Protein 4A57 (pdb70)

CATH classification: 3.30.420.530 (+1 more: 3.30.420.540)

InterPro domains:
  IPR000407 Nucleoside phosphatase GDA1/CD39 [PF01150] (181-610)
  IPR000407 Nucleoside phosphatase GDA1/CD39 [PS01238] (231-246)
  IPR000407 Nucleoside phosphatase GDA1/CD39 [PTHR11782] (66-603)
  IPR017227 Nucleoside-triphosphatase, alveolata [PIRSF037506] (1-628)

Structure (mmCIF, N/CA/C/O backbone):
data_4A57
#
_entry.id   4A57
#
_cell.length_a   88.960
_cell.length_b   165.940
_cell.length_c   97.510
_cell.angle_alpha   90.00
_cell.angle_beta   97.03
_cell.angle_gamma   90.00
#
_symmetry.space_group_name_H-M   'P 1 21 1'
#
loop_
_entity.id
_entity.type
_entity.pdbx_description
1 polymer 'NUCLEOSIDE-TRIPHOSPHATASE 1'
2 non-polymer 'CHLORIDE ION'
3 water water
#
loop_
_atom_site.group_PDB
_atom_site.id
_atom_site.type_symbol
_atom_site.label_atom_id
_atom_site.label_alt_id
_atom_site.label_comp_id
_atom_site.label_asym_id
_atom_site.label_entity_id
_atom_site.label_seq_id
_atom_site.pdbx_PDB_ins_code
_atom_site.Cartn_x
_atom_site.Cartn_y
_atom_site.Cartn_z
_atom_site.occupancy
_atom_site.B_iso_or_equiv
_atom_site.auth_seq_id
_atom_site.auth_comp_id
_atom_site.auth_asym_id
_atom_site.auth_atom_id
_atom_site.pdbx_PDB_model_num
ATOM 1 N N . ALA A 1 12 ? 9.245 18.916 100.901 1.00 62.26 36 ALA A N 1
ATOM 2 C CA . ALA A 1 12 ? 7.923 18.353 101.164 1.00 61.24 36 ALA A CA 1
ATOM 3 C C . ALA A 1 12 ? 7.466 17.340 100.076 1.00 62.99 36 ALA A C 1
ATOM 4 O O . ALA A 1 12 ? 7.540 16.136 100.314 1.00 62.30 36 ALA A O 1
ATOM 6 N N . ASP A 1 13 ? 7.015 17.814 98.896 1.00 57.74 37 ASP A N 1
ATOM 7 C CA . ASP A 1 13 ? 6.563 16.943 97.809 1.00 55.95 37 ASP A CA 1
ATOM 8 C C . ASP A 1 13 ? 7.719 16.562 96.848 1.00 56.00 37 ASP A C 1
ATOM 9 O O . ASP A 1 13 ? 7.682 16.891 95.659 1.00 54.29 37 ASP A O 1
ATOM 14 N N . THR A 1 14 ? 8.735 15.846 97.379 1.00 50.00 38 THR A N 1
ATOM 15 C CA . THR A 1 14 ? 9.917 15.408 96.623 1.00 47.97 38 THR A CA 1
ATOM 16 C C . THR A 1 14 ? 9.588 14.497 95.434 1.00 46.66 38 THR A C 1
ATOM 17 O O . THR A 1 14 ? 10.034 14.791 94.327 1.00 45.31 38 THR A O 1
ATOM 21 N N . GLU A 1 15 ? 8.835 13.398 95.659 1.00 40.65 39 GLU A N 1
ATOM 22 C CA . GLU A 1 15 ? 8.467 12.431 94.604 1.00 38.78 39 GLU A CA 1
ATOM 23 C C . GLU A 1 15 ? 7.635 13.090 93.507 1.00 39.54 39 GLU A C 1
ATOM 24 O O . GLU A 1 15 ? 7.848 12.817 92.325 1.00 37.85 39 GLU A O 1
ATOM 30 N N . LYS A 1 16 ? 6.722 13.987 93.905 1.00 35.51 40 LYS A N 1
ATOM 31 C CA . LYS A 1 16 ? 5.854 14.740 93.000 1.00 35.09 40 LYS A CA 1
ATOM 32 C C . LYS A 1 16 ? 6.693 15.670 92.094 1.00 38.27 40 LYS A C 1
ATOM 33 O O . LYS A 1 16 ? 6.471 15.690 90.879 1.00 35.25 40 LYS A O 1
ATOM 39 N N . ARG A 1 17 ? 7.691 16.383 92.681 1.00 36.60 41 ARG A N 1
ATOM 40 C CA . ARG A 1 17 ? 8.571 17.296 91.934 1.00 37.41 41 ARG A CA 1
ATOM 41 C C . ARG A 1 17 ? 9.504 16.553 90.967 1.00 38.53 41 ARG A C 1
ATOM 42 O O . ARG A 1 17 ? 9.671 17.015 89.834 1.00 37.16 41 ARG A O 1
ATOM 50 N N . ILE A 1 18 ? 10.071 15.385 91.400 1.00 33.16 42 ILE A N 1
ATOM 51 C CA . ILE A 1 18 ? 10.927 14.515 90.564 1.00 31.53 42 ILE A CA 1
ATOM 52 C C . ILE A 1 18 ? 10.128 14.108 89.294 1.00 33.93 42 ILE A C 1
ATOM 53 O O . ILE A 1 18 ? 10.636 14.257 88.174 1.00 32.65 42 ILE A O 1
ATOM 58 N N . ASN A 1 19 ? 8.864 13.656 89.480 1.00 29.66 43 ASN A N 1
ATOM 59 C CA . ASN A 1 19 ? 7.994 13.248 88.382 1.00 29.38 43 ASN A CA 1
ATOM 60 C C . ASN A 1 19 ? 7.601 14.372 87.414 1.00 33.96 43 ASN A C 1
ATOM 61 O O . ASN A 1 19 ? 7.440 14.094 86.230 1.00 33.84 43 ASN A O 1
ATOM 66 N N . VAL A 1 20 ? 7.500 15.631 87.898 1.00 31.13 44 VAL A N 1
ATOM 67 C CA . VAL A 1 20 ? 7.216 16.819 87.066 1.00 30.39 44 VAL A CA 1
ATOM 68 C C . VAL A 1 20 ? 8.405 17.043 86.120 1.00 33.43 44 VAL A C 1
ATOM 69 O O . VAL A 1 20 ? 8.212 17.301 84.930 1.00 31.41 44 VAL A O 1
ATOM 73 N N . GLY A 1 21 ? 9.616 16.932 86.672 1.00 30.45 45 GLY A N 1
ATOM 74 C CA . GLY A 1 21 ? 10.861 17.078 85.935 1.00 29.14 45 GLY A CA 1
ATOM 75 C C . GLY A 1 21 ? 11.040 16.029 84.864 1.00 32.18 45 GLY A C 1
ATOM 76 O O . GLY A 1 21 ? 11.429 16.375 83.751 1.00 31.70 45 GLY A O 1
ATOM 77 N N . LYS A 1 22 ? 10.734 14.742 85.187 1.00 28.61 46 LYS A N 1
ATOM 78 C CA . LYS A 1 22 ? 10.833 13.611 84.251 1.00 28.28 46 LYS A CA 1
ATOM 79 C C . LYS A 1 22 ? 9.856 13.832 83.100 1.00 31.92 46 LYS A C 1
ATOM 80 O O . LYS A 1 22 ? 10.247 13.706 81.938 1.00 30.11 46 LYS A O 1
ATOM 86 N N . LYS A 1 23 ? 8.590 14.182 83.444 1.00 29.00 47 LYS A N 1
ATOM 87 C CA . LYS A 1 23 ? 7.490 14.471 82.520 1.00 28.59 47 LYS A CA 1
ATOM 88 C C . LYS A 1 23 ? 7.783 15.635 81.572 1.00 31.42 47 LYS A C 1
ATOM 89 O O . LYS A 1 23 ? 7.496 15.510 80.380 1.00 28.71 47 LYS A O 1
ATOM 95 N N . HIS A 1 24 ? 8.357 16.744 82.077 1.00 30.94 48 HIS A N 1
ATOM 96 C CA . HIS A 1 24 ? 8.732 17.887 81.220 1.00 33.33 48 HIS A CA 1
ATOM 97 C C . HIS A 1 24 ? 9.725 17.464 80.113 1.00 34.61 48 HIS A C 1
ATOM 98 O O . HIS A 1 24 ? 9.524 17.817 78.949 1.00 32.68 48 HIS A O 1
ATOM 105 N N . LEU A 1 25 ? 10.788 16.712 80.494 1.00 29.20 49 LEU A N 1
ATOM 106 C CA . LEU A 1 25 ? 11.794 16.186 79.572 1.00 27.83 49 LEU A CA 1
ATOM 107 C C . LEU A 1 25 ? 11.167 15.214 78.579 1.00 29.15 49 LEU A C 1
ATOM 108 O O . LEU A 1 25 ? 11.486 15.267 77.392 1.00 26.20 49 LEU A O 1
ATOM 113 N N . GLN A 1 26 ? 10.253 14.355 79.059 1.00 26.86 50 GLN A N 1
ATOM 114 C CA . GLN A 1 26 ? 9.536 13.406 78.209 1.00 26.97 50 GLN A CA 1
ATOM 115 C C . GLN A 1 26 ? 8.644 14.142 77.186 1.00 29.33 50 GLN A C 1
ATOM 116 O O . GLN A 1 26 ? 8.588 13.725 76.029 1.00 27.43 50 GLN A O 1
ATOM 122 N N . THR A 1 27 ? 7.986 15.244 77.617 1.00 25.82 51 THR A N 1
ATOM 123 C CA . THR A 1 27 ? 7.130 16.097 76.787 1.00 26.39 51 THR A CA 1
ATOM 124 C C . THR A 1 27 ? 7.969 16.692 75.659 1.00 28.50 51 THR A C 1
ATOM 125 O O . THR A 1 27 ? 7.565 16.619 74.502 1.00 25.64 51 THR A O 1
ATOM 129 N N . LEU A 1 28 ? 9.148 17.240 76.001 1.00 24.65 52 LEU A N 1
ATOM 130 C CA . LEU A 1 28 ? 10.068 17.825 75.021 1.00 24.44 52 LEU A CA 1
ATOM 131 C C . LEU A 1 28 ? 10.643 16.754 74.077 1.00 26.11 52 LEU A C 1
ATOM 132 O O . LEU A 1 28 ? 10.704 16.967 72.860 1.00 24.38 52 LEU A O 1
ATOM 137 N N . ARG A 1 29 ? 10.965 15.564 74.627 1.00 23.13 53 ARG A N 1
ATOM 138 C CA . ARG A 1 29 ? 11.439 14.439 73.822 1.00 22.49 53 ARG A CA 1
ATOM 139 C C . ARG A 1 29 ? 10.365 13.973 72.782 1.00 24.07 53 ARG A C 1
ATOM 140 O O . ARG A 1 29 ? 10.712 13.735 71.620 1.00 22.42 53 ARG A O 1
ATOM 148 N N . ASN A 1 30 ? 9.071 13.900 73.186 1.00 20.60 54 ASN A N 1
ATOM 149 C CA . ASN A 1 30 ? 7.991 13.495 72.265 1.00 21.64 54 ASN A CA 1
ATOM 150 C C . ASN A 1 30 ? 7.770 14.540 71.185 1.00 26.68 54 ASN A C 1
ATOM 151 O O . ASN A 1 30 ? 7.529 14.182 70.037 1.00 26.96 54 ASN A O 1
ATOM 156 N N . LEU A 1 31 ? 7.916 15.825 71.533 1.00 23.64 55 LEU A N 1
ATOM 157 C CA . LEU A 1 31 ? 7.798 16.923 70.568 1.00 24.89 55 LEU A CA 1
ATOM 158 C C . LEU A 1 31 ? 8.821 16.792 69.409 1.00 23.73 55 LEU A C 1
ATOM 159 O O . LEU A 1 31 ? 8.465 16.999 68.251 1.00 21.45 55 LEU A O 1
ATOM 164 N N . GLU A 1 32 ? 10.076 16.416 69.720 1.00 19.10 56 GLU A N 1
ATOM 165 C CA . GLU A 1 32 ? 11.121 16.296 68.688 1.00 18.38 56 GLU A CA 1
ATOM 166 C C . GLU A 1 32 ? 11.209 14.941 67.955 1.00 24.21 56 GLU A C 1
ATOM 167 O O . GLU A 1 32 ? 12.013 14.812 67.023 1.00 26.17 56 GLU A O 1
ATOM 173 N N . THR A 1 33 ? 10.408 13.939 68.367 1.00 20.16 57 THR A N 1
ATOM 174 C CA . THR A 1 33 ? 10.418 12.615 67.718 1.00 20.77 57 THR A CA 1
ATOM 175 C C . THR A 1 33 ? 9.119 12.330 66.940 1.00 25.99 57 THR A C 1
ATOM 176 O O . THR A 1 33 ? 9.104 11.422 66.112 1.00 27.02 57 THR A O 1
ATOM 180 N N . ARG A 1 34 ? 8.031 13.068 67.227 1.00 22.39 58 ARG A N 1
ATOM 181 C CA . ARG A 1 34 ? 6.715 12.823 66.604 1.00 23.33 58 ARG A CA 1
ATOM 182 C C . ARG A 1 34 ? 6.402 13.671 65.390 1.00 25.21 58 ARG A C 1
ATOM 183 O O . ARG A 1 34 ? 7.098 14.649 65.127 1.00 23.66 58 ARG A O 1
ATOM 191 N N . CYS A 1 35 ? 5.378 13.269 64.614 1.00 26.67 59 CYS A N 1
ATOM 192 C CA . CYS A 1 35 ? 4.947 13.998 63.421 1.00 27.01 59 CYS A CA 1
ATOM 193 C C . CYS A 1 35 ? 4.223 15.267 63.856 1.00 27.32 59 CYS A C 1
ATOM 194 O O . CYS A 1 35 ? 3.588 15.269 64.903 1.00 26.90 59 CYS A O 1
ATOM 197 N N . HIS A 1 36 ? 4.384 16.356 63.102 1.00 21.44 60 HIS A N 1
ATOM 198 C CA . HIS A 1 36 ? 3.740 17.641 63.384 1.00 20.74 60 HIS A CA 1
ATOM 199 C C . HIS A 1 36 ? 2.835 18.000 62.225 1.00 24.50 60 HIS A C 1
ATOM 200 O O . HIS A 1 36 ? 3.271 17.923 61.070 1.00 24.71 60 HIS A O 1
ATOM 207 N N . ASP A 1 37 ? 1.577 18.375 62.517 1.00 20.37 61 ASP A N 1
ATOM 208 C CA . ASP A 1 37 ? 0.596 18.728 61.474 1.00 20.48 61 ASP A CA 1
ATOM 209 C C . ASP A 1 37 ? 0.525 20.245 61.286 1.00 26.00 61 ASP A C 1
ATOM 210 O O . ASP A 1 37 ? 0.659 20.997 62.255 1.00 25.89 61 ASP A O 1
ATOM 215 N N . SER A 1 38 ? 0.326 20.690 60.044 1.00 21.60 62 SER A N 1
ATOM 216 C CA . SER A 1 38 ? 0.234 22.118 59.715 1.00 22.57 62 SER A CA 1
ATOM 217 C C . SER A 1 38 ? -0.733 22.293 58.559 1.00 26.65 62 SER A C 1
ATOM 218 O O . SER A 1 38 ? -0.732 21.491 57.642 1.00 26.77 62 SER A O 1
ATOM 221 N N . LEU A 1 39 ? -1.536 23.342 58.597 1.00 23.71 63 LEU A N 1
ATOM 222 C CA . LEU A 1 39 ? -2.533 23.625 57.569 1.00 23.54 63 LEU A CA 1
ATOM 223 C C . LEU A 1 39 ? -1.926 24.294 56.330 1.00 25.81 63 LEU A C 1
ATOM 224 O O . LEU A 1 39 ? -1.070 25.174 56.437 1.00 26.89 63 LEU A O 1
ATOM 229 N N . GLN A 1 40 ? -2.411 23.922 55.156 1.00 20.52 64 GLN A N 1
ATOM 230 C CA . GLN A 1 40 ? -1.960 24.544 53.915 1.00 19.05 64 GLN A CA 1
ATOM 231 C C . GLN A 1 40 ? -3.156 24.858 52.999 1.00 21.69 64 GLN A C 1
ATOM 232 O O . GLN A 1 40 ? -4.133 24.099 52.958 1.00 21.26 64 GLN A O 1
ATOM 238 N N . ALA A 1 41 ? -3.042 25.958 52.240 1.00 16.34 65 ALA A N 1
ATOM 239 C CA . ALA A 1 41 ? -4.028 26.335 51.226 1.00 15.91 65 ALA A CA 1
ATOM 240 C C . ALA A 1 41 ? -3.530 25.916 49.838 1.00 18.96 65 ALA A C 1
ATOM 241 O O . ALA A 1 41 ? -2.324 25.938 49.552 1.00 17.47 65 ALA A O 1
ATOM 243 N N . LEU A 1 42 ? -4.467 25.538 48.977 1.00 17.13 66 LEU A N 1
ATOM 244 C CA . LEU A 1 42 ? -4.215 25.133 47.590 1.00 18.17 66 LEU A CA 1
ATOM 245 C C . LEU A 1 42 ? -5.254 25.860 46.750 1.00 21.19 66 LEU A C 1
ATOM 246 O O . LEU A 1 42 ? -6.383 26.048 47.201 1.00 19.38 66 LEU A O 1
ATOM 251 N N . VAL A 1 43 ? -4.854 26.357 45.582 1.00 17.12 67 VAL A N 1
ATOM 252 C CA . VAL A 1 43 ? -5.788 27.116 44.745 1.00 16.96 67 VAL A CA 1
ATOM 253 C C . VAL A 1 43 ? -5.891 26.445 43.388 1.00 18.92 67 VAL A C 1
ATOM 254 O O . VAL A 1 43 ? -4.879 26.107 42.782 1.00 16.62 67 VAL A O 1
ATOM 258 N N . VAL A 1 44 ? -7.121 26.222 42.940 1.00 17.03 68 VAL A N 1
ATOM 259 C CA . VAL A 1 44 ? -7.386 25.672 41.615 1.00 16.84 68 VAL A CA 1
ATOM 260 C C . VAL A 1 44 ? -8.153 26.752 40.883 1.00 22.03 68 VAL A C 1
ATOM 261 O O . VAL A 1 44 ? -9.255 27.088 41.294 1.00 21.76 68 VAL A O 1
ATOM 265 N N . ILE A 1 45 ? -7.588 27.287 39.798 1.00 20.01 69 ILE A N 1
ATOM 266 C CA . ILE A 1 45 ? -8.313 28.285 38.999 1.00 18.45 69 ILE A CA 1
ATOM 267 C C . ILE A 1 45 ? -8.928 27.544 37.823 1.00 20.44 69 ILE A C 1
ATOM 268 O O . ILE A 1 45 ? -8.223 26.926 37.029 1.00 19.14 69 ILE A O 1
ATOM 273 N N . ASP A 1 46 ? -10.246 27.609 37.730 1.00 18.08 70 ASP A N 1
ATOM 274 C CA . ASP A 1 46 ? -11.022 26.963 36.688 1.00 18.46 70 ASP A CA 1
ATOM 275 C C . ASP A 1 46 ? -11.217 27.937 35.516 1.00 23.14 70 ASP A C 1
ATOM 276 O O . ASP A 1 46 ? -12.097 28.785 35.565 1.00 23.88 70 ASP A O 1
ATOM 281 N N . ALA A 1 47 ? -10.421 27.773 34.450 1.00 18.68 71 ALA A N 1
ATOM 282 C CA . ALA A 1 47 ? -10.537 28.609 33.276 1.00 18.26 71 ALA A CA 1
ATOM 283 C C . ALA A 1 47 ? -11.390 27.880 32.244 1.00 20.99 71 ALA A C 1
ATOM 284 O O . ALA A 1 47 ? -10.866 27.148 31.412 1.00 20.52 71 ALA A O 1
ATOM 286 N N . GLY A 1 48 ? -12.713 28.063 32.356 1.00 18.49 72 GLY A N 1
ATOM 287 C CA . GLY A 1 48 ? -13.702 27.426 31.491 1.00 18.88 72 GLY A CA 1
ATOM 288 C C . GLY A 1 48 ? -14.028 28.215 30.246 1.00 24.10 72 GLY A C 1
ATOM 289 O O . GLY A 1 48 ? -13.515 29.320 30.051 1.00 23.05 72 GLY A O 1
ATOM 290 N N . SER A 1 49 ? -14.895 27.671 29.391 1.00 23.52 73 SER A N 1
ATOM 291 C CA . SER A 1 49 ? -15.228 28.363 28.144 1.00 24.48 73 SER A CA 1
ATOM 292 C C . SER A 1 49 ? -15.902 29.721 28.301 1.00 28.70 73 SER A C 1
ATOM 293 O O . SER A 1 49 ? -15.711 30.578 27.440 1.00 30.30 73 SER A O 1
ATOM 296 N N . SER A 1 50 ? -16.694 29.910 29.375 1.00 24.58 74 SER A N 1
ATOM 297 C CA . SER A 1 50 ? -17.483 31.127 29.623 1.00 26.01 74 SER A CA 1
ATOM 298 C C . SER A 1 50 ? -16.976 32.001 30.753 1.00 29.45 74 SER A C 1
ATOM 299 O O . SER A 1 50 ? -17.381 33.163 30.848 1.00 30.05 74 SER A O 1
ATOM 302 N N . SER A 1 51 ? -16.139 31.448 31.649 1.00 25.06 75 SER A N 1
ATOM 303 C CA . SER A 1 51 ? -15.668 32.239 32.783 1.00 24.58 75 SER A CA 1
ATOM 304 C C . SER A 1 51 ? -14.423 31.639 33.424 1.00 25.31 75 SER A C 1
ATOM 305 O O . SER A 1 51 ? -14.074 30.485 33.166 1.00 23.35 75 SER A O 1
ATOM 308 N N . THR A 1 52 ? -13.763 32.439 34.256 1.00 20.91 76 THR A N 1
ATOM 309 C CA . THR A 1 52 ? -12.592 32.036 35.015 1.00 20.04 76 THR A CA 1
ATOM 310 C C . THR A 1 52 ? -12.964 32.268 36.478 1.00 24.88 76 THR A C 1
ATOM 311 O O . THR A 1 52 ? -13.396 33.371 36.839 1.00 21.64 76 THR A O 1
ATOM 315 N N . ARG A 1 53 ? -12.791 31.226 37.314 1.00 21.55 77 ARG A N 1
ATOM 316 C CA . ARG A 1 53 ? -13.188 31.280 38.711 1.00 21.75 77 ARG A CA 1
ATOM 317 C C . ARG A 1 53 ? -12.140 30.649 39.634 1.00 23.82 77 ARG A C 1
ATOM 318 O O . ARG A 1 53 ? -11.644 29.549 39.358 1.00 23.36 77 ARG A O 1
ATOM 326 N N . THR A 1 54 ? -11.840 31.314 40.747 1.00 20.85 78 THR A N 1
ATOM 327 C CA . THR A 1 54 ? -10.912 30.744 41.726 1.00 20.16 78 THR A CA 1
ATOM 328 C C . THR A 1 54 ? -11.655 29.732 42.599 1.00 23.07 78 THR A C 1
ATOM 329 O O . THR A 1 54 ? -12.864 29.862 42.804 1.00 22.52 78 THR A O 1
ATOM 333 N N . ASN A 1 55 ? -10.934 28.732 43.098 1.00 18.99 79 ASN A N 1
ATOM 334 C CA . ASN A 1 55 ? -11.427 27.718 44.032 1.00 18.75 79 ASN A CA 1
ATOM 335 C C . ASN A 1 55 ? -10.318 27.560 45.067 1.00 21.84 79 ASN A C 1
ATOM 336 O O . ASN A 1 55 ? -9.194 27.193 44.717 1.00 20.86 79 ASN A O 1
ATOM 341 N N . VAL A 1 56 ? -10.631 27.880 46.320 1.00 18.65 80 VAL A N 1
ATOM 342 C CA . VAL A 1 56 ? -9.688 27.843 47.417 1.00 18.58 80 VAL A CA 1
ATOM 343 C C . VAL A 1 56 ? -9.932 26.623 48.294 1.00 23.15 80 VAL A C 1
ATOM 344 O O . VAL A 1 56 ? -11.045 26.415 48.798 1.00 21.91 80 VAL A O 1
ATOM 348 N N . PHE A 1 57 ? -8.859 25.840 48.506 1.00 18.32 81 PHE A N 1
ATOM 349 C CA . PHE A 1 57 ? -8.907 24.624 49.306 1.00 16.78 81 PHE A CA 1
ATOM 350 C C . PHE A 1 57 ? -7.999 24.724 50.509 1.00 22.32 81 PHE A C 1
ATOM 351 O O . PHE A 1 57 ? -7.053 25.494 50.490 1.00 20.87 81 PHE A O 1
ATOM 359 N N . LEU A 1 58 ? -8.266 23.894 51.520 1.00 21.57 82 LEU A N 1
ATOM 360 C CA . LEU A 1 58 ? -7.432 23.688 52.698 1.00 22.95 82 LEU A CA 1
ATOM 361 C C . LEU A 1 58 ? -7.120 22.209 52.751 1.00 24.73 82 LEU A C 1
ATOM 362 O O . LEU A 1 58 ? -7.940 21.394 52.339 1.00 23.22 82 LEU A O 1
ATOM 367 N N . ALA A 1 59 ? -5.913 21.875 53.206 1.00 20.37 83 ALA A N 1
ATOM 368 C CA . ALA A 1 59 ? -5.476 20.502 53.399 1.00 19.29 83 ALA A CA 1
ATOM 369 C C . ALA A 1 59 ? -4.574 20.477 54.614 1.00 21.00 83 ALA A C 1
ATOM 370 O O . ALA A 1 59 ? -3.942 21.483 54.962 1.00 19.47 83 ALA A O 1
ATOM 372 N N . LYS A 1 60 ? -4.555 19.350 55.284 1.00 18.95 84 LYS A N 1
ATOM 373 C CA . LYS A 1 60 ? -3.699 19.159 56.441 1.00 20.17 84 LYS A CA 1
ATOM 374 C C . LYS A 1 60 ? -2.386 18.516 55.942 1.00 22.94 84 LYS A C 1
ATOM 375 O O . LYS A 1 60 ? -2.426 17.506 55.232 1.00 21.27 84 LYS A O 1
ATOM 381 N N . THR A 1 61 ? -1.229 19.132 56.269 1.00 20.35 85 THR A N 1
ATOM 382 C CA . THR A 1 61 ? 0.068 18.566 55.894 1.00 19.66 85 THR A CA 1
ATOM 383 C C . THR A 1 61 ? 0.628 17.899 57.139 1.00 25.03 85 THR A C 1
ATOM 384 O O . THR A 1 61 ? 0.267 18.297 58.248 1.00 24.75 85 THR A O 1
ATOM 388 N N . ARG A 1 62 ? 1.469 16.868 56.964 1.00 21.09 86 ARG A N 1
ATOM 389 C CA . ARG A 1 62 ? 2.111 16.168 58.070 1.00 20.76 86 ARG A CA 1
ATOM 390 C C . ARG A 1 62 ? 3.605 16.126 57.802 1.00 21.82 86 ARG A C 1
ATOM 391 O O . ARG A 1 62 ? 4.037 15.686 56.736 1.00 20.89 86 ARG A O 1
ATOM 399 N N . SER A 1 63 ? 4.376 16.592 58.766 1.00 18.68 87 SER A N 1
ATOM 400 C CA . SER A 1 63 ? 5.837 16.653 58.736 1.00 19.22 87 SER A CA 1
ATOM 401 C C . SER A 1 63 ? 6.378 15.640 59.766 1.00 22.76 87 SER A C 1
ATOM 402 O O . SER A 1 63 ? 6.109 15.787 60.953 1.00 19.94 87 SER A O 1
ATOM 405 N N . CYS A 1 64 ? 7.083 14.594 59.295 1.00 23.04 88 CYS A N 1
ATOM 406 C CA . CYS A 1 64 ? 7.615 13.488 60.109 1.00 25.59 88 CYS A CA 1
ATOM 407 C C . CYS A 1 64 ? 9.124 13.435 60.081 1.00 25.73 88 CYS A C 1
ATOM 408 O O . CYS A 1 64 ? 9.671 13.426 58.985 1.00 24.02 88 CYS A O 1
ATOM 411 N N . PRO A 1 65 ? 9.820 13.328 61.252 1.00 22.41 89 PRO A N 1
ATOM 412 C CA . PRO A 1 65 ? 11.305 13.252 61.238 1.00 22.55 89 PRO A CA 1
ATOM 413 C C . PRO A 1 65 ? 11.863 12.251 60.211 1.00 25.97 89 PRO A C 1
ATOM 414 O O . PRO A 1 65 ? 11.379 11.124 60.134 1.00 25.89 89 PRO A O 1
ATOM 418 N N . ASN A 1 66 ? 12.819 12.696 59.366 1.00 22.09 90 ASN A N 1
ATOM 419 C CA . ASN A 1 66 ? 13.428 11.893 58.292 1.00 21.90 90 ASN A CA 1
ATOM 420 C C . ASN A 1 66 ? 12.502 11.492 57.123 1.00 24.91 90 ASN A C 1
ATOM 421 O O . ASN A 1 66 ? 12.949 10.761 56.244 1.00 26.69 90 ASN A O 1
ATOM 426 N N . LYS A 1 67 ? 11.235 11.932 57.104 1.00 19.99 91 LYS A N 1
ATOM 427 C CA . LYS A 1 67 ? 10.289 11.554 56.031 1.00 19.76 91 LYS A CA 1
ATOM 428 C C . LYS A 1 67 ? 9.746 12.745 55.229 1.00 23.77 91 LYS A C 1
ATOM 429 O O . LYS A 1 67 ? 8.967 12.545 54.301 1.00 24.67 91 LYS A O 1
ATOM 435 N N . GLY A 1 68 ? 10.142 13.964 55.578 1.00 19.64 92 GLY A N 1
ATOM 436 C CA . GLY A 1 68 ? 9.645 15.148 54.886 1.00 18.31 92 GLY A CA 1
ATOM 437 C C . GLY A 1 68 ? 8.216 15.506 55.247 1.00 21.00 92 GLY A C 1
ATOM 438 O O . GLY A 1 68 ? 7.764 15.236 56.368 1.00 21.21 92 GLY A O 1
ATOM 439 N N . ARG A 1 69 ? 7.489 16.076 54.273 1.00 16.31 93 ARG A N 1
ATOM 440 C CA . ARG A 1 69 ? 6.133 16.607 54.447 1.00 15.36 93 ARG A CA 1
ATOM 441 C C . ARG A 1 69 ? 5.224 16.102 53.346 1.00 18.45 93 ARG A C 1
ATOM 442 O O . ARG A 1 69 ? 5.601 16.141 52.167 1.00 16.35 93 ARG A O 1
ATOM 450 N N . SER A 1 70 ? 4.009 15.663 53.724 1.00 16.17 94 SER A N 1
ATOM 451 C CA . SER A 1 70 ? 3.009 15.159 52.782 1.00 16.32 94 SER A CA 1
ATOM 452 C C . SER A 1 70 ? 1.612 15.692 53.135 1.00 19.48 94 SER A C 1
ATOM 453 O O . SER A 1 70 ? 1.383 16.147 54.255 1.00 18.04 94 SER A O 1
ATOM 456 N N . ILE A 1 71 ? 0.677 15.605 52.185 1.00 16.84 95 ILE A N 1
ATOM 457 C CA . ILE A 1 71 ? -0.719 15.983 52.430 1.00 16.60 95 ILE A CA 1
ATOM 458 C C . ILE A 1 71 ? -1.543 14.715 52.747 1.00 21.55 95 ILE A C 1
ATOM 459 O O . ILE A 1 71 ? -1.312 13.675 52.128 1.00 20.41 95 ILE A O 1
ATOM 464 N N . ASP A 1 72 ? -2.464 14.800 53.743 1.00 19.36 96 ASP A N 1
ATOM 465 C CA . ASP A 1 72 ? -3.447 13.761 54.071 1.00 19.76 96 ASP A CA 1
ATOM 466 C C . ASP A 1 72 ? -4.518 13.975 52.979 1.00 22.38 96 ASP A C 1
ATOM 467 O O . ASP A 1 72 ? -5.172 15.022 52.989 1.00 21.05 96 ASP A O 1
ATOM 472 N N . PRO A 1 73 ? -4.689 13.057 52.003 1.00 19.76 97 PRO A N 1
ATOM 473 C CA . PRO A 1 73 ? -5.659 13.332 50.920 1.00 20.02 97 PRO A CA 1
ATOM 474 C C . PRO A 1 73 ? -7.121 13.488 51.348 1.00 25.01 97 PRO A C 1
ATOM 475 O O . PRO A 1 73 ? -7.858 14.262 50.726 1.00 23.34 97 PRO A O 1
ATOM 479 N N . ASP A 1 74 ? -7.525 12.817 52.443 1.00 23.36 98 ASP A N 1
ATOM 480 C CA . ASP A 1 74 ? -8.886 12.880 52.971 1.00 24.96 98 ASP A CA 1
ATOM 481 C C . ASP A 1 74 ? -9.218 14.216 53.652 1.00 28.66 98 ASP A C 1
ATOM 482 O O . ASP A 1 74 ? -10.389 14.479 53.925 1.00 28.80 98 ASP A O 1
ATOM 487 N N . SER A 1 75 ? -8.203 15.063 53.921 1.00 22.98 99 SER A N 1
ATOM 488 C CA . SER A 1 75 ? -8.410 16.379 54.554 1.00 21.79 99 SER A CA 1
ATOM 489 C C . SER A 1 75 ? -8.695 17.493 53.532 1.00 24.00 99 SER A C 1
ATOM 490 O O . SER A 1 75 ? -9.002 18.614 53.936 1.00 24.12 99 SER A O 1
ATOM 493 N N . ILE A 1 76 ? -8.553 17.221 52.222 1.00 19.87 100 ILE A N 1
ATOM 494 C CA . ILE A 1 76 ? -8.817 18.257 51.203 1.00 19.16 100 ILE A CA 1
ATOM 495 C C . ILE A 1 76 ? -10.274 18.747 51.275 1.00 24.49 100 ILE A C 1
ATOM 496 O O . ILE A 1 76 ? -11.196 17.947 51.119 1.00 25.06 100 ILE A O 1
ATOM 501 N N . GLN A 1 77 ? -10.461 20.054 51.515 1.00 21.04 101 GLN A N 1
ATOM 502 C CA . GLN A 1 77 ? -11.782 20.659 51.629 1.00 22.65 101 GLN A CA 1
ATOM 503 C C . GLN A 1 77 ? -11.867 22.015 50.914 1.00 26.46 101 GLN A C 1
ATOM 504 O O . GLN A 1 77 ? -10.957 22.833 51.034 1.00 26.23 101 GLN A O 1
ATOM 510 N N . LEU A 1 78 ? -12.940 22.231 50.146 1.00 21.30 102 LEU A N 1
ATOM 511 C CA . LEU A 1 78 ? -13.169 23.501 49.471 1.00 20.71 102 LEU A CA 1
ATOM 512 C C . LEU A 1 78 ? -13.650 24.505 50.537 1.00 27.24 102 LEU A C 1
ATOM 513 O O . LEU A 1 78 ? -14.598 24.205 51.261 1.00 26.98 102 LEU A O 1
ATOM 518 N N . ILE A 1 79 ? -13.002 25.679 50.634 1.00 25.30 103 ILE A N 1
ATOM 519 C CA . ILE A 1 79 ? -13.418 26.717 51.597 1.00 26.18 103 ILE A CA 1
ATOM 520 C C . ILE A 1 79 ? -14.144 27.878 50.934 1.00 31.82 103 ILE A C 1
ATOM 521 O O . ILE A 1 79 ? -14.783 28.687 51.618 1.00 32.81 103 ILE A O 1
ATOM 526 N N . GLY A 1 80 ? -14.049 27.949 49.609 1.00 28.16 104 GLY A N 1
ATOM 527 C CA . GLY A 1 80 ? -14.747 28.976 48.848 1.00 28.26 104 GLY A CA 1
ATOM 528 C C . GLY A 1 80 ? -14.432 28.985 47.375 1.00 30.06 104 GLY A C 1
ATOM 529 O O . GLY A 1 80 ? -13.288 28.787 46.979 1.00 26.87 104 GLY A O 1
ATOM 530 N N . ALA A 1 81 ? -15.464 29.202 46.559 1.00 28.88 105 ALA A N 1
ATOM 531 C CA . ALA A 1 81 ? -15.363 29.366 45.103 1.00 28.64 105 ALA A CA 1
ATOM 532 C C . ALA A 1 81 ? -15.701 30.848 44.887 1.00 33.19 105 ALA A C 1
ATOM 533 O O . ALA A 1 81 ? -16.590 31.381 45.558 1.00 33.64 105 ALA A O 1
ATOM 535 N N . GLY A 1 82 ? -14.920 31.527 44.062 1.00 29.09 106 GLY A N 1
ATOM 536 C CA . GLY A 1 82 ? -15.072 32.963 43.868 1.00 29.11 106 GLY A CA 1
ATOM 537 C C . GLY A 1 82 ? -16.032 33.411 42.785 1.00 31.48 106 GLY A C 1
ATOM 538 O O . GLY A 1 82 ? -16.869 32.642 42.316 1.00 29.43 106 GLY A O 1
ATOM 539 N N . LYS A 1 83 ? -15.895 34.678 42.394 1.00 28.31 107 LYS A N 1
ATOM 540 C CA . LYS A 1 83 ? -16.682 35.333 41.358 1.00 29.07 107 LYS A CA 1
ATOM 541 C C . LYS A 1 83 ? -16.294 34.814 39.969 1.00 31.91 107 LYS A C 1
ATOM 542 O O . LYS A 1 83 ? -15.128 34.460 39.726 1.00 29.38 107 LYS A O 1
ATOM 548 N N . ARG A 1 84 ? -17.275 34.801 39.055 1.00 29.53 108 ARG A N 1
ATOM 549 C CA . ARG A 1 84 ? -17.043 34.399 37.674 1.00 29.30 108 ARG A CA 1
ATOM 550 C C . ARG A 1 84 ? -16.498 35.593 36.898 1.00 30.83 108 ARG A C 1
ATOM 551 O O . ARG A 1 84 ? -17.220 36.556 36.648 1.00 32.48 108 ARG A O 1
ATOM 559 N N . PHE A 1 85 ? -15.207 35.559 36.584 1.00 23.62 109 PHE A N 1
ATOM 560 C CA . PHE A 1 85 ? -14.552 36.628 35.823 1.00 23.65 109 PHE A CA 1
ATOM 561 C C . PHE A 1 85 ? -14.491 36.211 34.331 1.00 28.20 109 PHE A C 1
ATOM 562 O O . PHE A 1 85 ? -14.898 35.104 34.019 1.00 25.11 109 PHE A O 1
ATOM 570 N N . ALA A 1 86 ? -13.962 37.069 33.437 1.00 27.10 110 ALA A N 1
ATOM 571 C CA . ALA A 1 86 ? -13.848 36.797 32.002 1.00 26.78 110 ALA A CA 1
ATOM 572 C C . ALA A 1 86 ? -13.099 35.486 31.663 1.00 27.42 110 ALA A C 1
ATOM 573 O O . ALA A 1 86 ? -12.108 35.131 32.325 1.00 24.52 110 ALA A O 1
ATOM 575 N N . GLY A 1 87 ? -13.589 34.794 30.631 1.00 22.75 111 GLY A N 1
ATOM 576 C CA . GLY A 1 87 ? -12.967 33.572 30.141 1.00 22.61 111 GLY A CA 1
ATOM 577 C C . GLY A 1 87 ? -11.674 33.907 29.417 1.00 26.23 111 GLY A C 1
ATOM 578 O O . GLY A 1 87 ? -11.517 35.036 28.931 1.00 26.36 111 GLY A O 1
ATOM 579 N N . LEU A 1 88 ? -10.739 32.942 29.339 1.00 20.72 112 LEU A N 1
ATOM 580 C CA . LEU A 1 88 ? -9.470 33.117 28.611 1.00 21.06 112 LEU A CA 1
ATOM 581 C C . LEU A 1 88 ? -9.735 33.391 27.142 1.00 25.86 112 LEU A C 1
ATOM 582 O O . LEU A 1 88 ? -8.987 34.158 26.528 1.00 25.07 112 LEU A O 1
ATOM 587 N N . ARG A 1 89 ? -10.813 32.772 26.584 1.00 22.48 113 ARG A N 1
ATOM 588 C CA . ARG A 1 89 ? -11.224 32.995 25.194 1.00 23.41 113 ARG A CA 1
ATOM 589 C C . ARG A 1 89 ? -11.484 34.498 24.965 1.00 28.72 113 ARG A C 1
ATOM 590 O O . ARG A 1 89 ? -10.996 35.052 23.981 1.00 28.61 113 ARG A O 1
ATOM 598 N N . VAL A 1 90 ? -12.236 35.139 25.886 1.00 26.99 114 VAL A N 1
ATOM 599 C CA . VAL A 1 90 ? -12.577 36.567 25.854 1.00 28.04 114 VAL A CA 1
ATOM 600 C C . VAL A 1 90 ? -11.312 37.426 25.820 1.00 31.46 114 VAL A C 1
ATOM 601 O O . VAL A 1 90 ? -11.233 38.374 25.030 1.00 33.18 114 VAL A O 1
ATOM 605 N N . VAL A 1 91 ? -10.327 37.074 26.657 1.00 27.28 115 VAL A N 1
ATOM 606 C CA . VAL A 1 91 ? -9.014 37.735 26.746 1.00 27.23 115 VAL A CA 1
ATOM 607 C C . VAL A 1 91 ? -8.299 37.697 25.369 1.00 27.59 115 VAL A C 1
ATOM 608 O O . VAL A 1 91 ? -7.887 38.745 24.879 1.00 26.11 115 VAL A O 1
ATOM 612 N N . LEU A 1 92 ? -8.185 36.504 24.755 1.00 22.17 116 LEU A N 1
ATOM 613 C CA . LEU A 1 92 ? -7.542 36.327 23.442 1.00 22.07 116 LEU A CA 1
ATOM 614 C C . LEU A 1 92 ? -8.292 36.968 22.306 1.00 25.97 116 LEU A C 1
ATOM 615 O O . LEU A 1 92 ? -7.667 37.597 21.456 1.00 26.32 116 LEU A O 1
ATOM 620 N N . GLU A 1 93 ? -9.635 36.848 22.295 1.00 22.93 117 GLU A N 1
ATOM 621 C CA . GLU A 1 93 ? -10.480 37.461 21.263 1.00 23.85 117 GLU A CA 1
ATOM 622 C C . GLU A 1 93 ? -10.414 38.976 21.270 1.00 26.72 117 GLU A C 1
ATOM 623 O O . GLU A 1 93 ? -10.399 39.574 20.207 1.00 28.21 117 GLU A O 1
ATOM 629 N N . GLU A 1 94 ? -10.351 39.590 22.448 1.00 22.68 118 GLU A N 1
ATOM 630 C CA . GLU A 1 94 ? -10.224 41.050 22.608 1.00 24.03 118 GLU A CA 1
ATOM 631 C C . GLU A 1 94 ? -8.844 41.501 22.074 1.00 30.04 118 GLU A C 1
ATOM 632 O O . GLU A 1 94 ? -8.744 42.564 21.459 1.00 31.43 118 GLU A O 1
ATOM 638 N N . TRP A 1 95 ? -7.793 40.685 22.319 1.00 26.64 119 TRP A N 1
ATOM 639 C CA . TRP A 1 95 ? -6.421 40.935 21.880 1.00 27.34 119 TRP A CA 1
ATOM 640 C C . TRP A 1 95 ? -6.356 40.839 20.345 1.00 30.23 119 TRP A C 1
ATOM 641 O O . TRP A 1 95 ? -5.839 41.747 19.699 1.00 29.63 119 TRP A O 1
ATOM 652 N N . LEU A 1 96 ? -6.934 39.770 19.772 1.00 25.73 120 LEU A N 1
ATOM 653 C CA . LEU A 1 96 ? -6.999 39.558 18.330 1.00 25.27 120 LEU A CA 1
ATOM 654 C C . LEU A 1 96 ? -7.852 40.638 17.651 1.00 31.15 120 LEU A C 1
ATOM 655 O O . LEU A 1 96 ? -7.414 41.174 16.637 1.00 31.95 120 LEU A O 1
ATOM 660 N N . ASP A 1 97 ? -9.012 41.022 18.242 1.00 28.50 121 ASP A N 1
ATOM 661 C CA . ASP A 1 97 ? -9.852 42.105 17.688 1.00 30.33 121 ASP A CA 1
ATOM 662 C C . ASP A 1 97 ? -9.071 43.413 17.568 1.00 37.48 121 ASP A C 1
ATOM 663 O O . ASP A 1 97 ? -9.177 44.085 16.550 1.00 39.03 121 ASP A O 1
ATOM 668 N N . THR A 1 98 ? -8.294 43.762 18.602 1.00 33.92 122 THR A N 1
ATOM 669 C CA . THR A 1 98 ? -7.538 45.004 18.655 1.00 35.61 122 THR A CA 1
ATOM 670 C C . THR A 1 98 ? -6.294 45.000 17.751 1.00 41.57 122 THR A C 1
ATOM 671 O O . THR A 1 98 ? -6.059 45.982 17.044 1.00 41.62 122 THR A O 1
ATOM 675 N N . TYR A 1 99 ? -5.491 43.913 17.802 1.00 37.01 123 TYR A N 1
ATOM 676 C CA . TYR A 1 99 ? -4.205 43.835 17.111 1.00 37.16 123 TYR A CA 1
ATOM 677 C C . TYR A 1 99 ? -4.135 43.121 15.764 1.00 42.76 123 TYR A C 1
ATOM 678 O O . TYR A 1 99 ? -3.202 43.380 15.006 1.00 42.81 123 TYR A O 1
ATOM 687 N N . ALA A 1 100 ? -5.096 42.235 15.462 1.00 40.75 124 ALA A N 1
ATOM 688 C CA . ALA A 1 100 ? -5.146 41.529 14.176 1.00 42.31 124 ALA A CA 1
ATOM 689 C C . ALA A 1 100 ? -6.258 42.082 13.271 1.00 50.69 124 ALA A C 1
ATOM 690 O O . ALA A 1 100 ? -6.271 41.794 12.072 1.00 51.46 124 ALA A O 1
ATOM 692 N N . GLY A 1 101 ? -7.162 42.875 13.851 1.00 49.35 125 GLY A N 1
ATOM 693 C CA . GLY A 1 101 ? -8.325 43.429 13.160 1.00 50.35 125 GLY A CA 1
ATOM 694 C C . GLY A 1 101 ? -9.516 42.519 13.366 1.00 55.91 125 GLY A C 1
ATOM 695 O O . GLY A 1 101 ? -9.336 41.306 13.502 1.00 55.13 125 GLY A O 1
ATOM 696 N N . LYS A 1 102 ? -10.741 43.088 13.392 1.00 55.16 126 LYS A N 1
ATOM 697 C CA . LYS A 1 102 ? -12.013 42.367 13.620 1.00 54.88 126 LYS A CA 1
ATOM 698 C C . LYS A 1 102 ? -12.344 41.224 12.636 1.00 58.24 126 LYS A C 1
ATOM 699 O O . LYS A 1 102 ? -13.152 40.358 12.972 1.00 56.78 126 LYS A O 1
ATOM 705 N N . ASP A 1 103 ? -11.704 41.213 11.448 1.00 56.03 127 ASP A N 1
ATOM 706 C CA . ASP A 1 103 ? -11.890 40.219 10.378 1.00 56.12 127 ASP A CA 1
ATOM 707 C C . ASP A 1 103 ? -11.252 38.841 10.653 1.00 56.63 127 ASP A C 1
ATOM 708 O O . ASP A 1 103 ? -11.721 37.842 10.102 1.00 56.30 127 ASP A O 1
ATOM 713 N N . TRP A 1 104 ? -10.188 38.801 11.492 1.00 49.28 128 TRP A N 1
ATOM 714 C CA . TRP A 1 104 ? -9.349 37.654 11.854 1.00 46.51 128 TRP A CA 1
ATOM 715 C C . TRP A 1 104 ? -9.923 36.228 11.759 1.00 52.09 128 TRP A C 1
ATOM 716 O O . TRP A 1 104 ? -9.201 35.315 11.342 1.00 51.52 128 TRP A O 1
ATOM 727 N N . GLU A 1 105 ? -11.193 36.032 12.165 1.00 50.01 129 GLU A N 1
ATOM 728 C CA . GLU A 1 105 ? -11.866 34.729 12.135 1.00 50.47 129 GLU A CA 1
ATOM 729 C C . GLU A 1 105 ? -12.188 34.251 10.706 1.00 58.12 129 GLU A C 1
ATOM 730 O O . GLU A 1 105 ? -12.365 33.042 10.505 1.00 57.95 129 GLU A O 1
ATOM 736 N N . SER A 1 106 ? -12.303 35.197 9.735 1.00 56.36 130 SER A N 1
ATOM 737 C CA . SER A 1 106 ? -12.677 34.921 8.344 1.00 57.59 130 SER A CA 1
ATOM 738 C C . SER A 1 106 ? -11.530 34.924 7.319 1.00 63.23 130 SER A C 1
ATOM 739 O O . SER A 1 106 ? -11.526 34.078 6.420 1.00 63.81 130 SER A O 1
ATOM 742 N N . ARG A 1 107 ? -10.583 35.873 7.436 1.00 59.61 131 ARG A N 1
ATOM 743 C CA . ARG A 1 107 ? -9.448 36.014 6.511 1.00 59.96 131 ARG A CA 1
ATOM 744 C C . ARG A 1 107 ? -8.137 35.382 7.044 1.00 61.20 131 ARG A C 1
ATOM 745 O O . ARG A 1 107 ? -8.025 35.210 8.259 1.00 59.44 131 ARG A O 1
ATOM 753 N N . PRO A 1 108 ? -7.119 35.075 6.187 1.00 57.26 132 PRO A N 1
ATOM 754 C CA . PRO A 1 108 ? -5.855 34.543 6.724 1.00 56.01 132 PRO A CA 1
ATOM 755 C C . PRO A 1 108 ? -5.091 35.606 7.524 1.00 56.32 132 PRO A C 1
ATOM 756 O O . PRO A 1 108 ? -4.955 36.748 7.073 1.00 56.46 132 PRO A O 1
ATOM 760 N N . VAL A 1 109 ? -4.629 35.227 8.729 1.00 48.97 133 VAL A N 1
ATOM 761 C CA . VAL A 1 109 ? -3.887 36.095 9.654 1.00 47.01 133 VAL A CA 1
ATOM 762 C C . VAL A 1 109 ? -2.384 35.782 9.543 1.00 47.47 133 VAL A C 1
ATOM 763 O O . VAL A 1 109 ? -2.016 34.610 9.475 1.00 45.97 133 VAL A O 1
ATOM 767 N N . ASP A 1 110 ? -1.519 36.817 9.536 1.00 43.20 134 ASP A N 1
ATOM 768 C CA . ASP A 1 110 ? -0.073 36.602 9.568 1.00 42.65 134 ASP A CA 1
ATOM 769 C C . ASP A 1 110 ? 0.289 36.550 11.063 1.00 44.34 134 ASP A C 1
ATOM 770 O O . ASP A 1 110 ? 0.464 37.604 11.689 1.00 44.51 134 ASP A O 1
ATOM 775 N N . ALA A 1 111 ? 0.344 35.324 11.635 1.00 38.08 135 ALA A N 1
ATOM 776 C CA . ALA A 1 111 ? 0.645 35.062 13.055 1.00 36.60 135 ALA A CA 1
ATOM 777 C C . ALA A 1 111 ? 1.956 35.687 13.538 1.00 39.64 135 ALA A C 1
ATOM 778 O O . ALA A 1 111 ? 1.990 36.257 14.635 1.00 38.43 135 ALA A O 1
ATOM 780 N N . ARG A 1 112 ? 3.027 35.592 12.715 1.00 36.63 136 ARG A N 1
ATOM 781 C CA . ARG A 1 112 ? 4.369 36.121 13.026 1.00 36.11 136 ARG A CA 1
ATOM 782 C C . ARG A 1 112 ? 4.335 37.628 13.353 1.00 37.39 136 ARG A C 1
ATOM 783 O O . ARG A 1 112 ? 4.998 38.076 14.293 1.00 34.51 136 ARG A O 1
ATOM 791 N N . LEU A 1 113 ? 3.511 38.385 12.613 1.00 35.17 137 LEU A N 1
ATOM 792 C CA . LEU A 1 113 ? 3.316 39.826 12.809 1.00 36.40 137 LEU A CA 1
ATOM 793 C C . LEU A 1 113 ? 2.788 40.135 14.243 1.00 36.30 137 LEU A C 1
ATOM 794 O O . LEU A 1 113 ? 3.118 41.177 14.799 1.00 35.82 137 LEU A O 1
ATOM 799 N N . LEU A 1 114 ? 2.007 39.220 14.832 1.00 30.80 138 LEU A N 1
ATOM 800 C CA . LEU A 1 114 ? 1.404 39.392 16.157 1.00 30.05 138 LEU A CA 1
ATOM 801 C C . LEU A 1 114 ? 2.345 39.295 17.366 1.00 33.91 138 LEU A C 1
ATOM 802 O O . LEU A 1 114 ? 1.961 39.718 18.461 1.00 33.50 138 LEU A O 1
ATOM 807 N N . PHE A 1 115 ? 3.590 38.800 17.164 1.00 30.35 139 PHE A N 1
ATOM 808 C CA . PHE A 1 115 ? 4.613 38.730 18.210 1.00 29.62 139 PHE A CA 1
ATOM 809 C C . PHE A 1 115 ? 5.029 40.141 18.657 1.00 33.94 139 PHE A C 1
ATOM 810 O O . PHE A 1 115 ? 5.552 40.311 19.763 1.00 32.16 139 PHE A O 1
ATOM 818 N N . GLN A 1 116 ? 4.756 41.163 17.828 1.00 32.39 140 GLN A N 1
ATOM 819 C CA . GLN A 1 116 ? 5.065 42.533 18.238 1.00 32.93 140 GLN A CA 1
ATOM 820 C C . GLN A 1 116 ? 4.096 43.005 19.342 1.00 35.77 140 GLN A C 1
ATOM 821 O O . GLN A 1 116 ? 4.428 43.914 20.097 1.00 36.06 140 GLN A O 1
ATOM 827 N N . TYR A 1 117 ? 2.954 42.301 19.488 1.00 30.26 141 TYR A N 1
ATOM 828 C CA . TYR A 1 117 ? 1.920 42.591 20.482 1.00 28.99 141 TYR A CA 1
ATOM 829 C C . TYR A 1 117 ? 1.930 41.736 21.760 1.00 30.63 141 TYR A C 1
ATOM 830 O O . TYR A 1 117 ? 0.932 41.712 22.489 1.00 29.93 141 TYR A O 1
ATOM 839 N N . VAL A 1 118 ? 3.055 41.063 22.056 1.00 27.74 142 VAL A N 1
ATOM 840 C CA . VAL A 1 118 ? 3.217 40.246 23.287 1.00 26.38 142 VAL A CA 1
ATOM 841 C C . VAL A 1 118 ? 3.037 41.127 24.579 1.00 30.86 142 VAL A C 1
ATOM 842 O O . VAL A 1 118 ? 2.353 40.656 25.500 1.00 28.29 142 VAL A O 1
ATOM 846 N N . PRO A 1 119 ? 3.546 42.401 24.660 1.00 30.09 143 PRO A N 1
ATOM 847 C CA . PRO A 1 119 ? 3.303 43.205 25.881 1.00 30.15 143 PRO A CA 1
ATOM 848 C C . PRO A 1 119 ? 1.821 43.509 26.120 1.00 31.80 143 PRO A C 1
ATOM 849 O O . PRO A 1 119 ? 1.405 43.589 27.267 1.00 33.64 143 PRO A O 1
ATOM 853 N N . GLN A 1 120 ? 1.035 43.673 25.054 1.00 26.17 144 GLN A N 1
ATOM 854 C CA . GLN A 1 120 ? -0.417 43.902 25.133 1.00 25.93 144 GLN A CA 1
ATOM 855 C C . GLN A 1 120 ? -1.165 42.618 25.539 1.00 28.31 144 GLN A C 1
ATOM 856 O O . GLN A 1 120 ? -2.154 42.700 26.263 1.00 28.96 144 GLN A O 1
ATOM 862 N N . MET A 1 121 ? -0.677 41.433 25.122 1.00 23.52 145 MET A N 1
ATOM 863 C CA . MET A 1 121 ? -1.292 40.169 25.567 1.00 22.23 145 MET A CA 1
ATOM 864 C C . MET A 1 121 ? -1.063 40.041 27.096 1.00 25.59 145 MET A C 1
ATOM 865 O O . MET A 1 121 ? -1.977 39.682 27.842 1.00 23.67 145 MET A O 1
ATOM 870 N N . HIS A 1 122 ? 0.140 40.398 27.550 1.00 25.14 146 HIS A N 1
ATOM 871 C CA . HIS A 1 122 ? 0.490 40.397 28.970 1.00 25.58 146 HIS A CA 1
ATOM 872 C C . HIS A 1 122 ? -0.461 41.316 29.792 1.00 28.12 146 HIS A C 1
ATOM 873 O O . HIS A 1 122 ? -0.904 40.909 30.863 1.00 25.52 146 HIS A O 1
ATOM 880 N N . GLU A 1 123 ? -0.766 42.537 29.291 1.00 26.54 147 GLU A N 1
ATOM 881 C CA . GLU A 1 123 ? -1.657 43.489 29.976 1.00 27.21 147 GLU A CA 1
ATOM 882 C C . GLU A 1 123 ? -3.090 42.963 30.156 1.00 30.82 147 GLU A C 1
ATOM 883 O O . GLU A 1 123 ? -3.697 43.169 31.210 1.00 29.52 147 GLU A O 1
ATOM 889 N N . GLY A 1 124 ? -3.625 42.328 29.120 1.00 28.15 148 GLY A N 1
ATOM 890 C CA . GLY A 1 124 ? -4.947 41.717 29.176 1.00 27.77 148 GLY A CA 1
ATOM 891 C C . GLY A 1 124 ? -4.960 40.563 30.173 1.00 31.18 148 GLY A C 1
ATOM 892 O O . GLY A 1 124 ? -5.887 40.458 30.982 1.00 31.53 148 GLY A O 1
ATOM 893 N N . ALA A 1 125 ? -3.924 39.698 30.148 1.00 27.30 149 ALA A N 1
ATOM 894 C CA . ALA A 1 125 ? -3.830 38.595 31.128 1.00 26.79 149 ALA A CA 1
ATOM 895 C C . ALA A 1 125 ? -3.615 39.156 32.547 1.00 28.28 149 ALA A C 1
ATOM 896 O O . ALA A 1 125 ? -4.200 38.635 33.490 1.00 25.40 149 ALA A O 1
ATOM 898 N N . LYS A 1 126 ? -2.849 40.266 32.675 1.00 25.84 150 LYS A N 1
ATOM 899 C CA . LYS A 1 126 ? -2.592 40.925 33.963 1.00 26.58 150 LYS A CA 1
ATOM 900 C C . LYS A 1 126 ? -3.898 41.422 34.614 1.00 31.38 150 LYS A C 1
ATOM 901 O O . LYS A 1 126 ? -4.090 41.209 35.805 1.00 31.37 150 LYS A O 1
ATOM 907 N N . LYS A 1 127 ? -4.794 42.046 33.837 1.00 28.52 151 LYS A N 1
ATOM 908 C CA . LYS A 1 127 ? -6.077 42.546 34.354 1.00 29.35 151 LYS A CA 1
ATOM 909 C C . LYS A 1 127 ? -6.913 41.417 34.979 1.00 30.80 151 LYS A C 1
ATOM 910 O O . LYS A 1 127 ? -7.438 41.583 36.075 1.00 30.95 151 LYS A O 1
ATOM 916 N N . LEU A 1 128 ? -7.014 40.270 34.298 1.00 25.99 152 LEU A N 1
ATOM 917 C CA . LEU A 1 128 ? -7.760 39.120 34.811 1.00 24.73 152 LEU A CA 1
ATOM 918 C C . LEU A 1 128 ? -7.109 38.529 36.086 1.00 25.29 152 LEU A C 1
ATOM 919 O O . LEU A 1 128 ? -7.816 38.277 37.064 1.00 23.83 152 LEU A O 1
ATOM 924 N N . MET A 1 129 ? -5.778 38.322 36.073 1.00 21.61 153 MET A N 1
ATOM 925 C CA . MET A 1 129 ? -5.042 37.759 37.210 1.00 21.61 153 MET A CA 1
ATOM 926 C C . MET A 1 129 ? -5.107 38.621 38.474 1.00 25.98 153 MET A C 1
ATOM 927 O O . MET A 1 129 ? -5.175 38.079 39.571 1.00 24.61 153 MET A O 1
ATOM 932 N N . GLN A 1 130 ? -5.139 39.956 38.327 1.00 25.20 154 GLN A N 1
ATOM 933 C CA . GLN A 1 130 ? -5.268 40.876 39.466 1.00 26.27 154 GLN A CA 1
ATOM 934 C C . GLN A 1 130 ? -6.647 40.690 40.133 1.00 29.05 154 GLN A C 1
ATOM 935 O O . GLN A 1 130 ? -6.704 40.605 41.355 1.00 29.12 154 GLN A O 1
ATOM 941 N N . LEU A 1 131 ? -7.725 40.518 39.327 1.00 23.71 155 LEU A N 1
ATOM 942 C CA . LEU A 1 131 ? -9.086 40.241 39.820 1.00 22.63 155 LEU A CA 1
ATOM 943 C C . LEU A 1 131 ? -9.152 38.890 40.569 1.00 24.78 155 LEU A C 1
ATOM 944 O O . LEU A 1 131 ? -9.756 38.807 41.647 1.00 22.83 155 LEU A O 1
ATOM 949 N N . LEU A 1 132 ? -8.521 37.832 39.992 1.00 21.50 156 LEU A N 1
ATOM 950 C CA . LEU A 1 132 ? -8.477 36.493 40.594 1.00 21.84 156 LEU A CA 1
ATOM 951 C C . LEU A 1 132 ? -7.663 36.475 41.867 1.00 24.31 156 LEU A C 1
ATOM 952 O O . LEU A 1 132 ? -8.070 35.823 42.818 1.00 25.03 156 LEU A O 1
ATOM 957 N N . GLU A 1 133 ? -6.524 37.182 41.893 1.00 20.97 157 GLU A N 1
ATOM 958 C CA . GLU A 1 133 ? -5.658 37.249 43.077 1.00 20.34 157 GLU A CA 1
ATOM 959 C C . GLU A 1 133 ? -6.417 37.953 44.222 1.00 27.13 157 GLU A C 1
ATOM 960 O O . GLU A 1 133 ? -6.433 37.450 45.348 1.00 27.19 157 GLU A O 1
ATOM 966 N N . GLU A 1 134 ? -7.076 39.092 43.909 1.00 25.58 158 GLU A N 1
ATOM 967 C CA . GLU A 1 134 ? -7.854 39.867 44.871 1.00 26.57 158 GLU A CA 1
ATOM 968 C C . GLU A 1 134 ? -9.007 39.030 45.455 1.00 28.86 158 GLU A C 1
ATOM 969 O O . GLU A 1 134 ? -9.268 39.084 46.652 1.00 28.90 158 GLU A O 1
ATOM 975 N N . ASP A 1 135 ? -9.680 38.256 44.605 1.00 25.09 159 ASP A N 1
ATOM 976 C CA . ASP A 1 135 ? -10.799 37.405 44.994 1.00 24.24 159 ASP A CA 1
ATOM 977 C C . ASP A 1 135 ? -10.311 36.239 45.869 1.00 26.44 159 ASP A C 1
ATOM 978 O O . ASP A 1 135 ? -10.947 35.943 46.876 1.00 24.80 159 ASP A O 1
ATOM 983 N N . THR A 1 136 ? -9.173 35.597 45.487 1.00 22.54 160 THR A N 1
ATOM 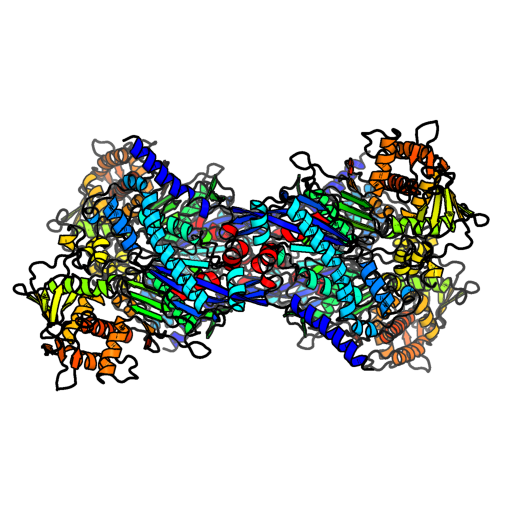984 C CA . THR A 1 136 ? -8.566 34.488 46.238 1.00 21.24 160 THR A CA 1
ATOM 985 C C . THR A 1 136 ? -8.149 34.976 47.630 1.00 24.62 160 THR A C 1
ATOM 986 O O . THR A 1 136 ? -8.452 34.315 48.625 1.00 23.04 160 THR A O 1
ATOM 990 N N . VAL A 1 137 ? -7.472 36.141 47.695 1.00 23.24 161 VAL A N 1
ATOM 991 C CA . VAL A 1 137 ? -7.038 36.747 48.955 1.00 23.75 161 VAL A CA 1
ATOM 992 C C . VAL A 1 137 ? -8.255 37.079 49.845 1.00 26.47 161 VAL A C 1
ATOM 993 O O . VAL A 1 137 ? -8.178 36.856 51.062 1.00 24.55 161 VAL A O 1
ATOM 997 N N . ALA A 1 138 ? -9.378 37.573 49.247 1.00 24.36 162 ALA A N 1
ATOM 998 C CA . ALA A 1 138 ? -10.590 37.902 50.033 1.00 26.08 162 ALA A CA 1
ATOM 999 C C . ALA A 1 138 ? -11.202 36.641 50.656 1.00 28.94 162 ALA A C 1
ATOM 1000 O O . ALA A 1 138 ? -11.624 36.690 51.803 1.00 29.40 162 ALA A O 1
ATOM 1002 N N . ILE A 1 139 ? -11.190 35.506 49.929 1.00 25.04 163 ILE A N 1
ATOM 1003 C CA . ILE A 1 139 ? -11.684 34.214 50.444 1.00 24.81 163 ILE A CA 1
ATOM 1004 C C . ILE A 1 139 ? -10.834 33.736 51.629 1.00 27.75 163 ILE A C 1
ATOM 1005 O O . ILE A 1 139 ? -11.388 33.379 52.670 1.00 26.96 163 ILE A O 1
ATOM 1010 N N . LEU A 1 140 ? -9.494 33.727 51.466 1.00 24.50 164 LEU A N 1
ATOM 1011 C CA . LEU A 1 140 ? -8.574 33.331 52.524 1.00 24.05 164 LEU A CA 1
ATOM 1012 C C . LEU A 1 140 ? -8.744 34.212 53.772 1.00 31.33 164 LEU A C 1
ATOM 1013 O O . LEU A 1 140 ? -8.861 33.688 54.880 1.00 30.49 164 LEU A O 1
ATOM 1018 N N . ASP A 1 141 ? -8.782 35.546 53.590 1.00 30.92 165 ASP A N 1
ATOM 1019 C CA . ASP A 1 141 ? -8.956 36.503 54.696 1.00 32.16 165 ASP A CA 1
ATOM 1020 C C . ASP A 1 141 ? -10.278 36.349 55.449 1.00 37.70 165 ASP A C 1
ATOM 1021 O O . ASP A 1 141 ? -10.321 36.628 56.648 1.00 40.08 165 ASP A O 1
ATOM 1026 N N . SER A 1 142 ? -11.349 35.913 54.761 1.00 32.44 166 SER A N 1
ATOM 1027 C CA . SER A 1 142 ? -12.660 35.763 55.399 1.00 32.79 166 SER A CA 1
ATOM 1028 C C . SER A 1 142 ? -12.910 34.381 56.006 1.00 37.04 166 SER A C 1
ATOM 1029 O O . SER A 1 142 ? -13.794 34.243 56.852 1.00 37.61 166 SER A O 1
ATOM 1032 N N . GLN A 1 143 ? -12.132 33.365 55.590 1.00 32.71 167 GLN A N 1
ATOM 1033 C CA . GLN A 1 143 ? -12.317 31.994 56.062 1.00 32.00 167 GLN A CA 1
ATOM 1034 C C . GLN A 1 143 ? -11.297 31.542 57.072 1.00 38.87 167 GLN A C 1
ATOM 1035 O O . GLN A 1 143 ? -11.505 30.504 57.699 1.00 40.42 167 GLN A O 1
ATOM 1041 N N . LEU A 1 144 ? -10.197 32.295 57.249 1.00 36.16 168 LEU A N 1
ATOM 1042 C CA . LEU A 1 144 ? -9.138 31.875 58.160 1.00 35.59 168 LEU A CA 1
ATOM 1043 C C . LEU A 1 144 ? -8.974 32.769 59.356 1.00 41.98 168 LEU A C 1
ATOM 1044 O O . LEU A 1 144 ? -8.919 33.990 59.209 1.00 42.77 168 LEU A O 1
ATOM 1049 N N . ASN A 1 145 ? -8.809 32.157 60.542 1.00 39.42 169 ASN A N 1
ATOM 1050 C CA . ASN A 1 145 ? -8.530 32.889 61.777 1.00 40.46 169 ASN A CA 1
ATOM 1051 C C . ASN A 1 145 ? -7.029 33.246 61.774 1.00 44.01 169 ASN A C 1
ATOM 1052 O O . ASN A 1 145 ? -6.324 32.848 60.843 1.00 42.04 169 ASN A O 1
ATOM 1057 N N . GLU A 1 146 ? -6.536 33.995 62.776 1.00 40.98 170 GLU A N 1
ATOM 1058 C CA . GLU A 1 146 ? -5.142 34.425 62.755 1.00 40.31 170 GLU A CA 1
ATOM 1059 C C . GLU A 1 146 ? -4.104 33.311 62.873 1.00 44.02 170 GLU A C 1
ATOM 1060 O O . GLU A 1 146 ? -3.040 33.427 62.269 1.00 44.34 170 GLU A O 1
ATOM 1066 N N . LYS A 1 147 ? -4.417 32.229 63.615 1.00 39.25 171 LYS A N 1
ATOM 1067 C CA . LYS A 1 147 ? -3.504 31.094 63.819 1.00 37.84 171 LYS A CA 1
ATOM 1068 C C . LYS A 1 147 ? -3.388 30.256 62.543 1.00 38.17 171 LYS A C 1
ATOM 1069 O O . LYS A 1 147 ? -2.293 29.792 62.206 1.00 37.00 171 LYS A O 1
ATOM 1075 N N . GLN A 1 148 ? -4.521 30.088 61.827 1.00 31.69 172 GLN A N 1
ATOM 1076 C CA . GLN A 1 148 ? -4.598 29.360 60.565 1.00 29.43 172 GLN A CA 1
ATOM 1077 C C . GLN A 1 148 ? -3.802 30.110 59.506 1.00 32.76 172 GLN A C 1
ATOM 1078 O O . GLN A 1 148 ? -3.043 29.484 58.771 1.00 30.96 172 GLN A O 1
ATOM 1084 N N . LYS A 1 149 ? -3.930 31.462 59.483 1.00 30.51 173 LYS A N 1
ATOM 1085 C CA . LYS A 1 149 ? -3.253 32.380 58.557 1.00 29.49 173 LYS A CA 1
ATOM 1086 C C . LYS A 1 149 ? -1.744 32.270 58.666 1.00 31.17 173 LYS A C 1
ATOM 1087 O O . LYS A 1 149 ? -1.080 32.361 57.645 1.00 29.36 173 LYS A O 1
ATOM 1093 N N . VAL A 1 150 ? -1.202 32.121 59.897 1.00 28.80 174 VAL A N 1
ATOM 1094 C CA . VAL A 1 150 ? 0.239 31.966 60.139 1.00 28.35 174 VAL A CA 1
ATOM 1095 C C . VAL A 1 150 ? 0.753 30.718 59.402 1.00 28.62 174 VAL A C 1
ATOM 1096 O O . VAL A 1 150 ? 1.765 30.778 58.700 1.00 27.77 174 VAL A O 1
ATOM 1100 N N . GLN A 1 151 ? 0.060 29.594 59.586 1.00 24.27 175 GLN A N 1
ATOM 1101 C CA . GLN A 1 151 ? 0.403 28.313 58.965 1.00 23.10 175 GLN A CA 1
ATOM 1102 C C . GLN A 1 151 ? 0.317 28.386 57.427 1.00 24.65 175 GLN A C 1
ATOM 1103 O O . GLN A 1 151 ? 1.260 28.012 56.715 1.00 20.73 175 GLN A O 1
ATOM 1109 N N . VAL A 1 152 ? -0.782 28.942 56.929 1.00 22.62 176 VAL A N 1
ATOM 1110 C CA . VAL A 1 152 ? -1.035 29.055 55.500 1.00 21.32 176 VAL A CA 1
ATOM 1111 C C . VAL A 1 152 ? -0.035 30.003 54.786 1.00 25.00 176 VAL A C 1
ATOM 1112 O O . VAL A 1 152 ? 0.441 29.688 53.683 1.00 22.71 176 VAL A O 1
ATOM 1116 N N . LYS A 1 153 ? 0.299 31.138 55.426 1.00 22.56 177 LYS A N 1
ATOM 1117 C CA . LYS A 1 153 ? 1.261 32.100 54.876 1.00 23.20 177 LYS A CA 1
ATOM 1118 C C . LYS A 1 153 ? 2.683 31.557 54.860 1.00 28.56 177 LYS A C 1
ATOM 1119 O O . LYS A 1 153 ? 3.417 31.814 53.913 1.00 27.61 177 LYS A O 1
ATOM 1125 N N . ALA A 1 154 ? 3.063 30.771 55.881 1.00 26.24 178 ALA A N 1
ATOM 1126 C CA . ALA A 1 154 ? 4.402 30.186 55.967 1.00 26.24 178 ALA A CA 1
ATOM 1127 C C . ALA A 1 154 ? 4.682 29.069 54.958 1.00 29.47 178 ALA A C 1
ATOM 1128 O O . ALA A 1 154 ? 5.804 29.005 54.450 1.00 29.18 178 ALA A O 1
ATOM 1130 N N . LEU A 1 155 ? 3.691 28.184 54.666 1.00 25.46 179 LEU A N 1
ATOM 1131 C CA . LEU A 1 155 ? 3.942 27.019 53.795 1.00 24.80 179 LEU A CA 1
ATOM 1132 C C . LEU A 1 155 ? 4.012 27.268 52.303 1.00 26.21 179 LEU A C 1
ATOM 1133 O O . LEU A 1 155 ? 4.517 26.418 51.567 1.00 25.14 179 LEU A O 1
ATOM 1138 N N . GLY A 1 156 ? 3.451 28.378 51.853 1.00 21.89 180 GLY A N 1
ATOM 1139 C CA . GLY A 1 156 ? 3.340 28.653 50.419 1.00 19.85 180 GLY A CA 1
ATOM 1140 C C . GLY A 1 156 ? 2.034 28.110 49.894 1.00 19.70 180 GLY A C 1
ATOM 1141 O O . GLY A 1 156 ? 1.486 27.139 50.440 1.00 17.95 180 GLY A O 1
ATOM 1142 N N . ILE A 1 157 ? 1.530 28.711 48.808 1.00 16.83 181 ILE A N 1
ATOM 1143 C CA . ILE A 1 157 ? 0.250 28.307 48.231 1.00 15.62 181 ILE A CA 1
ATOM 1144 C C . ILE A 1 157 ? 0.353 27.867 46.782 1.00 16.30 181 ILE A C 1
ATOM 1145 O O . ILE A 1 157 ? 0.352 28.713 45.886 1.00 13.95 181 ILE A O 1
ATOM 1150 N N . PRO A 1 158 ? 0.399 26.531 46.539 1.00 14.48 182 PRO A N 1
ATOM 1151 C CA . PRO A 1 158 ? 0.404 26.029 45.163 1.00 13.15 182 PRO A CA 1
ATOM 1152 C C . PRO A 1 158 ? -0.857 26.475 44.424 1.00 18.97 182 PRO A C 1
ATOM 1153 O O . PRO A 1 158 ? -1.979 26.424 44.963 1.00 17.56 182 PRO A O 1
ATOM 1157 N N . VAL A 1 159 ? -0.662 26.958 43.202 1.00 14.70 183 VAL A N 1
ATOM 1158 C CA . VAL A 1 159 ? -1.763 27.373 42.366 1.00 14.04 183 VAL A CA 1
ATOM 1159 C C . VAL A 1 159 ? -1.791 26.435 41.142 1.00 17.07 183 VAL A C 1
ATOM 1160 O O . VAL A 1 159 ? -0.761 26.191 40.518 1.00 16.03 183 VAL A O 1
ATOM 1164 N N . MET A 1 160 ? -2.981 25.945 40.791 1.00 14.33 184 MET A N 1
ATOM 1165 C CA . MET A 1 160 ? -3.175 25.115 39.606 1.00 14.30 184 MET A CA 1
ATOM 1166 C C . MET A 1 160 ? -4.229 25.745 38.733 1.00 18.44 184 MET A C 1
ATOM 1167 O O . MET A 1 160 ? -5.416 25.557 38.979 1.00 17.74 184 MET A O 1
ATOM 1172 N N . LEU A 1 161 ? -3.813 26.499 37.715 1.00 16.88 185 LEU A N 1
ATOM 1173 C CA . LEU A 1 161 ? -4.764 27.098 36.763 1.00 15.71 185 LEU A CA 1
ATOM 1174 C C . LEU A 1 161 ? -4.838 26.137 35.570 1.00 19.11 185 LEU A C 1
ATOM 1175 O O . LEU A 1 161 ? -3.828 25.916 34.893 1.00 16.28 185 LEU A O 1
ATOM 1180 N N . CYS A 1 162 ? -6.025 25.572 35.299 1.00 16.82 186 CYS A N 1
ATOM 1181 C CA . CYS A 1 162 ? -6.203 24.721 34.131 1.00 17.12 186 CYS A CA 1
ATOM 1182 C C . CYS A 1 162 ? -7.291 25.282 33.250 1.00 19.93 186 CYS A C 1
ATOM 1183 O O . CYS A 1 162 ? -8.380 25.600 33.742 1.00 18.91 186 CYS A O 1
ATOM 1186 N N . SER A 1 163 ? -7.022 25.366 31.945 1.00 17.15 187 SER A N 1
ATOM 1187 C CA . SER A 1 163 ? -8.066 25.743 31.015 1.00 17.84 187 SER A CA 1
ATOM 1188 C C . SER A 1 163 ? -8.720 24.475 30.453 1.00 22.01 187 SER A C 1
ATOM 1189 O O . SER A 1 163 ? -8.036 23.488 30.157 1.00 20.14 187 SER A O 1
ATOM 1192 N N . THR A 1 164 ? -10.045 24.500 30.347 1.00 21.38 188 THR A N 1
ATOM 1193 C CA . THR A 1 164 ? -10.800 23.384 29.787 1.00 23.08 188 THR A CA 1
ATOM 1194 C C . THR A 1 164 ? -11.222 23.810 28.352 1.00 32.24 188 THR A C 1
ATOM 1195 O O . THR A 1 164 ? -10.359 24.098 27.521 1.00 30.31 188 THR A O 1
ATOM 1199 N N . ALA A 1 165 ? -12.513 23.905 28.054 1.00 34.54 189 ALA A N 1
ATOM 1200 C CA . ALA A 1 165 ? -12.895 24.309 26.685 1.00 35.89 189 ALA A CA 1
ATOM 1201 C C . ALA A 1 165 ? -12.819 25.833 26.471 1.00 42.85 189 ALA A C 1
ATOM 1202 O O . ALA A 1 165 ? -12.553 26.582 27.415 1.00 42.09 189 ALA A O 1
ATOM 1204 N N . GLY A 1 166 ? -13.019 26.260 25.231 1.00 43.23 190 GLY A N 1
ATOM 1205 C CA . GLY A 1 166 ? -13.041 27.668 24.859 1.00 44.70 190 GLY A CA 1
ATOM 1206 C C . GLY A 1 166 ? -11.702 28.278 24.515 1.00 51.72 190 GLY A C 1
ATOM 1207 O O . GLY A 1 166 ? -11.651 29.456 24.169 1.00 52.49 190 GLY A O 1
ATOM 1208 N N . VAL A 1 167 ? -10.603 27.511 24.592 1.00 49.17 191 VAL A N 1
ATOM 1209 C CA . VAL A 1 167 ? -9.289 28.065 24.252 1.00 49.80 191 VAL A CA 1
ATOM 1210 C C . VAL A 1 167 ? -8.441 27.096 23.379 1.00 53.61 191 VAL A C 1
ATOM 1211 O O . VAL A 1 167 ? -7.351 27.446 22.919 1.00 53.88 191 VAL A O 1
ATOM 1215 N N . ARG A 1 168 ? -9.000 25.913 23.082 1.00 49.49 192 ARG A N 1
ATOM 1216 C CA . ARG A 1 168 ? -8.321 24.852 22.324 1.00 49.24 192 ARG A CA 1
ATOM 1217 C C . ARG A 1 168 ? -8.321 24.924 20.786 1.00 51.19 192 ARG A C 1
ATOM 1218 O O . ARG A 1 168 ? -7.692 24.072 20.142 1.00 51.64 192 ARG A O 1
ATOM 1226 N N . ASP A 1 169 ? -8.957 25.956 20.200 1.00 44.54 193 ASP A N 1
ATOM 1227 C CA . ASP A 1 169 ? -9.110 26.076 18.745 1.00 43.35 193 ASP A CA 1
ATOM 1228 C C . ASP A 1 169 ? -8.556 27.363 18.063 1.00 43.43 193 ASP A C 1
ATOM 1229 O O . ASP A 1 169 ? -8.964 27.664 16.938 1.00 41.67 193 ASP A O 1
ATOM 1234 N N . PHE A 1 170 ? -7.653 28.115 18.725 1.00 37.75 194 PHE A N 1
ATOM 1235 C CA . PHE A 1 170 ? -7.080 29.335 18.127 1.00 37.64 194 PHE A CA 1
ATOM 1236 C C . PHE A 1 170 ? -5.934 29.010 17.182 1.00 41.49 194 PHE A C 1
ATOM 1237 O O . PHE A 1 170 ? -5.634 29.797 16.279 1.00 41.49 194 PHE A O 1
ATOM 1245 N N . HIS A 1 171 ? -5.268 27.869 17.424 1.00 38.28 195 HIS A N 1
ATOM 1246 C CA . HIS A 1 171 ? -4.089 27.390 16.698 1.00 39.24 195 HIS A CA 1
ATOM 1247 C C . HIS A 1 171 ? -2.927 28.409 16.847 1.00 40.35 195 HIS A C 1
ATOM 1248 O O . HIS A 1 171 ? -2.957 29.209 17.786 1.00 41.54 195 HIS A O 1
ATOM 1255 N N . GLU A 1 172 ? -1.906 28.366 15.990 1.00 32.49 196 GLU A N 1
ATOM 1256 C CA . GLU A 1 172 ? -0.758 29.275 16.086 1.00 31.08 196 GLU A CA 1
ATOM 1257 C C . GLU A 1 172 ? -0.044 29.147 17.444 1.00 31.92 196 GLU A C 1
ATOM 1258 O O . GLU A 1 172 ? -0.005 28.055 18.016 1.00 29.95 196 GLU A O 1
ATOM 1264 N N . TRP A 1 173 ? 0.477 30.260 17.973 1.00 27.10 197 TRP A N 1
ATOM 1265 C CA . TRP A 1 173 ? 1.265 30.265 19.199 1.00 26.45 197 TRP A CA 1
ATOM 1266 C C . TRP A 1 173 ? 0.578 30.862 20.431 1.00 28.03 197 TRP A C 1
ATOM 1267 O O . TRP A 1 173 ? 1.137 30.779 21.530 1.00 26.47 197 TRP A O 1
ATOM 1278 N N . TYR A 1 174 ? -0.602 31.486 20.238 1.00 24.10 198 TYR A N 1
ATOM 1279 C CA . TYR A 1 174 ? -1.358 32.268 21.228 1.00 23.04 198 TYR A CA 1
ATOM 1280 C C . TYR A 1 174 ? -1.662 31.620 22.564 1.00 25.91 198 TYR A C 1
ATOM 1281 O O . TYR A 1 174 ? -1.351 32.224 23.584 1.00 24.07 198 TYR A O 1
ATOM 1290 N N . ARG A 1 175 ? -2.276 30.413 22.574 1.00 23.59 199 ARG A N 1
ATOM 1291 C CA . ARG A 1 175 ? -2.581 29.717 23.826 1.00 23.56 199 ARG A CA 1
ATOM 1292 C C . ARG A 1 175 ? -1.327 29.412 24.651 1.00 24.63 199 ARG A C 1
ATOM 1293 O O . ARG A 1 175 ? -1.335 29.657 25.851 1.00 22.36 199 ARG A O 1
ATOM 1301 N N . ASP A 1 176 ? -0.278 28.852 24.017 1.00 23.31 200 ASP A N 1
ATOM 1302 C CA . ASP A 1 176 ? 0.973 28.530 24.712 1.00 23.59 200 ASP A CA 1
ATOM 1303 C C . ASP A 1 176 ? 1.627 29.770 25.275 1.00 23.61 200 ASP A C 1
ATOM 1304 O O . ASP A 1 176 ? 2.036 29.752 26.438 1.00 22.88 200 ASP A O 1
ATOM 1309 N N . ALA A 1 177 ? 1.671 30.869 24.491 1.00 19.14 201 ALA A N 1
ATOM 1310 C CA . ALA A 1 177 ? 2.230 32.138 24.988 1.00 19.21 201 ALA A CA 1
ATOM 1311 C C . ALA A 1 177 ? 1.427 32.656 26.189 1.00 20.84 201 ALA A C 1
ATOM 1312 O O . ALA A 1 177 ? 2.028 33.044 27.182 1.00 20.15 201 ALA A O 1
ATOM 1314 N N . LEU A 1 178 ? 0.076 32.640 26.102 1.00 17.68 202 LEU A N 1
ATOM 1315 C CA . LEU A 1 178 ? -0.807 33.097 27.175 1.00 17.41 202 LEU A CA 1
ATOM 1316 C C . LEU A 1 178 ? -0.518 32.360 28.479 1.00 18.82 202 LEU A C 1
ATOM 1317 O O . LEU A 1 178 ? -0.409 33.009 29.508 1.00 18.41 202 LEU A O 1
ATOM 1322 N N . PHE A 1 179 ? -0.360 31.015 28.429 1.00 16.26 203 PHE A N 1
ATOM 1323 C CA . PHE A 1 179 ? -0.003 30.195 29.606 1.00 15.66 203 PHE A CA 1
ATOM 1324 C C . PHE A 1 179 ? 1.345 30.561 30.189 1.00 18.72 203 PHE A C 1
ATOM 1325 O O . PHE A 1 179 ? 1.489 30.651 31.421 1.00 16.82 203 PHE A O 1
ATOM 1333 N N . VAL A 1 180 ? 2.328 30.817 29.316 1.00 15.23 204 VAL A N 1
ATOM 1334 C CA . VAL A 1 180 ? 3.658 31.248 29.787 1.00 17.10 204 VAL A CA 1
ATOM 1335 C C . VAL A 1 180 ? 3.476 32.596 30.535 1.00 19.55 204 VAL A C 1
ATOM 1336 O O . VAL A 1 180 ? 4.022 32.776 31.631 1.00 17.67 204 VAL A O 1
ATOM 1340 N N . LEU A 1 181 ? 2.669 33.504 29.961 1.00 17.55 205 LEU A N 1
ATOM 1341 C CA . LEU A 1 181 ? 2.398 34.792 30.600 1.00 19.20 205 LEU A CA 1
ATOM 1342 C C . LEU A 1 181 ? 1.587 34.659 31.909 1.00 21.53 205 LEU A C 1
ATOM 1343 O O . LEU A 1 181 ? 1.935 35.307 32.892 1.00 21.17 205 LEU A O 1
ATOM 1348 N N . LEU A 1 182 ? 0.589 33.764 31.945 1.00 18.78 206 LEU A N 1
ATOM 1349 C CA . LEU A 1 182 ? -0.219 33.494 33.162 1.00 18.83 206 LEU A CA 1
ATOM 1350 C C . LEU A 1 182 ? 0.618 32.978 34.337 1.00 23.34 206 LEU A C 1
ATOM 1351 O O . LEU A 1 182 ? 0.424 33.412 35.483 1.00 22.60 206 LEU A O 1
ATOM 1356 N N . ARG A 1 183 ? 1.530 32.029 34.057 1.00 19.88 207 ARG A N 1
ATOM 1357 C CA . ARG A 1 183 ? 2.401 31.451 35.077 1.00 18.25 207 ARG A CA 1
ATOM 1358 C C . ARG A 1 183 ? 3.324 32.518 35.684 1.00 21.24 207 ARG A C 1
ATOM 1359 O O . ARG A 1 183 ? 3.535 32.526 36.896 1.00 19.45 207 ARG A O 1
ATOM 1367 N N . HIS A 1 184 ? 3.862 33.419 34.841 1.00 19.75 208 HIS A N 1
ATOM 1368 C CA . HIS A 1 184 ? 4.720 34.513 35.289 1.00 22.09 208 HIS A CA 1
ATOM 1369 C C . HIS A 1 184 ? 3.965 35.435 36.261 1.00 24.00 208 HIS A C 1
ATOM 1370 O O . HIS A 1 184 ? 4.502 35.822 37.311 1.00 23.12 208 HIS A O 1
ATOM 1377 N N . LEU A 1 185 ? 2.711 35.737 35.931 1.00 18.64 209 LEU A N 1
ATOM 1378 C CA . LEU A 1 185 ? 1.838 36.575 36.765 1.00 19.39 209 LEU A CA 1
ATOM 1379 C C . LEU A 1 185 ? 1.518 35.903 38.113 1.00 22.72 209 LEU A C 1
ATOM 1380 O O . LEU A 1 185 ? 1.671 36.536 39.162 1.00 22.61 209 LEU A O 1
ATOM 1385 N N . ILE A 1 186 ? 1.179 34.588 38.087 1.00 18.80 210 ILE A N 1
ATOM 1386 C CA . ILE A 1 186 ? 0.912 33.801 39.302 1.00 17.29 210 ILE A CA 1
ATOM 1387 C C . ILE A 1 186 ? 2.142 33.774 40.201 1.00 21.19 210 ILE A C 1
ATOM 1388 O O . ILE A 1 186 ? 2.014 33.916 41.420 1.00 22.08 210 ILE A O 1
ATOM 1393 N N . ASN A 1 187 ? 3.335 33.615 39.591 1.00 17.45 211 ASN A N 1
ATOM 1394 C CA . ASN A 1 187 ? 4.623 33.580 40.287 1.00 17.01 211 ASN A CA 1
ATOM 1395 C C . ASN A 1 187 ? 5.136 34.939 40.803 1.00 22.68 211 ASN A C 1
ATOM 1396 O O . ASN A 1 187 ? 6.182 34.977 41.456 1.00 21.00 211 ASN A O 1
ATOM 1401 N N . ASN A 1 188 ? 4.378 36.032 40.562 1.00 22.22 212 ASN A N 1
ATOM 1402 C CA . ASN A 1 188 ? 4.694 37.397 41.032 1.00 23.79 212 ASN A CA 1
ATOM 1403 C C . ASN A 1 188 ? 3.488 37.981 41.804 1.00 28.44 212 ASN A C 1
ATOM 1404 O O . ASN A 1 188 ? 2.908 38.992 41.380 1.00 26.16 212 ASN A O 1
ATOM 1409 N N . PRO A 1 189 ? 3.074 37.352 42.942 1.00 26.84 213 PRO A N 1
ATOM 1410 C CA . PRO A 1 189 ? 1.922 37.896 43.679 1.00 27.97 213 PRO A CA 1
ATOM 1411 C C . PRO A 1 189 ? 2.279 39.198 44.382 1.00 33.97 213 PRO A C 1
ATOM 1412 O O . PRO A 1 189 ? 3.464 39.509 44.547 1.00 33.80 213 PRO A O 1
ATOM 1416 N N . SER A 1 190 ? 1.261 39.934 44.838 1.00 32.19 214 SER A N 1
ATOM 1417 C CA . SER A 1 190 ? 1.505 41.175 45.564 1.00 33.11 214 SER A CA 1
ATOM 1418 C C . SER A 1 190 ? 2.149 40.827 46.910 1.00 36.09 214 SER A C 1
ATOM 1419 O O . SER A 1 190 ? 1.614 39.990 47.631 1.00 33.47 214 SER A O 1
ATOM 1422 N N . PRO A 1 191 ? 3.312 41.424 47.247 1.00 36.31 215 PRO A N 1
ATOM 1423 C CA . PRO A 1 191 ? 3.939 41.130 48.560 1.00 37.31 215 PRO A CA 1
ATOM 1424 C C . PRO A 1 191 ? 3.093 41.560 49.775 1.00 42.34 215 PRO A C 1
ATOM 1425 O O . PRO A 1 191 ? 3.147 40.902 50.812 1.00 42.18 215 PRO A O 1
ATOM 1429 N N . ALA A 1 192 ? 2.304 42.644 49.629 1.00 39.29 216 ALA A N 1
ATOM 1430 C CA . ALA A 1 192 ? 1.452 43.263 50.664 1.00 40.46 216 ALA A CA 1
ATOM 1431 C C . ALA A 1 192 ? 0.573 42.329 51.511 1.00 42.03 216 ALA A C 1
ATOM 1432 O O . ALA A 1 192 ? 0.563 42.464 52.738 1.00 42.28 216 ALA A O 1
ATOM 1434 N N . HIS A 1 193 ? -0.145 41.392 50.869 1.00 35.03 217 HIS A N 1
ATOM 1435 C CA . HIS A 1 193 ? -1.047 40.453 51.551 1.00 33.00 217 HIS A CA 1
ATOM 1436 C C . HIS A 1 193 ? -0.414 39.290 52.350 1.00 35.56 217 HIS A C 1
ATOM 1437 O O . HIS A 1 193 ? -1.059 38.757 53.257 1.00 36.38 217 HIS A O 1
ATOM 1444 N N . GLY A 1 194 ? 0.812 38.903 52.015 1.00 30.12 218 GLY A N 1
ATOM 1445 C CA . GLY A 1 194 ? 1.519 37.823 52.707 1.00 28.85 218 GLY A CA 1
ATOM 1446 C C . GLY A 1 194 ? 1.293 36.398 52.216 1.00 29.95 218 GLY A C 1
ATOM 1447 O O . GLY A 1 194 ? 1.964 35.484 52.689 1.00 27.46 218 GLY A O 1
ATOM 1448 N N . TYR A 1 195 ? 0.352 36.185 51.276 1.00 25.19 219 TYR A N 1
ATOM 1449 C CA . TYR A 1 195 ? 0.042 34.865 50.715 1.00 23.85 219 TYR A CA 1
ATOM 1450 C C . TYR A 1 195 ? 1.005 34.567 49.573 1.00 27.65 219 TYR A C 1
ATOM 1451 O O . TYR A 1 195 ? 1.102 35.346 48.619 1.00 27.59 219 TYR A O 1
ATOM 1460 N N . LYS A 1 196 ? 1.784 33.482 49.721 1.00 22.49 220 LYS A N 1
ATOM 1461 C CA . LYS A 1 196 ? 2.860 33.134 48.787 1.00 19.81 220 LYS A CA 1
ATOM 1462 C C . LYS A 1 196 ? 2.424 32.170 47.701 1.00 19.84 220 LYS A C 1
ATOM 1463 O O . LYS A 1 196 ? 2.769 30.980 47.714 1.00 18.69 220 LYS A O 1
ATOM 1469 N N . PHE A 1 197 ? 1.636 32.702 46.761 1.00 16.86 221 PHE A N 1
ATOM 1470 C CA . PHE A 1 197 ? 1.130 31.951 45.618 1.00 16.78 221 PHE A CA 1
ATOM 1471 C C . PHE A 1 197 ? 2.288 31.661 44.668 1.00 19.16 221 PHE A C 1
ATOM 1472 O O . PHE A 1 197 ? 3.135 32.511 44.450 1.00 18.33 221 PHE A O 1
ATOM 1480 N N . PHE A 1 198 ? 2.285 30.481 44.082 1.00 15.51 222 PHE A N 1
ATOM 1481 C CA . PHE A 1 198 ? 3.296 30.067 43.111 1.00 14.96 222 PHE A CA 1
ATOM 1482 C C . PHE A 1 198 ? 2.766 28.930 42.260 1.00 17.59 222 PHE A C 1
ATOM 1483 O O . PHE A 1 198 ? 1.835 28.218 42.658 1.00 14.96 222 PHE A O 1
ATOM 1491 N N . THR A 1 199 ? 3.351 28.775 41.072 1.00 16.24 223 THR A N 1
ATOM 1492 C CA . THR A 1 199 ? 2.964 27.714 40.153 1.00 15.96 223 THR A CA 1
ATOM 1493 C C . THR A 1 199 ? 4.148 27.258 39.333 1.00 20.04 223 THR A C 1
ATOM 1494 O O . THR A 1 199 ? 5.232 27.832 39.434 1.00 18.32 223 THR A O 1
ATOM 1498 N N . ASN A 1 200 ? 3.932 26.225 38.504 1.00 18.05 224 ASN A N 1
ATOM 1499 C CA . ASN A 1 200 ? 4.945 25.731 37.590 1.00 16.72 224 ASN A CA 1
ATOM 1500 C C . ASN A 1 200 ? 4.247 25.192 36.305 1.00 18.34 224 ASN A C 1
ATOM 1501 O O . ASN A 1 200 ? 3.017 25.088 36.288 1.00 16.19 224 ASN A O 1
ATOM 1506 N N . PRO A 1 201 ? 4.980 24.840 35.222 1.00 16.20 225 PRO A N 1
ATOM 1507 C CA . PRO A 1 201 ? 4.300 24.374 34.008 1.00 16.50 225 PRO A CA 1
ATOM 1508 C C . PRO A 1 201 ? 3.603 23.012 34.154 1.00 20.32 225 PRO A C 1
ATOM 1509 O O . PRO A 1 201 ? 2.813 22.656 33.282 1.00 18.38 225 PRO A O 1
ATOM 1513 N N . PHE A 1 202 ? 3.840 22.289 35.281 1.00 16.96 226 PHE A N 1
ATOM 1514 C CA . PHE A 1 202 ? 3.189 21.007 35.541 1.00 17.97 226 PHE A CA 1
ATOM 1515 C C . PHE A 1 202 ? 1.826 21.201 36.197 1.00 19.74 226 PHE A C 1
ATOM 1516 O O . PHE A 1 202 ? 0.918 20.424 35.946 1.00 19.40 226 PHE A O 1
ATOM 1524 N N . TRP A 1 203 ? 1.656 22.284 36.975 1.00 16.12 227 TRP A N 1
ATOM 1525 C CA . TRP A 1 203 ? 0.408 22.557 37.675 1.00 14.47 227 TRP A CA 1
ATOM 1526 C C . TRP A 1 203 ? -0.538 23.411 36.856 1.00 19.22 227 TRP A C 1
ATOM 1527 O O . TRP A 1 203 ? -1.744 23.185 36.894 1.00 21.39 227 TRP A O 1
ATOM 1538 N N . THR A 1 204 ? -0.001 24.396 36.133 1.00 16.36 228 THR A N 1
ATOM 1539 C CA . THR A 1 204 ? -0.758 25.330 35.320 1.00 15.59 228 THR A CA 1
ATOM 1540 C C . THR A 1 204 ? -0.601 25.003 33.863 1.00 17.86 228 THR A C 1
ATOM 1541 O O . THR A 1 204 ? 0.476 25.193 33.283 1.00 16.19 228 THR A O 1
ATOM 1545 N N . ARG A 1 205 ? -1.692 24.537 33.250 1.00 15.84 229 ARG A N 1
ATOM 1546 C CA . ARG A 1 205 ? -1.656 24.107 31.857 1.00 15.93 229 ARG A CA 1
ATOM 1547 C C . ARG A 1 205 ? -3.059 23.866 31.327 1.00 18.49 229 ARG A C 1
ATOM 1548 O O . ARG A 1 205 ? -3.962 23.604 32.120 1.00 15.17 229 ARG A O 1
ATOM 1556 N N . PRO A 1 206 ? -3.233 23.830 29.988 1.00 15.78 230 PRO A N 1
ATOM 1557 C CA . PRO A 1 206 ? -4.529 23.417 29.436 1.00 14.61 230 PRO A CA 1
ATOM 1558 C C . PRO A 1 206 ? -4.754 21.908 29.634 1.00 17.88 230 PRO A C 1
ATOM 1559 O O . PRO A 1 206 ? -3.796 21.127 29.617 1.00 15.47 230 PRO A O 1
ATOM 1563 N N . ILE A 1 207 ? -6.016 21.502 29.833 1.00 13.83 231 ILE A N 1
ATOM 1564 C CA . ILE A 1 207 ? -6.394 20.085 29.931 1.00 13.83 231 ILE A CA 1
ATOM 1565 C C . ILE A 1 207 ? -7.419 19.786 28.828 1.00 17.22 231 ILE A C 1
ATOM 1566 O O . ILE A 1 207 ? -8.211 20.660 28.483 1.00 16.28 231 ILE A O 1
ATOM 1571 N N . THR A 1 208 ? -7.420 18.561 28.279 1.00 13.53 232 THR A N 1
ATOM 1572 C CA . THR A 1 208 ? -8.376 18.181 27.230 1.00 13.19 232 THR A CA 1
ATOM 1573 C C . THR A 1 208 ? -9.693 17.765 27.890 1.00 15.56 232 THR A C 1
ATOM 1574 O O . THR A 1 208 ? -9.764 17.668 29.116 1.00 14.25 232 THR A O 1
ATOM 1578 N N . GLY A 1 209 ? -10.718 17.538 27.085 1.00 14.36 233 GLY A N 1
ATOM 1579 C CA . GLY A 1 209 ? -12.012 17.066 27.570 1.00 13.90 233 GLY A CA 1
ATOM 1580 C C . GLY A 1 209 ? -11.905 15.684 28.218 1.00 16.74 233 GLY A C 1
ATOM 1581 O O . GLY A 1 209 ? -12.504 15.456 29.269 1.00 16.53 233 GLY A O 1
ATOM 1582 N N . ALA A 1 210 ? -11.129 14.748 27.624 1.00 12.20 234 ALA A N 1
ATOM 1583 C CA . ALA A 1 210 ? -10.967 13.398 28.212 1.00 12.31 234 ALA A CA 1
ATOM 1584 C C . ALA A 1 210 ? -10.140 13.441 29.516 1.00 16.43 234 ALA A C 1
ATOM 1585 O O . ALA A 1 210 ? -10.400 12.654 30.432 1.00 13.95 234 ALA A O 1
ATOM 1587 N N . GLU A 1 211 ? -9.145 14.351 29.597 1.00 14.84 235 GLU A N 1
ATOM 1588 C CA . GLU A 1 211 ? -8.373 14.520 30.839 1.00 14.89 235 GLU A CA 1
ATOM 1589 C C . GLU A 1 211 ? -9.327 15.017 31.917 1.00 17.88 235 GLU A C 1
ATOM 1590 O O . GLU A 1 211 ? -9.254 14.568 33.051 1.00 16.17 235 GLU A O 1
ATOM 1596 N N . GLU A 1 212 ? -10.237 15.941 31.555 1.00 16.29 236 GLU A N 1
ATOM 1597 C CA . GLU A 1 212 ? -11.260 16.484 32.465 1.00 16.49 236 GLU A CA 1
ATOM 1598 C C . GLU A 1 212 ? -12.178 15.355 33.003 1.00 18.72 236 GLU A C 1
ATOM 1599 O O . GLU A 1 212 ? -12.542 15.381 34.171 1.00 17.97 236 GLU A O 1
ATOM 1605 N N . GLY A 1 213 ? -12.531 14.380 32.158 1.00 16.22 237 GLY A N 1
ATOM 1606 C CA . GLY A 1 213 ? -13.339 13.241 32.587 1.00 15.37 237 GLY A CA 1
ATOM 1607 C C . GLY A 1 213 ? -12.606 12.373 33.597 1.00 16.46 237 GLY A C 1
ATOM 1608 O O . GLY A 1 213 ? -13.198 11.948 34.594 1.00 13.06 237 GLY A O 1
ATOM 1609 N N . LEU A 1 214 ? -11.308 12.082 33.334 1.00 14.20 238 LEU A N 1
ATOM 1610 C CA . LEU A 1 214 ? -10.492 11.276 34.258 1.00 14.27 238 LEU A CA 1
ATOM 1611 C C . LEU A 1 214 ? -10.388 11.959 35.597 1.00 15.39 238 LEU A C 1
ATOM 1612 O O . LEU A 1 214 ? -10.553 11.293 36.613 1.00 13.97 238 LEU A O 1
ATOM 1617 N N . PHE A 1 215 ? -10.160 13.304 35.615 1.00 13.07 239 PHE A N 1
ATOM 1618 C CA . PHE A 1 215 ? -10.069 14.071 36.864 1.00 12.79 239 PHE A CA 1
ATOM 1619 C C . PHE A 1 215 ? -11.414 14.066 37.631 1.00 14.50 239 PHE A C 1
ATOM 1620 O O . PHE A 1 215 ? -11.418 13.916 38.847 1.00 14.66 239 PHE A O 1
ATOM 1628 N N . ALA A 1 216 ? -12.535 14.202 36.913 1.00 11.09 240 ALA A N 1
ATOM 1629 C CA . ALA A 1 216 ? -13.898 14.157 37.497 1.00 11.85 240 ALA A CA 1
ATOM 1630 C C . ALA A 1 216 ? -14.179 12.742 38.049 1.00 16.00 240 ALA A C 1
ATOM 1631 O O . ALA A 1 216 ? -14.832 12.615 39.083 1.00 17.33 240 ALA A O 1
ATOM 1633 N N . PHE A 1 217 ? -13.703 11.690 37.354 1.00 12.46 241 PHE A N 1
ATOM 1634 C CA . PHE A 1 217 ? -13.850 10.277 37.826 1.00 12.56 241 PHE A CA 1
ATOM 1635 C C . PHE A 1 217 ? -13.093 10.109 39.173 1.00 17.40 241 PHE A C 1
ATOM 1636 O O . PHE A 1 217 ? -13.620 9.527 40.122 1.00 17.87 241 PHE A O 1
ATOM 1644 N N . ILE A 1 218 ? -11.879 10.667 39.254 1.00 13.42 242 ILE A N 1
ATOM 1645 C CA . ILE A 1 218 ? -11.061 10.647 40.476 1.00 14.20 242 ILE A CA 1
ATOM 1646 C C . ILE A 1 218 ? -11.783 11.412 41.608 1.00 18.17 242 ILE A C 1
ATOM 1647 O O . ILE A 1 218 ? -11.851 10.904 42.724 1.00 18.20 242 ILE A O 1
ATOM 1652 N N . THR A 1 219 ? -12.302 12.627 41.323 1.00 15.65 243 THR A N 1
ATOM 1653 C CA . THR A 1 219 ? -13.028 13.420 42.327 1.00 16.05 243 THR A CA 1
ATOM 1654 C C . THR A 1 219 ? -14.185 12.597 42.927 1.00 21.03 243 THR A C 1
ATOM 1655 O O . THR A 1 219 ? -14.273 12.458 44.145 1.00 20.47 243 THR A O 1
ATOM 1659 N N . LEU A 1 220 ? -15.066 12.065 42.065 1.00 17.84 244 LEU A N 1
ATOM 1660 C CA . LEU A 1 220 ? -16.231 11.271 42.486 1.00 18.82 244 LEU A CA 1
ATOM 1661 C C . LEU A 1 220 ? -15.819 10.120 43.420 1.00 22.54 244 LEU A C 1
ATOM 1662 O O . LEU A 1 220 ? -16.397 9.953 44.505 1.00 22.71 244 LEU A O 1
ATOM 1667 N N . ASN A 1 221 ? -14.812 9.341 43.003 1.00 17.48 245 ASN A N 1
ATOM 1668 C CA . ASN A 1 221 ? -14.346 8.186 43.769 1.00 17.39 245 ASN A CA 1
ATOM 1669 C C . ASN A 1 221 ? -13.624 8.532 45.070 1.00 20.72 245 ASN A C 1
ATOM 1670 O O . ASN A 1 221 ? -13.739 7.782 46.035 1.00 19.97 245 ASN A O 1
ATOM 1675 N N . HIS A 1 222 ? -12.981 9.725 45.135 1.00 18.45 246 HIS A N 1
ATOM 1676 C CA . HIS A 1 222 ? -12.314 10.181 46.354 1.00 18.51 246 HIS A CA 1
ATOM 1677 C C . HIS A 1 222 ? -13.371 10.625 47.383 1.00 22.63 246 HIS A C 1
ATOM 1678 O O . HIS A 1 222 ? -13.372 10.147 48.521 1.00 20.40 246 HIS A O 1
ATOM 1685 N N . LEU A 1 223 ? -14.293 11.504 46.952 1.00 21.19 247 LEU A N 1
ATOM 1686 C CA . LEU A 1 223 ? -15.361 12.056 47.796 1.00 22.47 247 LEU A CA 1
ATOM 1687 C C . LEU A 1 223 ? -16.305 11.011 48.363 1.00 27.09 247 LEU A C 1
ATOM 1688 O O . LEU A 1 223 ? -16.742 11.156 49.504 1.00 27.04 247 LEU A O 1
ATOM 1693 N N . SER A 1 224 ? -16.576 9.934 47.592 1.00 24.40 248 SER A N 1
ATOM 1694 C CA . SER A 1 224 ? -17.460 8.835 48.000 1.00 24.76 248 SER A CA 1
ATOM 1695 C C . SER A 1 224 ? -16.718 7.739 48.790 1.00 26.96 248 SER A C 1
ATOM 1696 O O . SER A 1 224 ? -17.338 6.746 49.178 1.00 25.41 248 SER A O 1
ATOM 1699 N N . ARG A 1 225 ? -15.388 7.919 49.004 1.00 23.04 249 ARG A N 1
ATOM 1700 C CA . ARG A 1 225 ? -14.493 7.013 49.717 1.00 23.18 249 ARG A CA 1
ATOM 1701 C C . ARG A 1 225 ? -14.355 5.619 49.087 1.00 27.28 249 ARG A C 1
ATOM 1702 O O . ARG A 1 225 ? -14.078 4.650 49.783 1.00 27.30 249 ARG A O 1
ATOM 1710 N N . ARG A 1 226 ? -14.497 5.533 47.750 1.00 23.74 250 ARG A N 1
ATOM 1711 C CA . ARG A 1 226 ? -14.330 4.275 47.006 1.00 22.81 250 ARG A CA 1
ATOM 1712 C C . ARG A 1 226 ? -12.867 4.136 46.590 1.00 24.75 250 ARG A C 1
ATOM 1713 O O . ARG A 1 226 ? -12.359 3.030 46.449 1.00 22.25 250 ARG A O 1
ATOM 1721 N N . LEU A 1 227 ? -12.209 5.266 46.351 1.00 23.33 251 LEU A N 1
ATOM 1722 C CA . LEU A 1 227 ? -10.810 5.287 45.963 1.00 24.95 251 LEU A CA 1
ATOM 1723 C C . LEU A 1 227 ? -9.979 5.381 47.228 1.00 31.86 251 LEU A C 1
ATOM 1724 O O . LEU A 1 227 ? -10.135 6.330 47.992 1.00 32.41 251 LEU A O 1
ATOM 1729 N N . GLY A 1 228 ? -9.130 4.391 47.443 1.00 30.68 252 GLY A N 1
ATOM 1730 C CA . GLY A 1 228 ? -8.245 4.331 48.601 1.00 32.19 252 GLY A CA 1
ATOM 1731 C C . GLY A 1 228 ? -7.187 3.257 48.459 1.00 39.25 252 GLY A C 1
ATOM 1732 O O . GLY A 1 228 ? -7.340 2.334 47.657 1.00 39.18 252 GLY A O 1
ATOM 1733 N N . GLU A 1 229 ? -6.109 3.364 49.248 1.00 38.37 253 GLU A N 1
ATOM 1734 C CA . GLU A 1 229 ? -5.004 2.404 49.230 1.00 39.53 253 GLU A CA 1
ATOM 1735 C C . GLU A 1 229 ? -5.462 0.995 49.567 1.00 47.30 253 GLU A C 1
ATOM 1736 O O . GLU A 1 229 ? -4.949 0.034 48.990 1.00 48.07 253 GLU A O 1
ATOM 1742 N N . ASP A 1 230 ? -6.451 0.877 50.471 1.00 46.01 254 ASP A N 1
ATOM 1743 C CA . ASP A 1 230 ? -7.027 -0.402 50.865 1.00 47.76 254 ASP A CA 1
ATOM 1744 C C . ASP A 1 230 ? -7.964 -0.899 49.760 1.00 51.48 254 ASP A C 1
ATOM 1745 O O . ASP A 1 230 ? -8.921 -0.201 49.418 1.00 49.81 254 ASP A O 1
ATOM 1750 N N . PRO A 1 231 ? -7.685 -2.075 49.151 1.00 49.87 255 PRO A N 1
ATOM 1751 C CA . PRO A 1 231 ? -8.573 -2.567 48.080 1.00 49.97 255 PRO A CA 1
ATOM 1752 C C . PRO A 1 231 ? -9.889 -3.148 48.593 1.00 55.37 255 PRO A C 1
ATOM 1753 O O . PRO A 1 231 ? -9.978 -3.586 49.745 1.00 55.66 255 PRO A O 1
ATOM 1757 N N . ALA A 1 232 ? -10.910 -3.155 47.730 1.00 52.04 256 ALA A N 1
ATOM 1758 C CA . ALA A 1 232 ? -12.217 -3.706 48.068 1.00 53.27 256 ALA A CA 1
ATOM 1759 C C . ALA A 1 232 ? -12.238 -5.226 47.901 1.00 59.34 256 ALA A C 1
ATOM 1760 O O . ALA A 1 232 ? -12.954 -5.908 48.634 1.00 59.94 256 ALA A O 1
ATOM 1762 N N . ARG A 1 233 ? -11.462 -5.749 46.931 1.00 52.54 257 ARG A N 1
ATOM 1763 C CA . ARG A 1 233 ? -11.352 -7.180 46.635 1.00 52.84 257 ARG A CA 1
ATOM 1764 C C . ARG A 1 233 ? -10.005 -7.554 46.024 1.00 60.39 257 ARG A C 1
ATOM 1765 O O . ARG A 1 233 ? -9.400 -6.748 45.309 1.00 60.23 257 ARG A O 1
ATOM 1773 N N . CYS A 1 234 ? -9.538 -8.780 46.321 1.00 59.19 258 CYS A N 1
ATOM 1774 C CA . CYS A 1 234 ? -8.274 -9.325 45.831 1.00 60.18 258 CYS A CA 1
ATOM 1775 C C . CYS A 1 234 ? -8.460 -10.726 45.264 1.00 66.46 258 CYS A C 1
ATOM 1776 O O . CYS A 1 234 ? -9.141 -11.556 45.877 1.00 66.89 258 CYS A O 1
ATOM 1779 N N . MET A 1 235 ? -7.831 -10.990 44.106 1.00 63.34 259 MET A N 1
ATOM 1780 C CA . MET A 1 235 ? -7.845 -12.298 43.459 1.00 63.35 259 MET A CA 1
ATOM 1781 C C . MET A 1 235 ? -6.425 -12.753 43.130 1.00 66.70 259 MET A C 1
ATOM 1782 O O . MET A 1 235 ? -5.657 -12.006 42.513 1.00 66.57 259 MET A O 1
ATOM 1787 N N . ILE A 1 236 ? -6.063 -13.956 43.600 1.00 61.96 260 ILE A N 1
ATOM 1788 C CA . ILE A 1 236 ? -4.749 -14.554 43.355 1.00 61.02 260 ILE A CA 1
ATOM 1789 C C . ILE A 1 236 ? -4.738 -15.009 41.891 1.00 62.96 260 ILE A C 1
ATOM 1790 O O . ILE A 1 236 ? -5.588 -15.815 41.501 1.00 62.46 260 ILE A O 1
ATOM 1795 N N . ASP A 1 237 ? -3.812 -14.461 41.073 1.00 58.01 261 ASP A N 1
ATOM 1796 C CA . ASP A 1 237 ? -3.694 -14.827 39.659 1.00 57.26 261 ASP A CA 1
ATOM 1797 C C . ASP A 1 237 ? -3.076 -16.230 39.505 1.00 60.10 261 ASP A C 1
ATOM 1798 O O . ASP A 1 237 ? -2.711 -16.849 40.509 1.00 60.05 261 ASP A O 1
ATOM 1803 N N . GLU A 1 238 ? -2.947 -16.723 38.261 1.00 55.86 262 GLU A N 1
ATOM 1804 C CA . GLU A 1 238 ? -2.371 -18.046 37.984 1.00 55.15 262 GLU A CA 1
ATOM 1805 C C . GLU A 1 238 ? -0.882 -18.207 38.349 1.00 58.87 262 GLU A C 1
ATOM 1806 O O . GLU A 1 238 ? -0.394 -19.341 38.414 1.00 58.89 262 GLU A O 1
ATOM 1812 N N . TYR A 1 239 ? -0.184 -17.082 38.636 1.00 54.32 263 TYR A N 1
ATOM 1813 C CA . TYR A 1 239 ? 1.226 -17.069 39.046 1.00 53.75 263 TYR A CA 1
ATOM 1814 C C . TYR A 1 239 ? 1.413 -16.864 40.567 1.00 57.86 263 TYR A C 1
ATOM 1815 O O . TYR A 1 239 ? 2.543 -16.679 41.030 1.00 57.42 263 TYR A O 1
ATOM 1824 N N . GLY A 1 240 ? 0.310 -16.925 41.320 1.00 54.02 264 GLY A N 1
ATOM 1825 C CA . GLY A 1 240 ? 0.303 -16.773 42.773 1.00 53.77 264 GLY A CA 1
ATOM 1826 C C . GLY A 1 240 ? 0.364 -15.343 43.278 1.00 58.23 264 GLY A C 1
ATOM 1827 O O . GLY A 1 240 ? 0.444 -15.126 44.491 1.00 58.45 264 GLY A O 1
ATOM 1828 N N . VAL A 1 241 ? 0.313 -14.358 42.357 1.00 54.28 265 VAL A N 1
ATOM 1829 C CA . VAL A 1 241 ? 0.396 -12.921 42.646 1.00 54.03 265 VAL A CA 1
ATOM 1830 C C . VAL A 1 241 ? -0.987 -12.322 42.967 1.00 58.46 265 VAL A C 1
ATOM 1831 O O . VAL A 1 241 ? -1.920 -12.431 42.165 1.00 58.03 265 VAL A O 1
ATOM 1835 N N . LYS A 1 242 ? -1.097 -11.671 44.137 1.00 55.24 266 LYS A N 1
ATOM 1836 C CA . LYS A 1 242 ? -2.324 -11.030 44.597 1.00 55.18 266 LYS A CA 1
ATOM 1837 C C . LYS A 1 242 ? -2.576 -9.742 43.799 1.00 58.82 266 LYS A C 1
ATOM 1838 O O . LYS A 1 242 ? -1.777 -8.800 43.857 1.00 58.26 266 LYS A O 1
ATOM 1844 N N . GLN A 1 243 ? -3.665 -9.746 43.009 1.00 54.87 267 GLN A N 1
ATOM 1845 C CA . GLN A 1 243 ? -4.118 -8.631 42.170 1.00 54.24 267 GLN A CA 1
ATOM 1846 C C . GLN A 1 243 ? -5.225 -7.915 42.947 1.00 57.02 267 GLN A C 1
ATOM 1847 O O . GLN A 1 243 ? -6.140 -8.574 43.439 1.00 56.70 267 GLN A O 1
ATOM 1853 N N . CYS A 1 244 ? -5.128 -6.582 43.087 1.00 52.80 268 CYS A N 1
ATOM 1854 C CA . CYS A 1 244 ? -6.064 -5.775 43.877 1.00 52.16 268 CYS A CA 1
ATOM 1855 C C . CYS A 1 244 ? -7.003 -4.868 43.055 1.00 50.63 268 CYS A C 1
ATOM 1856 O O . CYS A 1 244 ? -6.672 -4.467 41.935 1.00 50.01 268 CYS A O 1
ATOM 1859 N N . ARG A 1 245 ? -8.169 -4.537 43.636 1.00 43.35 269 ARG A N 1
ATOM 1860 C CA . ARG A 1 245 ? -9.190 -3.719 42.989 1.00 40.33 269 ARG A CA 1
ATOM 1861 C C . ARG A 1 245 ? -10.019 -2.936 44.008 1.00 38.85 269 ARG A C 1
ATOM 1862 O O . ARG A 1 245 ? -10.374 -3.474 45.059 1.00 39.08 269 ARG A O 1
ATOM 1870 N N . ASN A 1 246 ? -10.333 -1.669 43.693 1.00 29.75 270 ASN A N 1
ATOM 1871 C CA . ASN A 1 246 ? -11.272 -0.873 44.477 1.00 27.25 270 ASN A CA 1
ATOM 1872 C C . ASN A 1 246 ? -12.616 -1.078 43.746 1.00 26.56 270 ASN A C 1
ATOM 1873 O O . ASN A 1 246 ? -12.625 -1.542 42.590 1.00 22.97 270 ASN A O 1
ATOM 1878 N N . ASP A 1 247 ? -13.741 -0.776 44.413 1.00 23.26 271 ASP A N 1
ATOM 1879 C CA . ASP A 1 247 ? -15.072 -0.861 43.798 1.00 22.58 271 ASP A CA 1
ATOM 1880 C C . ASP A 1 247 ? -15.416 0.582 43.425 1.00 24.66 271 ASP A C 1
ATOM 1881 O O . ASP A 1 247 ? -16.004 1.318 44.224 1.00 23.48 271 ASP A O 1
ATOM 1886 N N . LEU A 1 248 ? -14.980 1.010 42.227 1.00 20.30 272 LEU A N 1
ATOM 1887 C CA . LEU A 1 248 ? -15.163 2.390 41.799 1.00 19.86 272 LEU A CA 1
ATOM 1888 C C . LEU A 1 248 ? -16.471 2.626 41.080 1.00 20.91 272 LEU A C 1
ATOM 1889 O O . LEU A 1 248 ? -16.989 1.711 40.454 1.00 19.62 272 LEU A O 1
ATOM 1894 N N . ALA A 1 249 ? -16.990 3.868 41.147 1.00 16.46 273 ALA A N 1
ATOM 1895 C CA . ALA A 1 249 ? -18.219 4.263 40.447 1.00 16.05 273 ALA A CA 1
ATOM 1896 C C . ALA A 1 249 ? -17.845 5.028 39.198 1.00 21.06 273 ALA A C 1
ATOM 1897 O O . ALA A 1 249 ? -16.863 5.776 39.194 1.00 22.48 273 ALA A O 1
ATOM 1899 N N . GLY A 1 250 ? -18.620 4.824 38.147 1.00 16.64 274 GLY A N 1
ATOM 1900 C CA . GLY A 1 250 ? -18.440 5.536 36.897 1.00 16.03 274 GLY A CA 1
ATOM 1901 C C . GLY A 1 250 ? -19.130 6.881 36.954 1.00 19.16 274 GLY A C 1
ATOM 1902 O O . GLY A 1 250 ? -19.943 7.144 37.854 1.00 15.88 274 GLY A O 1
ATOM 1903 N N . VAL A 1 251 ? -18.826 7.736 35.984 1.00 17.79 275 VAL A N 1
ATOM 1904 C CA . VAL A 1 251 ? -19.407 9.081 35.949 1.00 17.37 275 VAL A CA 1
ATOM 1905 C C . VAL A 1 251 ? -19.909 9.421 34.571 1.00 19.52 275 VAL A C 1
ATOM 1906 O O . VAL A 1 251 ? -19.277 9.051 33.585 1.00 17.84 275 VAL A O 1
ATOM 1910 N N . VAL A 1 252 ? -21.076 10.070 34.508 1.00 17.06 276 VAL A N 1
ATOM 1911 C CA . VAL A 1 252 ? -21.644 10.634 33.285 1.00 18.09 276 VAL A CA 1
ATOM 1912 C C . VAL A 1 252 ? -21.757 12.120 33.639 1.00 22.76 276 VAL A C 1
ATOM 1913 O O . VAL A 1 252 ? -22.586 12.484 34.480 1.00 24.13 276 VAL A O 1
ATOM 1917 N N . GLU A 1 253 ? -20.861 12.946 33.084 1.00 16.95 277 GLU A N 1
ATOM 1918 C CA . GLU A 1 253 ? -20.867 14.387 33.316 1.00 16.79 277 GLU A CA 1
ATOM 1919 C C . GLU A 1 253 ? -21.232 15.116 32.033 1.00 20.70 277 GLU A C 1
ATOM 1920 O O . GLU A 1 253 ? -20.449 15.104 31.085 1.00 18.77 277 GLU A O 1
ATOM 1926 N N . VAL A 1 254 ? -22.401 15.785 32.013 1.00 18.55 278 VAL A N 1
ATOM 1927 C CA . VAL A 1 254 ? -22.827 16.565 30.843 1.00 18.38 278 VAL A CA 1
ATOM 1928 C C . VAL A 1 254 ? -22.653 18.045 31.216 1.00 21.78 278 VAL A C 1
ATOM 1929 O O . VAL A 1 254 ? -23.466 18.594 31.954 1.00 21.72 278 VAL A O 1
ATOM 1933 N N . GLY A 1 255 ? -21.542 18.637 30.791 1.00 18.66 279 GLY A N 1
ATOM 1934 C CA . GLY A 1 255 ? -21.226 20.035 31.071 1.00 17.77 279 GLY A CA 1
ATOM 1935 C C . GLY A 1 255 ? -21.681 20.952 29.955 1.00 20.65 279 GLY A C 1
ATOM 1936 O O . GLY A 1 255 ? -22.273 20.500 28.964 1.00 18.06 279 GLY A O 1
ATOM 1937 N N . GLY A 1 256 ? -21.409 22.240 30.113 1.00 18.92 280 GLY A N 1
ATOM 1938 C CA . GLY A 1 256 ? -21.741 23.237 29.097 1.00 18.93 280 GLY A CA 1
ATOM 1939 C C . GLY A 1 256 ? -21.027 23.016 27.772 1.00 22.59 280 GLY A C 1
ATOM 1940 O O . GLY A 1 256 ? -21.632 23.171 26.707 1.00 22.88 280 GLY A O 1
ATOM 1941 N N . ALA A 1 257 ? -19.734 22.643 27.814 1.00 18.59 281 ALA A N 1
ATOM 1942 C CA . ALA A 1 257 ? -18.916 22.489 26.590 1.00 18.67 281 ALA A CA 1
ATOM 1943 C C . ALA A 1 257 ? -18.724 21.065 26.056 1.00 20.97 281 ALA A C 1
ATOM 1944 O O . ALA A 1 257 ? -18.501 20.880 24.859 1.00 20.39 281 ALA A O 1
ATOM 1946 N N . SER A 1 258 ? -18.817 20.058 26.918 1.00 15.55 282 SER A N 1
ATOM 1947 C CA . SER A 1 258 ? -18.640 18.675 26.477 1.00 14.13 282 SER A CA 1
ATOM 1948 C C . SER A 1 258 ? -19.244 17.736 27.498 1.00 19.03 282 SER A C 1
ATOM 1949 O O . SER A 1 258 ? -19.563 18.155 28.605 1.00 20.60 282 SER A O 1
ATOM 1952 N N . ALA A 1 259 ? -19.405 16.474 27.124 1.00 14.98 283 ALA A N 1
ATOM 1953 C CA . ALA A 1 259 ? -19.888 15.436 28.028 1.00 14.81 283 ALA A CA 1
ATOM 1954 C C . ALA A 1 259 ? -18.814 14.363 28.128 1.00 16.29 283 ALA A C 1
ATOM 1955 O O . ALA A 1 259 ? -18.237 13.968 27.109 1.00 14.40 283 ALA A O 1
ATOM 1957 N N . GLN A 1 260 ? -18.530 13.930 29.367 1.00 12.53 284 GLN A N 1
ATOM 1958 C CA . GLN A 1 260 ? -17.563 12.881 29.666 1.00 12.77 284 GLN A CA 1
ATOM 1959 C C . GLN A 1 260 ? -18.265 11.676 30.272 1.00 15.13 284 GLN A C 1
ATOM 1960 O O . GLN A 1 260 ? -19.181 11.818 31.076 1.00 15.60 284 GLN A O 1
ATOM 1966 N N . ILE A 1 261 ? -17.841 10.500 29.860 1.00 10.88 285 ILE A N 1
ATOM 1967 C CA . ILE A 1 261 ? -18.271 9.219 30.407 1.00 11.38 285 ILE A CA 1
ATOM 1968 C C . ILE A 1 261 ? -16.976 8.478 30.725 1.00 15.23 285 ILE A C 1
ATOM 1969 O O . ILE A 1 261 ? -16.171 8.200 29.827 1.00 15.60 285 ILE A O 1
ATOM 1974 N N . VAL A 1 262 ? -16.781 8.159 31.998 1.00 11.72 286 VAL A N 1
ATOM 1975 C CA . VAL A 1 262 ? -15.603 7.416 32.445 1.00 11.15 286 VAL A CA 1
ATOM 1976 C C . VAL A 1 262 ? -16.107 6.368 33.415 1.00 15.74 286 VAL A C 1
ATOM 1977 O O . VAL A 1 262 ? -16.758 6.725 34.382 1.00 15.12 286 VAL A O 1
ATOM 1981 N N . PHE A 1 263 ? -15.779 5.103 33.202 1.00 12.39 287 PHE A N 1
ATOM 1982 C CA . PHE A 1 263 ? -16.192 4.077 34.158 1.00 13.49 287 PHE A CA 1
ATOM 1983 C C . PHE A 1 263 ? -15.223 2.879 34.197 1.00 17.99 287 PHE A C 1
ATOM 1984 O O . PHE A 1 263 ? -14.510 2.662 33.221 1.00 15.20 287 PHE A O 1
ATOM 1992 N N . PRO A 1 264 ? -15.188 2.102 35.310 1.00 18.15 288 PRO A N 1
ATOM 1993 C CA . PRO A 1 264 ? -14.261 0.958 35.383 1.00 18.72 288 PRO A CA 1
ATOM 1994 C C . PRO A 1 264 ? -14.517 -0.089 34.296 1.00 22.51 288 PRO A C 1
ATOM 1995 O O . PRO A 1 264 ? -15.674 -0.454 34.046 1.00 19.92 288 PRO A O 1
ATOM 1999 N N . LEU A 1 265 ? -13.438 -0.546 33.629 1.00 20.53 289 LEU A N 1
ATOM 2000 C CA . LEU A 1 265 ? -13.530 -1.579 32.592 1.00 22.15 289 LEU A CA 1
ATOM 2001 C C . LEU A 1 265 ? -14.062 -2.861 33.261 1.00 27.39 289 LEU A C 1
ATOM 2002 O O . LEU A 1 265 ? -13.651 -3.166 34.375 1.00 27.19 289 LEU A O 1
ATOM 2007 N N . GLN A 1 266 ? -15.021 -3.562 32.622 1.00 25.27 290 GLN A N 1
ATOM 2008 C CA . GLN A 1 266 ? -15.596 -4.790 33.186 1.00 25.17 290 GLN A CA 1
ATOM 2009 C C . GLN A 1 266 ? -14.461 -5.771 33.476 1.00 28.81 290 GLN A C 1
ATOM 2010 O O . GLN A 1 266 ? -13.608 -6.000 32.610 1.00 26.47 290 GLN A O 1
ATOM 2016 N N . GLU A 1 267 ? -14.421 -6.271 34.714 1.00 27.38 291 GLU A N 1
ATOM 2017 C CA . GLU A 1 267 ? -13.388 -7.180 35.203 1.00 30.13 291 GLU A CA 1
ATOM 2018 C C . GLU A 1 267 ? -13.278 -8.423 34.319 1.00 37.10 291 GLU A C 1
ATOM 2019 O O . GLU A 1 267 ? -14.296 -8.993 33.905 1.00 36.91 291 GLU A O 1
ATOM 2025 N N . GLY A 1 268 ? -12.042 -8.772 33.997 1.00 35.78 292 GLY A N 1
ATOM 2026 C CA . GLY A 1 268 ? -11.724 -9.934 33.178 1.00 37.17 292 GLY A CA 1
ATOM 2027 C C . GLY A 1 268 ? -11.848 -9.716 31.687 1.00 42.19 292 GLY A C 1
ATOM 2028 O O . GLY A 1 268 ? -11.760 -10.682 30.928 1.00 43.87 292 GLY A O 1
ATOM 2029 N N . THR A 1 269 ? -12.058 -8.460 31.243 1.00 36.56 293 THR A N 1
ATOM 2030 C CA . THR A 1 269 ? -12.181 -8.165 29.805 1.00 35.32 293 THR A CA 1
ATOM 2031 C C . THR A 1 269 ? -10.959 -7.411 29.257 1.00 38.99 293 THR A C 1
ATOM 2032 O O . THR A 1 269 ? -10.244 -6.737 30.007 1.00 38.29 293 THR A O 1
ATOM 2036 N N . VAL A 1 270 ? -10.710 -7.565 27.948 1.00 34.81 294 VAL A N 1
ATOM 2037 C CA . VAL A 1 270 ? -9.611 -6.930 27.211 1.00 34.22 294 VAL A CA 1
ATOM 2038 C C . VAL A 1 270 ? -10.235 -6.341 25.929 1.00 35.48 294 VAL A C 1
ATOM 2039 O O . VAL A 1 270 ? -10.938 -7.049 25.212 1.00 33.39 294 VAL A O 1
ATOM 2043 N N . LEU A 1 271 ? -9.991 -5.052 25.662 1.00 31.79 295 LEU A N 1
ATOM 2044 C CA . LEU A 1 271 ? -10.521 -4.361 24.479 1.00 30.83 295 LEU A CA 1
ATOM 2045 C C . LEU A 1 271 ? -9.701 -4.697 23.207 1.00 36.36 295 LEU A C 1
ATOM 2046 O O . LEU A 1 271 ? -8.483 -4.882 23.300 1.00 35.77 295 LEU A O 1
ATOM 2051 N N . PRO A 1 272 ? -10.351 -4.814 22.017 1.00 34.49 296 PRO A N 1
ATOM 2052 C CA . PRO A 1 272 ? -9.597 -5.126 20.785 1.00 34.66 296 PRO A CA 1
ATOM 2053 C C . PRO A 1 272 ? -8.631 -4.002 20.379 1.00 37.88 296 PRO A C 1
ATOM 2054 O O . PRO A 1 272 ? -8.776 -2.875 20.852 1.00 37.32 296 PRO A O 1
ATOM 2058 N N . SER A 1 273 ? -7.693 -4.296 19.466 1.00 33.09 297 SER A N 1
ATOM 2059 C CA . SER A 1 273 ? -6.650 -3.376 18.968 1.00 32.45 297 SER A CA 1
ATOM 2060 C C . SER A 1 273 ? -7.190 -2.109 18.266 1.00 33.46 297 SER A C 1
ATOM 2061 O O . SER A 1 273 ? -6.389 -1.376 17.677 1.00 33.44 297 SER A O 1
ATOM 2064 N N . SER A 1 274 ? -8.530 -1.883 18.307 1.00 26.95 298 SER A N 1
ATOM 2065 C CA A SER A 1 274 ? -9.192 -0.726 17.702 0.30 26.11 298 SER A CA 1
ATOM 2066 C CA B SER A 1 274 ? -9.205 -0.733 17.705 0.70 26.70 298 SER A CA 1
ATOM 2067 C C . SER A 1 274 ? -9.481 0.383 18.723 1.00 29.80 298 SER A C 1
ATOM 2068 O O . SER A 1 274 ? -9.567 1.550 18.349 1.00 31.17 298 SER A O 1
ATOM 2073 N N . VAL A 1 275 ? -9.670 0.014 20.001 1.00 24.97 299 VAL A N 1
ATOM 2074 C CA . VAL A 1 275 ? -9.963 0.903 21.130 1.00 24.32 299 VAL A CA 1
ATOM 2075 C C . VAL A 1 275 ? -9.044 0.496 22.298 1.00 29.00 299 VAL A C 1
ATOM 2076 O O . VAL A 1 275 ? -8.560 -0.623 22.279 1.00 29.27 299 VAL A O 1
ATOM 2080 N N . ARG A 1 276 ? -8.838 1.366 23.312 1.00 24.70 300 ARG A N 1
ATOM 2081 C CA A ARG A 1 276 ? -7.911 1.165 24.456 0.50 24.51 300 ARG A CA 1
ATOM 2082 C CA B ARG A 1 276 ? -8.038 0.943 24.465 0.50 24.27 300 ARG A CA 1
ATOM 2083 C C . ARG A 1 276 ? -8.579 1.429 25.801 1.00 26.58 300 ARG A C 1
ATOM 2084 O O . ARG A 1 276 ? -9.258 2.443 25.896 1.00 23.78 300 ARG A O 1
ATOM 2099 N N . ALA A 1 277 ? -8.265 0.658 26.846 1.00 22.44 301 ALA A N 1
ATOM 2100 C CA . ALA A 1 277 ? -8.651 0.966 28.217 1.00 22.85 301 ALA A CA 1
ATOM 2101 C C . ALA A 1 277 ? -7.534 1.933 28.695 1.00 25.65 301 ALA A C 1
ATOM 2102 O O . ALA A 1 277 ? -6.363 1.804 28.282 1.00 25.19 301 ALA A O 1
ATOM 2104 N N . VAL A 1 278 ? -7.892 2.904 29.538 1.00 18.83 302 VAL A N 1
ATOM 2105 C CA . VAL A 1 278 ? -6.919 3.856 30.082 1.00 15.78 302 VAL A CA 1
ATOM 2106 C C . VAL A 1 278 ? -6.546 3.330 31.469 1.00 18.90 302 VAL A C 1
ATOM 2107 O O . VAL A 1 278 ? -7.423 3.103 32.281 1.00 17.79 302 VAL A O 1
ATOM 2111 N N . ASN A 1 279 ? -5.260 3.143 31.746 1.00 17.66 303 ASN A N 1
ATOM 2112 C CA . ASN A 1 279 ? -4.841 2.698 33.063 1.00 17.29 303 ASN A CA 1
ATOM 2113 C C . ASN A 1 279 ? -4.350 3.948 33.803 1.00 19.72 303 ASN A C 1
ATOM 2114 O O . ASN A 1 279 ? -3.447 4.621 33.316 1.00 18.08 303 ASN A O 1
ATOM 2119 N N . LEU A 1 280 ? -4.979 4.281 34.960 1.00 17.42 304 LEU A N 1
ATOM 2120 C CA . LEU A 1 280 ? -4.652 5.495 35.722 1.00 17.23 304 LEU A CA 1
ATOM 2121 C C . LEU A 1 280 ? -3.215 5.532 36.231 1.00 17.47 304 LEU A C 1
ATOM 2122 O O . LEU A 1 280 ? -2.603 6.604 36.217 1.00 14.75 304 LEU A O 1
ATOM 2127 N N . GLN A 1 281 ? -2.650 4.362 36.601 1.00 15.56 305 GLN A N 1
ATOM 2128 C CA . GLN A 1 281 ? -1.250 4.283 37.055 1.00 16.48 305 GLN A CA 1
ATOM 2129 C C . GLN A 1 281 ? -0.281 4.577 35.890 1.00 22.11 305 GLN A C 1
ATOM 2130 O O . GLN A 1 281 ? 0.667 5.360 36.048 1.00 21.69 305 GLN A O 1
ATOM 2136 N N . ARG A 1 282 ? -0.553 4.010 34.702 1.00 21.42 306 ARG A N 1
ATOM 2137 C CA . ARG A 1 282 ? 0.309 4.245 33.526 1.00 21.66 306 ARG A CA 1
ATOM 2138 C C . ARG A 1 282 ? 0.290 5.715 33.077 1.00 23.96 306 ARG A C 1
ATOM 2139 O O . ARG A 1 282 ? 1.319 6.253 32.658 1.00 23.20 306 ARG A O 1
ATOM 2147 N N . GLU A 1 283 ? -0.852 6.384 33.254 1.00 20.05 307 GLU A N 1
ATOM 2148 C CA . GLU A 1 283 ? -0.989 7.795 32.898 1.00 19.89 307 GLU A CA 1
ATOM 2149 C C . GLU A 1 283 ? -0.459 8.707 33.984 1.00 24.41 307 GLU A C 1
ATOM 2150 O O . GLU A 1 283 ? -0.483 9.922 33.813 1.00 24.04 307 GLU A O 1
ATOM 2156 N N . ARG A 1 284 ? 0.041 8.123 35.098 1.00 22.53 308 ARG A N 1
ATOM 2157 C CA . ARG A 1 284 ? 0.573 8.852 36.254 1.00 22.46 308 ARG A CA 1
ATOM 2158 C C . ARG A 1 284 ? -0.518 9.727 36.857 1.00 24.73 308 ARG A C 1
ATOM 2159 O O . ARG A 1 284 ? -0.270 10.873 37.238 1.00 25.99 308 ARG A O 1
ATOM 2167 N N . LEU A 1 285 ? -1.745 9.204 36.891 1.00 19.81 309 LEU A N 1
ATOM 2168 C CA . LEU A 1 285 ? -2.868 9.908 37.510 1.00 18.37 309 LEU A CA 1
ATOM 2169 C C . LEU A 1 285 ? -3.027 9.400 38.919 1.00 20.68 309 LEU A C 1
ATOM 2170 O O . LEU A 1 285 ? -3.326 10.192 39.795 1.00 21.68 309 LEU A O 1
ATOM 2175 N N . LEU A 1 286 ? -2.749 8.094 39.160 1.00 15.79 310 LEU A N 1
ATOM 2176 C CA . LEU A 1 286 ? -2.733 7.537 40.515 1.00 17.11 310 LEU A CA 1
ATOM 2177 C C . LEU A 1 286 ? -1.397 6.855 40.750 1.00 20.60 310 LEU A C 1
ATOM 2178 O O . LEU A 1 286 ? -0.846 6.270 39.817 1.00 18.35 310 LEU A O 1
ATOM 2183 N N . PRO A 1 287 ? -0.873 6.875 41.996 1.00 19.67 311 PRO A N 1
ATOM 2184 C CA . PRO A 1 287 ? 0.395 6.172 42.260 1.00 20.49 311 PRO A CA 1
ATOM 2185 C C . PRO A 1 287 ? 0.220 4.644 42.282 1.00 24.21 311 PRO A C 1
ATOM 2186 O O . PRO A 1 287 ? -0.912 4.150 42.314 1.00 22.82 311 PRO A O 1
ATOM 2190 N N . GLU A 1 288 ? 1.341 3.905 42.228 1.00 23.04 312 GLU A N 1
ATOM 2191 C CA . GLU A 1 288 ? 1.397 2.424 42.227 1.00 23.75 312 GLU A CA 1
ATOM 2192 C C . GLU A 1 288 ? 0.810 1.770 43.470 1.00 27.67 312 GLU A C 1
ATOM 2193 O O . GLU A 1 288 ? 0.321 0.649 43.373 1.00 27.31 312 GLU A O 1
ATOM 2199 N N . ARG A 1 289 ? 0.868 2.447 44.643 1.00 24.63 313 ARG A N 1
ATOM 2200 C CA . ARG A 1 289 ? 0.326 1.907 45.905 1.00 24.48 313 ARG A CA 1
ATOM 2201 C C . ARG A 1 289 ? -1.200 1.768 45.892 1.00 29.07 313 ARG A C 1
ATOM 2202 O O . ARG A 1 289 ? -1.750 1.028 46.701 1.00 29.04 313 ARG A O 1
ATOM 2210 N N . TYR A 1 290 ? -1.884 2.504 44.995 1.00 25.09 314 TYR A N 1
ATOM 2211 C CA . TYR A 1 290 ? -3.334 2.399 44.859 1.00 23.98 314 TYR A CA 1
ATOM 2212 C C . TYR A 1 290 ? -3.645 1.199 43.960 1.00 26.19 314 TYR A C 1
ATOM 2213 O O . TYR A 1 290 ? -2.896 0.963 43.008 1.00 24.14 314 TYR A O 1
ATOM 2222 N N . PRO A 1 291 ? -4.737 0.432 44.213 1.00 24.10 315 PRO A N 1
ATOM 2223 C CA . PRO A 1 291 ? -5.072 -0.683 43.315 1.00 23.04 315 PRO A CA 1
ATOM 2224 C C . PRO A 1 291 ? -5.248 -0.193 41.872 1.00 24.80 315 PRO A C 1
ATOM 2225 O O . PRO A 1 291 ? -5.706 0.942 41.624 1.00 21.33 315 PRO A O 1
ATOM 2229 N N . SER A 1 292 ? -4.820 -1.034 40.927 1.00 22.13 316 SER A N 1
ATOM 2230 C CA . SER A 1 292 ? -4.883 -0.770 39.494 1.00 22.28 316 SER A CA 1
ATOM 2231 C C . SER A 1 292 ? -6.306 -0.365 39.073 1.00 24.16 316 SER A C 1
ATOM 2232 O O . SER A 1 292 ? -7.271 -0.962 39.534 1.00 24.02 316 SER A O 1
ATOM 2235 N N . ALA A 1 293 ? -6.429 0.718 38.304 1.00 19.86 317 ALA A N 1
ATOM 2236 C CA . ALA A 1 293 ? -7.724 1.178 37.828 1.00 19.84 317 ALA A CA 1
ATOM 2237 C C . ALA A 1 293 ? -7.653 1.305 36.297 1.00 23.68 317 ALA A C 1
ATOM 2238 O O . ALA A 1 293 ? -6.877 2.111 35.778 1.00 22.94 317 ALA A O 1
ATOM 2240 N N . ASP A 1 294 ? -8.422 0.456 35.592 1.00 20.43 318 ASP A N 1
ATOM 2241 C CA . ASP A 1 294 ? -8.574 0.450 34.135 1.00 19.62 318 ASP A CA 1
ATOM 2242 C C . ASP A 1 294 ? -9.946 1.015 33.842 1.00 21.19 318 ASP A C 1
ATOM 2243 O O . ASP A 1 294 ? -10.931 0.595 34.453 1.00 20.92 318 ASP A O 1
ATOM 2248 N N . VAL A 1 295 ? -10.014 2.010 32.952 1.00 17.53 319 VAL A N 1
ATOM 2249 C CA . VAL A 1 295 ? -11.281 2.672 32.657 1.00 15.73 319 VAL A CA 1
ATOM 2250 C C . VAL A 1 295 ? -11.550 2.785 31.171 1.00 17.24 319 VAL A C 1
ATOM 2251 O O . VAL A 1 295 ? -10.627 2.833 30.351 1.00 14.89 319 VAL A O 1
ATOM 2255 N N . VAL A 1 296 ? -12.832 2.908 30.857 1.00 14.18 320 VAL A N 1
ATOM 2256 C CA . VAL A 1 296 ? -13.315 3.226 29.523 1.00 14.04 320 VAL A CA 1
ATOM 2257 C C . VAL A 1 296 ? -13.466 4.757 29.657 1.00 16.67 320 VAL A C 1
ATOM 2258 O O . VAL A 1 296 ? -14.091 5.206 30.598 1.00 15.98 320 VAL A O 1
ATOM 2262 N N . SER A 1 297 ? -12.849 5.536 28.779 1.00 13.91 321 SER A N 1
ATOM 2263 C CA . SER A 1 297 ? -12.922 7.000 28.882 1.00 12.96 321 SER A CA 1
ATOM 2264 C C . SER A 1 297 ? -13.310 7.645 27.586 1.00 16.25 321 SER A C 1
ATOM 2265 O O . SER A 1 297 ? -12.633 7.447 26.583 1.00 15.33 321 SER A O 1
ATOM 2268 N N . VAL A 1 298 ? -14.392 8.422 27.590 1.00 15.30 322 VAL A N 1
ATOM 2269 C CA . VAL A 1 298 ? -14.821 9.150 26.383 1.00 15.69 322 VAL A CA 1
ATOM 2270 C C . VAL A 1 298 ? -15.191 10.587 26.743 1.00 17.95 322 VAL A C 1
ATOM 2271 O O . VAL A 1 298 ? -15.640 10.865 27.867 1.00 17.16 322 VAL A O 1
ATOM 2275 N N . SER A 1 299 ? -14.980 11.491 25.791 1.00 14.79 323 SER A N 1
ATOM 2276 C CA . SER A 1 299 ? -15.338 12.910 25.909 1.00 14.63 323 SER A CA 1
ATOM 2277 C C . SER A 1 299 ? -15.880 13.358 24.558 1.00 18.30 323 SER A C 1
ATOM 2278 O O . SER A 1 299 ? -15.163 13.278 23.553 1.00 17.80 323 SER A O 1
ATOM 2281 N N . PHE A 1 300 ? -17.129 13.834 24.538 1.00 14.38 324 PHE A N 1
ATOM 2282 C CA . PHE A 1 300 ? -17.771 14.313 23.314 1.00 14.33 324 PHE A CA 1
ATOM 2283 C C . PHE A 1 300 ? -18.199 15.779 23.393 1.00 17.19 324 PHE A C 1
ATOM 2284 O O . PHE A 1 300 ? -19.153 16.104 24.118 1.00 14.80 324 PHE A O 1
ATOM 2292 N N . MET A 1 301 ? -17.550 16.648 22.595 1.00 16.46 325 MET A N 1
ATOM 2293 C CA . MET A 1 301 ? -17.917 18.081 22.499 1.00 20.18 325 MET A CA 1
ATOM 2294 C C . MET A 1 301 ? -19.419 18.215 22.097 1.00 21.85 325 MET A C 1
ATOM 2295 O O . MET A 1 301 ? -20.128 19.034 22.668 1.00 20.47 325 MET A O 1
ATOM 2300 N N . GLN A 1 302 ? -19.902 17.349 21.180 1.00 17.93 326 GLN A N 1
ATOM 2301 C CA . GLN A 1 302 ? -21.277 17.397 20.665 1.00 17.61 326 GLN A CA 1
ATOM 2302 C C . GLN A 1 302 ? -22.369 17.017 21.673 1.00 22.16 326 GLN A C 1
ATOM 2303 O O . GLN A 1 302 ? -23.545 17.153 21.357 1.00 21.84 326 GLN A O 1
ATOM 2309 N N . LEU A 1 303 ? -21.992 16.524 22.859 1.00 18.17 327 LEU A N 1
ATOM 2310 C CA . LEU A 1 303 ? -22.956 16.162 23.893 1.00 17.59 327 LEU A CA 1
ATOM 2311 C C . LEU A 1 303 ? -22.973 17.145 25.034 1.00 20.98 327 LEU A C 1
ATOM 2312 O O . LEU A 1 303 ? -23.808 17.033 25.927 1.00 20.99 327 LEU A O 1
ATOM 2317 N N . GLY A 1 304 ? -22.099 18.143 24.966 1.00 18.72 328 GLY A N 1
ATOM 2318 C CA . GLY A 1 304 ? -22.103 19.267 25.899 1.00 18.82 328 GLY A CA 1
ATOM 2319 C C . GLY A 1 304 ? -23.384 20.058 25.677 1.00 22.63 328 GLY A C 1
ATOM 2320 O O . GLY A 1 304 ? -23.954 19.987 24.582 1.00 20.42 328 GLY A O 1
ATOM 2321 N N . MET A 1 305 ? -23.894 20.749 26.721 1.00 19.83 329 MET A N 1
ATOM 2322 C CA . MET A 1 305 ? -25.171 21.480 26.629 1.00 20.33 329 MET A CA 1
ATOM 2323 C C . MET A 1 305 ? -25.300 22.409 25.413 1.00 24.37 329 MET A C 1
ATOM 2324 O O . MET A 1 305 ? -26.274 22.295 24.666 1.00 23.46 329 MET A O 1
ATOM 2329 N N . ALA A 1 306 ? -24.315 23.298 25.194 1.00 20.63 330 ALA A N 1
ATOM 2330 C CA . ALA A 1 306 ? -24.375 24.245 24.082 1.00 19.63 330 ALA A CA 1
ATOM 2331 C C . ALA A 1 306 ? -24.261 23.583 22.690 1.00 21.71 330 ALA A C 1
ATOM 2332 O O . ALA A 1 306 ? -25.142 23.793 21.845 1.00 20.63 330 ALA A O 1
ATOM 2334 N N . SER A 1 307 ? -23.205 22.769 22.450 1.00 17.69 331 SER A N 1
ATOM 2335 C CA . SER A 1 307 ? -23.033 22.097 21.147 1.00 17.57 331 SER A CA 1
ATOM 2336 C C . SER A 1 307 ? -24.150 21.122 20.778 1.00 20.09 331 SER A C 1
ATOM 2337 O O . SER A 1 307 ? -24.501 21.067 19.603 1.00 19.23 331 SER A O 1
ATOM 2340 N N . SER A 1 308 ? -24.727 20.375 21.757 1.00 16.55 332 SER A N 1
ATOM 2341 C CA . SER A 1 308 ? -25.831 19.448 21.447 1.00 15.91 332 SER A CA 1
ATOM 2342 C C . SER A 1 308 ? -27.033 20.231 20.974 1.00 19.31 332 SER A C 1
ATOM 2343 O O . SER A 1 308 ? -27.716 19.772 20.065 1.00 17.45 332 SER A O 1
ATOM 2346 N N . ALA A 1 309 ? -27.292 21.419 21.586 1.00 17.10 333 ALA A N 1
ATOM 2347 C CA . ALA A 1 309 ? -28.412 22.269 21.162 1.00 16.42 333 ALA A CA 1
ATOM 2348 C C . ALA A 1 309 ? -28.258 22.707 19.702 1.00 19.60 333 ALA A C 1
ATOM 2349 O O . ALA A 1 309 ? -29.221 22.597 18.929 1.00 18.37 333 ALA A O 1
ATOM 2351 N N . GLY A 1 310 ? -27.047 23.158 19.344 1.00 14.23 334 GLY A N 1
ATOM 2352 C CA . GLY A 1 310 ? -26.708 23.611 18.001 1.00 15.04 334 GLY A CA 1
ATOM 2353 C C . GLY A 1 310 ? -26.719 22.497 16.980 1.00 18.14 334 GLY A C 1
ATOM 2354 O O . GLY A 1 310 ? -27.319 22.640 15.912 1.00 18.65 334 GLY A O 1
ATOM 2355 N N . LEU A 1 311 ? -26.033 21.372 17.284 1.00 14.21 335 LEU A N 1
ATOM 2356 C CA . LEU A 1 311 ? -25.997 20.262 16.331 1.00 13.82 335 LEU A CA 1
ATOM 2357 C C . LEU A 1 311 ? -27.383 19.666 16.116 1.00 16.92 335 LEU A C 1
ATOM 2358 O O . LEU A 1 311 ? -27.728 19.302 14.980 1.00 15.28 335 LEU A O 1
ATOM 2363 N N . PHE A 1 312 ? -28.183 19.550 17.202 1.00 14.36 336 PHE A N 1
ATOM 2364 C CA . PHE A 1 312 ? -29.551 19.015 17.069 1.00 14.31 336 PHE A CA 1
ATOM 2365 C C . PHE A 1 312 ? -30.366 19.790 16.027 1.00 17.95 336 PHE A C 1
ATOM 2366 O O . PHE A 1 312 ? -30.947 19.176 15.140 1.00 16.96 336 PHE A O 1
ATOM 2374 N N . LEU A 1 313 ? -30.364 21.138 16.098 1.00 15.51 337 LEU A N 1
ATOM 2375 C CA . LEU A 1 313 ? -31.083 21.975 15.129 1.00 15.59 337 LEU A CA 1
ATOM 2376 C C . LEU A 1 313 ? -30.536 21.825 13.709 1.00 19.33 337 LEU A C 1
ATOM 2377 O O . LEU A 1 313 ? -31.311 21.650 12.761 1.00 17.46 337 LEU A O 1
ATOM 2382 N N . LYS A 1 314 ? -29.196 21.819 13.580 1.00 17.32 338 LYS A N 1
ATOM 2383 C CA . LYS A 1 314 ? -28.504 21.697 12.292 1.00 16.68 338 LYS A CA 1
ATOM 2384 C C . LYS A 1 314 ? -28.896 20.442 11.535 1.00 20.25 338 LYS A C 1
ATOM 2385 O O . LYS A 1 314 ? -29.190 20.524 10.341 1.00 21.83 338 LYS A O 1
ATOM 2391 N N . GLU A 1 315 ? -28.921 19.282 12.226 1.00 15.32 339 GLU A N 1
ATOM 2392 C CA . GLU A 1 315 ? -29.288 18.015 11.595 1.00 15.59 339 GLU A CA 1
ATOM 2393 C C . GLU A 1 315 ? -30.793 17.838 11.446 1.00 18.80 339 GLU A C 1
ATOM 2394 O O . GLU A 1 315 ? -31.242 17.415 10.383 1.00 18.52 339 GLU A O 1
ATOM 2400 N N . LEU A 1 316 ? -31.572 18.123 12.510 1.00 16.61 340 LEU A N 1
ATOM 2401 C CA . LEU A 1 316 ? -33.041 18.009 12.457 1.00 16.71 340 LEU A CA 1
ATOM 2402 C C . LEU A 1 316 ? -33.622 18.866 11.329 1.00 20.63 340 LEU A C 1
ATOM 2403 O O . LEU A 1 316 ? -34.452 18.404 10.555 1.00 19.67 340 LEU A O 1
ATOM 2408 N N . CYS A 1 317 ? -33.199 20.132 11.269 1.00 19.56 341 CYS A N 1
ATOM 2409 C CA . CYS A 1 317 ? -33.735 21.097 10.340 1.00 20.01 341 CYS A CA 1
ATOM 2410 C C . CYS A 1 317 ? -33.196 21.021 8.919 1.00 26.59 341 CYS A C 1
ATOM 2411 O O . CYS A 1 317 ? -33.508 21.882 8.098 1.00 27.00 341 CYS A O 1
ATOM 2414 N N . SER A 1 318 ? -32.458 19.933 8.619 1.00 24.25 342 SER A N 1
ATOM 2415 C CA . SER A 1 318 ? -31.977 19.614 7.280 1.00 25.22 342 SER A CA 1
ATOM 2416 C C . SER A 1 318 ? -32.566 18.253 6.828 1.00 29.31 342 SER A C 1
ATOM 2417 O O . SER A 1 318 ? -32.226 17.754 5.769 1.00 30.88 342 SER A O 1
ATOM 2420 N N . ASN A 1 319 ? -33.459 17.678 7.641 1.00 24.20 343 ASN A N 1
ATOM 2421 C CA . ASN A 1 319 ? -34.142 16.410 7.409 1.00 22.87 343 ASN A CA 1
ATOM 2422 C C . ASN A 1 319 ? -35.537 16.770 6.884 1.00 26.14 343 ASN A C 1
ATOM 2423 O O . ASN A 1 319 ? -36.301 17.446 7.589 1.00 22.87 343 ASN A O 1
ATOM 2428 N N . ASP A 1 320 ? -35.872 16.314 5.652 1.00 23.57 344 ASP A N 1
ATOM 2429 C CA . ASP A 1 320 ? -37.155 16.608 5.013 1.00 24.32 344 ASP A CA 1
ATOM 2430 C C . ASP A 1 320 ? -38.409 16.146 5.760 1.00 27.67 344 ASP A C 1
ATOM 2431 O O . ASP A 1 320 ? -39.490 16.665 5.473 1.00 28.26 344 ASP A O 1
ATOM 2436 N N . GLU A 1 321 ? -38.279 15.214 6.739 1.00 23.62 345 GLU A N 1
ATOM 2437 C CA . GLU A 1 321 ? -39.426 14.821 7.566 1.00 23.29 345 GLU A CA 1
ATOM 2438 C C . GLU A 1 321 ? -39.848 16.017 8.462 1.00 25.97 345 GLU A C 1
ATOM 2439 O O . GLU A 1 321 ? -41.036 16.206 8.706 1.00 27.11 345 GLU A O 1
ATOM 2445 N N . PHE A 1 322 ? -38.872 16.836 8.892 1.00 20.43 346 PHE A N 1
ATOM 2446 C CA . PHE A 1 322 ? -39.066 17.965 9.810 1.00 18.82 346 PHE A CA 1
ATOM 2447 C C . PHE A 1 322 ? -39.114 19.358 9.139 1.00 23.81 346 PHE A C 1
ATOM 2448 O O . PHE A 1 322 ? -39.879 20.220 9.584 1.00 23.84 346 PHE A O 1
ATOM 2456 N N . LEU A 1 323 ? -38.348 19.559 8.052 1.00 20.62 347 LEU A N 1
ATOM 2457 C CA . LEU A 1 323 ? -38.360 20.822 7.322 1.00 20.16 347 LEU A CA 1
ATOM 2458 C C . LEU A 1 323 ? -39.243 20.723 6.091 1.00 25.67 347 LEU A C 1
ATOM 2459 O O . LEU A 1 323 ? -39.017 19.867 5.235 1.00 26.82 347 LEU A O 1
ATOM 2464 N N . GLN A 1 324 ? -40.224 21.627 5.993 1.00 21.23 348 GLN A N 1
ATOM 2465 C CA . GLN A 1 324 ? -41.170 21.724 4.878 1.00 21.84 348 GLN A CA 1
ATOM 2466 C C . GLN A 1 324 ? -41.583 23.194 4.775 1.00 26.69 348 GLN A C 1
ATOM 2467 O O . GLN A 1 324 ? -41.980 23.779 5.786 1.00 24.75 348 GLN A O 1
ATOM 2473 N N . GLY A 1 325 ? -41.527 23.756 3.564 1.00 25.73 349 GLY A N 1
ATOM 2474 C CA . GLY A 1 325 ? -41.954 25.125 3.254 1.00 26.08 349 GLY A CA 1
ATOM 2475 C C . GLY A 1 325 ? -41.426 26.220 4.165 1.00 27.92 349 GLY A C 1
ATOM 2476 O O . GLY A 1 325 ? -42.163 27.147 4.523 1.00 26.72 349 GLY A O 1
ATOM 2477 N N . GLY A 1 326 ? -40.146 26.105 4.524 1.00 24.29 350 GLY A N 1
ATOM 2478 C CA . GLY A 1 326 ? -39.461 27.072 5.376 1.00 23.47 350 GLY A CA 1
ATOM 2479 C C . GLY A 1 326 ? -39.669 26.891 6.864 1.00 25.56 350 GLY A C 1
ATOM 2480 O O . GLY A 1 326 ? -39.124 27.670 7.630 1.00 24.59 350 GLY A O 1
ATOM 2481 N N . ILE A 1 327 ? -40.456 25.874 7.288 1.00 21.79 351 ILE A N 1
ATOM 2482 C CA . ILE A 1 327 ? -40.766 25.623 8.704 1.00 19.97 351 ILE A CA 1
ATOM 2483 C C . ILE A 1 327 ? -40.146 24.318 9.153 1.00 24.11 351 ILE A C 1
ATOM 2484 O O . ILE A 1 327 ? -40.473 23.260 8.608 1.00 22.03 351 ILE A O 1
ATOM 2489 N N . CYS A 1 328 ? -39.291 24.390 10.186 1.00 20.93 352 CYS A N 1
ATOM 2490 C CA . CYS A 1 328 ? -38.711 23.215 10.796 1.00 20.06 352 CYS A CA 1
ATOM 2491 C C . CYS A 1 328 ? -39.579 22.868 12.006 1.00 24.93 352 CYS A C 1
ATOM 2492 O O . CYS A 1 328 ? -39.604 23.637 12.973 1.00 24.85 352 CYS A O 1
ATOM 2495 N N . SER A 1 329 ? -40.287 21.723 11.967 1.00 20.72 353 SER A N 1
ATOM 2496 C CA . SER A 1 329 ? -41.091 21.268 13.108 1.00 20.68 353 SER A CA 1
ATOM 2497 C C . SER A 1 329 ? -40.180 20.543 14.115 1.00 24.64 353 SER A C 1
ATOM 2498 O O . SER A 1 329 ? -39.622 19.500 13.786 1.00 27.34 353 SER A O 1
ATOM 2501 N N . ASN A 1 330 ? -40.014 21.093 15.328 1.00 19.35 354 ASN A N 1
ATOM 2502 C CA . ASN A 1 330 ? -39.118 20.523 16.341 1.00 17.85 354 ASN A CA 1
ATOM 2503 C C . ASN A 1 330 ? -39.877 19.807 17.448 1.00 19.59 354 ASN A C 1
ATOM 2504 O O . ASN A 1 330 ? -40.524 20.467 18.256 1.00 19.38 354 ASN A O 1
ATOM 2509 N N . PRO A 1 331 ? -39.825 18.448 17.498 1.00 14.83 355 PRO A N 1
ATOM 2510 C CA . PRO A 1 331 ? -40.584 17.727 18.526 1.00 15.23 355 PRO A CA 1
ATOM 2511 C C . PRO A 1 331 ? -40.049 17.900 19.941 1.00 20.06 355 PRO A C 1
ATOM 2512 O O . PRO A 1 331 ? -40.775 17.568 20.875 1.00 20.27 355 PRO A O 1
ATOM 2516 N N . CYS A 1 332 ? -38.827 18.469 20.101 1.00 17.27 356 CYS A N 1
ATOM 2517 C CA . CYS A 1 332 ? -38.205 18.718 21.413 1.00 17.98 356 CYS A CA 1
ATOM 2518 C C . CYS A 1 332 ? -38.595 20.077 21.989 1.00 22.82 356 CYS A C 1
ATOM 2519 O O . CYS A 1 332 ? -38.228 20.375 23.135 1.00 24.19 356 CYS A O 1
ATOM 2522 N N . LEU A 1 333 ? -39.315 20.918 21.204 1.00 17.01 357 LEU A N 1
ATOM 2523 C CA . LEU A 1 333 ? -39.758 22.215 21.708 1.00 15.33 357 LEU A CA 1
ATOM 2524 C C . LEU A 1 333 ? -41.261 22.175 21.975 1.00 17.73 357 LEU A C 1
ATOM 2525 O O . LEU A 1 333 ? -41.964 21.433 21.305 1.00 17.12 357 LEU A O 1
ATOM 2530 N N . PHE A 1 334 ? -41.752 22.945 22.969 1.00 15.01 358 PHE A N 1
ATOM 2531 C CA . PHE A 1 334 ? -43.178 22.946 23.328 1.00 15.09 358 PHE A CA 1
ATOM 2532 C C . PHE A 1 334 ? -44.086 23.460 22.220 1.00 19.62 358 PHE A C 1
ATOM 2533 O O . PHE A 1 334 ? -43.709 24.370 21.473 1.00 19.85 358 PHE A O 1
ATOM 2541 N N . LYS A 1 335 ? -45.322 22.952 22.201 1.00 17.30 359 LYS A N 1
ATOM 2542 C CA . LYS A 1 335 ? -46.376 23.465 21.322 1.00 19.16 359 LYS A CA 1
ATOM 2543 C C . LYS A 1 335 ? -46.616 24.920 21.799 1.00 21.34 359 LYS A C 1
ATOM 2544 O O . LYS A 1 335 ? -46.656 25.182 23.005 1.00 20.42 359 LYS A O 1
ATOM 2550 N N . GLY A 1 336 ? -46.694 25.840 20.863 1.00 18.03 360 GLY A N 1
ATOM 2551 C CA . GLY A 1 336 ? -46.903 27.249 21.182 1.00 18.25 360 GLY A CA 1
ATOM 2552 C C . GLY A 1 336 ? -45.630 28.066 21.189 1.00 22.73 360 GLY A C 1
ATOM 2553 O O . GLY A 1 336 ? -45.691 29.292 21.295 1.00 23.24 360 GLY A O 1
ATOM 2554 N N . PHE A 1 337 ? -44.464 27.394 21.107 1.00 19.55 361 PHE A N 1
ATOM 2555 C CA . PHE A 1 337 ? -43.165 28.060 21.069 1.00 18.25 361 PHE A CA 1
ATOM 2556 C C . PHE A 1 337 ? -42.636 28.068 19.647 1.00 18.76 361 PHE A C 1
ATOM 2557 O O . PHE A 1 337 ? -42.694 27.049 18.948 1.00 15.56 361 PHE A O 1
ATOM 2565 N N . GLN A 1 338 ? -42.038 29.202 19.252 1.00 16.03 362 GLN A N 1
ATOM 2566 C CA . GLN A 1 338 ? -41.359 29.318 17.966 1.00 16.19 362 GLN A CA 1
ATOM 2567 C C . GLN A 1 338 ? -40.187 30.302 18.015 1.00 21.16 362 GLN A C 1
ATOM 2568 O O . GLN A 1 338 ? -40.151 31.194 18.864 1.00 20.03 362 GLN A O 1
ATOM 2574 N N . GLN A 1 339 ? -39.245 30.149 17.082 1.00 17.14 363 GLN A N 1
ATOM 2575 C CA . GLN A 1 339 ? -38.076 31.025 17.010 1.00 17.46 363 GLN A CA 1
ATOM 2576 C C . GLN A 1 339 ? -37.580 31.104 15.586 1.00 21.72 363 GLN A C 1
ATOM 2577 O O . GLN A 1 339 ? -37.915 30.238 14.777 1.00 19.95 363 GLN A O 1
ATOM 2583 N N . SER A 1 340 ? -36.733 32.105 15.304 1.00 21.06 364 SER A N 1
ATOM 2584 C CA . SER A 1 340 ? -36.043 32.237 14.023 1.00 22.77 364 SER A CA 1
ATOM 2585 C C . SER A 1 340 ? -35.125 31.018 13.838 1.00 24.16 364 SER A C 1
ATOM 2586 O O . SER A 1 340 ? -34.584 30.473 14.818 1.00 20.39 364 SER A O 1
ATOM 2589 N N . CYS A 1 341 ? -35.003 30.562 12.595 1.00 21.68 365 CYS A N 1
ATOM 2590 C CA . CYS A 1 341 ? -34.240 29.360 12.282 1.00 21.74 365 CYS A CA 1
ATOM 2591 C C . CYS A 1 341 ? -32.747 29.570 12.183 1.00 27.50 365 CYS A C 1
ATOM 2592 O O . CYS A 1 341 ? -32.237 29.910 11.112 1.00 29.80 365 CYS A O 1
ATOM 2595 N N . SER A 1 342 ? -32.027 29.284 13.282 1.00 21.31 366 SER A N 1
ATOM 2596 C CA . SER A 1 342 ? -30.566 29.361 13.335 1.00 19.28 366 SER A CA 1
ATOM 2597 C C . SER A 1 342 ? -30.136 28.745 14.657 1.00 20.75 366 SER A C 1
ATOM 2598 O O . SER A 1 342 ? -31.002 28.528 15.517 1.00 19.80 366 SER A O 1
ATOM 2601 N N . ALA A 1 343 ? -28.815 28.494 14.847 1.00 16.80 367 ALA A N 1
ATOM 2602 C CA . ALA A 1 343 ? -28.330 27.959 16.127 1.00 16.02 367 ALA A CA 1
ATOM 2603 C C . ALA A 1 343 ? -27.816 29.059 17.039 1.00 18.00 367 ALA A C 1
ATOM 2604 O O . ALA A 1 343 ? -27.131 28.796 18.034 1.00 18.20 367 ALA A O 1
ATOM 2606 N N . GLY A 1 344 ? -28.195 30.296 16.730 1.00 14.02 368 GLY A N 1
ATOM 2607 C CA . GLY A 1 344 ? -27.841 31.434 17.563 1.00 14.37 368 GLY A CA 1
ATOM 2608 C C . GLY A 1 344 ? -28.428 31.303 18.951 1.00 19.79 368 GLY A C 1
ATOM 2609 O O . GLY A 1 344 ? -29.474 30.659 19.144 1.00 20.17 368 GLY A O 1
ATOM 2610 N N . GLU A 1 345 ? -27.734 31.865 19.931 1.00 17.96 369 GLU A N 1
ATOM 2611 C CA . GLU A 1 345 ? -28.182 31.857 21.319 1.00 18.75 369 GLU A CA 1
ATOM 2612 C C . GLU A 1 345 ? -29.595 32.467 21.436 1.00 19.56 369 GLU A C 1
ATOM 2613 O O . GLU A 1 345 ? -29.876 33.534 20.888 1.00 17.60 369 GLU A O 1
ATOM 2619 N N . VAL A 1 346 ? -30.455 31.784 22.170 1.00 17.97 370 VAL A N 1
ATOM 2620 C CA . VAL A 1 346 ? -31.861 32.171 22.354 1.00 18.26 370 VAL A CA 1
ATOM 2621 C C . VAL A 1 346 ? -32.112 32.883 23.678 1.00 23.05 370 VAL A C 1
ATOM 2622 O O . VAL A 1 346 ? -31.731 32.388 24.742 1.00 23.08 370 VAL A O 1
ATOM 2626 N N . GLU A 1 347 ? -32.806 34.015 23.609 1.00 20.41 371 GLU A N 1
ATOM 2627 C CA . GLU A 1 347 ? -33.300 34.717 24.777 1.00 20.71 371 GLU A CA 1
ATOM 2628 C C . GLU A 1 347 ? -34.823 34.711 24.688 1.00 24.08 371 GLU A C 1
ATOM 2629 O O . GLU A 1 347 ? -35.387 35.175 23.684 1.00 23.97 371 GLU A O 1
ATOM 2635 N N . VAL A 1 348 ? -35.494 34.183 25.726 1.00 19.18 372 VAL A N 1
ATOM 2636 C CA . VAL A 1 348 ? -36.960 34.229 25.797 1.00 18.73 372 VAL A CA 1
ATOM 2637 C C . VAL A 1 348 ? -37.270 35.616 26.392 1.00 25.80 372 VAL A C 1
ATOM 2638 O O . VAL A 1 348 ? -36.833 35.915 27.502 1.00 24.61 372 VAL A O 1
ATOM 2642 N N . ARG A 1 349 ? -37.911 36.477 25.600 1.00 24.71 373 ARG A N 1
ATOM 2643 C CA . ARG A 1 349 ? -38.271 37.848 25.965 1.00 26.49 373 ARG A CA 1
ATOM 2644 C C . ARG A 1 349 ? -39.409 37.876 26.994 1.00 33.61 373 ARG A C 1
ATOM 2645 O O . ARG A 1 349 ? -40.214 36.936 27.011 1.00 32.36 373 ARG A O 1
ATOM 2653 N N . PRO A 1 350 ? -39.570 38.980 27.786 1.00 34.26 374 PRO A N 1
ATOM 2654 C CA . PRO A 1 350 ? -40.687 39.033 28.754 1.00 34.76 374 PRO A CA 1
ATOM 2655 C C . PRO A 1 350 ? -42.078 38.766 28.183 1.00 38.45 374 PRO A C 1
ATOM 2656 O O . PRO A 1 350 ? -42.941 38.318 28.926 1.00 38.79 374 PRO A O 1
ATOM 2660 N N . ASP A 1 351 ? -42.286 38.985 26.874 1.00 36.53 375 ASP A N 1
ATOM 2661 C CA . ASP A 1 351 ? -43.581 38.777 26.200 1.00 37.19 375 ASP A CA 1
ATOM 2662 C C . ASP A 1 351 ? -43.819 37.372 25.640 1.00 40.88 375 ASP A C 1
ATOM 2663 O O . ASP A 1 351 ? -44.910 37.098 25.144 1.00 41.44 375 ASP A O 1
ATOM 2668 N N . GLY A 1 352 ? -42.796 36.513 25.685 1.00 36.87 376 GLY A N 1
ATOM 2669 C CA . GLY A 1 352 ? -42.909 35.140 25.199 1.00 35.77 376 GLY A CA 1
ATOM 2670 C C . GLY A 1 352 ? -42.278 34.873 23.857 1.00 37.36 376 GLY A C 1
ATOM 2671 O O . GLY A 1 352 ? -42.136 33.714 23.454 1.00 37.52 376 GLY A O 1
ATOM 2672 N N . SER A 1 353 ? -41.914 35.946 23.137 1.00 31.36 377 SER A N 1
ATOM 2673 C CA . SER A 1 353 ? -41.282 35.806 21.825 1.00 28.12 377 SER A CA 1
ATOM 2674 C C . SER A 1 353 ? -39.817 35.438 22.081 1.00 27.23 377 SER A C 1
ATOM 2675 O O . SER A 1 353 ? -39.321 35.622 23.203 1.00 23.24 377 SER A O 1
ATOM 2678 N N . ALA A 1 354 ? -39.131 34.927 21.058 1.00 23.81 378 ALA A N 1
ATOM 2679 C CA . ALA A 1 354 ? -37.736 34.514 21.191 1.00 24.68 378 ALA A CA 1
ATOM 2680 C C . ALA A 1 354 ? -36.777 35.414 20.412 1.00 26.04 378 ALA A C 1
ATOM 2681 O O . ALA A 1 354 ? -36.982 35.664 19.237 1.00 23.56 378 ALA A O 1
ATOM 2683 N N . SER A 1 355 ? -35.720 35.877 21.066 1.00 23.35 379 SER A N 1
ATOM 2684 C CA . SER A 1 355 ? -34.697 36.712 20.434 1.00 23.70 379 SER A CA 1
ATOM 2685 C C . SER A 1 355 ? -33.522 35.765 20.124 1.00 26.56 379 SER A C 1
ATOM 2686 O O . SER A 1 355 ? -32.969 35.148 21.041 1.00 26.06 379 SER A O 1
ATOM 2689 N N . VAL A 1 356 ? -33.191 35.601 18.837 1.00 21.70 380 VAL A N 1
ATOM 2690 C CA . VAL A 1 356 ? -32.106 34.718 18.406 1.00 20.29 380 VAL A CA 1
ATOM 2691 C C . VAL A 1 356 ? -30.929 35.599 17.965 1.00 25.44 380 VAL A C 1
ATOM 2692 O O . VAL A 1 356 ? -31.032 36.342 16.987 1.00 23.68 380 VAL A O 1
ATOM 2696 N N . ASN A 1 357 ? -29.820 35.523 18.718 1.00 23.02 381 ASN A N 1
ATOM 2697 C CA . ASN A 1 357 ? -28.622 36.311 18.458 1.00 23.09 381 ASN A CA 1
ATOM 2698 C C . ASN A 1 357 ? -27.917 35.826 17.186 1.00 28.13 381 ASN A C 1
ATOM 2699 O O . ASN A 1 357 ? -27.664 34.639 17.053 1.00 28.78 381 ASN A O 1
ATOM 2704 N N . GLU A 1 358 ? -27.613 36.729 16.256 1.00 25.42 382 GLU A N 1
ATOM 2705 C CA . GLU A 1 358 ? -26.936 36.336 15.017 1.00 27.31 382 GLU A CA 1
ATOM 2706 C C . GLU A 1 358 ? -25.398 36.465 15.100 1.00 31.16 382 GLU A C 1
ATOM 2707 O O . GLU A 1 358 ? -24.721 36.015 14.178 1.00 31.90 382 GLU A O 1
ATOM 2713 N N . ASP A 1 359 ? -24.851 37.039 16.213 1.00 26.90 383 ASP A N 1
ATOM 2714 C CA . ASP A 1 359 ? -23.402 37.195 16.465 1.00 26.30 383 ASP A CA 1
ATOM 2715 C C . ASP A 1 359 ? -22.752 35.812 16.306 1.00 27.40 383 ASP A C 1
ATOM 2716 O O . ASP A 1 359 ? -23.180 34.864 16.957 1.00 25.38 383 ASP A O 1
ATOM 2721 N N . VAL A 1 360 ? -21.760 35.694 15.409 1.00 25.80 384 VAL A N 1
ATOM 2722 C CA . VAL A 1 360 ? -21.042 34.433 15.159 1.00 26.21 384 VAL A CA 1
ATOM 2723 C C . VAL A 1 360 ? -20.464 33.810 16.424 1.00 28.39 384 VAL A C 1
ATOM 2724 O O . VAL A 1 360 ? -20.411 32.579 16.522 1.00 26.31 384 VAL A O 1
ATOM 2728 N N . ARG A 1 361 ? -20.053 34.659 17.401 1.00 24.65 385 ARG A N 1
ATOM 2729 C CA . ARG A 1 361 ? -19.470 34.193 18.666 1.00 24.70 385 ARG A CA 1
ATOM 2730 C C . ARG A 1 361 ? -20.520 33.659 19.633 1.00 28.26 385 ARG A C 1
ATOM 2731 O O . ARG A 1 361 ? -20.170 32.935 20.549 1.00 29.05 385 ARG A O 1
ATOM 2739 N N . LYS A 1 362 ? -21.800 33.986 19.426 1.00 24.42 386 LYS A N 1
ATOM 2740 C CA . LYS A 1 362 ? -22.869 33.481 20.297 1.00 23.95 386 LYS A CA 1
ATOM 2741 C C . LYS A 1 362 ? -23.577 32.265 19.678 1.00 26.80 386 LYS A C 1
ATOM 2742 O O . LYS A 1 362 ? -24.460 31.676 20.312 1.00 27.06 386 LYS A O 1
ATOM 2748 N N . ASN A 1 363 ? -23.202 31.892 18.440 1.00 21.10 387 ASN A N 1
ATOM 2749 C CA . ASN A 1 363 ? -23.819 30.751 17.772 1.00 19.21 387 ASN A CA 1
ATOM 2750 C C . ASN A 1 363 ? -23.411 29.463 18.489 1.00 20.81 387 ASN A C 1
ATOM 2751 O O . ASN A 1 363 ? -22.212 29.237 18.694 1.00 19.87 387 ASN A O 1
ATOM 2756 N N . ARG A 1 364 ? -24.406 28.625 18.885 1.00 18.83 388 ARG A N 1
ATOM 2757 C CA A ARG A 1 364 ? -24.138 27.361 19.580 0.50 18.48 388 ARG A CA 1
ATOM 2758 C CA B ARG A 1 364 ? -24.146 27.346 19.569 0.50 18.05 388 ARG A CA 1
ATOM 2759 C C . ARG A 1 364 ? -23.318 26.379 18.724 1.00 22.56 388 ARG A C 1
ATOM 2760 O O . ARG A 1 364 ? -22.694 25.461 19.274 1.00 22.97 388 ARG A O 1
ATOM 2775 N N . LEU A 1 365 ? -23.295 26.583 17.384 1.00 17.40 389 LEU A N 1
ATOM 2776 C CA . LEU A 1 365 ? -22.518 25.742 16.463 1.00 16.82 389 LEU A CA 1
ATOM 2777 C C . LEU A 1 365 ? -21.069 26.231 16.312 1.00 20.47 389 LEU A C 1
ATOM 2778 O O . LEU A 1 365 ? -20.270 25.539 15.688 1.00 19.13 389 LEU A O 1
ATOM 2783 N N . LYS A 1 366 ? -20.727 27.419 16.852 1.00 18.69 390 LYS A N 1
ATOM 2784 C CA . LYS A 1 366 ? -19.365 27.964 16.716 1.00 19.27 390 LYS A CA 1
ATOM 2785 C C . LYS A 1 366 ? -18.213 27.002 17.146 1.00 22.20 390 LYS A C 1
ATOM 2786 O O . LYS A 1 366 ? -17.299 26.787 16.341 1.00 21.07 390 LYS A O 1
ATOM 2792 N N . PRO A 1 367 ? -18.243 26.349 18.326 1.00 20.30 391 PRO A N 1
ATOM 2793 C CA . PRO A 1 367 ? -17.163 25.389 18.649 1.00 20.05 391 PRO A CA 1
ATOM 2794 C C . PRO A 1 367 ? -17.075 24.201 17.671 1.00 20.80 391 PRO A C 1
ATOM 2795 O O . PRO A 1 367 ? -15.970 23.862 17.250 1.00 18.94 391 PRO A O 1
ATOM 2799 N N . LEU A 1 368 ? -18.212 23.606 17.260 1.00 18.86 392 LEU A N 1
ATOM 2800 C CA . LEU A 1 368 ? -18.173 22.471 16.307 1.00 19.63 392 LEU A CA 1
ATOM 2801 C C . LEU A 1 368 ? -17.695 22.903 14.917 1.00 20.13 392 LEU A C 1
ATOM 2802 O O . LEU A 1 368 ? -16.936 22.165 14.290 1.00 17.41 392 LEU A O 1
ATOM 2807 N N . ALA A 1 369 ? -18.123 24.096 14.458 1.00 17.24 393 ALA A N 1
ATOM 2808 C CA . ALA A 1 369 ? -17.716 24.647 13.151 1.00 18.22 393 ALA A CA 1
ATOM 2809 C C . ALA A 1 369 ? -16.204 24.960 13.119 1.00 22.28 393 ALA A C 1
ATOM 2810 O O . ALA A 1 369 ? -15.547 24.719 12.111 1.00 22.62 393 ALA A O 1
ATOM 2812 N N . THR A 1 370 ? -15.653 25.475 14.229 1.00 19.20 394 THR A N 1
ATOM 2813 C CA . THR A 1 370 ? -14.215 25.787 14.330 1.00 19.48 394 THR A CA 1
ATOM 2814 C C . THR A 1 370 ? -13.417 24.484 14.352 1.00 22.51 394 THR A C 1
ATOM 2815 O O . THR A 1 370 ? -12.366 24.381 13.712 1.00 23.21 394 THR A O 1
ATOM 2819 N N . TYR A 1 371 ? -13.969 23.469 15.010 1.00 19.75 395 TYR A N 1
ATOM 2820 C CA . TYR A 1 371 ? -13.373 22.130 15.046 1.00 20.80 395 TYR A CA 1
ATOM 2821 C C . TYR A 1 371 ? -13.390 21.499 13.634 1.00 23.55 395 TYR A C 1
ATOM 2822 O O . TYR A 1 371 ? -12.355 21.042 13.162 1.00 22.93 395 TYR A O 1
ATOM 2831 N N . CYS A 1 372 ? -14.556 21.516 12.959 1.00 20.00 396 CYS A N 1
ATOM 2832 C CA . CYS A 1 372 ? -14.771 20.934 11.625 1.00 19.55 396 CYS A CA 1
ATOM 2833 C C . CYS A 1 372 ? -14.338 21.908 10.519 1.00 25.88 396 CYS A C 1
ATOM 2834 O O . CYS A 1 372 ? -15.156 22.419 9.757 1.00 26.38 396 CYS A O 1
ATOM 2837 N N . SER A 1 373 ? -13.030 22.149 10.441 1.00 25.55 397 SER A N 1
ATOM 2838 C CA . SER A 1 373 ? -12.429 23.127 9.535 1.00 27.23 397 SER A CA 1
ATOM 2839 C C . SER A 1 373 ? -11.101 22.650 8.978 1.00 34.23 397 SER A C 1
ATOM 2840 O O . SER A 1 373 ? -10.382 21.946 9.677 1.00 33.17 397 SER A O 1
ATOM 2843 N N . VAL A 1 374 ? -10.730 23.131 7.763 1.00 34.40 398 VAL A N 1
ATOM 2844 C CA . VAL A 1 374 ? -9.430 22.858 7.119 1.00 36.52 398 VAL A CA 1
ATOM 2845 C C . VAL A 1 374 ? -8.274 23.500 7.932 1.00 42.98 398 VAL A C 1
ATOM 2846 O O . VAL A 1 374 ? -7.154 22.992 7.889 1.00 44.97 398 VAL A O 1
ATOM 2850 N N . ASN A 1 375 ? -8.562 24.590 8.696 1.00 38.63 399 ASN A N 1
ATOM 2851 C CA . ASN A 1 375 ? -7.596 25.281 9.568 1.00 39.08 399 ASN A CA 1
ATOM 2852 C C . ASN A 1 375 ? -7.271 24.471 10.835 1.00 41.38 399 ASN A C 1
ATOM 2853 O O . ASN A 1 375 ? -6.350 24.824 11.575 1.00 42.28 399 ASN A O 1
ATOM 2858 N N . ASN A 1 376 ? -8.025 23.387 11.083 1.00 35.14 400 ASN A N 1
ATOM 2859 C CA . ASN A 1 376 ? -7.792 22.530 12.232 1.00 33.82 400 ASN A CA 1
ATOM 2860 C C . ASN A 1 376 ? -6.923 21.362 11.803 1.00 34.26 400 ASN A C 1
ATOM 2861 O O . ASN A 1 376 ? -7.394 20.531 11.021 1.00 31.29 400 ASN A O 1
ATOM 2866 N N . PRO A 1 377 ? -5.662 21.262 12.321 1.00 32.39 401 PRO A N 1
ATOM 2867 C CA . PRO A 1 377 ? -4.797 20.120 11.959 1.00 31.98 401 PRO A CA 1
ATOM 2868 C C . PRO A 1 377 ? -5.405 18.767 12.298 1.00 32.86 401 PRO A C 1
ATOM 2869 O O . PRO A 1 377 ? -5.148 17.791 11.598 1.00 31.68 401 PRO A O 1
ATOM 2873 N N . GLU A 1 378 ? -6.226 18.718 13.368 1.00 29.24 402 GLU A N 1
ATOM 2874 C CA . GLU A 1 378 ? -6.913 17.508 13.850 1.00 28.34 402 GLU A CA 1
ATOM 2875 C C . GLU A 1 378 ? -7.755 16.809 12.792 1.00 27.87 402 GLU A C 1
ATOM 2876 O O . GLU A 1 378 ? -7.867 15.587 12.815 1.00 26.66 402 GLU A O 1
ATOM 2882 N N . ILE A 1 379 ? -8.341 17.580 11.857 1.00 23.74 403 ILE A N 1
ATOM 2883 C CA . ILE A 1 379 ? -9.172 17.019 10.780 1.00 22.06 403 ILE A CA 1
ATOM 2884 C C . ILE A 1 379 ? -8.334 16.201 9.793 1.00 26.27 403 ILE A C 1
ATOM 2885 O O . ILE A 1 379 ? -8.757 15.123 9.374 1.00 27.62 403 ILE A O 1
ATOM 2890 N N . SER A 1 380 ? -7.119 16.663 9.503 1.00 23.10 404 SER A N 1
ATOM 2891 C CA . SER A 1 380 ? -6.199 15.941 8.629 1.00 25.79 404 SER A CA 1
ATOM 2892 C C . SER A 1 380 ? -5.483 14.740 9.346 1.00 30.82 404 SER A C 1
ATOM 2893 O O . SER A 1 380 ? -4.814 13.977 8.681 1.00 33.36 404 SER A O 1
ATOM 2896 N N . PHE A 1 381 ? -5.657 14.556 10.674 1.00 28.49 405 PHE A N 1
ATOM 2897 C CA . PHE A 1 381 ? -5.037 13.469 11.471 1.00 29.40 405 PHE A CA 1
ATOM 2898 C C . PHE A 1 381 ? -5.538 12.047 11.107 1.00 32.79 405 PHE A C 1
ATOM 2899 O O . PHE A 1 381 ? -4.872 11.063 11.463 1.00 34.73 405 PHE A O 1
ATOM 2907 N N . LYS A 1 382 ? -6.710 11.943 10.440 1.00 25.09 406 LYS A N 1
ATOM 2908 C CA . LYS A 1 382 ? -7.390 10.688 10.073 1.00 24.95 406 LYS A CA 1
ATOM 2909 C C . LYS A 1 382 ? -8.211 10.973 8.800 1.00 26.19 406 LYS A C 1
ATOM 2910 O O . LYS A 1 382 ? -8.906 11.992 8.732 1.00 23.53 406 LYS A O 1
ATOM 2916 N N . VAL A 1 383 ? -8.092 10.103 7.786 1.00 22.55 407 VAL A N 1
ATOM 2917 C CA . VAL A 1 383 ? -8.773 10.276 6.491 1.00 21.57 407 VAL A CA 1
ATOM 2918 C C . VAL A 1 383 ? -10.288 10.513 6.602 1.00 23.24 407 VAL A C 1
ATOM 2919 O O . VAL A 1 383 ? -10.782 11.487 6.036 1.00 22.61 407 VAL A O 1
ATOM 2923 N N . THR A 1 384 ? -10.996 9.696 7.395 1.00 18.05 408 THR A N 1
ATOM 2924 C CA . THR A 1 384 ? -12.463 9.817 7.537 1.00 17.06 408 THR A CA 1
ATOM 2925 C C . THR A 1 384 ? -12.968 11.066 8.244 1.00 19.63 408 THR A C 1
ATOM 2926 O O . THR A 1 384 ? -14.165 11.319 8.186 1.00 18.83 408 THR A O 1
ATOM 2930 N N . ASN A 1 385 ? -12.108 11.792 8.974 1.00 16.86 409 ASN A N 1
ATOM 2931 C CA . ASN A 1 385 ? -12.531 12.977 9.735 1.00 15.08 409 ASN A CA 1
ATOM 2932 C C . ASN A 1 385 ? -13.322 14.007 8.946 1.00 17.97 409 ASN A C 1
ATOM 2933 O O . ASN A 1 385 ? -14.386 14.430 9.412 1.00 16.67 409 ASN A O 1
ATOM 2938 N N . GLU A 1 386 ? -12.834 14.405 7.766 1.00 14.77 410 GLU A N 1
ATOM 2939 C CA . GLU A 1 386 ? -13.543 15.429 6.962 1.00 15.02 410 GLU A CA 1
ATOM 2940 C C . GLU A 1 386 ? -14.957 14.967 6.564 1.00 19.06 410 GLU A C 1
ATOM 2941 O O . GLU A 1 386 ? -15.915 15.737 6.676 1.00 17.65 410 GLU A O 1
ATOM 2947 N N . MET A 1 387 ? -15.080 13.684 6.179 1.00 17.44 411 MET A N 1
ATOM 2948 C CA . MET A 1 387 ? -16.336 13.048 5.820 1.00 18.10 411 MET A CA 1
ATOM 2949 C C . MET A 1 387 ? -17.264 12.981 7.056 1.00 19.25 411 MET A C 1
ATOM 2950 O O . MET A 1 387 ? -18.468 13.206 6.946 1.00 17.75 411 MET A O 1
ATOM 2955 N N . GLN A 1 388 ? -16.697 12.681 8.235 1.00 15.93 412 GLN A N 1
ATOM 2956 C CA . GLN A 1 388 ? -17.489 12.586 9.471 1.00 15.67 412 GLN A CA 1
ATOM 2957 C C . GLN A 1 388 ? -18.102 13.926 9.859 1.00 19.22 412 GLN A C 1
ATOM 2958 O O . GLN A 1 388 ? -19.237 13.970 10.322 1.00 19.55 412 GLN A O 1
ATOM 2964 N N . CYS A 1 389 ? -17.385 15.012 9.574 1.00 15.43 413 CYS A N 1
ATOM 2965 C CA . CYS A 1 389 ? -17.868 16.375 9.785 1.00 15.52 413 CYS A CA 1
ATOM 2966 C C . CYS A 1 389 ? -19.011 16.679 8.794 1.00 17.93 413 CYS A C 1
ATOM 2967 O O . CYS A 1 389 ? -20.135 16.946 9.226 1.00 17.55 413 CYS A O 1
ATOM 2970 N N . ARG A 1 390 ? -18.723 16.594 7.472 1.00 14.95 414 ARG A N 1
ATOM 2971 C CA A ARG A 1 390 ? -19.689 16.902 6.401 0.50 15.28 414 ARG A CA 1
ATOM 2972 C CA B ARG A 1 390 ? -19.686 16.888 6.390 0.50 15.50 414 ARG A CA 1
ATOM 2973 C C . ARG A 1 390 ? -21.010 16.139 6.513 1.00 18.90 414 ARG A C 1
ATOM 2974 O O . ARG A 1 390 ? -22.066 16.740 6.343 1.00 18.14 414 ARG A O 1
ATOM 2989 N N . GLU A 1 391 ? -20.953 14.830 6.799 1.00 17.22 415 GLU A N 1
ATOM 2990 C CA . GLU A 1 391 ? -22.153 13.995 6.930 1.00 17.93 415 GLU A CA 1
ATOM 2991 C C . GLU A 1 391 ? -22.976 14.290 8.179 1.00 20.26 415 GLU A C 1
ATOM 2992 O O . GLU A 1 391 ? -24.119 13.865 8.257 1.00 21.24 415 GLU A O 1
ATOM 2998 N N . ASN A 1 392 ? -22.417 15.057 9.125 1.00 15.30 416 ASN A N 1
ATOM 2999 C CA . ASN A 1 392 ? -23.132 15.544 10.304 1.00 14.83 416 ASN A CA 1
ATOM 3000 C C . ASN A 1 392 ? -23.545 17.019 10.142 1.00 19.39 416 ASN A C 1
ATOM 3001 O O . ASN A 1 392 ? -23.864 17.716 11.119 1.00 19.77 416 ASN A O 1
ATOM 3006 N N . SER A 1 393 ? -23.585 17.475 8.877 1.00 17.59 417 SER A N 1
ATOM 3007 C CA . SER A 1 393 ? -24.020 18.815 8.475 1.00 17.06 417 SER A CA 1
ATOM 3008 C C . SER A 1 393 ? -23.111 19.968 8.939 1.00 20.65 417 SER A C 1
ATOM 3009 O O . SER A 1 393 ? -23.571 21.096 9.112 1.00 20.72 417 SER A O 1
ATOM 3012 N N . ILE A 1 394 ? -21.809 19.689 9.118 1.00 17.66 418 ILE A N 1
ATOM 3013 C CA . ILE A 1 394 ? -20.823 20.717 9.466 1.00 17.29 418 ILE A CA 1
ATOM 3014 C C . ILE A 1 394 ? -19.714 20.537 8.438 1.00 20.59 418 ILE A C 1
ATOM 3015 O O . ILE A 1 394 ? -18.769 19.782 8.650 1.00 21.42 418 ILE A O 1
ATOM 3020 N N . ASP A 1 395 ? -19.873 21.198 7.309 1.00 16.36 419 ASP A N 1
ATOM 3021 C CA . ASP A 1 395 ? -19.023 21.057 6.136 1.00 16.18 419 ASP A CA 1
ATOM 3022 C C . ASP A 1 395 ? -17.696 21.851 6.181 1.00 20.88 419 ASP A C 1
ATOM 3023 O O . ASP A 1 395 ? -17.714 23.072 6.031 1.00 19.89 419 ASP A O 1
ATOM 3028 N N . PRO A 1 396 ? -16.526 21.178 6.309 1.00 19.64 420 PRO A N 1
ATOM 3029 C CA . PRO A 1 396 ? -15.252 21.925 6.334 1.00 21.14 420 PRO A CA 1
ATOM 3030 C C . PRO A 1 396 ? -14.957 22.743 5.089 1.00 27.98 420 PRO A C 1
ATOM 3031 O O . PRO A 1 396 ? -14.203 23.692 5.188 1.00 30.27 420 PRO A O 1
ATOM 3035 N N . THR A 1 397 ? -15.579 22.410 3.943 1.00 24.53 421 THR A N 1
ATOM 3036 C CA . THR A 1 397 ? -15.380 23.110 2.666 1.00 25.77 421 THR A CA 1
ATOM 3037 C C . THR A 1 397 ? -16.129 24.466 2.642 1.00 30.82 421 THR A C 1
ATOM 3038 O O . THR A 1 397 ? -15.744 25.366 1.888 1.00 30.97 421 THR A O 1
ATOM 3042 N N . LYS A 1 398 ? -17.181 24.617 3.475 1.00 25.89 422 LYS A N 1
ATOM 3043 C CA . LYS A 1 398 ? -17.961 25.860 3.533 1.00 25.62 422 LYS A CA 1
ATOM 3044 C C . LYS A 1 398 ? -17.302 26.939 4.386 1.00 28.42 422 LYS A C 1
ATOM 3045 O O . LYS A 1 398 ? -16.844 26.617 5.490 1.00 26.62 422 LYS A O 1
ATOM 3051 N N . PRO A 1 399 ? -17.331 28.241 3.961 1.00 26.66 423 PRO A N 1
ATOM 3052 C CA . PRO A 1 399 ? -16.836 29.311 4.854 1.00 26.78 423 PRO A CA 1
ATOM 3053 C C . PRO A 1 399 ? -17.667 29.325 6.144 1.00 29.27 423 PRO A C 1
ATOM 3054 O O . PRO A 1 399 ? -18.830 28.900 6.119 1.00 28.86 423 PRO A O 1
ATOM 3058 N N . LEU A 1 400 ? -17.077 29.787 7.263 1.00 25.11 424 LEU A N 1
ATOM 3059 C CA . LEU A 1 400 ? -17.692 29.784 8.602 1.00 24.91 424 LEU A CA 1
ATOM 3060 C C . LEU A 1 400 ? -19.203 30.086 8.704 1.00 26.99 424 LEU A C 1
ATOM 3061 O O . LEU A 1 400 ? -19.943 29.242 9.204 1.00 24.68 424 LEU A O 1
ATOM 3066 N N . ALA A 1 401 ? -19.652 31.271 8.237 1.00 23.93 425 ALA A N 1
ATOM 3067 C CA . ALA A 1 401 ? -21.061 31.685 8.279 1.00 23.18 425 ALA A CA 1
ATOM 3068 C C . ALA A 1 401 ? -21.947 30.665 7.553 1.00 24.39 425 ALA A C 1
ATOM 3069 O O . ALA A 1 401 ? -22.939 30.211 8.124 1.00 22.14 425 ALA A O 1
ATOM 3071 N N . GLU A 1 402 ? -21.552 30.268 6.326 1.00 20.80 426 GLU A N 1
ATOM 3072 C CA . GLU A 1 402 ? -22.261 29.274 5.509 1.00 20.96 426 GLU A CA 1
ATOM 3073 C C . GLU A 1 402 ? -22.268 27.892 6.157 1.00 21.40 426 GLU A C 1
ATOM 3074 O O . GLU A 1 402 ? -23.244 27.170 6.007 1.00 19.60 426 GLU A O 1
ATOM 3080 N N . ARG A 1 403 ? -21.173 27.524 6.863 1.00 18.12 427 ARG A N 1
ATOM 3081 C CA . ARG A 1 403 ? -21.018 26.231 7.553 1.00 17.56 427 ARG A CA 1
ATOM 3082 C C . ARG A 1 403 ? -22.059 26.068 8.665 1.00 20.10 427 ARG A C 1
ATOM 3083 O O . ARG A 1 403 ? -22.543 24.970 8.888 1.00 20.75 427 ARG A O 1
ATOM 3091 N N . MET A 1 404 ? -22.402 27.160 9.350 1.00 16.89 428 MET A N 1
ATOM 3092 C CA . MET A 1 404 ? -23.368 27.171 10.452 1.00 15.72 428 MET A CA 1
ATOM 3093 C C . MET A 1 404 ? -24.804 27.496 10.030 1.00 19.41 428 MET A C 1
ATOM 3094 O O . MET A 1 404 ? -25.727 27.311 10.827 1.00 19.29 428 MET A O 1
ATOM 3099 N N . LYS A 1 405 ? -25.001 27.935 8.791 1.00 16.48 429 LYS A N 1
ATOM 3100 C CA . LYS A 1 405 ? -26.332 28.297 8.305 1.00 17.31 429 LYS A CA 1
ATOM 3101 C C . LYS A 1 405 ? -27.292 27.102 8.133 1.00 21.90 429 LYS A C 1
ATOM 3102 O O . LYS A 1 405 ? -26.932 26.092 7.522 1.00 20.81 429 LYS A O 1
ATOM 3108 N N . ILE A 1 406 ? -28.530 27.238 8.641 1.00 18.21 430 ILE A N 1
ATOM 3109 C CA . ILE A 1 406 ? -29.548 26.208 8.403 1.00 17.57 430 ILE A CA 1
ATOM 3110 C C . ILE A 1 406 ? -30.263 26.733 7.165 1.00 22.69 430 ILE A C 1
ATOM 3111 O O . ILE A 1 406 ? -30.920 27.776 7.227 1.00 21.95 430 ILE A O 1
ATOM 3116 N N . GLU A 1 407 ? -30.033 26.078 6.023 1.00 20.37 431 GLU A N 1
ATOM 3117 C CA . GLU A 1 407 ? -30.561 26.492 4.709 1.00 21.42 431 GLU A CA 1
ATOM 3118 C C . GLU A 1 407 ? -32.048 26.271 4.544 1.00 24.48 431 GLU A C 1
ATOM 3119 O O . GLU A 1 407 ? -32.599 25.323 5.117 1.00 23.28 431 GLU A O 1
ATOM 3125 N N . ASN A 1 408 ? -32.691 27.120 3.714 1.00 22.12 432 ASN A N 1
ATOM 3126 C CA . ASN A 1 408 ? -34.117 27.034 3.330 1.00 23.07 432 ASN A CA 1
ATOM 3127 C C . ASN A 1 408 ? -35.049 26.873 4.529 1.00 27.43 432 ASN A C 1
ATOM 3128 O O . ASN A 1 408 ? -36.006 26.101 4.493 1.00 27.95 432 ASN A O 1
ATOM 3133 N N . CYS A 1 409 ? -34.729 27.577 5.615 1.00 23.30 433 CYS A N 1
ATOM 3134 C CA . CYS A 1 409 ? -35.455 27.482 6.864 1.00 22.28 433 CYS A CA 1
ATOM 3135 C C . CYS A 1 409 ? -35.589 28.884 7.459 1.00 23.74 433 CYS A C 1
ATOM 3136 O O . CYS A 1 409 ? -34.579 29.559 7.679 1.00 22.68 433 CYS A O 1
ATOM 3139 N N . SER A 1 410 ? -36.821 29.288 7.748 1.00 18.74 434 SER A N 1
ATOM 3140 C CA . SER A 1 410 ? -37.130 30.598 8.316 1.00 19.34 434 SER A CA 1
ATOM 3141 C C . SER A 1 410 ? -37.493 30.516 9.801 1.00 22.90 434 SER A C 1
ATOM 3142 O O . SER A 1 410 ? -36.994 31.319 10.600 1.00 23.00 434 SER A O 1
ATOM 3145 N N . ILE A 1 411 ? -38.351 29.546 10.170 1.00 17.75 435 ILE A N 1
ATOM 3146 C CA . ILE A 1 411 ? -38.839 29.391 11.544 1.00 16.95 435 ILE A CA 1
ATOM 3147 C C . ILE A 1 411 ? -38.730 27.961 12.052 1.00 19.54 435 ILE A C 1
ATOM 3148 O O . ILE A 1 411 ? -38.999 27.020 11.302 1.00 18.99 435 ILE A O 1
ATOM 3153 N N . ILE A 1 412 ? -38.412 27.818 13.351 1.00 16.55 436 ILE A N 1
ATOM 3154 C CA . ILE A 1 412 ? -38.387 26.548 14.059 1.00 16.67 436 ILE A CA 1
ATOM 3155 C C . ILE A 1 412 ? -39.608 26.621 14.962 1.00 21.01 436 ILE A C 1
ATOM 3156 O O . ILE A 1 412 ? -39.733 27.551 15.762 1.00 20.14 436 ILE A O 1
ATOM 3161 N N . LYS A 1 413 ? -40.495 25.636 14.844 1.00 15.75 437 LYS A N 1
ATOM 3162 C CA . LYS A 1 413 ? -41.739 25.595 15.593 1.00 15.47 437 LYS A CA 1
ATOM 3163 C C . LYS A 1 413 ? -41.805 24.336 16.441 1.00 20.63 437 LYS A C 1
ATOM 3164 O O . LYS A 1 413 ? -41.568 23.242 15.934 1.00 19.88 437 LYS A O 1
ATOM 3170 N N . GLY A 1 414 ? -42.165 24.486 17.710 1.00 19.08 438 GLY A N 1
ATOM 3171 C CA . GLY A 1 414 ? -42.289 23.337 18.600 1.00 18.49 438 GLY A CA 1
ATOM 3172 C C . GLY A 1 414 ? -43.501 22.467 18.335 1.00 22.26 438 GLY A C 1
ATOM 3173 O O . GLY A 1 414 ? -44.591 22.983 18.083 1.00 20.50 438 GLY A O 1
ATOM 3174 N N . THR A 1 415 ? -43.336 21.127 18.412 1.00 19.17 439 THR A N 1
ATOM 3175 C CA . THR A 1 415 ? -44.490 20.230 18.246 1.00 19.46 439 THR A CA 1
ATOM 3176 C C . THR A 1 415 ? -44.726 19.369 19.501 1.00 22.33 439 THR A C 1
ATOM 3177 O O . THR A 1 415 ? -45.702 18.618 19.540 1.00 23.97 439 THR A O 1
ATOM 3181 N N . GLY A 1 416 ? -43.862 19.519 20.515 1.00 16.68 440 GLY A N 1
ATOM 3182 C CA . GLY A 1 416 ? -43.951 18.808 21.797 1.00 15.85 440 GLY A CA 1
ATOM 3183 C C . GLY A 1 416 ? -44.289 17.328 21.700 1.00 20.13 440 GLY A C 1
ATOM 3184 O O . GLY A 1 416 ? -45.251 16.865 22.324 1.00 18.65 440 GLY A O 1
ATOM 3185 N N . ASN A 1 417 ? -43.516 16.580 20.904 1.00 16.40 441 ASN A N 1
ATOM 3186 C CA . ASN A 1 417 ? -43.787 15.139 20.711 1.00 16.51 441 ASN A CA 1
ATOM 3187 C C . ASN A 1 417 ? -42.614 14.377 21.297 1.00 19.35 441 ASN A C 1
ATOM 3188 O O . ASN A 1 417 ? -41.599 14.222 20.621 1.00 20.54 441 ASN A O 1
ATOM 3193 N N . PHE A 1 418 ? -42.704 14.006 22.586 1.00 15.76 442 PHE A N 1
ATOM 3194 C CA . PHE A 1 418 ? -41.584 13.384 23.287 1.00 16.17 442 PHE A CA 1
ATOM 3195 C C . PHE A 1 418 ? -40.975 12.142 22.618 1.00 20.61 442 PHE A C 1
ATOM 3196 O O . PHE A 1 418 ? -39.750 12.033 22.542 1.00 17.29 442 PHE A O 1
ATOM 3204 N N . ASP A 1 419 ? -41.818 11.221 22.129 1.00 20.48 443 ASP A N 1
ATOM 3205 C CA . ASP A 1 419 ? -41.291 10.027 21.462 1.00 20.66 443 ASP A CA 1
ATOM 3206 C C . ASP A 1 419 ? -40.501 10.350 20.183 1.00 21.41 443 ASP A C 1
ATOM 3207 O O . ASP A 1 419 ? -39.485 9.719 19.932 1.00 18.79 443 ASP A O 1
ATOM 3212 N N . LYS A 1 420 ? -40.931 11.369 19.420 1.00 19.53 444 LYS A N 1
ATOM 3213 C CA . LYS A 1 420 ? -40.211 11.787 18.212 1.00 19.22 444 LYS A CA 1
ATOM 3214 C C . LYS A 1 420 ? -38.936 12.510 18.615 1.00 21.33 444 LYS A C 1
ATOM 3215 O O . LYS A 1 420 ? -37.914 12.331 17.969 1.00 20.24 444 LYS A O 1
ATOM 3221 N N . CYS A 1 421 ? -38.988 13.289 19.710 1.00 17.17 445 CYS A N 1
ATOM 3222 C CA . CYS A 1 421 ? -37.813 13.954 20.264 1.00 17.32 445 CYS A CA 1
ATOM 3223 C C . CYS A 1 421 ? -36.764 12.869 20.600 1.00 18.62 445 CYS A C 1
ATOM 3224 O O . CYS A 1 421 ? -35.617 12.978 20.154 1.00 16.82 445 CYS A O 1
ATOM 3227 N N . VAL A 1 422 ? -37.173 11.797 21.308 1.00 14.98 446 VAL A N 1
ATOM 3228 C CA . VAL A 1 422 ? -36.253 10.694 21.660 1.00 15.20 446 VAL A CA 1
ATOM 3229 C C . VAL A 1 422 ? -35.651 10.045 20.406 1.00 18.30 446 VAL A C 1
ATOM 3230 O O . VAL A 1 422 ? -34.448 9.806 20.372 1.00 17.33 446 VAL A O 1
ATOM 3234 N N . SER A 1 423 ? -36.481 9.761 19.380 1.00 17.10 447 SER A N 1
ATOM 3235 C CA . SER A 1 423 ? -35.987 9.102 18.165 1.00 14.91 447 SER A CA 1
ATOM 3236 C C . SER A 1 423 ? -34.950 9.969 17.433 1.00 17.93 447 SER A C 1
ATOM 3237 O O . SER A 1 423 ? -33.976 9.435 16.939 1.00 18.03 447 SER A O 1
ATOM 3240 N N . GLN A 1 424 ? -35.120 11.311 17.441 1.00 14.73 448 GLN A N 1
ATOM 3241 C CA . GLN A 1 424 ? -34.171 12.243 16.828 1.00 13.32 448 GLN A CA 1
ATOM 3242 C C . GLN A 1 424 ? -32.904 12.369 17.641 1.00 16.51 448 GLN A C 1
ATOM 3243 O O . GLN A 1 424 ? -31.822 12.427 17.068 1.00 15.42 448 GLN A O 1
ATOM 3249 N N . VAL A 1 425 ? -33.020 12.337 18.980 1.00 14.60 449 VAL A N 1
ATOM 3250 C CA . VAL A 1 425 ? -31.848 12.354 19.862 1.00 14.20 449 VAL A CA 1
ATOM 3251 C C . VAL A 1 425 ? -31.019 11.080 19.597 1.00 18.37 449 VAL A C 1
ATOM 3252 O O . VAL A 1 425 ? -29.787 11.151 19.521 1.00 20.29 449 VAL A O 1
ATOM 3256 N N . GLU A 1 426 ? -31.689 9.939 19.405 1.00 16.02 450 GLU A N 1
ATOM 3257 C CA . GLU A 1 426 ? -31.034 8.679 19.033 1.00 16.05 450 GLU A CA 1
ATOM 3258 C C . GLU A 1 426 ? -30.269 8.852 17.684 1.00 19.30 450 GLU A C 1
ATOM 3259 O O . GLU A 1 426 ? -29.081 8.552 17.611 1.00 18.00 450 GLU A O 1
ATOM 3265 N N . SER A 1 427 ? -30.951 9.370 16.635 1.00 16.35 451 SER A N 1
ATOM 3266 C CA . SER A 1 427 ? -30.366 9.565 15.303 1.00 16.98 451 SER A CA 1
ATOM 3267 C C . SER A 1 427 ? -29.230 10.572 15.235 1.00 19.85 451 SER A C 1
ATOM 3268 O O . SER A 1 427 ? -28.325 10.394 14.442 1.00 19.91 451 SER A O 1
ATOM 3271 N N . ILE A 1 428 ? -29.326 11.678 15.973 1.00 15.34 452 ILE A N 1
ATOM 3272 C CA . ILE A 1 428 ? -28.343 12.745 15.857 1.00 13.83 452 ILE A CA 1
ATOM 3273 C C . ILE A 1 428 ? -27.261 12.671 16.910 1.00 17.87 452 ILE A C 1
ATOM 3274 O O . ILE A 1 428 ? -26.083 12.859 16.597 1.00 18.85 452 ILE A O 1
ATOM 3279 N N . LEU A 1 429 ? -27.654 12.456 18.164 1.00 13.62 453 LEU A N 1
ATOM 3280 C CA . LEU A 1 429 ? -26.707 12.528 19.267 1.00 13.23 453 LEU A CA 1
ATOM 3281 C C . LEU A 1 429 ? -26.163 11.238 19.839 1.00 18.17 453 LEU A C 1
ATOM 3282 O O . LEU A 1 429 ? -24.969 11.182 20.157 1.00 17.13 453 LEU A O 1
ATOM 3287 N N . VAL A 1 430 ? -27.037 10.264 20.095 1.00 14.69 454 VAL A N 1
ATOM 3288 C CA . VAL A 1 430 ? -26.638 9.062 20.831 1.00 14.81 454 VAL A CA 1
ATOM 3289 C C . VAL A 1 430 ? -26.139 7.904 19.964 1.00 20.09 454 VAL A C 1
ATOM 3290 O O . VAL A 1 430 ? -25.082 7.322 20.257 1.00 19.20 454 VAL A O 1
ATOM 3294 N N . ALA A 1 431 ? -26.894 7.577 18.905 1.00 14.75 455 ALA A N 1
ATOM 3295 C CA . ALA A 1 431 ? -26.554 6.457 18.024 1.00 13.69 455 ALA A CA 1
ATOM 3296 C C . ALA A 1 431 ? -26.588 6.925 16.565 1.00 17.31 455 ALA A C 1
ATOM 3297 O O . ALA A 1 431 ? -27.320 6.343 15.740 1.00 16.05 455 ALA A O 1
ATOM 3299 N N . PRO A 1 432 ? -25.814 7.992 16.220 1.00 15.41 456 PRO A N 1
ATOM 3300 C CA . PRO A 1 432 ? -25.800 8.450 14.821 1.00 16.00 456 PRO A CA 1
ATOM 3301 C C . PRO A 1 432 ? -25.253 7.357 13.912 1.00 19.91 456 PRO A C 1
ATOM 3302 O O . PRO A 1 432 ? -24.406 6.591 14.351 1.00 19.04 456 PRO A O 1
ATOM 3306 N N . LYS A 1 433 ? -25.730 7.293 12.653 1.00 18.28 457 LYS A N 1
ATOM 3307 C CA . LYS A 1 433 ? -25.271 6.320 11.654 1.00 19.22 457 LYS A CA 1
ATOM 3308 C C . LYS A 1 433 ? -23.764 6.531 11.450 1.00 22.06 457 LYS A C 1
ATOM 3309 O O . LYS A 1 433 ? -23.015 5.565 11.362 1.00 20.58 457 LYS A O 1
ATOM 3315 N N . LEU A 1 434 ? -23.326 7.800 11.405 1.00 18.07 458 LEU A N 1
ATOM 3316 C CA . LEU A 1 434 ? -21.908 8.135 11.303 1.00 18.04 458 LEU A CA 1
ATOM 3317 C C . LEU A 1 434 ? -21.603 9.247 12.301 1.00 18.81 458 LEU A C 1
ATOM 3318 O O . LEU A 1 434 ? -22.057 10.377 12.112 1.00 18.03 458 LEU A O 1
ATOM 3323 N N . PRO A 1 435 ? -20.866 8.946 13.393 1.00 15.85 459 PRO A N 1
ATOM 3324 C CA . PRO A 1 435 ? -20.592 9.989 14.386 1.00 15.14 459 PRO A CA 1
ATOM 3325 C C . PRO A 1 435 ? -19.590 11.037 13.912 1.00 18.73 459 PRO A C 1
ATOM 3326 O O . PRO A 1 435 ? -18.810 10.794 12.983 1.00 17.94 459 PRO A O 1
ATOM 3330 N N . LEU A 1 436 ? -19.595 12.200 14.588 1.00 16.21 460 LEU A N 1
ATOM 3331 C CA . LEU A 1 436 ? -18.605 13.249 14.388 1.00 17.46 460 LEU A CA 1
ATOM 3332 C C . LEU A 1 436 ? -17.222 12.662 14.771 1.00 21.90 460 LEU A C 1
ATOM 3333 O O . LEU A 1 436 ? -17.161 11.660 15.494 1.00 19.52 460 LEU A O 1
ATOM 3338 N N . PRO A 1 437 ? -16.109 13.182 14.239 1.00 19.52 461 PRO A N 1
ATOM 3339 C CA . PRO A 1 437 ? -14.833 12.546 14.548 1.00 19.40 461 PRO A CA 1
ATOM 3340 C C . PRO A 1 437 ? -14.305 12.898 15.927 1.00 23.58 461 PRO A C 1
ATOM 3341 O O . PRO A 1 437 ? -14.531 14.003 16.426 1.00 22.89 461 PRO A O 1
ATOM 3345 N N . ALA A 1 438 ? -13.603 11.942 16.547 1.00 20.21 462 ALA A N 1
ATOM 3346 C CA . ALA A 1 438 ? -12.918 12.174 17.814 1.00 20.72 462 ALA A CA 1
ATOM 3347 C C . ALA A 1 438 ? -11.634 11.378 17.743 1.00 22.99 462 ALA A C 1
ATOM 3348 O O . ALA A 1 438 ? -11.670 10.147 17.804 1.00 22.70 462 ALA A O 1
ATOM 3350 N N . ASN A 1 439 ? -10.501 12.066 17.543 1.00 18.02 463 ASN A N 1
ATOM 3351 C CA . ASN A 1 439 ? -9.205 11.388 17.494 1.00 16.91 463 ASN A CA 1
ATOM 3352 C C . ASN A 1 439 ? -8.847 10.880 18.880 1.00 17.55 463 ASN A C 1
ATOM 3353 O O . ASN A 1 439 ? -9.025 11.599 19.864 1.00 15.80 463 ASN A O 1
ATOM 3358 N N . ILE A 1 440 ? -8.335 9.657 18.959 1.00 14.88 464 ILE A N 1
ATOM 3359 C CA . ILE A 1 440 ? -7.892 9.096 20.237 1.00 14.72 464 ILE A CA 1
ATOM 3360 C C . ILE A 1 440 ? -6.752 9.959 20.836 1.00 18.68 464 ILE A C 1
ATOM 3361 O O . ILE A 1 440 ? -6.019 10.619 20.112 1.00 18.71 464 ILE A O 1
ATOM 3366 N N . GLU A 1 441 ? -6.616 9.938 22.143 1.00 16.46 465 GLU A N 1
ATOM 3367 C CA . GLU A 1 441 ? -5.538 10.611 22.877 1.00 16.52 465 GLU A CA 1
ATOM 3368 C C . GLU A 1 441 ? -5.182 9.715 24.063 1.00 16.52 465 GLU A C 1
ATOM 3369 O O . GLU A 1 441 ? -5.928 8.775 24.351 1.00 13.36 465 GLU A O 1
ATOM 3375 N N . ALA A 1 442 ? -4.040 9.961 24.727 1.00 15.57 466 ALA A N 1
ATOM 3376 C CA . ALA A 1 442 ? -3.603 9.154 25.877 1.00 16.35 466 ALA A CA 1
ATOM 3377 C C . ALA A 1 442 ? -4.714 8.968 26.954 1.00 21.50 466 ALA A C 1
ATOM 3378 O O . ALA A 1 442 ? -4.806 7.907 27.568 1.00 22.48 466 ALA A O 1
ATOM 3380 N N . ALA A 1 443 ? -5.552 9.994 27.162 1.00 17.18 467 ALA A N 1
ATOM 3381 C CA . ALA A 1 443 ? -6.616 9.997 28.166 1.00 17.06 467 ALA A CA 1
ATOM 3382 C C . ALA A 1 443 ? -7.950 9.413 27.684 1.00 17.37 467 ALA A C 1
ATOM 3383 O O . ALA A 1 443 ? -8.890 9.351 28.467 1.00 16.71 467 ALA A O 1
ATOM 3385 N N . SER A 1 444 ? -8.040 8.965 26.419 1.00 12.58 468 SER A N 1
ATOM 3386 C CA . SER A 1 444 ? -9.310 8.455 25.904 1.00 13.18 468 SER A CA 1
ATOM 3387 C C . SER A 1 444 ? -9.222 7.034 25.316 1.00 17.74 468 SER A C 1
ATOM 3388 O O . SER A 1 444 ? -8.143 6.588 24.937 1.00 17.53 468 SER A O 1
ATOM 3391 N N . SER A 1 445 ? -10.373 6.363 25.198 1.00 15.53 469 SER A N 1
ATOM 3392 C CA . SER A 1 445 ? -10.497 4.990 24.677 1.00 15.87 469 SER A CA 1
ATOM 3393 C C . SER A 1 445 ? -10.593 4.818 23.146 1.00 19.70 469 SER A C 1
ATOM 3394 O O . SER A 1 445 ? -10.279 3.739 22.643 1.00 18.99 469 SER A O 1
ATOM 3397 N N . GLY A 1 446 ? -10.990 5.869 22.429 1.00 15.30 470 GLY A N 1
ATOM 3398 C CA . GLY A 1 446 ? -11.086 5.832 20.972 1.00 15.17 470 GLY A CA 1
ATOM 3399 C C . GLY A 1 446 ? -12.480 5.655 20.411 1.00 19.84 470 GLY A C 1
ATOM 3400 O O . GLY A 1 446 ? -12.657 5.702 19.187 1.00 21.67 470 GLY A O 1
ATOM 3401 N N . PHE A 1 447 ? -13.483 5.488 21.284 1.00 16.02 471 PHE A N 1
ATOM 3402 C CA . PHE A 1 447 ? -14.887 5.393 20.839 1.00 16.57 471 PHE A CA 1
ATOM 3403 C C . PHE A 1 447 ? -15.351 6.781 20.343 1.00 19.56 471 PHE A C 1
ATOM 3404 O O . PHE A 1 447 ? -14.903 7.801 20.872 1.00 17.46 471 PHE A O 1
ATOM 3412 N N . GLU A 1 448 ? -16.232 6.827 19.333 1.00 16.55 472 GLU A N 1
ATOM 3413 C CA . GLU A 1 448 ? -16.706 8.124 18.828 1.00 17.04 472 GLU A CA 1
ATOM 3414 C C . GLU A 1 448 ? -18.214 8.274 19.055 1.00 20.70 472 GLU A C 1
ATOM 3415 O O . GLU A 1 448 ? -18.787 9.329 18.771 1.00 17.14 472 GLU A O 1
ATOM 3421 N N . SER A 1 449 ? -18.837 7.231 19.623 1.00 18.76 473 SER A N 1
ATOM 3422 C CA . SER A 1 449 ? -20.273 7.199 19.856 1.00 19.24 473 SER A CA 1
ATOM 3423 C C . SER A 1 449 ? -20.629 6.554 21.187 1.00 21.67 473 SER A C 1
ATOM 3424 O O . SER A 1 449 ? -20.052 5.529 21.542 1.00 22.04 473 SER A O 1
ATOM 3427 N N . VAL A 1 450 ? -21.637 7.106 21.878 1.00 17.87 474 VAL A N 1
ATOM 3428 C CA . VAL A 1 450 ? -22.170 6.552 23.133 1.00 18.20 474 VAL A CA 1
ATOM 3429 C C . VAL A 1 450 ? -22.730 5.140 22.852 1.00 20.29 474 VAL A C 1
ATOM 3430 O O . VAL A 1 450 ? -22.516 4.251 23.660 1.00 19.30 474 VAL A O 1
ATOM 3434 N N . ASP A 1 451 ? -23.450 4.949 21.716 1.00 16.04 475 ASP A N 1
ATOM 3435 C CA . ASP A 1 451 ? -24.019 3.661 21.306 1.00 15.30 475 ASP A CA 1
ATOM 3436 C C . ASP A 1 451 ? -22.963 2.546 21.362 1.00 19.45 475 ASP A C 1
ATOM 3437 O O . ASP A 1 451 ? -23.241 1.453 21.857 1.00 18.69 475 ASP A O 1
ATOM 3442 N N . GLN A 1 452 ? -21.757 2.830 20.842 1.00 16.17 476 GLN A N 1
ATOM 3443 C CA . GLN A 1 452 ? -20.653 1.876 20.784 1.00 17.24 476 GLN A CA 1
ATOM 3444 C C . GLN A 1 452 ? -20.125 1.526 22.177 1.00 19.63 476 GLN A C 1
ATOM 3445 O O . GLN A 1 452 ? -19.801 0.368 22.434 1.00 20.05 476 GLN A O 1
ATOM 3451 N N . VAL A 1 453 ? -20.088 2.509 23.076 1.00 15.76 477 VAL A N 1
ATOM 3452 C CA . VAL A 1 453 ? -19.601 2.326 24.452 1.00 15.41 477 VAL A CA 1
ATOM 3453 C C . VAL A 1 453 ? -20.410 1.258 25.192 1.00 19.57 477 VAL A C 1
ATOM 3454 O O . VAL A 1 453 ? -19.833 0.304 25.710 1.00 18.87 477 VAL A O 1
ATOM 3458 N N . PHE A 1 454 ? -21.741 1.402 25.218 1.00 14.85 478 PHE A N 1
ATOM 3459 C CA . PHE A 1 454 ? -22.563 0.437 25.936 1.00 14.76 478 PHE A CA 1
ATOM 3460 C C . PHE A 1 454 ? -22.809 -0.877 25.221 1.00 20.21 478 PHE A C 1
ATOM 3461 O O . PHE A 1 454 ? -23.063 -1.878 25.886 1.00 19.70 478 PHE A O 1
ATOM 3469 N N . ARG A 1 455 ? -22.725 -0.894 23.870 1.00 16.30 479 ARG A N 1
ATOM 3470 C CA . ARG A 1 455 ? -22.896 -2.135 23.124 1.00 17.13 479 ARG A CA 1
ATOM 3471 C C . ARG A 1 455 ? -21.688 -3.030 23.257 1.00 23.34 479 ARG A C 1
ATOM 3472 O O . ARG A 1 455 ? -21.835 -4.253 23.226 1.00 24.71 479 ARG A O 1
ATOM 3480 N N . PHE A 1 456 ? -20.490 -2.445 23.363 1.00 19.38 480 PHE A N 1
ATOM 3481 C CA . PHE A 1 456 ? -19.272 -3.262 23.334 1.00 20.23 480 PHE A CA 1
ATOM 3482 C C . PHE A 1 456 ? -18.410 -3.227 24.559 1.00 25.18 480 PHE A C 1
ATOM 3483 O O . PHE A 1 456 ? -17.528 -4.070 24.683 1.00 26.50 480 PHE A O 1
ATOM 3491 N N . ALA A 1 457 ? -18.647 -2.271 25.479 1.00 20.13 481 ALA A N 1
ATOM 3492 C CA . ALA A 1 457 ? -17.798 -2.158 26.658 1.00 19.40 481 ALA A CA 1
ATOM 3493 C C . ALA A 1 457 ? -18.615 -1.851 27.922 1.00 21.29 481 ALA A C 1
ATOM 3494 O O . ALA A 1 457 ? -18.109 -1.173 28.801 1.00 20.73 481 ALA A O 1
ATOM 3496 N N . SER A 1 458 ? -19.859 -2.372 28.028 1.00 17.49 482 SER A N 1
ATOM 3497 C CA . SER A 1 458 ? -20.718 -2.185 29.209 1.00 17.32 482 SER A CA 1
ATOM 3498 C C . SER A 1 458 ? -20.045 -2.774 30.479 1.00 20.90 482 SER A C 1
ATOM 3499 O O . SER A 1 458 ? -19.283 -3.749 30.391 1.00 20.75 482 SER A O 1
ATOM 3502 N N . SER A 1 459 ? -20.366 -2.204 31.653 1.00 18.47 483 SER A N 1
ATOM 3503 C CA . SER A 1 459 ? -19.809 -2.612 32.936 1.00 18.54 483 SER A CA 1
ATOM 3504 C C . SER A 1 459 ? -20.906 -2.690 34.022 1.00 22.60 483 SER A C 1
ATOM 3505 O O . SER A 1 459 ? -21.929 -2.021 33.893 1.00 20.57 483 SER A O 1
ATOM 3508 N N . THR A 1 460 ? -20.655 -3.472 35.112 1.00 19.53 484 THR A N 1
ATOM 3509 C CA . THR A 1 460 ? -21.568 -3.598 36.260 1.00 19.62 484 THR A CA 1
ATOM 3510 C C . THR A 1 460 ? -21.307 -2.487 37.301 1.00 24.02 484 THR A C 1
ATOM 3511 O O . THR A 1 460 ? -22.050 -2.366 38.288 1.00 23.14 484 THR A O 1
ATOM 3515 N N . ALA A 1 461 ? -20.252 -1.680 37.085 1.00 20.16 485 ALA A N 1
ATOM 3516 C CA . ALA A 1 461 ? -19.912 -0.577 37.998 1.00 20.94 485 ALA A CA 1
ATOM 3517 C C . ALA A 1 461 ? -21.096 0.377 38.139 1.00 19.35 485 ALA A C 1
ATOM 3518 O O . ALA A 1 461 ? -21.769 0.615 37.135 1.00 17.81 485 ALA A O 1
ATOM 3520 N N . PRO A 1 462 ? -21.419 0.863 39.357 1.00 16.55 486 PRO A N 1
ATOM 3521 C CA . PRO A 1 462 ? -22.538 1.820 39.476 1.00 18.35 486 PRO A CA 1
ATOM 3522 C C . PRO A 1 462 ? -22.213 3.107 38.724 1.00 22.70 486 PRO A C 1
ATOM 3523 O O . PRO A 1 462 ? -21.031 3.403 38.509 1.00 21.85 486 PRO A O 1
ATOM 3527 N N . MET A 1 463 ? -23.248 3.867 38.322 1.00 19.86 487 MET A N 1
ATOM 3528 C CA . MET A 1 463 ? -23.040 5.107 37.572 1.00 19.35 487 MET A CA 1
ATOM 3529 C C . MET A 1 463 ? -23.667 6.328 38.226 1.00 21.32 487 MET A C 1
ATOM 3530 O O . MET A 1 463 ? -24.820 6.279 38.682 1.00 19.63 487 MET A O 1
ATOM 3535 N N . ILE A 1 464 ? -22.921 7.434 38.217 1.00 16.15 488 ILE A N 1
ATOM 3536 C CA . ILE A 1 464 ? -23.381 8.703 38.770 1.00 16.80 488 ILE A CA 1
ATOM 3537 C C . ILE A 1 464 ? -23.528 9.695 37.637 1.00 20.66 488 ILE A C 1
ATOM 3538 O O . ILE A 1 464 ? -22.572 9.948 36.904 1.00 19.01 488 ILE A O 1
ATOM 3543 N N . VAL A 1 465 ? -24.737 10.259 37.506 1.00 18.03 489 VAL A N 1
ATOM 3544 C CA . VAL A 1 465 ? -25.069 11.287 36.525 1.00 15.98 489 VAL A CA 1
ATOM 3545 C C . VAL A 1 465 ? -24.883 12.663 37.187 1.00 20.69 489 VAL A C 1
ATOM 3546 O O . VAL A 1 465 ? -25.379 12.904 38.280 1.00 20.76 489 VAL A O 1
ATOM 3550 N N . THR A 1 466 ? -24.141 13.553 36.528 1.00 18.16 490 THR A N 1
ATOM 3551 C CA . THR A 1 466 ? -23.867 14.904 37.033 1.00 17.67 490 THR A CA 1
ATOM 3552 C C . THR A 1 466 ? -24.032 15.903 35.896 1.00 18.66 490 THR A C 1
ATOM 3553 O O . THR A 1 466 ? -23.982 15.538 34.712 1.00 17.07 490 THR A O 1
ATOM 3557 N N . GLY A 1 467 ? -24.184 17.160 36.269 1.00 17.11 491 GLY A N 1
ATOM 3558 C CA . GLY A 1 467 ? -24.341 18.254 35.321 1.00 17.57 491 GLY A CA 1
ATOM 3559 C C . GLY A 1 467 ? -25.656 18.960 35.560 1.00 23.54 491 GLY A C 1
ATOM 3560 O O . GLY A 1 467 ? -26.686 18.298 35.730 1.00 21.58 491 GLY A O 1
ATOM 3561 N N . GLY A 1 468 ? -25.603 20.296 35.592 1.00 21.35 492 GLY A N 1
ATOM 3562 C CA . GLY A 1 468 ? -26.753 21.171 35.818 1.00 20.65 492 GLY A CA 1
ATOM 3563 C C . GLY A 1 468 ? -27.998 20.875 35.011 1.00 21.76 492 GLY A C 1
ATOM 3564 O O . GLY A 1 468 ? -29.080 20.796 35.584 1.00 21.96 492 GLY A O 1
ATOM 3565 N N . GLY A 1 469 ? -27.854 20.719 33.695 1.00 16.78 493 GLY A N 1
ATOM 3566 C CA . GLY A 1 469 ? -28.968 20.399 32.812 1.00 16.95 493 GLY A CA 1
ATOM 3567 C C . GLY A 1 469 ? -29.567 19.022 33.061 1.00 21.24 493 GLY A C 1
ATOM 3568 O O . GLY A 1 469 ? -30.793 18.864 33.029 1.00 19.70 493 GLY A O 1
ATOM 3569 N N . MET A 1 470 ? -28.706 18.008 33.324 1.00 18.23 494 MET A N 1
ATOM 3570 C CA . MET A 1 470 ? -29.170 16.628 33.601 1.00 17.23 494 MET A CA 1
ATOM 3571 C C . MET A 1 470 ? -30.004 16.619 34.901 1.00 20.33 494 MET A C 1
ATOM 3572 O O . MET A 1 470 ? -31.068 15.990 34.964 1.00 18.45 494 MET A O 1
ATOM 3577 N N . LEU A 1 471 ? -29.525 17.354 35.911 1.00 17.43 495 LEU A N 1
ATOM 3578 C CA . LEU A 1 471 ? -30.206 17.459 37.201 1.00 17.86 495 LEU A CA 1
ATOM 3579 C C . LEU A 1 471 ? -31.493 18.300 37.092 1.00 18.30 495 LEU A C 1
ATOM 3580 O O . LEU A 1 471 ? -32.500 17.909 37.672 1.00 16.57 495 LEU A O 1
ATOM 3585 N N . ALA A 1 472 ? -31.486 19.385 36.294 1.00 14.55 496 ALA A N 1
ATOM 3586 C CA . ALA A 1 472 ? -32.687 20.214 36.087 1.00 16.83 496 ALA A CA 1
ATOM 3587 C C . ALA A 1 472 ? -33.800 19.410 35.390 1.00 21.45 496 ALA A C 1
ATOM 3588 O O . ALA A 1 472 ? -34.965 19.607 35.718 1.00 20.79 496 ALA A O 1
ATOM 3590 N N . ALA A 1 473 ? -33.443 18.492 34.450 1.00 19.40 497 ALA A N 1
ATOM 3591 C CA . ALA A 1 473 ? -34.401 17.629 33.755 1.00 19.38 497 ALA A CA 1
ATOM 3592 C C . ALA A 1 473 ? -35.147 16.719 34.765 1.00 20.94 497 ALA A C 1
ATOM 3593 O O . ALA A 1 473 ? -36.370 16.648 34.725 1.00 18.56 497 ALA A O 1
ATOM 3595 N N . ILE A 1 474 ? -34.415 16.093 35.708 1.00 17.28 498 ILE A N 1
ATOM 3596 C CA . ILE A 1 474 ? -35.026 15.237 36.742 1.00 16.28 498 ILE A CA 1
ATOM 3597 C C . ILE A 1 474 ? -35.811 16.058 37.775 1.00 19.50 498 ILE A C 1
ATOM 3598 O O . ILE A 1 474 ? -36.957 15.714 38.082 1.00 16.83 498 ILE A O 1
ATOM 3603 N N . ASN A 1 475 ? -35.202 17.145 38.295 1.00 16.72 499 ASN A N 1
ATOM 3604 C CA . ASN A 1 475 ? -35.828 18.015 39.307 1.00 15.77 499 ASN A CA 1
ATOM 3605 C C . ASN A 1 475 ? -37.109 18.670 38.861 1.00 17.83 499 ASN A C 1
ATOM 3606 O O . ASN A 1 475 ? -38.031 18.823 39.672 1.00 16.49 499 ASN A O 1
ATOM 3611 N N . THR A 1 476 ? -37.196 19.033 37.571 1.00 13.75 500 THR A N 1
ATOM 3612 C CA . THR A 1 476 ? -38.404 19.633 37.001 1.00 13.85 500 THR A CA 1
ATOM 3613 C C . THR A 1 476 ? -39.601 18.659 37.097 1.00 17.50 500 THR A C 1
ATOM 3614 O O . THR A 1 476 ? -40.692 19.061 37.521 1.00 16.34 500 THR A O 1
ATOM 3618 N N . LEU A 1 477 ? -39.366 17.393 36.738 1.00 13.77 501 LEU A N 1
ATOM 3619 C CA . LEU A 1 477 ? -40.370 16.338 36.758 1.00 14.54 501 LEU A CA 1
ATOM 3620 C C . LEU A 1 477 ? -40.784 15.977 38.185 1.00 17.38 501 LEU A C 1
ATOM 3621 O O . LEU A 1 477 ? -41.979 15.838 38.458 1.00 16.23 501 LEU A O 1
ATOM 3626 N N . LYS A 1 478 ? -39.813 15.935 39.117 1.00 14.57 502 LYS A N 1
ATOM 3627 C CA . LYS A 1 478 ? -40.106 15.707 40.537 1.00 14.57 502 LYS A CA 1
ATOM 3628 C C . LYS A 1 478 ? -40.947 16.863 41.112 1.00 19.29 502 LYS A C 1
ATOM 3629 O O . LYS A 1 478 ? -41.910 16.611 41.831 1.00 20.25 502 LYS A O 1
ATOM 3635 N N . ASP A 1 479 ? -40.591 18.121 40.782 1.00 15.93 503 ASP A N 1
ATOM 3636 C CA . ASP A 1 479 ? -41.304 19.320 41.268 1.00 16.15 503 ASP A CA 1
ATOM 3637 C C . ASP A 1 479 ? -42.769 19.372 40.842 1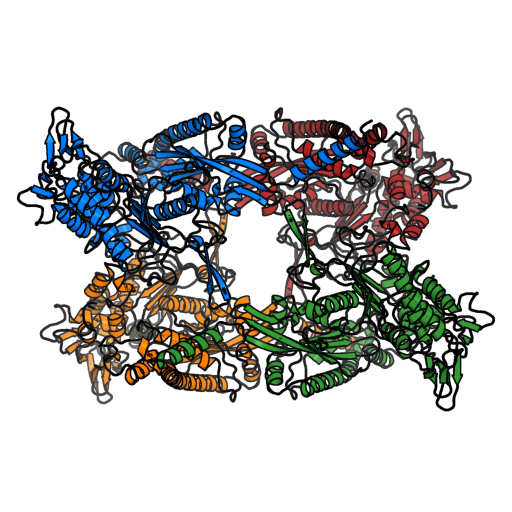.00 19.28 503 ASP A C 1
ATOM 3638 O O . ASP A 1 479 ? -43.604 19.889 41.584 1.00 18.71 503 ASP A O 1
ATOM 3643 N N . HIS A 1 480 ? -43.091 18.815 39.665 1.00 16.07 504 HIS A N 1
ATOM 3644 C CA . HIS A 1 480 ? -44.472 18.717 39.202 1.00 17.33 504 HIS A CA 1
ATOM 3645 C C . HIS A 1 480 ? -45.165 17.433 39.696 1.00 22.87 504 HIS A C 1
ATOM 3646 O O . HIS A 1 480 ? -46.321 17.189 39.328 1.00 23.33 504 HIS A O 1
ATOM 3653 N N . ARG A 1 481 ? -44.457 16.607 40.526 1.00 19.09 505 ARG A N 1
ATOM 3654 C CA . ARG A 1 481 ? -44.939 15.312 41.047 1.00 18.31 505 ARG A CA 1
ATOM 3655 C C . ARG A 1 481 ? -45.250 14.294 39.912 1.00 21.69 505 ARG A C 1
ATOM 3656 O O . ARG A 1 481 ? -46.158 13.469 40.034 1.00 22.00 505 ARG A O 1
ATOM 3664 N N . LEU A 1 482 ? -44.493 14.374 38.811 1.00 17.03 506 LEU A N 1
ATOM 3665 C CA . LEU A 1 482 ? -44.617 13.473 37.654 1.00 16.75 506 LEU A CA 1
ATOM 3666 C C . LEU A 1 482 ? -43.680 12.275 37.828 1.00 21.40 506 LEU A C 1
ATOM 3667 O O . LEU A 1 482 ? -43.881 11.240 37.203 1.00 20.74 506 LEU A O 1
ATOM 3672 N N . LEU A 1 483 ? -42.646 12.439 38.676 1.00 18.40 507 LEU A N 1
ATOM 3673 C CA . LEU A 1 483 ? -41.692 11.414 39.074 1.00 17.58 507 LEU A CA 1
ATOM 3674 C C . LEU A 1 483 ? -41.659 11.448 40.597 1.00 18.03 507 LEU A C 1
ATOM 3675 O O . LEU A 1 483 ? -41.758 12.523 41.193 1.00 15.62 507 LEU A O 1
ATOM 3680 N N . ARG A 1 484 ? -41.422 10.307 41.217 1.00 15.15 508 ARG A N 1
ATOM 3681 C CA . ARG A 1 484 ? -41.274 10.217 42.657 1.00 16.16 508 ARG A CA 1
ATOM 3682 C C . ARG A 1 484 ? -39.931 10.795 43.054 1.00 20.57 508 ARG A C 1
ATOM 3683 O O . ARG A 1 484 ? -38.957 10.717 42.284 1.00 18.25 508 ARG A O 1
ATOM 3691 N N . SER A 1 485 ? -39.862 11.325 44.286 1.00 19.11 509 SER A N 1
ATOM 3692 C CA . SER A 1 485 ? -38.645 11.902 44.863 1.00 19.75 509 SER A CA 1
ATOM 3693 C C . SER A 1 485 ? -37.524 10.850 44.950 1.00 24.34 509 SER A C 1
ATOM 3694 O O . SER A 1 485 ? -36.349 11.198 44.863 1.00 25.11 509 SER A O 1
ATOM 3697 N N . ASP A 1 486 ? -37.893 9.577 45.114 1.00 20.62 510 ASP A N 1
ATOM 3698 C CA . ASP A 1 486 ? -36.944 8.467 45.216 1.00 21.14 510 ASP A CA 1
ATOM 3699 C C . ASP A 1 486 ? -36.632 7.774 43.884 1.00 24.95 510 ASP A C 1
ATOM 3700 O O . ASP A 1 486 ? -36.088 6.666 43.889 1.00 24.64 510 ASP A O 1
ATOM 3705 N N . PHE A 1 487 ? -36.975 8.420 42.748 1.00 20.38 511 PHE A N 1
ATOM 3706 C CA . PHE A 1 487 ? -36.688 7.934 41.401 1.00 18.62 511 PHE A CA 1
ATOM 3707 C C . PHE A 1 487 ? -35.256 7.396 41.337 1.00 23.27 511 PHE A C 1
ATOM 3708 O O . PHE A 1 487 ? -34.319 8.086 41.759 1.00 22.29 511 PHE A O 1
ATOM 3716 N N . SER A 1 488 ? -35.100 6.153 40.850 1.00 19.96 512 SER A N 1
ATOM 3717 C CA . SER A 1 488 ? -33.794 5.490 40.799 1.00 20.26 512 SER A CA 1
ATOM 3718 C C . SER A 1 488 ? -33.335 5.076 39.408 1.00 22.19 512 SER A C 1
ATOM 3719 O O . SER A 1 488 ? -32.412 4.281 39.293 1.00 21.89 512 SER A O 1
ATOM 3722 N N . GLY A 1 489 ? -33.940 5.623 38.363 1.00 19.41 513 GLY A N 1
ATOM 3723 C CA . GLY A 1 489 ? -33.485 5.323 37.008 1.00 19.22 513 GLY A CA 1
ATOM 3724 C C . GLY A 1 489 ? -34.371 4.527 36.074 1.00 24.14 513 GLY A C 1
ATOM 3725 O O . GLY A 1 489 ? -33.989 4.359 34.911 1.00 23.18 513 GLY A O 1
ATOM 3726 N N . ASP A 1 490 ? -35.574 4.073 36.524 1.00 21.35 514 ASP A N 1
ATOM 3727 C CA . ASP A 1 490 ? -36.497 3.315 35.662 1.00 21.22 514 ASP A CA 1
ATOM 3728 C C . ASP A 1 490 ? -36.823 4.108 34.384 1.00 24.15 514 ASP A C 1
ATOM 3729 O O . ASP A 1 490 ? -37.308 5.238 34.470 1.00 22.07 514 ASP A O 1
ATOM 3734 N N . VAL A 1 491 ? -36.437 3.558 33.216 1.00 22.65 515 VAL A N 1
ATOM 3735 C CA . VAL A 1 491 ? -36.593 4.217 31.908 1.00 23.12 515 VAL A CA 1
ATOM 3736 C C . VAL A 1 491 ? -38.042 4.598 31.634 1.00 22.84 515 VAL A C 1
ATOM 3737 O O . VAL A 1 491 ? -38.299 5.708 31.175 1.00 20.57 515 VAL A O 1
ATOM 3741 N N . GLU A 1 492 ? -38.965 3.655 31.850 1.00 20.50 516 GLU A N 1
ATOM 3742 C CA . GLU A 1 492 ? -40.384 3.862 31.581 1.00 21.56 516 GLU A CA 1
ATOM 3743 C C . GLU A 1 492 ? -41.077 4.849 32.497 1.00 23.45 516 GLU A C 1
ATOM 3744 O O . GLU A 1 492 ? -41.938 5.591 32.026 1.00 21.24 516 GLU A O 1
ATOM 3750 N N . GLU A 1 493 ? -40.678 4.914 33.795 1.00 19.85 517 GLU A N 1
ATOM 3751 C CA . GLU A 1 493 ? -41.238 5.922 34.699 1.00 18.41 517 GLU A CA 1
ATOM 3752 C C . GLU A 1 493 ? -40.775 7.306 34.182 1.00 19.09 517 GLU A C 1
ATOM 3753 O O . GLU A 1 493 ? -41.571 8.231 34.116 1.00 18.45 517 GLU A O 1
ATOM 3759 N N . LEU A 1 494 ? -39.492 7.432 33.793 1.00 16.05 518 LEU A N 1
ATOM 3760 C CA . LEU A 1 494 ? -38.964 8.695 33.262 1.00 15.49 518 LEU A CA 1
ATOM 3761 C C . LEU A 1 494 ? -39.664 9.126 31.951 1.00 17.11 518 LEU A C 1
ATOM 3762 O O . LEU A 1 494 ? -40.046 10.295 31.815 1.00 16.11 518 LEU A O 1
ATOM 3767 N N . ALA A 1 495 ? -39.747 8.212 30.978 1.00 14.85 519 ALA A N 1
ATOM 3768 C CA . ALA A 1 495 ? -40.334 8.497 29.658 1.00 15.84 519 ALA A CA 1
ATOM 3769 C C . ALA A 1 495 ? -41.798 8.940 29.793 1.00 21.37 519 ALA A C 1
ATOM 3770 O O . ALA A 1 495 ? -42.212 9.893 29.116 1.00 20.71 519 ALA A O 1
ATOM 3772 N N . GLU A 1 496 ? -42.570 8.273 30.690 1.00 18.30 520 GLU A N 1
ATOM 3773 C CA . GLU A 1 496 ? -43.991 8.613 30.927 1.00 19.65 520 GLU A CA 1
ATOM 3774 C C . GLU A 1 496 ? -44.128 10.022 31.532 1.00 22.15 520 GLU A C 1
ATOM 3775 O O . GLU A 1 496 ? -45.005 10.778 31.116 1.00 21.04 520 GLU A O 1
ATOM 3781 N N . ALA A 1 497 ? -43.239 10.386 32.478 1.00 17.79 521 ALA A N 1
ATOM 3782 C CA . ALA A 1 497 ? -43.240 11.707 33.117 1.00 16.27 521 ALA A CA 1
ATOM 3783 C C . ALA A 1 497 ? -42.906 12.787 32.105 1.00 17.36 521 ALA A C 1
ATOM 3784 O O . ALA A 1 497 ? -43.598 13.799 32.037 1.00 16.77 521 ALA A O 1
ATOM 3786 N N . ALA A 1 498 ? -41.831 12.577 31.326 1.00 14.37 522 ALA A N 1
ATOM 3787 C CA . ALA A 1 498 ? -41.350 13.530 30.328 1.00 13.51 522 ALA A CA 1
ATOM 3788 C C . ALA A 1 498 ? -42.359 13.676 29.185 1.00 18.15 522 ALA A C 1
ATOM 3789 O O . ALA A 1 498 ? -42.564 14.785 28.711 1.00 16.39 522 ALA A O 1
ATOM 3791 N N . ARG A 1 499 ? -43.000 12.570 28.752 1.00 17.60 523 ARG A N 1
ATOM 3792 C CA . ARG A 1 499 ? -44.033 12.634 27.700 1.00 18.91 523 ARG A CA 1
ATOM 3793 C C . ARG A 1 499 ? -45.147 13.639 28.082 1.00 22.91 523 ARG A C 1
ATOM 3794 O O . ARG A 1 499 ? -45.556 14.477 27.260 1.00 21.70 523 ARG A O 1
ATOM 3802 N N . GLU A 1 500 ? -45.604 13.560 29.343 1.00 19.33 524 GLU A N 1
ATOM 3803 C CA . GLU A 1 500 ? -46.647 14.430 29.884 1.00 19.31 524 GLU A CA 1
ATOM 3804 C C . GLU A 1 500 ? -46.145 15.871 29.965 1.00 20.59 524 GLU A C 1
ATOM 3805 O O . GLU A 1 500 ? -46.804 16.758 29.429 1.00 20.75 524 GLU A O 1
ATOM 3811 N N . PHE A 1 501 ? -44.972 16.103 30.586 1.00 16.67 525 PHE A N 1
ATOM 3812 C CA . PHE A 1 501 ? -44.387 17.445 30.699 1.00 16.33 525 PHE A CA 1
ATOM 3813 C C . PHE A 1 501 ? -44.126 18.068 29.336 1.00 20.28 525 PHE A C 1
ATOM 3814 O O . PHE A 1 501 ? -44.381 19.258 29.119 1.00 19.39 525 PHE A O 1
ATOM 3822 N N . CYS A 1 502 ? -43.558 17.273 28.437 1.00 17.53 526 CYS A N 1
ATOM 3823 C CA . CYS A 1 502 ? -43.192 17.755 27.125 1.00 19.15 526 CYS A CA 1
ATOM 3824 C C . CYS A 1 502 ? -44.345 18.017 26.163 1.00 21.23 526 CYS A C 1
ATOM 3825 O O . CYS A 1 502 ? -44.174 18.750 25.175 1.00 21.40 526 CYS A O 1
ATOM 3828 N N . SER A 1 503 ? -45.556 17.562 26.553 1.00 16.45 527 SER A N 1
ATOM 3829 C CA . SER A 1 503 ? -46.787 17.812 25.798 1.00 15.57 527 SER A CA 1
ATOM 3830 C C . SER A 1 503 ? -47.458 19.115 26.252 1.00 21.31 527 SER A C 1
ATOM 3831 O O . SER A 1 503 ? -48.525 19.437 25.741 1.00 21.28 527 SER A O 1
ATOM 3836 N N . SER A 1 504 ? -46.822 19.873 27.179 1.00 18.59 528 SER A N 1
ATOM 3837 C CA . SER A 1 504 ? -47.321 21.174 27.668 1.00 19.01 528 SER A CA 1
ATOM 3838 C C . SER A 1 504 ? -47.447 22.231 26.560 1.00 24.03 528 SER A C 1
ATOM 3839 O O . SER A 1 504 ? -46.650 22.262 25.623 1.00 22.06 528 SER A O 1
ATOM 3842 N N . GLU A 1 505 ? -48.390 23.154 26.738 1.00 23.28 529 GLU A N 1
ATOM 3843 C CA . GLU A 1 505 ? -48.584 24.279 25.835 1.00 22.46 529 GLU A CA 1
ATOM 3844 C C . GLU A 1 505 ? -47.925 25.494 26.452 1.00 25.37 529 GLU A C 1
ATOM 3845 O O . GLU A 1 505 ? -48.051 25.715 27.659 1.00 24.53 529 GLU A O 1
ATOM 3851 N N . VAL A 1 506 ? -47.283 26.326 25.620 1.00 22.46 530 VAL A N 1
ATOM 3852 C CA . VAL A 1 506 ? -46.753 27.604 26.058 1.00 21.80 530 VAL A CA 1
ATOM 3853 C C . VAL A 1 506 ? -47.940 28.588 25.983 1.00 26.40 530 VAL A C 1
ATOM 3854 O O . VAL A 1 506 ? -48.563 28.711 24.929 1.00 25.20 530 VAL A O 1
ATOM 3858 N N . ILE A 1 507 ? -48.275 29.233 27.115 1.00 22.79 531 ILE A N 1
ATOM 3859 C CA . ILE A 1 507 ? -49.384 30.183 27.213 1.00 24.55 531 ILE A CA 1
ATOM 3860 C C . ILE A 1 507 ? -48.824 31.548 27.619 1.00 29.10 531 ILE A C 1
ATOM 3861 O O . ILE A 1 507 ? -47.989 31.629 28.534 1.00 28.09 531 ILE A O 1
ATOM 3866 N N . ILE A 1 508 ? -49.274 32.612 26.944 1.00 26.18 532 ILE A N 1
ATOM 3867 C CA . ILE A 1 508 ? -48.836 33.963 27.308 1.00 26.79 532 ILE A CA 1
ATOM 3868 C C . ILE A 1 508 ? -49.804 34.594 28.316 1.00 32.02 532 ILE A C 1
ATOM 3869 O O . ILE A 1 508 ? -50.931 34.965 27.973 1.00 31.18 532 ILE A O 1
ATOM 3874 N N . ARG A 1 509 ? -49.362 34.655 29.577 1.00 28.29 533 ARG A N 1
ATOM 3875 C CA . ARG A 1 509 ? -50.135 35.237 30.670 1.00 28.44 533 ARG A CA 1
ATOM 3876 C C . ARG A 1 509 ? -49.693 36.697 30.861 1.00 30.73 533 ARG A C 1
ATOM 3877 O O . ARG A 1 509 ? -48.740 37.145 30.218 1.00 27.65 533 ARG A O 1
ATOM 3885 N N . THR A 1 510 ? -50.404 37.441 31.731 1.00 29.55 534 THR A N 1
ATOM 3886 C CA . THR A 1 510 ? -50.142 38.856 32.036 1.00 29.94 534 THR A CA 1
ATOM 3887 C C . THR A 1 510 ? -48.677 39.101 32.456 1.00 32.72 534 THR A C 1
ATOM 3888 O O . THR A 1 510 ? -48.058 40.047 31.972 1.00 33.27 534 THR A O 1
ATOM 3892 N N . ASP A 1 511 ? -48.126 38.224 33.314 1.00 27.30 535 ASP A N 1
ATOM 3893 C CA . ASP A 1 511 ? -46.754 38.348 33.806 1.00 27.05 535 ASP A CA 1
ATOM 3894 C C . ASP A 1 511 ? -45.676 37.688 32.946 1.00 29.96 535 ASP A C 1
ATOM 3895 O O . ASP A 1 511 ? -44.509 37.696 33.335 1.00 29.20 535 ASP A O 1
ATOM 3900 N N . GLY A 1 512 ? -46.070 37.151 31.787 1.00 25.65 536 GLY A N 1
ATOM 3901 C CA . GLY A 1 512 ? -45.137 36.496 30.887 1.00 23.79 536 GLY A CA 1
ATOM 3902 C C . GLY A 1 512 ? -45.516 35.090 30.447 1.00 25.77 536 GLY A C 1
ATOM 3903 O O . GLY A 1 512 ? -46.604 34.593 30.772 1.00 24.15 536 GLY A O 1
ATOM 3904 N N . PRO A 1 513 ? -44.612 34.442 29.669 1.00 21.87 537 PRO A N 1
ATOM 3905 C CA . PRO A 1 513 ? -44.922 33.102 29.133 1.00 21.02 537 PRO A CA 1
ATOM 3906 C C . PRO A 1 513 ? -44.824 32.006 30.182 1.00 22.63 537 PRO A C 1
ATOM 3907 O O . PRO A 1 513 ? -43.956 32.034 31.045 1.00 19.65 537 PRO A O 1
ATOM 3911 N N . VAL A 1 514 ? -45.730 31.041 30.090 1.00 20.83 538 VAL A N 1
ATOM 3912 C CA . VAL A 1 514 ? -45.853 29.941 31.042 1.00 19.87 538 VAL A CA 1
ATOM 3913 C C . VAL A 1 514 ? -45.911 28.620 30.284 1.00 20.80 538 VAL A C 1
ATOM 3914 O O . VAL A 1 514 ? -46.452 28.555 29.181 1.00 20.89 538 VAL A O 1
ATOM 3918 N N . ILE A 1 515 ? -45.323 27.581 30.860 1.00 18.14 539 ILE A N 1
ATOM 3919 C CA . ILE A 1 515 ? -45.391 26.188 30.365 1.00 17.59 539 ILE A CA 1
ATOM 3920 C C . ILE A 1 515 ? -46.631 25.651 31.132 1.00 21.72 539 ILE A C 1
ATOM 3921 O O . ILE A 1 515 ? -46.591 25.568 32.365 1.00 22.01 539 ILE A O 1
ATOM 3926 N N . GLN A 1 516 ? -47.730 25.385 30.427 1.00 18.70 540 GLN A N 1
ATOM 3927 C CA . GLN A 1 516 ? -48.969 24.895 31.035 1.00 19.42 540 GLN A CA 1
ATOM 3928 C C . GLN A 1 516 ? -49.085 23.384 30.817 1.00 22.42 540 GLN A C 1
ATOM 3929 O O . GLN A 1 516 ? -49.316 22.922 29.694 1.00 21.69 540 GLN A O 1
ATOM 3935 N N . LEU A 1 517 ? -48.928 22.623 31.890 1.00 20.64 541 LEU A N 1
ATOM 3936 C CA . LEU A 1 517 ? -49.009 21.157 31.813 1.00 21.50 541 LEU A CA 1
ATOM 3937 C C . LEU A 1 517 ? -50.425 20.716 31.419 1.00 29.86 541 LEU A C 1
ATOM 3938 O O . LEU A 1 517 ? -51.388 21.438 31.733 1.00 29.62 541 LEU A O 1
ATOM 3943 N N . PRO A 1 518 ? -50.594 19.605 30.666 1.00 27.86 542 PRO A N 1
ATOM 3944 C CA . PRO A 1 518 ? -51.959 19.208 30.284 1.00 29.54 542 PRO A CA 1
ATOM 3945 C C . PRO A 1 518 ? -52.758 18.676 31.475 1.00 36.33 542 PRO A C 1
ATOM 3946 O O . PRO A 1 518 ? -52.191 18.459 32.553 1.00 34.23 542 PRO A O 1
ATOM 3950 N N . ASN A 1 519 ? -54.087 18.496 31.280 1.00 37.23 543 ASN A N 1
ATOM 3951 C CA . ASN A 1 519 ? -55.037 17.967 32.270 1.00 39.25 543 ASN A CA 1
ATOM 3952 C C . ASN A 1 519 ? -55.024 18.769 33.600 1.00 45.60 543 ASN A C 1
ATOM 3953 O O . ASN A 1 519 ? -55.169 18.186 34.683 1.00 47.26 543 ASN A O 1
ATOM 3958 N N . ALA A 1 520 ? -54.821 20.108 33.504 1.00 40.95 544 ALA A N 1
ATOM 3959 C CA . ALA A 1 520 ? -54.726 21.060 34.626 1.00 40.53 544 ALA A CA 1
ATOM 3960 C C . ALA A 1 520 ? -53.724 20.658 35.753 1.00 43.72 544 ALA A C 1
ATOM 3961 O O . ALA A 1 520 ? -53.914 21.004 36.924 1.00 44.23 544 ALA A O 1
ATOM 3963 N N . ARG A 1 521 ? -52.617 19.986 35.366 1.00 38.89 545 ARG A N 1
ATOM 3964 C CA . ARG A 1 521 ? -51.561 19.502 36.260 1.00 38.50 545 ARG A CA 1
ATOM 3965 C C . ARG A 1 521 ? -50.712 20.582 36.925 1.00 43.25 545 ARG A C 1
ATOM 3966 O O . ARG A 1 521 ? -49.999 20.292 37.889 1.00 45.12 545 ARG A O 1
ATOM 3974 N N . GLY A 1 522 ? -50.777 21.805 36.416 1.00 36.79 546 GLY A N 1
ATOM 3975 C CA . GLY A 1 522 ? -49.998 22.901 36.968 1.00 34.98 546 GLY A CA 1
ATOM 3976 C C . GLY A 1 522 ? -49.216 23.650 35.914 1.00 35.02 546 GLY A C 1
ATOM 3977 O O . GLY A 1 522 ? -49.364 23.397 34.720 1.00 32.74 546 GLY A O 1
ATOM 3978 N N . GLU A 1 523 ? -48.395 24.596 36.351 1.00 30.84 547 GLU A N 1
ATOM 3979 C CA . GLU A 1 523 ? -47.633 25.429 35.436 1.00 29.70 547 GLU A CA 1
ATOM 3980 C C . GLU A 1 523 ? -46.315 25.914 35.995 1.00 29.86 547 GLU A C 1
ATOM 3981 O O . GLU A 1 523 ? -46.086 25.859 37.208 1.00 28.39 547 GLU A O 1
ATOM 3987 N N . GLN A 1 524 ? -45.459 26.431 35.095 1.00 23.69 548 GLN A N 1
ATOM 3988 C CA . GLN A 1 524 ? -44.191 27.044 35.456 1.00 23.04 548 GLN A CA 1
ATOM 3989 C C . GLN A 1 524 ? -43.814 28.088 34.427 1.00 23.76 548 GLN A C 1
ATOM 3990 O O . GLN A 1 524 ? -44.257 28.016 33.281 1.00 21.75 548 GLN A O 1
ATOM 3996 N N . LYS A 1 525 ? -42.998 29.058 34.833 1.00 21.09 549 LYS A N 1
ATOM 3997 C CA . LYS A 1 525 ? -42.559 30.109 33.922 1.00 20.61 549 LYS A CA 1
ATOM 3998 C C . LYS A 1 525 ? -41.631 29.547 32.843 1.00 22.30 549 LYS A C 1
ATOM 3999 O O . LYS A 1 525 ? -40.772 28.719 33.142 1.00 22.91 549 LYS A O 1
ATOM 4005 N N . LEU A 1 526 ? -41.816 29.994 31.592 1.00 18.33 550 LEU A N 1
ATOM 4006 C CA . LEU A 1 526 ? -40.936 29.656 30.461 1.00 17.07 550 LEU A CA 1
ATOM 4007 C C . LEU A 1 526 ? -39.775 30.655 30.508 1.00 20.41 550 LEU A C 1
ATOM 4008 O O . LEU A 1 526 ? -40.017 31.855 30.674 1.00 20.26 550 LEU A O 1
ATOM 4013 N N . ASN A 1 527 ? -38.534 30.193 30.329 1.00 17.70 551 ASN A N 1
ATOM 4014 C CA . ASN A 1 527 ? -37.408 31.131 30.306 1.00 18.08 551 ASN A CA 1
ATOM 4015 C C . ASN A 1 527 ? -36.315 30.631 29.364 1.00 21.31 551 ASN A C 1
ATOM 4016 O O . ASN A 1 527 ? -36.415 29.524 28.844 1.00 18.30 551 ASN A O 1
ATOM 4021 N N . SER A 1 528 ? -35.261 31.438 29.172 1.00 19.87 552 SER A N 1
ATOM 4022 C CA . SER A 1 528 ? -34.126 31.125 28.298 1.00 19.90 552 SER A CA 1
ATOM 4023 C C . SER A 1 528 ? -33.359 29.854 28.718 1.00 24.42 552 SER A C 1
ATOM 4024 O O . SER A 1 528 ? -32.692 29.249 27.874 1.00 23.11 552 SER A O 1
ATOM 4027 N N . LEU A 1 529 ? -33.476 29.430 29.989 1.00 21.99 553 LEU A N 1
ATOM 4028 C CA . LEU A 1 529 ? -32.771 28.239 30.473 1.00 22.80 553 LEU A CA 1
ATOM 4029 C C . LEU A 1 529 ? -33.590 26.942 30.443 1.00 26.28 553 LEU A C 1
ATOM 4030 O O . LEU A 1 529 ? -32.994 25.864 30.542 1.00 26.28 553 LEU A O 1
ATOM 4035 N N . ASN A 1 530 ? -34.937 27.025 30.331 1.00 21.85 554 ASN A N 1
ATOM 4036 C CA . ASN A 1 530 ? -35.776 25.826 30.365 1.00 20.55 554 ASN A CA 1
ATOM 4037 C C . ASN A 1 530 ? -36.592 25.554 29.082 1.00 22.50 554 ASN A C 1
ATOM 4038 O O . ASN A 1 530 ? -37.168 24.484 28.982 1.00 20.35 554 ASN A O 1
ATOM 4043 N N . PHE A 1 531 ? -36.700 26.528 28.134 1.00 18.18 555 PHE A N 1
ATOM 4044 C CA . PHE A 1 531 ? -37.518 26.361 26.917 1.00 15.86 555 PHE A CA 1
ATOM 4045 C C . PHE A 1 531 ? -37.205 25.076 26.101 1.00 19.55 555 PHE A C 1
ATOM 4046 O O . PHE A 1 531 ? -38.069 24.561 25.386 1.00 18.99 555 PHE A O 1
ATOM 4054 N N . ASP A 1 532 ? -35.953 24.609 26.160 1.00 17.69 556 ASP A N 1
ATOM 4055 C CA . ASP A 1 532 ? -35.523 23.445 25.392 1.00 17.64 556 ASP A CA 1
ATOM 4056 C C . ASP A 1 532 ? -35.132 22.268 26.281 1.00 20.31 556 ASP A C 1
ATOM 4057 O O . ASP A 1 532 ? -34.455 21.353 25.821 1.00 18.93 556 ASP A O 1
ATOM 4062 N N . LEU A 1 533 ? -35.590 22.270 27.541 1.00 17.94 557 LEU A N 1
ATOM 4063 C CA . LEU A 1 533 ? -35.285 21.212 28.509 1.00 18.48 557 LEU A CA 1
ATOM 4064 C C . LEU A 1 533 ? -35.719 19.789 28.056 1.00 19.58 557 LEU A C 1
ATOM 4065 O O . LEU A 1 533 ? -35.091 18.820 28.447 1.00 16.51 557 LEU A O 1
ATOM 4070 N N . CYS A 1 534 ? -36.771 19.664 27.232 1.00 16.97 558 CYS A N 1
ATOM 4071 C CA . CYS A 1 534 ? -37.175 18.341 26.752 1.00 17.38 558 CYS A CA 1
ATOM 4072 C C . CYS A 1 534 ? -36.109 17.546 26.005 1.00 18.38 558 CYS A C 1
ATOM 4073 O O . CYS A 1 534 ? -36.074 16.323 26.135 1.00 17.75 558 CYS A O 1
ATOM 4076 N N . LYS A 1 535 ? -35.210 18.230 25.286 1.00 14.74 559 LYS A N 1
ATOM 4077 C CA . LYS A 1 535 ? -34.096 17.569 24.586 1.00 15.82 559 LYS A CA 1
ATOM 4078 C C . LYS A 1 535 ? -33.162 16.875 25.608 1.00 17.84 559 LYS A C 1
ATOM 4079 O O . LYS A 1 535 ? -32.681 15.771 25.341 1.00 16.47 559 LYS A O 1
ATOM 4085 N N . THR A 1 536 ? -32.944 17.509 26.773 1.00 14.39 560 THR A N 1
ATOM 4086 C CA . THR A 1 536 ? -32.142 16.911 27.857 1.00 13.77 560 THR A CA 1
ATOM 4087 C C . THR A 1 536 ? -32.884 15.732 28.480 1.00 15.32 560 THR A C 1
ATOM 4088 O O . THR A 1 536 ? -32.259 14.720 28.785 1.00 15.95 560 THR A O 1
ATOM 4092 N N . MET A 1 537 ? -34.220 15.846 28.651 1.00 12.56 561 MET A N 1
ATOM 4093 C CA . MET A 1 537 ? -35.009 14.713 29.150 1.00 12.36 561 MET A CA 1
ATOM 4094 C C . MET A 1 537 ? -34.882 13.535 28.169 1.00 15.80 561 MET A C 1
ATOM 4095 O O . MET A 1 537 ? -34.733 12.390 28.614 1.00 15.40 561 MET A O 1
ATOM 4100 N N . ALA A 1 538 ? -34.938 13.827 26.835 1.00 12.59 562 ALA A N 1
ATOM 4101 C CA . ALA A 1 538 ? -34.845 12.802 25.792 1.00 13.64 562 ALA A CA 1
ATOM 4102 C C . ALA A 1 538 ? -33.457 12.155 25.770 1.00 18.68 562 ALA A C 1
ATOM 4103 O O . ALA A 1 538 ? -33.346 10.944 25.592 1.00 20.24 562 ALA A O 1
ATOM 4105 N N . LEU A 1 539 ? -32.405 12.956 25.998 1.00 15.85 563 LEU A N 1
ATOM 4106 C CA . LEU A 1 539 ? -31.023 12.463 26.109 1.00 15.17 563 LEU A CA 1
ATOM 4107 C C . LEU A 1 539 ? -30.906 11.485 27.298 1.00 16.73 563 LEU A C 1
ATOM 4108 O O . LEU A 1 539 ? -30.272 10.424 27.186 1.00 15.39 563 LEU A O 1
ATOM 4113 N N . THR A 1 540 ? -31.551 11.825 28.425 1.00 14.69 564 THR A N 1
ATOM 4114 C CA . THR A 1 540 ? -31.518 10.966 29.626 1.00 14.23 564 THR A CA 1
ATOM 4115 C C . THR A 1 540 ? -32.210 9.633 29.358 1.00 16.79 564 THR A C 1
ATOM 4116 O O . THR A 1 540 ? -31.624 8.606 29.655 1.00 16.52 564 THR A O 1
ATOM 4120 N N . VAL A 1 541 ? -33.416 9.648 28.724 1.00 14.66 565 VAL A N 1
ATOM 4121 C CA . VAL A 1 541 ? -34.145 8.422 28.357 1.00 15.42 565 VAL A CA 1
ATOM 4122 C C . VAL A 1 541 ? -33.259 7.549 27.460 1.00 17.70 565 VAL A C 1
ATOM 4123 O O . VAL A 1 541 ? -33.155 6.340 27.663 1.00 17.89 565 VAL A O 1
ATOM 4127 N N . SER A 1 542 ? -32.679 8.158 26.437 1.00 15.71 566 SER A N 1
ATOM 4128 C CA . SER A 1 542 ? -31.814 7.471 25.479 1.00 15.92 566 SER A CA 1
ATOM 4129 C C . SER A 1 542 ? -30.587 6.864 26.170 1.00 19.11 566 SER A C 1
ATOM 4130 O O . SER A 1 542 ? -30.308 5.678 25.984 1.00 18.30 566 SER A O 1
ATOM 4133 N N . LEU A 1 543 ? -29.881 7.636 26.997 1.00 18.72 567 LEU A N 1
ATOM 4134 C CA . LEU A 1 543 ? -28.704 7.090 27.703 1.00 19.20 567 LEU A CA 1
ATOM 4135 C C . LEU A 1 543 ? -29.083 5.910 28.597 1.00 20.92 567 LEU A C 1
ATOM 4136 O O . LEU A 1 543 ? -28.387 4.893 28.591 1.00 20.22 567 LEU A O 1
ATOM 4141 N N . LEU A 1 544 ? -30.203 6.027 29.319 1.00 17.95 568 LEU A N 1
ATOM 4142 C CA . LEU A 1 544 ? -30.701 4.954 30.200 1.00 16.96 568 LEU A CA 1
ATOM 4143 C C . LEU A 1 544 ? -31.086 3.695 29.429 1.00 19.03 568 LEU A C 1
ATOM 4144 O O . LEU A 1 544 ? -30.832 2.594 29.918 1.00 19.72 568 LEU A O 1
ATOM 4149 N N . ARG A 1 545 ? -31.689 3.849 28.224 1.00 15.62 569 ARG A N 1
ATOM 4150 C CA . ARG A 1 545 ? -32.044 2.713 27.367 1.00 15.08 569 ARG A CA 1
ATOM 4151 C C . ARG A 1 545 ? -30.798 1.981 26.915 1.00 18.58 569 ARG A C 1
ATOM 4152 O O . ARG A 1 545 ? -30.741 0.751 27.001 1.00 17.48 569 ARG A O 1
ATOM 4160 N N . HIS A 1 546 ? -29.779 2.738 26.438 1.00 15.62 570 HIS A N 1
ATOM 4161 C CA . HIS A 1 546 ? -28.495 2.162 25.999 1.00 15.06 570 HIS A CA 1
ATOM 4162 C C . HIS A 1 546 ? -27.790 1.439 27.134 1.00 18.71 570 HIS A C 1
ATOM 4163 O O . HIS A 1 546 ? -27.330 0.310 26.952 1.00 17.61 570 HIS A O 1
ATOM 4170 N N . MET A 1 547 ? -27.773 2.043 28.332 1.00 17.07 571 MET A N 1
ATOM 4171 C CA . MET A 1 547 ? -27.155 1.370 29.488 1.00 18.16 571 MET A CA 1
ATOM 4172 C C . MET A 1 547 ? -27.901 0.079 29.899 1.00 21.54 571 MET A C 1
ATOM 4173 O O . MET A 1 547 ? -27.257 -0.942 30.207 1.00 19.52 571 MET A O 1
ATOM 4178 N N . ALA A 1 548 ? -29.264 0.124 29.873 1.00 19.23 572 ALA A N 1
ATOM 4179 C CA . ALA A 1 548 ? -30.106 -1.017 30.248 1.00 20.00 572 ALA A CA 1
ATOM 4180 C C . ALA A 1 548 ? -29.971 -2.193 29.261 1.00 23.70 572 ALA A C 1
ATOM 4181 O O . ALA A 1 548 ? -30.159 -3.329 29.663 1.00 25.48 572 ALA A O 1
ATOM 4183 N N . ALA A 1 549 ? -29.650 -1.919 27.982 1.00 20.14 573 ALA A N 1
ATOM 4184 C CA . ALA A 1 549 ? -29.498 -2.952 26.949 1.00 20.41 573 ALA A CA 1
ATOM 4185 C C . ALA A 1 549 ? -28.064 -3.508 26.892 1.00 23.62 573 ALA A C 1
ATOM 4186 O O . ALA A 1 549 ? -27.826 -4.473 26.180 1.00 23.87 573 ALA A O 1
ATOM 4188 N N . GLY A 1 550 ? -27.144 -2.945 27.688 1.00 19.49 574 GLY A N 1
ATOM 4189 C CA . GLY A 1 550 ? -25.773 -3.439 27.768 1.00 18.41 574 GLY A CA 1
ATOM 4190 C C . GLY A 1 550 ? -25.719 -4.862 28.321 1.00 22.79 574 GLY A C 1
ATOM 4191 O O . GLY A 1 550 ? -26.562 -5.244 29.149 1.00 22.83 574 GLY A O 1
ATOM 4192 N N . GLU A 1 551 ? -24.721 -5.662 27.883 1.00 18.80 575 GLU A N 1
ATOM 4193 C CA . GLU A 1 551 ? -24.540 -7.040 28.357 1.00 19.92 575 GLU A CA 1
ATOM 4194 C C . GLU A 1 551 ? -24.415 -7.030 29.890 1.00 23.63 575 GLU A C 1
ATOM 4195 O O . GLU A 1 551 ? -24.988 -7.875 30.558 1.00 22.72 575 GLU A O 1
ATOM 4201 N N . ASN A 1 552 ? -23.714 -6.020 30.429 1.00 21.93 576 ASN A N 1
ATOM 4202 C CA . ASN A 1 552 ? -23.566 -5.770 31.863 1.00 21.95 576 ASN A CA 1
ATOM 4203 C C . ASN A 1 552 ? -24.322 -4.483 32.161 1.00 26.54 576 ASN A C 1
ATOM 4204 O O . ASN A 1 552 ? -24.252 -3.528 31.368 1.00 25.63 576 ASN A O 1
ATOM 4209 N N . GLN A 1 553 ? -25.075 -4.463 33.269 1.00 21.50 577 GLN A N 1
ATOM 4210 C CA A GLN A 1 553 ? -25.834 -3.269 33.645 0.50 21.00 577 GLN A CA 1
ATOM 4211 C CA B GLN A 1 553 ? -25.810 -3.247 33.621 0.50 20.71 577 GLN A CA 1
ATOM 4212 C C . GLN A 1 553 ? -25.242 -2.639 34.906 1.00 23.95 577 GLN A C 1
ATOM 4213 O O . GLN A 1 553 ? -24.848 -3.382 35.806 1.00 23.30 577 GLN A O 1
ATOM 4224 N N . PRO A 1 554 ? -25.171 -1.283 35.011 1.00 18.89 578 PRO A N 1
ATOM 4225 C CA . PRO A 1 554 ? -24.647 -0.682 36.255 1.00 18.67 578 PRO A CA 1
ATOM 4226 C C . PRO A 1 554 ? -25.426 -1.186 37.462 1.00 24.29 578 PRO A C 1
ATOM 4227 O O . PRO A 1 554 ? -26.649 -1.309 37.361 1.00 25.04 578 PRO A O 1
ATOM 4231 N N . SER A 1 555 ? -24.741 -1.474 38.599 1.00 22.31 579 SER A N 1
ATOM 4232 C CA . SER A 1 555 ? -25.404 -1.986 39.815 1.00 21.97 579 SER A CA 1
ATOM 4233 C C . SER A 1 555 ? -26.499 -1.034 40.287 1.00 23.38 579 SER A C 1
ATOM 4234 O O . SER A 1 555 ? -27.537 -1.474 40.760 1.00 22.31 579 SER A O 1
ATOM 4237 N N . PHE A 1 556 ? -26.296 0.270 40.080 1.00 19.69 580 PHE A N 1
ATOM 4238 C CA . PHE A 1 556 ? -27.290 1.306 40.335 1.00 19.49 580 PHE A CA 1
ATOM 4239 C C . PHE A 1 556 ? -26.921 2.562 39.553 1.00 21.93 580 PHE A C 1
ATOM 4240 O O . PHE A 1 556 ? -25.781 2.698 39.075 1.00 21.12 580 PHE A O 1
ATOM 4248 N N . ILE A 1 557 ? -27.883 3.488 39.429 1.00 17.70 581 ILE A N 1
ATOM 4249 C CA . ILE A 1 557 ? -27.695 4.768 38.734 1.00 17.44 581 ILE A CA 1
ATOM 4250 C C . ILE A 1 557 ? -28.287 5.822 39.632 1.00 20.55 581 ILE A C 1
ATOM 4251 O O . ILE A 1 557 ? -29.409 5.642 40.120 1.00 21.40 581 ILE A O 1
ATOM 4256 N N . LYS A 1 558 ? -27.540 6.911 39.869 1.00 16.72 582 LYS A N 1
ATOM 4257 C CA . LYS A 1 558 ? -27.950 8.006 40.757 1.00 15.45 582 LYS A CA 1
ATOM 4258 C C . LYS A 1 558 ? -27.584 9.342 40.160 1.00 18.91 582 LYS A C 1
ATOM 4259 O O . LYS A 1 558 ? -26.564 9.458 39.496 1.00 18.55 582 LYS A O 1
ATOM 4265 N N . TRP A 1 559 ? -28.416 10.355 40.409 1.00 15.35 583 TRP A N 1
ATOM 4266 C CA . TRP A 1 559 ? -28.230 11.735 39.966 1.00 14.86 583 TRP A CA 1
ATOM 4267 C C . TRP A 1 559 ? -27.715 12.515 41.176 1.00 21.63 583 TRP A C 1
ATOM 4268 O O . TRP A 1 559 ? -28.336 12.483 42.242 1.00 20.78 583 TRP A O 1
ATOM 4279 N N . GLU A 1 560 ? -26.542 13.145 41.045 1.00 19.30 584 GLU A N 1
ATOM 4280 C CA . GLU A 1 560 ? -25.955 13.829 42.195 1.00 20.37 584 GLU A CA 1
ATOM 4281 C C . GLU A 1 560 ? -25.446 15.210 41.852 1.00 25.82 584 GLU A C 1
ATOM 4282 O O . GLU A 1 560 ? -24.803 15.392 40.825 1.00 24.76 584 GLU A O 1
ATOM 4288 N N . LYS A 1 561 ? -25.695 16.164 42.750 1.00 26.24 585 LYS A N 1
ATOM 4289 C CA . LYS A 1 561 ? -25.212 17.548 42.672 1.00 27.36 585 LYS A CA 1
ATOM 4290 C C . LYS A 1 561 ? -23.966 17.632 43.583 1.00 35.20 585 LYS A C 1
ATOM 4291 O O . LYS A 1 561 ? -23.030 18.381 43.287 1.00 36.98 585 LYS A O 1
ATOM 4297 N N . SER A 1 562 ? -23.958 16.841 44.677 1.00 34.23 586 SER A N 1
ATOM 4298 C CA . SER A 1 562 ? -22.872 16.800 45.665 1.00 33.62 586 SER A CA 1
ATOM 4299 C C . SER A 1 562 ? -22.779 15.445 46.397 1.00 40.68 586 SER A C 1
ATOM 4300 O O . SER A 1 562 ? -23.693 14.630 46.304 1.00 39.92 586 SER A O 1
ATOM 4303 N N . ILE A 1 563 ? -21.663 15.216 47.117 1.00 40.40 587 ILE A N 1
ATOM 4304 C CA . ILE A 1 563 ? -21.395 14.013 47.918 1.00 42.41 587 ILE A CA 1
ATOM 4305 C C . ILE A 1 563 ? -21.026 14.482 49.332 1.00 50.25 587 ILE A C 1
ATOM 4306 O O . ILE A 1 563 ? -20.075 15.254 49.483 1.00 48.39 587 ILE A O 1
ATOM 4311 N N . ALA A 1 564 ? -21.764 14.002 50.360 1.00 51.08 588 ALA A N 1
ATOM 4312 C CA . ALA A 1 564 ? -21.538 14.354 51.770 1.00 52.79 588 ALA A CA 1
ATOM 4313 C C . ALA A 1 564 ? -20.211 13.817 52.276 1.00 59.91 588 ALA A C 1
ATOM 4314 O O . ALA A 1 564 ? -19.850 12.676 51.972 1.00 59.31 588 ALA A O 1
ATOM 4316 N N . GLY A 1 565 ? -19.505 14.651 53.043 1.00 59.15 589 GLY A N 1
ATOM 4317 C CA . GLY A 1 565 ? -18.214 14.316 53.635 1.00 59.84 589 GLY A CA 1
ATOM 4318 C C . GLY A 1 565 ? -18.283 13.260 54.729 1.00 67.95 589 GLY A C 1
ATOM 4319 O O . GLY A 1 565 ? -19.383 12.880 55.154 1.00 68.57 589 GLY A O 1
ATOM 4320 N N . PRO A 1 566 ? -17.113 12.770 55.226 1.00 66.15 590 PRO A N 1
ATOM 4321 C CA . PRO A 1 566 ? -17.132 11.738 56.288 1.00 67.53 590 PRO A CA 1
ATOM 4322 C C . PRO A 1 566 ? -17.786 12.204 57.585 1.00 73.70 590 PRO A C 1
ATOM 4323 O O . PRO A 1 566 ? -18.399 11.395 58.281 1.00 74.59 590 PRO A O 1
ATOM 4327 N N . ASP A 1 567 ? -17.666 13.513 57.888 1.00 70.84 591 ASP A N 1
ATOM 4328 C CA . ASP A 1 567 ? -18.234 14.159 59.064 1.00 72.05 591 ASP A CA 1
ATOM 4329 C C . ASP A 1 567 ? -19.281 15.230 58.675 1.00 76.28 591 ASP A C 1
ATOM 4330 O O . ASP A 1 567 ? -19.147 16.415 59.007 1.00 76.67 591 ASP A O 1
ATOM 4335 N N . GLY A 1 568 ? -20.334 14.771 58.000 1.00 71.89 592 GLY A N 1
ATOM 4336 C CA . GLY A 1 568 ? -21.459 15.600 57.583 1.00 71.32 592 GLY A CA 1
ATOM 4337 C C . GLY A 1 568 ? -21.289 16.284 56.246 1.00 71.46 592 GLY A C 1
ATOM 4338 O O . GLY A 1 568 ? -21.272 15.618 55.206 1.00 70.88 592 GLY A O 1
ATOM 4339 N N . LYS A 1 569 ? -21.173 17.631 56.277 1.00 65.29 593 LYS A N 1
ATOM 4340 C CA . LYS A 1 569 ? -21.060 18.527 55.117 1.00 62.80 593 LYS A CA 1
ATOM 4341 C C . LYS A 1 569 ? -20.086 18.084 54.007 1.00 60.89 593 LYS A C 1
ATOM 4342 O O . LYS A 1 569 ? -19.022 17.539 54.324 1.00 59.33 593 LYS A O 1
ATOM 4348 N N . PRO A 1 570 ? -20.435 18.292 52.703 1.00 53.02 594 PRO A N 1
ATOM 4349 C CA . PRO A 1 570 ? -19.510 17.899 51.628 1.00 49.67 594 PRO A CA 1
ATOM 4350 C C . PRO A 1 570 ? -18.194 18.640 51.764 1.00 47.69 594 PRO A C 1
ATOM 4351 O O . PRO A 1 570 ? -18.189 19.854 51.984 1.00 47.82 594 PRO A O 1
ATOM 4355 N N . LEU A 1 571 ? -17.082 17.907 51.688 1.00 39.05 595 LEU A N 1
ATOM 4356 C CA . LEU A 1 571 ? -15.757 18.507 51.804 1.00 35.87 595 LEU A CA 1
ATOM 4357 C C . LEU A 1 571 ? -15.439 19.388 50.604 1.00 34.73 595 LEU A C 1
ATOM 4358 O O . LEU A 1 571 ? -14.917 20.483 50.776 1.00 33.17 595 LEU A O 1
ATOM 4363 N N . ALA A 1 572 ? -15.835 18.946 49.400 1.00 29.58 596 ALA A N 1
ATOM 4364 C CA . ALA A 1 572 ? -15.589 19.672 48.152 1.00 28.30 596 ALA A CA 1
ATOM 4365 C C . ALA A 1 572 ? -16.666 19.343 47.099 1.00 32.09 596 ALA A C 1
ATOM 4366 O O . ALA A 1 572 ? -17.533 18.506 47.364 1.00 31.21 596 ALA A O 1
ATOM 4368 N N . ASP A 1 573 ? -16.632 20.027 45.931 1.00 28.15 597 ASP A N 1
ATOM 4369 C CA . ASP A 1 573 ? -17.611 19.821 44.862 1.00 28.53 597 ASP A CA 1
ATOM 4370 C C . ASP A 1 573 ? -17.223 18.719 43.856 1.00 30.11 597 ASP A C 1
ATOM 4371 O O . ASP A 1 573 ? -16.041 18.380 43.705 1.00 28.62 597 ASP A O 1
ATOM 4376 N N . LEU A 1 574 ? -18.242 18.178 43.153 1.00 27.28 598 LEU A N 1
ATOM 4377 C CA . LEU A 1 574 ? -18.044 17.240 42.049 1.00 27.24 598 LEU A CA 1
ATOM 4378 C C . LEU A 1 574 ? -17.465 18.056 40.873 1.00 29.39 598 LEU A C 1
ATOM 4379 O O . LEU A 1 574 ? -17.656 19.273 40.822 1.00 29.49 598 LEU A O 1
ATOM 4384 N N . GLY A 1 575 ? -16.712 17.405 39.995 1.00 23.57 599 GLY A N 1
ATOM 4385 C CA . GLY A 1 575 ? -16.049 18.080 38.880 1.00 21.13 599 GLY A CA 1
ATOM 4386 C C . GLY A 1 575 ? -14.584 17.709 38.870 1.00 20.62 599 GLY A C 1
ATOM 4387 O O . GLY A 1 575 ? -14.175 16.837 39.629 1.00 19.99 599 GLY A O 1
ATOM 4388 N N . TRP A 1 576 ? -13.778 18.373 38.057 1.00 16.69 600 TRP A N 1
ATOM 4389 C CA . TRP A 1 576 ? -12.362 18.022 37.884 1.00 16.96 600 TRP A CA 1
ATOM 4390 C C . TRP A 1 576 ? -11.353 18.518 38.916 1.00 18.46 600 TRP A C 1
ATOM 4391 O O . TRP A 1 576 ? -10.220 18.034 38.904 1.00 16.18 600 TRP A O 1
ATOM 4402 N N . GLN A 1 577 ? -11.699 19.565 39.697 1.00 16.96 601 GLN A N 1
ATOM 4403 C CA . GLN A 1 577 ? -10.793 20.274 40.624 1.00 16.62 601 GLN A CA 1
ATOM 4404 C C . GLN A 1 577 ? -10.076 19.415 41.653 1.00 20.16 601 GLN A C 1
ATOM 4405 O O . GLN A 1 577 ? -8.843 19.445 41.718 1.00 19.29 601 GLN A O 1
ATOM 4411 N N . VAL A 1 578 ? -10.825 18.607 42.413 1.00 18.04 602 VAL A N 1
ATOM 4412 C CA . VAL A 1 578 ? -10.253 17.695 43.414 1.00 17.80 602 VAL A CA 1
ATOM 4413 C C . VAL A 1 578 ? -9.279 16.677 42.763 1.00 20.95 602 VAL A C 1
ATOM 4414 O O . VAL A 1 578 ? -8.187 16.453 43.285 1.00 20.56 602 VAL A O 1
ATOM 4418 N N . GLY A 1 579 ? -9.675 16.107 41.627 1.00 16.88 603 GLY A N 1
ATOM 4419 C CA . GLY A 1 579 ? -8.869 15.130 40.892 1.00 15.81 603 GLY A CA 1
ATOM 4420 C C . GLY A 1 579 ? -7.544 15.697 40.443 1.00 17.24 603 GLY A C 1
ATOM 4421 O O . GLY A 1 579 ? -6.523 15.005 40.521 1.00 15.61 603 GLY A O 1
ATOM 4422 N N . VAL A 1 580 ? -7.543 16.991 40.017 1.00 14.36 604 VAL A N 1
ATOM 4423 C CA . VAL A 1 580 ? -6.310 17.714 39.621 1.00 14.21 604 VAL A CA 1
ATOM 4424 C C . VAL A 1 580 ? -5.386 17.815 40.840 1.00 16.56 604 VAL A C 1
ATOM 4425 O O . VAL A 1 580 ? -4.201 17.469 40.743 1.00 15.06 604 VAL A O 1
ATOM 4429 N N . ILE A 1 581 ? -5.938 18.228 42.001 1.00 13.17 605 ILE A N 1
ATOM 4430 C CA . ILE A 1 581 ? -5.132 18.289 43.240 1.00 13.18 605 ILE A CA 1
ATOM 4431 C C . ILE A 1 581 ? -4.565 16.890 43.537 1.00 17.60 605 ILE A C 1
ATOM 4432 O O . ILE A 1 581 ? -3.377 16.754 43.777 1.00 18.93 605 ILE A O 1
ATOM 4437 N N . LEU A 1 582 ? -5.425 15.877 43.576 1.00 15.69 606 LEU A N 1
ATOM 4438 C CA . LEU A 1 582 ? -4.989 14.519 43.925 1.00 16.40 606 LEU A CA 1
ATOM 4439 C C . LEU A 1 582 ? -3.878 13.983 43.082 1.00 20.57 606 LEU A C 1
ATOM 4440 O O . LEU A 1 582 ? -2.937 13.424 43.635 1.00 20.23 606 LEU A O 1
ATOM 4445 N N . HIS A 1 583 ? -3.961 14.168 41.743 1.00 17.72 607 HIS A N 1
ATOM 4446 C CA . HIS A 1 583 ? -2.943 13.646 40.833 1.00 17.33 607 HIS A CA 1
ATOM 4447 C C . HIS A 1 583 ? -1.551 14.214 41.067 1.00 18.59 607 HIS A C 1
ATOM 4448 O O . HIS A 1 583 ? -0.591 13.561 40.705 1.00 20.05 607 HIS A O 1
ATOM 4455 N N . HIS A 1 584 ? -1.434 15.405 41.710 1.00 14.02 608 HIS A N 1
ATOM 4456 C CA . HIS A 1 584 ? -0.131 15.943 42.105 1.00 13.63 608 HIS A CA 1
ATOM 4457 C C . HIS A 1 584 ? 0.223 15.488 43.543 1.00 17.17 608 HIS A C 1
ATOM 4458 O O . HIS A 1 584 ? 1.281 14.917 43.800 1.00 17.43 608 HIS A O 1
ATOM 4465 N N . VAL A 1 585 ? -0.683 15.729 44.459 1.00 14.05 609 VAL A N 1
ATOM 4466 C CA . VAL A 1 585 ? -0.535 15.522 45.903 1.00 16.59 609 VAL A CA 1
ATOM 4467 C C . VAL A 1 585 ? -0.277 14.051 46.360 1.00 20.15 609 VAL A C 1
ATOM 4468 O O . VAL A 1 585 ? 0.465 13.829 47.332 1.00 18.30 609 VAL A O 1
ATOM 4472 N N . LEU A 1 586 ? -0.821 13.075 45.618 1.00 16.23 610 LEU A N 1
ATOM 4473 C CA . LEU A 1 586 ? -0.648 11.628 45.922 1.00 14.97 610 LEU A CA 1
ATOM 4474 C C . LEU A 1 586 ? 0.744 11.085 45.603 1.00 18.87 610 LEU A C 1
ATOM 4475 O O . LEU A 1 586 ? 1.091 9.981 46.048 1.00 18.06 610 LEU A O 1
ATOM 4480 N N . PHE A 1 587 ? 1.497 11.785 44.725 1.00 16.88 611 PHE A N 1
ATOM 4481 C CA . PHE A 1 587 ? 2.850 11.357 44.344 1.00 16.12 611 PHE A CA 1
ATOM 4482 C C . PHE A 1 587 ? 3.763 12.054 45.359 1.00 19.96 611 PHE A C 1
ATOM 4483 O O . PHE A 1 587 ? 4.263 13.156 45.116 1.00 18.65 611 PHE A O 1
ATOM 4491 N N . THR A 1 588 ? 3.847 11.453 46.552 1.00 15.81 612 THR A N 1
ATOM 4492 C CA . THR A 1 588 ? 4.533 11.979 47.749 1.00 16.64 612 THR A CA 1
ATOM 4493 C C . THR A 1 588 ? 5.899 12.632 47.491 1.00 18.22 612 THR A C 1
ATOM 4494 O O . THR A 1 588 ? 6.156 13.768 47.935 1.00 16.04 612 THR A O 1
ATOM 4498 N N . GLU A 1 589 ? 6.783 11.881 46.846 1.00 15.21 613 GLU A N 1
ATOM 4499 C CA . GLU A 1 589 ? 8.163 12.329 46.594 1.00 16.40 613 GLU A CA 1
ATOM 4500 C C . GLU A 1 589 ? 8.183 13.518 45.663 1.00 18.42 613 GLU A C 1
ATOM 4501 O O . GLU A 1 589 ? 8.763 14.546 46.017 1.00 17.55 613 GLU A O 1
ATOM 4507 N N . GLU A 1 590 ? 7.462 13.413 44.514 1.00 15.05 614 GLU A N 1
ATOM 4508 C CA . GLU A 1 590 ? 7.346 14.486 43.535 1.00 14.10 614 GLU A CA 1
ATOM 4509 C C . GLU A 1 590 ? 6.716 15.727 44.158 1.00 17.15 614 GLU A C 1
ATOM 4510 O O . GLU A 1 590 ? 7.205 16.832 43.917 1.00 15.89 614 GLU A O 1
ATOM 4516 N N . TRP A 1 591 ? 5.582 15.558 44.889 1.00 14.05 615 TRP A N 1
ATOM 4517 C CA . TRP A 1 591 ? 4.898 16.669 45.554 1.00 13.66 615 TRP A CA 1
ATOM 4518 C C . TRP A 1 591 ? 5.811 17.356 46.588 1.00 15.81 615 TRP A C 1
ATOM 4519 O O . TRP A 1 591 ? 5.894 18.590 46.612 1.00 15.85 615 TRP A O 1
ATOM 4530 N N . GLY A 1 592 ? 6.519 16.562 47.390 1.00 14.94 616 GLY A N 1
ATOM 4531 C CA . GLY A 1 592 ? 7.456 17.089 48.388 1.00 15.86 616 GLY A CA 1
ATOM 4532 C C . GLY A 1 592 ? 8.544 17.957 47.760 1.00 20.12 616 GLY A C 1
ATOM 4533 O O . GLY A 1 592 ? 8.873 19.036 48.266 1.00 18.62 616 GLY A O 1
ATOM 4534 N N . ARG A 1 593 ? 9.073 17.506 46.620 1.00 16.72 617 ARG A N 1
ATOM 4535 C CA . ARG A 1 593 ? 10.110 18.221 45.866 1.00 15.84 617 ARG A CA 1
ATOM 4536 C C . ARG A 1 593 ? 9.587 19.539 45.286 1.00 18.40 617 ARG A C 1
ATOM 4537 O O . ARG A 1 593 ? 10.189 20.581 45.514 1.00 16.98 617 ARG A O 1
ATOM 4545 N N . ASN A 1 594 ? 8.437 19.503 44.582 1.00 16.93 618 ASN A N 1
ATOM 4546 C CA . ASN A 1 594 ? 7.874 20.690 43.939 1.00 16.74 618 ASN A CA 1
ATOM 4547 C C . ASN A 1 594 ? 7.219 21.698 44.854 1.00 19.10 618 ASN A C 1
ATOM 4548 O O . ASN A 1 594 ? 7.465 22.905 44.701 1.00 18.88 618 ASN A O 1
ATOM 4553 N N . ALA A 1 595 ? 6.375 21.228 45.797 1.00 15.39 619 ALA A N 1
ATOM 4554 C CA . ALA A 1 595 ? 5.630 22.136 46.679 1.00 15.36 619 ALA A CA 1
ATOM 4555 C C . ALA A 1 595 ? 6.435 22.669 47.853 1.00 19.17 619 ALA A C 1
ATOM 4556 O O . ALA A 1 595 ? 6.201 23.794 48.310 1.00 19.00 619 ALA A O 1
ATOM 4558 N N . TYR A 1 596 ? 7.342 21.859 48.376 1.00 15.53 620 TYR A N 1
ATOM 4559 C CA . TYR A 1 596 ? 8.103 22.274 49.562 1.00 16.13 620 TYR A CA 1
ATOM 4560 C C . TYR A 1 596 ? 9.577 22.592 49.317 1.00 22.58 620 TYR A C 1
ATOM 4561 O O . TYR A 1 596 ? 10.036 23.677 49.695 1.00 26.39 620 TYR A O 1
ATOM 4570 N N . GLU A 1 597 ? 10.300 21.717 48.632 1.00 17.01 621 GLU A N 1
ATOM 4571 C CA . GLU A 1 597 ? 11.734 21.943 48.386 1.00 16.02 621 GLU A CA 1
ATOM 4572 C C . GLU A 1 597 ? 11.970 23.126 47.457 1.00 19.17 621 GLU A C 1
ATOM 4573 O O . GLU A 1 597 ? 12.637 24.069 47.871 1.00 18.35 621 GLU A O 1
ATOM 4579 N N . ALA A 1 598 ? 11.372 23.115 46.240 1.00 16.46 622 ALA A N 1
ATOM 4580 C CA . ALA A 1 598 ? 11.458 24.220 45.288 1.00 16.44 622 ALA A CA 1
ATOM 4581 C C . ALA A 1 598 ? 10.610 25.350 45.885 1.00 19.99 622 ALA A C 1
ATOM 4582 O O . ALA A 1 598 ? 11.144 26.396 46.262 1.00 18.87 622 ALA A O 1
ATOM 4584 N N . GLY A 1 599 ? 9.303 25.096 46.021 1.00 17.56 623 GLY A N 1
ATOM 4585 C CA . GLY A 1 599 ? 8.359 26.018 46.648 1.00 17.09 623 GLY A CA 1
ATOM 4586 C C . GLY A 1 599 ? 8.294 27.395 46.037 1.00 20.95 623 GLY A C 1
ATOM 4587 O O . GLY A 1 599 ? 8.707 27.586 44.888 1.00 21.28 623 GLY A O 1
ATOM 4588 N N . TYR A 1 600 ? 7.750 28.360 46.799 1.00 19.65 624 TYR A N 1
ATOM 4589 C CA . TYR A 1 600 ? 7.661 29.758 46.367 1.00 20.31 624 TYR A CA 1
ATOM 4590 C C . TYR A 1 600 ? 9.070 30.362 46.272 1.00 24.43 624 TYR A C 1
ATOM 4591 O O . TYR A 1 600 ? 9.288 31.293 45.489 1.00 23.96 624 TYR A O 1
ATOM 4600 N N . SER A 1 601 ? 10.032 29.828 47.081 1.00 21.23 625 SER A N 1
ATOM 4601 C CA . SER A 1 601 ? 11.426 30.290 47.096 1.00 21.28 625 SER A CA 1
ATOM 4602 C C . SER A 1 601 ? 12.132 30.113 45.749 1.00 24.57 625 SER A C 1
ATOM 4603 O O . SER A 1 601 ? 13.043 30.863 45.463 1.00 25.35 625 SER A O 1
ATOM 4606 N N . HIS A 1 602 ? 11.682 29.173 44.902 1.00 20.46 626 HIS A N 1
ATOM 4607 C CA . HIS A 1 602 ? 12.197 29.004 43.534 1.00 20.13 626 HIS A CA 1
ATOM 4608 C C . HIS A 1 602 ? 12.119 30.366 42.771 1.00 26.65 626 HIS A C 1
ATOM 4609 O O . HIS A 1 602 ? 13.003 30.663 41.966 1.00 27.64 626 HIS A O 1
ATOM 4616 N N . ASN A 1 603 ? 11.106 31.199 43.096 1.00 23.37 627 ASN A N 1
ATOM 4617 C CA . ASN A 1 603 ? 10.854 32.513 42.483 1.00 25.69 627 ASN A CA 1
ATOM 4618 C C . ASN A 1 603 ? 11.768 33.651 42.940 1.00 34.18 627 ASN A C 1
ATOM 4619 O O . ASN A 1 603 ? 11.699 34.733 42.358 1.00 34.20 627 ASN A O 1
ATOM 4624 N N . LEU A 1 604 ? 12.616 33.416 43.961 1.00 34.91 628 LEU A N 1
ATOM 4625 C CA . LEU A 1 604 ? 13.592 34.406 44.454 1.00 37.24 628 LEU A CA 1
ATOM 4626 C C . LEU A 1 604 ? 14.549 34.755 43.307 1.00 43.41 628 LEU A C 1
ATOM 4627 O O . LEU A 1 604 ? 15.050 33.845 42.636 1.00 42.34 628 LEU A O 1
ATOM 4632 N N . GLU A 1 605 ? 14.759 36.062 43.053 1.00 43.05 629 GLU A N 1
ATOM 4633 C CA . GLU A 1 605 ? 15.644 36.566 41.988 1.00 80.66 629 GLU A CA 1
ATOM 4634 C C . GLU A 1 605 ? 17.104 36.186 42.240 1.00 109.20 629 GLU A C 1
ATOM 4635 O O . GLU A 1 605 ? 17.766 35.658 41.350 1.00 73.62 629 GLU A O 1
ATOM 4641 N N . ALA B 1 12 ? 71.667 -21.977 41.625 1.00 73.52 36 ALA B N 1
ATOM 4642 C CA . ALA B 1 12 ? 71.594 -21.010 40.531 1.00 72.37 36 ALA B CA 1
ATOM 4643 C C . ALA B 1 12 ? 70.283 -21.149 39.743 1.00 74.49 36 ALA B C 1
ATOM 4644 O O . ALA B 1 12 ? 69.612 -20.144 39.484 1.00 73.32 36 ALA B O 1
ATOM 4646 N N . ASP B 1 13 ? 69.924 -22.399 39.369 1.00 69.83 37 ASP B N 1
ATOM 4647 C CA . ASP B 1 13 ? 68.688 -22.730 38.648 1.00 68.01 37 ASP B CA 1
ATOM 4648 C C . ASP B 1 13 ? 67.535 -23.087 39.621 1.00 67.62 37 ASP B C 1
ATOM 4649 O O . ASP B 1 13 ? 66.470 -23.551 39.195 1.00 65.90 37 ASP B O 1
ATOM 4654 N N . THR B 1 14 ? 67.754 -22.826 40.930 1.00 61.60 38 THR B N 1
ATOM 4655 C CA . THR B 1 14 ? 66.772 -23.004 41.996 1.00 59.97 38 THR B CA 1
ATOM 4656 C C . THR B 1 14 ? 65.679 -21.924 41.832 1.00 61.82 38 THR B C 1
ATOM 4657 O O . THR B 1 14 ? 64.497 -22.220 42.022 1.00 60.46 38 THR B O 1
ATOM 4661 N N . GLU B 1 15 ? 66.083 -20.687 41.446 1.00 57.69 39 GLU B N 1
ATOM 4662 C CA . GLU B 1 15 ? 65.184 -19.547 41.215 1.00 56.52 39 GLU B CA 1
ATOM 4663 C C . GLU B 1 15 ? 64.208 -19.840 40.077 1.00 58.55 39 GLU B C 1
ATOM 4664 O O . GLU B 1 15 ? 63.044 -19.446 40.152 1.00 58.23 39 GLU B O 1
ATOM 4670 N N . LYS B 1 16 ? 64.681 -20.569 39.052 1.00 53.72 40 LYS B N 1
ATOM 4671 C CA . LYS B 1 16 ? 63.903 -21.005 37.891 1.00 52.65 40 LYS B CA 1
ATOM 4672 C C . LYS B 1 16 ? 62.763 -21.934 38.355 1.00 52.61 40 LYS B C 1
ATOM 4673 O O . LYS B 1 16 ? 61.623 -21.751 37.933 1.00 51.91 40 LYS B O 1
ATOM 4679 N N . ARG B 1 17 ? 63.075 -22.889 39.252 1.00 46.56 41 ARG B N 1
ATOM 4680 C CA . ARG B 1 17 ? 62.118 -23.846 39.819 1.00 45.18 41 ARG B CA 1
ATOM 4681 C C . ARG B 1 17 ? 61.126 -23.185 40.799 1.00 46.14 41 ARG B C 1
ATOM 4682 O O . ARG B 1 17 ? 59.997 -23.664 40.932 1.00 44.54 41 ARG B O 1
ATOM 4690 N N . ILE B 1 18 ? 61.565 -22.107 41.494 1.00 41.21 42 ILE B N 1
ATOM 4691 C CA . ILE B 1 18 ? 60.771 -21.319 42.438 1.00 40.21 42 ILE B CA 1
ATOM 4692 C C . ILE B 1 18 ? 59.699 -20.547 41.654 1.00 44.67 42 ILE B C 1
ATOM 4693 O O . ILE B 1 18 ? 58.514 -20.696 41.955 1.00 43.88 42 ILE B O 1
ATOM 4698 N N . ASN B 1 19 ? 60.122 -19.774 40.624 1.00 42.11 43 ASN B N 1
ATOM 4699 C CA . ASN B 1 19 ? 59.266 -18.980 39.739 1.00 41.41 43 ASN B CA 1
ATOM 4700 C C . ASN B 1 19 ? 58.260 -19.812 38.949 1.00 44.88 43 ASN B C 1
ATOM 4701 O O . ASN B 1 19 ? 57.174 -19.306 38.656 1.00 44.45 43 ASN B O 1
ATOM 4706 N N . VAL B 1 20 ? 58.603 -21.085 38.622 1.00 40.15 44 VAL B N 1
ATOM 4707 C CA . VAL B 1 20 ? 57.686 -22.013 37.937 1.00 38.75 44 VAL B CA 1
ATOM 4708 C C . VAL B 1 20 ? 56.560 -22.408 38.916 1.00 39.17 44 VAL B C 1
ATOM 4709 O O . VAL B 1 20 ? 55.384 -22.436 38.537 1.00 37.01 44 VAL B O 1
ATOM 4713 N N . GLY B 1 21 ? 56.940 -22.675 40.167 1.00 35.33 45 GLY B N 1
ATOM 4714 C CA . GLY B 1 21 ? 56.015 -23.022 41.241 1.00 34.30 45 GLY B CA 1
ATOM 4715 C C . GLY B 1 21 ? 55.044 -21.898 41.528 1.00 36.98 45 GLY B C 1
ATOM 4716 O O . GLY B 1 21 ? 53.831 -22.130 41.578 1.00 36.13 45 GLY B O 1
ATOM 4717 N N . LYS B 1 22 ? 55.582 -20.666 41.659 1.00 33.72 46 LYS B N 1
ATOM 4718 C CA . LYS B 1 22 ? 54.831 -19.421 41.873 1.00 34.06 46 LYS B CA 1
ATOM 4719 C C . LYS B 1 22 ? 53.882 -19.157 40.704 1.00 38.69 46 LYS B C 1
ATOM 4720 O O . LYS B 1 22 ? 52.719 -18.832 40.933 1.00 37.59 46 LYS B O 1
ATOM 4726 N N . LYS B 1 23 ? 54.375 -19.307 39.450 1.00 36.87 47 LYS B N 1
ATOM 4727 C CA . LYS B 1 23 ? 53.559 -19.090 38.257 1.00 36.96 47 LYS B CA 1
ATOM 4728 C C . LYS B 1 23 ? 52.419 -20.106 38.165 1.00 40.53 47 LYS B C 1
ATOM 4729 O O . LYS B 1 23 ? 51.306 -19.722 37.803 1.00 41.07 47 LYS B O 1
ATOM 4735 N N . HIS B 1 24 ? 52.697 -21.387 38.486 1.00 35.74 48 HIS B N 1
ATOM 4736 C CA . HIS B 1 24 ? 51.712 -22.467 38.467 1.00 35.56 48 HIS B CA 1
ATOM 4737 C C . HIS B 1 24 ? 50.527 -22.134 39.406 1.00 35.78 48 HIS B C 1
ATOM 4738 O O . HIS B 1 24 ? 49.370 -22.320 39.020 1.00 34.75 48 HIS B O 1
ATOM 4745 N N . LEU B 1 25 ? 50.826 -21.616 40.619 1.00 29.38 49 LEU B N 1
ATOM 4746 C CA . LEU B 1 25 ? 49.826 -21.209 41.605 1.00 27.16 49 LEU B CA 1
ATOM 4747 C C . LEU B 1 25 ? 49.041 -19.983 41.142 1.00 30.30 49 LEU B C 1
ATOM 4748 O O . LEU B 1 25 ? 47.825 -19.919 41.356 1.00 28.52 49 LEU B O 1
ATOM 4753 N N . GLN B 1 26 ? 49.723 -19.031 40.469 1.00 27.67 50 GLN B N 1
ATOM 4754 C CA . GLN B 1 26 ? 49.067 -17.846 39.899 1.00 28.12 50 GLN B CA 1
ATOM 4755 C C . GLN B 1 26 ? 48.148 -18.244 38.746 1.00 30.58 50 GLN B C 1
ATOM 4756 O O . GLN B 1 26 ? 47.086 -17.647 38.588 1.00 29.53 50 GLN B O 1
ATOM 4762 N N . THR B 1 27 ? 48.548 -19.253 37.962 1.00 27.49 51 THR B N 1
ATOM 4763 C CA . THR B 1 27 ? 47.748 -19.788 36.853 1.00 27.56 51 THR B CA 1
ATOM 4764 C C . THR B 1 27 ? 46.435 -20.392 37.403 1.00 30.71 51 THR B C 1
ATOM 4765 O O . THR B 1 27 ? 45.349 -20.092 36.898 1.00 30.18 51 THR B O 1
ATOM 4769 N N . LEU B 1 28 ? 46.539 -21.192 38.468 1.00 26.50 52 LEU B N 1
ATOM 4770 C CA . LEU B 1 28 ? 45.384 -21.806 39.111 1.00 25.21 52 LEU B CA 1
ATOM 4771 C C . LEU B 1 28 ? 44.482 -20.777 39.764 1.00 26.57 52 LEU B C 1
ATOM 4772 O O . LEU B 1 28 ? 43.261 -20.887 39.642 1.00 24.03 52 LEU B O 1
ATOM 4777 N N . ARG B 1 29 ? 45.073 -19.776 40.452 1.00 24.27 53 ARG B N 1
ATOM 4778 C CA . ARG B 1 29 ? 44.304 -18.702 41.091 1.00 24.23 53 ARG B CA 1
ATOM 4779 C C . ARG B 1 29 ? 43.519 -17.878 40.039 1.00 29.42 53 ARG B C 1
ATOM 4780 O O . ARG B 1 29 ? 42.343 -17.574 40.254 1.00 28.63 53 ARG B O 1
ATOM 4788 N N . ASN B 1 30 ? 44.153 -17.562 38.896 1.00 27.84 54 ASN B N 1
ATOM 4789 C CA . ASN B 1 30 ? 43.503 -16.816 37.810 1.00 29.19 54 ASN B CA 1
ATOM 4790 C C . ASN B 1 30 ? 42.308 -17.586 37.256 1.00 32.92 54 ASN B C 1
ATOM 4791 O O . ASN B 1 30 ? 41.238 -17.016 37.046 1.00 32.12 54 ASN B O 1
ATOM 4796 N N . LEU B 1 31 ? 42.489 -18.899 37.082 1.00 29.89 55 LEU B N 1
ATOM 4797 C CA . LEU B 1 31 ? 41.492 -19.825 36.575 1.00 29.75 55 LEU B CA 1
ATOM 4798 C C . LEU B 1 31 ? 40.225 -19.857 37.450 1.00 29.67 55 LEU B C 1
ATOM 4799 O O . LEU B 1 31 ? 39.133 -19.985 36.915 1.00 29.14 55 LEU B O 1
ATOM 4804 N N . GLU B 1 32 ? 40.358 -19.671 38.775 1.00 24.01 56 GLU B N 1
ATOM 4805 C CA . GLU B 1 32 ? 39.212 -19.649 39.688 1.00 21.59 56 GLU B CA 1
ATOM 4806 C C . GLU B 1 32 ? 38.625 -18.245 39.993 1.00 24.96 56 GLU B C 1
ATOM 4807 O O . GLU B 1 32 ? 37.633 -18.156 40.714 1.00 24.01 56 GLU B O 1
ATOM 4813 N N . THR B 1 33 ? 39.206 -17.161 39.432 1.00 23.09 57 THR B N 1
ATOM 4814 C CA . THR B 1 33 ? 38.716 -15.775 39.632 1.00 23.15 57 THR B CA 1
ATOM 4815 C C . THR B 1 33 ? 38.172 -15.115 38.353 1.00 28.68 57 THR B C 1
ATOM 4816 O O . THR B 1 33 ? 37.409 -14.146 38.426 1.00 28.05 57 THR B O 1
ATOM 4820 N N . ARG B 1 34 ? 38.572 -15.635 37.196 1.00 27.42 58 ARG B N 1
ATOM 4821 C CA . ARG B 1 34 ? 38.193 -15.098 35.899 1.00 29.81 58 ARG B CA 1
ATOM 4822 C C . ARG B 1 34 ? 36.937 -15.736 35.314 1.00 34.42 58 ARG B C 1
ATOM 4823 O O . ARG B 1 34 ? 36.528 -16.820 35.758 1.00 31.11 58 ARG B O 1
ATOM 4831 N N . CYS B 1 35 ? 36.319 -15.049 34.325 1.00 33.44 59 CYS B N 1
ATOM 4832 C CA . CYS B 1 35 ? 35.131 -15.536 33.624 1.00 34.33 59 CYS B CA 1
ATOM 4833 C C . CYS B 1 35 ? 35.531 -16.752 32.776 1.00 33.52 59 CYS B C 1
ATOM 4834 O O . CYS B 1 35 ? 36.676 -16.829 32.309 1.00 32.89 59 CYS B O 1
ATOM 4837 N N . HIS B 1 36 ? 34.624 -17.728 32.667 1.00 26.61 60 HIS B N 1
ATOM 4838 C CA . HIS B 1 36 ? 34.808 -18.924 31.844 1.00 26.97 60 HIS B CA 1
ATOM 4839 C C . HIS B 1 36 ? 33.752 -18.908 30.737 1.00 31.77 60 HIS B C 1
ATOM 4840 O O . HIS B 1 36 ? 32.567 -18.665 31.006 1.00 30.91 60 HIS B O 1
ATOM 4847 N N . ASP B 1 37 ? 34.181 -19.168 29.502 1.00 28.78 61 ASP B N 1
ATOM 4848 C CA . ASP B 1 37 ? 33.282 -19.191 28.361 1.00 28.51 61 ASP B CA 1
ATOM 4849 C C . ASP B 1 37 ? 32.801 -20.595 28.035 1.00 31.88 61 ASP B C 1
ATOM 4850 O O . ASP B 1 37 ? 33.515 -21.570 28.279 1.00 30.92 61 ASP B O 1
ATOM 4855 N N . SER B 1 38 ? 31.572 -20.697 27.494 1.00 28.28 62 SER B N 1
ATOM 4856 C CA . SER B 1 38 ? 30.974 -21.970 27.106 1.00 28.38 62 SER B CA 1
ATOM 4857 C C . SER B 1 38 ? 29.922 -21.745 26.031 1.00 30.85 62 SER B C 1
ATOM 4858 O O . SER B 1 38 ? 29.162 -20.784 26.098 1.00 29.76 62 SER B O 1
ATOM 4861 N N . LEU B 1 39 ? 29.875 -22.646 25.054 1.00 26.80 63 LEU B N 1
ATOM 4862 C CA . LEU B 1 39 ? 28.949 -22.572 23.930 1.00 26.69 63 LEU B CA 1
ATOM 4863 C C . LEU B 1 39 ? 27.527 -23.018 24.303 1.00 28.19 63 LEU B C 1
ATOM 4864 O O . LEU B 1 39 ? 27.347 -24.012 25.007 1.00 26.67 63 LEU B O 1
ATOM 4869 N N . GLN B 1 40 ? 26.524 -22.325 23.758 1.00 24.42 64 GLN B N 1
ATOM 4870 C CA . GLN B 1 40 ? 25.127 -22.691 23.939 1.00 23.13 64 GLN B CA 1
ATOM 4871 C C . GLN B 1 40 ? 24.390 -22.646 22.610 1.00 26.51 64 GLN B C 1
ATOM 4872 O O . GLN B 1 40 ? 24.599 -21.724 21.827 1.00 25.85 64 GLN B O 1
ATOM 4878 N N . ALA B 1 41 ? 23.481 -23.608 22.396 1.00 23.88 65 ALA B N 1
ATOM 4879 C CA . ALA B 1 41 ? 22.588 -23.581 21.245 1.00 24.12 65 ALA B CA 1
ATOM 4880 C C . ALA B 1 41 ? 21.271 -22.957 21.699 1.00 26.96 65 ALA B C 1
ATOM 4881 O O . ALA B 1 41 ? 20.859 -23.102 22.859 1.00 25.28 65 ALA B O 1
ATOM 4883 N N . LEU B 1 42 ? 20.642 -22.226 20.781 1.00 23.89 66 LEU B N 1
ATOM 4884 C CA . LEU B 1 42 ? 19.335 -21.582 20.929 1.00 23.13 66 LEU B CA 1
ATOM 4885 C C . LEU B 1 42 ? 18.532 -21.936 19.681 1.00 25.36 66 LEU B C 1
ATOM 4886 O O . LEU B 1 42 ? 19.075 -21.910 18.571 1.00 24.30 66 LEU B O 1
ATOM 4891 N N . VAL B 1 43 ? 17.246 -22.260 19.856 1.00 21.40 67 VAL B N 1
ATOM 4892 C CA . VAL B 1 43 ? 16.376 -22.608 18.725 1.00 20.82 67 VAL B CA 1
ATOM 4893 C C . VAL B 1 43 ? 15.211 -21.636 18.614 1.00 23.77 67 VAL B C 1
ATOM 4894 O O . VAL B 1 43 ? 14.547 -21.356 19.609 1.00 20.88 67 VAL B O 1
ATOM 4898 N N . VAL B 1 44 ? 14.959 -21.130 17.382 1.00 22.50 68 VAL B N 1
ATOM 4899 C CA . VAL B 1 44 ? 13.823 -20.267 17.093 1.00 21.93 68 VAL B CA 1
ATOM 4900 C C . VAL B 1 44 ? 13.000 -20.994 16.047 1.00 26.30 68 VAL B C 1
ATOM 4901 O O . VAL B 1 44 ? 13.483 -21.189 14.926 1.00 27.34 68 VAL B O 1
ATOM 4905 N N . ILE B 1 45 ? 11.775 -21.416 16.411 1.00 22.36 69 ILE B N 1
ATOM 4906 C CA . ILE B 1 45 ? 10.883 -22.099 15.466 1.00 22.88 69 ILE B CA 1
ATOM 4907 C C . ILE B 1 45 ? 9.979 -21.039 14.884 1.00 26.53 69 ILE B C 1
ATOM 4908 O O . ILE B 1 45 ? 9.270 -20.342 15.620 1.00 23.93 69 ILE B O 1
ATOM 4913 N N . ASP B 1 46 ? 10.055 -20.880 13.567 1.00 24.52 70 ASP B N 1
ATOM 4914 C CA . ASP B 1 46 ? 9.316 -19.866 12.850 1.00 24.70 70 ASP B CA 1
ATOM 4915 C C . ASP B 1 46 ? 8.005 -20.469 12.292 1.00 29.47 70 ASP B C 1
ATOM 4916 O O . ASP B 1 46 ? 7.999 -21.090 11.228 1.00 27.40 70 ASP B O 1
ATOM 4921 N N . ALA B 1 47 ? 6.906 -20.277 13.043 1.00 24.99 71 ALA B N 1
ATOM 4922 C CA . ALA B 1 47 ? 5.607 -20.779 12.660 1.00 25.11 71 ALA B CA 1
ATOM 4923 C C . ALA B 1 47 ? 4.845 -19.673 11.893 1.00 30.29 71 ALA B C 1
ATOM 4924 O O . ALA B 1 47 ? 4.126 -18.867 12.481 1.00 28.39 71 ALA B O 1
ATOM 4926 N N . GLY B 1 48 ? 5.080 -19.628 10.584 1.00 28.15 72 GLY B N 1
ATOM 4927 C CA . GLY B 1 48 ? 4.486 -18.651 9.679 1.00 29.01 72 GLY B CA 1
ATOM 4928 C C . GLY B 1 48 ? 3.147 -19.081 9.120 1.00 35.06 72 GLY B C 1
ATOM 4929 O O . GLY B 1 48 ? 2.563 -20.071 9.569 1.00 34.49 72 GLY B O 1
ATOM 4930 N N . SER B 1 49 ? 2.654 -18.330 8.126 1.00 33.54 73 SER B N 1
ATOM 4931 C CA . SER B 1 49 ? 1.354 -18.569 7.518 1.00 35.29 73 SER B CA 1
ATOM 4932 C C . SER B 1 49 ? 1.253 -19.906 6.775 1.00 41.44 73 SER B C 1
ATOM 4933 O O . SER B 1 49 ? 0.294 -20.647 7.001 1.00 41.63 73 SER B O 1
ATOM 4936 N N . SER B 1 50 ? 2.249 -20.226 5.924 1.00 38.81 74 SER B N 1
ATOM 4937 C CA . SER B 1 50 ? 2.236 -21.444 5.113 1.00 40.30 74 SER B CA 1
ATOM 4938 C C . SER B 1 50 ? 3.235 -22.514 5.526 1.00 41.44 74 SER B C 1
ATOM 4939 O O . SER B 1 50 ? 3.191 -23.624 4.993 1.00 41.25 74 SER B O 1
ATOM 4942 N N . SER B 1 51 ? 4.112 -22.208 6.494 1.00 35.15 75 SER B N 1
ATOM 4943 C CA . SER B 1 51 ? 5.095 -23.178 6.947 1.00 34.86 75 SER B CA 1
ATOM 4944 C C . SER B 1 51 ? 5.554 -22.958 8.386 1.00 34.04 75 SER B C 1
ATOM 4945 O O . SER B 1 51 ? 5.413 -21.861 8.943 1.00 31.05 75 SER B O 1
ATOM 4948 N N . THR B 1 52 ? 6.087 -24.033 8.975 1.00 28.57 76 THR B N 1
ATOM 4949 C CA . THR B 1 52 ? 6.722 -24.069 10.283 1.00 27.26 76 THR B CA 1
ATOM 4950 C C . THR B 1 52 ? 8.132 -24.570 9.995 1.00 32.62 76 THR B C 1
ATOM 4951 O O . THR B 1 52 ? 8.295 -25.611 9.344 1.00 32.67 76 THR B O 1
ATOM 4955 N N . ARG B 1 53 ? 9.146 -23.805 10.433 1.00 29.74 77 ARG B N 1
ATOM 4956 C CA . ARG B 1 53 ? 10.558 -24.081 10.165 1.00 30.09 77 ARG B CA 1
ATOM 4957 C C . ARG B 1 53 ? 11.406 -23.833 11.404 1.00 31.77 77 ARG B C 1
ATOM 4958 O O . ARG B 1 53 ? 11.219 -22.831 12.086 1.00 28.95 77 ARG B O 1
ATOM 4966 N N . THR B 1 54 ? 12.402 -24.693 11.638 1.00 28.87 78 THR B N 1
ATOM 4967 C CA . THR B 1 54 ? 13.321 -24.508 12.773 1.00 26.58 78 THR B CA 1
ATOM 4968 C C . THR B 1 54 ? 14.499 -23.642 12.321 1.00 29.04 78 THR B C 1
ATOM 4969 O O . THR B 1 54 ? 14.853 -23.645 11.135 1.00 27.70 78 THR B O 1
ATOM 4973 N N . ASN B 1 55 ? 15.095 -22.895 13.268 1.00 25.31 79 ASN B N 1
ATOM 4974 C CA . ASN B 1 55 ? 16.298 -22.077 13.066 1.00 24.07 79 ASN B CA 1
ATOM 4975 C C . ASN B 1 55 ? 17.196 -22.334 14.264 1.00 25.51 79 ASN B C 1
ATOM 4976 O O . ASN B 1 55 ? 16.789 -22.118 15.402 1.00 24.02 79 ASN B O 1
ATOM 4981 N N . VAL B 1 56 ? 18.393 -22.847 14.000 1.00 23.23 80 VAL B N 1
ATOM 4982 C CA . VAL B 1 56 ? 19.381 -23.209 15.012 1.00 22.28 80 VAL B CA 1
ATOM 4983 C C . VAL B 1 56 ? 20.467 -22.139 15.112 1.00 26.51 80 VAL B C 1
ATOM 4984 O O . VAL B 1 56 ? 21.107 -21.800 14.119 1.00 26.57 80 VAL B O 1
ATOM 4988 N N . PHE B 1 57 ? 20.688 -21.639 16.325 1.00 23.58 81 PHE B N 1
ATOM 4989 C CA . PHE B 1 57 ? 21.692 -20.619 16.623 1.00 23.29 81 PHE B CA 1
ATOM 4990 C C . PHE B 1 57 ? 22.703 -21.129 17.642 1.00 28.19 81 PHE B C 1
ATOM 4991 O O . PHE B 1 57 ? 22.386 -22.010 18.449 1.00 27.41 81 PHE B O 1
ATOM 4999 N N . LEU B 1 58 ? 23.911 -20.554 17.608 1.00 24.53 82 LEU B N 1
ATOM 5000 C CA . LEU B 1 58 ? 24.958 -20.759 18.602 1.00 24.63 82 LEU B CA 1
ATOM 5001 C C . LEU B 1 58 ? 25.246 -19.407 19.219 1.00 27.94 82 LEU B C 1
ATOM 5002 O O . LEU B 1 58 ? 25.196 -18.391 18.532 1.00 26.20 82 LEU B O 1
ATOM 5007 N N . ALA B 1 59 ? 25.554 -19.391 20.516 1.00 25.82 83 ALA B N 1
ATOM 5008 C CA . ALA B 1 59 ? 25.922 -18.172 21.226 1.00 24.47 83 ALA B CA 1
ATOM 5009 C C . ALA B 1 59 ? 26.999 -18.521 22.239 1.00 27.80 83 ALA B C 1
ATOM 5010 O O . ALA B 1 59 ? 27.097 -19.674 22.683 1.00 27.75 83 ALA B O 1
ATOM 5012 N N . LYS B 1 60 ? 27.824 -17.541 22.585 1.00 25.00 84 LYS B N 1
ATOM 5013 C CA . LYS B 1 60 ? 28.865 -17.744 23.585 1.00 25.94 84 LYS B CA 1
ATOM 5014 C C . LYS B 1 60 ? 28.330 -17.303 24.948 1.00 28.62 84 LYS B C 1
ATOM 5015 O O . LYS B 1 60 ? 27.877 -16.160 25.084 1.00 29.63 84 LYS B O 1
ATOM 5021 N N . THR B 1 61 ? 28.372 -18.201 25.953 1.00 23.79 85 THR B N 1
ATOM 5022 C CA . THR B 1 61 ? 27.970 -17.813 27.312 1.00 22.65 85 THR B CA 1
ATOM 5023 C C . THR B 1 61 ? 29.219 -17.504 28.110 1.00 27.29 85 THR B C 1
ATOM 5024 O O . THR B 1 61 ? 30.286 -18.061 27.823 1.00 27.76 85 THR B O 1
ATOM 5028 N N . ARG B 1 62 ? 29.089 -16.597 29.089 1.00 22.93 86 ARG B N 1
ATOM 5029 C CA . ARG B 1 62 ? 30.161 -16.188 29.983 1.00 23.55 86 ARG B CA 1
ATOM 5030 C C . ARG B 1 62 ? 29.695 -16.420 31.428 1.00 24.04 86 ARG B C 1
ATOM 5031 O O . ARG B 1 62 ? 28.654 -15.916 31.830 1.00 22.76 86 ARG B O 1
ATOM 5039 N N . SER B 1 63 ? 30.450 -17.201 32.181 1.00 21.40 87 SER B N 1
ATOM 5040 C CA . SER B 1 63 ? 30.149 -17.519 33.575 1.00 22.33 87 SER B CA 1
ATOM 5041 C C . SER B 1 63 ? 31.204 -16.799 34.443 1.00 27.68 87 SER B C 1
ATOM 5042 O O . SER B 1 63 ? 32.392 -17.075 34.285 1.00 25.21 87 SER B O 1
ATOM 5045 N N . CYS B 1 64 ? 30.775 -15.827 35.284 1.00 28.65 88 CYS B N 1
ATOM 5046 C CA . CYS B 1 64 ? 31.675 -14.980 36.088 1.00 32.40 88 CYS B CA 1
ATOM 5047 C C . CYS B 1 64 ? 31.448 -15.120 37.606 1.00 34.23 88 CYS B C 1
ATOM 5048 O O . CYS B 1 64 ? 30.295 -15.023 38.038 1.00 32.90 88 CYS B O 1
ATOM 5051 N N . PRO B 1 65 ? 32.520 -15.320 38.434 1.00 30.68 89 PRO B N 1
ATOM 5052 C CA . PRO B 1 65 ? 32.333 -15.429 39.898 1.00 29.80 89 PRO B CA 1
ATOM 5053 C C . PRO B 1 65 ? 31.403 -14.383 40.503 1.00 31.84 89 PRO B C 1
ATOM 5054 O O . PRO B 1 65 ? 31.556 -13.191 40.229 1.00 31.17 89 PRO B O 1
ATOM 5058 N N . ASN B 1 66 ? 30.390 -14.844 41.262 1.00 28.32 90 ASN B N 1
ATOM 5059 C CA . ASN B 1 66 ? 29.374 -14.002 41.915 1.00 29.05 90 ASN B CA 1
ATOM 5060 C C . ASN B 1 66 ? 28.472 -13.209 40.972 1.00 33.53 90 ASN B C 1
ATOM 5061 O O . ASN B 1 66 ? 27.716 -12.364 41.446 1.00 34.61 90 ASN B O 1
ATOM 5066 N N . LYS B 1 67 ? 28.559 -13.452 39.652 1.00 30.05 91 LYS B N 1
ATOM 5067 C CA . LYS B 1 67 ? 27.780 -12.713 38.661 1.00 29.16 91 LYS B CA 1
ATOM 5068 C C . LYS B 1 67 ? 26.816 -13.567 37.832 1.00 29.62 91 LYS B C 1
ATOM 5069 O O . LYS B 1 67 ? 25.987 -13.024 37.119 1.00 27.49 91 LYS B O 1
ATOM 5075 N N . GLY B 1 68 ? 26.886 -14.885 37.964 1.00 26.30 92 GLY B N 1
ATOM 5076 C CA . GLY B 1 68 ? 25.997 -15.759 37.203 1.00 24.21 92 GLY B CA 1
ATOM 5077 C C . GLY B 1 68 ? 26.479 -15.992 35.785 1.00 25.45 92 GLY B C 1
ATOM 5078 O O . GLY B 1 68 ? 27.668 -15.888 35.505 1.00 26.79 92 GLY B O 1
ATOM 5079 N N . ARG B 1 69 ? 25.568 -16.317 34.883 1.00 20.44 93 ARG B N 1
ATOM 5080 C CA . ARG B 1 69 ? 25.917 -16.621 33.497 1.00 20.07 93 ARG B CA 1
ATOM 5081 C C . ARG B 1 69 ? 25.069 -15.771 32.550 1.00 22.29 93 ARG B C 1
ATOM 5082 O O . ARG B 1 69 ? 23.884 -15.569 32.819 1.00 20.32 93 ARG B O 1
ATOM 5090 N N . SER B 1 70 ? 25.689 -15.264 31.447 1.00 20.50 94 SER B N 1
ATOM 5091 C CA . SER B 1 70 ? 25.022 -14.418 30.446 1.00 20.30 94 SER B CA 1
ATOM 5092 C C . SER B 1 70 ? 25.517 -14.737 29.043 1.00 24.54 94 SER B C 1
ATOM 5093 O O . SER B 1 70 ? 26.564 -15.354 28.881 1.00 23.56 94 SER B O 1
ATOM 5096 N N . ILE B 1 71 ? 24.779 -14.269 28.030 1.00 21.67 95 ILE B N 1
ATOM 5097 C CA . ILE B 1 71 ? 25.156 -14.449 26.629 1.00 21.48 95 ILE B CA 1
ATOM 5098 C C . ILE B 1 71 ? 25.865 -13.178 26.125 1.00 26.38 95 ILE B C 1
ATOM 5099 O O . ILE B 1 71 ? 25.480 -12.074 26.504 1.00 24.70 95 ILE B O 1
ATOM 5104 N N . ASP B 1 72 ? 26.918 -13.340 25.293 1.00 24.84 96 ASP B N 1
ATOM 5105 C CA . ASP B 1 72 ? 27.588 -12.222 24.622 1.00 25.04 96 ASP B CA 1
ATOM 5106 C C . ASP B 1 72 ? 26.681 -11.999 23.374 1.00 27.77 96 ASP B C 1
ATOM 5107 O O . ASP B 1 72 ? 26.605 -12.897 22.517 1.00 26.43 96 ASP B O 1
ATOM 5112 N N . PRO B 1 73 ? 25.906 -10.878 23.301 1.00 24.12 97 PRO B N 1
ATOM 5113 C CA . PRO B 1 73 ? 24.965 -10.713 22.184 1.00 23.28 97 PRO B CA 1
ATOM 5114 C C . PRO B 1 73 ? 25.603 -10.655 20.794 1.00 28.13 97 PRO B C 1
ATOM 5115 O O . PRO B 1 73 ? 24.968 -11.062 19.827 1.00 28.56 97 PRO B O 1
ATOM 5119 N N . ASP B 1 74 ? 26.854 -10.198 20.692 1.00 26.69 98 ASP B N 1
ATOM 5120 C CA . ASP B 1 74 ? 27.539 -10.141 19.402 1.00 28.82 98 ASP B CA 1
ATOM 5121 C C . ASP B 1 74 ? 27.987 -11.522 18.881 1.00 33.15 98 ASP B C 1
ATOM 5122 O O . ASP B 1 74 ? 28.269 -11.660 17.693 1.00 34.73 98 ASP B O 1
ATOM 5127 N N . SER B 1 75 ? 27.996 -12.548 19.748 1.00 28.49 99 SER B N 1
ATOM 5128 C CA . SER B 1 75 ? 28.381 -13.916 19.366 1.00 28.41 99 SER B CA 1
ATOM 5129 C C . SER B 1 75 ? 27.248 -14.706 18.671 1.00 31.79 99 SER B C 1
ATOM 5130 O O . SER B 1 75 ? 27.496 -15.820 18.200 1.00 33.51 99 SER B O 1
ATOM 5133 N N . ILE B 1 76 ? 26.008 -14.188 18.687 1.00 26.59 100 ILE B N 1
ATOM 5134 C CA . ILE B 1 76 ? 24.855 -14.900 18.124 1.00 25.70 100 ILE B CA 1
ATOM 5135 C C . ILE B 1 76 ? 25.017 -15.163 16.638 1.00 29.65 100 ILE B C 1
ATOM 5136 O O . ILE B 1 76 ? 25.197 -14.224 15.860 1.00 28.66 100 ILE B O 1
ATOM 5141 N N . GLN B 1 77 ? 24.943 -16.451 16.246 1.00 25.66 101 GLN B N 1
ATOM 5142 C CA . GLN B 1 77 ? 25.059 -16.836 14.840 1.00 25.34 101 GLN B CA 1
ATOM 5143 C C . GLN B 1 77 ? 24.118 -17.963 14.435 1.00 26.69 101 GLN B C 1
ATOM 5144 O O . GLN B 1 77 ? 23.959 -18.938 15.165 1.00 25.62 101 GLN B O 1
ATOM 5150 N N . LEU B 1 78 ? 23.516 -17.841 13.258 1.00 23.72 102 LEU B N 1
ATOM 5151 C CA . LEU B 1 78 ? 22.650 -18.879 12.713 1.00 23.40 102 LEU B CA 1
ATOM 5152 C C . LEU B 1 78 ? 23.552 -20.006 12.188 1.00 28.58 102 LEU B C 1
ATOM 5153 O O . LEU B 1 78 ? 24.496 -19.735 11.446 1.00 29.03 102 LEU B O 1
ATOM 5158 N N . ILE B 1 79 ? 23.319 -21.246 12.633 1.00 26.50 103 ILE B N 1
ATOM 5159 C CA . ILE B 1 79 ? 24.096 -22.384 12.119 1.00 28.74 103 ILE B CA 1
ATOM 5160 C C . ILE B 1 79 ? 23.294 -23.215 11.118 1.00 34.27 103 ILE B C 1
ATOM 5161 O O . ILE B 1 79 ? 23.878 -23.906 10.280 1.00 36.35 103 ILE B O 1
ATOM 5166 N N . GLY B 1 80 ? 21.971 -23.099 11.179 1.00 29.41 104 GLY B N 1
ATOM 5167 C CA . GLY B 1 80 ? 21.106 -23.807 10.247 1.00 30.88 104 GLY B CA 1
ATOM 5168 C C . GLY B 1 80 ? 19.628 -23.523 10.358 1.00 34.44 104 GLY B C 1
ATOM 5169 O O . GLY B 1 80 ? 19.096 -23.387 11.463 1.00 31.49 104 GLY B O 1
ATOM 5170 N N . ALA B 1 81 ? 18.972 -23.441 9.185 1.00 34.18 105 ALA B N 1
ATOM 5171 C CA . ALA B 1 81 ? 17.527 -23.284 8.987 1.00 34.95 105 ALA B CA 1
ATOM 5172 C C . ALA B 1 81 ? 17.041 -24.634 8.433 1.00 41.59 105 ALA B C 1
ATOM 5173 O O . ALA B 1 81 ? 17.730 -25.255 7.613 1.00 42.83 105 ALA B O 1
ATOM 5175 N N . GLY B 1 82 ? 15.911 -25.116 8.938 1.00 37.56 106 GLY B N 1
ATOM 5176 C CA . GLY B 1 82 ? 15.410 -26.432 8.560 1.00 38.44 106 GLY B CA 1
ATOM 5177 C C . GLY B 1 82 ? 14.488 -26.494 7.362 1.00 41.71 106 GLY B C 1
ATOM 5178 O O . GLY B 1 82 ? 14.365 -25.531 6.602 1.00 39.21 106 GLY B O 1
ATOM 5179 N N . LYS B 1 83 ? 13.838 -27.650 7.197 1.00 39.63 107 LYS B N 1
ATOM 5180 C CA . LYS B 1 83 ? 12.868 -27.895 6.127 1.00 40.60 107 LYS B CA 1
ATOM 5181 C C . LYS B 1 83 ? 11.561 -27.164 6.461 1.00 43.07 107 LYS B C 1
ATOM 5182 O O . LYS B 1 83 ? 11.276 -26.905 7.635 1.00 39.99 107 LYS B O 1
ATOM 5188 N N . ARG B 1 84 ? 10.756 -26.859 5.437 1.00 41.53 108 ARG B N 1
ATOM 5189 C CA . ARG B 1 84 ? 9.483 -26.181 5.652 1.00 40.91 108 ARG B CA 1
ATOM 5190 C C . ARG B 1 84 ? 8.419 -27.253 5.877 1.00 44.37 108 ARG B C 1
ATOM 5191 O O . ARG B 1 84 ? 8.078 -27.991 4.954 1.00 46.24 108 ARG B O 1
ATOM 5199 N N . PHE B 1 85 ? 7.969 -27.395 7.130 1.00 38.27 109 PHE B N 1
ATOM 5200 C CA . PHE B 1 85 ? 6.921 -28.338 7.514 1.00 37.81 109 PHE B CA 1
ATOM 5201 C C . PHE B 1 85 ? 5.565 -27.617 7.436 1.00 41.78 109 PHE B C 1
ATOM 5202 O O . PHE B 1 85 ? 5.534 -26.458 7.023 1.00 40.12 109 PHE B O 1
ATOM 5210 N N . ALA B 1 86 ? 4.453 -28.290 7.788 1.00 40.01 110 ALA B N 1
ATOM 5211 C CA . ALA B 1 86 ? 3.117 -27.683 7.696 1.00 40.21 110 ALA B CA 1
ATOM 5212 C C . ALA B 1 86 ? 2.922 -26.540 8.702 1.00 39.84 110 ALA B C 1
ATOM 5213 O O . ALA B 1 86 ? 3.512 -26.562 9.784 1.00 37.38 110 ALA B O 1
ATOM 5215 N N . GLY B 1 87 ? 2.116 -25.554 8.319 1.00 35.04 111 GLY B N 1
ATOM 5216 C CA . GLY B 1 87 ? 1.798 -24.412 9.168 1.00 33.86 111 GLY B CA 1
ATOM 5217 C C . GLY B 1 87 ? 0.870 -24.814 10.301 1.00 38.37 111 GLY B C 1
ATOM 5218 O O . GLY B 1 87 ? 0.155 -25.813 10.185 1.00 39.21 111 GLY B O 1
ATOM 5219 N N . LEU B 1 88 ? 0.881 -24.061 11.415 1.00 33.10 112 LEU B N 1
ATOM 5220 C CA . LEU B 1 88 ? 0.004 -24.339 12.564 1.00 32.84 112 LEU B CA 1
ATOM 5221 C C . LEU B 1 88 ? -1.466 -24.280 12.198 1.00 37.35 112 LEU B C 1
ATOM 5222 O O . LEU B 1 88 ? -2.274 -24.991 12.807 1.00 38.94 112 LEU B O 1
ATOM 5227 N N . ARG B 1 89 ? -1.820 -23.431 11.213 1.00 32.09 113 ARG B N 1
ATOM 5228 C CA . ARG B 1 89 ? -3.187 -23.322 10.718 1.00 32.98 113 ARG B CA 1
ATOM 5229 C C . ARG B 1 89 ? -3.624 -24.694 10.149 1.00 39.14 113 ARG B C 1
ATOM 5230 O O . ARG B 1 89 ? -4.782 -25.072 10.326 1.00 39.68 113 ARG B O 1
ATOM 5238 N N . VAL B 1 90 ? -2.688 -25.430 9.490 1.00 36.89 114 VAL B N 1
ATOM 5239 C CA . VAL B 1 90 ? -2.938 -26.753 8.897 1.00 40.66 114 VAL B CA 1
ATOM 5240 C C . VAL B 1 90 ? -3.290 -27.795 9.978 1.00 45.63 114 VAL B C 1
ATOM 5241 O O . VAL B 1 90 ? -4.191 -28.605 9.765 1.00 47.55 114 VAL B O 1
ATOM 5245 N N . VAL B 1 91 ? -2.626 -27.717 11.149 1.00 40.39 115 VAL B N 1
ATOM 5246 C CA . VAL B 1 91 ? -2.888 -28.579 12.298 1.00 40.55 115 VAL B CA 1
ATOM 5247 C C . VAL B 1 91 ? -4.322 -28.310 12.808 1.00 43.47 115 VAL B C 1
ATOM 5248 O O . VAL B 1 91 ? -5.088 -29.261 12.976 1.00 43.24 115 VAL B O 1
ATOM 5252 N N . LEU B 1 92 ? -4.687 -27.025 13.022 1.00 38.68 116 LEU B N 1
ATOM 5253 C CA . LEU B 1 92 ? -6.026 -26.661 13.503 1.00 39.17 116 LEU B CA 1
ATOM 5254 C C . LEU B 1 92 ? -7.157 -26.974 12.533 1.00 44.40 116 LEU B C 1
ATOM 5255 O O . LEU B 1 92 ? -8.205 -27.441 12.980 1.00 45.54 116 LEU B O 1
ATOM 5260 N N . GLU B 1 93 ? -6.956 -26.725 11.221 1.00 39.77 117 GLU B N 1
ATOM 5261 C CA . GLU B 1 93 ? -7.964 -27.003 10.195 1.00 41.88 117 GLU B CA 1
ATOM 5262 C C . GLU B 1 93 ? -8.261 -28.494 10.054 1.00 47.33 117 GLU B C 1
ATOM 5263 O O . GLU B 1 93 ? -9.426 -28.862 9.877 1.00 47.08 117 GLU B O 1
ATOM 5269 N N . GLU B 1 94 ? -7.215 -29.352 10.140 1.00 44.43 118 GLU B N 1
ATOM 5270 C CA . GLU B 1 94 ? -7.370 -30.810 10.038 1.00 47.02 118 GLU B CA 1
ATOM 5271 C C . GLU B 1 94 ? -8.141 -31.362 11.236 1.00 50.14 118 GLU B C 1
ATOM 5272 O O . GLU B 1 94 ? -8.933 -32.289 11.077 1.00 50.66 118 GLU B O 1
ATOM 5278 N N . TRP B 1 95 ? -7.926 -30.761 12.420 1.00 44.85 119 TRP B N 1
ATOM 5279 C CA . TRP B 1 95 ? -8.600 -31.100 13.672 1.00 45.66 119 TRP B CA 1
ATOM 5280 C C . TRP B 1 95 ? -10.075 -30.638 13.605 1.00 51.59 119 TRP B C 1
ATOM 5281 O O . TRP B 1 95 ? -10.978 -31.417 13.940 1.00 51.87 119 TRP B O 1
ATOM 5292 N N . LEU B 1 96 ? -10.318 -29.396 13.108 1.00 47.82 120 LEU B N 1
ATOM 5293 C CA . LEU B 1 96 ? -11.668 -28.838 12.937 1.00 49.04 120 LEU B CA 1
ATOM 5294 C C . LEU B 1 96 ? -12.437 -29.537 11.810 1.00 56.03 120 LEU B C 1
ATOM 5295 O O . LEU B 1 96 ? -13.664 -29.610 11.875 1.00 58.37 120 LEU B O 1
ATOM 5300 N N . ASP B 1 97 ? -11.725 -30.067 10.788 1.00 52.42 121 ASP B N 1
ATOM 5301 C CA . ASP B 1 97 ? -12.339 -30.802 9.672 1.00 53.88 121 ASP B CA 1
ATOM 5302 C C . ASP B 1 97 ? -12.813 -32.192 10.112 1.00 59.12 121 ASP B C 1
ATOM 5303 O O . ASP B 1 97 ? -13.749 -32.730 9.528 1.00 59.97 121 ASP B O 1
ATOM 5308 N N . THR B 1 98 ? -12.156 -32.770 11.122 1.00 55.20 122 THR B N 1
ATOM 5309 C CA . THR B 1 98 ? -12.469 -34.102 11.632 1.00 56.78 122 THR B CA 1
ATOM 5310 C C . THR B 1 98 ? -13.528 -34.097 12.750 1.00 63.60 122 THR B C 1
ATOM 5311 O O . THR B 1 98 ? -14.381 -34.990 12.776 1.00 66.04 122 THR B O 1
ATOM 5315 N N . TYR B 1 99 ? -13.469 -33.113 13.667 1.00 58.97 123 TYR B N 1
ATOM 5316 C CA . TYR B 1 99 ? -14.340 -33.066 14.847 1.00 59.95 123 TYR B CA 1
ATOM 5317 C C . TYR B 1 99 ? -15.461 -32.020 14.882 1.00 65.15 123 TYR B C 1
ATOM 5318 O O . TYR B 1 99 ? -16.454 -32.219 15.581 1.00 65.23 123 TYR B O 1
ATOM 5327 N N . ALA B 1 100 ? -15.322 -30.925 14.129 1.00 63.34 124 ALA B N 1
ATOM 5328 C CA . ALA B 1 100 ? -16.374 -29.908 14.033 1.00 65.15 124 ALA B CA 1
ATOM 5329 C C . ALA B 1 100 ? -17.192 -30.185 12.754 1.00 75.21 124 ALA B C 1
ATOM 5330 O O . ALA B 1 100 ? -18.047 -29.384 12.364 1.00 74.98 124 ALA B O 1
ATOM 5332 N N . GLY B 1 101 ? -16.931 -31.351 12.155 1.00 76.78 125 GLY B N 1
ATOM 5333 C CA . GLY B 1 101 ? -17.540 -31.827 10.920 1.00 80.27 125 GLY B CA 1
ATOM 5334 C C . GLY B 1 101 ? -17.062 -31.031 9.725 1.00 87.58 125 GLY B C 1
ATOM 5335 O O . GLY B 1 101 ? -15.912 -30.585 9.682 1.00 85.49 125 GLY B O 1
ATOM 5336 N N . LYS B 1 102 ? -17.951 -30.842 8.754 1.00 89.06 126 LYS B N 1
ATOM 5337 C CA . LYS B 1 102 ? -17.674 -30.051 7.561 1.00 89.35 126 LYS B CA 1
ATOM 5338 C C . LYS B 1 102 ? -18.486 -28.755 7.649 1.00 94.76 126 LYS B C 1
ATOM 5339 O O . LYS B 1 102 ? -19.481 -28.709 8.379 1.00 96.10 126 LYS B O 1
ATOM 5345 N N . ASP B 1 103 ? -18.042 -27.700 6.938 1.00 90.54 127 ASP B N 1
ATOM 5346 C CA . ASP B 1 103 ? -18.667 -26.370 6.915 1.00 90.11 127 ASP B CA 1
ATOM 5347 C C . ASP B 1 103 ? -18.574 -25.662 8.284 1.00 91.38 127 ASP B C 1
ATOM 5348 O O . ASP B 1 103 ? -19.468 -24.885 8.639 1.00 92.00 127 ASP B O 1
ATOM 5353 N N . TRP B 1 104 ? -17.475 -25.919 9.041 1.00 84.10 128 TRP B N 1
ATOM 5354 C CA . TRP B 1 104 ? -17.234 -25.296 10.349 1.00 81.48 128 TRP B CA 1
ATOM 5355 C C . TRP B 1 104 ? -16.975 -23.789 10.204 1.00 86.35 128 TRP B C 1
ATOM 5356 O O . TRP B 1 104 ? -17.266 -23.022 11.124 1.00 85.76 128 TRP B O 1
ATOM 5367 N N . GLU B 1 105 ? -16.424 -23.379 9.046 1.00 83.87 129 GLU B N 1
ATOM 5368 C CA . GLU B 1 105 ? -16.138 -21.981 8.719 1.00 83.35 129 GLU B CA 1
ATOM 5369 C C . GLU B 1 105 ? -17.290 -21.341 7.909 1.00 90.69 129 GLU B C 1
ATOM 5370 O O . GLU B 1 105 ? -17.183 -20.182 7.495 1.00 89.75 129 GLU B O 1
ATOM 5376 N N . SER B 1 106 ? -18.394 -22.102 7.707 1.00 90.40 130 SER B N 1
ATOM 5377 C CA . SER B 1 106 ? -19.600 -21.667 6.994 1.00 92.36 130 SER B CA 1
ATOM 5378 C C . SER B 1 106 ? -20.749 -21.455 7.994 1.00 98.06 130 SER B C 1
ATOM 5379 O O . SER B 1 106 ? -21.277 -20.345 8.097 1.00 97.70 130 SER B O 1
ATOM 5382 N N . ARG B 1 107 ? -21.116 -22.522 8.736 1.00 95.85 131 ARG B N 1
ATOM 5383 C CA . ARG B 1 107 ? -22.172 -22.537 9.750 1.00 97.11 131 ARG B CA 1
ATOM 5384 C C . ARG B 1 107 ? -21.565 -22.214 11.134 1.00 98.83 131 ARG B C 1
ATOM 5385 O O . ARG B 1 107 ? -20.474 -22.716 11.423 1.00 97.02 131 ARG B O 1
ATOM 5393 N N . PRO B 1 108 ? -22.234 -21.404 12.008 1.00 94.89 132 PRO B N 1
ATOM 5394 C CA . PRO B 1 108 ? -21.654 -21.123 13.338 1.00 92.52 132 PRO B CA 1
ATOM 5395 C C . PRO B 1 108 ? -21.566 -22.392 14.188 1.00 93.40 132 PRO B C 1
ATOM 5396 O O . PRO B 1 108 ? -22.545 -23.132 14.304 1.00 95.16 132 PRO B O 1
ATOM 5400 N N . VAL B 1 109 ? -20.370 -22.662 14.732 1.00 85.25 133 VAL B N 1
ATOM 5401 C CA . VAL B 1 109 ? -20.084 -23.857 15.531 1.00 83.75 133 VAL B CA 1
ATOM 5402 C C . VAL B 1 109 ? -20.073 -23.610 17.037 1.00 82.18 133 VAL B C 1
ATOM 5403 O O . VAL B 1 109 ? -19.627 -22.557 17.489 1.00 80.01 133 VAL B O 1
ATOM 5407 N N . ASP B 1 110 ? -20.554 -24.598 17.808 1.00 76.97 134 ASP B N 1
ATOM 5408 C CA . ASP B 1 110 ? -20.565 -24.555 19.267 1.00 75.14 134 ASP B CA 1
ATOM 5409 C C . ASP B 1 110 ? -19.179 -25.010 19.728 1.00 73.31 134 ASP B C 1
ATOM 5410 O O . ASP B 1 110 ? -18.923 -26.212 19.836 1.00 72.50 134 ASP B O 1
ATOM 5415 N N . ALA B 1 111 ? -18.269 -24.034 19.935 1.00 66.14 135 ALA B N 1
ATOM 5416 C CA . ALA B 1 111 ? -16.874 -24.255 20.341 1.00 63.17 135 ALA B CA 1
ATOM 5417 C C . ALA B 1 111 ? -16.733 -25.064 21.620 1.00 65.73 135 ALA B C 1
ATOM 5418 O O . ALA B 1 111 ? -15.795 -25.847 21.733 1.00 64.29 135 ALA B O 1
ATOM 5420 N N . ARG B 1 112 ? -17.692 -24.903 22.556 1.00 63.48 136 ARG B N 1
ATOM 5421 C CA . ARG B 1 112 ? -17.781 -25.598 23.847 1.00 63.79 136 ARG B CA 1
ATOM 5422 C C . ARG B 1 112 ? -17.754 -27.132 23.690 1.00 67.04 136 ARG B C 1
ATOM 5423 O O . ARG B 1 112 ? -17.217 -27.825 24.560 1.00 66.42 136 ARG B O 1
ATOM 5431 N N . LEU B 1 113 ? -18.341 -27.650 22.589 1.00 63.01 137 LEU B N 1
ATOM 5432 C CA . LEU B 1 113 ? -18.397 -29.086 22.285 1.00 63.50 137 LEU B CA 1
ATOM 5433 C C . LEU B 1 113 ? -17.038 -29.645 21.841 1.00 62.63 137 LEU B C 1
ATOM 5434 O O . LEU B 1 113 ? -16.792 -30.841 22.014 1.00 61.58 137 LEU B O 1
ATOM 5439 N N . LEU B 1 114 ? -16.163 -28.788 21.269 1.00 55.74 138 LEU B N 1
ATOM 5440 C CA . LEU B 1 114 ? -14.839 -29.200 20.789 1.00 53.72 138 LEU B CA 1
ATOM 5441 C C . LEU B 1 114 ? -13.871 -29.606 21.908 1.00 54.29 138 LEU B C 1
ATOM 5442 O O . LEU B 1 114 ? -12.840 -30.219 21.623 1.00 52.20 138 LEU B O 1
ATOM 5447 N N . PHE B 1 115 ? -14.216 -29.293 23.181 1.00 50.94 139 PHE B N 1
ATOM 5448 C CA . PHE B 1 115 ? -13.426 -29.653 24.367 1.00 50.07 139 PHE B CA 1
ATOM 5449 C C . PHE B 1 115 ? -13.324 -31.166 24.581 1.00 55.33 139 PHE B C 1
ATOM 5450 O O . PHE B 1 115 ? -12.433 -31.625 25.284 1.00 54.07 139 PHE B O 1
ATOM 5458 N N . GLN B 1 116 ? -14.207 -31.944 23.938 1.00 53.76 140 GLN B N 1
ATOM 5459 C CA . GLN B 1 116 ? -14.186 -33.408 24.012 1.00 54.72 140 GLN B CA 1
ATOM 5460 C C . GLN B 1 116 ? -13.012 -33.982 23.206 1.00 56.76 140 GLN B C 1
ATOM 5461 O O . GLN B 1 116 ? -12.658 -35.144 23.396 1.00 56.50 140 GLN B O 1
ATOM 5467 N N . TYR B 1 117 ? -12.438 -33.176 22.291 1.00 52.40 141 TYR B N 1
ATOM 5468 C CA . TYR B 1 117 ? -11.393 -33.602 21.363 1.00 51.94 141 TYR B CA 1
ATOM 5469 C C . TYR B 1 117 ? -9.988 -33.006 21.570 1.00 53.08 141 TYR B C 1
ATOM 5470 O O . TYR B 1 117 ? -9.208 -32.920 20.615 1.00 51.85 141 TYR B O 1
ATOM 5479 N N . VAL B 1 118 ? -9.644 -32.671 22.834 1.00 48.07 142 VAL B N 1
ATOM 5480 C CA . VAL B 1 118 ? -8.332 -32.130 23.219 1.00 45.27 142 VAL B CA 1
ATOM 5481 C C . VAL B 1 118 ? -7.193 -33.155 22.965 1.00 47.10 142 VAL B C 1
ATOM 5482 O O . VAL B 1 118 ? -6.181 -32.741 22.416 1.00 43.42 142 VAL B O 1
ATOM 5486 N N . PRO B 1 119 ? -7.322 -34.482 23.271 1.00 47.06 143 PRO B N 1
ATOM 5487 C CA . PRO B 1 119 ? -6.204 -35.409 22.978 1.00 46.63 143 PRO B CA 1
ATOM 5488 C C . PRO B 1 119 ? -5.913 -35.568 21.483 1.00 47.09 143 PRO B C 1
ATOM 5489 O O . PRO B 1 119 ? -4.781 -35.856 21.108 1.00 45.66 143 PRO B O 1
ATOM 5493 N N . GLN B 1 120 ? -6.927 -35.357 20.635 1.00 44.14 144 GLN B N 1
ATOM 5494 C CA . GLN B 1 120 ? -6.794 -35.427 19.177 1.00 43.68 144 GLN B CA 1
ATOM 5495 C C . GLN B 1 120 ? -6.044 -34.190 18.653 1.00 44.43 144 GLN B C 1
ATOM 5496 O O . GLN B 1 120 ? -5.289 -34.306 17.684 1.00 43.05 144 GLN B O 1
ATOM 5502 N N . MET B 1 121 ? -6.207 -33.025 19.329 1.00 39.83 145 MET B N 1
ATOM 5503 C CA . MET B 1 121 ? -5.481 -31.803 18.976 1.00 38.74 145 MET B CA 1
ATOM 5504 C C . MET B 1 121 ? -4.013 -32.047 19.306 1.00 42.44 145 MET B C 1
ATOM 5505 O O . MET B 1 121 ? -3.150 -31.734 18.490 1.00 40.67 145 MET B O 1
ATOM 5510 N N . HIS B 1 122 ? -3.751 -32.654 20.487 1.00 40.46 146 HIS B N 1
ATOM 5511 C CA . HIS B 1 122 ? -2.421 -33.009 20.971 1.00 40.08 146 HIS B CA 1
ATOM 5512 C C . HIS B 1 122 ? -1.706 -33.905 19.953 1.00 45.24 146 HIS B C 1
ATOM 5513 O O . HIS B 1 122 ? -0.571 -33.605 19.596 1.00 43.35 146 HIS B O 1
ATOM 5520 N N . GLU B 1 123 ? -2.389 -34.970 19.457 1.00 44.43 147 GLU B N 1
ATOM 5521 C CA . GLU B 1 123 ? -1.842 -35.886 18.451 1.00 44.77 147 GLU B CA 1
ATOM 5522 C C . GLU B 1 123 ? -1.465 -35.157 17.145 1.00 46.65 147 GLU B C 1
ATOM 5523 O O . GLU B 1 123 ? -0.392 -35.416 16.589 1.00 44.62 147 GLU B O 1
ATOM 5529 N N . GLY B 1 124 ? -2.327 -34.236 16.705 1.00 43.61 148 GLY B N 1
ATOM 5530 C CA . GLY B 1 124 ? -2.077 -33.389 15.536 1.00 42.86 148 GLY B CA 1
ATOM 5531 C C . GLY B 1 124 ? -0.803 -32.577 15.727 1.00 44.36 148 GLY B C 1
ATOM 5532 O O . GLY B 1 124 ? 0.096 -32.614 14.882 1.00 44.84 148 GLY B O 1
ATOM 5533 N N . ALA B 1 125 ? -0.695 -31.895 16.880 1.00 37.76 149 ALA B N 1
ATOM 5534 C CA . ALA B 1 125 ? 0.466 -31.085 17.249 1.00 36.28 149 ALA B CA 1
ATOM 5535 C C . ALA B 1 125 ? 1.720 -31.951 17.478 1.00 40.84 149 ALA B C 1
ATOM 5536 O O . ALA B 1 125 ? 2.820 -31.496 17.173 1.00 39.96 149 ALA B O 1
ATOM 5538 N N . LYS B 1 126 ? 1.554 -33.194 18.004 1.00 37.77 150 LYS B N 1
ATOM 5539 C CA . LYS B 1 126 ? 2.671 -34.112 18.270 1.00 37.58 150 LYS B CA 1
ATOM 5540 C C . LYS B 1 126 ? 3.401 -34.472 16.969 1.00 40.02 150 LYS B C 1
ATOM 5541 O O . LYS B 1 126 ? 4.631 -34.462 16.949 1.00 36.98 150 LYS B O 1
ATOM 5547 N N . LYS B 1 127 ? 2.634 -34.743 15.885 1.00 37.79 151 LYS B N 1
ATOM 5548 C CA . LYS B 1 127 ? 3.153 -35.108 14.560 1.00 38.43 151 LYS B CA 1
ATOM 5549 C C . LYS B 1 127 ? 4.091 -34.032 14.013 1.00 39.91 151 LYS B C 1
ATOM 5550 O O . LYS B 1 127 ? 5.189 -34.361 13.575 1.00 38.39 151 LYS B O 1
ATOM 5556 N N . LEU B 1 128 ? 3.668 -32.746 14.067 1.00 36.63 152 LEU B N 1
ATOM 5557 C CA . LEU B 1 128 ? 4.472 -31.612 13.614 1.00 34.71 152 LEU B CA 1
ATOM 5558 C C . LEU B 1 128 ? 5.720 -31.412 14.521 1.00 35.87 152 LEU B C 1
ATOM 5559 O O . LEU B 1 128 ? 6.827 -31.263 13.998 1.00 32.63 152 LEU B O 1
ATOM 5564 N N . MET B 1 129 ? 5.538 -31.406 15.859 1.00 34.00 153 MET B N 1
ATOM 5565 C CA . MET B 1 129 ? 6.647 -31.204 16.799 1.00 33.99 153 MET B CA 1
ATOM 5566 C C . MET B 1 129 ? 7.746 -32.256 16.702 1.00 38.46 153 MET B C 1
ATOM 5567 O O . MET B 1 129 ? 8.914 -31.890 16.765 1.00 36.94 153 MET B O 1
ATOM 5572 N N . GLN B 1 130 ? 7.379 -33.545 16.482 1.00 37.13 154 GLN B N 1
ATOM 5573 C CA . GLN B 1 130 ? 8.315 -34.661 16.272 1.00 38.51 154 GLN B CA 1
ATOM 5574 C C . GLN B 1 130 ? 9.184 -34.401 15.022 1.00 40.53 154 GLN B C 1
ATOM 5575 O O . GLN B 1 130 ? 10.391 -34.642 15.054 1.00 39.12 154 GLN B O 1
ATOM 5581 N N . LEU B 1 131 ? 8.566 -33.889 13.940 1.00 37.08 155 LEU B N 1
ATOM 5582 C CA . LEU B 1 131 ? 9.248 -33.556 12.684 1.00 36.94 155 LEU B CA 1
ATOM 5583 C C . LEU B 1 131 ? 10.256 -32.436 12.867 1.00 37.93 155 LEU B C 1
ATOM 5584 O O . LEU B 1 131 ? 11.369 -32.533 12.359 1.00 36.79 155 LEU B O 1
ATOM 5589 N N . LEU B 1 132 ? 9.883 -31.398 13.642 1.00 33.22 156 LEU B N 1
ATOM 5590 C CA . LEU B 1 132 ? 10.728 -30.247 13.956 1.00 31.30 156 LEU B CA 1
ATOM 5591 C C . LEU B 1 132 ? 11.858 -30.630 14.888 1.00 34.21 156 LEU B C 1
ATOM 5592 O O . LEU B 1 132 ? 12.982 -30.162 14.689 1.00 33.17 156 LEU B O 1
ATOM 5597 N N . GLU B 1 133 ? 11.562 -31.468 15.917 1.00 30.42 157 GLU B N 1
ATOM 5598 C CA . GLU B 1 133 ? 12.572 -31.932 16.867 1.00 29.92 157 GLU B CA 1
ATOM 5599 C C . GLU B 1 133 ? 13.630 -32.748 16.104 1.00 35.05 157 GLU B C 1
ATOM 5600 O O . GLU B 1 133 ? 14.811 -32.453 16.246 1.00 33.57 157 GLU B O 1
ATOM 5606 N N . GLU B 1 134 ? 13.202 -33.686 15.228 1.00 35.18 158 GLU B N 1
ATOM 5607 C CA . GLU B 1 134 ? 14.112 -34.535 14.430 1.00 37.11 158 GLU B CA 1
ATOM 5608 C C . GLU B 1 134 ? 15.039 -33.682 13.555 1.00 39.91 158 GLU B C 1
ATOM 5609 O O . GLU B 1 134 ? 16.232 -33.957 13.462 1.00 40.49 158 GLU B O 1
ATOM 5615 N N . ASP B 1 135 ? 14.473 -32.655 12.926 1.00 35.41 159 ASP B N 1
ATOM 5616 C CA . ASP B 1 135 ? 15.148 -31.714 12.028 1.00 34.56 159 ASP B CA 1
ATOM 5617 C C . ASP B 1 135 ? 16.171 -30.833 12.756 1.00 37.64 159 ASP B C 1
ATOM 5618 O O . ASP B 1 135 ? 17.263 -30.604 12.225 1.00 38.19 159 ASP B O 1
ATOM 5623 N N . THR B 1 136 ? 15.803 -30.325 13.953 1.00 31.47 160 THR B N 1
ATOM 5624 C CA . THR B 1 136 ? 16.677 -29.506 14.799 1.00 29.54 160 THR B CA 1
ATOM 5625 C C . THR B 1 136 ? 17.900 -30.361 15.209 1.00 33.62 160 THR B C 1
ATOM 5626 O O . THR B 1 136 ? 19.039 -29.896 15.103 1.00 32.10 160 THR B O 1
ATOM 5630 N N . VAL B 1 137 ? 17.654 -31.620 15.648 1.00 31.13 161 VAL B N 1
ATOM 5631 C CA . VAL B 1 137 ? 18.691 -32.570 16.044 1.00 31.55 161 VAL B CA 1
ATOM 5632 C C . VAL B 1 137 ? 19.624 -32.886 14.840 1.00 37.56 161 VAL B C 1
ATOM 5633 O O . VAL B 1 137 ? 20.851 -32.985 15.023 1.00 38.03 161 VAL B O 1
ATOM 5637 N N . ALA B 1 138 ? 19.053 -33.007 13.626 1.00 34.90 162 ALA B N 1
ATOM 5638 C CA . ALA B 1 138 ? 19.839 -33.274 12.407 1.00 36.66 162 ALA B CA 1
ATOM 5639 C C . ALA B 1 138 ? 20.835 -32.120 12.132 1.00 39.27 162 ALA B C 1
ATOM 5640 O O . ALA B 1 138 ? 22.007 -32.389 11.874 1.00 39.10 162 ALA B O 1
ATOM 5642 N N . ILE B 1 139 ? 20.377 -30.845 12.263 1.00 34.39 163 ILE B N 1
ATOM 5643 C CA . ILE B 1 139 ? 21.205 -29.635 12.084 1.00 33.19 163 ILE B CA 1
ATOM 5644 C C . ILE B 1 139 ? 22.311 -29.572 13.152 1.00 37.16 163 ILE B C 1
ATOM 5645 O O . ILE B 1 139 ? 23.471 -29.323 12.819 1.00 37.55 163 ILE B O 1
ATOM 5650 N N . LEU B 1 140 ? 21.953 -29.810 14.424 1.00 32.22 164 LEU B N 1
ATOM 5651 C CA . LEU B 1 140 ? 22.916 -29.828 15.534 1.00 31.84 164 LEU B CA 1
ATOM 5652 C C . LEU B 1 140 ? 24.011 -30.876 15.309 1.00 38.57 164 LEU B C 1
ATOM 5653 O O . LEU B 1 140 ? 25.197 -30.575 15.472 1.00 38.67 164 LEU B O 1
ATOM 5658 N N . ASP B 1 141 ? 23.609 -32.088 14.880 1.00 36.43 165 ASP B N 1
ATOM 5659 C CA . ASP B 1 141 ? 24.530 -33.190 14.629 1.00 37.50 165 ASP B CA 1
ATOM 5660 C C . ASP B 1 141 ? 25.463 -32.946 13.456 1.00 42.30 165 ASP B C 1
ATOM 5661 O O . ASP B 1 141 ? 26.632 -33.322 13.534 1.00 43.14 165 ASP B O 1
ATOM 5666 N N . SER B 1 142 ? 24.973 -32.286 12.395 1.00 39.38 166 SER B N 1
ATOM 5667 C CA . SER B 1 142 ? 25.799 -32.000 11.220 1.00 40.95 166 SER B CA 1
ATOM 5668 C C . SER B 1 142 ? 26.757 -30.811 11.410 1.00 45.33 166 SER B C 1
ATOM 5669 O O . SER B 1 142 ? 27.821 -30.789 10.806 1.00 46.19 166 SER B O 1
ATOM 5672 N N . GLN B 1 143 ? 26.386 -29.829 12.233 1.00 41.75 167 GLN B N 1
ATOM 5673 C CA . GLN B 1 143 ? 27.185 -28.612 12.397 1.00 41.18 167 GLN B CA 1
ATOM 5674 C C . GLN B 1 143 ? 28.185 -28.589 13.543 1.00 47.24 167 GLN B C 1
ATOM 5675 O O . GLN B 1 143 ? 29.182 -27.869 13.451 1.00 48.34 167 GLN B O 1
ATOM 5681 N N . LEU B 1 144 ? 27.933 -29.353 14.617 1.00 43.63 168 LEU B N 1
ATOM 5682 C CA . LEU B 1 144 ? 28.827 -29.365 15.774 1.00 42.77 168 LEU B CA 1
ATOM 5683 C C . LEU B 1 144 ? 29.839 -30.504 15.782 1.00 48.08 168 LEU B C 1
ATOM 5684 O O . LEU B 1 144 ? 29.496 -31.650 15.470 1.00 48.07 168 LEU B O 1
ATOM 5689 N N . ASN B 1 145 ? 31.070 -30.196 16.239 1.00 44.60 169 ASN B N 1
ATOM 5690 C CA . ASN B 1 145 ? 32.103 -31.195 16.475 1.00 46.17 169 ASN B CA 1
ATOM 5691 C C . ASN B 1 145 ? 31.831 -31.769 17.890 1.00 50.86 169 ASN B C 1
ATOM 5692 O O . ASN B 1 145 ? 30.966 -31.237 18.597 1.00 48.63 169 ASN B O 1
ATOM 5697 N N . GLU B 1 146 ? 32.537 -32.841 18.293 1.00 49.42 170 GLU B N 1
ATOM 5698 C CA . GLU B 1 146 ? 32.326 -33.490 19.593 1.00 49.25 170 GLU B CA 1
ATOM 5699 C C . GLU B 1 146 ? 32.479 -32.621 20.840 1.00 51.31 170 GLU B C 1
ATOM 5700 O O . GLU B 1 146 ? 31.672 -32.770 21.757 1.00 49.90 170 GLU B O 1
ATOM 5706 N N . LYS B 1 147 ? 33.486 -31.712 20.865 1.00 47.46 171 LYS B N 1
ATOM 5707 C CA . LYS B 1 147 ? 33.769 -30.796 21.984 1.00 45.81 171 LYS B CA 1
ATOM 5708 C C . LYS B 1 147 ? 32.621 -29.790 22.162 1.00 46.21 171 LYS B C 1
ATOM 5709 O O . LYS B 1 147 ? 32.200 -29.511 23.286 1.00 44.09 171 LYS B O 1
ATOM 5715 N N . GLN B 1 148 ? 32.122 -29.263 21.038 1.00 41.13 172 GLN B N 1
ATOM 5716 C CA . GLN B 1 148 ? 31.012 -28.325 20.978 1.00 37.75 172 GLN B CA 1
ATOM 5717 C C . GLN B 1 148 ? 29.739 -28.978 21.508 1.00 39.36 172 GLN B C 1
ATOM 5718 O O . GLN B 1 148 ? 29.046 -28.360 22.309 1.00 37.30 172 GLN B O 1
ATOM 5724 N N . LYS B 1 149 ? 29.466 -30.242 21.109 1.00 36.84 173 LYS B N 1
ATOM 5725 C CA . LYS B 1 149 ? 28.297 -31.028 21.547 1.00 35.77 173 LYS B CA 1
ATOM 5726 C C . LYS B 1 149 ? 28.217 -31.175 23.065 1.00 35.91 173 LYS B C 1
ATOM 5727 O O . LYS B 1 149 ? 27.132 -31.023 23.620 1.00 33.68 173 LYS B O 1
ATOM 5733 N N . VAL B 1 150 ? 29.359 -31.449 23.733 1.00 32.95 174 VAL B N 1
ATOM 5734 C CA . VAL B 1 150 ? 29.427 -31.611 25.197 1.00 31.99 174 VAL B CA 1
ATOM 5735 C C . VAL B 1 150 ? 28.929 -30.339 25.876 1.00 33.15 174 VAL B C 1
ATOM 5736 O O . VAL B 1 150 ? 28.091 -30.419 26.777 1.00 32.80 174 VAL B O 1
ATOM 5740 N N . GLN B 1 151 ? 29.437 -29.176 25.432 1.00 29.36 175 GLN B N 1
ATOM 5741 C CA . GLN B 1 151 ? 29.035 -27.848 25.938 1.00 27.03 175 GLN B CA 1
ATOM 5742 C C . GLN B 1 151 ? 27.555 -27.604 25.685 1.00 30.02 175 GLN B C 1
ATOM 5743 O O . GLN B 1 151 ? 26.823 -27.234 26.602 1.00 29.00 175 GLN B O 1
ATOM 5749 N N . VAL B 1 152 ? 27.103 -27.870 24.449 1.00 27.11 176 VAL B N 1
ATOM 5750 C CA . VAL B 1 152 ? 25.724 -27.671 24.032 1.00 25.28 176 VAL B CA 1
ATOM 5751 C C . VAL B 1 152 ? 24.755 -28.559 24.824 1.00 28.90 176 VAL B C 1
ATOM 5752 O O . VAL B 1 152 ? 23.705 -28.072 25.275 1.00 27.70 176 VAL B O 1
ATOM 5756 N N . LYS B 1 153 ? 25.110 -29.842 25.015 1.00 25.70 177 LYS B N 1
ATOM 5757 C CA . LYS B 1 153 ? 24.230 -30.761 25.740 1.00 25.79 177 LYS B CA 1
ATOM 5758 C C . LYS B 1 153 ? 24.108 -30.463 27.225 1.00 29.84 177 LYS B C 1
ATOM 5759 O O . LYS B 1 153 ? 23.023 -30.611 27.784 1.00 29.83 177 LYS B O 1
ATOM 5765 N N . ALA B 1 154 ? 25.188 -29.992 27.849 1.00 27.67 178 ALA B N 1
ATOM 5766 C CA . ALA B 1 154 ? 25.188 -29.658 29.276 1.00 27.73 178 ALA B CA 1
ATOM 5767 C C . ALA B 1 154 ? 24.402 -28.407 29.671 1.00 31.37 178 ALA B C 1
ATOM 5768 O O . ALA B 1 154 ? 23.782 -28.409 30.741 1.00 31.63 178 ALA B O 1
ATOM 5770 N N . LEU B 1 155 ? 24.435 -27.339 28.828 1.00 27.71 179 LEU B N 1
ATOM 5771 C CA A LEU B 1 155 ? 23.786 -26.058 29.132 0.50 26.53 179 LEU B CA 1
ATOM 5772 C CA B LEU B 1 155 ? 23.793 -26.064 29.139 0.50 26.38 179 LEU B CA 1
ATOM 5773 C C . LEU B 1 155 ? 22.275 -26.005 28.995 1.00 29.97 179 LEU B C 1
ATOM 5774 O O . LEU B 1 155 ? 21.633 -25.173 29.643 1.00 28.73 179 LEU B O 1
ATOM 5783 N N . GLY B 1 156 ? 21.724 -26.857 28.146 1.00 27.03 180 GLY B N 1
ATOM 5784 C CA . GLY B 1 156 ? 20.297 -26.849 27.869 1.00 26.16 180 GLY B CA 1
ATOM 5785 C C . GLY B 1 156 ? 20.018 -26.020 26.633 1.00 26.93 180 GLY B C 1
ATOM 5786 O O . GLY B 1 156 ? 20.786 -25.101 26.295 1.00 23.50 180 GLY B O 1
ATOM 5787 N N . ILE B 1 157 ? 18.935 -26.367 25.916 1.00 23.32 181 ILE B N 1
ATOM 5788 C CA . ILE B 1 157 ? 18.608 -25.639 24.687 1.00 22.35 181 ILE B CA 1
ATOM 5789 C C . ILE B 1 157 ? 17.300 -24.852 24.747 1.00 22.74 181 ILE B C 1
ATOM 5790 O O . ILE B 1 157 ? 16.236 -25.408 24.475 1.00 21.88 181 ILE B O 1
ATOM 5795 N N . PRO B 1 158 ? 17.361 -23.536 25.018 1.00 19.43 182 PRO B N 1
ATOM 5796 C CA . PRO B 1 158 ? 16.130 -22.724 24.975 1.00 18.42 182 PRO B CA 1
ATOM 5797 C C . PRO B 1 158 ? 15.496 -22.732 23.585 1.00 23.02 182 PRO B C 1
ATOM 5798 O O . PRO B 1 158 ? 16.188 -22.565 22.570 1.00 22.29 182 PRO B O 1
ATOM 5802 N N . VAL B 1 159 ? 14.178 -22.984 23.545 1.00 19.11 183 VAL B N 1
ATOM 5803 C CA . VAL B 1 159 ? 13.406 -23.012 22.298 1.00 18.18 183 VAL B CA 1
ATOM 5804 C C . VAL B 1 159 ? 12.397 -21.869 22.358 1.00 23.03 183 VAL B C 1
ATOM 5805 O O . VAL B 1 159 ? 11.657 -21.751 23.345 1.00 21.29 183 VAL B O 1
ATOM 5809 N N . MET B 1 160 ? 12.376 -21.039 21.300 1.00 20.22 184 MET B N 1
ATOM 5810 C CA . MET B 1 160 ? 11.434 -19.914 21.148 1.00 19.31 184 MET B CA 1
ATOM 5811 C C . MET B 1 160 ? 10.563 -20.176 19.923 1.00 24.77 184 MET B C 1
ATOM 5812 O O . MET B 1 160 ? 11.013 -19.962 18.793 1.00 25.87 184 MET B O 1
ATOM 5817 N N . LEU B 1 161 ? 9.363 -20.732 20.130 1.00 21.24 185 LEU B N 1
ATOM 5818 C CA . LEU B 1 161 ? 8.446 -20.961 19.003 1.00 22.51 185 LEU B CA 1
ATOM 5819 C C . LEU B 1 161 ? 7.466 -19.772 18.970 1.00 25.45 185 LEU B C 1
ATOM 5820 O O . LEU B 1 161 ? 6.719 -19.565 19.926 1.00 23.66 185 LEU B O 1
ATOM 5825 N N . CYS B 1 162 ? 7.504 -18.980 17.897 1.00 23.00 186 CYS B N 1
ATOM 5826 C CA . CYS B 1 162 ? 6.610 -17.831 17.708 1.00 23.11 186 CYS B CA 1
ATOM 5827 C C . CYS B 1 162 ? 5.834 -17.987 16.422 1.00 26.63 186 CYS B C 1
ATOM 5828 O O . CYS B 1 162 ? 6.440 -18.209 15.364 1.00 25.18 186 CYS B O 1
ATOM 5831 N N . SER B 1 163 ? 4.504 -17.845 16.505 1.00 23.30 187 SER B N 1
ATOM 5832 C CA . SER B 1 163 ? 3.680 -17.883 15.309 1.00 24.69 187 SER B CA 1
ATOM 5833 C C . SER B 1 163 ? 3.374 -16.468 14.895 1.00 29.48 187 SER B C 1
ATOM 5834 O O . SER B 1 163 ? 3.051 -15.629 15.731 1.00 27.24 187 SER B O 1
ATOM 5837 N N . THR B 1 164 ? 3.529 -16.201 13.613 1.00 30.52 188 THR B N 1
ATOM 5838 C CA . THR B 1 164 ? 3.250 -14.899 13.038 1.00 32.09 188 THR B CA 1
ATOM 5839 C C . THR B 1 164 ? 1.825 -15.006 12.502 1.00 43.82 188 THR B C 1
ATOM 5840 O O . THR B 1 164 ? 0.901 -15.216 13.297 1.00 44.96 188 THR B O 1
ATOM 5844 N N . ALA B 1 165 ? 1.637 -14.931 11.184 1.00 44.53 189 ALA B N 1
ATOM 5845 C CA . ALA B 1 165 ? 0.306 -15.019 10.587 1.00 46.65 189 ALA B CA 1
ATOM 5846 C C . ALA B 1 165 ? -0.176 -16.469 10.501 1.00 54.23 189 ALA B C 1
ATOM 5847 O O . ALA B 1 165 ? 0.600 -17.391 10.752 1.00 53.68 189 ALA B O 1
ATOM 5849 N N . GLY B 1 166 ? -1.456 -16.644 10.182 1.00 53.95 190 GLY B N 1
ATOM 5850 C CA . GLY B 1 166 ? -2.081 -17.952 10.037 1.00 55.78 190 GLY B CA 1
ATOM 5851 C C . GLY B 1 166 ? -3.168 -18.271 11.040 1.00 62.23 190 GLY B C 1
ATOM 5852 O O . GLY B 1 166 ? -4.327 -18.432 10.655 1.00 63.79 190 GLY B O 1
ATOM 5853 N N . VAL B 1 167 ? -2.805 -18.345 12.332 1.00 59.11 191 VAL B N 1
ATOM 5854 C CA . VAL B 1 167 ? -3.679 -18.762 13.443 1.00 60.23 191 VAL B CA 1
ATOM 5855 C C . VAL B 1 167 ? -4.451 -17.643 14.228 1.00 64.88 191 VAL B C 1
ATOM 5856 O O . VAL B 1 167 ? -5.264 -17.949 15.110 1.00 64.73 191 VAL B O 1
ATOM 5860 N N . ARG B 1 168 ? -4.267 -16.367 13.833 1.00 61.74 192 ARG B N 1
ATOM 5861 C CA . ARG B 1 168 ? -4.868 -15.182 14.478 1.00 61.19 192 ARG B CA 1
ATOM 5862 C C . ARG B 1 168 ? -6.402 -15.042 14.464 1.00 65.67 192 ARG B C 1
ATOM 5863 O O . ARG B 1 168 ? -6.960 -14.422 15.373 1.00 65.37 192 ARG B O 1
ATOM 5871 N N . ASP B 1 169 ? -7.065 -15.573 13.423 1.00 62.50 193 ASP B N 1
ATOM 5872 C CA . ASP B 1 169 ? -8.482 -15.374 13.084 1.00 62.50 193 ASP B CA 1
ATOM 5873 C C . ASP B 1 169 ? -9.587 -16.378 13.494 1.00 64.51 193 ASP B C 1
ATOM 5874 O O . ASP B 1 169 ? -10.733 -16.191 13.065 1.00 65.04 193 ASP B O 1
ATOM 5879 N N . PHE B 1 170 ? -9.285 -17.401 14.320 1.00 58.60 194 PHE B N 1
ATOM 5880 C CA . PHE B 1 170 ? -10.302 -18.388 14.731 1.00 58.48 194 PHE B CA 1
ATOM 5881 C C . PHE B 1 170 ? -11.381 -17.857 15.690 1.00 61.27 194 PHE B C 1
ATOM 5882 O O . PHE B 1 170 ? -12.525 -18.314 15.619 1.00 62.47 194 PHE B O 1
ATOM 5890 N N . HIS B 1 171 ? -11.025 -16.879 16.555 1.00 55.90 195 HIS B N 1
ATOM 5891 C CA . HIS B 1 171 ? -11.902 -16.226 17.546 1.00 56.46 195 HIS B CA 1
ATOM 5892 C C . HIS B 1 171 ? -12.537 -17.172 18.582 1.00 58.45 195 HIS B C 1
ATOM 5893 O O . HIS B 1 171 ? -13.685 -16.963 19.002 1.00 60.80 195 HIS B O 1
ATOM 5900 N N . GLU B 1 172 ? -11.791 -18.219 18.981 1.00 49.62 196 GLU B N 1
ATOM 5901 C CA . GLU B 1 172 ? -12.226 -19.199 19.973 1.00 49.35 196 GLU B CA 1
ATOM 5902 C C . GLU B 1 172 ? -11.058 -19.546 20.915 1.00 50.21 196 GLU B C 1
ATOM 5903 O O . GLU B 1 172 ? -10.091 -18.786 20.989 1.00 47.53 196 GLU B O 1
ATOM 5909 N N . TRP B 1 173 ? -11.155 -20.679 21.635 1.00 46.32 197 TRP B N 1
ATOM 5910 C CA . TRP B 1 173 ? -10.144 -21.144 22.595 1.00 44.38 197 TRP B CA 1
ATOM 5911 C C . TRP B 1 173 ? -9.022 -21.979 21.957 1.00 45.27 197 TRP B C 1
ATOM 5912 O O . TRP B 1 173 ? -8.078 -22.337 22.659 1.00 44.10 197 TRP B O 1
ATOM 5923 N N . TYR B 1 174 ? -9.142 -22.307 20.650 1.00 40.78 198 TYR B N 1
ATOM 5924 C CA . TYR B 1 174 ? -8.230 -23.183 19.899 1.00 39.35 198 TYR B CA 1
ATOM 5925 C C . TYR B 1 174 ? -6.765 -22.806 19.933 1.00 38.97 198 TYR B C 1
ATOM 5926 O O . TYR B 1 174 ? -5.946 -23.656 20.279 1.00 37.51 198 TYR B O 1
ATOM 5935 N N . ARG B 1 175 ? -6.428 -21.550 19.558 1.00 33.47 199 ARG B N 1
ATOM 5936 C CA . ARG B 1 175 ? -5.051 -21.071 19.504 1.00 31.28 199 ARG B CA 1
ATOM 5937 C C . ARG B 1 175 ? -4.350 -21.166 20.853 1.00 34.66 199 ARG B C 1
ATOM 5938 O O . ARG B 1 175 ? -3.235 -21.676 20.899 1.00 33.53 199 ARG B O 1
ATOM 5946 N N . ASP B 1 176 ? -4.995 -20.674 21.942 1.00 33.02 200 ASP B N 1
ATOM 5947 C CA . ASP B 1 176 ? -4.431 -20.702 23.300 1.00 33.19 200 ASP B CA 1
ATOM 5948 C C . ASP B 1 176 ? -4.169 -22.130 23.739 1.00 35.12 200 ASP B C 1
ATOM 5949 O O . ASP B 1 176 ? -3.078 -22.415 24.235 1.00 33.60 200 ASP B O 1
ATOM 5954 N N . ALA B 1 177 ? -5.149 -23.029 23.508 1.00 30.85 201 ALA B N 1
ATOM 5955 C CA . ALA B 1 177 ? -5.046 -24.456 23.841 1.00 30.90 201 ALA B CA 1
ATOM 5956 C C . ALA B 1 177 ? -3.900 -25.111 23.073 1.00 33.55 201 ALA B C 1
ATOM 5957 O O . ALA B 1 177 ? -3.113 -25.833 23.681 1.00 30.47 201 ALA B O 1
ATOM 5959 N N . LEU B 1 178 ? -3.779 -24.806 21.750 1.00 30.89 202 LEU B N 1
ATOM 5960 C CA . LEU B 1 178 ? -2.705 -25.324 20.901 1.00 30.23 202 LEU B CA 1
ATOM 5961 C C . LEU B 1 178 ? -1.339 -24.981 21.488 1.00 31.94 202 LEU B C 1
ATOM 5962 O O . LEU B 1 178 ? -0.501 -25.874 21.600 1.00 32.35 202 LEU B O 1
ATOM 5967 N N . PHE B 1 179 ? -1.131 -23.700 21.882 1.00 25.97 203 PHE B N 1
ATOM 5968 C CA . PHE B 1 179 ? 0.123 -23.229 22.472 1.00 23.95 203 PHE B CA 1
ATOM 5969 C C . PHE B 1 179 ? 0.493 -23.931 23.773 1.00 27.38 203 PHE B C 1
ATOM 5970 O O . PHE B 1 179 ? 1.663 -24.249 23.979 1.00 25.83 203 PHE B O 1
ATOM 5978 N N . VAL B 1 180 ? -0.502 -24.231 24.620 1.00 26.35 204 VAL B N 1
ATOM 5979 C CA . VAL B 1 180 ? -0.266 -24.979 25.867 1.00 27.34 204 VAL B CA 1
ATOM 5980 C C . VAL B 1 180 ? 0.268 -26.404 25.498 1.00 31.32 204 VAL B C 1
ATOM 5981 O O . VAL B 1 180 ? 1.245 -26.881 26.091 1.00 29.82 204 VAL B O 1
ATOM 5985 N N . LEU B 1 181 ? -0.352 -27.039 24.482 1.00 27.84 205 LEU B N 1
ATOM 5986 C CA . LEU B 1 181 ? 0.040 -28.377 24.007 1.00 27.85 205 LEU B CA 1
ATOM 5987 C C . LEU B 1 181 ? 1.437 -28.369 23.356 1.00 29.47 205 LEU B C 1
ATOM 5988 O O . LEU B 1 181 ? 2.218 -29.277 23.611 1.00 29.17 205 LEU B O 1
ATOM 5993 N N . LEU B 1 182 ? 1.753 -27.329 22.555 1.00 26.43 206 LEU B N 1
ATOM 5994 C CA . LEU B 1 182 ? 3.058 -27.157 21.880 1.00 25.10 206 LEU B CA 1
ATOM 5995 C C . LEU B 1 182 ? 4.189 -27.034 22.876 1.00 26.27 206 LEU B C 1
ATOM 5996 O O . LEU B 1 182 ? 5.223 -27.654 22.673 1.00 25.79 206 LEU B O 1
ATOM 6001 N N . ARG B 1 183 ? 4.014 -26.211 23.936 1.00 22.30 207 ARG B N 1
ATOM 6002 C CA . ARG B 1 183 ? 5.059 -26.041 24.965 1.00 21.69 207 ARG B CA 1
ATOM 6003 C C . ARG B 1 183 ? 5.258 -27.346 25.714 1.00 26.64 207 ARG B C 1
ATOM 6004 O O . ARG B 1 183 ? 6.400 -27.715 25.988 1.00 25.75 207 ARG B O 1
ATOM 6012 N N . HIS B 1 184 ? 4.150 -28.083 25.986 1.00 25.51 208 HIS B N 1
ATOM 6013 C CA . HIS B 1 184 ? 4.220 -29.388 26.661 1.00 27.29 208 HIS B CA 1
ATOM 6014 C C . HIS B 1 184 ? 5.078 -30.364 25.844 1.00 30.78 208 HIS B C 1
ATOM 6015 O O . HIS B 1 184 ? 5.951 -31.010 26.411 1.00 30.35 208 HIS B O 1
ATOM 6022 N N . LEU B 1 185 ? 4.872 -30.417 24.516 1.00 27.85 209 LEU B N 1
ATOM 6023 C CA . LEU B 1 185 ? 5.634 -31.277 23.595 1.00 28.47 209 LEU B CA 1
ATOM 6024 C C . LEU B 1 185 ? 7.112 -30.897 23.538 1.00 30.53 209 LEU B C 1
ATOM 6025 O O . LEU B 1 185 ? 7.969 -31.777 23.584 1.00 31.02 209 LEU B O 1
ATOM 6030 N N . ILE B 1 186 ? 7.409 -29.580 23.473 1.00 25.13 210 ILE B N 1
ATOM 6031 C CA . ILE B 1 186 ? 8.778 -29.037 23.446 1.00 22.61 210 ILE B CA 1
ATOM 6032 C C . ILE B 1 186 ? 9.497 -29.385 24.761 1.00 26.16 210 ILE B C 1
ATOM 6033 O O . ILE B 1 186 ? 10.695 -29.676 24.739 1.00 26.17 210 ILE B O 1
ATOM 6038 N N . ASN B 1 187 ? 8.764 -29.339 25.897 1.00 22.82 211 ASN B N 1
ATOM 6039 C CA . ASN B 1 187 ? 9.289 -29.633 27.228 1.00 23.54 211 ASN B CA 1
ATOM 6040 C C . ASN B 1 187 ? 9.468 -31.103 27.528 1.00 31.23 211 ASN B C 1
ATOM 6041 O O . ASN B 1 187 ? 9.996 -31.460 28.591 1.00 31.00 211 ASN B O 1
ATOM 6046 N N . ASN B 1 188 ? 9.074 -31.957 26.584 1.00 30.24 212 ASN B N 1
ATOM 6047 C CA . ASN B 1 188 ? 9.233 -33.402 26.717 1.00 32.26 212 ASN B CA 1
ATOM 6048 C C . ASN B 1 188 ? 9.999 -33.958 25.497 1.00 36.42 212 ASN B C 1
ATOM 6049 O O . ASN B 1 188 ? 9.433 -34.746 24.745 1.00 36.31 212 ASN B O 1
ATOM 6054 N N . PRO B 1 189 ? 11.275 -33.547 25.251 1.00 32.93 213 PRO B N 1
ATOM 6055 C CA . PRO B 1 189 ? 11.985 -34.095 24.082 1.00 33.26 213 PRO B CA 1
ATOM 6056 C C . PRO B 1 189 ? 12.450 -35.526 24.345 1.00 40.19 213 PRO B C 1
ATOM 6057 O O . PRO B 1 189 ? 12.548 -35.943 25.504 1.00 40.38 213 PRO B O 1
ATOM 6061 N N . SER B 1 190 ? 12.752 -36.264 23.269 1.00 38.47 214 SER B N 1
ATOM 6062 C CA . SER B 1 190 ? 13.255 -37.637 23.330 1.00 39.96 214 SER B CA 1
ATOM 6063 C C . SER B 1 190 ? 14.616 -37.624 24.070 1.00 43.65 214 SER B C 1
ATOM 6064 O O . SER B 1 190 ? 15.486 -36.809 23.733 1.00 40.44 214 SER B O 1
ATOM 6067 N N . PRO B 1 191 ? 14.800 -38.451 25.125 1.00 41.79 215 PRO B N 1
ATOM 6068 C CA . PRO B 1 191 ? 16.069 -38.392 25.863 1.00 41.78 215 PRO B CA 1
ATOM 6069 C C . PRO B 1 191 ? 17.240 -39.045 25.137 1.00 45.96 215 PRO B C 1
ATOM 6070 O O . PRO B 1 191 ? 18.382 -38.797 25.508 1.00 45.64 215 PRO B O 1
ATOM 6074 N N . ALA B 1 192 ? 16.961 -39.848 24.097 1.00 43.43 216 ALA B N 1
ATOM 6075 C CA . ALA B 1 192 ? 17.967 -40.610 23.341 1.00 44.67 216 ALA B CA 1
ATOM 6076 C C . ALA B 1 192 ? 19.071 -39.775 22.679 1.00 45.50 216 ALA B C 1
ATOM 6077 O O . ALA B 1 192 ? 20.216 -40.216 22.648 1.00 45.37 216 ALA B O 1
ATOM 6079 N N . HIS B 1 193 ? 18.733 -38.586 22.164 1.00 38.53 217 HIS B N 1
ATOM 6080 C CA . HIS B 1 193 ? 19.693 -37.703 21.485 1.00 37.32 217 HIS B CA 1
ATOM 6081 C C . HIS B 1 193 ? 20.570 -36.841 22.425 1.00 39.12 217 HIS B C 1
ATOM 6082 O O . HIS B 1 193 ? 21.627 -36.358 22.007 1.00 39.25 217 HIS B O 1
ATOM 6089 N N . GLY B 1 194 ? 20.134 -36.672 23.668 1.00 33.27 218 GLY B N 1
ATOM 6090 C CA . GLY B 1 194 ? 20.869 -35.917 24.683 1.00 32.33 218 GLY B CA 1
ATOM 6091 C C . GLY B 1 194 ? 20.724 -34.404 24.632 1.00 33.11 218 GLY B C 1
ATOM 6092 O O . GLY B 1 194 ? 21.302 -33.713 25.471 1.00 30.74 218 GLY B O 1
ATOM 6093 N N . TYR B 1 195 ? 19.974 -33.862 23.646 1.00 29.11 219 TYR B N 1
ATOM 6094 C CA . TYR B 1 195 ? 19.746 -32.416 23.541 1.00 27.61 219 TYR B CA 1
ATOM 6095 C C . TYR B 1 195 ? 18.580 -32.026 24.447 1.00 30.42 219 TYR B C 1
ATOM 6096 O O . TYR B 1 195 ? 17.459 -32.513 24.273 1.00 30.50 219 TYR B O 1
ATOM 6105 N N . LYS B 1 196 ? 18.856 -31.156 25.426 1.00 25.58 220 LYS B N 1
ATOM 6106 C CA . LYS B 1 196 ? 17.882 -30.738 26.433 1.00 23.72 220 LYS B CA 1
ATOM 6107 C C . LYS B 1 196 ? 17.056 -29.509 26.049 1.00 24.73 220 LYS B C 1
ATOM 6108 O O . LYS B 1 196 ? 17.220 -28.445 26.634 1.00 22.30 220 LYS B O 1
ATOM 6114 N N . PHE B 1 197 ? 16.151 -29.662 25.071 1.00 22.41 221 PHE B N 1
ATOM 6115 C CA . PHE B 1 197 ? 15.277 -28.572 24.650 1.00 21.24 221 PHE B CA 1
ATOM 6116 C C . PHE B 1 197 ? 14.268 -28.284 25.730 1.00 25.48 221 PHE B C 1
ATOM 6117 O O . PHE B 1 197 ? 13.822 -29.189 26.426 1.00 25.56 221 PHE B O 1
ATOM 6125 N N . PHE B 1 198 ? 13.910 -27.020 25.876 1.00 22.74 222 PHE B N 1
ATOM 6126 C CA . PHE B 1 198 ? 12.920 -26.580 26.850 1.00 21.52 222 PHE B CA 1
ATOM 6127 C C . PHE B 1 198 ? 12.414 -25.205 26.460 1.00 24.04 222 PHE B C 1
ATOM 6128 O O . PHE B 1 198 ? 13.073 -24.462 25.727 1.00 21.61 222 PHE B O 1
ATOM 6136 N N . THR B 1 199 ? 11.221 -24.882 26.939 1.00 22.35 223 THR B N 1
ATOM 6137 C CA . THR B 1 199 ? 10.592 -23.595 26.698 1.00 21.60 223 THR B CA 1
ATOM 6138 C C . THR B 1 199 ? 9.717 -23.219 27.879 1.00 24.97 223 THR B C 1
ATOM 6139 O O . THR B 1 199 ? 9.553 -24.005 28.824 1.00 24.42 223 THR B O 1
ATOM 6143 N N . ASN B 1 200 ? 9.090 -22.046 27.775 1.00 21.89 224 ASN B N 1
ATOM 6144 C CA . ASN B 1 200 ? 8.161 -21.530 28.762 1.00 21.79 224 ASN B CA 1
ATOM 6145 C C . ASN B 1 200 ? 7.156 -20.610 28.043 1.00 24.69 224 ASN B C 1
ATOM 6146 O O . ASN B 1 200 ? 7.393 -20.260 26.875 1.00 21.09 224 ASN B O 1
ATOM 6151 N N . PRO B 1 201 ? 6.042 -20.205 28.709 1.00 22.65 225 PRO B N 1
ATOM 6152 C CA . PRO B 1 201 ? 5.060 -19.328 28.044 1.00 22.52 225 PRO B CA 1
ATOM 6153 C C . PRO B 1 201 ? 5.573 -17.937 27.632 1.00 25.05 225 PRO B C 1
ATOM 6154 O O . PRO B 1 201 ? 4.896 -17.263 26.849 1.00 20.51 225 PRO B O 1
ATOM 6158 N N . PHE B 1 202 ? 6.779 -17.525 28.093 1.00 22.00 226 PHE B N 1
ATOM 6159 C CA . PHE B 1 202 ? 7.357 -16.212 27.732 1.00 22.49 226 PHE B CA 1
ATOM 6160 C C . PHE B 1 202 ? 8.177 -16.282 26.440 1.00 24.07 226 PHE B C 1
ATOM 6161 O O . PHE B 1 202 ? 8.288 -15.286 25.738 1.00 22.96 226 PHE B O 1
ATOM 6169 N N . TRP B 1 203 ? 8.699 -17.468 26.100 1.00 20.68 227 TRP B N 1
ATOM 6170 C CA . TRP B 1 203 ? 9.495 -17.689 24.888 1.00 18.57 227 TRP B CA 1
ATOM 6171 C C . TRP B 1 203 ? 8.665 -18.205 23.718 1.00 21.66 227 TRP B C 1
ATOM 6172 O O . TRP B 1 203 ? 8.975 -17.895 22.572 1.00 20.37 227 TRP B O 1
ATOM 6183 N N . THR B 1 204 ? 7.656 -19.045 24.001 1.00 19.88 228 THR B N 1
ATOM 6184 C CA . THR B 1 204 ? 6.797 -19.666 23.010 1.00 19.10 228 THR B CA 1
ATOM 6185 C C . THR B 1 204 ? 5.416 -19.060 23.128 1.00 22.36 228 THR B C 1
ATOM 6186 O O . THR B 1 204 ? 4.715 -19.295 24.112 1.00 20.35 228 THR B O 1
ATOM 6190 N N . ARG B 1 205 ? 5.034 -18.269 22.122 1.00 21.00 229 ARG B N 1
ATOM 6191 C CA . ARG B 1 205 ? 3.767 -17.550 22.082 1.00 21.38 229 ARG B CA 1
ATOM 6192 C C . ARG B 1 205 ? 3.535 -16.958 20.694 1.00 23.87 229 ARG B C 1
ATOM 6193 O O . ARG B 1 205 ? 4.495 -16.749 19.953 1.00 21.27 229 ARG B O 1
ATOM 6201 N N . PRO B 1 206 ? 2.284 -16.619 20.334 1.00 22.60 230 PRO B N 1
ATOM 6202 C CA . PRO B 1 206 ? 2.067 -15.924 19.050 1.00 22.38 230 PRO B CA 1
ATOM 6203 C C . PRO B 1 206 ? 2.604 -14.479 19.126 1.00 24.87 230 PRO B C 1
ATOM 6204 O O . PRO B 1 206 ? 2.631 -13.882 20.207 1.00 22.67 230 PRO B O 1
ATOM 6208 N N . ILE B 1 207 ? 3.035 -13.921 17.982 1.00 21.58 231 ILE B N 1
ATOM 6209 C CA . ILE B 1 207 ? 3.497 -12.522 17.902 1.00 20.51 231 ILE B CA 1
ATOM 6210 C C . ILE B 1 207 ? 2.681 -11.829 16.816 1.00 25.29 231 ILE B C 1
ATOM 6211 O O . ILE B 1 207 ? 2.272 -12.491 15.859 1.00 26.44 231 ILE B O 1
ATOM 6216 N N . THR B 1 208 ? 2.420 -10.520 16.959 1.00 22.12 232 THR B N 1
ATOM 6217 C CA . THR B 1 208 ? 1.617 -9.758 15.978 1.00 22.06 232 THR B CA 1
ATOM 6218 C C . THR B 1 208 ? 2.523 -9.207 14.871 1.00 22.73 232 THR B C 1
ATOM 6219 O O . THR B 1 208 ? 3.744 -9.263 15.003 1.00 21.62 232 THR B O 1
ATOM 6223 N N . GLY B 1 209 ? 1.924 -8.654 13.820 1.00 20.41 233 GLY B N 1
ATOM 6224 C CA . GLY B 1 209 ? 2.662 -8.010 12.739 1.00 20.11 233 GLY B CA 1
ATOM 6225 C C . GLY B 1 209 ? 3.539 -6.866 13.229 1.00 22.61 233 GLY B C 1
ATOM 6226 O O . GLY B 1 209 ? 4.710 -6.773 12.845 1.00 21.03 233 GLY B O 1
ATOM 6227 N N . ALA B 1 210 ? 2.985 -5.981 14.097 1.00 20.42 234 ALA B N 1
ATOM 6228 C CA . ALA B 1 210 ? 3.726 -4.831 14.647 1.00 20.26 234 ALA B CA 1
ATOM 6229 C C . ALA B 1 210 ? 4.898 -5.276 15.524 1.00 21.94 234 ALA B C 1
ATOM 6230 O O . ALA B 1 210 ? 5.985 -4.683 15.447 1.00 19.83 234 ALA B O 1
ATOM 6232 N N . GLU B 1 211 ? 4.698 -6.349 16.315 1.00 19.18 235 GLU B N 1
ATOM 6233 C CA . GLU B 1 211 ? 5.781 -6.909 17.144 1.00 18.67 235 GLU B CA 1
ATOM 6234 C C . GLU B 1 211 ? 6.831 -7.492 16.215 1.00 20.33 235 GLU B C 1
ATOM 6235 O O . GLU B 1 211 ? 8.005 -7.333 16.483 1.00 18.83 235 GLU B O 1
ATOM 6241 N N . GLU B 1 212 ? 6.412 -8.116 15.095 1.00 17.83 236 GLU B N 1
ATOM 6242 C CA . GLU B 1 212 ? 7.343 -8.677 14.094 1.00 18.53 236 GLU B CA 1
ATOM 6243 C C . GLU B 1 212 ? 8.253 -7.580 13.507 1.00 20.59 236 GLU B C 1
ATOM 6244 O O . GLU B 1 212 ? 9.441 -7.806 13.317 1.00 21.34 236 GLU B O 1
ATOM 6250 N N . GLY B 1 213 ? 7.692 -6.401 13.274 1.00 17.65 237 GLY B N 1
ATOM 6251 C CA . GLY B 1 213 ? 8.424 -5.234 12.792 1.00 16.51 237 GLY B CA 1
ATOM 6252 C C . GLY B 1 213 ? 9.450 -4.779 13.811 1.00 18.70 237 GLY B C 1
ATOM 6253 O O . GLY B 1 213 ? 10.582 -4.467 13.447 1.00 18.19 237 GLY B O 1
ATOM 6254 N N . LEU B 1 214 ? 9.065 -4.700 15.092 1.00 14.89 238 LEU B N 1
ATOM 6255 C CA . LEU B 1 214 ? 10.023 -4.263 16.129 1.00 14.43 238 LEU B CA 1
ATOM 6256 C C . LEU B 1 214 ? 11.182 -5.248 16.242 1.00 18.54 238 LEU B C 1
ATOM 6257 O O . LEU B 1 214 ? 12.328 -4.826 16.367 1.00 18.18 238 LEU B O 1
ATOM 6262 N N . PHE B 1 215 ? 10.884 -6.565 16.181 1.00 15.54 239 PHE B N 1
ATOM 6263 C CA . PHE B 1 215 ? 11.908 -7.594 16.223 1.00 13.95 239 PHE B CA 1
ATOM 6264 C C . PHE B 1 215 ? 12.840 -7.521 14.995 1.00 17.24 239 PHE B C 1
ATOM 6265 O O . PHE B 1 215 ? 14.052 -7.600 15.158 1.00 16.10 239 PHE B O 1
ATOM 6273 N N . ALA B 1 216 ? 12.276 -7.318 13.780 1.00 13.50 240 ALA B N 1
ATOM 6274 C CA . ALA B 1 216 ? 13.054 -7.161 12.543 1.00 14.04 240 ALA B CA 1
ATOM 6275 C C . ALA B 1 216 ? 13.910 -5.879 12.603 1.00 18.64 240 ALA B C 1
ATOM 6276 O O . ALA B 1 216 ? 15.023 -5.859 12.087 1.00 18.28 240 ALA B O 1
ATOM 6278 N N . PHE B 1 217 ? 13.407 -4.813 13.257 1.00 16.19 241 PHE B N 1
ATOM 6279 C CA . PHE B 1 217 ? 14.184 -3.570 13.430 1.00 14.21 241 PHE B CA 1
ATOM 6280 C C . PHE B 1 217 ? 15.392 -3.825 14.341 1.00 18.88 241 PHE B C 1
ATOM 6281 O O . PHE B 1 217 ? 16.488 -3.313 14.067 1.00 18.05 241 PHE B O 1
ATOM 6289 N N . ILE B 1 218 ? 15.187 -4.608 15.420 1.00 15.64 242 ILE B N 1
ATOM 6290 C CA . ILE B 1 218 ? 16.263 -4.944 16.363 1.00 16.32 242 ILE B CA 1
ATOM 6291 C C . ILE B 1 218 ? 17.333 -5.775 15.647 1.00 20.94 242 ILE B C 1
ATOM 6292 O O . ILE B 1 218 ? 18.516 -5.458 15.769 1.00 20.16 242 ILE B O 1
ATOM 6297 N N . THR B 1 219 ? 16.906 -6.794 14.867 1.00 18.54 243 THR B N 1
ATOM 6298 C CA . THR B 1 219 ? 17.783 -7.669 14.077 1.00 18.24 243 THR B CA 1
ATOM 6299 C C . THR B 1 219 ? 18.688 -6.864 13.151 1.00 23.07 243 THR B C 1
ATOM 6300 O O . THR B 1 219 ? 19.904 -7.101 13.112 1.00 23.13 243 THR B O 1
ATOM 6304 N N . LEU B 1 220 ? 18.090 -5.918 12.396 1.00 20.90 244 LEU B N 1
ATOM 6305 C CA . LEU B 1 220 ? 18.830 -5.084 11.450 1.00 21.61 244 LEU B CA 1
ATOM 6306 C C . LEU B 1 220 ? 19.921 -4.286 12.157 1.00 23.75 244 LEU B C 1
ATOM 6307 O O . LEU B 1 220 ? 21.056 -4.253 11.685 1.00 22.99 244 LEU B O 1
ATOM 6312 N N . ASN B 1 221 ? 19.554 -3.620 13.249 1.00 18.64 245 ASN B N 1
ATOM 6313 C CA . ASN B 1 221 ? 20.450 -2.750 13.997 1.00 18.92 245 ASN B CA 1
ATOM 6314 C C . ASN B 1 221 ? 21.520 -3.486 14.799 1.00 22.97 245 ASN B C 1
ATOM 6315 O O . ASN B 1 221 ? 22.617 -2.955 14.978 1.00 22.27 245 ASN B O 1
ATOM 6320 N N . HIS B 1 222 ? 21.225 -4.740 15.193 1.00 20.38 246 HIS B N 1
ATOM 6321 C CA . HIS B 1 222 ? 22.181 -5.611 15.853 1.00 21.82 246 HIS B CA 1
ATOM 6322 C C . HIS B 1 222 ? 23.235 -6.073 14.848 1.00 24.94 246 HIS B C 1
ATOM 6323 O O . HIS B 1 222 ? 24.417 -5.863 15.078 1.00 24.21 246 HIS B O 1
ATOM 6330 N N . LEU B 1 223 ? 22.797 -6.686 13.731 1.00 22.31 247 LEU B N 1
ATOM 6331 C CA . LEU B 1 223 ? 23.674 -7.206 12.681 1.00 22.95 247 LEU B CA 1
ATOM 6332 C C . LEU B 1 223 ? 24.571 -6.135 12.067 1.00 28.02 247 LEU B C 1
ATOM 6333 O O . LEU B 1 223 ? 25.727 -6.425 11.795 1.00 28.61 247 LEU B O 1
ATOM 6338 N N . SER B 1 224 ? 24.061 -4.904 11.895 1.00 23.90 248 SER B N 1
ATOM 6339 C CA . SER B 1 224 ? 24.831 -3.799 11.306 1.00 24.43 248 SER B CA 1
ATOM 6340 C C . SER B 1 224 ? 25.673 -3.012 12.326 1.00 28.37 248 SER B C 1
ATOM 6341 O O . SER B 1 224 ? 26.263 -1.988 11.977 1.00 28.69 248 SER B O 1
ATOM 6344 N N . ARG B 1 225 ? 25.711 -3.482 13.586 1.00 26.10 249 ARG B N 1
ATOM 6345 C CA . ARG B 1 225 ? 26.487 -2.895 14.695 1.00 27.69 249 ARG B CA 1
ATOM 6346 C C . ARG B 1 225 ? 26.085 -1.450 15.069 1.00 31.72 249 ARG B C 1
ATOM 6347 O O . ARG B 1 225 ? 26.893 -0.702 15.608 1.00 32.48 249 ARG B O 1
ATOM 6355 N N . ARG B 1 226 ? 24.836 -1.066 14.793 1.00 27.33 250 ARG B N 1
ATOM 6356 C CA . ARG B 1 226 ? 24.345 0.280 15.093 1.00 26.42 250 ARG B CA 1
ATOM 6357 C C . ARG B 1 226 ? 23.776 0.315 16.504 1.00 29.84 250 ARG B C 1
ATOM 6358 O O . ARG B 1 226 ? 23.811 1.353 17.167 1.00 28.54 250 ARG B O 1
ATOM 6366 N N . LEU B 1 227 ? 23.248 -0.822 16.955 1.00 27.71 251 LEU B N 1
ATOM 6367 C CA . LEU B 1 227 ? 22.661 -0.969 18.275 1.00 28.38 251 LEU B CA 1
ATOM 6368 C C . LEU B 1 227 ? 23.721 -1.488 19.231 1.00 34.63 251 LEU B C 1
ATOM 6369 O O . LEU B 1 227 ? 24.324 -2.541 18.997 1.00 36.01 251 LEU B O 1
ATOM 6374 N N . GLY B 1 228 ? 23.927 -0.735 20.300 1.00 32.09 252 GLY B N 1
ATOM 6375 C CA . GLY B 1 228 ? 24.886 -1.040 21.357 1.00 31.90 252 GLY B CA 1
ATOM 6376 C C . GLY B 1 228 ? 24.695 -0.157 22.572 1.00 34.45 252 GLY B C 1
ATOM 6377 O O . GLY B 1 228 ? 24.016 0.870 22.494 1.00 31.68 252 GLY B O 1
ATOM 6378 N N . GLU B 1 229 ? 25.329 -0.540 23.703 1.00 33.27 253 GLU B N 1
ATOM 6379 C CA . GLU B 1 229 ? 25.260 0.172 24.983 1.00 33.68 253 GLU B CA 1
ATOM 6380 C C . GLU B 1 229 ? 25.772 1.598 24.922 1.00 40.06 253 GLU B C 1
ATOM 6381 O O . GLU B 1 229 ? 25.203 2.474 25.574 1.00 40.52 253 GLU B O 1
ATOM 6387 N N . ASP B 1 230 ? 26.841 1.835 24.149 1.00 39.14 254 ASP B N 1
ATOM 6388 C CA . ASP B 1 230 ? 27.449 3.154 23.997 1.00 41.03 254 ASP B CA 1
ATOM 6389 C C . ASP B 1 230 ? 26.662 3.997 22.985 1.00 44.88 254 ASP B C 1
ATOM 6390 O O . ASP B 1 230 ? 26.375 3.508 21.891 1.00 42.86 254 ASP B O 1
ATOM 6395 N N . PRO B 1 231 ? 26.308 5.262 23.318 1.00 43.23 255 PRO B N 1
ATOM 6396 C CA . PRO B 1 231 ? 25.542 6.071 22.360 1.00 43.12 255 PRO B CA 1
ATOM 6397 C C . PRO B 1 231 ? 26.392 6.654 21.237 1.00 46.70 255 PRO B C 1
ATOM 6398 O O . PRO B 1 231 ? 27.604 6.840 21.389 1.00 46.22 255 PRO B O 1
ATOM 6402 N N . ALA B 1 232 ? 25.745 6.940 20.098 1.00 42.07 256 ALA B N 1
ATOM 6403 C CA . ALA B 1 232 ? 26.439 7.540 18.963 1.00 42.50 256 ALA B CA 1
ATOM 6404 C C . ALA B 1 232 ? 26.526 9.051 19.171 1.00 47.07 256 ALA B C 1
ATOM 6405 O O . ALA B 1 232 ? 27.469 9.689 18.696 1.00 48.60 256 ALA B O 1
ATOM 6407 N N . ARG B 1 233 ? 25.522 9.618 19.872 1.00 41.33 257 ARG B N 1
ATOM 6408 C CA . ARG B 1 233 ? 25.403 11.051 20.126 1.00 41.90 257 ARG B CA 1
ATOM 6409 C C . ARG B 1 233 ? 24.510 11.387 21.318 1.00 47.97 257 ARG B C 1
ATOM 6410 O O . ARG B 1 233 ? 23.543 10.678 21.605 1.00 46.58 257 ARG B O 1
ATOM 6418 N N . CYS B 1 234 ? 24.848 12.484 21.998 1.00 48.00 258 CYS B N 1
ATOM 6419 C CA . CYS B 1 234 ? 24.104 13.011 23.135 1.00 49.64 258 CYS B CA 1
ATOM 6420 C C . CYS B 1 234 ? 23.690 14.459 22.890 1.00 56.83 258 CYS B C 1
ATOM 6421 O O . CYS B 1 234 ? 24.351 15.187 22.141 1.00 55.91 258 CYS B O 1
ATOM 6424 N N . MET B 1 235 ? 22.576 14.854 23.506 1.00 56.77 259 MET B N 1
ATOM 6425 C CA . MET B 1 235 ? 21.967 16.179 23.401 1.00 58.39 259 MET B CA 1
ATOM 6426 C C . MET B 1 235 ? 21.600 16.654 24.821 1.00 60.87 259 MET B C 1
ATOM 6427 O O . MET B 1 235 ? 21.531 15.833 25.736 1.00 59.41 259 MET B O 1
ATOM 6432 N N . ILE B 1 236 ? 21.394 17.973 25.008 1.00 57.09 260 ILE B N 1
ATOM 6433 C CA . ILE B 1 236 ? 20.966 18.546 26.288 1.00 56.31 260 ILE B CA 1
ATOM 6434 C C . ILE B 1 236 ? 19.586 19.184 26.071 1.00 59.71 260 ILE B C 1
ATOM 6435 O O . ILE B 1 236 ? 19.467 20.123 25.275 1.00 59.88 260 ILE B O 1
ATOM 6440 N N . ASP B 1 237 ? 18.544 18.662 26.760 1.00 54.91 261 ASP B N 1
ATOM 6441 C CA . ASP B 1 237 ? 17.172 19.183 26.646 1.00 54.25 261 ASP B CA 1
ATOM 6442 C C . ASP B 1 237 ? 16.983 20.557 27.330 1.00 56.87 261 ASP B C 1
ATOM 6443 O O . ASP B 1 237 ? 17.955 21.140 27.821 1.00 55.48 261 ASP B O 1
ATOM 6448 N N . GLU B 1 238 ? 15.724 21.042 27.380 1.00 54.05 262 GLU B N 1
ATOM 6449 C CA . GLU B 1 238 ? 15.300 22.315 27.985 1.00 54.43 262 GLU B CA 1
ATOM 6450 C C . GLU B 1 238 ? 15.589 22.405 29.491 1.00 57.53 262 GLU B C 1
ATOM 6451 O O . GLU B 1 238 ? 15.780 23.511 30.010 1.00 57.00 262 GLU B O 1
ATOM 6457 N N . TYR B 1 239 ? 15.593 21.246 30.190 1.00 53.28 263 TYR B N 1
ATOM 6458 C CA . TYR B 1 239 ? 15.816 21.143 31.638 1.00 52.38 263 TYR B CA 1
ATOM 6459 C C . TYR B 1 239 ? 17.288 21.029 32.061 1.00 57.05 263 TYR B C 1
ATOM 6460 O O . TYR B 1 239 ? 17.592 21.194 33.244 1.00 56.70 263 TYR B O 1
ATOM 6469 N N . GLY B 1 240 ? 18.176 20.760 31.103 1.00 54.56 264 GLY B N 1
ATOM 6470 C CA . GLY B 1 240 ? 19.609 20.610 31.344 1.00 54.64 264 GLY B CA 1
ATOM 6471 C C . GLY B 1 240 ? 20.050 19.164 31.490 1.00 59.32 264 GLY B C 1
ATOM 6472 O O . GLY B 1 240 ? 21.150 18.897 31.985 1.00 58.59 264 GLY B O 1
ATOM 6473 N N . VAL B 1 241 ? 19.186 18.223 31.055 1.00 56.23 265 VAL B N 1
ATOM 6474 C CA . VAL B 1 241 ? 19.396 16.775 31.132 1.00 56.52 265 VAL B CA 1
ATOM 6475 C C . VAL B 1 241 ? 19.964 16.225 29.812 1.00 60.98 265 VAL B C 1
ATOM 6476 O O . VAL B 1 241 ? 19.422 16.499 28.731 1.00 60.13 265 VAL B O 1
ATOM 6480 N N . LYS B 1 242 ? 21.044 15.425 29.921 1.00 57.51 266 LYS B N 1
ATOM 6481 C CA . LYS B 1 242 ? 21.699 14.768 28.794 1.00 56.81 266 LYS B CA 1
ATOM 6482 C C . LYS B 1 242 ? 20.800 13.646 28.244 1.00 59.08 266 LYS B C 1
ATOM 6483 O O . LYS B 1 242 ? 20.430 12.727 28.980 1.00 59.55 266 LYS B O 1
ATOM 6489 N N . GLN B 1 243 ? 20.417 13.767 26.962 1.00 53.28 267 GLN B N 1
ATOM 6490 C CA . GLN B 1 243 ? 19.577 12.812 26.229 1.00 52.40 267 GLN B CA 1
ATOM 6491 C C . GLN B 1 243 ? 20.462 12.106 25.200 1.00 53.39 267 GLN B C 1
ATOM 6492 O O . GLN B 1 243 ? 21.066 12.776 24.364 1.00 52.68 267 GLN B O 1
ATOM 6498 N N . CYS B 1 244 ? 20.571 10.769 25.279 1.00 48.11 268 CYS B N 1
ATOM 6499 C CA . CYS B 1 244 ? 21.440 10.000 24.377 1.00 46.92 268 CYS B CA 1
ATOM 6500 C C . CYS B 1 244 ? 20.713 8.971 23.487 1.00 43.86 268 CYS B C 1
ATOM 6501 O O . CYS B 1 244 ? 19.643 8.475 23.850 1.00 42.81 268 CYS B O 1
ATOM 6504 N N . ARG B 1 245 ? 21.298 8.677 22.305 1.00 40.34 269 ARG B N 1
ATOM 6505 C CA . ARG B 1 245 ? 20.740 7.745 21.313 1.00 37.00 269 ARG B CA 1
ATOM 6506 C C . ARG B 1 245 ? 21.820 7.104 20.439 1.00 36.09 269 ARG B C 1
ATOM 6507 O O . ARG B 1 245 ? 22.930 7.636 20.313 1.00 35.24 269 ARG B O 1
ATOM 6515 N N . ASN B 1 246 ? 21.483 5.949 19.841 1.00 29.75 270 ASN B N 1
ATOM 6516 C CA . ASN B 1 246 ? 22.325 5.259 18.863 1.00 28.52 270 ASN B CA 1
ATOM 6517 C C . ASN B 1 246 ? 21.941 5.862 17.503 1.00 29.74 270 ASN B C 1
ATOM 6518 O O . ASN B 1 246 ? 20.915 6.551 17.431 1.00 27.09 270 ASN B O 1
ATOM 6523 N N . ASP B 1 247 ? 22.736 5.612 16.437 1.00 26.11 271 ASP B N 1
ATOM 6524 C CA . ASP B 1 247 ? 22.388 6.053 15.077 1.00 25.32 271 ASP B CA 1
ATOM 6525 C C . ASP B 1 247 ? 21.802 4.844 14.357 1.00 28.55 271 ASP B C 1
ATOM 6526 O O . ASP B 1 247 ? 22.503 4.103 13.654 1.00 27.73 271 ASP B O 1
ATOM 6531 N N . LEU B 1 248 ? 20.506 4.601 14.614 1.00 24.73 272 LEU B N 1
ATOM 6532 C CA . LEU B 1 248 ? 19.798 3.444 14.090 1.00 23.37 272 LEU B CA 1
ATOM 6533 C C . LEU B 1 248 ? 19.223 3.648 12.690 1.00 25.03 272 LEU B C 1
ATOM 6534 O O . LEU B 1 248 ? 18.868 4.758 12.314 1.00 23.96 272 LEU B O 1
ATOM 6539 N N . ALA B 1 249 ? 19.158 2.556 11.928 1.00 19.81 273 ALA B N 1
ATOM 6540 C CA . ALA B 1 249 ? 18.610 2.535 10.575 1.00 19.24 273 ALA B CA 1
ATOM 6541 C C . ALA B 1 249 ? 17.173 2.023 10.659 1.00 22.06 273 ALA B C 1
ATOM 6542 O O . ALA B 1 249 ? 16.854 1.181 11.508 1.00 21.08 273 ALA B O 1
ATOM 6544 N N . GLY B 1 250 ? 16.330 2.545 9.785 1.00 17.64 274 GLY B N 1
ATOM 6545 C CA . GLY B 1 250 ? 14.949 2.106 9.670 1.00 17.03 274 GLY B CA 1
ATOM 6546 C C . GLY B 1 250 ? 14.876 0.899 8.755 1.00 19.76 274 GLY B C 1
ATOM 6547 O O . GLY B 1 250 ? 15.812 0.650 7.985 1.00 17.10 274 GLY B O 1
ATOM 6548 N N . VAL B 1 251 ? 13.765 0.155 8.833 1.00 16.05 275 VAL B N 1
ATOM 6549 C CA . VAL B 1 251 ? 13.529 -1.048 8.034 1.00 16.89 275 VAL B CA 1
ATOM 6550 C C . VAL B 1 251 ? 12.175 -1.015 7.379 1.00 20.04 275 VAL B C 1
ATOM 6551 O O . VAL B 1 251 ? 11.194 -0.611 7.998 1.00 18.13 275 VAL B O 1
ATOM 6555 N N . VAL B 1 252 ? 12.139 -1.411 6.103 1.00 17.62 276 VAL B N 1
ATOM 6556 C CA . VAL B 1 252 ? 10.914 -1.634 5.347 1.00 16.82 276 VAL B CA 1
ATOM 6557 C C . VAL B 1 252 ? 11.002 -3.131 5.058 1.00 21.27 276 VAL B C 1
ATOM 6558 O O . VAL B 1 252 ? 11.987 -3.582 4.461 1.00 21.72 276 VAL B O 1
ATOM 6562 N N . GLU B 1 253 ? 10.077 -3.912 5.630 1.00 16.99 277 GLU B N 1
ATOM 6563 C CA . GLU B 1 253 ? 10.058 -5.361 5.424 1.00 17.01 277 GLU B CA 1
ATOM 6564 C C . GLU B 1 253 ? 8.732 -5.738 4.829 1.00 21.22 277 GLU B C 1
ATOM 6565 O O . GLU B 1 253 ? 7.701 -5.577 5.479 1.00 19.85 277 GLU B O 1
ATOM 6571 N N . VAL B 1 254 ? 8.751 -6.219 3.584 1.00 19.39 278 VAL B N 1
ATOM 6572 C CA . VAL B 1 254 ? 7.525 -6.616 2.907 1.00 18.08 278 VAL B CA 1
ATOM 6573 C C . VAL B 1 254 ? 7.524 -8.132 2.942 1.00 22.31 278 VAL B C 1
ATOM 6574 O O . VAL B 1 254 ? 8.290 -8.760 2.212 1.00 22.13 278 VAL B O 1
ATOM 6578 N N . GLY B 1 255 ? 6.721 -8.694 3.847 1.00 19.26 279 GLY B N 1
ATOM 6579 C CA . GLY B 1 255 ? 6.610 -10.140 4.033 1.00 19.72 279 GLY B CA 1
ATOM 6580 C C . GLY B 1 255 ? 5.455 -10.704 3.229 1.00 25.03 279 GLY B C 1
ATOM 6581 O O . GLY B 1 255 ? 4.821 -9.983 2.450 1.00 23.37 279 GLY B O 1
ATOM 6582 N N . GLY B 1 256 ? 5.191 -11.995 3.404 1.00 23.78 280 GLY B N 1
ATOM 6583 C CA . GLY B 1 256 ? 4.108 -12.682 2.704 1.00 23.55 280 GLY B CA 1
ATOM 6584 C C . GLY B 1 256 ? 2.740 -12.251 3.183 1.00 29.15 280 GLY B C 1
ATOM 6585 O O . GLY B 1 256 ? 1.822 -12.102 2.376 1.00 29.09 280 GLY B O 1
ATOM 6586 N N . ALA B 1 257 ? 2.590 -12.012 4.492 1.00 26.29 281 ALA B N 1
ATOM 6587 C CA . ALA B 1 257 ? 1.287 -11.639 5.065 1.00 27.47 281 ALA B CA 1
ATOM 6588 C C . ALA B 1 257 ? 1.082 -10.160 5.411 1.00 30.78 281 ALA B C 1
ATOM 6589 O O . ALA B 1 257 ? -0.060 -9.710 5.475 1.00 31.72 281 ALA B O 1
ATOM 6591 N N . SER B 1 258 ? 2.161 -9.401 5.641 1.00 25.12 282 SER B N 1
ATOM 6592 C CA . SER B 1 258 ? 2.048 -7.966 5.952 1.00 23.91 282 SER B CA 1
ATOM 6593 C C . SER B 1 258 ? 3.354 -7.249 5.649 1.00 25.46 282 SER B C 1
ATOM 6594 O O . SER B 1 258 ? 4.381 -7.902 5.430 1.00 24.76 282 SER B O 1
ATOM 6597 N N . ALA B 1 259 ? 3.303 -5.904 5.610 1.00 20.16 283 ALA B N 1
ATOM 6598 C CA . ALA B 1 259 ? 4.497 -5.080 5.455 1.00 18.87 283 ALA B CA 1
ATOM 6599 C C . ALA B 1 259 ? 4.701 -4.276 6.728 1.00 20.03 283 ALA B C 1
ATOM 6600 O O . ALA B 1 259 ? 3.760 -3.663 7.237 1.00 19.37 283 ALA B O 1
ATOM 6602 N N . GLN B 1 260 ? 5.935 -4.244 7.216 1.00 15.68 284 GLN B N 1
ATOM 6603 C CA . GLN B 1 260 ? 6.267 -3.457 8.403 1.00 14.73 284 GLN B CA 1
ATOM 6604 C C . GLN B 1 260 ? 7.189 -2.330 8.025 1.00 18.50 284 GLN B C 1
ATOM 6605 O O . GLN B 1 260 ? 8.101 -2.523 7.220 1.00 18.55 284 GLN B O 1
ATOM 6611 N N . ILE B 1 261 ? 6.982 -1.165 8.633 1.00 14.77 285 ILE B N 1
ATOM 6612 C CA . ILE B 1 261 ? 7.875 -0.009 8.502 1.00 14.31 285 ILE B CA 1
ATOM 6613 C C . ILE B 1 261 ? 8.199 0.398 9.955 1.00 17.46 285 ILE B C 1
ATOM 6614 O O . ILE B 1 261 ? 7.300 0.705 10.739 1.00 16.27 285 ILE B O 1
ATOM 6619 N N . VAL B 1 262 ? 9.467 0.379 10.306 1.00 13.23 286 VAL B N 1
ATOM 6620 C CA . VAL B 1 262 ? 9.901 0.743 11.657 1.00 13.21 286 VAL B CA 1
ATOM 6621 C C . VAL B 1 262 ? 11.140 1.601 11.505 1.00 16.86 286 VAL B C 1
ATOM 6622 O O . VAL B 1 262 ? 12.113 1.156 10.921 1.00 16.67 286 VAL B O 1
ATOM 6626 N N . PHE B 1 263 ? 11.104 2.820 12.011 1.00 15.38 287 PHE B N 1
ATOM 6627 C CA . PHE B 1 263 ? 12.261 3.703 11.932 1.00 15.37 287 PHE B CA 1
ATOM 6628 C C . PHE B 1 263 ? 12.335 4.638 13.122 1.00 19.52 287 PHE B C 1
ATOM 6629 O O . PHE B 1 263 ? 11.290 4.954 13.690 1.00 18.62 287 PHE B O 1
ATOM 6637 N N . PRO B 1 264 ? 13.535 5.157 13.461 1.00 19.77 288 PRO B N 1
ATOM 6638 C CA . PRO B 1 264 ? 13.651 6.064 14.617 1.00 20.07 288 PRO B CA 1
ATOM 6639 C C . PRO B 1 264 ? 12.912 7.376 14.426 1.00 25.74 288 PRO B C 1
ATOM 6640 O O . PRO B 1 264 ? 12.920 7.944 13.324 1.00 24.08 288 PRO B O 1
ATOM 6644 N N . LEU B 1 265 ? 12.268 7.841 15.507 1.00 24.30 289 LEU B N 1
ATOM 6645 C CA . LEU B 1 265 ? 11.544 9.109 15.555 1.00 25.20 289 LEU B CA 1
ATOM 6646 C C . LEU B 1 265 ? 12.581 10.221 15.377 1.00 27.26 289 LEU B C 1
ATOM 6647 O O . LEU B 1 265 ? 13.629 10.182 16.005 1.00 25.10 289 LEU B O 1
ATOM 6652 N N . GLN B 1 266 ? 12.311 11.154 14.468 1.00 25.99 290 GLN B N 1
ATOM 6653 C CA . GLN B 1 266 ? 13.181 12.286 14.172 1.00 26.31 290 GLN B CA 1
ATOM 6654 C C . GLN B 1 266 ? 13.251 13.164 15.420 1.00 30.65 290 GLN B C 1
ATOM 6655 O O . GLN B 1 266 ? 12.218 13.426 16.028 1.00 27.03 290 GLN B O 1
ATOM 6661 N N . GLU B 1 267 ? 14.475 13.560 15.829 1.00 33.01 291 GLU B N 1
ATOM 6662 C CA . GLU B 1 267 ? 14.738 14.425 16.984 1.00 35.64 291 GLU B CA 1
ATOM 6663 C C . GLU B 1 267 ? 13.847 15.696 16.931 1.00 40.79 291 GLU B C 1
ATOM 6664 O O . GLU B 1 267 ? 13.777 16.340 15.883 1.00 40.03 291 GLU B O 1
ATOM 6670 N N . GLY B 1 268 ? 13.125 15.971 18.025 1.00 38.62 292 GLY B N 1
ATOM 6671 C CA . GLY B 1 268 ? 12.243 17.132 18.171 1.00 39.11 292 GLY B CA 1
ATOM 6672 C C . GLY B 1 268 ? 10.856 17.044 17.552 1.00 43.16 292 GLY B C 1
ATOM 6673 O O . GLY B 1 268 ? 10.116 18.033 17.565 1.00 42.94 292 GLY B O 1
ATOM 6674 N N . THR B 1 269 ? 10.488 15.879 16.987 1.00 38.44 293 THR B N 1
ATOM 6675 C CA . THR B 1 269 ? 9.167 15.685 16.370 1.00 37.38 293 THR B CA 1
ATOM 6676 C C . THR B 1 269 ? 8.008 15.773 17.385 1.00 41.11 293 THR B C 1
ATOM 6677 O O . THR B 1 269 ? 8.035 15.133 18.446 1.00 39.29 293 THR B O 1
ATOM 6681 N N . VAL B 1 270 ? 7.003 16.593 17.039 1.00 37.83 294 VAL B N 1
ATOM 6682 C CA . VAL B 1 270 ? 5.764 16.720 17.794 1.00 38.38 294 VAL B CA 1
ATOM 6683 C C . VAL B 1 270 ? 4.691 15.980 16.975 1.00 37.51 294 VAL B C 1
ATOM 6684 O O . VAL B 1 270 ? 4.288 16.413 15.894 1.00 36.38 294 VAL B O 1
ATOM 6688 N N . LEU B 1 271 ? 4.334 14.793 17.456 1.00 31.75 295 LEU B N 1
ATOM 6689 C CA . LEU B 1 271 ? 3.369 13.890 16.824 1.00 28.94 295 LEU B CA 1
ATOM 6690 C C . LEU B 1 271 ? 1.954 14.301 17.145 1.00 31.66 295 LEU B C 1
ATOM 6691 O O . LEU B 1 271 ? 1.715 14.740 18.271 1.00 31.82 295 LEU B O 1
ATOM 6700 N N . PRO B 1 272 ? 0.978 14.072 16.225 1.00 26.15 296 PRO B N 1
ATOM 6701 C CA . PRO B 1 272 ? -0.434 14.254 16.592 1.00 25.71 296 PRO B CA 1
ATOM 6702 C C . PRO B 1 272 ? -0.779 13.390 17.834 1.00 27.46 296 PRO B C 1
ATOM 6703 O O . PRO B 1 272 ? -0.144 12.344 18.044 1.00 23.39 296 PRO B O 1
ATOM 6707 N N . SER B 1 273 ? -1.789 13.830 18.645 1.00 25.48 297 SER B N 1
ATOM 6708 C CA . SER B 1 273 ? -2.254 13.181 19.898 1.00 25.42 297 SER B CA 1
ATOM 6709 C C . SER B 1 273 ? -2.626 11.691 19.710 1.00 25.00 297 SER B C 1
ATOM 6710 O O . SER B 1 273 ? -2.503 10.878 20.637 1.00 22.40 297 SER B O 1
ATOM 6713 N N . SER B 1 274 ? -3.135 11.378 18.507 1.00 19.51 298 SER B N 1
ATOM 6714 C CA . SER B 1 274 ? -3.688 10.107 18.097 1.00 18.81 298 SER B CA 1
ATOM 6715 C C . SER B 1 274 ? -2.704 9.021 17.703 1.00 22.29 298 SER B C 1
ATOM 6716 O O . SER B 1 274 ? -3.108 7.872 17.515 1.00 23.03 298 SER B O 1
ATOM 6719 N N . VAL B 1 275 ? -1.416 9.367 17.554 1.00 18.78 299 VAL B N 1
ATOM 6720 C CA . VAL B 1 275 ? -0.363 8.402 17.231 1.00 17.70 299 VAL B CA 1
ATOM 6721 C C . VAL B 1 275 ? 0.729 8.519 18.300 1.00 24.82 299 VAL B C 1
ATOM 6722 O O . VAL B 1 275 ? 0.762 9.508 19.042 1.00 27.35 299 VAL B O 1
ATOM 6726 N N . ARG B 1 276 ? 1.577 7.511 18.430 1.00 20.49 300 ARG B N 1
ATOM 6727 C CA . ARG B 1 276 ? 2.619 7.585 19.456 1.00 21.81 300 ARG B CA 1
ATOM 6728 C C . ARG B 1 276 ? 3.923 6.941 19.032 1.00 26.38 300 ARG B C 1
ATOM 6729 O O . ARG B 1 276 ? 3.926 5.990 18.241 1.00 25.82 300 ARG B O 1
ATOM 6737 N N . ALA B 1 277 ? 5.034 7.411 19.600 1.00 22.66 301 ALA B N 1
ATOM 6738 C CA . ALA B 1 277 ? 6.300 6.738 19.351 1.00 22.06 301 ALA B CA 1
ATOM 6739 C C . ALA B 1 277 ? 6.286 5.482 20.242 1.00 22.31 301 ALA B C 1
ATOM 6740 O O . ALA B 1 277 ? 5.699 5.503 21.324 1.00 23.24 301 ALA B O 1
ATOM 6742 N N . VAL B 1 278 ? 6.837 4.379 19.759 1.00 17.44 302 VAL B N 1
ATOM 6743 C CA . VAL B 1 278 ? 6.944 3.150 20.551 1.00 17.07 302 VAL B CA 1
ATOM 6744 C C . VAL B 1 278 ? 8.323 3.232 21.206 1.00 20.06 302 VAL B C 1
ATOM 6745 O O . VAL B 1 278 ? 9.324 3.372 20.504 1.00 19.95 302 VAL B O 1
ATOM 6749 N N . ASN B 1 279 ? 8.375 3.204 22.535 1.00 17.69 303 ASN B N 1
ATOM 6750 C CA . ASN B 1 279 ? 9.663 3.247 23.254 1.00 18.51 303 ASN B CA 1
ATOM 6751 C C . ASN B 1 279 ? 10.049 1.818 23.593 1.00 20.91 303 ASN B C 1
ATOM 6752 O O . ASN B 1 279 ? 9.337 1.153 24.349 1.00 19.20 303 ASN B O 1
ATOM 6757 N N . LEU B 1 280 ? 11.166 1.342 23.008 1.00 17.97 304 LEU B N 1
ATOM 6758 C CA . LEU B 1 280 ? 11.638 -0.046 23.150 1.00 18.44 304 LEU B CA 1
ATOM 6759 C C . LEU B 1 280 ? 11.946 -0.437 24.598 1.00 21.00 304 LEU B C 1
ATOM 6760 O O . LEU B 1 280 ? 11.699 -1.582 24.986 1.00 21.68 304 LEU B O 1
ATOM 6765 N N . GLN B 1 281 ? 12.410 0.522 25.407 1.00 17.64 305 GLN B N 1
ATOM 6766 C CA . GLN B 1 281 ? 12.706 0.317 26.836 1.00 18.52 305 GLN B CA 1
ATOM 6767 C C . GLN B 1 281 ? 11.382 0.125 27.617 1.00 25.58 305 GLN B C 1
ATOM 6768 O O . GLN B 1 281 ? 11.226 -0.876 28.307 1.00 24.08 305 GLN B O 1
ATOM 6774 N N . ARG B 1 282 ? 10.402 1.038 27.428 1.00 24.63 306 ARG B N 1
ATOM 6775 C CA . ARG B 1 282 ? 9.083 0.946 28.062 1.00 25.31 306 ARG B CA 1
ATOM 6776 C C . ARG B 1 282 ? 8.362 -0.358 27.702 1.00 29.57 306 ARG B C 1
ATOM 6777 O O . ARG B 1 282 ? 7.702 -0.943 28.559 1.00 31.48 306 ARG B O 1
ATOM 6785 N N . GLU B 1 283 ? 8.520 -0.827 26.450 1.00 25.26 307 GLU B N 1
ATOM 6786 C CA . GLU B 1 283 ? 7.936 -2.070 25.941 1.00 24.40 307 GLU B CA 1
ATOM 6787 C C . GLU B 1 283 ? 8.730 -3.321 26.315 1.00 31.30 307 GLU B C 1
ATOM 6788 O O . GLU B 1 283 ? 8.339 -4.429 25.925 1.00 32.47 307 GLU B O 1
ATOM 6794 N N . ARG B 1 284 ? 9.826 -3.161 27.089 1.00 27.79 308 ARG B N 1
ATOM 6795 C CA . ARG B 1 284 ? 10.667 -4.272 27.565 1.00 27.84 308 ARG B CA 1
ATOM 6796 C C . ARG B 1 284 ? 11.291 -5.077 26.422 1.00 27.78 308 ARG B C 1
ATOM 6797 O O . ARG B 1 284 ? 11.403 -6.298 26.507 1.00 25.40 308 ARG B O 1
ATOM 6805 N N . LEU B 1 285 ? 11.683 -4.379 25.340 1.00 24.04 309 LEU B N 1
ATOM 6806 C CA . LEU B 1 285 ? 12.311 -4.989 24.175 1.00 23.11 309 LEU B CA 1
ATOM 6807 C C . LEU B 1 285 ? 13.821 -4.791 24.257 1.00 25.38 309 LEU B C 1
ATOM 6808 O O . LEU B 1 285 ? 14.575 -5.673 23.846 1.00 26.50 309 LEU B O 1
ATOM 6813 N N . LEU B 1 286 ? 14.258 -3.649 24.827 1.00 20.16 310 LEU B N 1
ATOM 6814 C CA . LEU B 1 286 ? 15.664 -3.344 25.113 1.00 20.34 310 LEU B CA 1
ATOM 6815 C C . LEU B 1 286 ? 15.812 -2.973 26.587 1.00 25.10 310 LEU B C 1
ATOM 6816 O O . LEU B 1 286 ? 14.936 -2.303 27.133 1.00 24.52 310 LEU B O 1
ATOM 6821 N N . PRO B 1 287 ? 16.914 -3.367 27.259 1.00 24.54 311 PRO B N 1
ATOM 6822 C CA . PRO B 1 287 ? 17.092 -2.943 28.658 1.00 25.38 311 PRO B CA 1
ATOM 6823 C C . PRO B 1 287 ? 17.463 -1.453 28.747 1.00 28.95 311 PRO B C 1
ATOM 6824 O O . PRO B 1 287 ? 17.838 -0.836 27.748 1.00 23.58 311 PRO B O 1
ATOM 6828 N N . GLU B 1 288 ? 17.347 -0.886 29.958 1.00 29.75 312 GLU B N 1
ATOM 6829 C CA . GLU B 1 288 ? 17.634 0.517 30.278 1.00 30.42 312 GLU B CA 1
ATOM 6830 C C . GLU B 1 288 ? 19.076 0.915 30.000 1.00 33.91 312 GLU B C 1
ATOM 6831 O 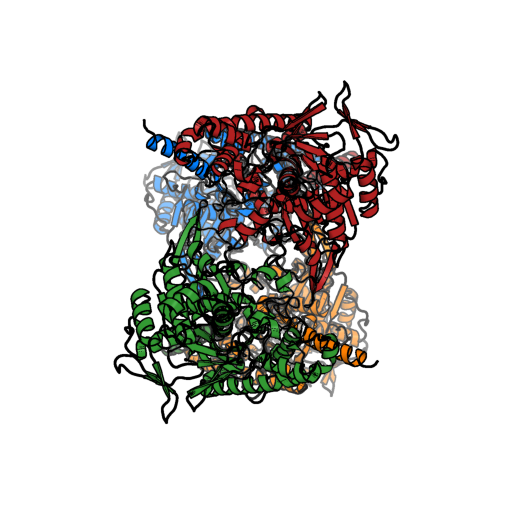O . GLU B 1 288 ? 19.335 2.090 29.730 1.00 33.93 312 GLU B O 1
ATOM 6837 N N . ARG B 1 289 ? 20.021 -0.043 30.062 1.00 29.70 313 ARG B N 1
ATOM 6838 C CA . ARG B 1 289 ? 21.432 0.250 29.799 1.00 29.00 313 ARG B CA 1
ATOM 6839 C C . ARG B 1 289 ? 21.693 0.595 28.332 1.00 29.93 313 ARG B C 1
ATOM 6840 O O . ARG B 1 289 ? 22.758 1.109 28.002 1.00 28.66 313 ARG B O 1
ATOM 6848 N N . TYR B 1 290 ? 20.720 0.311 27.449 1.00 25.46 314 TYR B N 1
ATOM 6849 C CA . TYR B 1 290 ? 20.848 0.671 26.043 1.00 26.00 314 TYR B CA 1
ATOM 6850 C C . TYR B 1 290 ? 20.323 2.108 25.865 1.00 30.56 314 TYR B C 1
ATOM 6851 O O . TYR B 1 290 ? 19.385 2.474 26.570 1.00 30.60 314 TYR B O 1
ATOM 6860 N N . PRO B 1 291 ? 20.901 2.944 24.963 1.00 26.87 315 PRO B N 1
ATOM 6861 C CA . PRO B 1 291 ? 20.352 4.296 24.767 1.00 25.75 315 PRO B CA 1
ATOM 6862 C C . PRO B 1 291 ? 18.880 4.222 24.372 1.00 28.30 315 PRO B C 1
ATOM 6863 O O . PRO B 1 291 ? 18.469 3.270 23.696 1.00 27.58 315 PRO B O 1
ATOM 6867 N N . SER B 1 292 ? 18.079 5.184 24.856 1.00 24.67 316 SER B N 1
ATOM 6868 C CA . SER B 1 292 ? 16.640 5.251 24.609 1.00 23.39 316 SER B CA 1
ATOM 6869 C C . SER B 1 292 ? 16.331 5.171 23.113 1.00 26.33 316 SER B C 1
ATOM 6870 O O . SER B 1 292 ? 16.993 5.850 22.323 1.00 25.93 316 SER B O 1
ATOM 6873 N N . ALA B 1 293 ? 15.372 4.310 22.720 1.00 21.79 317 ALA B N 1
ATOM 6874 C CA . ALA B 1 293 ? 15.005 4.168 21.312 1.00 22.05 317 ALA B CA 1
ATOM 6875 C C . ALA B 1 293 ? 13.498 4.351 21.116 1.00 24.84 317 ALA B C 1
ATOM 6876 O O . ALA B 1 293 ? 12.710 3.531 21.567 1.00 24.22 317 ALA B O 1
ATOM 6878 N N . ASP B 1 294 ? 13.108 5.463 20.494 1.00 22.19 318 ASP B N 1
ATOM 6879 C CA . ASP B 1 294 ? 11.715 5.833 20.199 1.00 20.61 318 ASP B CA 1
ATOM 6880 C C . ASP B 1 294 ? 11.512 5.654 18.717 1.00 22.37 318 ASP B C 1
ATOM 6881 O O . ASP B 1 294 ? 12.274 6.208 17.926 1.00 22.26 318 ASP B O 1
ATOM 6886 N N . VAL B 1 295 ? 10.511 4.865 18.330 1.00 17.92 319 VAL B N 1
ATOM 6887 C CA . VAL B 1 295 ? 10.302 4.549 16.922 1.00 16.70 319 VAL B CA 1
ATOM 6888 C C . VAL B 1 295 ? 8.884 4.768 16.455 1.00 19.26 319 VAL B C 1
ATOM 6889 O O . VAL B 1 295 ? 7.931 4.671 17.226 1.00 17.21 319 VAL B O 1
ATOM 6893 N N . VAL B 1 296 ? 8.757 4.984 15.161 1.00 16.33 320 VAL B N 1
ATOM 6894 C CA . VAL B 1 296 ? 7.500 4.985 14.448 1.00 15.20 320 VAL B CA 1
ATOM 6895 C C . VAL B 1 296 ? 7.382 3.486 14.066 1.00 18.50 320 VAL B C 1
ATOM 6896 O O . VAL B 1 296 ? 8.315 2.938 13.491 1.00 17.31 320 VAL B O 1
ATOM 6900 N N . SER B 1 297 ? 6.297 2.820 14.466 1.00 15.69 321 SER B N 1
ATOM 6901 C CA . SER B 1 297 ? 6.107 1.400 14.160 1.00 15.95 321 SER B CA 1
ATOM 6902 C C . SER B 1 297 ? 4.790 1.207 13.442 1.00 19.63 321 SER B C 1
ATOM 6903 O O . SER B 1 297 ? 3.739 1.565 13.966 1.00 18.56 321 SER B O 1
ATOM 6906 N N . VAL B 1 298 ? 4.844 0.651 12.243 1.00 17.55 322 VAL B N 1
ATOM 6907 C CA . VAL B 1 298 ? 3.612 0.435 11.477 1.00 18.53 322 VAL B CA 1
ATOM 6908 C C . VAL B 1 298 ? 3.606 -0.937 10.786 1.00 20.93 322 VAL B C 1
ATOM 6909 O O . VAL B 1 298 ? 4.634 -1.376 10.262 1.00 17.45 322 VAL B O 1
ATOM 6913 N N . SER B 1 299 ? 2.477 -1.639 10.876 1.00 17.31 323 SER B N 1
ATOM 6914 C CA . SER B 1 299 ? 2.285 -2.923 10.205 1.00 18.15 323 SER B CA 1
ATOM 6915 C C . SER B 1 299 ? 1.030 -2.809 9.323 1.00 25.98 323 SER B C 1
ATOM 6916 O O . SER B 1 299 ? -0.047 -2.498 9.841 1.00 25.43 323 SER B O 1
ATOM 6919 N N . PHE B 1 300 ? 1.201 -2.951 7.986 1.00 24.98 324 PHE B N 1
ATOM 6920 C CA . PHE B 1 300 ? 0.111 -2.840 6.989 1.00 26.48 324 PHE B CA 1
ATOM 6921 C C . PHE B 1 300 ? -0.255 -4.211 6.460 1.00 30.55 324 PHE B C 1
ATOM 6922 O O . PHE B 1 300 ? 0.502 -4.853 5.728 1.00 27.10 324 PHE B O 1
ATOM 6930 N N . MET B 1 301 ? -1.422 -4.666 6.881 1.00 31.45 325 MET B N 1
ATOM 6931 C CA . MET B 1 301 ? -2.021 -5.953 6.546 1.00 32.39 325 MET B CA 1
ATOM 6932 C C . MET B 1 301 ? -2.148 -6.171 5.020 1.00 31.49 325 MET B C 1
ATOM 6933 O O . MET B 1 301 ? -1.850 -7.255 4.556 1.00 31.40 325 MET B O 1
ATOM 6938 N N . GLN B 1 302 ? -2.496 -5.116 4.266 1.00 24.55 326 GLN B N 1
ATOM 6939 C CA . GLN B 1 302 ? -2.775 -5.131 2.825 1.00 23.16 326 GLN B CA 1
ATOM 6940 C C . GLN B 1 302 ? -1.548 -4.968 1.962 1.00 25.89 326 GLN B C 1
ATOM 6941 O O . GLN B 1 302 ? -1.661 -4.970 0.731 1.00 25.15 326 GLN B O 1
ATOM 6947 N N . LEU B 1 303 ? -0.376 -4.779 2.594 1.00 20.81 327 LEU B N 1
ATOM 6948 C CA . LEU B 1 303 ? 0.852 -4.587 1.841 1.00 18.86 327 LEU B CA 1
ATOM 6949 C C . LEU B 1 303 ? 1.755 -5.817 1.794 1.00 21.52 327 LEU B C 1
ATOM 6950 O O . LEU B 1 303 ? 2.806 -5.773 1.152 1.00 20.42 327 LEU B O 1
ATOM 6955 N N . GLY B 1 304 ? 1.295 -6.920 2.380 1.00 18.74 328 GLY B N 1
ATOM 6956 C CA . GLY B 1 304 ? 1.984 -8.209 2.299 1.00 19.58 328 GLY B CA 1
ATOM 6957 C C . GLY B 1 304 ? 1.882 -8.727 0.872 1.00 26.57 328 GLY B C 1
ATOM 6958 O O . GLY B 1 304 ? 0.932 -8.361 0.167 1.00 25.18 328 GLY B O 1
ATOM 6959 N N . MET B 1 305 ? 2.856 -9.553 0.421 1.00 24.84 329 MET B N 1
ATOM 6960 C CA . MET B 1 305 ? 2.887 -10.128 -0.935 1.00 24.79 329 MET B CA 1
ATOM 6961 C C . MET B 1 305 ? 1.547 -10.829 -1.272 1.00 27.78 329 MET B C 1
ATOM 6962 O O . MET B 1 305 ? 0.982 -10.585 -2.341 1.00 24.98 329 MET B O 1
ATOM 6967 N N . ALA B 1 306 ? 1.052 -11.694 -0.357 1.00 24.25 330 ALA B N 1
ATOM 6968 C CA . ALA B 1 306 ? -0.189 -12.442 -0.563 1.00 23.68 330 ALA B CA 1
ATOM 6969 C C . ALA B 1 306 ? -1.451 -11.575 -0.483 1.00 25.83 330 ALA B C 1
ATOM 6970 O O . ALA B 1 306 ? -2.278 -11.626 -1.399 1.00 23.50 330 ALA B O 1
ATOM 6972 N N . SER B 1 307 ? -1.598 -10.784 0.607 1.00 21.99 331 SER B N 1
ATOM 6973 C CA A SER B 1 307 ? -2.749 -9.908 0.830 0.30 20.87 331 SER B CA 1
ATOM 6974 C CA B SER B 1 307 ? -2.775 -9.931 0.796 0.70 21.80 331 SER B CA 1
ATOM 6975 C C . SER B 1 307 ? -2.876 -8.826 -0.241 1.00 21.87 331 SER B C 1
ATOM 6976 O O . SER B 1 307 ? -3.985 -8.538 -0.688 1.00 20.17 331 SER B O 1
ATOM 6981 N N . SER B 1 308 ? -1.736 -8.219 -0.658 1.00 16.87 332 SER B N 1
ATOM 6982 C CA . SER B 1 308 ? -1.807 -7.153 -1.668 1.00 15.87 332 SER B CA 1
ATOM 6983 C C . SER B 1 308 ? -2.253 -7.722 -3.013 1.00 21.38 332 SER B C 1
ATOM 6984 O O . SER B 1 308 ? -2.965 -7.046 -3.729 1.00 20.50 332 SER B O 1
ATOM 6987 N N . ALA B 1 309 ? -1.829 -8.956 -3.344 1.00 18.92 333 ALA B N 1
ATOM 6988 C CA . ALA B 1 309 ? -2.193 -9.618 -4.605 1.00 18.84 333 ALA B CA 1
ATOM 6989 C C . ALA B 1 309 ? -3.694 -9.837 -4.667 1.00 20.57 333 ALA B C 1
ATOM 6990 O O . ALA B 1 309 ? -4.308 -9.565 -5.689 1.00 20.99 333 ALA B O 1
ATOM 6992 N N . GLY B 1 310 ? -4.266 -10.322 -3.571 1.00 18.37 334 GLY B N 1
ATOM 6993 C CA . GLY B 1 310 ? -5.695 -10.578 -3.450 1.00 18.76 334 GLY B CA 1
ATOM 6994 C C . GLY B 1 310 ? -6.536 -9.326 -3.539 1.00 22.17 334 GLY B C 1
ATOM 6995 O O . GLY B 1 310 ? -7.490 -9.278 -4.322 1.00 21.95 334 GLY B O 1
ATOM 6996 N N . LEU B 1 311 ? -6.193 -8.306 -2.727 1.00 18.30 335 LEU B N 1
ATOM 6997 C CA . LEU B 1 311 ? -6.923 -7.029 -2.675 1.00 17.54 335 LEU B CA 1
ATOM 6998 C C . LEU B 1 311 ? -6.835 -6.278 -4.000 1.00 18.76 335 LEU B C 1
ATOM 6999 O O . LEU B 1 311 ? -7.836 -5.727 -4.451 1.00 18.32 335 LEU B O 1
ATOM 7004 N N . PHE B 1 312 ? -5.641 -6.281 -4.629 1.00 14.48 336 PHE B N 1
ATOM 7005 C CA . PHE B 1 312 ? -5.434 -5.610 -5.907 1.00 14.82 336 PHE B CA 1
ATOM 7006 C C . PHE B 1 312 ? -6.397 -6.134 -6.965 1.00 18.62 336 PHE B C 1
ATOM 7007 O O . PHE B 1 312 ? -7.028 -5.325 -7.635 1.00 16.75 336 PHE B O 1
ATOM 7015 N N . LEU B 1 313 ? -6.528 -7.486 -7.103 1.00 16.97 337 LEU B N 1
ATOM 7016 C CA . LEU B 1 313 ? -7.453 -8.081 -8.082 1.00 17.82 337 LEU B CA 1
ATOM 7017 C C . LEU B 1 313 ? -8.916 -7.765 -7.757 1.00 21.40 337 LEU B C 1
ATOM 7018 O O . LEU B 1 313 ? -9.700 -7.475 -8.660 1.00 23.04 337 LEU B O 1
ATOM 7023 N N . LYS B 1 314 ? -9.272 -7.805 -6.465 1.00 17.70 338 LYS B N 1
ATOM 7024 C CA . LYS B 1 314 ? -10.625 -7.524 -5.970 1.00 17.22 338 LYS B CA 1
ATOM 7025 C C . LYS B 1 314 ? -11.094 -6.105 -6.356 1.00 20.90 338 LYS B C 1
ATOM 7026 O O . LYS B 1 314 ? -12.171 -5.944 -6.917 1.00 20.49 338 LYS B O 1
ATOM 7032 N N . GLU B 1 315 ? -10.219 -5.112 -6.164 1.00 17.32 339 GLU B N 1
ATOM 7033 C CA . GLU B 1 315 ? -10.486 -3.713 -6.464 1.00 16.91 339 GLU B CA 1
ATOM 7034 C C . GLU B 1 315 ? -10.318 -3.407 -7.925 1.00 20.94 339 GLU B C 1
ATOM 7035 O O . GLU B 1 315 ? -11.225 -2.827 -8.505 1.00 22.02 339 GLU B O 1
ATOM 7041 N N . LEU B 1 316 ? -9.205 -3.831 -8.552 1.00 19.37 340 LEU B N 1
ATOM 7042 C CA . LEU B 1 316 ? -8.988 -3.564 -9.986 1.00 20.57 340 LEU B CA 1
ATOM 7043 C C . LEU B 1 316 ? -10.099 -4.147 -10.860 1.00 23.51 340 LEU B C 1
ATOM 7044 O O . LEU B 1 316 ? -10.634 -3.452 -11.722 1.00 22.31 340 LEU B O 1
ATOM 7049 N N . CYS B 1 317 ? -10.447 -5.415 -10.614 1.00 20.33 341 CYS B N 1
ATOM 7050 C CA . CYS B 1 317 ? -11.439 -6.141 -11.415 1.00 20.13 341 CYS B CA 1
ATOM 7051 C C . CYS B 1 317 ? -12.920 -5.868 -11.092 1.00 25.49 341 CYS B C 1
ATOM 7052 O O . CYS B 1 317 ? -13.798 -6.525 -11.640 1.00 25.68 341 CYS B O 1
ATOM 7055 N N . SER B 1 318 ? -13.187 -4.849 -10.254 1.00 23.51 342 SER B N 1
ATOM 7056 C CA . SER B 1 318 ? -14.523 -4.327 -9.940 1.00 24.33 342 SER B CA 1
ATOM 7057 C C . SER B 1 318 ? -14.612 -2.843 -10.396 1.00 28.87 342 SER B C 1
ATOM 7058 O O . SER B 1 318 ? -15.605 -2.167 -10.135 1.00 30.56 342 SER B O 1
ATOM 7061 N N . ASN B 1 319 ? -13.579 -2.362 -11.102 1.00 24.20 343 ASN B N 1
ATOM 7062 C CA . ASN B 1 319 ? -13.508 -1.000 -11.657 1.00 24.20 343 ASN B CA 1
ATOM 7063 C C . ASN B 1 319 ? -13.898 -1.067 -13.140 1.00 27.65 343 ASN B C 1
ATOM 7064 O O . ASN B 1 319 ? -13.302 -1.837 -13.883 1.00 25.09 343 ASN B O 1
ATOM 7069 N N . ASP B 1 320 ? -14.871 -0.230 -13.569 1.00 26.61 344 ASP B N 1
ATOM 7070 C CA . ASP B 1 320 ? -15.386 -0.111 -14.947 1.00 27.00 344 ASP B CA 1
ATOM 7071 C C . ASP B 1 320 ? -14.312 0.114 -16.027 1.00 29.13 344 ASP B C 1
ATOM 7072 O O . ASP B 1 320 ? -14.488 -0.335 -17.162 1.00 28.18 344 ASP B O 1
ATOM 7077 N N . GLU B 1 321 ? -13.223 0.820 -15.683 1.00 24.88 345 GLU B N 1
ATOM 7078 C CA . GLU B 1 321 ? -12.100 1.091 -16.588 1.00 24.97 345 GLU B CA 1
ATOM 7079 C C . GLU B 1 321 ? -11.344 -0.182 -16.990 1.00 27.94 345 GLU B C 1
ATOM 7080 O O . GLU B 1 321 ? -10.725 -0.206 -18.053 1.00 29.63 345 GLU B O 1
ATOM 7086 N N . PHE B 1 322 ? -11.351 -1.211 -16.124 1.00 22.09 346 PHE B N 1
ATOM 7087 C CA . PHE B 1 322 ? -10.569 -2.427 -16.333 1.00 19.80 346 PHE B CA 1
ATOM 7088 C C . PHE B 1 322 ? -11.388 -3.684 -16.599 1.00 25.18 346 PHE B C 1
ATOM 7089 O O . PHE B 1 322 ? -10.863 -4.615 -17.215 1.00 24.76 346 PHE B O 1
ATOM 7097 N N . LEU B 1 323 ? -12.650 -3.725 -16.130 1.00 22.04 347 LEU B N 1
ATOM 7098 C CA . LEU B 1 323 ? -13.539 -4.871 -16.341 1.00 22.05 347 LEU B CA 1
ATOM 7099 C C . LEU B 1 323 ? -14.529 -4.549 -17.452 1.00 27.25 347 LEU B C 1
ATOM 7100 O O . LEU B 1 323 ? -15.265 -3.560 -17.360 1.00 29.20 347 LEU B O 1
ATOM 7105 N N . GLN B 1 324 ? -14.520 -5.361 -18.510 1.00 23.53 348 GLN B N 1
ATOM 7106 C CA . GLN B 1 324 ? -15.382 -5.198 -19.691 1.00 24.85 348 GLN B CA 1
ATOM 7107 C C . GLN B 1 324 ? -15.784 -6.568 -20.217 1.00 27.64 348 GLN B C 1
ATOM 7108 O O . GLN B 1 324 ? -14.918 -7.351 -20.596 1.00 25.62 348 GLN B O 1
ATOM 7114 N N . GLY B 1 325 ? -17.085 -6.834 -20.225 1.00 25.53 349 GLY B N 1
ATOM 7115 C CA . GLY B 1 325 ? -17.664 -8.079 -20.720 1.00 27.09 349 GLY B CA 1
ATOM 7116 C C . GLY B 1 325 ? -17.019 -9.348 -20.198 1.00 29.91 349 GLY B C 1
ATOM 7117 O O . GLY B 1 325 ? -16.704 -10.240 -20.992 1.00 29.26 349 GLY B O 1
ATOM 7118 N N . GLY B 1 326 ? -16.777 -9.398 -18.875 1.00 25.67 350 GLY B N 1
ATOM 7119 C CA . GLY B 1 326 ? -16.163 -10.552 -18.220 1.00 24.22 350 GLY B CA 1
ATOM 7120 C C . GLY B 1 326 ? -14.648 -10.627 -18.331 1.00 25.82 350 GLY B C 1
ATOM 7121 O O . GLY B 1 326 ? -14.041 -11.585 -17.851 1.00 23.66 350 GLY B O 1
ATOM 7122 N N . ILE B 1 327 ? -14.019 -9.625 -18.953 1.00 22.24 351 ILE B N 1
ATOM 7123 C CA . ILE B 1 327 ? -12.556 -9.578 -19.105 1.00 21.09 351 ILE B CA 1
ATOM 7124 C C . ILE B 1 327 ? -11.956 -8.445 -18.306 1.00 23.82 351 ILE B C 1
ATOM 7125 O O . ILE B 1 327 ? -12.296 -7.279 -18.541 1.00 22.19 351 ILE B O 1
ATOM 7130 N N . CYS B 1 328 ? -11.059 -8.790 -17.364 1.00 20.75 352 CYS B N 1
ATOM 7131 C CA . CYS B 1 328 ? -10.344 -7.797 -16.554 1.00 20.68 352 CYS B CA 1
ATOM 7132 C C . CYS B 1 328 ? -8.979 -7.538 -17.203 1.00 23.42 352 CYS B C 1
ATOM 7133 O O . CYS B 1 328 ? -8.167 -8.452 -17.292 1.00 22.76 352 CYS B O 1
ATOM 7136 N N . SER B 1 329 ? -8.737 -6.316 -17.684 1.00 19.47 353 SER B N 1
ATOM 7137 C CA . SER B 1 329 ? -7.437 -5.983 -18.281 1.00 20.40 353 SER B CA 1
ATOM 7138 C C . SER B 1 329 ? -6.502 -5.526 -17.128 1.00 24.78 353 SER B C 1
ATOM 7139 O O . SER B 1 329 ? -6.722 -4.466 -16.544 1.00 24.60 353 SER B O 1
ATOM 7142 N N . ASN B 1 330 ? -5.544 -6.375 -16.732 1.00 20.87 354 ASN B N 1
ATOM 7143 C CA . ASN B 1 330 ? -4.639 -6.070 -15.620 1.00 19.64 354 ASN B CA 1
ATOM 7144 C C . ASN B 1 330 ? -3.328 -5.423 -16.100 1.00 21.86 354 ASN B C 1
ATOM 7145 O O . ASN B 1 330 ? -2.500 -6.110 -16.707 1.00 19.92 354 ASN B O 1
ATOM 7150 N N . PRO B 1 331 ? -3.090 -4.128 -15.758 1.00 19.14 355 PRO B N 1
ATOM 7151 C CA . PRO B 1 331 ? -1.844 -3.456 -16.193 1.00 19.57 355 PRO B CA 1
ATOM 7152 C C . PRO B 1 331 ? -0.554 -3.959 -15.552 1.00 23.06 355 PRO B C 1
ATOM 7153 O O . PRO B 1 331 ? 0.517 -3.699 -16.093 1.00 22.28 355 PRO B O 1
ATOM 7157 N N . CYS B 1 332 ? -0.660 -4.673 -14.418 1.00 20.84 356 CYS B N 1
ATOM 7158 C CA . CYS B 1 332 ? 0.478 -5.218 -13.661 1.00 21.66 356 CYS B CA 1
ATOM 7159 C C . CYS B 1 332 ? 0.926 -6.599 -14.138 1.00 24.31 356 CYS B C 1
ATOM 7160 O O . CYS B 1 332 ? 1.905 -7.138 -13.619 1.00 24.49 356 CYS B O 1
ATOM 7163 N N . LEU B 1 333 ? 0.210 -7.174 -15.112 1.00 20.48 357 LEU B N 1
ATOM 7164 C CA . LEU B 1 333 ? 0.550 -8.489 -15.667 1.00 20.40 357 LEU B CA 1
ATOM 7165 C C . LEU B 1 333 ? 1.018 -8.340 -17.109 1.00 23.35 357 LEU B C 1
ATOM 7166 O O . LEU B 1 333 ? 0.669 -7.361 -17.774 1.00 21.40 357 LEU B O 1
ATOM 7171 N N . PHE B 1 334 ? 1.851 -9.278 -17.570 1.00 20.25 358 PHE B N 1
ATOM 7172 C CA . PHE B 1 334 ? 2.421 -9.206 -18.909 1.00 19.52 358 PHE B CA 1
ATOM 7173 C C . PHE B 1 334 ? 1.416 -9.421 -20.020 1.00 22.27 358 PHE B C 1
ATOM 7174 O O . PHE B 1 334 ? 0.465 -10.177 -19.858 1.00 19.99 358 PHE B O 1
ATOM 7182 N N . LYS B 1 335 ? 1.646 -8.753 -21.161 1.00 21.26 359 LYS B N 1
ATOM 7183 C CA . LYS B 1 335 ? 0.870 -8.951 -22.389 1.00 22.50 359 LYS B CA 1
ATOM 7184 C C . LYS B 1 335 ? 1.128 -10.413 -22.786 1.00 28.54 359 LYS B C 1
ATOM 7185 O O . LYS B 1 335 ? 2.279 -10.887 -22.743 1.00 28.64 359 LYS B O 1
ATOM 7191 N N . GLY B 1 336 ? 0.055 -11.120 -23.110 1.00 24.42 360 GLY B N 1
ATOM 7192 C CA . GLY B 1 336 ? 0.141 -12.524 -23.470 1.00 24.88 360 GLY B CA 1
ATOM 7193 C C . GLY B 1 336 ? -0.128 -13.440 -22.293 1.00 28.18 360 GLY B C 1
ATOM 7194 O O . GLY B 1 336 ? -0.249 -14.649 -22.482 1.00 28.81 360 GLY B O 1
ATOM 7195 N N . PHE B 1 337 ? -0.215 -12.879 -21.068 1.00 23.02 361 PHE B N 1
ATOM 7196 C CA . PHE B 1 337 ? -0.533 -13.661 -19.860 1.00 22.43 361 PHE B CA 1
ATOM 7197 C C . PHE B 1 337 ? -2.036 -13.579 -19.573 1.00 24.31 361 PHE B C 1
ATOM 7198 O O . PHE B 1 337 ? -2.614 -12.503 -19.647 1.00 22.22 361 PHE B O 1
ATOM 7206 N N . GLN B 1 338 ? -2.641 -14.698 -19.176 1.00 21.71 362 GLN B N 1
ATOM 7207 C CA . GLN B 1 338 ? -4.027 -14.736 -18.744 1.00 22.23 362 GLN B CA 1
ATOM 7208 C C . GLN B 1 338 ? -4.301 -15.805 -17.688 1.00 25.98 362 GLN B C 1
ATOM 7209 O O . GLN B 1 338 ? -3.584 -16.811 -17.611 1.00 24.27 362 GLN B O 1
ATOM 7215 N N . GLN B 1 339 ? -5.315 -15.557 -16.845 1.00 21.62 363 GLN B N 1
ATOM 7216 C CA . GLN B 1 339 ? -5.711 -16.482 -15.782 1.00 20.84 363 GLN B CA 1
ATOM 7217 C C . GLN B 1 339 ? -7.201 -16.350 -15.460 1.00 23.47 363 GLN B C 1
ATOM 7218 O O . GLN B 1 339 ? -7.820 -15.322 -15.765 1.00 21.58 363 GLN B O 1
ATOM 7224 N N . SER B 1 340 ? -7.748 -17.360 -14.777 1.00 21.88 364 SER B N 1
ATOM 7225 C CA . SER B 1 340 ? -9.132 -17.359 -14.296 1.00 23.42 364 SER B CA 1
ATOM 7226 C C . SER B 1 340 ? -9.302 -16.154 -13.334 1.00 27.70 364 SER B C 1
ATOM 7227 O O . SER B 1 340 ? -8.364 -15.813 -12.600 1.00 26.21 364 SER B O 1
ATOM 7230 N N . CYS B 1 341 ? -10.471 -15.514 -13.358 1.00 24.87 365 CYS B N 1
ATOM 7231 C CA . CYS B 1 341 ? -10.731 -14.354 -12.510 1.00 24.78 365 CYS B CA 1
ATOM 7232 C C . CYS B 1 341 ? -11.092 -14.691 -11.067 1.00 29.78 365 CYS B C 1
ATOM 7233 O O . CYS B 1 341 ? -12.274 -14.800 -10.713 1.00 31.56 365 CYS B O 1
ATOM 7236 N N . SER B 1 342 ? -10.067 -14.806 -10.219 1.00 25.70 366 SER B N 1
ATOM 7237 C CA . SER B 1 342 ? -10.204 -15.042 -8.778 1.00 25.10 366 SER B CA 1
ATOM 7238 C C . SER B 1 342 ? -8.892 -14.701 -8.076 1.00 24.78 366 SER B C 1
ATOM 7239 O O . SER B 1 342 ? -7.845 -14.585 -8.728 1.00 22.00 366 SER B O 1
ATOM 7242 N N . ALA B 1 343 ? -8.948 -14.538 -6.746 1.00 21.43 367 ALA B N 1
ATOM 7243 C CA . ALA B 1 343 ? -7.749 -14.246 -5.956 1.00 19.22 367 ALA B CA 1
ATOM 7244 C C . ALA B 1 343 ? -7.049 -15.534 -5.490 1.00 21.29 367 ALA B C 1
ATOM 7245 O O . ALA B 1 343 ? -6.190 -15.488 -4.616 1.00 21.92 367 ALA B O 1
ATOM 7247 N N . GLY B 1 344 ? -7.389 -16.668 -6.085 1.00 18.04 368 GLY B N 1
ATOM 7248 C CA . GLY B 1 344 ? -6.753 -17.930 -5.729 1.00 18.84 368 GLY B CA 1
ATOM 7249 C C . GLY B 1 344 ? -5.272 -17.981 -6.070 1.00 22.06 368 GLY B C 1
ATOM 7250 O O . GLY B 1 344 ? -4.806 -17.250 -6.950 1.00 20.07 368 GLY B O 1
ATOM 7251 N N . GLU B 1 345 ? -4.511 -18.821 -5.347 1.00 21.55 369 GLU B N 1
ATOM 7252 C CA . GLU B 1 345 ? -3.081 -19.027 -5.599 1.00 22.41 369 GLU B CA 1
ATOM 7253 C C . GLU B 1 345 ? -2.841 -19.414 -7.069 1.00 25.58 369 GLU B C 1
ATOM 7254 O O . GLU B 1 345 ? -3.565 -20.246 -7.622 1.00 25.43 369 GLU B O 1
ATOM 7260 N N . VAL B 1 346 ? -1.849 -18.783 -7.708 1.00 21.82 370 VAL B N 1
ATOM 7261 C CA . VAL B 1 346 ? -1.573 -19.035 -9.119 1.00 22.58 370 VAL B CA 1
ATOM 7262 C C . VAL B 1 346 ? -0.380 -19.962 -9.292 1.00 27.86 370 VAL B C 1
ATOM 7263 O O . VAL B 1 346 ? 0.637 -19.824 -8.598 1.00 25.81 370 VAL B O 1
ATOM 7267 N N . GLU B 1 347 ? -0.503 -20.888 -10.251 1.00 24.78 371 GLU B N 1
ATOM 7268 C CA . GLU B 1 347 ? 0.588 -21.769 -10.619 1.00 24.90 371 GLU B CA 1
ATOM 7269 C C . GLU B 1 347 ? 0.791 -21.638 -12.126 1.00 27.05 371 GLU B C 1
ATOM 7270 O O . GLU B 1 347 ? -0.139 -21.889 -12.894 1.00 26.41 371 GLU B O 1
ATOM 7276 N N . VAL B 1 348 ? 2.004 -21.248 -12.542 1.00 23.19 372 VAL B N 1
ATOM 7277 C CA . VAL B 1 348 ? 2.358 -21.179 -13.959 1.00 23.82 372 VAL B CA 1
ATOM 7278 C C . VAL B 1 348 ? 2.795 -22.607 -14.379 1.00 33.85 372 VAL B C 1
ATOM 7279 O O . VAL B 1 348 ? 3.662 -23.202 -13.732 1.00 33.82 372 VAL B O 1
ATOM 7283 N N . ARG B 1 349 ? 2.186 -23.142 -15.439 1.00 35.31 373 ARG B N 1
ATOM 7284 C CA . ARG B 1 349 ? 2.484 -24.493 -15.931 1.00 38.80 373 ARG B CA 1
ATOM 7285 C C . ARG B 1 349 ? 3.407 -24.492 -17.174 1.00 47.48 373 ARG B C 1
ATOM 7286 O O . ARG B 1 349 ? 3.380 -23.507 -17.923 1.00 46.23 373 ARG B O 1
ATOM 7294 N N . PRO B 1 350 ? 4.213 -25.577 -17.413 1.00 48.23 374 PRO B N 1
ATOM 7295 C CA . PRO B 1 350 ? 5.150 -25.589 -18.567 1.00 49.43 374 PRO B CA 1
ATOM 7296 C C . PRO B 1 350 ? 4.658 -25.171 -19.957 1.00 55.55 374 PRO B C 1
ATOM 7297 O O . PRO B 1 350 ? 5.466 -24.708 -20.760 1.00 55.34 374 PRO B O 1
ATOM 7301 N N . ASP B 1 351 ? 3.352 -25.299 -20.240 1.00 53.39 375 ASP B N 1
ATOM 7302 C CA . ASP B 1 351 ? 2.780 -24.889 -21.531 1.00 53.68 375 ASP B CA 1
ATOM 7303 C C . ASP B 1 351 ? 2.486 -23.382 -21.600 1.00 56.02 375 ASP B C 1
ATOM 7304 O O . ASP B 1 351 ? 2.037 -22.884 -22.639 1.00 56.77 375 ASP B O 1
ATOM 7309 N N . GLY B 1 352 ? 2.750 -22.673 -20.498 1.00 49.38 376 GLY B N 1
ATOM 7310 C CA . GLY B 1 352 ? 2.533 -21.235 -20.395 1.00 46.74 376 GLY B CA 1
ATOM 7311 C C . GLY B 1 352 ? 1.225 -20.828 -19.762 1.00 46.86 376 GLY B C 1
ATOM 7312 O O . GLY B 1 352 ? 1.025 -19.645 -19.477 1.00 46.54 376 GLY B O 1
ATOM 7313 N N . SER B 1 353 ? 0.323 -21.802 -19.543 1.00 40.73 377 SER B N 1
ATOM 7314 C CA . SER B 1 353 ? -0.972 -21.555 -18.924 1.00 38.17 377 SER B CA 1
ATOM 7315 C C . SER B 1 353 ? -0.837 -21.303 -17.411 1.00 37.53 377 SER B C 1
ATOM 7316 O O . SER B 1 353 ? 0.153 -21.695 -16.784 1.00 35.53 377 SER B O 1
ATOM 7319 N N . ALA B 1 354 ? -1.860 -20.662 -16.839 1.00 32.65 378 ALA B N 1
ATOM 7320 C CA . ALA B 1 354 ? -1.960 -20.384 -15.418 1.00 31.41 378 ALA B CA 1
ATOM 7321 C C . ALA B 1 354 ? -3.027 -21.283 -14.825 1.00 35.29 378 ALA B C 1
ATOM 7322 O O . ALA B 1 354 ? -4.095 -21.446 -15.405 1.00 36.50 378 ALA B O 1
ATOM 7324 N N . SER B 1 355 ? -2.724 -21.900 -13.696 1.00 30.16 379 SER B N 1
ATOM 7325 C CA . SER B 1 355 ? -3.676 -22.740 -12.993 1.00 30.30 379 SER B CA 1
ATOM 7326 C C . SER B 1 355 ? -4.051 -21.972 -11.729 1.00 32.47 379 SER B C 1
ATOM 7327 O O . SER B 1 355 ? -3.160 -21.579 -10.970 1.00 31.87 379 SER B O 1
ATOM 7330 N N . VAL B 1 356 ? -5.343 -21.670 -11.557 1.00 26.52 380 VAL B N 1
ATOM 7331 C CA . VAL B 1 356 ? -5.775 -20.938 -10.373 1.00 26.09 380 VAL B CA 1
ATOM 7332 C C . VAL B 1 356 ? -6.461 -21.908 -9.401 1.00 32.00 380 VAL B C 1
ATOM 7333 O O . VAL B 1 356 ? -7.455 -22.536 -9.757 1.00 31.13 380 VAL B O 1
ATOM 7337 N N . ASN B 1 357 ? -5.912 -22.029 -8.180 1.00 28.02 381 ASN B N 1
ATOM 7338 C CA . ASN B 1 357 ? -6.472 -22.901 -7.165 1.00 28.52 381 ASN B CA 1
ATOM 7339 C C . ASN B 1 357 ? -7.707 -22.218 -6.581 1.00 32.58 381 ASN B C 1
ATOM 7340 O O . ASN B 1 357 ? -7.591 -21.152 -5.978 1.00 31.89 381 ASN B O 1
ATOM 7345 N N . GLU B 1 358 ? -8.884 -22.816 -6.802 1.00 30.83 382 GLU B N 1
ATOM 7346 C CA . GLU B 1 358 ? -10.176 -22.289 -6.353 1.00 31.75 382 GLU B CA 1
ATOM 7347 C C . GLU B 1 358 ? -10.563 -22.640 -4.894 1.00 36.63 382 GLU B C 1
ATOM 7348 O O . GLU B 1 358 ? -11.563 -22.121 -4.397 1.00 36.43 382 GLU B O 1
ATOM 7354 N N . ASP B 1 359 ? -9.757 -23.485 -4.210 1.00 34.25 383 ASP B N 1
ATOM 7355 C CA . ASP B 1 359 ? -9.956 -23.881 -2.807 1.00 34.94 383 ASP B CA 1
ATOM 7356 C C . ASP B 1 359 ? -9.990 -22.615 -1.951 1.00 37.49 383 ASP B C 1
ATOM 7357 O O . ASP B 1 359 ? -9.095 -21.764 -2.055 1.00 36.05 383 ASP B O 1
ATOM 7362 N N . VAL B 1 360 ? -11.041 -22.501 -1.123 1.00 33.40 384 VAL B N 1
ATOM 7363 C CA . VAL B 1 360 ? -11.302 -21.393 -0.211 1.00 32.73 384 VAL B CA 1
ATOM 7364 C C . VAL B 1 360 ? -10.085 -21.102 0.692 1.00 33.24 384 VAL B C 1
ATOM 7365 O O . VAL B 1 360 ? -9.714 -19.938 0.867 1.00 30.67 384 VAL B O 1
ATOM 7369 N N . ARG B 1 361 ? -9.385 -22.162 1.135 1.00 28.96 385 ARG B N 1
ATOM 7370 C CA . ARG B 1 361 ? -8.190 -22.039 1.986 1.00 28.63 385 ARG B CA 1
ATOM 7371 C C . ARG B 1 361 ? -6.956 -21.534 1.243 1.00 31.75 385 ARG B C 1
ATOM 7372 O O . ARG B 1 361 ? -5.959 -21.203 1.879 1.00 31.95 385 ARG B O 1
ATOM 7380 N N . LYS B 1 362 ? -6.999 -21.521 -0.092 1.00 28.60 386 LYS B N 1
ATOM 7381 C CA . LYS B 1 362 ? -5.880 -21.075 -0.918 1.00 28.27 386 LYS B CA 1
ATOM 7382 C C . LYS B 1 362 ? -6.171 -19.726 -1.564 1.00 31.27 386 LYS B C 1
ATOM 7383 O O . LYS B 1 362 ? -5.373 -19.240 -2.372 1.00 32.17 386 LYS B O 1
ATOM 7389 N N . ASN B 1 363 ? -7.302 -19.108 -1.191 1.00 25.02 387 ASN B N 1
ATOM 7390 C CA . ASN B 1 363 ? -7.649 -17.792 -1.716 1.00 23.36 387 ASN B CA 1
ATOM 7391 C C . ASN B 1 363 ? -6.814 -16.725 -0.985 1.00 25.21 387 ASN B C 1
ATOM 7392 O O . ASN B 1 363 ? -6.890 -16.612 0.240 1.00 22.62 387 ASN B O 1
ATOM 7397 N N . ARG B 1 364 ? -6.022 -15.951 -1.737 1.00 22.90 388 ARG B N 1
ATOM 7398 C CA . ARG B 1 364 ? -5.176 -14.881 -1.166 1.00 23.70 388 ARG B CA 1
ATOM 7399 C C . ARG B 1 364 ? -5.940 -13.738 -0.489 1.00 28.91 388 ARG B C 1
ATOM 7400 O O . ARG B 1 364 ? -5.365 -12.983 0.272 1.00 30.81 388 ARG B O 1
ATOM 7408 N N . LEU B 1 365 ? -7.246 -13.691 -0.672 1.00 25.99 389 LEU B N 1
ATOM 7409 C CA . LEU B 1 365 ? -8.110 -12.705 -0.042 1.00 26.54 389 LEU B CA 1
ATOM 7410 C C . LEU B 1 365 ? -8.639 -13.206 1.327 1.00 29.96 389 LEU B C 1
ATOM 7411 O O . LEU B 1 365 ? -9.169 -12.397 2.096 1.00 27.50 389 LEU B O 1
ATOM 7416 N N . LYS B 1 366 ? -8.469 -14.529 1.641 1.00 25.17 390 LYS B N 1
ATOM 7417 C CA . LYS B 1 366 ? -8.981 -15.111 2.884 1.00 24.75 390 LYS B CA 1
ATOM 7418 C C . LYS B 1 366 ? -8.583 -14.386 4.186 1.00 27.54 390 LYS B C 1
ATOM 7419 O O . LYS B 1 366 ? -9.507 -14.072 4.925 1.00 26.84 390 LYS B O 1
ATOM 7425 N N . PRO B 1 367 ? -7.298 -14.083 4.487 1.00 26.66 391 PRO B N 1
ATOM 7426 C CA . PRO B 1 367 ? -6.986 -13.369 5.741 1.00 28.32 391 PRO B CA 1
ATOM 7427 C C . PRO B 1 367 ? -7.643 -11.988 5.835 1.00 35.93 391 PRO B C 1
ATOM 7428 O O . PRO B 1 367 ? -8.189 -11.682 6.892 1.00 35.73 391 PRO B O 1
ATOM 7432 N N . LEU B 1 368 ? -7.647 -11.179 4.729 1.00 34.81 392 LEU B N 1
ATOM 7433 C CA . LEU B 1 368 ? -8.312 -9.863 4.732 1.00 34.61 392 LEU B CA 1
ATOM 7434 C C . LEU B 1 368 ? -9.817 -9.978 4.830 1.00 33.72 392 LEU B C 1
ATOM 7435 O O . LEU B 1 368 ? -10.412 -9.227 5.589 1.00 32.05 392 LEU B O 1
ATOM 7440 N N . ALA B 1 369 ? -10.419 -10.977 4.168 1.00 30.27 393 ALA B N 1
ATOM 7441 C CA . ALA B 1 369 ? -11.869 -11.207 4.228 1.00 30.80 393 ALA B CA 1
ATOM 7442 C C . ALA B 1 369 ? -12.338 -11.680 5.608 1.00 38.95 393 ALA B C 1
ATOM 7443 O O . ALA B 1 369 ? -13.443 -11.330 6.021 1.00 40.47 393 ALA B O 1
ATOM 7445 N N . THR B 1 370 ? -11.505 -12.462 6.324 1.00 35.60 394 THR B N 1
ATOM 7446 C CA . THR B 1 370 ? -11.867 -12.914 7.669 1.00 35.95 394 THR B CA 1
ATOM 7447 C C . THR B 1 370 ? -11.639 -11.762 8.650 1.00 38.24 394 THR B C 1
ATOM 7448 O O . THR B 1 370 ? -12.406 -11.622 9.598 1.00 38.24 394 THR B O 1
ATOM 7452 N N . TYR B 1 371 ? -10.613 -10.913 8.391 1.00 34.15 395 TYR B N 1
ATOM 7453 C CA . TYR B 1 371 ? -10.343 -9.716 9.186 1.00 33.15 395 TYR B CA 1
ATOM 7454 C C . TYR B 1 371 ? -11.533 -8.754 9.048 1.00 36.80 395 TYR B C 1
ATOM 7455 O O . TYR B 1 371 ? -12.023 -8.245 10.057 1.00 35.93 395 TYR B O 1
ATOM 7464 N N . CYS B 1 372 ? -11.986 -8.515 7.801 1.00 34.17 396 CYS B N 1
ATOM 7465 C CA . CYS B 1 372 ? -13.143 -7.665 7.500 1.00 34.70 396 CYS B CA 1
ATOM 7466 C C . CYS B 1 372 ? -14.476 -8.436 7.663 1.00 37.00 396 CYS B C 1
ATOM 7467 O O . CYS B 1 372 ? -15.182 -8.753 6.692 1.00 34.53 396 CYS B O 1
ATOM 7470 N N . SER B 1 373 ? -14.793 -8.724 8.926 1.00 32.60 397 SER B N 1
ATOM 7471 C CA . SER B 1 373 ? -16.002 -9.425 9.321 1.00 33.47 397 SER B CA 1
ATOM 7472 C C . SER B 1 373 ? -16.663 -8.701 10.503 1.00 39.89 397 SER B C 1
ATOM 7473 O O . SER B 1 373 ? -15.956 -8.168 11.377 1.00 38.66 397 SER B O 1
ATOM 7476 N N . VAL B 1 374 ? -18.021 -8.723 10.544 1.00 38.08 398 VAL B N 1
ATOM 7477 C CA . VAL B 1 374 ? -18.810 -8.140 11.643 1.00 39.89 398 VAL B CA 1
ATOM 7478 C C . VAL B 1 374 ? -18.513 -8.875 12.956 1.00 44.02 398 VAL B C 1
ATOM 7479 O O . VAL B 1 374 ? -18.610 -8.271 14.025 1.00 45.11 398 VAL B O 1
ATOM 7483 N N . ASN B 1 375 ? -18.105 -10.164 12.850 1.00 38.33 399 ASN B N 1
ATOM 7484 C CA . ASN B 1 375 ? -17.728 -11.036 13.958 1.00 39.18 399 ASN B CA 1
ATOM 7485 C C . ASN B 1 375 ? -16.348 -10.671 14.527 1.00 42.75 399 ASN B C 1
ATOM 7486 O O . ASN B 1 375 ? -15.948 -11.232 15.557 1.00 42.57 399 ASN B O 1
ATOM 7491 N N . ASN B 1 376 ? -15.615 -9.736 13.857 1.00 37.20 400 ASN B N 1
ATOM 7492 C CA . ASN B 1 376 ? -14.313 -9.276 14.341 1.00 35.32 400 ASN B CA 1
ATOM 7493 C C . ASN B 1 376 ? -14.495 -8.043 15.273 1.00 36.48 400 ASN B C 1
ATOM 7494 O O . ASN B 1 376 ? -14.900 -6.972 14.796 1.00 34.50 400 ASN B O 1
ATOM 7499 N N . PRO B 1 377 ? -14.198 -8.190 16.602 1.00 31.79 401 PRO B N 1
ATOM 7500 C CA . PRO B 1 377 ? -14.320 -7.038 17.531 1.00 30.98 401 PRO B CA 1
ATOM 7501 C C . PRO B 1 377 ? -13.587 -5.780 17.037 1.00 34.27 401 PRO B C 1
ATOM 7502 O O . PRO B 1 377 ? -14.086 -4.671 17.232 1.00 33.98 401 PRO B O 1
ATOM 7506 N N . GLU B 1 378 ? -12.415 -5.959 16.378 1.00 30.14 402 GLU B N 1
ATOM 7507 C CA . GLU B 1 378 ? -11.597 -4.887 15.784 1.00 30.23 402 GLU B CA 1
ATOM 7508 C C . GLU B 1 378 ? -12.446 -4.019 14.828 1.00 32.66 402 GLU B C 1
ATOM 7509 O O . GLU B 1 378 ? -12.294 -2.796 14.799 1.00 33.06 402 GLU B O 1
ATOM 7515 N N . ILE B 1 379 ? -13.357 -4.663 14.082 1.00 27.66 403 ILE B N 1
ATOM 7516 C CA . ILE B 1 379 ? -14.267 -3.999 13.153 1.00 28.33 403 ILE B CA 1
ATOM 7517 C C . ILE B 1 379 ? -15.529 -3.514 13.874 1.00 32.75 403 ILE B C 1
ATOM 7518 O O . ILE B 1 379 ? -15.913 -2.358 13.703 1.00 33.09 403 ILE B O 1
ATOM 7523 N N . SER B 1 380 ? -16.158 -4.396 14.675 1.00 29.37 404 SER B N 1
ATOM 7524 C CA . SER B 1 380 ? -17.414 -4.126 15.400 1.00 28.99 404 SER B CA 1
ATOM 7525 C C . SER B 1 380 ? -17.375 -2.892 16.328 1.00 30.92 404 SER B C 1
ATOM 7526 O O . SER B 1 380 ? -18.309 -2.092 16.313 1.00 30.21 404 SER B O 1
ATOM 7529 N N . PHE B 1 381 ? -16.315 -2.780 17.161 1.00 25.72 405 PHE B N 1
ATOM 7530 C CA . PHE B 1 381 ? -16.151 -1.757 18.206 1.00 24.62 405 PHE B CA 1
ATOM 7531 C C . PHE B 1 381 ? -16.149 -0.288 17.751 1.00 28.89 405 PHE B C 1
ATOM 7532 O O . PHE B 1 381 ? -16.433 0.590 18.568 1.00 27.90 405 PHE B O 1
ATOM 7540 N N . LYS B 1 382 ? -15.856 -0.020 16.469 1.00 26.09 406 LYS B N 1
ATOM 7541 C CA . LYS B 1 382 ? -15.880 1.343 15.918 1.00 26.99 406 LYS B CA 1
ATOM 7542 C C . LYS B 1 382 ? -16.854 1.455 14.730 1.00 32.75 406 LYS B C 1
ATOM 7543 O O . LYS B 1 382 ? -16.819 0.608 13.841 1.00 32.25 406 LYS B O 1
ATOM 7549 N N . VAL B 1 383 ? -17.721 2.497 14.720 1.00 28.38 407 VAL B N 1
ATOM 7550 C CA . VAL B 1 383 ? -18.703 2.708 13.647 1.00 27.14 407 VAL B CA 1
ATOM 7551 C C . VAL B 1 383 ? -18.057 2.730 12.257 1.00 29.43 407 VAL B C 1
ATOM 7552 O O . VAL B 1 383 ? -18.563 2.047 11.374 1.00 26.47 407 VAL B O 1
ATOM 7556 N N . THR B 1 384 ? -16.968 3.534 12.062 1.00 27.15 408 THR B N 1
ATOM 7557 C CA . THR B 1 384 ? -16.295 3.724 10.750 1.00 27.92 408 THR B CA 1
ATOM 7558 C C . THR B 1 384 ? -15.690 2.476 10.120 1.00 34.05 408 THR B C 1
ATOM 7559 O O . THR B 1 384 ? -15.698 2.344 8.891 1.00 36.23 408 THR B O 1
ATOM 7563 N N . ASN B 1 385 ? -15.144 1.580 10.955 1.00 29.97 409 ASN B N 1
ATOM 7564 C CA . ASN B 1 385 ? -14.440 0.344 10.562 1.00 29.60 409 ASN B CA 1
ATOM 7565 C C . ASN B 1 385 ? -15.103 -0.536 9.494 1.00 32.72 409 ASN B C 1
ATOM 7566 O O . ASN B 1 385 ? -14.449 -0.879 8.514 1.00 31.22 409 ASN B O 1
ATOM 7571 N N . GLU B 1 386 ? -16.401 -0.831 9.651 1.00 30.55 410 GLU B N 1
ATOM 7572 C CA . GLU B 1 386 ? -17.207 -1.634 8.717 1.00 31.23 410 GLU B CA 1
ATOM 7573 C C . GLU B 1 386 ? -17.236 -0.986 7.332 1.00 33.91 410 GLU B C 1
ATOM 7574 O O . GLU B 1 386 ? -17.087 -1.685 6.342 1.00 34.38 410 GLU B O 1
ATOM 7580 N N . MET B 1 387 ? -17.407 0.350 7.272 1.00 31.43 411 MET B N 1
ATOM 7581 C CA . MET B 1 387 ? -17.440 1.144 6.036 1.00 31.85 411 MET B CA 1
ATOM 7582 C C . MET B 1 387 ? -16.033 1.161 5.392 1.00 32.84 411 MET B C 1
ATOM 7583 O O . MET B 1 387 ? -15.921 0.951 4.180 1.00 30.42 411 MET B O 1
ATOM 7588 N N . GLN B 1 388 ? -14.963 1.329 6.223 1.00 26.73 412 GLN B N 1
ATOM 7589 C CA . GLN B 1 388 ? -13.577 1.262 5.729 1.00 26.70 412 GLN B CA 1
ATOM 7590 C C . GLN B 1 388 ? -13.275 -0.061 4.960 1.00 31.48 412 GLN B C 1
ATOM 7591 O O . GLN B 1 388 ? -12.695 -0.009 3.879 1.00 31.86 412 GLN B O 1
ATOM 7597 N N . CYS B 1 389 ? -13.773 -1.200 5.456 1.00 29.59 413 CYS B N 1
ATOM 7598 C CA . CYS B 1 389 ? -13.691 -2.520 4.790 1.00 31.53 413 CYS B CA 1
ATOM 7599 C C . CYS B 1 389 ? -14.466 -2.484 3.439 1.00 31.63 413 CYS B C 1
ATOM 7600 O O . CYS B 1 389 ? -13.888 -2.755 2.387 1.00 29.96 413 CYS B O 1
ATOM 7603 N N . ARG B 1 390 ? -15.758 -2.163 3.482 1.00 28.58 414 ARG B N 1
ATOM 7604 C CA . ARG B 1 390 ? -16.643 -2.064 2.287 1.00 30.18 414 ARG B CA 1
ATOM 7605 C C . ARG B 1 390 ? -16.044 -1.217 1.142 1.00 34.42 414 ARG B C 1
ATOM 7606 O O . ARG B 1 390 ? -16.204 -1.575 -0.033 1.00 33.44 414 ARG B O 1
ATOM 7614 N N . GLU B 1 391 ? -15.395 -0.072 1.491 1.00 31.27 415 GLU B N 1
ATOM 7615 C CA . GLU B 1 391 ? -14.731 0.820 0.523 1.00 30.62 415 GLU B CA 1
ATOM 7616 C C . GLU B 1 391 ? -13.450 0.202 -0.051 1.00 32.08 415 GLU B C 1
ATOM 7617 O O . GLU B 1 391 ? -12.993 0.629 -1.100 1.00 31.40 415 GLU B O 1
ATOM 7623 N N . ASN B 1 392 ? -12.905 -0.826 0.615 1.00 28.04 416 ASN B N 1
ATOM 7624 C CA . ASN B 1 392 ? -11.763 -1.621 0.137 1.00 27.96 416 ASN B CA 1
ATOM 7625 C C . ASN B 1 392 ? -12.266 -2.927 -0.510 1.00 32.50 416 ASN B C 1
ATOM 7626 O O . ASN B 1 392 ? -11.525 -3.901 -0.559 1.00 32.84 416 ASN B O 1
ATOM 7631 N N . SER B 1 393 ? -13.529 -2.928 -1.022 1.00 29.69 417 SER B N 1
ATOM 7632 C CA . SER B 1 393 ? -14.189 -4.050 -1.723 1.00 30.61 417 SER B CA 1
ATOM 7633 C C . SER B 1 393 ? -14.253 -5.374 -0.940 1.00 37.72 417 SER B C 1
ATOM 7634 O O . SER B 1 393 ? -14.235 -6.437 -1.552 1.00 37.59 417 SER B O 1
ATOM 7637 N N . ILE B 1 394 ? -14.322 -5.310 0.413 1.00 35.05 418 ILE B N 1
ATOM 7638 C CA . ILE B 1 394 ? -14.483 -6.493 1.280 1.00 35.17 418 ILE B CA 1
ATOM 7639 C C . ILE B 1 394 ? -15.650 -6.153 2.222 1.00 39.57 418 ILE B C 1
ATOM 7640 O O . ILE B 1 394 ? -15.475 -5.423 3.203 1.00 38.00 418 ILE B O 1
ATOM 7645 N N . ASP B 1 395 ? -16.865 -6.582 1.849 1.00 37.29 419 ASP B N 1
ATOM 7646 C CA . ASP B 1 395 ? -18.053 -6.237 2.616 1.00 37.52 419 ASP B CA 1
ATOM 7647 C C . ASP B 1 395 ? -18.308 -7.172 3.817 1.00 43.58 419 ASP B C 1
ATOM 7648 O O . ASP B 1 395 ? -18.657 -8.335 3.626 1.00 41.82 419 ASP B O 1
ATOM 7653 N N . PRO B 1 396 ? -18.205 -6.628 5.056 1.00 42.68 420 PRO B N 1
ATOM 7654 C CA . PRO B 1 396 ? -18.362 -7.462 6.265 1.00 43.35 420 PRO B CA 1
ATOM 7655 C C . PRO B 1 396 ? -19.667 -8.231 6.448 1.00 50.51 420 PRO B C 1
ATOM 7656 O O . PRO B 1 396 ? -19.651 -9.288 7.083 1.00 52.38 420 PRO B O 1
ATOM 7660 N N . THR B 1 397 ? -20.783 -7.723 5.915 1.00 47.72 421 THR B N 1
ATOM 7661 C CA . THR B 1 397 ? -22.085 -8.397 6.067 1.00 48.33 421 THR B CA 1
ATOM 7662 C C . THR B 1 397 ? -22.238 -9.602 5.141 1.00 52.09 421 THR B C 1
ATOM 7663 O O . THR B 1 397 ? -23.145 -10.412 5.328 1.00 52.11 421 THR B O 1
ATOM 7667 N N . LYS B 1 398 ? -21.350 -9.720 4.151 1.00 48.44 422 LYS B N 1
ATOM 7668 C CA . LYS B 1 398 ? -21.384 -10.808 3.178 1.00 47.98 422 LYS B CA 1
ATOM 7669 C C . LYS B 1 398 ? -20.840 -12.119 3.725 1.00 52.09 422 LYS B C 1
ATOM 7670 O O . LYS B 1 398 ? -19.866 -12.088 4.481 1.00 52.33 422 LYS B O 1
ATOM 7676 N N . PRO B 1 399 ? -21.375 -13.283 3.273 1.00 47.88 423 PRO B N 1
ATOM 7677 C CA . PRO B 1 399 ? -20.779 -14.575 3.673 1.00 47.48 423 PRO B CA 1
ATOM 7678 C C . PRO B 1 399 ? -19.404 -14.709 3.002 1.00 51.14 423 PRO B C 1
ATOM 7679 O O . PRO B 1 399 ? -19.206 -14.108 1.943 1.00 51.57 423 PRO B O 1
ATOM 7683 N N . LEU B 1 400 ? -18.462 -15.465 3.610 1.00 46.39 424 LEU B N 1
ATOM 7684 C CA . LEU B 1 400 ? -17.067 -15.651 3.150 1.00 45.15 424 LEU B CA 1
ATOM 7685 C C . LEU B 1 400 ? -16.772 -15.833 1.645 1.00 46.89 424 LEU B C 1
ATOM 7686 O O . LEU B 1 400 ? -16.050 -15.008 1.086 1.00 45.86 424 LEU B O 1
ATOM 7691 N N . ALA B 1 401 ? -17.263 -16.924 1.021 1.00 46.21 425 ALA B N 1
ATOM 7692 C CA . ALA B 1 401 ? -17.048 -17.235 -0.400 1.00 45.73 425 ALA B CA 1
ATOM 7693 C C . ALA B 1 401 ? -17.550 -16.132 -1.337 1.00 51.31 425 ALA B C 1
ATOM 7694 O O . ALA B 1 401 ? -16.901 -15.848 -2.351 1.00 52.28 425 ALA B O 1
ATOM 7696 N N . GLU B 1 402 ? -18.687 -15.497 -0.979 1.00 46.20 426 GLU B N 1
ATOM 7697 C CA . GLU B 1 402 ? -19.273 -14.388 -1.723 1.00 44.87 426 GLU B CA 1
ATOM 7698 C C . GLU B 1 402 ? -18.452 -13.120 -1.462 1.00 43.63 426 GLU B C 1
ATOM 7699 O O . GLU B 1 402 ? -18.258 -12.318 -2.372 1.00 43.51 426 GLU B O 1
ATOM 7705 N N . ARG B 1 403 ? -17.963 -12.948 -0.223 1.00 36.32 427 ARG B N 1
ATOM 7706 C CA . ARG B 1 403 ? -17.157 -11.803 0.199 1.00 35.14 427 ARG B CA 1
ATOM 7707 C C . ARG B 1 403 ? -15.847 -11.687 -0.633 1.00 35.60 427 ARG B C 1
ATOM 7708 O O . ARG B 1 403 ? -15.360 -10.573 -0.839 1.00 34.41 427 ARG B O 1
ATOM 7716 N N . MET B 1 404 ? -15.305 -12.836 -1.119 1.00 29.85 428 MET B N 1
ATOM 7717 C CA . MET B 1 404 ? -14.048 -12.916 -1.884 1.00 28.21 428 MET B CA 1
ATOM 7718 C C . MET B 1 404 ? -14.259 -13.010 -3.404 1.00 31.68 428 MET B C 1
ATOM 7719 O O . MET B 1 404 ? -13.323 -12.776 -4.169 1.00 30.32 428 MET B O 1
ATOM 7724 N N . LYS B 1 405 ? -15.472 -13.353 -3.835 1.00 30.20 429 LYS B N 1
ATOM 7725 C CA . LYS B 1 405 ? -15.778 -13.497 -5.255 1.00 30.27 429 LYS B CA 1
ATOM 7726 C C . LYS B 1 405 ? -15.584 -12.197 -6.026 1.00 33.45 429 LYS B C 1
ATOM 7727 O O . LYS B 1 405 ? -15.937 -11.119 -5.541 1.00 34.47 429 LYS B O 1
ATOM 7733 N N . ILE B 1 406 ? -14.983 -12.302 -7.214 1.00 29.38 430 ILE B N 1
ATOM 7734 C CA . ILE B 1 406 ? -14.858 -11.163 -8.122 1.00 27.27 430 ILE B CA 1
ATOM 7735 C C . ILE B 1 406 ? -16.057 -11.315 -9.051 1.00 29.07 430 ILE B C 1
ATOM 7736 O O . ILE B 1 406 ? -16.100 -12.224 -9.867 1.00 27.67 430 ILE B O 1
ATOM 7741 N N . GLU B 1 407 ? -17.066 -10.471 -8.861 1.00 27.24 431 GLU B N 1
ATOM 7742 C CA . GLU B 1 407 ? -18.334 -10.536 -9.601 1.00 26.96 431 GLU B CA 1
ATOM 7743 C C . GLU B 1 407 ? -18.205 -10.160 -11.070 1.00 27.63 431 GLU B C 1
ATOM 7744 O O . GLU B 1 407 ? -17.389 -9.308 -11.428 1.00 24.45 431 GLU B O 1
ATOM 7750 N N . ASN B 1 408 ? -19.019 -10.806 -11.922 1.00 26.31 432 ASN B N 1
ATOM 7751 C CA . ASN B 1 408 ? -19.121 -10.534 -13.365 1.00 26.10 432 ASN B CA 1
ATOM 7752 C C . ASN B 1 408 ? -17.778 -10.605 -14.092 1.00 27.80 432 ASN B C 1
ATOM 7753 O O . ASN B 1 408 ? -17.540 -9.869 -15.048 1.00 27.01 432 ASN B O 1
A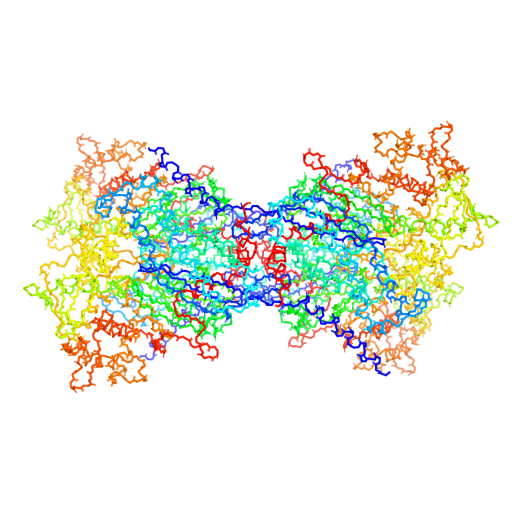TOM 7758 N N . CYS B 1 409 ? -16.900 -11.490 -13.627 1.00 25.98 433 CYS B N 1
ATOM 7759 C CA . CYS B 1 409 ? -15.535 -11.588 -14.135 1.00 25.31 433 CYS B CA 1
ATOM 7760 C C . CYS B 1 409 ? -15.158 -13.025 -14.383 1.00 28.25 433 CYS B C 1
ATOM 7761 O O . CYS B 1 409 ? -15.284 -13.864 -13.497 1.00 28.92 433 CYS B O 1
ATOM 7764 N N . SER B 1 410 ? -14.684 -13.305 -15.584 1.00 23.55 434 SER B N 1
ATOM 7765 C CA . SER B 1 410 ? -14.337 -14.650 -16.020 1.00 23.21 434 SER B CA 1
ATOM 7766 C C . SER B 1 410 ? -12.817 -14.822 -16.154 1.00 24.89 434 SER B C 1
ATOM 7767 O O . SER B 1 410 ? -12.272 -15.796 -15.641 1.00 23.88 434 SER B O 1
ATOM 7770 N N . ILE B 1 411 ? -12.134 -13.911 -16.859 1.00 21.44 435 ILE B N 1
ATOM 7771 C CA . ILE B 1 411 ? -10.677 -14.017 -17.030 1.00 22.31 435 ILE B CA 1
ATOM 7772 C C . ILE B 1 411 ? -9.972 -12.688 -16.835 1.00 23.27 435 ILE B C 1
ATOM 7773 O O . ILE B 1 411 ? -10.558 -11.626 -17.075 1.00 21.01 435 ILE B O 1
ATOM 7778 N N . ILE B 1 412 ? -8.682 -12.770 -16.465 1.00 19.84 436 ILE B N 1
ATOM 7779 C CA . ILE B 1 412 ? -7.782 -11.634 -16.294 1.00 19.60 436 ILE B CA 1
ATOM 7780 C C . ILE B 1 412 ? -6.712 -11.740 -17.394 1.00 23.65 436 ILE B C 1
ATOM 7781 O O . ILE B 1 412 ? -6.117 -12.805 -17.556 1.00 23.50 436 ILE B O 1
ATOM 7786 N N . LYS B 1 413 ? -6.498 -10.663 -18.162 1.00 19.57 437 LYS B N 1
ATOM 7787 C CA . LYS B 1 413 ? -5.499 -10.648 -19.237 1.00 20.09 437 LYS B CA 1
ATOM 7788 C C . LYS B 1 413 ? -4.525 -9.526 -18.934 1.00 24.93 437 LYS B C 1
ATOM 7789 O O . LYS B 1 413 ? -4.949 -8.431 -18.559 1.00 24.29 437 LYS B O 1
ATOM 7795 N N . GLY B 1 414 ? -3.231 -9.800 -19.050 1.00 21.52 438 GLY B N 1
ATOM 7796 C CA . GLY B 1 414 ? -2.228 -8.769 -18.811 1.00 18.98 438 GLY B CA 1
ATOM 7797 C C . GLY B 1 414 ? -2.167 -7.727 -19.922 1.00 23.31 438 GLY B C 1
ATOM 7798 O O . GLY B 1 414 ? -2.355 -8.045 -21.106 1.00 21.87 438 GLY B O 1
ATOM 7799 N N . THR B 1 415 ? -1.942 -6.462 -19.554 1.00 20.40 439 THR B N 1
ATOM 7800 C CA . THR B 1 415 ? -1.786 -5.405 -20.551 1.00 21.66 439 THR B CA 1
ATOM 7801 C C . THR B 1 415 ? -0.378 -4.798 -20.492 1.00 26.01 439 THR B C 1
ATOM 7802 O O . THR B 1 415 ? -0.012 -4.049 -21.389 1.00 27.13 439 THR B O 1
ATOM 7806 N N . GLY B 1 416 ? 0.377 -5.107 -19.436 1.00 22.00 440 GLY B N 1
ATOM 7807 C CA . GLY B 1 416 ? 1.753 -4.634 -19.250 1.00 21.55 440 GLY B CA 1
ATOM 7808 C C . GLY B 1 416 ? 1.974 -3.149 -19.445 1.00 25.64 440 GLY B C 1
ATOM 7809 O O . GLY B 1 416 ? 2.801 -2.737 -20.262 1.00 24.34 440 GLY B O 1
ATOM 7810 N N . ASN B 1 417 ? 1.205 -2.339 -18.714 1.00 22.34 441 ASN B N 1
ATOM 7811 C CA . ASN B 1 417 ? 1.284 -0.878 -18.753 1.00 21.61 441 ASN B CA 1
ATOM 7812 C C . ASN B 1 417 ? 1.726 -0.411 -17.355 1.00 21.68 441 ASN B C 1
ATOM 7813 O O . ASN B 1 417 ? 0.897 -0.266 -16.464 1.00 20.12 441 ASN B O 1
ATOM 7818 N N . PHE B 1 418 ? 3.036 -0.222 -17.155 1.00 18.50 442 PHE B N 1
ATOM 7819 C CA . PHE B 1 418 ? 3.603 0.133 -15.835 1.00 17.66 442 PHE B CA 1
ATOM 7820 C C . PHE B 1 418 ? 3.003 1.374 -15.172 1.00 22.76 442 PHE B C 1
ATOM 7821 O O . PHE B 1 418 ? 2.708 1.344 -13.980 1.00 21.29 442 PHE B O 1
ATOM 7829 N N . ASP B 1 419 ? 2.807 2.447 -15.948 1.00 21.76 443 ASP B N 1
ATOM 7830 C CA . ASP B 1 419 ? 2.253 3.713 -15.461 1.00 22.40 443 ASP B CA 1
ATOM 7831 C C . ASP B 1 419 ? 0.846 3.539 -14.870 1.00 25.85 443 ASP B C 1
ATOM 7832 O O . ASP B 1 419 ? 0.570 4.070 -13.794 1.00 24.98 443 ASP B O 1
ATOM 7837 N N . LYS B 1 420 ? -0.018 2.759 -15.549 1.00 22.77 444 LYS B N 1
ATOM 7838 C CA . LYS B 1 420 ? -1.372 2.441 -15.065 1.00 22.10 444 LYS B CA 1
ATOM 7839 C C . LYS B 1 420 ? -1.275 1.530 -13.837 1.00 22.70 444 LYS B C 1
ATOM 7840 O O . LYS B 1 420 ? -2.037 1.703 -12.890 1.00 21.85 444 LYS B O 1
ATOM 7846 N N . CYS B 1 421 ? -0.343 0.558 -13.858 1.00 21.20 445 CYS B N 1
ATOM 7847 C CA . CYS B 1 421 ? -0.053 -0.334 -12.723 1.00 21.07 445 CYS B CA 1
ATOM 7848 C C . CYS B 1 421 ? 0.302 0.528 -11.482 1.00 23.19 445 CYS B C 1
ATOM 7849 O O . CYS B 1 421 ? -0.269 0.306 -10.414 1.00 23.14 445 CYS B O 1
ATOM 7852 N N . VAL B 1 422 ? 1.204 1.526 -11.627 1.00 19.22 446 VAL B N 1
ATOM 7853 C CA . VAL B 1 422 ? 1.574 2.425 -10.491 1.00 18.82 446 VAL B CA 1
ATOM 7854 C C . VAL B 1 422 ? 0.331 3.183 -9.965 1.00 20.66 446 VAL B C 1
ATOM 7855 O O . VAL B 1 422 ? 0.106 3.219 -8.762 1.00 18.82 446 VAL B O 1
ATOM 7859 N N . SER B 1 423 ? -0.470 3.738 -10.872 1.00 18.03 447 SER B N 1
ATOM 7860 C CA . SER B 1 423 ? -1.680 4.517 -10.542 1.00 18.72 447 SER B CA 1
ATOM 7861 C C . SER B 1 423 ? -2.696 3.679 -9.740 1.00 21.63 447 SER B C 1
ATOM 7862 O O . SER B 1 423 ? -3.254 4.159 -8.762 1.00 22.10 447 SER B O 1
ATOM 7865 N N . GLN B 1 424 ? -2.863 2.403 -10.100 1.00 17.37 448 GLN B N 1
ATOM 7866 C CA . GLN B 1 424 ? -3.770 1.514 -9.386 1.00 16.14 448 GLN B CA 1
ATOM 7867 C C . GLN B 1 424 ? -3.193 1.039 -8.069 1.00 17.71 448 GLN B C 1
ATOM 7868 O O . GLN B 1 424 ? -3.911 0.973 -7.072 1.00 17.21 448 GLN B O 1
ATOM 7874 N N . VAL B 1 425 ? -1.886 0.782 -8.030 1.00 13.24 449 VAL B N 1
ATOM 7875 C CA . VAL B 1 425 ? -1.269 0.388 -6.771 1.00 13.55 449 VAL B CA 1
ATOM 7876 C C . VAL B 1 425 ? -1.433 1.530 -5.771 1.00 18.76 449 VAL B C 1
ATOM 7877 O O . VAL B 1 425 ? -1.837 1.317 -4.625 1.00 19.29 449 VAL B O 1
ATOM 7881 N N . GLU B 1 426 ? -1.203 2.758 -6.242 1.00 17.08 450 GLU B N 1
ATOM 7882 C CA . GLU B 1 426 ? -1.363 3.959 -5.434 1.00 16.52 450 GLU B CA 1
ATOM 7883 C C . GLU B 1 426 ? -2.814 4.077 -4.894 1.00 21.50 450 GLU B C 1
ATOM 7884 O O . GLU B 1 426 ? -3.015 4.242 -3.689 1.00 21.42 450 GLU B O 1
ATOM 7890 N N . SER B 1 427 ? -3.821 3.997 -5.773 1.00 19.32 451 SER B N 1
ATOM 7891 C CA . SER B 1 427 ? -5.216 4.188 -5.329 1.00 19.76 451 SER B CA 1
ATOM 7892 C C . SER B 1 427 ? -5.858 3.025 -4.574 1.00 22.45 451 SER B C 1
ATOM 7893 O O . SER B 1 427 ? -6.747 3.257 -3.764 1.00 23.01 451 SER B O 1
ATOM 7896 N N . ILE B 1 428 ? -5.429 1.790 -4.831 1.00 19.05 452 ILE B N 1
ATOM 7897 C CA . ILE B 1 428 ? -5.966 0.608 -4.149 1.00 18.26 452 ILE B CA 1
ATOM 7898 C C . ILE B 1 428 ? -5.178 0.282 -2.870 1.00 21.44 452 ILE B C 1
ATOM 7899 O O . ILE B 1 428 ? -5.775 0.001 -1.830 1.00 21.12 452 ILE B O 1
ATOM 7904 N N . LEU B 1 429 ? -3.847 0.238 -2.970 1.00 17.41 453 LEU B N 1
ATOM 7905 C CA . LEU B 1 429 ? -3.031 -0.259 -1.867 1.00 17.29 453 LEU B CA 1
ATOM 7906 C C . LEU B 1 429 ? -2.384 0.741 -0.947 1.00 22.08 453 LEU B C 1
ATOM 7907 O O . LEU B 1 429 ? -2.448 0.567 0.273 1.00 20.60 453 LEU B O 1
ATOM 7912 N N . VAL B 1 430 ? -1.730 1.761 -1.519 1.00 18.95 454 VAL B N 1
ATOM 7913 C CA . VAL B 1 430 ? -0.898 2.694 -0.758 1.00 19.39 454 VAL B CA 1
ATOM 7914 C C . VAL B 1 430 ? -1.661 3.859 -0.169 1.00 24.67 454 VAL B C 1
ATOM 7915 O O . VAL B 1 430 ? -1.464 4.180 1.004 1.00 23.85 454 VAL B O 1
ATOM 7919 N N . ALA B 1 431 ? -2.521 4.494 -0.972 1.00 23.04 455 ALA B N 1
ATOM 7920 C CA . ALA B 1 431 ? -3.301 5.642 -0.499 1.00 23.76 455 ALA B CA 1
ATOM 7921 C C . ALA B 1 431 ? -4.760 5.415 -0.869 1.00 28.01 455 ALA B C 1
ATOM 7922 O O . ALA B 1 431 ? -5.282 6.146 -1.716 1.00 27.96 455 ALA B O 1
ATOM 7924 N N . PRO B 1 432 ? -5.451 4.401 -0.298 1.00 25.99 456 PRO B N 1
ATOM 7925 C CA . PRO B 1 432 ? -6.853 4.183 -0.705 1.00 26.97 456 PRO B CA 1
ATOM 7926 C C . PRO B 1 432 ? -7.745 5.331 -0.250 1.00 32.47 456 PRO B C 1
ATOM 7927 O O . PRO B 1 432 ? -7.390 6.034 0.696 1.00 31.97 456 PRO B O 1
ATOM 7931 N N . LYS B 1 433 ? -8.891 5.525 -0.923 1.00 29.70 457 LYS B N 1
ATOM 7932 C CA . LYS B 1 433 ? -9.849 6.567 -0.551 1.00 29.89 457 LYS B CA 1
ATOM 7933 C C . LYS B 1 433 ? -10.136 6.463 0.957 1.00 30.31 457 LYS B C 1
ATOM 7934 O O . LYS B 1 433 ? -10.108 7.476 1.637 1.00 29.07 457 LYS B O 1
ATOM 7940 N N . LEU B 1 434 ? -10.352 5.240 1.461 1.00 25.61 458 LEU B N 1
ATOM 7941 C CA . LEU B 1 434 ? -10.527 4.948 2.876 1.00 26.58 458 LEU B CA 1
ATOM 7942 C C . LEU B 1 434 ? -9.484 3.903 3.297 1.00 32.09 458 LEU B C 1
ATOM 7943 O O . LEU B 1 434 ? -9.501 2.779 2.785 1.00 32.00 458 LEU B O 1
ATOM 7948 N N . PRO B 1 435 ? -8.572 4.242 4.233 1.00 27.86 459 PRO B N 1
ATOM 7949 C CA . PRO B 1 435 ? -7.629 3.226 4.729 1.00 26.96 459 PRO B CA 1
ATOM 7950 C C . PRO B 1 435 ? -8.368 2.189 5.561 1.00 31.10 459 PRO B C 1
ATOM 7951 O O . PRO B 1 435 ? -9.444 2.472 6.080 1.00 30.59 459 PRO B O 1
ATOM 7955 N N . LEU B 1 436 ? -7.771 1.004 5.726 1.00 29.42 460 LEU B N 1
ATOM 7956 C CA . LEU B 1 436 ? -8.286 -0.052 6.604 1.00 29.74 460 LEU B CA 1
ATOM 7957 C C . LEU B 1 436 ? -8.042 0.419 8.088 1.00 31.93 460 LEU B C 1
ATOM 7958 O O . LEU B 1 436 ? -7.183 1.284 8.312 1.00 29.95 460 LEU B O 1
ATOM 7963 N N . PRO B 1 437 ? -8.791 -0.099 9.091 1.00 28.42 461 PRO B N 1
ATOM 7964 C CA . PRO B 1 437 ? -8.658 0.414 10.472 1.00 27.94 461 PRO B CA 1
ATOM 7965 C C . PRO B 1 437 ? -7.277 0.412 11.131 1.00 29.57 461 PRO B C 1
ATOM 7966 O O . PRO B 1 437 ? -6.521 -0.555 10.995 1.00 27.59 461 PRO B O 1
ATOM 7970 N N . ALA B 1 438 ? -6.976 1.504 11.880 1.00 25.03 462 ALA B N 1
ATOM 7971 C CA . ALA B 1 438 ? -5.723 1.687 12.623 1.00 24.60 462 ALA B CA 1
ATOM 7972 C C . ALA B 1 438 ? -5.587 0.644 13.717 1.00 27.58 462 ALA B C 1
ATOM 7973 O O . ALA B 1 438 ? -6.576 0.252 14.350 1.00 27.15 462 ALA B O 1
ATOM 7975 N N . ASN B 1 439 ? -4.360 0.161 13.916 1.00 22.77 463 ASN B N 1
ATOM 7976 C CA . ASN B 1 439 ? -4.105 -0.796 14.965 1.00 21.59 463 ASN B CA 1
ATOM 7977 C C . ASN B 1 439 ? -3.439 -0.018 16.091 1.00 24.33 463 ASN B C 1
ATOM 7978 O O . ASN B 1 439 ? -2.409 0.616 15.878 1.00 23.87 463 ASN B O 1
ATOM 7983 N N . ILE B 1 440 ? -4.007 -0.085 17.292 1.00 21.87 464 ILE B N 1
ATOM 7984 C CA . ILE B 1 440 ? -3.458 0.638 18.443 1.00 22.03 464 ILE B CA 1
ATOM 7985 C C . ILE B 1 440 ? -2.899 -0.227 19.556 1.00 24.85 464 ILE B C 1
ATOM 7986 O O . ILE B 1 440 ? -2.868 0.212 20.704 1.00 25.00 464 ILE B O 1
ATOM 7991 N N . GLU B 1 441 ? -2.420 -1.439 19.232 1.00 21.92 465 GLU B N 1
ATOM 7992 C CA . GLU B 1 441 ? -1.754 -2.295 20.222 1.00 21.89 465 GLU B CA 1
ATOM 7993 C C . GLU B 1 441 ? -0.429 -1.601 20.650 1.00 22.36 465 GLU B C 1
ATOM 7994 O O . GLU B 1 441 ? 0.065 -0.732 19.938 1.00 18.89 465 GLU B O 1
ATOM 8000 N N . ALA B 1 442 ? 0.141 -2.005 21.783 1.00 19.59 466 ALA B N 1
ATOM 8001 C CA . ALA B 1 442 ? 1.363 -1.415 22.351 1.00 20.44 466 ALA B CA 1
ATOM 8002 C C . ALA B 1 442 ? 2.543 -1.300 21.355 1.00 24.61 466 ALA B C 1
ATOM 8003 O O . ALA B 1 442 ? 3.206 -0.259 21.316 1.00 24.34 466 ALA B O 1
ATOM 8005 N N . ALA B 1 443 ? 2.753 -2.337 20.514 1.00 20.83 467 ALA B N 1
ATOM 8006 C CA . ALA B 1 443 ? 3.833 -2.371 19.515 1.00 20.09 467 ALA B CA 1
ATOM 8007 C C . ALA B 1 443 ? 3.587 -1.487 18.276 1.00 21.04 467 ALA B C 1
ATOM 8008 O O . ALA B 1 443 ? 4.493 -1.321 17.462 1.00 19.72 467 ALA B O 1
ATOM 8010 N N . SER B 1 444 ? 2.386 -0.896 18.152 1.00 16.72 468 SER B N 1
ATOM 8011 C CA . SER B 1 444 ? 2.006 -0.101 17.002 1.00 15.49 468 SER B CA 1
ATOM 8012 C C . SER B 1 444 ? 1.849 1.370 17.364 1.00 19.31 468 SER B C 1
ATOM 8013 O O . SER B 1 444 ? 1.242 1.713 18.376 1.00 19.76 468 SER B O 1
ATOM 8016 N N . SER B 1 445 ? 2.359 2.228 16.508 1.00 16.44 469 SER B N 1
ATOM 8017 C CA . SER B 1 445 ? 2.241 3.686 16.643 1.00 16.38 469 SER B CA 1
ATOM 8018 C C . SER B 1 445 ? 0.800 4.212 16.383 1.00 18.79 469 SER B C 1
ATOM 8019 O O . SER B 1 445 ? 0.480 5.310 16.816 1.00 19.19 469 SER B O 1
ATOM 8022 N N . GLY B 1 446 ? -0.034 3.418 15.721 1.00 16.58 470 GLY B N 1
ATOM 8023 C CA . GLY B 1 446 ? -1.432 3.741 15.430 1.00 18.32 470 GLY B CA 1
ATOM 8024 C C . GLY B 1 446 ? -1.686 4.505 14.140 1.00 21.75 470 GLY B C 1
ATOM 8025 O O . GLY B 1 446 ? -2.729 5.152 13.999 1.00 19.80 470 GLY B O 1
ATOM 8026 N N . PHE B 1 447 ? -0.733 4.446 13.194 1.00 18.03 471 PHE B N 1
ATOM 8027 C CA . PHE B 1 447 ? -0.880 5.073 11.876 1.00 16.69 471 PHE B CA 1
ATOM 8028 C C . PHE B 1 447 ? -1.791 4.196 11.023 1.00 21.22 471 PHE B C 1
ATOM 8029 O O . PHE B 1 447 ? -1.801 2.960 11.182 1.00 21.57 471 PHE B O 1
ATOM 8037 N N . GLU B 1 448 ? -2.517 4.812 10.093 1.00 16.91 472 GLU B N 1
ATOM 8038 C CA . GLU B 1 448 ? -3.440 4.071 9.219 1.00 17.10 472 GLU B CA 1
ATOM 8039 C C . GLU B 1 448 ? -2.972 3.982 7.753 1.00 22.02 472 GLU B C 1
ATOM 8040 O O . GLU B 1 448 ? -3.509 3.172 7.008 1.00 22.11 472 GLU B O 1
ATOM 8046 N N . SER B 1 449 ? -2.044 4.855 7.318 1.00 20.33 473 SER B N 1
ATOM 8047 C CA . SER B 1 449 ? -1.576 4.862 5.921 1.00 20.12 473 SER B CA 1
ATOM 8048 C C . SER B 1 449 ? -0.102 5.282 5.788 1.00 25.67 473 SER B C 1
ATOM 8049 O O . SER B 1 449 ? 0.420 5.944 6.676 1.00 27.21 473 SER B O 1
ATOM 8052 N N . VAL B 1 450 ? 0.533 4.940 4.647 1.00 22.70 474 VAL B N 1
ATOM 8053 C CA . VAL B 1 450 ? 1.917 5.295 4.263 1.00 22.39 474 VAL B CA 1
ATOM 8054 C C . VAL B 1 450 ? 2.080 6.826 4.127 1.00 25.14 474 VAL B C 1
ATOM 8055 O O . VAL B 1 450 ? 3.098 7.368 4.558 1.00 23.29 474 VAL B O 1
ATOM 8059 N N . ASP B 1 451 ? 1.106 7.514 3.501 1.00 24.16 475 ASP B N 1
ATOM 8060 C CA . ASP B 1 451 ? 1.156 8.984 3.322 1.00 24.73 475 ASP B CA 1
ATOM 8061 C C . ASP B 1 451 ? 1.133 9.685 4.681 1.00 25.71 475 ASP B C 1
ATOM 8062 O O . ASP B 1 451 ? 1.916 10.606 4.902 1.00 26.77 475 ASP B O 1
ATOM 8067 N N . GLN B 1 452 ? 0.272 9.217 5.603 1.00 20.79 476 GLN B N 1
ATOM 8068 C CA . GLN B 1 452 ? 0.145 9.763 6.964 1.00 20.42 476 GLN B CA 1
ATOM 8069 C C . GLN B 1 452 ? 1.484 9.624 7.743 1.00 24.40 476 GLN B C 1
ATOM 8070 O O . GLN B 1 452 ? 1.879 10.553 8.451 1.00 25.29 476 GLN B O 1
ATOM 8076 N N . VAL B 1 453 ? 2.193 8.485 7.566 1.00 19.75 477 VAL B N 1
ATOM 8077 C CA . VAL B 1 453 ? 3.505 8.218 8.185 1.00 18.14 477 VAL B CA 1
ATOM 8078 C C . VAL B 1 453 ? 4.505 9.270 7.719 1.00 22.70 477 VAL B C 1
ATOM 8079 O O . VAL B 1 453 ? 5.147 9.895 8.546 1.00 23.88 477 VAL B O 1
ATOM 8083 N N . PHE B 1 454 ? 4.654 9.452 6.404 1.00 21.27 478 PHE B N 1
ATOM 8084 C CA . PHE B 1 454 ? 5.633 10.412 5.855 1.00 22.23 478 PHE B CA 1
ATOM 8085 C C . PHE B 1 454 ? 5.241 11.896 5.951 1.00 27.99 478 PHE B C 1
ATOM 8086 O O . PHE B 1 454 ? 6.121 12.760 5.977 1.00 27.00 478 PHE B O 1
ATOM 8094 N N . ARG B 1 455 ? 3.929 12.189 6.107 1.00 26.58 479 ARG B N 1
ATOM 8095 C CA . ARG B 1 455 ? 3.433 13.563 6.304 1.00 27.13 479 ARG B CA 1
ATOM 8096 C C . ARG B 1 455 ? 3.701 14.046 7.739 1.00 32.38 479 ARG B C 1
ATOM 8097 O O . ARG B 1 455 ? 4.115 15.190 7.928 1.00 34.21 479 ARG B O 1
ATOM 8105 N N . PHE B 1 456 ? 3.446 13.195 8.751 1.00 28.29 480 PHE B N 1
ATOM 8106 C CA . PHE B 1 456 ? 3.560 13.588 10.167 1.00 28.93 480 PHE B CA 1
ATOM 8107 C C . PHE B 1 456 ? 4.785 13.125 10.918 1.00 32.17 480 PHE B C 1
ATOM 8108 O O . PHE B 1 456 ? 5.126 13.703 11.967 1.00 32.85 480 PHE B O 1
ATOM 8116 N N . ALA B 1 457 ? 5.440 12.075 10.417 1.00 26.65 481 ALA B N 1
ATOM 8117 C CA . ALA B 1 457 ? 6.562 11.519 11.143 1.00 26.80 481 ALA B CA 1
ATOM 8118 C C . ALA B 1 457 ? 7.792 11.175 10.296 1.00 28.34 481 ALA B C 1
ATOM 8119 O O . ALA B 1 457 ? 8.515 10.258 10.671 1.00 27.00 481 ALA B O 1
ATOM 8121 N N . SER B 1 458 ? 8.073 11.919 9.188 1.00 24.85 482 SER B N 1
ATOM 8122 C CA . SER B 1 458 ? 9.274 11.639 8.370 1.00 22.91 482 SER B CA 1
ATOM 8123 C C . SER B 1 458 ? 10.559 11.842 9.204 1.00 25.50 482 SER B C 1
ATOM 8124 O O . SER B 1 458 ? 10.584 12.674 10.117 1.00 25.81 482 SER B O 1
ATOM 8127 N N . SER B 1 459 ? 11.605 11.066 8.896 1.00 19.67 483 SER B N 1
ATOM 8128 C CA . SER B 1 459 ? 12.877 11.075 9.611 1.00 19.06 483 SER B CA 1
ATOM 8129 C C . SER B 1 459 ? 14.063 11.087 8.623 1.00 21.60 483 SER B C 1
ATOM 8130 O O . SER B 1 459 ? 13.925 10.699 7.462 1.00 19.85 483 SER B O 1
ATOM 8133 N N . THR B 1 460 ? 15.229 11.493 9.106 1.00 20.19 484 THR B N 1
ATOM 8134 C CA . THR B 1 460 ? 16.463 11.514 8.314 1.00 20.88 484 THR B CA 1
ATOM 8135 C C . THR B 1 460 ? 17.249 10.200 8.478 1.00 25.77 484 THR B C 1
ATOM 8136 O O . THR B 1 460 ? 18.273 10.006 7.816 1.00 25.34 484 THR B O 1
ATOM 8140 N N . ALA B 1 461 ? 16.767 9.297 9.352 1.00 23.09 485 ALA B N 1
ATOM 8141 C CA . ALA B 1 461 ? 17.423 8.000 9.585 1.00 22.61 485 ALA B CA 1
ATOM 8142 C C . ALA B 1 461 ? 17.543 7.239 8.265 1.00 23.42 485 ALA B C 1
ATOM 8143 O O . ALA B 1 461 ? 16.627 7.318 7.439 1.00 20.20 485 ALA B O 1
ATOM 8145 N N . PRO B 1 462 ? 18.666 6.531 8.021 1.00 21.59 486 PRO B N 1
ATOM 8146 C CA . PRO B 1 462 ? 18.755 5.740 6.779 1.00 20.88 486 PRO B CA 1
ATOM 8147 C C . PRO B 1 462 ? 17.706 4.612 6.758 1.00 25.10 486 PRO B C 1
ATOM 8148 O O . PRO B 1 462 ? 17.219 4.213 7.821 1.00 24.38 486 PRO B O 1
ATOM 8152 N N . MET B 1 463 ? 17.295 4.158 5.559 1.00 22.58 487 MET B N 1
ATOM 8153 C CA . MET B 1 463 ? 16.272 3.111 5.424 1.00 21.75 487 MET B CA 1
ATOM 8154 C C . MET B 1 463 ? 16.760 1.888 4.677 1.00 23.63 487 MET B C 1
ATOM 8155 O O . MET B 1 463 ? 17.324 2.017 3.583 1.00 22.90 487 MET B O 1
ATOM 8160 N N . ILE B 1 464 ? 16.506 0.699 5.245 1.00 18.40 488 ILE B N 1
ATOM 8161 C CA . ILE B 1 464 ? 16.867 -0.585 4.637 1.00 17.08 488 ILE B CA 1
ATOM 8162 C C . ILE B 1 464 ? 15.618 -1.296 4.157 1.00 21.70 488 ILE B C 1
ATOM 8163 O O . ILE B 1 464 ? 14.731 -1.601 4.955 1.00 20.49 488 ILE B O 1
ATOM 8168 N N . VAL B 1 465 ? 15.552 -1.560 2.837 1.00 18.42 489 VAL B N 1
ATOM 8169 C CA . VAL B 1 465 ? 14.425 -2.256 2.228 1.00 16.52 489 VAL B CA 1
ATOM 8170 C C . VAL B 1 465 ? 14.779 -3.732 2.165 1.00 20.24 489 VAL B C 1
ATOM 8171 O O . VAL B 1 465 ? 15.848 -4.092 1.661 1.00 20.58 489 VAL B O 1
ATOM 8175 N N . THR B 1 466 ? 13.898 -4.572 2.736 1.00 16.19 490 THR B N 1
ATOM 8176 C CA . THR B 1 466 ? 14.057 -6.038 2.862 1.00 17.61 490 THR B CA 1
ATOM 8177 C C . THR B 1 466 ? 12.785 -6.777 2.421 1.00 20.79 490 THR B C 1
ATOM 8178 O O . THR B 1 466 ? 11.698 -6.189 2.350 1.00 19.09 490 THR B O 1
ATOM 8182 N N . GLY B 1 467 ? 12.941 -8.067 2.138 1.00 21.65 491 GLY B N 1
ATOM 8183 C CA . GLY B 1 467 ? 11.862 -8.918 1.661 1.00 21.51 491 GLY B CA 1
ATOM 8184 C C . GLY B 1 467 ? 12.181 -9.463 0.287 1.00 26.20 491 GLY B C 1
ATOM 8185 O O . GLY B 1 467 ? 12.580 -8.707 -0.605 1.00 25.24 491 GLY B O 1
ATOM 8186 N N . GLY B 1 468 ? 12.023 -10.778 0.135 1.00 24.01 492 GLY B N 1
ATOM 8187 C CA . GLY B 1 468 ? 12.310 -11.518 -1.094 1.00 23.85 492 GLY B CA 1
ATOM 8188 C C . GLY B 1 468 ? 11.799 -10.927 -2.393 1.00 25.43 492 GLY B C 1
ATOM 8189 O O . GLY B 1 468 ? 12.548 -10.842 -3.374 1.00 26.19 492 GLY B O 1
ATOM 8190 N N . GLY B 1 469 ? 10.535 -10.526 -2.405 1.00 20.79 493 GLY B N 1
ATOM 8191 C CA . GLY B 1 469 ? 9.908 -9.901 -3.575 1.00 19.34 493 GLY B CA 1
ATOM 8192 C C . GLY B 1 469 ? 10.461 -8.511 -3.856 1.00 21.70 493 GLY B C 1
ATOM 8193 O O . GLY B 1 469 ? 10.657 -8.142 -5.019 1.00 20.30 493 GLY B O 1
ATOM 8194 N N . MET B 1 470 ? 10.734 -7.720 -2.795 1.00 18.99 494 MET B N 1
ATOM 8195 C CA . MET B 1 470 ? 11.282 -6.358 -2.976 1.00 18.31 494 MET B CA 1
ATOM 8196 C C . MET B 1 470 ? 12.671 -6.443 -3.605 1.00 21.93 494 MET B C 1
ATOM 8197 O O . MET B 1 470 ? 12.989 -5.680 -4.530 1.00 19.96 494 MET B O 1
ATOM 8202 N N . LEU B 1 471 ? 13.465 -7.420 -3.148 1.00 19.35 495 LEU B N 1
ATOM 8203 C CA . LEU B 1 471 ? 14.814 -7.634 -3.675 1.00 19.70 495 LEU B CA 1
ATOM 8204 C C . LEU B 1 471 ? 14.802 -8.182 -5.100 1.00 24.79 495 LEU B C 1
ATOM 8205 O O . LEU B 1 471 ? 15.601 -7.730 -5.921 1.00 25.16 495 LEU B O 1
ATOM 8210 N N . ALA B 1 472 ? 13.883 -9.124 -5.411 1.00 22.37 496 ALA B N 1
ATOM 8211 C CA . ALA B 1 472 ? 13.753 -9.666 -6.772 1.00 22.88 496 ALA B CA 1
ATOM 8212 C C . ALA B 1 472 ? 13.316 -8.568 -7.755 1.00 26.71 496 ALA B C 1
ATOM 8213 O O . ALA B 1 472 ? 13.772 -8.573 -8.889 1.00 26.96 496 ALA B O 1
ATOM 8215 N N . ALA B 1 473 ? 12.479 -7.611 -7.319 1.00 24.02 497 ALA B N 1
ATOM 8216 C CA . ALA B 1 473 ? 12.041 -6.501 -8.187 1.00 24.28 497 ALA B CA 1
ATOM 8217 C C . ALA B 1 473 ? 13.241 -5.661 -8.682 1.00 27.95 497 ALA B C 1
ATOM 8218 O O . ALA B 1 473 ? 13.315 -5.352 -9.871 1.00 28.07 497 ALA B O 1
ATOM 8220 N N . ILE B 1 474 ? 14.198 -5.353 -7.782 1.00 22.24 498 ILE B N 1
ATOM 8221 C CA . ILE B 1 474 ? 15.403 -4.580 -8.098 1.00 21.43 498 ILE B CA 1
ATOM 8222 C C . ILE B 1 474 ? 16.427 -5.444 -8.872 1.00 24.25 498 ILE B C 1
ATOM 8223 O O . ILE B 1 474 ? 16.960 -5.002 -9.891 1.00 22.43 498 ILE B O 1
ATOM 8228 N N . ASN B 1 475 ? 16.702 -6.672 -8.377 1.00 20.96 499 ASN B N 1
ATOM 8229 C CA . ASN B 1 475 ? 17.666 -7.571 -9.017 1.00 21.48 499 ASN B CA 1
ATOM 8230 C C . ASN B 1 475 ? 17.267 -8.040 -10.417 1.00 23.72 499 ASN B C 1
ATOM 8231 O O . ASN B 1 475 ? 18.145 -8.222 -11.250 1.00 23.69 499 ASN B O 1
ATOM 8236 N N . THR B 1 476 ? 15.962 -8.188 -10.708 1.00 19.56 500 THR B N 1
ATOM 8237 C CA . THR B 1 476 ? 15.526 -8.579 -12.063 1.00 19.82 500 THR B CA 1
ATOM 8238 C C . THR B 1 476 ? 15.914 -7.475 -13.061 1.00 21.68 500 THR B C 1
ATOM 8239 O O . THR B 1 476 ? 16.377 -7.771 -14.162 1.00 21.92 500 THR B O 1
ATOM 8243 N N . LEU B 1 477 ? 15.722 -6.204 -12.663 1.00 17.95 501 LEU B N 1
ATOM 8244 C CA . LEU B 1 477 ? 16.044 -5.044 -13.503 1.00 17.73 501 LEU B CA 1
ATOM 8245 C C . LEU B 1 477 ? 17.536 -4.865 -13.709 1.00 23.20 501 LEU B C 1
ATOM 8246 O O . LEU B 1 477 ? 17.988 -4.575 -14.824 1.00 22.92 501 LEU B O 1
ATOM 8251 N N . LYS B 1 478 ? 18.311 -5.113 -12.658 1.00 21.88 502 LYS B N 1
ATOM 8252 C CA . LYS B 1 478 ? 19.778 -5.056 -12.730 1.00 21.88 502 LYS B CA 1
ATOM 8253 C C . LYS B 1 478 ? 20.289 -6.152 -13.660 1.00 25.90 502 LYS B C 1
ATOM 8254 O O . LYS B 1 478 ? 21.143 -5.864 -14.494 1.00 26.37 502 LYS B O 1
ATOM 8260 N N . ASP B 1 479 ? 19.717 -7.383 -13.564 1.00 24.07 503 ASP B N 1
ATOM 8261 C CA . ASP B 1 479 ? 20.110 -8.542 -14.396 1.00 26.26 503 ASP B CA 1
ATOM 8262 C C . ASP B 1 479 ? 19.888 -8.342 -15.880 1.00 30.04 503 ASP B C 1
ATOM 8263 O O . ASP B 1 479 ? 20.644 -8.888 -16.670 1.00 32.04 503 ASP B O 1
ATOM 8268 N N . HIS B 1 480 ? 18.847 -7.597 -16.270 1.00 25.18 504 HIS B N 1
ATOM 8269 C CA . HIS B 1 480 ? 18.579 -7.331 -17.683 1.00 25.34 504 HIS B CA 1
ATOM 8270 C C . HIS B 1 480 ? 19.263 -6.025 -18.135 1.00 29.41 504 HIS B C 1
ATOM 8271 O O . HIS B 1 480 ? 19.032 -5.562 -19.253 1.00 29.63 504 HIS B O 1
ATOM 8278 N N . ARG B 1 481 ? 20.134 -5.456 -17.264 1.00 26.58 505 ARG B N 1
ATOM 8279 C CA . ARG B 1 481 ? 20.901 -4.222 -17.483 1.00 26.72 505 ARG B CA 1
ATOM 8280 C C . ARG B 1 481 ? 20.002 -2.997 -17.757 1.00 30.60 505 ARG B C 1
ATOM 8281 O O . ARG B 1 481 ? 20.373 -2.100 -18.513 1.00 29.29 505 ARG B O 1
ATOM 8289 N N . LEU B 1 482 ? 18.810 -2.968 -17.112 1.00 26.63 506 LEU B N 1
ATOM 8290 C CA . LEU B 1 482 ? 17.860 -1.853 -17.214 1.00 25.45 506 LEU B CA 1
ATOM 8291 C C . LEU B 1 482 ? 18.124 -0.863 -16.087 1.00 28.69 506 LEU B C 1
ATOM 8292 O O . LEU B 1 482 ? 17.840 0.325 -16.216 1.00 27.99 506 LEU B O 1
ATOM 8297 N N . LEU B 1 483 ? 18.685 -1.362 -14.989 1.00 26.33 507 LEU B N 1
ATOM 8298 C CA . LEU B 1 483 ? 19.076 -0.566 -13.838 1.00 26.78 507 LEU B CA 1
ATOM 8299 C C . LEU B 1 483 ? 20.559 -0.724 -13.663 1.00 32.95 507 LEU B C 1
ATOM 8300 O O . LEU B 1 483 ? 21.068 -1.841 -13.781 1.00 32.76 507 LEU B O 1
ATOM 8305 N N . ARG B 1 484 ? 21.257 0.370 -13.341 1.00 30.14 508 ARG B N 1
ATOM 8306 C CA . ARG B 1 484 ? 22.697 0.295 -13.080 1.00 31.54 508 ARG B CA 1
ATOM 8307 C C . ARG B 1 484 ? 22.918 -0.442 -11.744 1.00 35.21 508 ARG B C 1
ATOM 8308 O O . ARG B 1 484 ? 22.070 -0.361 -10.851 1.00 34.18 508 ARG B O 1
ATOM 8316 N N . SER B 1 485 ? 24.035 -1.161 -11.616 1.00 32.59 509 SER B N 1
ATOM 8317 C CA . SER B 1 485 ? 24.384 -1.885 -10.390 1.00 33.46 509 SER B CA 1
ATOM 8318 C C . SER B 1 485 ? 24.484 -0.927 -9.187 1.00 38.05 509 SER B C 1
ATOM 8319 O O . SER B 1 485 ? 24.239 -1.351 -8.056 1.00 38.91 509 SER B O 1
ATOM 8322 N N . ASP B 1 486 ? 24.819 0.360 -9.451 1.00 34.66 510 ASP B N 1
ATOM 8323 C CA . ASP B 1 486 ? 24.977 1.423 -8.458 1.00 34.80 510 ASP B CA 1
ATOM 8324 C C . ASP B 1 486 ? 23.666 2.167 -8.110 1.00 37.56 510 ASP B C 1
ATOM 8325 O O . ASP B 1 486 ? 23.713 3.190 -7.417 1.00 37.33 510 ASP B O 1
ATOM 8330 N N . PHE B 1 487 ? 22.502 1.644 -8.574 1.00 31.35 511 PHE B N 1
ATOM 8331 C CA . PHE B 1 487 ? 21.179 2.208 -8.264 1.00 28.83 511 PHE B CA 1
ATOM 8332 C C . PHE B 1 487 ? 21.073 2.489 -6.755 1.00 30.86 511 PHE B C 1
ATOM 8333 O O . PHE B 1 487 ? 21.422 1.635 -5.932 1.00 29.87 511 PHE B O 1
ATOM 8341 N N . SER B 1 488 ? 20.647 3.704 -6.404 1.00 27.67 512 SER B N 1
ATOM 8342 C CA . SER B 1 488 ? 20.586 4.136 -5.007 1.00 27.28 512 SER B CA 1
ATOM 8343 C C . SER B 1 488 ? 19.187 4.605 -4.536 1.00 29.00 512 SER B C 1
ATOM 8344 O O . SER B 1 488 ? 19.053 5.212 -3.469 1.00 28.38 512 SER B O 1
ATOM 8347 N N . GLY B 1 489 ? 18.159 4.292 -5.305 1.00 24.36 513 GLY B N 1
ATOM 8348 C CA . GLY B 1 489 ? 16.803 4.655 -4.911 1.00 23.73 513 GLY B CA 1
ATOM 8349 C C . GLY B 1 489 ? 16.121 5.754 -5.692 1.00 28.12 513 GLY B C 1
ATOM 8350 O O . GLY B 1 489 ? 15.004 6.131 -5.333 1.00 27.21 513 GLY B O 1
ATOM 8351 N N . ASP B 1 490 ? 16.735 6.251 -6.797 1.00 25.46 514 ASP B N 1
ATOM 8352 C CA . ASP B 1 490 ? 16.059 7.275 -7.586 1.00 25.76 514 ASP B CA 1
ATOM 8353 C C . ASP B 1 490 ? 14.773 6.728 -8.219 1.00 28.55 514 ASP B C 1
ATOM 8354 O O . ASP B 1 490 ? 14.807 5.743 -8.956 1.00 27.14 514 ASP B O 1
ATOM 8359 N N . VAL B 1 491 ? 13.642 7.384 -7.902 1.00 26.84 515 VAL B N 1
ATOM 8360 C CA . VAL B 1 491 ? 12.279 7.059 -8.350 1.00 26.39 515 VAL B CA 1
ATOM 8361 C C . VAL B 1 491 ? 12.153 6.962 -9.872 1.00 28.86 515 VAL B C 1
ATOM 8362 O O . VAL B 1 491 ? 11.664 5.941 -10.380 1.00 27.12 515 VAL B O 1
ATOM 8366 N N . GLU B 1 492 ? 12.571 8.017 -10.589 1.00 25.61 516 GLU B N 1
ATOM 8367 C CA . GLU B 1 492 ? 12.457 8.070 -12.054 1.00 26.50 516 GLU B CA 1
ATOM 8368 C C . GLU B 1 492 ? 13.316 7.039 -12.766 1.00 28.44 516 GLU B C 1
ATOM 8369 O O . GLU B 1 492 ? 12.879 6.465 -13.755 1.00 28.15 516 GLU B O 1
ATOM 8375 N N . GLU B 1 493 ? 14.515 6.775 -12.234 1.00 22.88 517 GLU B N 1
ATOM 8376 C CA . GLU B 1 493 ? 15.450 5.770 -12.744 1.00 22.50 517 GLU B CA 1
ATOM 8377 C C . GLU B 1 493 ? 14.756 4.384 -12.646 1.00 23.74 517 GLU B C 1
ATOM 8378 O O . GLU B 1 493 ? 14.739 3.626 -13.619 1.00 21.73 517 GLU B O 1
ATOM 8384 N N . LEU B 1 494 ? 14.137 4.094 -11.488 1.00 20.15 518 LEU B N 1
ATOM 8385 C CA . LEU B 1 494 ? 13.385 2.850 -11.260 1.00 20.14 518 LEU B CA 1
ATOM 8386 C C . LEU B 1 494 ? 12.175 2.702 -12.207 1.00 22.62 518 LEU B C 1
ATOM 8387 O O . LEU B 1 494 ? 12.038 1.652 -12.849 1.00 21.49 518 LEU B O 1
ATOM 8392 N N . ALA B 1 495 ? 11.323 3.750 -12.301 1.00 18.86 519 ALA B N 1
ATOM 8393 C CA . ALA B 1 495 ? 10.131 3.770 -13.154 1.00 20.30 519 ALA B CA 1
ATOM 8394 C C . ALA B 1 495 ? 10.470 3.554 -14.636 1.00 24.05 519 ALA B C 1
ATOM 8395 O O . ALA B 1 495 ? 9.779 2.771 -15.284 1.00 22.20 519 ALA B O 1
ATOM 8397 N N . GLU B 1 496 ? 11.566 4.179 -15.149 1.00 22.38 520 GLU B N 1
ATOM 8398 C CA . GLU B 1 496 ? 11.998 4.002 -16.563 1.00 24.01 520 GLU B CA 1
ATOM 8399 C C . GLU B 1 496 ? 12.389 2.546 -16.819 1.00 25.35 520 GLU B C 1
ATOM 8400 O O . GLU B 1 496 ? 11.982 1.982 -17.822 1.00 23.29 520 GLU B O 1
ATOM 8406 N N . ALA B 1 497 ? 13.188 1.948 -15.905 1.00 21.98 521 ALA B N 1
ATOM 8407 C CA . ALA B 1 497 ? 13.612 0.540 -15.966 1.00 22.04 521 ALA B CA 1
ATOM 8408 C C . ALA B 1 497 ? 12.389 -0.407 -15.912 1.00 24.55 521 ALA B C 1
ATOM 8409 O O . ALA B 1 497 ? 12.270 -1.292 -16.754 1.00 23.39 521 ALA B O 1
ATOM 8411 N N . ALA B 1 498 ? 11.468 -0.197 -14.951 1.00 21.27 522 ALA B N 1
ATOM 8412 C CA . ALA B 1 498 ? 10.285 -1.064 -14.826 1.00 21.00 522 ALA B CA 1
ATOM 8413 C C . ALA B 1 498 ? 9.309 -0.909 -15.999 1.00 26.76 522 ALA B C 1
ATOM 8414 O O . ALA B 1 498 ? 8.736 -1.901 -16.428 1.00 27.54 522 ALA B O 1
ATOM 8416 N N . ARG B 1 499 ? 9.189 0.298 -16.577 1.00 23.54 523 ARG B N 1
ATOM 8417 C CA . ARG B 1 499 ? 8.317 0.545 -17.728 1.00 24.17 523 ARG B CA 1
ATOM 8418 C C . ARG B 1 499 ? 8.712 -0.354 -18.893 1.00 28.16 523 ARG B C 1
ATOM 8419 O O . ARG B 1 499 ? 7.839 -0.924 -19.546 1.00 28.02 523 ARG B O 1
ATOM 8427 N N . GLU B 1 500 ? 10.040 -0.500 -19.124 1.00 24.85 524 GLU B N 1
ATOM 8428 C CA . GLU B 1 500 ? 10.613 -1.319 -20.184 1.00 24.91 524 GLU B CA 1
ATOM 8429 C C . GLU B 1 500 ? 10.368 -2.808 -19.911 1.00 26.83 524 GLU B C 1
ATOM 8430 O O . GLU B 1 500 ? 9.812 -3.497 -20.769 1.00 25.99 524 GLU B O 1
ATOM 8436 N N . PHE B 1 501 ? 10.744 -3.288 -18.716 1.00 21.75 525 PHE B N 1
ATOM 8437 C CA . PHE B 1 501 ? 10.573 -4.697 -18.323 1.00 21.42 525 PHE B CA 1
ATOM 8438 C C . PHE B 1 501 ? 9.110 -5.115 -18.328 1.00 26.65 525 PHE B C 1
ATOM 8439 O O . PHE B 1 501 ? 8.777 -6.239 -18.719 1.00 26.57 525 PHE B O 1
ATOM 8447 N N . CYS B 1 502 ? 8.253 -4.236 -17.803 1.00 23.18 526 CYS B N 1
ATOM 8448 C CA . CYS B 1 502 ? 6.845 -4.530 -17.659 1.00 23.50 526 CYS B CA 1
ATOM 8449 C C . CYS B 1 502 ? 6.030 -4.562 -18.945 1.00 26.77 526 CYS B C 1
ATOM 8450 O O . CYS B 1 502 ? 4.993 -5.231 -18.998 1.00 25.40 526 CYS B O 1
ATOM 8453 N N . SER B 1 503 ? 6.644 -4.046 -20.034 1.00 23.06 527 SER B N 1
ATOM 8454 C CA . SER B 1 503 ? 6.149 -4.061 -21.417 1.00 23.09 527 SER B CA 1
ATOM 8455 C C . SER B 1 503 ? 6.445 -5.400 -22.147 1.00 26.22 527 SER B C 1
ATOM 8456 O O . SER B 1 503 ? 5.990 -5.585 -23.274 1.00 26.78 527 SER B O 1
ATOM 8459 N N . SER B 1 504 ? 7.181 -6.325 -21.505 1.00 21.81 528 SER B N 1
ATOM 8460 C CA . SER B 1 504 ? 7.509 -7.637 -22.075 1.00 21.51 528 SER B CA 1
ATOM 8461 C C . SER B 1 504 ? 6.278 -8.485 -22.455 1.00 28.00 528 SER B C 1
ATOM 8462 O O . SER B 1 504 ? 5.197 -8.376 -21.858 1.00 26.54 528 SER B O 1
ATOM 8465 N N . GLU B 1 505 ? 6.486 -9.363 -23.418 1.00 27.65 529 GLU B N 1
ATOM 8466 C CA . GLU B 1 505 ? 5.471 -10.260 -23.942 1.00 29.07 529 GLU B CA 1
ATOM 8467 C C . GLU B 1 505 ? 5.763 -11.684 -23.457 1.00 33.70 529 GLU B C 1
ATOM 8468 O O . GLU B 1 505 ? 6.922 -12.101 -23.448 1.00 33.39 529 GLU B O 1
ATOM 8474 N N . VAL B 1 506 ? 4.720 -12.427 -23.047 1.00 30.05 530 VAL B N 1
ATOM 8475 C CA . VAL B 1 506 ? 4.877 -13.832 -22.692 1.00 31.11 530 VAL B CA 1
ATOM 8476 C C . VAL B 1 506 ? 4.934 -14.630 -24.019 1.00 38.32 530 VAL B C 1
ATOM 8477 O O . VAL B 1 506 ? 4.021 -14.529 -24.847 1.00 37.68 530 VAL B O 1
ATOM 8481 N N . ILE B 1 507 ? 6.020 -15.388 -24.214 1.00 37.96 531 ILE B N 1
ATOM 8482 C CA . ILE B 1 507 ? 6.267 -16.223 -25.403 1.00 40.79 531 ILE B CA 1
ATOM 8483 C C . ILE B 1 507 ? 6.395 -17.687 -24.962 1.00 47.57 531 ILE B C 1
ATOM 8484 O O . ILE B 1 507 ? 7.036 -17.975 -23.944 1.00 46.34 531 ILE B O 1
ATOM 8489 N N . ILE B 1 508 ? 5.770 -18.602 -25.718 1.00 47.70 532 ILE B N 1
ATOM 8490 C CA . ILE B 1 508 ? 5.811 -20.034 -25.410 1.00 49.14 532 ILE B CA 1
ATOM 8491 C C . ILE B 1 508 ? 6.845 -20.742 -26.278 1.00 55.90 532 ILE B C 1
ATOM 8492 O O . ILE B 1 508 ? 6.710 -20.791 -27.508 1.00 56.48 532 ILE B O 1
ATOM 8497 N N . ARG B 1 509 ? 7.892 -21.260 -25.624 1.00 53.17 533 ARG B N 1
ATOM 8498 C CA . ARG B 1 509 ? 8.976 -22.013 -26.266 1.00 54.53 533 ARG B CA 1
ATOM 8499 C C . ARG B 1 509 ? 8.895 -23.498 -25.845 1.00 60.16 533 ARG B C 1
ATOM 8500 O O . ARG B 1 509 ? 8.086 -23.839 -24.974 1.00 59.14 533 ARG B O 1
ATOM 8508 N N . THR B 1 510 ? 9.705 -24.378 -26.473 1.00 58.61 534 THR B N 1
ATOM 8509 C CA . THR B 1 510 ? 9.723 -25.818 -26.172 1.00 59.35 534 THR B CA 1
ATOM 8510 C C . THR B 1 510 ? 10.076 -26.080 -24.701 1.00 63.09 534 THR B C 1
ATOM 8511 O O . THR B 1 510 ? 9.415 -26.886 -24.044 1.00 62.82 534 THR B O 1
ATOM 8515 N N . ASP B 1 511 ? 11.065 -25.331 -24.175 1.00 58.95 535 ASP B N 1
ATOM 8516 C CA . ASP B 1 511 ? 11.546 -25.405 -22.794 1.00 57.93 535 ASP B CA 1
ATOM 8517 C C . ASP B 1 511 ? 10.529 -24.858 -21.759 1.00 57.70 535 ASP B C 1
ATOM 8518 O O . ASP B 1 511 ? 10.665 -25.134 -20.565 1.00 57.33 535 ASP B O 1
ATOM 8523 N N . GLY B 1 512 ? 9.536 -24.096 -22.223 1.00 50.85 536 GLY B N 1
ATOM 8524 C CA . GLY B 1 512 ? 8.509 -23.502 -21.369 1.00 47.90 536 GLY B CA 1
ATOM 8525 C C . GLY B 1 512 ? 8.199 -22.044 -21.670 1.00 46.38 536 GLY B C 1
ATOM 8526 O O . GLY B 1 512 ? 8.692 -21.508 -22.673 1.00 45.51 536 GLY B O 1
ATOM 8527 N N . PRO B 1 513 ? 7.359 -21.371 -20.829 1.00 38.63 537 PRO B N 1
ATOM 8528 C CA . PRO B 1 513 ? 7.036 -19.954 -21.096 1.00 35.96 537 PRO B CA 1
ATOM 8529 C C . PRO B 1 513 ? 8.174 -19.012 -20.704 1.00 35.18 537 PRO B C 1
ATOM 8530 O O . PRO B 1 513 ? 8.864 -19.258 -19.711 1.00 32.69 537 PRO B O 1
ATOM 8534 N N . VAL B 1 514 ? 8.378 -17.941 -21.494 1.00 31.32 538 VAL B N 1
ATOM 8535 C CA . VAL B 1 514 ? 9.421 -16.936 -21.235 1.00 30.33 538 VAL B CA 1
ATOM 8536 C C . VAL B 1 514 ? 8.843 -15.525 -21.238 1.00 32.32 538 VAL B C 1
ATOM 8537 O O . VAL B 1 514 ? 7.864 -15.257 -21.934 1.00 31.53 538 VAL B O 1
ATOM 8541 N N . ILE B 1 515 ? 9.471 -14.628 -20.472 1.00 27.44 539 ILE B N 1
ATOM 8542 C CA . ILE B 1 515 ? 9.160 -13.207 -20.445 1.00 26.04 539 ILE B CA 1
ATOM 8543 C C . ILE B 1 515 ? 10.155 -12.653 -21.465 1.00 29.56 539 ILE B C 1
ATOM 8544 O O . ILE B 1 515 ? 11.358 -12.644 -21.200 1.00 28.88 539 ILE B O 1
ATOM 8549 N N . GLN B 1 516 ? 9.672 -12.226 -22.627 1.00 25.75 540 GLN B N 1
ATOM 8550 C CA . GLN B 1 516 ? 10.552 -11.672 -23.658 1.00 25.89 540 GLN B CA 1
ATOM 8551 C C . GLN B 1 516 ? 10.494 -10.146 -23.601 1.00 29.63 540 GLN B C 1
ATOM 8552 O O . GLN B 1 516 ? 9.446 -9.559 -23.882 1.00 29.13 540 GLN B O 1
ATOM 8558 N N . LEU B 1 517 ? 11.631 -9.512 -23.262 1.00 26.01 541 LEU B N 1
ATOM 8559 C CA . LEU B 1 517 ? 11.765 -8.061 -23.143 1.00 24.47 541 LEU B CA 1
ATOM 8560 C C . LEU B 1 517 ? 11.645 -7.360 -24.500 1.00 28.83 541 LEU B C 1
ATOM 8561 O O . LEU B 1 517 ? 11.944 -7.980 -25.522 1.00 28.22 541 LEU B O 1
ATOM 8566 N N . PRO B 1 518 ? 11.197 -6.075 -24.558 1.00 26.77 542 PRO B N 1
ATOM 8567 C CA . PRO B 1 518 ? 11.120 -5.388 -25.872 1.00 26.93 542 PRO B CA 1
ATOM 8568 C C . PRO B 1 518 ? 12.510 -5.115 -26.464 1.00 29.79 542 PRO B C 1
ATOM 8569 O O . PRO B 1 518 ? 13.497 -5.186 -25.738 1.00 25.93 542 PRO B O 1
ATOM 8573 N N . ASN B 1 519 ? 12.575 -4.778 -27.774 1.00 29.26 543 ASN B N 1
ATOM 8574 C CA . ASN B 1 519 ? 13.816 -4.435 -28.509 1.00 31.21 543 ASN B CA 1
ATOM 8575 C C . ASN B 1 519 ? 14.904 -5.530 -28.432 1.00 36.58 543 ASN B C 1
ATOM 8576 O O . ASN B 1 519 ? 16.095 -5.214 -28.432 1.00 37.60 543 ASN B O 1
ATOM 8581 N N . ALA B 1 520 ? 14.486 -6.816 -28.353 1.00 33.55 544 ALA B N 1
ATOM 8582 C CA . ALA B 1 520 ? 15.358 -8.001 -28.275 1.00 34.68 544 ALA B CA 1
ATOM 8583 C C . ALA B 1 520 ? 16.443 -7.916 -27.177 1.00 37.13 544 ALA B C 1
ATOM 8584 O O . ALA B 1 520 ? 17.550 -8.435 -27.360 1.00 37.11 544 ALA B O 1
ATOM 8586 N N . ARG B 1 521 ? 16.114 -7.276 -26.035 1.00 31.19 545 ARG B N 1
ATOM 8587 C CA . ARG B 1 521 ? 17.032 -7.091 -24.905 1.00 31.05 545 ARG B CA 1
ATOM 8588 C C . ARG B 1 521 ? 17.354 -8.401 -24.223 1.00 35.98 545 ARG B C 1
ATOM 8589 O O . ARG B 1 521 ? 18.405 -8.524 -23.590 1.00 35.45 545 ARG B O 1
ATOM 8597 N N . GLY B 1 522 ? 16.439 -9.360 -24.345 1.00 33.45 546 GLY B N 1
ATOM 8598 C CA . GLY B 1 522 ? 16.606 -10.686 -23.772 1.00 34.14 546 GLY B CA 1
ATOM 8599 C C . GLY B 1 522 ? 15.342 -11.263 -23.177 1.00 37.22 546 GLY B C 1
ATOM 8600 O O . GLY B 1 522 ? 14.243 -10.747 -23.395 1.00 36.94 546 GLY B O 1
ATOM 8601 N N . GLU B 1 523 ? 15.502 -12.347 -22.427 1.00 33.50 547 GLU B N 1
ATOM 8602 C CA . GLU B 1 523 ? 14.389 -13.058 -21.816 1.00 32.21 547 GLU B CA 1
ATOM 8603 C C . GLU B 1 523 ? 14.762 -13.817 -20.557 1.00 35.28 547 GLU B C 1
ATOM 8604 O O . GLU B 1 523 ? 15.937 -13.949 -20.218 1.00 35.06 547 GLU B O 1
ATOM 8610 N N . GLN B 1 524 ? 13.748 -14.294 -19.850 1.00 30.86 548 GLN B N 1
ATOM 8611 C CA . GLN B 1 524 ? 13.917 -15.125 -18.660 1.00 30.59 548 GLN B CA 1
ATOM 8612 C C . GLN B 1 524 ? 12.677 -16.009 -18.560 1.00 33.19 548 GLN B C 1
ATOM 8613 O O . GLN B 1 524 ? 11.630 -15.654 -19.109 1.00 30.33 548 GLN B O 1
ATOM 8619 N N . LYS B 1 525 ? 12.787 -17.133 -17.842 1.00 31.61 549 LYS B N 1
ATOM 8620 C CA . LYS B 1 525 ? 11.664 -18.057 -17.645 1.00 32.05 549 LYS B CA 1
ATOM 8621 C C . LYS B 1 525 ? 10.532 -17.399 -16.847 1.00 33.36 549 LYS B C 1
ATOM 8622 O O . LYS B 1 525 ? 10.782 -16.686 -15.866 1.00 33.30 549 LYS B O 1
ATOM 8628 N N . LEU B 1 526 ? 9.291 -17.612 -17.292 1.00 27.53 550 LEU B N 1
ATOM 8629 C CA . LEU B 1 526 ? 8.111 -17.125 -16.585 1.00 25.06 550 LEU B CA 1
ATOM 8630 C C . LEU B 1 526 ? 7.752 -18.199 -15.559 1.00 28.44 550 LEU B C 1
ATOM 8631 O O . LEU B 1 526 ? 7.654 -19.380 -15.913 1.00 28.36 550 LEU B O 1
ATOM 8636 N N . ASN B 1 527 ? 7.564 -17.806 -14.299 1.00 24.47 551 ASN B N 1
ATOM 8637 C CA . ASN B 1 527 ? 7.205 -18.794 -13.278 1.00 24.90 551 ASN B CA 1
ATOM 8638 C C . ASN B 1 527 ? 6.196 -18.230 -12.263 1.00 27.92 551 ASN B C 1
ATOM 8639 O O . ASN B 1 527 ? 5.849 -17.035 -12.308 1.00 24.40 551 ASN B O 1
ATOM 8644 N N . SER B 1 528 ? 5.765 -19.091 -11.330 1.00 27.06 552 SER B N 1
ATOM 8645 C CA . SER B 1 528 ? 4.775 -18.788 -10.294 1.00 27.31 552 SER B CA 1
ATOM 8646 C C . SER B 1 528 ? 5.181 -17.684 -9.321 1.00 32.92 552 SER B C 1
ATOM 8647 O O . SER B 1 528 ? 4.308 -17.058 -8.725 1.00 31.96 552 SER B O 1
ATOM 8650 N N . LEU B 1 529 ? 6.490 -17.441 -9.154 1.00 31.79 553 LEU B N 1
ATOM 8651 C CA . LEU B 1 529 ? 6.989 -16.397 -8.260 1.00 31.59 553 LEU B CA 1
ATOM 8652 C C . LEU B 1 529 ? 7.196 -15.049 -8.943 1.00 34.51 553 LEU B C 1
ATOM 8653 O O . LEU B 1 529 ? 7.149 -14.033 -8.261 1.00 34.86 553 LEU B O 1
ATOM 8658 N N . ASN B 1 530 ? 7.412 -15.021 -10.279 1.00 30.36 554 ASN B N 1
ATOM 8659 C CA . ASN B 1 530 ? 7.690 -13.771 -11.002 1.00 28.53 554 ASN B CA 1
ATOM 8660 C C . ASN B 1 530 ? 6.610 -13.244 -11.994 1.00 29.52 554 ASN B C 1
ATOM 8661 O O . ASN B 1 530 ? 6.798 -12.159 -12.554 1.00 28.60 554 ASN B O 1
ATOM 8666 N N . PHE B 1 531 ? 5.510 -14.005 -12.236 1.00 23.34 555 PHE B N 1
ATOM 8667 C CA . PHE B 1 531 ? 4.461 -13.587 -13.190 1.00 21.91 555 PHE B CA 1
ATOM 8668 C C . PHE B 1 531 ? 3.814 -12.227 -12.840 1.00 23.03 555 PHE B C 1
ATOM 8669 O O . PHE B 1 531 ? 3.357 -11.514 -13.736 1.00 19.96 555 PHE B O 1
ATOM 8677 N N . ASP B 1 532 ? 3.747 -11.906 -11.541 1.00 20.83 556 ASP B N 1
ATOM 8678 C CA . ASP B 1 532 ? 3.138 -10.670 -11.060 1.00 21.27 556 ASP B CA 1
ATOM 8679 C C . ASP B 1 532 ? 4.150 -9.732 -10.367 1.00 24.26 556 ASP B C 1
ATOM 8680 O O . ASP B 1 532 ? 3.738 -8.857 -9.615 1.00 22.51 556 ASP B O 1
ATOM 8685 N N . LEU B 1 533 ? 5.458 -9.869 -10.671 1.00 21.87 557 LEU B N 1
ATOM 8686 C CA . LEU B 1 533 ? 6.526 -9.019 -10.104 1.00 21.18 557 LEU B CA 1
ATOM 8687 C C . LEU B 1 533 ? 6.371 -7.509 -10.403 1.00 23.00 557 LEU B C 1
ATOM 8688 O O . LEU B 1 533 ? 6.861 -6.676 -9.631 1.00 21.06 557 LEU B O 1
ATOM 8693 N N . CYS B 1 534 ? 5.690 -7.148 -11.511 1.00 19.07 558 CYS B N 1
ATOM 8694 C CA . CYS B 1 534 ? 5.512 -5.733 -11.870 1.00 19.05 558 CYS B CA 1
ATOM 8695 C C . CYS B 1 534 ? 4.724 -4.934 -10.846 1.00 19.14 558 CYS B C 1
ATOM 8696 O O . CYS B 1 534 ? 4.968 -3.731 -10.674 1.00 17.77 558 CYS B O 1
ATOM 8699 N N . LYS B 1 535 ? 3.821 -5.606 -10.122 1.00 15.86 559 LYS B N 1
ATOM 8700 C CA . LYS B 1 535 ? 3.041 -4.990 -9.045 1.00 16.30 559 LYS B CA 1
ATOM 8701 C C . LYS B 1 535 ? 3.995 -4.606 -7.880 1.00 18.07 559 LYS B C 1
ATOM 8702 O O . LYS B 1 535 ? 3.792 -3.573 -7.242 1.00 17.72 559 LYS B O 1
ATOM 8708 N N . THR B 1 536 ? 4.995 -5.446 -7.596 1.00 16.15 560 THR B N 1
ATOM 8709 C CA . THR B 1 536 ? 6.012 -5.181 -6.552 1.00 16.43 560 THR B CA 1
ATOM 8710 C C . THR B 1 536 ? 6.921 -4.028 -7.000 1.00 17.71 560 THR B C 1
ATOM 8711 O O . THR B 1 536 ? 7.291 -3.195 -6.176 1.00 16.32 560 THR B O 1
ATOM 8715 N N . MET B 1 537 ? 7.234 -3.944 -8.314 1.00 16.16 561 MET B N 1
ATOM 8716 C CA . MET B 1 537 ? 7.996 -2.807 -8.857 1.00 16.18 561 MET B CA 1
ATOM 8717 C C . MET B 1 537 ? 7.180 -1.517 -8.662 1.00 18.94 561 MET B C 1
ATOM 8718 O O . MET B 1 537 ? 7.751 -0.508 -8.276 1.00 17.30 561 MET B O 1
ATOM 8723 N N . ALA B 1 538 ? 5.838 -1.565 -8.902 1.00 15.52 562 ALA B N 1
ATOM 8724 C CA . ALA B 1 538 ? 4.924 -0.410 -8.733 1.00 14.89 562 ALA B CA 1
ATOM 8725 C C . ALA B 1 538 ? 4.787 -0.022 -7.253 1.00 17.97 562 ALA B C 1
ATOM 8726 O O . ALA B 1 538 ? 4.736 1.166 -6.932 1.00 16.66 562 ALA B O 1
ATOM 8728 N N . LEU B 1 539 ? 4.732 -1.007 -6.361 1.00 13.98 563 LEU B N 1
ATOM 8729 C CA . LEU B 1 539 ? 4.662 -0.738 -4.921 1.00 14.87 563 LEU B CA 1
ATOM 8730 C C . LEU B 1 539 ? 5.953 -0.021 -4.481 1.00 18.41 563 LEU B C 1
ATOM 8731 O O . LEU B 1 539 ? 5.904 0.934 -3.709 1.00 18.25 563 LEU B O 1
ATOM 8736 N N . THR B 1 540 ? 7.091 -0.444 -5.032 1.00 16.04 564 THR B N 1
ATOM 8737 C CA . THR B 1 540 ? 8.383 0.183 -4.730 1.00 15.55 564 THR B CA 1
ATOM 8738 C C . THR B 1 540 ? 8.374 1.633 -5.188 1.00 17.10 564 THR B C 1
ATOM 8739 O O . THR B 1 540 ? 8.734 2.497 -4.396 1.00 15.77 564 THR B O 1
ATOM 8743 N N . VAL B 1 541 ? 7.961 1.909 -6.443 1.00 13.84 565 VAL B N 1
ATOM 8744 C CA . VAL B 1 541 ? 7.895 3.298 -6.951 1.00 15.18 565 VAL B CA 1
ATOM 8745 C C . VAL B 1 541 ? 7.015 4.150 -6.018 1.00 21.16 565 VAL B C 1
ATOM 8746 O O . VAL B 1 541 ? 7.432 5.231 -5.594 1.00 20.25 565 VAL B O 1
ATOM 8750 N N . SER B 1 542 ? 5.808 3.640 -5.692 1.00 18.68 566 SER B N 1
ATOM 8751 C CA . SER B 1 542 ? 4.878 4.332 -4.803 1.00 18.61 566 SER B CA 1
ATOM 8752 C C . SER B 1 542 ? 5.499 4.650 -3.413 1.00 21.37 566 SER B C 1
ATOM 8753 O O . SER B 1 542 ? 5.418 5.799 -2.960 1.00 20.56 566 SER B O 1
ATOM 8756 N N . LEU B 1 543 ? 6.091 3.648 -2.747 1.00 16.83 567 LEU B N 1
ATOM 8757 C CA . LEU B 1 543 ? 6.726 3.821 -1.432 1.00 17.44 567 LEU B CA 1
ATOM 8758 C C . LEU B 1 543 ? 7.837 4.894 -1.463 1.00 22.37 567 LEU B C 1
ATOM 8759 O O . LEU B 1 543 ? 7.904 5.752 -0.579 1.00 21.15 567 LEU B O 1
ATOM 8764 N N . LEU B 1 544 ? 8.688 4.854 -2.503 1.00 18.46 568 LEU B N 1
ATOM 8765 C CA . LEU B 1 544 ? 9.785 5.806 -2.664 1.00 17.18 568 LEU B CA 1
ATOM 8766 C C . LEU B 1 544 ? 9.279 7.210 -2.879 1.00 19.37 568 LEU B C 1
ATOM 8767 O O . LEU B 1 544 ? 9.865 8.143 -2.330 1.00 18.22 568 LEU B O 1
ATOM 8772 N N . ARG B 1 545 ? 8.164 7.365 -3.631 1.00 17.45 569 ARG B N 1
ATOM 8773 C CA . ARG B 1 545 ? 7.540 8.668 -3.875 1.00 18.26 569 ARG B CA 1
ATOM 8774 C C . ARG B 1 545 ? 6.993 9.262 -2.604 1.00 20.97 569 ARG B C 1
ATOM 8775 O O . ARG B 1 545 ? 7.154 10.468 -2.381 1.00 20.80 569 ARG B O 1
ATOM 8783 N N . HIS B 1 546 ? 6.324 8.434 -1.767 1.00 16.67 570 HIS B N 1
ATOM 8784 C CA . HIS B 1 546 ? 5.802 8.923 -0.489 1.00 17.81 570 HIS B CA 1
ATOM 8785 C C . HIS B 1 546 ? 6.961 9.339 0.445 1.00 21.99 570 HIS B C 1
ATOM 8786 O O . HIS B 1 546 ? 6.867 10.382 1.082 1.00 20.76 570 HIS B O 1
ATOM 8793 N N . MET B 1 547 ? 8.063 8.563 0.470 1.00 20.50 571 MET B N 1
ATOM 8794 C CA . MET B 1 547 ? 9.247 8.911 1.279 1.00 22.20 571 MET B CA 1
ATOM 8795 C C . MET B 1 547 ? 9.913 10.203 0.777 1.00 24.41 571 MET B C 1
ATOM 8796 O O . MET B 1 547 ? 10.362 11.006 1.595 1.00 23.59 571 MET B O 1
ATOM 8801 N N . ALA B 1 548 ? 9.975 10.390 -0.561 1.00 20.45 572 ALA B N 1
ATOM 8802 C CA . ALA B 1 548 ? 10.569 11.580 -1.164 1.00 22.25 572 ALA B CA 1
ATOM 8803 C C . ALA B 1 548 ? 9.739 12.848 -0.876 1.00 28.93 572 ALA B C 1
ATOM 8804 O O . ALA B 1 548 ? 10.302 13.931 -0.814 1.00 30.36 572 ALA B O 1
ATOM 8806 N N . ALA B 1 549 ? 8.424 12.707 -0.653 1.00 25.51 573 ALA B N 1
ATOM 8807 C CA . ALA B 1 549 ? 7.540 13.836 -0.353 1.00 26.00 573 ALA B CA 1
ATOM 8808 C C . ALA B 1 549 ? 7.539 14.251 1.130 1.00 29.07 573 ALA B C 1
ATOM 8809 O O . ALA B 1 549 ? 6.938 15.268 1.470 1.00 30.11 573 ALA B O 1
ATOM 8811 N N . GLY B 1 550 ? 8.235 13.501 1.983 1.00 23.22 574 GLY B N 1
ATOM 8812 C CA . GLY B 1 550 ? 8.368 13.836 3.399 1.00 22.90 574 GLY B CA 1
ATOM 8813 C C . GLY B 1 550 ? 9.254 15.054 3.633 1.00 28.72 574 GLY B C 1
ATOM 8814 O O . GLY B 1 550 ? 10.194 15.298 2.866 1.00 28.96 574 GLY B O 1
ATOM 8815 N N . GLU B 1 551 ? 8.965 15.830 4.692 1.00 25.06 575 GLU B N 1
ATOM 8816 C CA . GLU B 1 551 ? 9.749 17.004 5.131 1.00 26.81 575 GLU B CA 1
ATOM 8817 C C . GLU B 1 551 ? 11.226 16.610 5.365 1.00 30.38 575 GLU B C 1
ATOM 8818 O O . GLU B 1 551 ? 12.143 17.326 4.959 1.00 30.60 575 GLU B O 1
ATOM 8824 N N . ASN B 1 552 ? 11.440 15.456 6.006 1.00 25.37 576 ASN B N 1
ATOM 8825 C CA . ASN B 1 552 ? 12.759 14.902 6.270 1.00 24.58 576 ASN B CA 1
ATOM 8826 C C . ASN B 1 552 ? 12.961 13.740 5.309 1.00 27.51 576 ASN B C 1
ATOM 8827 O O . ASN B 1 552 ? 12.027 12.992 5.038 1.00 26.45 576 ASN B O 1
ATOM 8832 N N . GLN B 1 553 ? 14.163 13.621 4.764 1.00 24.79 577 GLN B N 1
ATOM 8833 C CA . GLN B 1 553 ? 14.479 12.548 3.816 1.00 24.68 577 GLN B CA 1
ATOM 8834 C C . GLN B 1 553 ? 15.444 11.562 4.448 1.00 26.29 577 GLN B C 1
ATOM 8835 O O . GLN B 1 553 ? 16.423 11.999 5.058 1.00 26.87 577 GLN B O 1
ATOM 8841 N N . PRO B 1 554 ? 15.266 10.235 4.249 1.00 21.64 578 PRO B N 1
ATOM 8842 C CA . PRO B 1 554 ? 16.293 9.290 4.746 1.00 20.68 578 PRO B CA 1
ATOM 8843 C C . PRO B 1 554 ? 17.656 9.654 4.148 1.00 24.71 578 PRO B C 1
ATOM 8844 O O . PRO B 1 554 ? 17.714 10.047 2.975 1.00 22.61 578 PRO B O 1
ATOM 8848 N N . SER B 1 555 ? 18.741 9.571 4.960 1.00 23.05 579 SER B N 1
ATOM 8849 C CA . SER B 1 555 ? 20.110 9.904 4.544 1.00 23.64 579 SER B CA 1
ATOM 8850 C C . SER B 1 555 ? 20.546 9.018 3.391 1.00 27.58 579 SER B C 1
ATOM 8851 O O . SER B 1 555 ? 21.299 9.461 2.518 1.00 28.82 579 SER B O 1
ATOM 8854 N N . PHE B 1 556 ? 20.044 7.773 3.373 1.00 21.95 580 PHE B N 1
ATOM 8855 C CA . PHE B 1 556 ? 20.228 6.835 2.278 1.00 21.62 580 PHE B CA 1
ATOM 8856 C C . PHE B 1 556 ? 19.155 5.758 2.308 1.00 24.16 580 PHE B C 1
ATOM 8857 O O . PHE B 1 556 ? 18.505 5.536 3.334 1.00 22.99 580 PHE B O 1
ATOM 8865 N N . ILE B 1 557 ? 18.949 5.116 1.165 1.00 20.36 581 ILE B N 1
ATOM 8866 C CA . ILE B 1 557 ? 18.030 3.998 1.022 1.00 19.74 581 ILE B CA 1
ATOM 8867 C C . ILE B 1 557 ? 18.817 2.873 0.357 1.00 24.14 581 ILE B C 1
ATOM 8868 O O . ILE B 1 557 ? 19.429 3.080 -0.705 1.00 23.55 581 ILE B O 1
ATOM 8873 N N . LYS B 1 558 ? 18.803 1.687 0.987 1.00 19.83 582 LYS B N 1
ATOM 8874 C CA . LYS B 1 558 ? 19.472 0.495 0.456 1.00 20.19 582 LYS B CA 1
ATOM 8875 C C . LYS B 1 558 ? 18.553 -0.712 0.486 1.00 24.49 582 LYS B C 1
ATOM 8876 O O . LYS B 1 558 ? 17.707 -0.811 1.362 1.00 25.44 582 LYS B O 1
ATOM 8882 N N . TRP B 1 559 ? 18.748 -1.634 -0.462 1.00 20.76 583 TRP B N 1
ATOM 8883 C CA . TRP B 1 559 ? 18.040 -2.896 -0.588 1.00 20.09 583 TRP B CA 1
ATOM 8884 C C . TRP B 1 559 ? 18.986 -3.973 -0.121 1.00 24.68 583 TRP B C 1
ATOM 8885 O O . TRP B 1 559 ? 20.090 -4.074 -0.643 1.00 25.64 583 TRP B O 1
ATOM 8896 N N . GLU B 1 560 ? 18.614 -4.727 0.919 1.00 22.50 584 GLU B N 1
ATOM 8897 C CA . GLU B 1 560 ? 19.518 -5.749 1.460 1.00 22.58 584 GLU B CA 1
ATOM 8898 C C . GLU B 1 560 ? 18.887 -7.115 1.617 1.00 27.29 584 GLU B C 1
ATOM 8899 O O . GLU B 1 560 ? 17.783 -7.239 2.146 1.00 24.92 584 GLU B O 1
ATOM 8905 N N . LYS B 1 561 ? 19.612 -8.136 1.157 1.00 27.63 585 LYS B N 1
ATOM 8906 C CA . LYS B 1 561 ? 19.272 -9.563 1.259 1.00 29.05 585 LYS B CA 1
ATOM 8907 C C . LYS B 1 561 ? 19.867 -10.069 2.582 1.00 33.27 585 LYS B C 1
ATOM 8908 O O . LYS B 1 561 ? 19.270 -10.918 3.242 1.00 33.29 585 LYS B O 1
ATOM 8914 N N . SER B 1 562 ? 21.057 -9.547 2.941 1.00 26.64 586 SER B N 1
ATOM 8915 C CA . SER B 1 562 ? 21.822 -9.879 4.147 1.00 26.44 586 SER B CA 1
ATOM 8916 C C . SER B 1 562 ? 22.740 -8.723 4.598 1.00 31.55 586 SER B C 1
ATOM 8917 O O . SER B 1 562 ? 22.937 -7.751 3.862 1.00 31.43 586 SER B O 1
ATOM 8920 N N . ILE B 1 563 ? 23.285 -8.842 5.816 1.00 29.15 587 ILE B N 1
ATOM 8921 C CA . ILE B 1 563 ? 24.199 -7.890 6.443 1.00 30.54 587 ILE B CA 1
ATOM 8922 C C . ILE B 1 563 ? 25.504 -8.639 6.694 1.00 38.97 587 ILE B C 1
ATOM 8923 O O . ILE B 1 563 ? 25.493 -9.693 7.336 1.00 37.44 587 ILE B O 1
ATOM 8928 N N . ALA B 1 564 ? 26.619 -8.091 6.192 1.00 40.46 588 ALA B N 1
ATOM 8929 C CA . ALA B 1 564 ? 27.958 -8.663 6.340 1.00 43.41 588 ALA B CA 1
ATOM 8930 C C . ALA B 1 564 ? 28.445 -8.509 7.775 1.00 50.97 588 ALA B C 1
ATOM 8931 O O . ALA B 1 564 ? 28.366 -7.414 8.335 1.00 50.99 588 ALA B O 1
ATOM 8933 N N . GLY B 1 565 ? 28.943 -9.600 8.349 1.00 50.51 589 GLY B N 1
ATOM 8934 C CA . GLY B 1 565 ? 29.479 -9.618 9.707 1.00 51.38 589 GLY B CA 1
ATOM 8935 C C . GLY B 1 565 ? 30.885 -9.042 9.807 1.00 59.92 589 GLY B C 1
ATOM 8936 O O . GLY B 1 565 ? 31.397 -8.495 8.823 1.00 61.16 589 GLY B O 1
ATOM 8937 N N . PRO B 1 566 ? 31.558 -9.153 10.984 1.00 58.13 590 PRO B N 1
ATOM 8938 C CA . PRO B 1 566 ? 32.930 -8.614 11.100 1.00 59.77 590 PRO B CA 1
ATOM 8939 C C . PRO B 1 566 ? 33.930 -9.274 10.147 1.00 66.96 590 PRO B C 1
ATOM 8940 O O . PRO B 1 566 ? 34.766 -8.576 9.574 1.00 68.16 590 PRO B O 1
ATOM 8944 N N . ASP B 1 567 ? 33.804 -10.606 9.943 1.00 64.25 591 ASP B N 1
ATOM 8945 C CA . ASP B 1 567 ? 34.655 -11.411 9.054 1.00 65.84 591 ASP B CA 1
ATOM 8946 C C . ASP B 1 567 ? 34.246 -11.333 7.569 1.00 68.36 591 ASP B C 1
ATOM 8947 O O . ASP B 1 567 ? 34.941 -11.887 6.718 1.00 69.62 591 ASP B O 1
ATOM 8952 N N . GLY B 1 568 ? 33.133 -10.659 7.277 1.00 62.65 592 GLY B N 1
ATOM 8953 C CA . GLY B 1 568 ? 32.615 -10.505 5.920 1.00 61.99 592 GLY B CA 1
ATOM 8954 C C . GLY B 1 568 ? 31.360 -11.311 5.644 1.00 62.32 592 GLY B C 1
ATOM 8955 O O . GLY B 1 568 ? 30.433 -10.810 5.006 1.00 62.46 592 GLY B O 1
ATOM 8956 N N . LYS B 1 569 ? 31.325 -12.569 6.105 1.00 55.62 593 LYS B N 1
ATOM 8957 C CA . LYS B 1 569 ? 30.182 -13.471 5.926 1.00 53.13 593 LYS B CA 1
ATOM 8958 C C . LYS B 1 569 ? 29.041 -13.131 6.916 1.00 49.70 593 LYS B C 1
ATOM 8959 O O . LYS B 1 569 ? 29.326 -12.857 8.088 1.00 47.55 593 LYS B O 1
ATOM 8965 N N . PRO B 1 570 ? 27.749 -13.175 6.501 1.00 42.80 594 PRO B N 1
ATOM 8966 C CA . PRO B 1 570 ? 26.665 -12.879 7.468 1.00 39.51 594 PRO B CA 1
ATOM 8967 C C . PRO B 1 570 ? 26.614 -13.845 8.660 1.00 38.79 594 PRO B C 1
ATOM 8968 O O . PRO B 1 570 ? 26.869 -15.040 8.501 1.00 38.20 594 PRO B O 1
ATOM 8972 N N . LEU B 1 571 ? 26.337 -13.318 9.865 1.00 32.50 595 LEU B N 1
ATOM 8973 C CA . LEU B 1 571 ? 26.271 -14.143 11.074 1.00 31.11 595 LEU B CA 1
ATOM 8974 C C . LEU B 1 571 ? 24.899 -14.787 11.247 1.00 33.02 595 LEU B C 1
ATOM 8975 O O . LEU B 1 571 ? 24.793 -15.908 11.756 1.00 31.20 595 LEU B O 1
ATOM 8980 N N . ALA B 1 572 ? 23.848 -14.089 10.783 1.00 29.07 596 ALA B N 1
ATOM 8981 C CA . ALA B 1 572 ? 22.465 -14.555 10.856 1.00 27.32 596 ALA B CA 1
ATOM 8982 C C . ALA B 1 572 ? 21.627 -13.846 9.795 1.00 30.00 596 ALA B C 1
ATOM 8983 O O . ALA B 1 572 ? 22.134 -12.978 9.072 1.00 28.83 596 ALA B O 1
ATOM 8985 N N . ASP B 1 573 ? 20.360 -14.241 9.663 1.00 26.95 597 ASP B N 1
ATOM 8986 C CA . ASP B 1 573 ? 19.511 -13.662 8.622 1.00 27.11 597 ASP B CA 1
ATOM 8987 C C . ASP B 1 573 ? 18.766 -12.455 9.096 1.00 28.35 597 ASP B C 1
ATOM 8988 O O . ASP B 1 573 ? 18.504 -12.312 10.296 1.00 26.03 597 ASP B O 1
ATOM 8993 N N . LEU B 1 574 ? 18.349 -11.613 8.132 1.00 26.71 598 LEU B N 1
ATOM 8994 C CA . LEU B 1 574 ? 17.454 -10.491 8.400 1.00 26.42 598 LEU B CA 1
ATOM 8995 C C . LEU B 1 574 ? 16.093 -11.117 8.771 1.00 29.69 598 LEU B C 1
ATOM 8996 O O . LEU B 1 574 ? 15.854 -12.295 8.460 1.00 29.65 598 LEU B O 1
ATOM 9001 N N . GLY B 1 575 ? 15.245 -10.360 9.458 1.00 24.77 599 GLY B N 1
ATOM 9002 C CA . GLY B 1 575 ? 13.949 -10.874 9.892 1.00 23.94 599 GLY B CA 1
ATOM 9003 C C . GLY B 1 575 ? 13.811 -10.818 11.401 1.00 24.83 599 GLY B C 1
ATOM 9004 O O . GLY B 1 575 ? 14.717 -10.335 12.065 1.00 22.75 599 GLY B O 1
ATOM 9005 N N . TRP B 1 576 ? 12.697 -11.322 11.962 1.00 21.69 600 TRP B N 1
ATOM 9006 C CA . TRP B 1 576 ? 12.399 -11.213 13.401 1.00 21.05 600 TRP B CA 1
ATOM 9007 C C . TRP B 1 576 ? 13.181 -12.088 14.391 1.00 22.83 600 TRP B C 1
ATOM 9008 O O . TRP B 1 576 ? 13.230 -11.766 15.580 1.00 21.18 600 TRP B O 1
ATOM 9019 N N . GLN B 1 577 ? 13.723 -13.218 13.917 1.00 20.08 601 GLN B N 1
ATOM 9020 C CA . GLN B 1 577 ? 14.404 -14.245 14.703 1.00 19.91 601 GLN B CA 1
ATOM 9021 C C . GLN B 1 577 ? 15.506 -13.754 15.641 1.00 22.25 601 GLN B C 1
ATOM 9022 O O . GLN B 1 577 ? 15.434 -14.073 16.819 1.00 20.18 601 GLN B O 1
ATOM 9028 N N . VAL B 1 578 ? 16.498 -12.989 15.147 1.00 19.19 602 VAL B N 1
ATOM 9029 C CA . VAL B 1 578 ? 17.561 -12.437 16.012 1.00 19.56 602 VAL B CA 1
ATOM 9030 C C . VAL B 1 578 ? 16.987 -11.490 17.087 1.00 22.49 602 VAL B C 1
ATOM 9031 O O . VAL B 1 578 ? 17.312 -11.637 18.265 1.00 19.40 602 VAL B O 1
ATOM 9035 N N . GLY B 1 579 ? 16.102 -10.579 16.672 1.00 19.60 603 GLY B N 1
ATOM 9036 C CA . GLY B 1 579 ? 15.417 -9.639 17.562 1.00 18.56 603 GLY B CA 1
ATOM 9037 C C . GLY B 1 579 ? 14.721 -10.318 18.734 1.00 20.06 603 GLY B C 1
ATOM 9038 O O . GLY B 1 579 ? 14.825 -9.850 19.874 1.00 17.80 603 GLY B O 1
ATOM 9039 N N . VAL B 1 580 ? 14.040 -11.449 18.460 1.00 19.73 604 VAL B N 1
ATOM 9040 C CA . VAL B 1 580 ? 13.360 -12.266 19.483 1.00 20.34 604 VAL B CA 1
ATOM 9041 C C . VAL B 1 580 ? 14.370 -12.799 20.512 1.00 22.19 604 VAL B C 1
ATOM 9042 O O . VAL B 1 580 ? 14.129 -12.688 21.706 1.00 20.51 604 VAL B O 1
ATOM 9046 N N . ILE B 1 581 ? 15.502 -13.340 20.053 1.00 21.30 605 ILE B N 1
ATOM 9047 C CA . ILE B 1 581 ? 16.560 -13.855 20.953 1.00 20.38 605 ILE B CA 1
ATOM 9048 C C . ILE B 1 581 ? 17.046 -12.709 21.845 1.00 23.04 605 ILE B C 1
ATOM 9049 O O . ILE B 1 581 ? 17.067 -12.841 23.077 1.00 21.70 605 ILE B O 1
ATOM 9054 N N . LEU B 1 582 ? 17.410 -11.570 21.208 1.00 18.52 606 LEU B N 1
ATOM 9055 C CA . LEU B 1 582 ? 17.920 -10.398 21.917 1.00 17.46 606 LEU B CA 1
ATOM 9056 C C . LEU B 1 582 ? 16.991 -9.859 22.968 1.00 21.22 606 LEU B C 1
ATOM 9057 O O . LEU B 1 582 ? 17.455 -9.552 24.056 1.00 20.63 606 LEU B O 1
ATOM 9062 N N . HIS B 1 583 ? 15.681 -9.767 22.681 1.00 19.90 607 HIS B N 1
ATOM 9063 C CA . HIS B 1 583 ? 14.770 -9.215 23.689 1.00 19.93 607 HIS B CA 1
ATOM 9064 C C . HIS B 1 583 ? 14.649 -10.063 24.948 1.00 24.34 607 HIS B C 1
ATOM 9065 O O . HIS B 1 583 ? 14.181 -9.565 25.969 1.00 25.38 607 HIS B O 1
ATOM 9072 N N . HIS B 1 584 ? 15.083 -11.331 24.874 1.00 19.25 608 HIS B N 1
ATOM 9073 C CA . HIS B 1 584 ? 15.155 -12.221 26.036 1.00 18.78 608 HIS B CA 1
ATOM 9074 C C . HIS B 1 584 ? 16.564 -12.172 26.654 1.00 20.74 608 HIS B C 1
ATOM 9075 O O . HIS B 1 584 ? 16.693 -11.897 27.850 1.00 19.50 608 HIS B O 1
ATOM 9082 N N . VAL B 1 585 ? 17.614 -12.455 25.834 1.00 17.67 609 VAL B N 1
ATOM 9083 C CA . VAL B 1 585 ? 19.007 -12.557 26.310 1.00 17.02 609 VAL B CA 1
ATOM 9084 C C . VAL B 1 585 ? 19.620 -11.285 26.900 1.00 20.79 609 VAL B C 1
ATOM 9085 O O . VAL B 1 585 ? 20.493 -11.384 27.783 1.00 18.67 609 VAL B O 1
ATOM 9089 N N . LEU B 1 586 ? 19.171 -10.095 26.426 1.00 17.50 610 LEU B N 1
ATOM 9090 C CA . LEU B 1 586 ? 19.717 -8.812 26.906 1.00 17.09 610 LEU B CA 1
ATOM 9091 C C . LEU B 1 586 ? 19.322 -8.469 28.341 1.00 19.80 610 LEU B C 1
ATOM 9092 O O . LEU B 1 586 ? 20.001 -7.662 28.975 1.00 19.22 610 LEU B O 1
ATOM 9097 N N . PHE B 1 587 ? 18.200 -9.031 28.827 1.00 17.04 611 PHE B N 1
ATOM 9098 C CA . PHE B 1 587 ? 17.705 -8.816 30.194 1.00 17.26 611 PHE B CA 1
ATOM 9099 C C . PHE B 1 587 ? 18.400 -9.871 31.065 1.00 19.79 611 PHE B C 1
ATOM 9100 O O . PHE B 1 587 ? 17.906 -10.984 31.264 1.00 16.06 611 PHE B O 1
ATOM 9108 N N . THR B 1 588 ? 19.641 -9.536 31.436 1.00 17.79 612 THR B N 1
ATOM 9109 C CA . THR B 1 588 ? 20.606 -10.372 32.161 1.00 18.83 612 THR B CA 1
ATOM 9110 C C . THR B 1 588 ? 20.035 -11.179 33.318 1.00 20.89 612 THR B C 1
ATOM 9111 O O . THR B 1 588 ? 20.181 -12.402 33.339 1.00 20.11 612 THR B O 1
ATOM 9115 N N . GLU B 1 589 ? 19.436 -10.503 34.284 1.00 18.01 613 GLU B N 1
ATOM 9116 C CA . GLU B 1 589 ? 18.919 -11.168 35.481 1.00 19.63 613 GLU B CA 1
ATOM 9117 C C . GLU B 1 589 ? 17.770 -12.111 35.166 1.00 22.08 613 GLU B C 1
ATOM 9118 O O . GLU B 1 589 ? 17.809 -13.266 35.576 1.00 22.03 613 GLU B O 1
ATOM 9124 N N . GLU B 1 590 ? 16.792 -11.641 34.362 1.00 19.85 614 GLU B N 1
ATOM 9125 C CA . GLU B 1 590 ? 15.635 -12.426 33.942 1.00 18.85 614 GLU B CA 1
ATOM 9126 C C . GLU B 1 590 ? 16.078 -13.647 33.129 1.00 21.21 614 GLU B C 1
ATOM 9127 O O . GLU B 1 590 ? 15.619 -14.745 33.417 1.00 18.63 614 GLU B O 1
ATOM 9133 N N . TRP B 1 591 ? 16.972 -13.458 32.135 1.00 19.30 615 TRP B N 1
ATOM 9134 C CA . TRP B 1 591 ? 17.486 -14.566 31.310 1.00 19.23 615 TRP B CA 1
ATOM 9135 C C . TRP B 1 591 ? 18.222 -15.600 32.185 1.00 20.91 615 TRP B C 1
ATOM 9136 O O . TRP B 1 591 ? 18.002 -16.795 32.019 1.00 20.09 615 TRP B O 1
ATOM 9147 N N . GLY B 1 592 ? 19.100 -15.131 33.075 1.00 19.07 616 GLY B N 1
ATOM 9148 C CA . GLY B 1 592 ? 19.837 -16.001 33.984 1.00 19.29 616 GLY B CA 1
ATOM 9149 C C . GLY B 1 592 ? 18.914 -16.907 34.792 1.00 23.67 616 GLY B C 1
ATOM 9150 O O . GLY B 1 592 ? 19.173 -18.107 34.914 1.00 23.11 616 GLY B O 1
ATOM 9151 N N . ARG B 1 593 ? 17.786 -16.348 35.286 1.00 19.58 617 ARG B N 1
ATOM 9152 C CA . ARG B 1 593 ? 16.779 -17.094 36.056 1.00 19.78 617 ARG B CA 1
ATOM 9153 C C . ARG B 1 593 ? 16.041 -18.153 35.221 1.00 22.27 617 ARG B C 1
ATOM 9154 O O . ARG B 1 593 ? 15.985 -19.316 35.622 1.00 21.55 617 ARG B O 1
ATOM 9162 N N . ASN B 1 594 ? 15.498 -17.752 34.051 1.00 17.21 618 ASN B N 1
ATOM 9163 C CA . ASN B 1 594 ? 14.740 -18.627 33.189 1.00 16.48 618 ASN B CA 1
ATOM 9164 C C . ASN B 1 594 ? 15.545 -19.686 32.469 1.00 21.89 618 ASN B C 1
ATOM 9165 O O . ASN B 1 594 ? 15.122 -20.856 32.431 1.00 21.37 618 ASN B O 1
ATOM 9170 N N . ALA B 1 595 ? 16.686 -19.288 31.894 1.00 19.21 619 ALA B N 1
ATOM 9171 C CA . ALA B 1 595 ? 17.498 -20.188 31.089 1.00 20.23 619 ALA B CA 1
ATOM 9172 C C . ALA B 1 595 ? 18.435 -21.092 31.874 1.00 25.52 619 ALA B C 1
ATOM 9173 O O . ALA B 1 595 ? 18.642 -22.242 31.467 1.00 25.13 619 ALA B O 1
ATOM 9175 N N . TYR B 1 596 ? 18.988 -20.591 33.007 1.00 22.28 620 TYR B N 1
ATOM 9176 C CA . TYR B 1 596 ? 19.940 -21.358 33.801 1.00 21.98 620 TYR B CA 1
ATOM 9177 C C . TYR B 1 596 ? 19.423 -21.881 35.127 1.00 26.86 620 TYR B C 1
ATOM 9178 O O . TYR B 1 596 ? 19.522 -23.099 35.379 1.00 27.29 620 TYR B O 1
ATOM 9187 N N . GLU B 1 597 ? 18.794 -21.006 35.940 1.00 20.53 621 GLU B N 1
ATOM 9188 C CA . GLU B 1 597 ? 18.285 -21.417 37.263 1.00 19.55 621 GLU B CA 1
ATOM 9189 C C . GLU B 1 597 ? 17.135 -22.420 37.141 1.00 23.06 621 GLU B C 1
ATOM 9190 O O . GLU B 1 597 ? 17.248 -23.535 37.659 1.00 22.79 621 GLU B O 1
ATOM 9196 N N . ALA B 1 598 ? 16.057 -22.039 36.427 1.00 19.09 622 ALA B N 1
ATOM 9197 C CA . ALA B 1 598 ? 14.920 -22.910 36.164 1.00 20.18 622 ALA B CA 1
ATOM 9198 C C . ALA B 1 598 ? 15.421 -23.967 35.160 1.00 26.44 622 ALA B C 1
ATOM 9199 O O . ALA B 1 598 ? 15.617 -25.126 35.543 1.00 25.53 622 ALA B O 1
ATOM 9201 N N . GLY B 1 599 ? 15.721 -23.533 33.930 1.00 24.54 623 GLY B N 1
ATOM 9202 C CA . GLY B 1 599 ? 16.306 -24.389 32.902 1.00 25.04 623 GLY B CA 1
ATOM 9203 C C . GLY B 1 599 ? 15.493 -25.612 32.507 1.00 28.71 623 GLY B C 1
ATOM 9204 O O . GLY B 1 599 ? 14.283 -25.665 32.738 1.00 27.93 623 GLY B O 1
ATOM 9205 N N . TYR B 1 600 ? 16.158 -26.609 31.907 1.00 26.43 624 TYR B N 1
ATOM 9206 C CA . TYR B 1 600 ? 15.508 -27.863 31.529 1.00 26.60 624 TYR B CA 1
ATOM 9207 C C . TYR B 1 600 ? 15.156 -28.679 32.783 1.00 30.03 624 TYR B C 1
ATOM 9208 O O . TYR B 1 600 ? 14.216 -29.477 32.743 1.00 30.50 624 TYR B O 1
ATOM 9217 N N . SER B 1 601 ? 15.898 -28.467 33.900 1.00 25.78 625 SER B N 1
ATOM 9218 C CA . SER B 1 601 ? 15.654 -29.174 35.174 1.00 25.46 625 SER B CA 1
ATOM 9219 C C . SER B 1 601 ? 14.307 -28.813 35.782 1.00 28.55 625 SER B C 1
ATOM 9220 O O . SER B 1 601 ? 13.816 -29.542 36.646 1.00 29.15 625 SER B O 1
ATOM 9223 N N . HIS B 1 602 ? 13.684 -27.709 35.301 1.00 24.70 626 HIS B N 1
ATOM 9224 C CA . HIS B 1 602 ? 12.334 -27.326 35.723 1.00 24.08 626 HIS B CA 1
ATOM 9225 C C . HIS B 1 602 ? 11.343 -28.422 35.268 1.00 30.36 626 HIS B C 1
ATOM 9226 O O . HIS B 1 602 ? 10.327 -28.636 35.923 1.00 30.74 626 HIS B O 1
ATOM 9233 N N . ASN B 1 603 ? 11.686 -29.159 34.188 1.00 30.10 627 ASN B N 1
ATOM 9234 C CA . ASN B 1 603 ? 10.865 -30.243 33.622 1.00 32.49 627 ASN B CA 1
ATOM 9235 C C . ASN B 1 603 ? 10.957 -31.582 34.343 1.00 41.09 627 ASN B C 1
ATOM 9236 O O . ASN B 1 603 ? 10.119 -32.438 34.083 1.00 42.87 627 ASN B O 1
ATOM 9241 N N . LEU B 1 604 ? 11.936 -31.770 35.248 1.00 39.97 628 LEU B N 1
ATOM 9242 C CA . LEU B 1 604 ? 12.066 -33.012 36.030 1.00 42.89 628 LEU B CA 1
ATOM 9243 C C . LEU B 1 604 ? 10.731 -33.352 36.729 1.00 49.66 628 LEU B C 1
ATOM 9244 O O . LEU B 1 604 ? 10.096 -32.466 37.312 1.00 49.20 628 LEU B O 1
ATOM 9249 N N . GLU B 1 605 ? 10.283 -34.612 36.612 1.00 48.46 629 GLU B N 1
ATOM 9250 C CA . GLU B 1 605 ? 9.017 -35.067 37.194 1.00 88.87 629 GLU B CA 1
ATOM 9251 C C . GLU B 1 605 ? 9.223 -36.267 38.101 1.00 126.74 629 GLU B C 1
ATOM 9252 O O . GLU B 1 605 ? 9.701 -36.103 39.220 1.00 94.96 629 GLU B O 1
ATOM 9258 N N . GLU C 1 15 ? -21.532 -35.471 27.378 1.00 75.28 39 GLU C N 1
ATOM 9259 C CA . GLU C 1 15 ? -21.387 -34.074 27.784 1.00 74.92 39 GLU C CA 1
ATOM 9260 C C . GLU C 1 15 ? -20.310 -33.912 28.862 1.00 78.14 39 GLU C C 1
ATOM 9261 O O . GLU C 1 15 ? -19.554 -32.944 28.806 1.00 78.55 39 GLU C O 1
ATOM 9267 N N . LYS C 1 16 ? -20.235 -34.854 29.834 1.00 73.71 40 LYS C N 1
ATOM 9268 C CA . LYS C 1 16 ? -19.241 -34.872 30.920 1.00 72.31 40 LYS C CA 1
ATOM 9269 C C . LYS C 1 16 ? -17.815 -34.994 30.333 1.00 72.36 40 LYS C C 1
ATOM 9270 O O . LYS C 1 16 ? -16.827 -34.725 31.018 1.00 71.29 40 LYS C O 1
ATOM 9276 N N . ARG C 1 17 ? -17.748 -35.360 29.037 1.00 66.75 41 ARG C N 1
ATOM 9277 C CA . ARG C 1 17 ? -16.568 -35.504 28.189 1.00 65.61 41 ARG C CA 1
ATOM 9278 C C . ARG C 1 17 ? -15.891 -34.136 27.960 1.00 65.39 41 ARG C C 1
ATOM 9279 O O . ARG C 1 17 ? -14.667 -34.082 27.802 1.00 63.82 41 ARG C O 1
ATOM 9287 N N . ILE C 1 18 ? -16.699 -33.045 27.930 1.00 59.67 42 ILE C N 1
ATOM 9288 C CA . ILE C 1 18 ? -16.249 -31.655 27.784 1.00 58.12 42 ILE C CA 1
ATOM 9289 C C . ILE C 1 18 ? -15.391 -31.304 29.010 1.00 61.62 42 ILE C C 1
ATOM 9290 O O . ILE C 1 18 ? -14.263 -30.829 28.846 1.00 61.49 42 ILE C O 1
ATOM 9295 N N . ASN C 1 19 ? -15.908 -31.594 30.227 1.00 57.28 43 ASN C N 1
ATOM 9296 C CA . ASN C 1 19 ? -15.224 -31.331 31.493 1.00 57.06 43 ASN C CA 1
ATOM 9297 C C . ASN C 1 19 ? -13.849 -31.994 31.606 1.00 59.95 43 ASN C C 1
ATOM 9298 O O . ASN C 1 19 ? -12.935 -31.355 32.117 1.00 59.77 43 ASN C O 1
ATOM 9303 N N . VAL C 1 20 ? -13.684 -33.225 31.050 1.00 54.46 44 VAL C N 1
ATOM 9304 C CA . VAL C 1 20 ? -12.405 -33.952 30.968 1.00 52.76 44 VAL C CA 1
ATOM 9305 C C . VAL C 1 20 ? -11.402 -33.123 30.112 1.00 53.79 44 VAL C C 1
ATOM 9306 O O . VAL C 1 20 ? -10.239 -32.987 30.496 1.00 53.15 44 VAL C O 1
ATOM 9310 N N . GLY C 1 21 ? -11.881 -32.572 28.988 1.00 48.07 45 GLY C N 1
ATOM 9311 C CA . GLY C 1 21 ? -11.096 -31.735 28.084 1.00 46.94 45 GLY C CA 1
ATOM 9312 C C . GLY C 1 21 ? -10.682 -30.429 28.730 1.00 48.96 45 GLY C C 1
ATOM 9313 O O . GLY C 1 21 ? -9.486 -30.116 28.778 1.00 47.89 45 GLY C O 1
ATOM 9314 N N . LYS C 1 22 ? -11.674 -29.685 29.288 1.00 44.42 46 LYS C N 1
ATOM 9315 C CA . LYS C 1 22 ? -11.458 -28.425 30.011 1.00 43.86 46 LYS C CA 1
ATOM 9316 C C . LYS C 1 22 ? -10.505 -28.621 31.192 1.00 49.23 46 LYS C C 1
ATOM 9317 O O . LYS C 1 22 ? -9.644 -27.774 31.410 1.00 48.99 46 LYS C O 1
ATOM 9323 N N . LYS C 1 23 ? -10.663 -29.733 31.950 1.00 46.43 47 LYS C N 1
ATOM 9324 C CA . LYS C 1 23 ? -9.808 -30.041 33.097 1.00 46.30 47 LYS C CA 1
ATOM 9325 C C . LYS C 1 23 ? -8.383 -30.375 32.644 1.00 47.46 47 LYS C C 1
ATOM 9326 O O . LYS C 1 23 ? -7.428 -29.918 33.284 1.00 46.84 47 LYS C O 1
ATOM 9332 N N . HIS C 1 24 ? -8.242 -31.155 31.542 1.00 42.88 48 HIS C N 1
ATOM 9333 C CA . HIS C 1 24 ? -6.937 -31.519 30.983 1.00 43.33 48 HIS C CA 1
ATOM 9334 C C . HIS C 1 24 ? -6.133 -30.260 30.613 1.00 45.76 48 HIS C C 1
ATOM 9335 O O . HIS C 1 24 ? -4.943 -30.198 30.929 1.00 45.14 48 HIS C O 1
ATOM 9342 N N . LEU C 1 25 ? -6.789 -29.260 29.965 1.00 40.51 49 LEU C N 1
ATOM 9343 C CA . LEU C 1 25 ? -6.140 -28.004 29.580 1.00 39.64 49 LEU C CA 1
ATOM 9344 C C . LEU C 1 25 ? -5.731 -27.168 30.772 1.00 42.42 49 LEU C C 1
ATOM 9345 O O . LEU C 1 25 ? -4.645 -26.590 30.748 1.00 40.46 49 LEU C O 1
ATOM 9350 N N . GLN C 1 26 ? -6.580 -27.129 31.824 1.00 40.15 50 GLN C N 1
ATOM 9351 C CA . GLN C 1 26 ? -6.276 -26.407 33.059 1.00 40.41 50 GLN C CA 1
ATOM 9352 C C . GLN C 1 26 ? -5.107 -27.082 33.783 1.00 42.79 50 GLN C C 1
ATOM 9353 O O . GLN C 1 26 ? -4.243 -26.383 34.284 1.00 42.44 50 GLN C O 1
ATOM 9359 N N . THR C 1 27 ? -5.063 -28.427 33.797 1.00 39.63 51 THR C N 1
ATOM 9360 C CA . THR C 1 27 ? -3.993 -29.196 34.435 1.00 39.25 51 THR C CA 1
ATOM 9361 C C . THR C 1 27 ? -2.655 -28.812 33.800 1.00 41.69 51 THR C C 1
ATOM 9362 O O . THR C 1 27 ? -1.730 -28.465 34.529 1.00 40.63 51 THR C O 1
ATOM 9366 N N . LEU C 1 28 ? -2.583 -28.823 32.447 1.00 36.59 52 LEU C N 1
ATOM 9367 C CA . LEU C 1 28 ? -1.375 -28.472 31.699 1.00 35.18 52 LEU C CA 1
ATOM 9368 C C . LEU C 1 28 ? -1.004 -27.000 31.894 1.00 35.92 52 LEU C C 1
ATOM 9369 O O . LEU C 1 28 ? 0.179 -26.685 32.040 1.00 33.80 52 LEU C O 1
ATOM 9374 N N . ARG C 1 29 ? -2.024 -26.110 31.961 1.00 32.03 53 ARG C N 1
ATOM 9375 C CA . ARG C 1 29 ? -1.824 -24.684 32.224 1.00 31.91 53 ARG C CA 1
ATOM 9376 C C . ARG C 1 29 ? -1.251 -24.484 33.634 1.00 35.61 53 ARG C C 1
ATOM 9377 O O . ARG C 1 29 ? -0.359 -23.658 33.811 1.00 33.94 53 ARG C O 1
ATOM 9385 N N . ASN C 1 30 ? -1.731 -25.273 34.623 1.00 33.94 54 ASN C N 1
ATOM 9386 C CA . ASN C 1 30 ? -1.231 -25.218 35.999 1.00 34.36 54 ASN C CA 1
ATOM 9387 C C . ASN C 1 30 ? 0.227 -25.662 36.052 1.00 38.09 54 ASN C C 1
ATOM 9388 O O . ASN C 1 30 ? 1.004 -25.082 36.812 1.00 38.36 54 ASN C O 1
ATOM 9393 N N . LEU C 1 31 ? 0.602 -26.678 35.241 1.00 34.03 55 LEU C N 1
ATOM 9394 C CA . LEU C 1 31 ? 1.978 -27.198 35.185 1.00 33.84 55 LEU C CA 1
ATOM 9395 C C . LEU C 1 31 ? 2.996 -26.153 34.732 1.00 33.67 55 LEU C C 1
ATOM 9396 O O . LEU C 1 31 ? 4.100 -26.118 35.264 1.00 32.20 55 LEU C O 1
ATOM 9401 N N . GLU C 1 32 ? 2.642 -25.331 33.727 1.00 28.52 56 GLU C N 1
ATOM 9402 C CA . GLU C 1 32 ? 3.547 -24.321 33.167 1.00 27.89 56 GLU C CA 1
ATOM 9403 C C . GLU C 1 32 ? 3.540 -22.952 33.872 1.00 32.32 56 GLU C C 1
ATOM 9404 O O . GLU C 1 32 ? 4.325 -22.076 33.494 1.00 30.45 56 GLU C O 1
ATOM 9410 N N . THR C 1 33 ? 2.671 -22.773 34.895 1.00 30.08 57 THR C N 1
ATOM 9411 C CA . THR C 1 33 ? 2.560 -21.507 35.644 1.00 30.22 57 THR C CA 1
ATOM 9412 C C . THR C 1 33 ? 3.007 -21.607 37.109 1.00 33.95 57 THR C C 1
ATOM 9413 O O . THR C 1 33 ? 3.412 -20.600 37.686 1.00 35.21 57 THR C O 1
ATOM 9417 N N . ARG C 1 34 ? 2.921 -22.798 37.709 1.00 29.75 58 ARG C N 1
ATOM 9418 C CA . ARG C 1 34 ? 3.257 -23.019 39.120 1.00 29.91 58 ARG C CA 1
ATOM 9419 C C . ARG C 1 34 ? 4.726 -23.369 39.347 1.00 32.07 58 ARG C C 1
ATOM 9420 O O . ARG C 1 34 ? 5.450 -23.672 38.393 1.00 31.44 58 ARG C O 1
ATOM 9428 N N . CYS C 1 35 ? 5.165 -23.318 40.617 1.00 34.70 59 CYS C N 1
ATOM 9429 C CA . CYS C 1 35 ? 6.527 -23.651 41.008 1.00 33.35 59 CYS C CA 1
ATOM 9430 C C . CYS C 1 35 ? 6.705 -25.170 40.952 1.00 32.86 59 CYS C C 1
ATOM 9431 O O . CYS C 1 35 ? 5.747 -25.900 41.222 1.00 32.80 59 CYS C O 1
ATOM 9434 N N . HIS C 1 36 ? 7.911 -25.636 40.585 1.00 26.04 60 HIS C N 1
ATOM 9435 C CA . HIS C 1 36 ? 8.244 -27.065 40.525 1.00 25.71 60 HIS C CA 1
ATOM 9436 C C . HIS C 1 36 ? 9.342 -27.382 41.536 1.00 30.77 60 HIS C C 1
ATOM 9437 O O . HIS C 1 36 ? 10.338 -26.660 41.609 1.00 30.89 60 HIS C O 1
ATOM 9444 N N . ASP C 1 37 ? 9.168 -28.462 42.311 1.00 27.58 61 ASP C N 1
ATOM 9445 C CA . ASP C 1 37 ? 10.177 -28.860 43.285 1.00 27.88 61 ASP C CA 1
ATOM 9446 C C . ASP C 1 37 ? 11.068 -29.963 42.771 1.00 29.19 61 ASP C C 1
ATOM 9447 O O . ASP C 1 37 ? 10.616 -30.845 42.048 1.00 28.96 61 ASP C O 1
ATOM 9452 N N . SER C 1 38 ? 12.343 -29.895 43.133 1.00 25.25 62 SER C N 1
ATOM 9453 C CA . SER C 1 38 ? 13.353 -30.866 42.728 1.00 24.45 62 SER C CA 1
ATOM 9454 C C . SER C 1 38 ? 14.395 -30.990 43.849 1.00 26.30 62 SER C C 1
ATOM 9455 O O . SER C 1 38 ? 14.784 -29.990 44.459 1.00 22.63 62 SER C O 1
ATOM 9458 N N . LEU C 1 39 ? 14.854 -32.219 44.091 1.00 23.32 63 LEU C N 1
ATOM 9459 C CA . LEU C 1 39 ? 15.815 -32.555 45.140 1.00 23.65 63 LEU C CA 1
ATOM 9460 C C . LEU C 1 39 ? 17.266 -32.205 44.750 1.00 24.04 63 LEU C C 1
ATOM 9461 O O . LEU C 1 39 ? 17.680 -32.420 43.617 1.00 23.40 63 LEU C O 1
ATOM 9466 N N . GLN C 1 40 ? 18.047 -31.704 45.708 1.00 19.12 64 GLN C N 1
ATOM 9467 C CA . GLN C 1 40 ? 19.458 -31.377 45.479 1.00 17.87 64 GLN C CA 1
ATOM 9468 C C . GLN C 1 40 ? 20.292 -31.933 46.614 1.00 21.29 64 GLN C C 1
ATOM 9469 O O . GLN C 1 40 ? 19.854 -31.902 47.769 1.00 20.11 64 GLN C O 1
ATOM 9475 N N . ALA C 1 41 ? 21.500 -32.425 46.301 1.00 17.38 65 ALA C N 1
ATOM 9476 C CA . ALA C 1 41 ? 22.420 -32.831 47.353 1.00 17.85 65 ALA C CA 1
ATOM 9477 C C . ALA C 1 41 ? 23.416 -31.675 47.568 1.00 20.25 65 ALA C C 1
ATOM 9478 O O . ALA C 1 41 ? 23.764 -30.964 46.613 1.00 17.97 65 ALA C O 1
ATOM 9480 N N . LEU C 1 42 ? 23.875 -31.494 48.816 1.00 17.79 66 LEU C N 1
ATOM 9481 C CA . LEU C 1 42 ? 24.880 -30.489 49.183 1.00 18.31 66 LEU C CA 1
ATOM 9482 C C . LEU C 1 42 ? 25.875 -31.195 50.096 1.00 21.57 66 LEU C C 1
ATOM 9483 O O . LEU C 1 42 ? 25.484 -32.027 50.924 1.00 19.88 66 LEU C O 1
ATOM 9488 N N . VAL C 1 43 ? 27.168 -30.888 49.921 1.00 16.92 67 VAL C N 1
ATOM 9489 C CA . VAL C 1 43 ? 28.229 -31.559 50.673 1.00 15.32 67 VAL C CA 1
ATOM 9490 C C . VAL C 1 43 ? 29.050 -30.551 51.447 1.00 17.10 67 VAL C C 1
ATOM 9491 O O . VAL C 1 43 ? 29.499 -29.554 50.892 1.00 17.15 67 VAL C O 1
ATOM 9495 N N . VAL C 1 44 ? 29.243 -30.831 52.725 1.00 14.84 68 VAL C N 1
ATOM 9496 C CA . VAL C 1 44 ? 30.070 -30.057 53.628 1.00 13.98 68 VAL C CA 1
ATOM 9497 C C . VAL C 1 44 ? 31.198 -30.971 54.070 1.00 17.95 68 VAL C C 1
ATOM 9498 O O . VAL C 1 44 ? 30.959 -32.019 54.685 1.00 18.71 68 VAL C O 1
ATOM 9502 N N . ILE C 1 45 ? 32.437 -30.607 53.714 1.00 15.02 69 ILE C N 1
ATOM 9503 C CA . ILE C 1 45 ? 33.589 -31.405 54.136 1.00 14.78 69 ILE C CA 1
ATOM 9504 C C . ILE C 1 45 ? 34.153 -30.711 55.377 1.00 17.06 69 ILE C C 1
ATOM 9505 O O . ILE C 1 45 ? 34.544 -29.541 55.334 1.00 15.62 69 ILE C O 1
ATOM 9510 N N . ASP C 1 46 ? 34.154 -31.426 56.496 1.00 16.30 70 ASP C N 1
ATOM 9511 C CA . ASP C 1 46 ? 34.654 -30.866 57.762 1.00 15.26 70 ASP C CA 1
ATOM 9512 C C . ASP C 1 46 ? 36.144 -31.212 57.895 1.00 17.96 70 ASP C C 1
ATOM 9513 O O . ASP C 1 46 ? 36.499 -32.345 58.246 1.00 15.43 70 ASP C O 1
ATOM 9518 N N . ALA C 1 47 ? 37.014 -30.237 57.577 1.00 14.36 71 ALA C N 1
ATOM 9519 C CA . ALA C 1 47 ? 38.456 -30.447 57.648 1.00 14.35 71 ALA C CA 1
ATOM 9520 C C . ALA C 1 47 ? 38.953 -29.922 59.005 1.00 18.19 71 ALA C C 1
ATOM 9521 O O . ALA C 1 47 ? 39.379 -28.777 59.139 1.00 18.18 71 ALA C O 1
ATOM 9523 N N . GLY C 1 48 ? 38.829 -30.778 60.000 1.00 15.70 72 GLY C N 1
ATOM 9524 C CA . GLY C 1 48 ? 39.186 -30.503 61.389 1.00 15.23 72 GLY C CA 1
ATOM 9525 C C . GLY C 1 48 ? 40.634 -30.779 61.706 1.00 19.57 72 GLY C C 1
ATOM 9526 O O . GLY C 1 48 ? 41.418 -31.180 60.838 1.00 19.00 72 GLY C O 1
ATOM 9527 N N . SER C 1 49 ? 40.986 -30.588 62.971 1.00 19.30 73 SER C N 1
ATOM 9528 C CA . SER C 1 49 ? 42.340 -30.766 63.478 1.00 19.76 73 SER C CA 1
ATOM 9529 C C . SER C 1 49 ? 42.892 -32.172 63.295 1.00 24.62 73 SER C C 1
ATOM 9530 O O . SER C 1 49 ? 44.025 -32.311 62.837 1.00 25.37 73 SER C O 1
ATOM 9533 N N . SER C 1 50 ? 42.114 -33.204 63.656 1.00 20.40 74 SER C N 1
ATOM 9534 C CA . SER C 1 50 ? 42.589 -34.593 63.595 1.00 21.35 74 SER C CA 1
ATOM 9535 C C . SER C 1 50 ? 41.995 -35.411 62.477 1.00 24.52 74 SER C C 1
ATOM 9536 O O . SER C 1 50 ? 42.430 -36.551 62.270 1.00 25.93 74 SER C O 1
ATOM 9539 N N . SER C 1 51 ? 40.963 -34.882 61.804 1.00 20.53 75 SER C N 1
ATOM 9540 C CA . SER C 1 51 ? 40.273 -35.633 60.772 1.00 20.82 75 SER C CA 1
ATOM 9541 C C . SER C 1 51 ? 39.549 -34.764 59.768 1.00 23.31 75 SER C C 1
ATOM 9542 O O . SER C 1 51 ? 39.180 -33.621 60.070 1.00 24.02 75 SER C O 1
ATOM 9545 N N . THR C 1 52 ? 39.362 -35.320 58.565 1.00 17.39 76 THR C N 1
ATOM 9546 C CA . THR C 1 52 ? 38.605 -34.728 57.467 1.00 16.36 76 THR C CA 1
ATOM 9547 C C . THR C 1 52 ? 37.454 -35.711 57.173 1.00 21.05 76 THR C C 1
ATOM 9548 O O . THR C 1 52 ? 37.696 -36.892 56.875 1.00 18.73 76 THR C O 1
ATOM 9552 N N . ARG C 1 53 ? 36.209 -35.210 57.255 1.00 17.71 77 ARG C N 1
ATOM 9553 C CA . ARG C 1 53 ? 35.009 -36.035 57.114 1.00 17.93 77 ARG C CA 1
ATOM 9554 C C . ARG C 1 53 ? 33.982 -35.358 56.221 1.00 19.42 77 ARG C C 1
ATOM 9555 O O . ARG C 1 53 ? 33.702 -34.166 56.369 1.00 17.84 77 ARG C O 1
ATOM 9563 N N . THR C 1 54 ? 33.415 -36.124 55.299 1.00 15.88 78 THR C N 1
ATOM 9564 C CA . THR C 1 54 ? 32.366 -35.616 54.421 1.00 15.12 78 THR C CA 1
ATOM 9565 C C . THR C 1 54 ? 31.037 -35.659 55.183 1.00 20.42 78 THR C C 1
ATOM 9566 O O . THR C 1 54 ? 30.828 -36.548 56.026 1.00 20.20 78 THR C O 1
ATOM 9570 N N . ASN C 1 55 ? 30.141 -34.719 54.864 1.00 17.65 79 ASN C N 1
ATOM 9571 C CA . ASN C 1 55 ? 28.781 -34.642 55.411 1.00 17.47 79 ASN C CA 1
ATOM 9572 C C . ASN C 1 55 ? 27.855 -34.440 54.241 1.00 20.53 79 ASN C C 1
ATOM 9573 O O . ASN C 1 55 ? 27.983 -33.452 53.520 1.00 19.44 79 ASN C O 1
ATOM 9578 N N . VAL C 1 56 ? 26.944 -35.392 54.024 1.00 18.03 80 VAL C N 1
ATOM 9579 C CA . VAL C 1 56 ? 26.023 -35.330 52.892 1.00 16.83 80 VAL C CA 1
ATOM 9580 C C . VAL C 1 56 ? 24.625 -34.909 53.329 1.00 19.58 80 VAL C C 1
ATOM 9581 O O . VAL C 1 56 ? 24.049 -35.529 54.218 1.00 18.31 80 VAL C O 1
ATOM 9585 N N . PHE C 1 57 ? 24.085 -33.862 52.670 1.00 14.87 81 PHE C N 1
ATOM 9586 C CA . PHE C 1 57 ? 22.776 -33.285 52.954 1.00 13.35 81 PHE C CA 1
ATOM 9587 C C . PHE C 1 57 ? 21.871 -33.333 51.751 1.00 19.54 81 PHE C C 1
ATOM 9588 O O . PHE C 1 57 ? 22.343 -33.283 50.618 1.00 18.03 81 PHE C O 1
ATOM 9596 N N . LEU C 1 58 ? 20.548 -33.339 52.005 1.00 17.55 82 LEU C N 1
ATOM 9597 C CA . LEU C 1 58 ? 19.549 -33.182 50.974 1.00 18.03 82 LEU C CA 1
ATOM 9598 C C . LEU C 1 58 ? 18.751 -31.913 51.281 1.00 21.78 82 LEU C C 1
ATOM 9599 O O . LEU C 1 58 ? 18.612 -31.515 52.450 1.00 19.94 82 LEU C O 1
ATOM 9604 N N . ALA C 1 59 ? 18.272 -31.266 50.215 1.00 17.77 83 ALA C N 1
ATOM 9605 C CA . ALA C 1 59 ? 17.506 -30.032 50.260 1.00 18.25 83 ALA C CA 1
ATOM 9606 C C . ALA C 1 59 ? 16.515 -30.058 49.119 1.00 22.74 83 ALA C C 1
ATOM 9607 O O . ALA C 1 59 ? 16.787 -30.644 48.064 1.00 20.77 83 ALA C O 1
ATOM 9609 N N . LYS C 1 60 ? 15.355 -29.441 49.342 1.00 20.26 84 LYS C N 1
ATOM 9610 C CA . LYS C 1 60 ? 14.317 -29.315 48.329 1.00 20.46 84 LYS C CA 1
ATOM 9611 C C . LYS C 1 60 ? 14.536 -27.961 47.664 1.00 22.98 84 LYS C C 1
ATOM 9612 O O . LYS C 1 60 ? 14.643 -26.936 48.353 1.00 21.13 84 LYS C O 1
ATOM 9618 N N . THR C 1 61 ? 14.651 -27.958 46.339 1.00 19.29 85 THR C N 1
ATOM 9619 C CA . THR C 1 61 ? 14.797 -26.702 45.598 1.00 19.16 85 THR C CA 1
ATOM 9620 C C . THR C 1 61 ? 13.435 -26.393 44.986 1.00 24.97 85 THR C C 1
ATOM 9621 O O . THR C 1 61 ? 12.655 -27.316 44.743 1.00 23.13 85 THR C O 1
ATOM 9625 N N . ARG C 1 62 ? 13.163 -25.102 44.727 1.00 22.22 86 ARG C N 1
ATOM 9626 C CA . ARG C 1 62 ? 11.917 -24.660 44.126 1.00 22.98 86 ARG C CA 1
ATOM 9627 C C . ARG C 1 62 ? 12.247 -23.747 42.959 1.00 24.78 86 ARG C C 1
ATOM 9628 O O . ARG C 1 62 ? 12.901 -22.725 43.142 1.00 22.49 86 ARG C O 1
ATOM 9636 N N . SER C 1 63 ? 11.788 -24.126 41.769 1.00 22.05 87 SER C N 1
ATOM 9637 C CA . SER C 1 63 ? 11.950 -23.384 40.518 1.00 22.80 87 SER C CA 1
ATOM 9638 C C . SER C 1 63 ? 10.606 -22.695 40.211 1.00 27.41 87 SER C C 1
ATOM 9639 O O . SER C 1 63 ? 9.592 -23.375 40.051 1.00 24.54 87 SER C O 1
ATOM 9642 N N . CYS C 1 64 ? 10.588 -21.344 40.236 1.00 27.98 88 CYS C N 1
ATOM 9643 C CA . CYS C 1 64 ? 9.374 -20.542 40.074 1.00 31.34 88 CYS C CA 1
ATOM 9644 C C . CYS C 1 64 ? 9.423 -19.668 38.804 1.00 33.45 88 CYS C C 1
ATOM 9645 O O . CYS C 1 64 ? 10.420 -18.974 38.599 1.00 33.10 88 CYS C O 1
ATOM 9648 N N . PRO C 1 65 ? 8.408 -19.740 37.910 1.00 29.96 89 PRO C N 1
ATOM 9649 C CA . PRO C 1 65 ? 8.446 -18.928 36.671 1.00 30.30 89 PRO C CA 1
ATOM 9650 C C . PRO C 1 65 ? 8.829 -17.466 36.902 1.00 33.27 89 PRO C C 1
ATOM 9651 O O . PRO C 1 65 ? 8.295 -16.829 37.818 1.00 32.50 89 PRO C O 1
ATOM 9655 N N . ASN C 1 66 ? 9.837 -16.982 36.123 1.00 29.68 90 ASN C N 1
ATOM 9656 C CA . ASN C 1 66 ? 10.432 -15.639 36.173 1.00 29.24 90 ASN C CA 1
ATOM 9657 C C . ASN C 1 66 ? 11.135 -15.318 37.500 1.00 32.42 90 ASN C C 1
ATOM 9658 O O . ASN C 1 66 ? 11.604 -14.188 37.692 1.00 33.08 90 ASN C O 1
ATOM 9663 N N . LYS C 1 67 ? 11.204 -16.300 38.420 1.00 25.67 91 LYS C N 1
ATOM 9664 C CA . LYS C 1 67 ? 11.825 -16.081 39.730 1.00 25.14 91 LYS C CA 1
ATOM 9665 C C . LYS C 1 67 ? 13.076 -16.913 39.982 1.00 28.72 91 LYS C C 1
ATOM 9666 O O . LYS C 1 67 ? 13.735 -16.733 41.008 1.00 30.06 91 LYS C O 1
ATOM 9672 N N . GLY C 1 68 ? 13.428 -17.786 39.043 1.00 24.55 92 GLY C N 1
ATOM 9673 C CA . GLY C 1 68 ? 14.605 -18.637 39.202 1.00 23.62 92 GLY C CA 1
ATOM 9674 C C . GLY C 1 68 ? 14.395 -19.805 40.143 1.00 25.63 92 GLY C C 1
ATOM 9675 O O . GLY C 1 68 ? 13.264 -20.260 40.330 1.00 25.72 92 GLY C O 1
ATOM 9676 N N . ARG C 1 69 ? 15.487 -20.259 40.777 1.00 20.60 93 ARG C N 1
ATOM 9677 C CA . ARG C 1 69 ? 15.527 -21.426 41.659 1.00 19.22 93 ARG C CA 1
ATOM 9678 C C . ARG C 1 69 ? 16.164 -21.098 43.009 1.00 22.56 93 ARG C C 1
ATOM 9679 O O . ARG C 1 69 ? 17.219 -20.453 43.068 1.00 20.85 93 ARG C O 1
ATOM 9687 N N . SER C 1 70 ? 15.501 -21.541 44.088 1.00 20.09 94 SER C N 1
ATOM 9688 C CA . SER C 1 70 ? 15.927 -21.341 45.479 1.00 19.73 94 SER C CA 1
ATOM 9689 C C . SER C 1 70 ? 15.795 -22.622 46.338 1.00 23.13 94 SER C C 1
ATOM 9690 O O . SER C 1 70 ? 15.114 -23.566 45.943 1.00 24.14 94 SER C O 1
ATOM 9693 N N . ILE C 1 71 ? 16.430 -22.639 47.515 1.00 18.93 95 ILE C N 1
ATOM 9694 C CA . ILE C 1 71 ? 16.319 -23.775 48.440 1.00 20.36 95 ILE C CA 1
ATOM 9695 C C . ILE C 1 71 ? 15.330 -23.420 49.548 1.00 24.13 95 ILE C C 1
ATOM 9696 O O . ILE C 1 71 ? 15.256 -22.256 49.961 1.00 21.70 95 ILE C O 1
ATOM 9701 N N . ASP C 1 72 ? 14.529 -24.407 49.974 1.00 22.55 96 ASP C N 1
ATOM 9702 C CA . ASP C 1 72 ? 13.629 -24.258 51.115 1.00 23.28 96 ASP C CA 1
ATOM 9703 C C . ASP C 1 72 ? 14.556 -24.575 52.321 1.00 25.18 96 ASP C C 1
ATOM 9704 O O . ASP C 1 72 ? 15.011 -25.713 52.443 1.00 25.16 96 ASP C O 1
ATOM 9709 N N . PRO C 1 73 ? 14.879 -23.583 53.179 1.00 20.71 97 PRO C N 1
ATOM 9710 C CA . PRO C 1 73 ? 15.830 -23.853 54.275 1.00 20.01 97 PRO C CA 1
ATOM 9711 C C . PRO C 1 73 ? 15.359 -24.883 55.285 1.00 24.29 97 PRO C C 1
ATOM 9712 O O . PRO C 1 73 ? 16.169 -25.681 55.748 1.00 21.50 97 PRO C O 1
ATOM 9716 N N . ASP C 1 74 ? 14.038 -24.938 55.539 1.00 23.62 98 ASP C N 1
ATOM 9717 C CA . ASP C 1 74 ? 13.442 -25.914 56.447 1.00 24.68 98 ASP C CA 1
ATOM 9718 C C . ASP C 1 74 ? 13.643 -27.352 55.977 1.00 27.85 98 ASP C C 1
ATOM 9719 O O . ASP C 1 74 ? 13.570 -28.260 56.803 1.00 28.96 98 ASP C O 1
ATOM 9724 N N . SER C 1 75 ? 13.890 -27.564 54.666 1.00 22.25 99 SER C N 1
ATOM 9725 C CA . SER C 1 75 ? 14.091 -28.911 54.099 1.00 20.83 99 SER C CA 1
ATOM 9726 C C . SER C 1 75 ? 15.504 -29.517 54.299 1.00 22.38 99 SER C C 1
ATOM 9727 O O . SER C 1 75 ? 15.676 -30.714 54.061 1.00 20.80 99 SER C O 1
ATOM 9730 N N . ILE C 1 76 ? 16.506 -28.714 54.681 1.00 19.72 100 ILE C N 1
ATOM 9731 C CA . ILE C 1 76 ? 17.897 -29.198 54.883 1.00 18.69 100 ILE C CA 1
ATOM 9732 C C . ILE C 1 76 ? 17.962 -30.375 55.877 1.00 22.75 100 ILE C C 1
ATOM 9733 O O . ILE C 1 76 ? 17.562 -30.262 57.044 1.00 22.91 100 ILE C O 1
ATOM 9738 N N . GLN C 1 77 ? 18.456 -31.503 55.387 1.00 19.05 101 GLN C N 1
ATOM 9739 C CA . GLN C 1 77 ? 18.519 -32.730 56.167 1.00 20.14 101 GLN C CA 1
ATOM 9740 C C . GLN C 1 77 ? 19.836 -33.457 55.929 1.00 23.03 101 GLN C C 1
ATOM 9741 O O . GLN C 1 77 ? 20.244 -33.648 54.780 1.00 21.67 101 GLN C O 1
ATOM 9747 N N . LEU C 1 78 ? 20.470 -33.905 57.010 1.00 20.17 102 LEU C N 1
ATOM 9748 C CA . LEU C 1 78 ? 21.686 -34.718 56.920 1.00 19.45 102 LEU C CA 1
ATOM 9749 C C . LEU C 1 78 ? 21.282 -36.155 56.534 1.00 23.43 102 LEU C C 1
ATOM 9750 O O . LEU C 1 78 ? 20.440 -36.757 57.203 1.00 24.98 102 LEU C O 1
ATOM 9755 N N . ILE C 1 79 ? 21.879 -36.705 55.477 1.00 19.04 103 ILE C N 1
ATOM 9756 C CA . ILE C 1 79 ? 21.596 -38.079 55.067 1.00 19.21 103 ILE C CA 1
ATOM 9757 C C . ILE C 1 79 ? 22.737 -39.031 55.369 1.00 24.50 103 ILE C C 1
ATOM 9758 O O . ILE C 1 79 ? 22.576 -40.247 55.262 1.00 24.43 103 ILE C O 1
ATOM 9763 N N . GLY C 1 80 ? 23.883 -38.476 55.749 1.00 23.39 104 GLY C N 1
ATOM 9764 C CA . GLY C 1 80 ? 25.030 -39.293 56.103 1.00 22.86 104 GLY C CA 1
ATOM 9765 C C . GLY C 1 80 ? 26.312 -38.536 56.302 1.00 24.74 104 GLY C C 1
ATOM 9766 O O . GLY C 1 80 ? 26.631 -37.612 55.554 1.00 21.86 104 GLY C O 1
ATOM 9767 N N . ALA C 1 81 ? 27.044 -38.928 57.338 1.00 22.72 105 ALA C N 1
ATOM 9768 C CA . ALA C 1 81 ? 28.355 -38.385 57.679 1.00 22.73 105 ALA C CA 1
ATOM 9769 C C . ALA C 1 81 ? 29.302 -39.589 57.480 1.00 26.56 105 ALA C C 1
ATOM 9770 O O . ALA C 1 81 ? 28.938 -40.721 57.816 1.00 26.60 105 ALA C O 1
ATOM 9772 N N . GLY C 1 82 ? 30.440 -39.371 56.841 1.00 22.16 106 GLY C N 1
ATOM 9773 C CA . GLY C 1 82 ? 31.320 -40.479 56.497 1.00 22.19 106 GLY C CA 1
ATOM 9774 C C . GLY C 1 82 ? 32.461 -40.810 57.434 1.00 25.52 106 GLY C C 1
ATOM 9775 O O . GLY C 1 82 ? 32.458 -40.475 58.627 1.00 23.62 106 GLY C O 1
ATOM 9776 N N . LYS C 1 83 ? 33.431 -41.523 56.867 1.00 22.12 107 LYS C N 1
ATOM 9777 C CA . LYS C 1 83 ? 34.652 -41.955 57.533 1.00 21.61 107 LYS C CA 1
ATOM 9778 C C . LYS C 1 83 ? 35.524 -40.751 57.826 1.00 23.84 107 LYS C C 1
ATOM 9779 O O . LYS C 1 83 ? 35.543 -39.781 57.054 1.00 22.17 107 LYS C O 1
ATOM 9785 N N . ARG C 1 84 ? 36.272 -40.833 58.927 1.00 20.97 108 ARG C N 1
ATOM 9786 C CA . ARG C 1 84 ? 37.197 -39.789 59.329 1.00 21.05 108 ARG C CA 1
ATOM 9787 C C . ARG C 1 84 ? 38.555 -40.092 58.685 1.00 25.35 108 ARG C C 1
ATOM 9788 O O . ARG C 1 84 ? 39.245 -41.030 59.097 1.00 27.23 108 ARG C O 1
ATOM 9796 N N . PHE C 1 85 ? 38.903 -39.341 57.625 1.00 18.55 109 PHE C N 1
ATOM 9797 C CA . PHE C 1 85 ? 40.193 -39.506 56.962 1.00 18.26 109 PHE C CA 1
ATOM 9798 C C . PHE C 1 85 ? 41.229 -38.578 57.649 1.00 23.89 109 PHE C C 1
ATOM 9799 O O . PHE C 1 85 ? 40.864 -37.882 58.589 1.00 22.84 109 PHE C O 1
ATOM 9807 N N . ALA C 1 86 ? 42.510 -38.620 57.240 1.00 20.70 110 ALA C N 1
ATOM 9808 C CA . ALA C 1 86 ? 43.551 -37.804 57.866 1.00 20.93 110 ALA C CA 1
ATOM 9809 C C . ALA C 1 86 ? 43.255 -36.288 57.735 1.00 21.22 110 ALA C C 1
ATOM 9810 O O . ALA C 1 86 ? 42.608 -35.841 56.772 1.00 18.75 110 ALA C O 1
ATOM 9812 N N . GLY C 1 87 ? 43.682 -35.534 58.740 1.00 18.23 111 GLY C N 1
ATOM 9813 C CA . GLY C 1 87 ? 43.530 -34.083 58.781 1.00 17.27 111 GLY C CA 1
ATOM 9814 C C . GLY C 1 87 ? 44.396 -33.412 57.735 1.00 21.04 111 GLY C C 1
ATOM 9815 O O . GLY C 1 87 ? 45.398 -33.998 57.316 1.00 19.58 111 GLY C O 1
ATOM 9816 N N . LEU C 1 88 ? 44.018 -32.184 57.284 1.00 17.17 112 LEU C N 1
ATOM 9817 C CA . LEU C 1 88 ? 44.817 -31.423 56.302 1.00 17.65 112 LEU C CA 1
ATOM 9818 C C . LEU C 1 88 ? 46.224 -31.144 56.815 1.00 22.20 112 LEU C C 1
ATOM 9819 O O . LEU C 1 88 ? 47.161 -31.110 56.022 1.00 22.72 112 LEU C O 1
ATOM 9824 N N . ARG C 1 89 ? 46.370 -30.967 58.147 1.00 19.48 113 ARG C N 1
ATOM 9825 C CA . ARG C 1 89 ? 47.641 -30.733 58.832 1.00 20.63 113 ARG C CA 1
ATOM 9826 C C . ARG C 1 89 ? 48.657 -31.832 58.471 1.00 26.12 113 ARG C C 1
ATOM 9827 O O . ARG C 1 89 ? 49.816 -31.506 58.239 1.00 27.14 113 ARG C O 1
ATOM 9835 N N . VAL C 1 90 ? 48.201 -33.106 58.361 1.00 22.47 114 VAL C N 1
ATOM 9836 C CA . VAL C 1 90 ? 49.022 -34.269 57.977 1.00 23.60 114 VAL C CA 1
ATOM 9837 C C . VAL C 1 90 ? 49.598 -34.062 56.577 1.00 25.13 114 VAL C C 1
ATOM 9838 O O . VAL C 1 90 ? 50.799 -34.275 56.379 1.00 24.87 114 VAL C O 1
ATOM 9842 N N . VAL C 1 91 ? 48.757 -33.633 55.612 1.00 21.69 115 VAL C N 1
ATOM 9843 C CA . VAL C 1 91 ? 49.228 -33.376 54.245 1.00 22.35 115 VAL C CA 1
ATOM 9844 C C . VAL C 1 91 ? 50.413 -32.385 54.278 1.00 24.74 115 VAL C C 1
ATOM 9845 O O . VAL C 1 91 ? 51.461 -32.672 53.700 1.00 23.14 115 VAL C O 1
ATOM 9849 N N . LEU C 1 92 ? 50.234 -31.232 54.955 1.00 20.85 116 LEU C N 1
ATOM 9850 C CA . LEU C 1 92 ? 51.261 -30.197 55.048 1.00 20.75 116 LEU C CA 1
ATOM 9851 C C . LEU C 1 92 ? 52.480 -30.649 55.828 1.00 24.21 116 LEU C C 1
ATOM 9852 O O . LEU C 1 92 ? 53.600 -30.375 55.395 1.00 22.67 116 LEU C O 1
ATOM 9857 N N . GLU C 1 93 ? 52.274 -31.349 56.970 1.00 22.20 117 GLU C N 1
ATOM 9858 C CA . GLU C 1 93 ? 53.382 -31.819 57.826 1.00 21.92 117 GLU C CA 1
ATOM 9859 C C . GLU C 1 93 ? 54.296 -32.809 57.125 1.00 27.21 117 GLU C C 1
ATOM 9860 O O . GLU C 1 93 ? 55.517 -32.752 57.310 1.00 26.35 117 GLU C O 1
ATOM 9866 N N . GLU C 1 94 ? 53.707 -33.716 56.324 1.00 25.15 118 GLU C N 1
ATOM 9867 C CA . GLU C 1 94 ? 54.452 -34.732 55.566 1.00 25.51 118 GLU C CA 1
ATOM 9868 C C . GLU C 1 94 ? 55.232 -34.074 54.454 1.00 30.17 118 GLU C C 1
ATOM 9869 O O . GLU C 1 94 ? 56.394 -34.424 54.231 1.00 31.19 118 GLU C O 1
ATOM 9875 N N . TRP C 1 95 ? 54.610 -33.076 53.792 1.00 25.43 119 TRP C N 1
ATOM 9876 C CA . TRP C 1 95 ? 55.222 -32.275 52.733 1.00 24.16 119 TRP C CA 1
ATOM 9877 C C . TRP C 1 95 ? 56.398 -31.452 53.316 1.00 27.19 119 TRP C C 1
ATOM 9878 O O . TRP C 1 95 ? 57.485 -31.444 52.728 1.00 26.80 119 TRP C O 1
ATOM 9889 N N . LEU C 1 96 ? 56.210 -30.829 54.495 1.00 24.11 120 LEU C N 1
ATOM 9890 C CA . LEU C 1 96 ? 57.293 -30.077 55.146 1.00 25.63 120 LEU C CA 1
ATOM 9891 C C . LEU C 1 96 ? 58.425 -31.001 55.587 1.00 31.82 120 LEU C C 1
ATOM 9892 O O . LEU C 1 96 ? 59.588 -30.667 55.379 1.00 33.33 120 LEU C O 1
ATOM 9897 N N . ASP C 1 97 ? 58.092 -32.186 56.139 1.00 28.74 121 ASP C N 1
ATOM 9898 C CA . ASP C 1 97 ? 59.088 -33.173 56.577 1.00 28.98 121 ASP C CA 1
ATOM 9899 C C . ASP C 1 97 ? 60.028 -33.547 55.431 1.00 35.10 121 ASP C C 1
ATOM 9900 O O . ASP C 1 97 ? 61.245 -33.497 55.602 1.00 34.41 121 ASP C O 1
ATOM 9905 N N . THR C 1 98 ? 59.456 -33.812 54.240 1.00 31.86 122 THR C N 1
ATOM 9906 C CA . THR C 1 98 ? 60.199 -34.214 53.041 1.00 33.17 122 THR C CA 1
ATOM 9907 C C . THR C 1 98 ? 61.024 -33.093 52.408 1.00 38.58 122 THR C C 1
ATOM 9908 O O . THR C 1 98 ? 62.166 -33.334 52.033 1.00 39.61 122 THR C O 1
ATOM 9912 N N . TYR C 1 99 ? 60.433 -31.902 52.233 1.00 34.57 123 TYR C N 1
ATOM 9913 C CA . TYR C 1 99 ? 61.056 -30.801 51.499 1.00 35.10 123 TYR C CA 1
ATOM 9914 C C . TYR C 1 99 ? 61.703 -29.665 52.280 1.00 40.10 123 TYR C C 1
ATOM 9915 O O . TYR C 1 99 ? 62.551 -28.965 51.722 1.00 40.35 123 TYR C O 1
ATOM 9924 N N . ALA C 1 100 ? 61.321 -29.475 53.550 1.00 36.28 124 ALA C N 1
ATOM 9925 C CA . ALA C 1 100 ? 61.917 -28.439 54.389 1.00 37.07 124 ALA C CA 1
ATOM 9926 C C . ALA C 1 100 ? 62.925 -29.034 55.390 1.00 43.14 124 ALA C C 1
ATOM 9927 O O . ALA C 1 100 ? 63.784 -28.313 55.901 1.00 43.34 124 ALA C O 1
ATOM 9929 N N . GLY C 1 101 ? 62.834 -30.343 55.623 1.00 40.37 125 GLY C N 1
ATOM 9930 C CA . GLY C 1 101 ? 63.691 -31.043 56.575 1.00 41.55 125 GLY C CA 1
ATOM 9931 C C . GLY C 1 101 ? 62.915 -31.418 57.823 1.00 45.58 125 GLY C C 1
ATOM 9932 O O . GLY C 1 101 ? 61.971 -30.720 58.195 1.00 43.24 125 GLY C O 1
ATOM 9933 N N . LYS C 1 102 ? 63.308 -32.510 58.482 1.00 45.57 126 LYS C N 1
ATOM 9934 C CA . LYS C 1 102 ? 62.609 -33.040 59.663 1.00 46.13 126 LYS C CA 1
ATOM 9935 C C . LYS C 1 102 ? 62.504 -32.134 60.908 1.00 49.85 126 LYS C C 1
ATOM 9936 O O . LYS C 1 102 ? 61.624 -32.364 61.745 1.00 50.70 126 LYS C O 1
ATOM 9942 N N . ASP C 1 103 ? 63.361 -31.108 61.019 1.00 44.63 127 ASP C N 1
ATOM 9943 C CA . ASP C 1 103 ? 63.377 -30.192 62.168 1.00 44.13 127 ASP C CA 1
ATOM 9944 C C . ASP C 1 103 ? 62.683 -28.826 61.925 1.00 43.50 127 ASP C C 1
ATOM 9945 O O . ASP C 1 103 ? 62.962 -27.874 62.658 1.00 42.85 127 ASP C O 1
ATOM 9950 N N . TRP C 1 104 ? 61.754 -28.744 60.934 1.00 36.89 128 TRP C N 1
ATOM 9951 C CA . TRP C 1 104 ? 61.031 -27.510 60.574 1.00 35.23 128 TRP C CA 1
ATOM 9952 C C . TRP C 1 104 ? 60.216 -26.871 61.724 1.00 38.35 128 TRP C C 1
ATOM 9953 O O . TRP C 1 104 ? 60.033 -25.649 61.738 1.00 37.64 128 TRP C O 1
ATOM 9964 N N . GLU C 1 105 ? 59.701 -27.694 62.658 1.00 34.62 129 GLU C N 1
ATOM 9965 C CA . GLU C 1 105 ? 58.911 -27.189 63.792 1.00 34.02 129 GLU C CA 1
ATOM 9966 C C . GLU C 1 105 ? 59.780 -26.451 64.816 1.00 38.95 129 GLU C C 1
ATOM 9967 O O . GLU C 1 105 ? 59.290 -25.544 65.488 1.00 37.92 129 GLU C O 1
ATOM 9973 N N . SER C 1 106 ? 61.059 -26.861 64.944 1.00 36.91 130 SER C N 1
ATOM 9974 C CA . SER C 1 106 ? 61.998 -26.334 65.934 1.00 37.79 130 SER C CA 1
ATOM 9975 C C . SER C 1 106 ? 63.113 -25.424 65.380 1.00 43.34 130 SER C C 1
ATOM 9976 O O . SER C 1 106 ? 63.917 -24.929 66.169 1.00 43.06 130 SER C O 1
ATOM 9979 N N . ARG C 1 107 ? 63.175 -25.194 64.051 1.00 40.32 131 ARG C N 1
ATOM 9980 C CA . ARG C 1 107 ? 64.229 -24.345 63.478 1.00 41.44 131 ARG C CA 1
ATOM 9981 C C . ARG C 1 107 ? 63.747 -23.409 62.340 1.00 44.42 131 ARG C C 1
ATOM 9982 O O . ARG C 1 107 ? 62.660 -23.649 61.813 1.00 40.65 131 ARG C O 1
ATOM 9990 N N . PRO C 1 108 ? 64.508 -22.341 61.945 1.00 43.28 132 PRO C N 1
ATOM 9991 C CA . PRO C 1 108 ? 64.031 -21.462 60.855 1.00 42.61 132 PRO C CA 1
ATOM 9992 C C . PRO C 1 108 ? 63.920 -22.172 59.504 1.00 45.50 132 PRO C C 1
ATOM 9993 O O . PRO C 1 108 ? 64.747 -23.033 59.183 1.00 45.39 132 PRO C O 1
ATOM 9997 N N . VAL C 1 109 ? 62.886 -21.816 58.723 1.00 40.66 133 VAL C N 1
ATOM 9998 C CA . VAL C 1 109 ? 62.628 -22.395 57.397 1.00 40.36 133 VAL C CA 1
ATOM 9999 C C . VAL C 1 109 ? 62.506 -21.284 56.356 1.00 42.35 133 VAL C C 1
ATOM 10000 O O . VAL C 1 109 ? 61.800 -20.304 56.585 1.00 41.19 133 VAL C O 1
ATOM 10004 N N . ASP C 1 110 ? 63.189 -21.437 55.211 1.00 39.00 134 ASP C N 1
ATOM 10005 C CA . ASP C 1 110 ? 63.075 -20.487 54.106 1.00 37.83 134 ASP C CA 1
ATOM 10006 C C . ASP C 1 110 ? 61.877 -20.978 53.261 1.00 37.94 134 ASP C C 1
ATOM 10007 O O . ASP C 1 110 ? 62.011 -21.921 52.477 1.00 36.58 134 ASP C O 1
ATOM 10012 N N . ALA C 1 111 ? 60.695 -20.366 53.481 1.00 33.78 135 ALA C N 1
ATOM 10013 C CA . ALA C 1 111 ? 59.432 -20.700 52.795 1.00 32.53 135 ALA C CA 1
ATOM 10014 C C . ALA C 1 111 ? 59.485 -20.555 51.265 1.00 36.31 135 ALA C C 1
ATOM 10015 O O . ALA C 1 111 ? 58.816 -21.313 50.577 1.00 36.45 135 ALA C O 1
ATOM 10017 N N . ARG C 1 112 ? 60.298 -19.612 50.742 1.00 34.31 136 ARG C N 1
ATOM 10018 C CA . ARG C 1 112 ? 60.510 -19.332 49.314 1.00 35.36 136 ARG C CA 1
ATOM 10019 C C . ARG C 1 112 ? 60.946 -20.577 48.529 1.00 38.47 136 ARG C C 1
ATOM 10020 O O . ARG C 1 112 ? 60.435 -20.829 47.439 1.00 37.19 136 ARG C O 1
ATOM 10028 N N . LEU C 1 113 ? 61.901 -21.339 49.090 1.00 35.46 137 LEU C N 1
ATOM 10029 C CA . LEU C 1 113 ? 62.471 -22.567 48.521 1.00 35.91 137 LEU C CA 1
ATOM 10030 C C . LEU C 1 113 ? 61.395 -23.625 48.265 1.00 37.88 137 LEU C C 1
ATOM 10031 O O . LEU C 1 113 ? 61.510 -24.407 47.323 1.00 37.27 137 LEU C O 1
ATOM 10036 N N . LEU C 1 114 ? 60.347 -23.636 49.098 1.00 33.07 138 LEU C N 1
ATOM 10037 C CA . LEU C 1 114 ? 59.241 -24.579 48.980 1.00 31.78 138 LEU C CA 1
ATOM 10038 C C . LEU C 1 114 ? 58.339 -24.430 47.757 1.00 34.79 138 LEU C C 1
ATOM 10039 O O . LEU C 1 114 ? 57.584 -25.356 47.461 1.00 35.01 138 LEU C O 1
ATOM 10044 N N . PHE C 1 115 ? 58.490 -23.340 46.980 1.00 31.42 139 PHE C N 1
ATOM 10045 C CA . PHE C 1 115 ? 57.720 -23.136 45.742 1.00 31.09 139 PHE C CA 1
ATOM 10046 C C . PHE C 1 115 ? 58.153 -24.117 44.636 1.00 37.34 139 PHE C C 1
ATOM 10047 O O . PHE C 1 115 ? 57.468 -24.256 43.622 1.00 37.36 139 PHE C O 1
ATOM 10055 N N . GLN C 1 116 ? 59.274 -24.824 44.858 1.00 34.07 140 GLN C N 1
ATOM 10056 C CA . GLN C 1 116 ? 59.820 -25.825 43.938 1.00 34.65 140 GLN C CA 1
ATOM 10057 C C . GLN C 1 116 ? 59.021 -27.128 44.038 1.00 37.50 140 GLN C C 1
ATOM 10058 O O . GLN C 1 116 ? 59.100 -27.960 43.128 1.00 37.79 140 GLN C O 1
ATOM 10064 N N . TYR C 1 117 ? 58.253 -27.305 45.143 1.00 31.61 141 TYR C N 1
ATOM 10065 C CA . TYR C 1 117 ? 57.538 -28.545 45.438 1.00 30.77 141 TYR C CA 1
ATOM 10066 C C . TYR C 1 117 ? 55.993 -28.462 45.484 1.00 33.70 141 TYR C C 1
ATOM 10067 O O . TYR C 1 117 ? 55.352 -29.207 46.234 1.00 31.36 141 TYR C O 1
ATOM 10076 N N . VAL C 1 118 ? 55.408 -27.585 44.645 1.00 31.59 142 VAL C N 1
ATOM 10077 C CA . VAL C 1 118 ? 53.951 -27.398 44.524 1.00 30.81 142 VAL C CA 1
ATOM 10078 C C . VAL C 1 118 ? 53.258 -28.683 43.982 1.00 35.43 142 VAL C C 1
ATOM 10079 O O . VAL C 1 118 ? 52.260 -29.085 44.590 1.00 34.15 142 VAL C O 1
ATOM 10083 N N . PRO C 1 119 ? 53.780 -29.397 42.934 1.00 32.27 143 PRO C N 1
ATOM 10084 C CA . PRO C 1 119 ? 53.103 -30.628 42.485 1.00 31.66 143 PRO C CA 1
ATOM 10085 C C . PRO C 1 119 ? 53.104 -31.736 43.531 1.00 32.59 143 PRO C C 1
ATOM 10086 O O . PRO C 1 119 ? 52.171 -32.541 43.562 1.00 30.10 143 PRO C O 1
ATOM 10090 N N . GLN C 1 120 ? 54.127 -31.756 44.415 1.00 28.94 144 GLN C N 1
ATOM 10091 C CA . GLN C 1 120 ? 54.212 -32.741 45.487 1.00 28.21 144 GLN C CA 1
ATOM 10092 C C . GLN C 1 120 ? 53.172 -32.429 46.557 1.00 27.17 144 GLN C C 1
ATOM 10093 O O . GLN C 1 120 ? 52.654 -33.354 47.164 1.00 26.58 144 GLN C O 1
ATOM 10099 N N . MET C 1 121 ? 52.816 -31.142 46.747 1.00 22.94 145 MET C N 1
ATOM 10100 C CA . MET C 1 121 ? 51.761 -30.736 47.696 1.00 21.49 145 MET C CA 1
ATOM 10101 C C . MET C 1 121 ? 50.427 -31.171 47.107 1.00 24.62 145 MET C C 1
ATOM 10102 O O . MET C 1 121 ? 49.574 -31.683 47.833 1.00 23.62 145 MET C O 1
ATOM 10107 N N . HIS C 1 122 ? 50.258 -30.986 45.777 1.00 22.46 146 HIS C N 1
ATOM 10108 C CA . HIS C 1 122 ? 49.048 -31.391 45.052 1.00 23.23 146 HIS C CA 1
ATOM 10109 C C . HIS C 1 122 ? 48.865 -32.905 45.165 1.00 26.01 146 HIS C C 1
ATOM 10110 O O . HIS C 1 122 ? 47.754 -33.370 45.385 1.00 24.80 146 HIS C O 1
ATOM 10117 N N . GLU C 1 123 ? 49.973 -33.650 45.049 1.00 24.17 147 GLU C N 1
ATOM 10118 C CA . GLU C 1 123 ? 50.102 -35.109 45.147 1.00 26.19 147 GLU C CA 1
ATOM 10119 C C . GLU C 1 123 ? 49.507 -35.601 46.491 1.00 30.92 147 GLU C C 1
ATOM 10120 O O . GLU C 1 123 ? 48.682 -36.517 46.494 1.00 32.36 147 GLU C O 1
ATOM 10126 N N . GLY C 1 124 ? 49.848 -34.928 47.590 1.00 26.36 148 GLY C N 1
ATOM 10127 C CA . GLY C 1 124 ? 49.312 -35.233 48.920 1.00 25.36 148 GLY C CA 1
ATOM 10128 C C . GLY C 1 124 ? 47.826 -34.929 49.050 1.00 28.14 148 GLY C C 1
ATOM 10129 O O . GLY C 1 124 ? 47.060 -35.730 49.600 1.00 28.03 148 GLY C O 1
ATOM 10130 N N . ALA C 1 125 ? 47.390 -33.789 48.507 1.00 21.48 149 ALA C N 1
ATOM 10131 C CA . ALA C 1 125 ? 45.990 -33.401 48.599 1.00 20.32 149 ALA C CA 1
ATOM 10132 C C . ALA C 1 125 ? 45.088 -34.321 47.730 1.00 24.74 149 ALA C C 1
ATOM 10133 O O . ALA C 1 125 ? 43.949 -34.589 48.105 1.00 22.80 149 ALA C O 1
ATOM 10135 N N . LYS C 1 126 ? 45.606 -34.786 46.576 1.00 22.56 150 LYS C N 1
ATOM 10136 C CA . LYS C 1 126 ? 44.895 -35.647 45.620 1.00 22.85 150 LYS C CA 1
ATOM 10137 C C . LYS C 1 126 ? 44.447 -36.969 46.270 1.00 26.04 150 LYS C C 1
ATOM 10138 O O . LYS C 1 126 ? 43.277 -37.334 46.131 1.00 21.42 150 LYS C O 1
ATOM 10144 N N . LYS C 1 127 ? 45.363 -37.669 46.987 1.00 24.96 151 LYS C N 1
ATOM 10145 C CA . LYS C 1 127 ? 45.018 -38.937 47.634 1.00 25.36 151 LYS C CA 1
ATOM 10146 C C . LYS C 1 127 ? 43.887 -38.765 48.671 1.00 26.33 151 LYS C C 1
ATOM 10147 O O . LYS C 1 127 ? 42.960 -39.572 48.707 1.00 24.18 151 LYS C O 1
ATOM 10153 N N . LEU C 1 128 ? 43.925 -37.674 49.446 1.00 21.55 152 LEU C N 1
ATOM 10154 C CA . LEU C 1 128 ? 42.890 -37.405 50.439 1.00 20.71 152 LEU C CA 1
ATOM 10155 C C . LEU C 1 128 ? 41.543 -37.068 49.759 1.00 23.41 152 LEU C C 1
ATOM 10156 O O . LEU C 1 128 ? 40.506 -37.599 50.165 1.00 21.28 152 LEU C O 1
ATOM 10161 N N . MET C 1 129 ? 41.562 -36.208 48.722 1.00 21.02 153 MET C N 1
ATOM 10162 C CA . MET C 1 129 ? 40.347 -35.809 47.999 1.00 20.40 153 MET C CA 1
ATOM 10163 C C . MET C 1 129 ? 39.681 -36.966 47.279 1.00 23.28 153 MET C C 1
ATOM 10164 O O . MET C 1 129 ? 38.452 -37.019 47.193 1.00 20.84 153 MET C O 1
ATOM 10169 N N . GLN C 1 130 ? 40.482 -37.900 46.773 1.00 20.90 154 GLN C N 1
ATOM 10170 C CA . GLN C 1 130 ? 39.969 -39.100 46.104 1.00 21.50 154 GLN C CA 1
ATOM 10171 C C . GLN C 1 130 ? 39.223 -39.987 47.141 1.00 2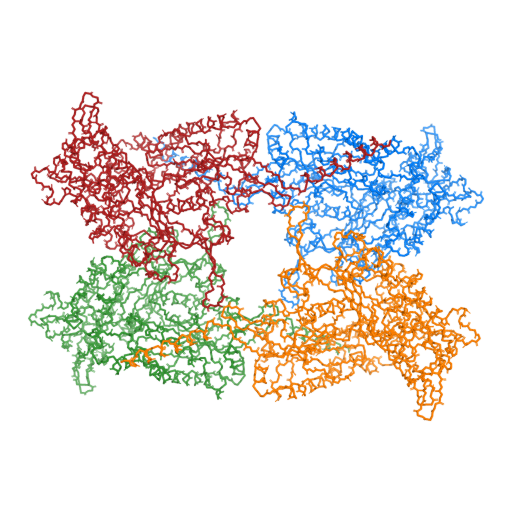2.35 154 GLN C C 1
ATOM 10172 O O . GLN C 1 130 ? 38.149 -40.493 46.830 1.00 21.00 154 GLN C O 1
ATOM 10178 N N . LEU C 1 131 ? 39.755 -40.117 48.371 1.00 19.85 155 LEU C N 1
ATOM 10179 C CA . LEU C 1 131 ? 39.098 -40.888 49.445 1.00 18.84 155 LEU C CA 1
ATOM 10180 C C . LEU C 1 131 ? 37.775 -40.246 49.857 1.00 19.86 155 LEU C C 1
ATOM 10181 O O . LEU C 1 131 ? 36.788 -40.953 50.048 1.00 16.37 155 LEU C O 1
ATOM 10186 N N . LEU C 1 132 ? 37.751 -38.905 49.958 1.00 14.40 156 LEU C N 1
ATOM 10187 C CA . LEU C 1 132 ? 36.540 -38.172 50.331 1.00 14.78 156 LEU C CA 1
ATOM 10188 C C . LEU C 1 132 ? 35.474 -38.268 49.235 1.00 19.04 156 LEU C C 1
ATOM 10189 O O . LEU C 1 132 ? 34.280 -38.361 49.540 1.00 17.16 156 LEU C O 1
ATOM 10194 N N . GLU C 1 133 ? 35.916 -38.201 47.955 1.00 14.42 157 GLU C N 1
ATOM 10195 C CA . GLU C 1 133 ? 35.018 -38.243 46.809 1.00 14.31 157 GLU C CA 1
ATOM 10196 C C . GLU C 1 133 ? 34.361 -39.628 46.770 1.00 19.05 157 GLU C C 1
ATOM 10197 O O . GLU C 1 133 ? 33.139 -39.703 46.680 1.00 18.68 157 GLU C O 1
ATOM 10203 N N . GLU C 1 134 ? 35.162 -40.706 46.907 1.00 16.79 158 GLU C N 1
ATOM 10204 C CA . GLU C 1 134 ? 34.626 -42.075 46.918 1.00 18.11 158 GLU C CA 1
ATOM 10205 C C . GLU C 1 134 ? 33.636 -42.302 48.073 1.00 19.94 158 GLU C C 1
ATOM 10206 O O . GLU C 1 134 ? 32.603 -42.919 47.858 1.00 18.15 158 GLU C O 1
ATOM 10212 N N . ASP C 1 135 ? 33.947 -41.780 49.283 1.00 17.59 159 ASP C N 1
ATOM 10213 C CA . ASP C 1 135 ? 33.093 -41.889 50.470 1.00 17.77 159 ASP C CA 1
ATOM 10214 C C . ASP C 1 135 ? 31.748 -41.138 50.292 1.00 20.65 159 ASP C C 1
ATOM 10215 O O . ASP C 1 135 ? 30.711 -41.641 50.728 1.00 19.76 159 ASP C O 1
ATOM 10220 N N . THR C 1 136 ? 31.772 -39.939 49.658 1.00 16.25 160 THR C N 1
ATOM 10221 C CA . THR C 1 136 ? 30.594 -39.121 49.402 1.00 15.54 160 THR C CA 1
ATOM 10222 C C . THR C 1 136 ? 29.667 -39.837 48.431 1.00 19.32 160 THR C C 1
ATOM 10223 O O . THR C 1 136 ? 28.448 -39.851 48.642 1.00 17.56 160 THR C O 1
ATOM 10227 N N . VAL C 1 137 ? 30.250 -40.392 47.340 1.00 17.20 161 VAL C N 1
ATOM 10228 C CA . VAL C 1 137 ? 29.528 -41.133 46.296 1.00 18.33 161 VAL C CA 1
ATOM 10229 C C . VAL C 1 137 ? 28.870 -42.389 46.922 1.00 23.83 161 VAL C C 1
ATOM 10230 O O . VAL C 1 137 ? 27.700 -42.682 46.630 1.00 23.25 161 VAL C O 1
ATOM 10234 N N . ALA C 1 138 ? 29.592 -43.068 47.834 1.00 20.58 162 ALA C N 1
ATOM 10235 C CA . ALA C 1 138 ? 29.103 -44.282 48.519 1.00 22.07 162 ALA C CA 1
ATOM 10236 C C . ALA C 1 138 ? 27.843 -43.981 49.339 1.00 26.56 162 ALA C C 1
ATOM 10237 O O . ALA C 1 138 ? 26.866 -44.741 49.262 1.00 28.13 162 ALA C O 1
ATOM 10239 N N . ILE C 1 139 ? 27.847 -42.827 50.049 1.00 21.02 163 ILE C N 1
ATOM 10240 C CA . ILE C 1 139 ? 26.735 -42.334 50.860 1.00 19.70 163 ILE C CA 1
ATOM 10241 C C . ILE C 1 139 ? 25.541 -42.007 49.947 1.00 23.70 163 ILE C C 1
ATOM 10242 O O . ILE C 1 139 ? 24.426 -42.444 50.218 1.00 21.43 163 ILE C O 1
ATOM 10247 N N . LEU C 1 140 ? 25.775 -41.231 48.876 1.00 20.71 164 LEU C N 1
ATOM 10248 C CA . LEU C 1 140 ? 24.706 -40.891 47.921 1.00 19.29 164 LEU C CA 1
ATOM 10249 C C . LEU C 1 140 ? 24.042 -42.148 47.341 1.00 23.83 164 LEU C C 1
ATOM 10250 O O . LEU C 1 140 ? 22.809 -42.274 47.379 1.00 22.20 164 LEU C O 1
ATOM 10255 N N . ASP C 1 141 ? 24.854 -43.110 46.875 1.00 22.89 165 ASP C N 1
ATOM 10256 C CA . ASP C 1 141 ? 24.346 -44.370 46.306 1.00 23.69 165 ASP C CA 1
ATOM 10257 C C . ASP C 1 141 ? 23.570 -45.245 47.289 1.00 29.76 165 ASP C C 1
ATOM 10258 O O . ASP C 1 141 ? 22.637 -45.937 46.877 1.00 30.32 165 ASP C O 1
ATOM 10263 N N . SER C 1 142 ? 23.943 -45.238 48.571 1.00 27.10 166 SER C N 1
ATOM 10264 C CA . SER C 1 142 ? 23.243 -46.081 49.551 1.00 28.47 166 SER C CA 1
ATOM 10265 C C . SER C 1 142 ? 21.972 -45.397 50.086 1.00 33.09 166 SER C C 1
ATOM 10266 O O . SER C 1 142 ? 21.081 -46.078 50.579 1.00 31.63 166 SER C O 1
ATOM 10269 N N . GLN C 1 143 ? 21.927 -44.049 50.062 1.00 29.76 167 GLN C N 1
ATOM 10270 C CA . GLN C 1 143 ? 20.789 -43.327 50.613 1.00 30.13 167 GLN C CA 1
ATOM 10271 C C . GLN C 1 143 ? 19.709 -42.904 49.613 1.00 36.22 167 GLN C C 1
ATOM 10272 O O . GLN C 1 143 ? 18.571 -42.673 50.033 1.00 38.28 167 GLN C O 1
ATOM 10278 N N . LEU C 1 144 ? 20.030 -42.846 48.304 1.00 30.86 168 LEU C N 1
ATOM 10279 C CA . LEU C 1 144 ? 19.091 -42.383 47.279 1.00 29.42 168 LEU C CA 1
ATOM 10280 C C . LEU C 1 144 ? 18.471 -43.467 46.415 1.00 34.86 168 LEU C C 1
ATOM 10281 O O . LEU C 1 144 ? 19.189 -44.363 45.953 1.00 33.22 168 LEU C O 1
ATOM 10286 N N . ASN C 1 145 ? 17.146 -43.334 46.105 1.00 32.18 169 ASN C N 1
ATOM 10287 C CA . ASN C 1 145 ? 16.484 -44.252 45.171 1.00 33.71 169 ASN C CA 1
ATOM 10288 C C . ASN C 1 145 ? 16.775 -43.746 43.753 1.00 37.75 169 ASN C C 1
ATOM 10289 O O . ASN C 1 145 ? 17.288 -42.630 43.602 1.00 34.46 169 ASN C O 1
ATOM 10294 N N . GLU C 1 146 ? 16.428 -44.534 42.723 1.00 36.39 170 GLU C N 1
ATOM 10295 C CA . GLU C 1 146 ? 16.701 -44.158 41.329 1.00 37.75 170 GLU C CA 1
ATOM 10296 C C . GLU C 1 146 ? 16.106 -42.827 40.846 1.00 41.62 170 GLU C C 1
ATOM 10297 O O . GLU C 1 146 ? 16.767 -42.131 40.070 1.00 40.66 170 GLU C O 1
ATOM 10303 N N . LYS C 1 147 ? 14.888 -42.464 41.326 1.00 37.45 171 LYS C N 1
ATOM 10304 C CA . LYS C 1 147 ? 14.211 -41.206 40.978 1.00 36.08 171 LYS C CA 1
ATOM 10305 C C . LYS C 1 147 ? 14.930 -40.028 41.641 1.00 34.41 171 LYS C C 1
ATOM 10306 O O . LYS C 1 147 ? 15.167 -39.011 40.995 1.00 33.03 171 LYS C O 1
ATOM 10312 N N . GLN C 1 148 ? 15.290 -40.176 42.919 1.00 28.96 172 GLN C N 1
ATOM 10313 C CA . GLN C 1 148 ? 16.045 -39.173 43.665 1.00 27.26 172 GLN C CA 1
ATOM 10314 C C . GLN C 1 148 ? 17.425 -38.940 43.018 1.00 28.93 172 GLN C C 1
ATOM 10315 O O . GLN C 1 148 ? 17.850 -37.789 42.906 1.00 26.65 172 GLN C O 1
ATOM 10321 N N . LYS C 1 149 ? 18.099 -40.024 42.551 1.00 25.14 173 LYS C N 1
ATOM 10322 C CA . LYS C 1 149 ? 19.418 -39.932 41.879 1.00 24.74 173 LYS C CA 1
ATOM 10323 C C . LYS C 1 149 ? 19.367 -39.091 40.617 1.00 29.01 173 LYS C C 1
ATOM 10324 O O . LYS C 1 149 ? 20.288 -38.324 40.381 1.00 28.29 173 LYS C O 1
ATOM 10330 N N . VAL C 1 150 ? 18.294 -39.240 39.801 1.00 26.86 174 VAL C N 1
ATOM 10331 C CA . VAL C 1 150 ? 18.081 -38.481 38.556 1.00 26.50 174 VAL C CA 1
ATOM 10332 C C . VAL C 1 150 ? 18.079 -36.973 38.863 1.00 26.47 174 VAL C C 1
ATOM 10333 O O . VAL C 1 150 ? 18.838 -36.224 38.239 1.00 24.50 174 VAL C O 1
ATOM 10337 N N . GLN C 1 151 ? 17.285 -36.547 39.869 1.00 23.23 175 GLN C N 1
ATOM 10338 C CA . GLN C 1 151 ? 17.216 -35.126 40.285 1.00 23.01 175 GLN C CA 1
ATOM 10339 C C . GLN C 1 151 ? 18.566 -34.628 40.800 1.00 24.99 175 GLN C C 1
ATOM 10340 O O . GLN C 1 151 ? 19.053 -33.577 40.371 1.00 23.60 175 GLN C O 1
ATOM 10346 N N . VAL C 1 152 ? 19.168 -35.394 41.721 1.00 21.95 176 VAL C N 1
ATOM 10347 C CA . VAL C 1 152 ? 20.448 -35.052 42.344 1.00 21.04 176 VAL C CA 1
ATOM 10348 C C . VAL C 1 152 ? 21.585 -34.886 41.307 1.00 26.73 176 VAL C C 1
ATOM 10349 O O . VAL C 1 152 ? 22.306 -33.885 41.353 1.00 26.05 176 VAL C O 1
ATOM 10353 N N . LYS C 1 153 ? 21.703 -35.837 40.364 1.00 25.12 177 LYS C N 1
ATOM 10354 C CA . LYS C 1 153 ? 22.729 -35.792 39.322 1.00 25.87 177 LYS C CA 1
ATOM 10355 C C . LYS C 1 153 ? 22.548 -34.619 38.338 1.00 30.31 177 LYS C C 1
ATOM 10356 O O . LYS C 1 153 ? 23.540 -34.002 37.927 1.00 29.75 177 LYS C O 1
ATOM 10362 N N . ALA C 1 154 ? 21.288 -34.271 38.026 1.00 27.17 178 ALA C N 1
ATOM 10363 C CA . ALA C 1 154 ? 20.948 -33.176 37.108 1.00 26.74 178 ALA C CA 1
ATOM 10364 C C . ALA C 1 154 ? 21.275 -31.782 37.630 1.00 29.76 178 ALA C C 1
ATOM 10365 O O . ALA C 1 154 ? 21.788 -30.965 36.858 1.00 28.98 178 ALA C O 1
ATOM 10367 N N . LEU C 1 155 ? 20.958 -31.491 38.926 1.00 25.49 179 LEU C N 1
ATOM 10368 C CA . LEU C 1 155 ? 21.130 -30.154 39.506 1.00 25.62 179 LEU C CA 1
ATOM 10369 C C . LEU C 1 155 ? 22.548 -29.699 39.825 1.00 26.37 179 LEU C C 1
ATOM 10370 O O . LEU C 1 155 ? 22.791 -28.488 39.909 1.00 26.21 179 LEU C O 1
ATOM 10375 N N . GLY C 1 156 ? 23.443 -30.646 40.050 1.00 20.57 180 GLY C N 1
ATOM 10376 C CA . GLY C 1 156 ? 24.808 -30.333 40.443 1.00 18.79 180 GLY C CA 1
ATOM 10377 C C . GLY C 1 156 ? 24.915 -30.388 41.949 1.00 21.27 180 GLY C C 1
ATOM 10378 O O . GLY C 1 156 ? 23.908 -30.199 42.648 1.00 21.07 180 GLY C O 1
ATOM 10379 N N . ILE C 1 157 ? 26.123 -30.702 42.460 1.00 15.25 181 ILE C N 1
ATOM 10380 C CA . ILE C 1 157 ? 26.353 -30.849 43.889 1.00 14.54 181 ILE C CA 1
ATOM 10381 C C . ILE C 1 157 ? 27.370 -29.839 44.456 1.00 18.48 181 ILE C C 1
ATOM 10382 O O . ILE C 1 157 ? 28.574 -30.070 44.394 1.00 16.76 181 ILE C O 1
ATOM 10387 N N . PRO C 1 158 ? 26.873 -28.715 45.020 1.00 16.35 182 PRO C N 1
ATOM 10388 C CA . PRO C 1 158 ? 27.766 -27.757 45.685 1.00 14.96 182 PRO C CA 1
ATOM 10389 C C . PRO C 1 158 ? 28.542 -28.428 46.834 1.00 18.77 182 PRO C C 1
ATOM 10390 O O . PRO C 1 158 ? 27.979 -29.165 47.634 1.00 17.05 182 PRO C O 1
ATOM 10394 N N . VAL C 1 159 ? 29.841 -28.171 46.893 1.00 16.22 183 VAL C N 1
ATOM 10395 C CA . VAL C 1 159 ? 30.719 -28.697 47.941 1.00 14.49 183 VAL C CA 1
ATOM 10396 C C . VAL C 1 159 ? 31.251 -27.522 48.723 1.00 16.67 183 VAL C C 1
ATOM 10397 O O . VAL C 1 159 ? 31.734 -26.559 48.133 1.00 17.97 183 VAL C O 1
ATOM 10401 N N . MET C 1 160 ? 31.138 -27.586 50.049 1.00 13.82 184 MET C N 1
ATOM 10402 C CA . MET C 1 160 ? 31.695 -26.597 50.964 1.00 13.24 184 MET C CA 1
ATOM 10403 C C . MET C 1 160 ? 32.716 -27.287 51.880 1.00 16.30 184 MET C C 1
ATOM 10404 O O . MET C 1 160 ? 32.347 -27.887 52.888 1.00 16.12 184 MET C O 1
ATOM 10409 N N . LEU C 1 161 ? 34.004 -27.231 51.506 1.00 12.22 185 LEU C N 1
ATOM 10410 C CA . LEU C 1 161 ? 35.061 -27.790 52.357 1.00 11.19 185 LEU C CA 1
ATOM 10411 C C . LEU C 1 161 ? 35.562 -26.635 53.204 1.00 17.00 185 LEU C C 1
ATOM 10412 O O . LEU C 1 161 ? 36.041 -25.637 52.661 1.00 14.63 185 LEU C O 1
ATOM 10417 N N . CYS C 1 162 ? 35.454 -26.755 54.539 1.00 16.85 186 CYS C N 1
ATOM 10418 C CA . CYS C 1 162 ? 35.970 -25.720 55.425 1.00 17.13 186 CYS C CA 1
ATOM 10419 C C . CYS C 1 162 ? 36.954 -26.334 56.378 1.00 17.55 186 CYS C C 1
ATOM 10420 O O . CYS C 1 162 ? 36.653 -27.373 56.979 1.00 16.20 186 CYS C O 1
ATOM 10423 N N . SER C 1 163 ? 38.143 -25.710 56.507 1.00 14.54 187 SER C N 1
ATOM 10424 C CA . SER C 1 163 ? 39.113 -26.159 57.504 1.00 14.93 187 SER C CA 1
ATOM 10425 C C . SER C 1 163 ? 38.856 -25.354 58.750 1.00 19.78 187 SER C C 1
ATOM 10426 O O . SER C 1 163 ? 38.511 -24.173 58.665 1.00 19.02 187 SER C O 1
ATOM 10429 N N . THR C 1 164 ? 38.999 -25.997 59.900 1.00 18.40 188 THR C N 1
ATOM 10430 C CA . THR C 1 164 ? 38.847 -25.340 61.188 1.00 19.04 188 THR C CA 1
ATOM 10431 C C . THR C 1 164 ? 40.247 -25.328 61.840 1.00 26.70 188 THR C C 1
ATOM 10432 O O . THR C 1 164 ? 41.195 -24.810 61.236 1.00 25.52 188 THR C O 1
ATOM 10436 N N . ALA C 1 165 ? 40.414 -25.927 63.019 1.00 28.21 189 ALA C N 1
ATOM 10437 C CA . ALA C 1 165 ? 41.737 -25.938 63.656 1.00 29.93 189 ALA C CA 1
ATOM 10438 C C . ALA C 1 165 ? 42.734 -26.883 62.933 1.00 36.89 189 ALA C C 1
ATOM 10439 O O . ALA C 1 165 ? 42.328 -27.674 62.070 1.00 37.27 189 ALA C O 1
ATOM 10441 N N . GLY C 1 166 ? 44.011 -26.787 63.303 1.00 34.53 190 GLY C N 1
ATOM 10442 C CA . GLY C 1 166 ? 45.066 -27.637 62.768 1.00 35.51 190 GLY C CA 1
ATOM 10443 C C . GLY C 1 166 ? 45.830 -27.065 61.595 1.00 41.86 190 GLY C C 1
ATOM 10444 O O . GLY C 1 166 ? 46.955 -27.494 61.331 1.00 41.82 190 GLY C O 1
ATOM 10445 N N . VAL C 1 167 ? 45.242 -26.096 60.877 1.00 39.75 191 VAL C N 1
ATOM 10446 C CA . VAL C 1 167 ? 45.925 -25.517 59.725 1.00 40.10 191 VAL C CA 1
ATOM 10447 C C . VAL C 1 167 ? 46.073 -23.963 59.782 1.00 43.31 191 VAL C C 1
ATOM 10448 O O . VAL C 1 167 ? 46.522 -23.333 58.822 1.00 42.24 191 VAL C O 1
ATOM 10452 N N . ARG C 1 168 ? 45.828 -23.384 60.979 1.00 39.84 192 ARG C N 1
ATOM 10453 C CA . ARG C 1 168 ? 45.847 -21.933 61.245 1.00 39.19 192 ARG C CA 1
ATOM 10454 C C . ARG C 1 168 ? 47.200 -21.347 61.618 1.00 42.92 192 ARG C C 1
ATOM 10455 O O . ARG C 1 168 ? 47.383 -20.129 61.496 1.00 42.70 192 ARG C O 1
ATOM 10463 N N . ASP C 1 169 ? 48.125 -22.192 62.121 1.00 37.51 193 ASP C N 1
ATOM 10464 C CA . ASP C 1 169 ? 49.403 -21.748 62.667 1.00 36.84 193 ASP C CA 1
ATOM 10465 C C . ASP C 1 169 ? 50.688 -21.921 61.823 1.00 39.66 193 ASP C C 1
ATOM 10466 O O . ASP C 1 169 ? 51.781 -21.871 62.402 1.00 39.83 193 ASP C O 1
ATOM 10471 N N . PHE C 1 170 ? 50.582 -22.083 60.484 1.00 34.46 194 PHE C N 1
ATOM 10472 C CA . PHE C 1 170 ? 51.775 -22.214 59.629 1.00 35.33 194 PHE C CA 1
ATOM 10473 C C . PHE C 1 170 ? 52.452 -20.868 59.250 1.00 41.34 194 PHE C C 1
ATOM 10474 O O . PHE C 1 170 ? 53.664 -20.832 59.043 1.00 41.69 194 PHE C O 1
ATOM 10482 N N . HIS C 1 171 ? 51.671 -19.774 59.190 1.00 38.76 195 HIS C N 1
ATOM 10483 C CA . HIS C 1 171 ? 52.118 -18.390 58.918 1.00 39.27 195 HIS C CA 1
ATOM 10484 C C . HIS C 1 171 ? 52.980 -18.144 57.679 1.00 41.52 195 HIS C C 1
ATOM 10485 O O . HIS C 1 171 ? 53.882 -17.291 57.686 1.00 42.88 195 HIS C O 1
ATOM 10492 N N . GLU C 1 172 ? 52.691 -18.873 56.605 1.00 34.26 196 GLU C N 1
ATOM 10493 C CA . GLU C 1 172 ? 53.396 -18.688 55.335 1.00 33.40 196 GLU C CA 1
ATOM 10494 C C . GLU C 1 172 ? 52.369 -18.666 54.196 1.00 34.28 196 GLU C C 1
ATOM 10495 O O . GLU C 1 172 ? 51.245 -18.210 54.410 1.00 34.48 196 GLU C O 1
ATOM 10501 N N . TRP C 1 173 ? 52.729 -19.170 53.020 1.00 27.70 197 TRP C N 1
ATOM 10502 C CA . TRP C 1 173 ? 51.851 -19.215 51.854 1.00 26.63 197 TRP C CA 1
ATOM 10503 C C . TRP C 1 173 ? 51.151 -20.586 51.659 1.00 28.07 197 TRP C C 1
ATOM 10504 O O . TRP C 1 173 ? 50.315 -20.722 50.756 1.00 26.60 197 TRP C O 1
ATOM 10515 N N . TYR C 1 174 ? 51.515 -21.592 52.483 1.00 23.40 198 TYR C N 1
ATOM 10516 C CA . TYR C 1 174 ? 51.096 -23.006 52.378 1.00 22.59 198 TYR C CA 1
ATOM 10517 C C . TYR C 1 174 ? 49.605 -23.265 52.402 1.00 23.87 198 TYR C C 1
ATOM 10518 O O . TYR C 1 174 ? 49.112 -23.961 51.522 1.00 21.49 198 TYR C O 1
ATOM 10527 N N . ARG C 1 175 ? 48.892 -22.760 53.426 1.00 21.41 199 ARG C N 1
ATOM 10528 C CA . ARG C 1 175 ? 47.450 -23.009 53.543 1.00 20.85 199 ARG C CA 1
ATOM 10529 C C . ARG C 1 175 ? 46.642 -22.438 52.378 1.00 23.30 199 ARG C C 1
ATOM 10530 O O . ARG C 1 175 ? 45.779 -23.138 51.840 1.00 21.69 199 ARG C O 1
ATOM 10538 N N . ASP C 1 176 ? 46.910 -21.177 51.994 1.00 20.68 200 ASP C N 1
ATOM 10539 C CA . ASP C 1 176 ? 46.211 -20.552 50.873 1.00 20.24 200 ASP C CA 1
ATOM 10540 C C . ASP C 1 176 ? 46.480 -21.312 49.573 1.00 20.88 200 ASP C C 1
ATOM 10541 O O . ASP C 1 176 ? 45.536 -21.523 48.821 1.00 19.16 200 ASP C O 1
ATOM 10546 N N . ALA C 1 177 ? 47.741 -21.767 49.342 1.00 16.63 201 ALA C N 1
ATOM 10547 C CA . ALA C 1 177 ? 48.107 -22.573 48.178 1.00 17.32 201 ALA C CA 1
ATOM 10548 C C . ALA C 1 177 ? 47.422 -23.943 48.230 1.00 20.58 201 ALA C C 1
ATOM 10549 O O . ALA C 1 177 ? 46.873 -24.394 47.219 1.00 19.37 201 ALA C O 1
ATOM 10551 N N . LEU C 1 178 ? 47.378 -24.568 49.423 1.00 17.25 202 LEU C N 1
ATOM 10552 C CA . LEU C 1 178 ? 46.672 -25.838 49.606 1.00 17.49 202 LEU C CA 1
ATOM 10553 C C . LEU C 1 178 ? 45.192 -25.705 49.225 1.00 18.31 202 LEU C C 1
ATOM 10554 O O . LEU C 1 178 ? 44.680 -26.564 48.522 1.00 17.18 202 LEU C O 1
ATOM 10559 N N . PHE C 1 179 ? 44.531 -24.600 49.630 1.00 17.20 203 PHE C N 1
ATOM 10560 C CA . PHE C 1 179 ? 43.123 -24.373 49.287 1.00 15.48 203 PHE C CA 1
ATOM 10561 C C . PHE C 1 179 ? 42.884 -24.195 47.808 1.00 16.77 203 PHE C C 1
ATOM 10562 O O . PHE C 1 179 ? 41.900 -24.706 47.308 1.00 15.36 203 PHE C O 1
ATOM 10570 N N . VAL C 1 180 ? 43.804 -23.526 47.096 1.00 15.89 204 VAL C N 1
ATOM 10571 C CA . VAL C 1 180 ? 43.726 -23.402 45.642 1.00 15.83 204 VAL C CA 1
ATOM 10572 C C . VAL C 1 180 ? 43.739 -24.846 45.017 1.00 19.88 204 VAL C C 1
ATOM 10573 O O . VAL C 1 180 ? 42.921 -25.158 44.151 1.00 18.89 204 VAL C O 1
ATOM 10577 N N . LEU C 1 181 ? 44.654 -25.702 45.477 1.00 16.79 205 LEU C N 1
ATOM 10578 C CA . LEU C 1 181 ? 44.790 -27.095 44.994 1.00 16.53 205 LEU C CA 1
ATOM 10579 C C . LEU C 1 181 ? 43.560 -27.980 45.322 1.00 19.19 205 LEU C C 1
ATOM 10580 O O . LEU C 1 181 ? 43.116 -28.756 44.467 1.00 18.99 205 LEU C O 1
ATOM 10585 N N . LEU C 1 182 ? 42.985 -27.821 46.525 1.00 15.49 206 LEU C N 1
ATOM 10586 C CA . LEU C 1 182 ? 41.794 -28.583 46.942 1.00 14.70 206 LEU C CA 1
ATOM 10587 C C . LEU C 1 182 ? 40.586 -28.226 46.085 1.00 17.10 206 LEU C C 1
ATOM 10588 O O . LEU C 1 182 ? 39.876 -29.129 45.659 1.00 17.41 206 LEU C O 1
ATOM 10593 N N . ARG C 1 183 ? 40.350 -26.914 45.815 1.00 12.40 207 ARG C N 1
ATOM 10594 C CA . ARG C 1 183 ? 39.213 -26.487 44.985 1.00 11.30 207 ARG C CA 1
ATOM 10595 C C . ARG C 1 183 ? 39.411 -27.014 43.559 1.00 16.43 207 ARG C C 1
ATOM 10596 O O . ARG C 1 183 ? 38.442 -27.432 42.933 1.00 16.93 207 ARG C O 1
ATOM 10604 N N . HIS C 1 184 ? 40.670 -27.016 43.053 1.00 15.17 208 HIS C N 1
ATOM 10605 C CA . HIS C 1 184 ? 40.979 -27.553 41.716 1.00 17.83 208 HIS C CA 1
ATOM 10606 C C . HIS C 1 184 ? 40.633 -29.063 41.637 1.00 20.84 208 HIS C C 1
ATOM 10607 O O . HIS C 1 184 ? 40.017 -29.521 40.665 1.00 18.96 208 HIS C O 1
ATOM 10614 N N . LEU C 1 185 ? 40.925 -29.796 42.716 1.00 17.51 209 LEU C N 1
ATOM 10615 C CA . LEU C 1 185 ? 40.626 -31.221 42.812 1.00 17.06 209 LEU C CA 1
ATOM 10616 C C . LEU C 1 185 ? 39.110 -31.462 42.856 1.00 19.62 209 LEU C C 1
ATOM 10617 O O . LEU C 1 185 ? 38.618 -32.275 42.074 1.00 20.67 209 LEU C O 1
ATOM 10622 N N . ILE C 1 186 ? 38.371 -30.681 43.681 1.00 15.54 210 ILE C N 1
ATOM 10623 C CA . ILE C 1 186 ? 36.910 -30.784 43.822 1.00 14.87 210 ILE C CA 1
ATOM 10624 C C . ILE C 1 186 ? 36.215 -30.510 42.492 1.00 19.97 210 ILE C C 1
ATOM 10625 O O . ILE C 1 186 ? 35.207 -31.155 42.183 1.00 19.95 210 ILE C O 1
ATOM 10630 N N . ASN C 1 187 ? 36.750 -29.548 41.719 1.00 16.63 211 ASN C N 1
ATOM 10631 C CA . ASN C 1 187 ? 36.201 -29.108 40.434 1.00 16.70 211 ASN C CA 1
ATOM 10632 C C . ASN C 1 187 ? 36.517 -30.047 39.296 1.00 23.02 211 ASN C C 1
ATOM 10633 O O . ASN C 1 187 ? 36.087 -29.808 38.159 1.00 21.95 211 ASN C O 1
ATOM 10638 N N . ASN C 1 188 ? 37.207 -31.168 39.610 1.00 21.04 212 ASN C N 1
ATOM 10639 C CA . ASN C 1 188 ? 37.526 -32.181 38.610 1.00 21.67 212 ASN C CA 1
ATOM 10640 C C . ASN C 1 188 ? 37.070 -33.571 39.114 1.00 26.35 212 ASN C C 1
ATOM 10641 O O . ASN C 1 188 ? 37.904 -34.455 39.318 1.00 25.63 212 ASN C O 1
ATOM 10646 N N . PRO C 1 189 ? 35.754 -33.790 39.373 1.00 23.50 213 PRO C N 1
ATOM 10647 C CA . PRO C 1 189 ? 35.335 -35.114 39.866 1.00 23.40 213 PRO C CA 1
ATOM 10648 C C . PRO C 1 189 ? 35.445 -36.172 38.781 1.00 25.61 213 PRO C C 1
ATOM 10649 O O . PRO C 1 189 ? 35.529 -35.838 37.591 1.00 23.71 213 PRO C O 1
ATOM 10653 N N . SER C 1 190 ? 35.427 -37.443 39.184 1.00 23.09 214 SER C N 1
ATOM 10654 C CA . SER C 1 190 ? 35.439 -38.545 38.220 1.00 24.07 214 SER C CA 1
ATOM 10655 C C . SER C 1 190 ? 34.103 -38.544 37.421 1.00 28.54 214 SER C C 1
ATOM 10656 O O . SER C 1 190 ? 33.032 -38.518 38.035 1.00 25.81 214 SER C O 1
ATOM 10659 N N . PRO C 1 191 ? 34.130 -38.557 36.063 1.00 28.66 215 PRO C N 1
ATOM 10660 C CA . PRO C 1 191 ? 32.858 -38.561 35.303 1.00 29.63 215 PRO C CA 1
ATOM 10661 C C . PRO C 1 191 ? 32.037 -39.855 35.398 1.00 34.39 215 PRO C C 1
ATOM 10662 O O . PRO C 1 191 ? 30.830 -39.818 35.170 1.00 34.79 215 PRO C O 1
ATOM 10666 N N . ALA C 1 192 ? 32.682 -40.983 35.750 1.00 31.46 216 ALA C N 1
ATOM 10667 C CA . ALA C 1 192 ? 32.068 -42.321 35.834 1.00 32.29 216 ALA C CA 1
ATOM 10668 C C . ALA C 1 192 ? 30.818 -42.453 36.721 1.00 35.54 216 ALA C C 1
ATOM 10669 O O . ALA C 1 192 ? 29.874 -43.145 36.346 1.00 35.97 216 ALA C O 1
ATOM 10671 N N . HIS C 1 193 ? 30.808 -41.797 37.879 1.00 30.30 217 HIS C N 1
ATOM 10672 C CA . HIS C 1 193 ? 29.681 -41.894 38.805 1.00 28.59 217 HIS C CA 1
ATOM 10673 C C . HIS C 1 193 ? 28.511 -40.930 38.525 1.00 31.39 217 HIS C C 1
ATOM 10674 O O . HIS C 1 193 ? 27.424 -41.129 39.069 1.00 31.78 217 HIS C O 1
ATOM 10681 N N . GLY C 1 194 ? 28.735 -39.905 37.698 1.00 25.13 218 GLY C N 1
ATOM 10682 C CA . GLY C 1 194 ? 27.685 -38.965 37.320 1.00 23.93 218 GLY C CA 1
ATOM 10683 C C . GLY C 1 194 ? 27.283 -37.908 38.339 1.00 24.45 218 GLY C C 1
ATOM 10684 O O . GLY C 1 194 ? 26.376 -37.130 38.066 1.00 21.29 218 GLY C O 1
ATOM 10685 N N . TYR C 1 195 ? 27.937 -37.854 39.526 1.00 20.14 219 TYR C N 1
ATOM 10686 C CA . TYR C 1 195 ? 27.628 -36.818 40.507 1.00 18.81 219 TYR C CA 1
ATOM 10687 C C . TYR C 1 195 ? 28.499 -35.609 40.149 1.00 24.31 219 TYR C C 1
ATOM 10688 O O . TYR C 1 195 ? 29.729 -35.715 40.081 1.00 25.17 219 TYR C O 1
ATOM 10697 N N . LYS C 1 196 ? 27.857 -34.477 39.892 1.00 19.07 220 LYS C N 1
ATOM 10698 C CA . LYS C 1 196 ? 28.550 -33.264 39.441 1.00 17.54 220 LYS C CA 1
ATOM 10699 C C . LYS C 1 196 ? 28.958 -32.349 40.591 1.00 20.61 220 LYS C C 1
ATOM 10700 O O . LYS C 1 196 ? 28.356 -31.290 40.806 1.00 21.18 220 LYS C O 1
ATOM 10706 N N . PHE C 1 197 ? 29.999 -32.769 41.331 1.00 18.03 221 PHE C N 1
ATOM 10707 C CA . PHE C 1 197 ? 30.544 -31.986 42.444 1.00 16.63 221 PHE C CA 1
ATOM 10708 C C . PHE C 1 197 ? 31.237 -30.743 41.885 1.00 19.63 221 PHE C C 1
ATOM 10709 O O . PHE C 1 197 ? 31.856 -30.801 40.826 1.00 19.27 221 PHE C O 1
ATOM 10717 N N . PHE C 1 198 ? 31.137 -29.626 42.591 1.00 16.28 222 PHE C N 1
ATOM 10718 C CA . PHE C 1 198 ? 31.810 -28.390 42.165 1.00 15.21 222 PHE C CA 1
ATOM 10719 C C . PHE C 1 198 ? 31.899 -27.431 43.341 1.00 17.70 222 PHE C C 1
ATOM 10720 O O . PHE C 1 198 ? 31.126 -27.537 44.305 1.00 15.70 222 PHE C O 1
ATOM 10728 N N . THR C 1 199 ? 32.865 -26.511 43.281 1.00 15.10 223 THR C N 1
ATOM 10729 C CA . THR C 1 199 ? 33.048 -25.528 44.359 1.00 14.30 223 THR C CA 1
ATOM 10730 C C . THR C 1 199 ? 33.568 -24.233 43.787 1.00 18.49 223 THR C C 1
ATOM 10731 O O . THR C 1 199 ? 33.772 -24.131 42.572 1.00 19.19 223 THR C O 1
ATOM 10735 N N . ASN C 1 200 ? 33.782 -23.249 44.660 1.00 15.43 224 ASN C N 1
ATOM 10736 C CA . ASN C 1 200 ? 34.331 -21.944 44.305 1.00 15.44 224 ASN C CA 1
ATOM 10737 C C . ASN C 1 200 ? 35.042 -21.380 45.557 1.00 18.17 224 ASN C C 1
ATOM 10738 O O . ASN C 1 200 ? 34.866 -21.951 46.656 1.00 15.40 224 ASN C O 1
ATOM 10743 N N . PRO C 1 201 ? 35.846 -20.286 45.453 1.00 16.70 225 PRO C N 1
ATOM 10744 C CA . PRO C 1 201 ? 36.562 -19.790 46.654 1.00 15.95 225 PRO C CA 1
ATOM 10745 C C . PRO C 1 201 ? 35.673 -19.206 47.753 1.00 18.72 225 PRO C C 1
ATOM 10746 O O . PRO C 1 201 ? 36.171 -18.940 48.837 1.00 17.30 225 PRO C O 1
ATOM 10750 N N . PHE C 1 202 ? 34.367 -19.011 47.488 1.00 16.43 226 PHE C N 1
ATOM 10751 C CA . PHE C 1 202 ? 33.436 -18.491 48.501 1.00 17.39 226 PHE C CA 1
ATOM 10752 C C . PHE C 1 202 ? 32.913 -19.622 49.368 1.00 20.02 226 PHE C C 1
ATOM 10753 O O . PHE C 1 202 ? 32.673 -19.415 50.553 1.00 19.79 226 PHE C O 1
ATOM 10761 N N . TRP C 1 203 ? 32.753 -20.832 48.791 1.00 16.58 227 TRP C N 1
ATOM 10762 C CA . TRP C 1 203 ? 32.269 -22.015 49.525 1.00 15.70 227 TRP C CA 1
ATOM 10763 C C . TRP C 1 203 ? 33.363 -22.808 50.226 1.00 20.36 227 TRP C C 1
ATOM 10764 O O . TRP C 1 203 ? 33.127 -23.311 51.330 1.00 18.96 227 TRP C O 1
ATOM 10775 N N . THR C 1 204 ? 34.533 -22.987 49.560 1.00 17.43 228 THR C N 1
ATOM 10776 C CA . THR C 1 204 ? 35.657 -23.767 50.089 1.00 16.16 228 THR C CA 1
ATOM 10777 C C . THR C 1 204 ? 36.718 -22.790 50.524 1.00 18.30 228 THR C C 1
ATOM 10778 O O . THR C 1 204 ? 37.349 -22.131 49.685 1.00 16.43 228 THR C O 1
ATOM 10782 N N A ARG C 1 205 ? 36.919 -22.699 51.849 0.50 14.28 229 ARG C N 1
ATOM 10783 N N B ARG C 1 205 ? 36.913 -22.687 51.849 0.50 14.36 229 ARG C N 1
ATOM 10784 C CA A ARG C 1 205 ? 37.826 -21.747 52.483 0.50 14.17 229 ARG C CA 1
ATOM 10785 C CA B ARG C 1 205 ? 37.853 -21.758 52.474 0.50 14.26 229 ARG C CA 1
ATOM 10786 C C A ARG C 1 205 ? 38.057 -22.082 53.961 0.50 17.93 229 ARG C C 1
ATOM 10787 C C B ARG C 1 205 ? 38.057 -22.077 53.958 0.50 17.95 229 ARG C C 1
ATOM 10788 O O A ARG C 1 205 ? 37.191 -22.715 54.569 0.50 16.98 229 ARG C O 1
ATOM 10789 O O B ARG C 1 205 ? 37.189 -22.712 54.558 0.50 16.96 229 ARG C O 1
ATOM 10804 N N . PRO C 1 206 ? 39.165 -21.606 54.586 1.00 16.11 230 PRO C N 1
ATOM 10805 C CA . PRO C 1 206 ? 39.335 -21.817 56.032 1.00 16.82 230 PRO C CA 1
ATOM 10806 C C . PRO C 1 206 ? 38.380 -20.931 56.836 1.00 20.41 230 PRO C C 1
ATOM 10807 O O . PRO C 1 206 ? 38.018 -19.827 56.381 1.00 18.76 230 PRO C O 1
ATOM 10811 N N . ILE C 1 207 ? 37.930 -21.425 58.011 1.00 16.92 231 ILE C N 1
ATOM 10812 C CA . ILE C 1 207 ? 37.085 -20.638 58.914 1.00 15.98 231 ILE C CA 1
ATOM 10813 C C . ILE C 1 207 ? 37.779 -20.558 60.294 1.00 17.81 231 ILE C C 1
ATOM 10814 O O . ILE C 1 207 ? 38.502 -21.480 60.679 1.00 16.55 231 ILE C O 1
ATOM 10819 N N . THR C 1 208 ? 37.569 -19.458 61.018 1.00 13.23 232 THR C N 1
ATOM 10820 C CA . THR C 1 208 ? 38.177 -19.247 62.340 1.00 13.75 232 THR C CA 1
ATOM 10821 C C . THR C 1 208 ? 37.360 -19.929 63.441 1.00 16.67 232 THR C C 1
ATOM 10822 O O . THR C 1 208 ? 36.222 -20.341 63.210 1.00 15.93 232 THR C O 1
ATOM 10826 N N . GLY C 1 209 ? 37.912 -19.988 64.648 1.00 14.03 233 GLY C N 1
ATOM 10827 C CA . GLY C 1 209 ? 37.178 -20.568 65.770 1.00 13.54 233 GLY C CA 1
ATOM 10828 C C . GLY C 1 209 ? 35.894 -19.814 66.093 1.00 16.23 233 GLY C C 1
ATOM 10829 O O . GLY C 1 209 ? 34.856 -20.437 66.321 1.00 13.72 233 GLY C O 1
ATOM 10830 N N . ALA C 1 210 ? 35.941 -18.448 66.074 1.00 12.76 234 ALA C N 1
ATOM 10831 C CA . ALA C 1 210 ? 34.769 -17.616 66.357 1.00 12.62 234 ALA C CA 1
ATOM 10832 C C . ALA C 1 210 ? 33.705 -17.762 65.261 1.00 15.47 234 ALA C C 1
ATOM 10833 O O . ALA C 1 210 ? 32.510 -17.773 65.560 1.00 16.87 234 ALA C O 1
ATOM 10835 N N . GLU C 1 211 ? 34.128 -17.936 64.006 1.00 13.08 235 GLU C N 1
ATOM 10836 C CA . GLU C 1 211 ? 33.209 -18.202 62.879 1.00 12.37 235 GLU C CA 1
ATOM 10837 C C . GLU C 1 211 ? 32.528 -19.565 63.100 1.00 16.49 235 GLU C C 1
ATOM 10838 O O . GLU C 1 211 ? 31.313 -19.658 62.923 1.00 17.40 235 GLU C O 1
ATOM 10844 N N . GLU C 1 212 ? 33.277 -20.599 63.568 1.00 14.65 236 GLU C N 1
ATOM 10845 C CA . GLU C 1 212 ? 32.649 -21.907 63.882 1.00 15.25 236 GLU C CA 1
ATOM 10846 C C . GLU C 1 212 ? 31.549 -21.714 64.920 1.00 17.46 236 GLU C C 1
ATOM 10847 O O . GLU C 1 212 ? 30.531 -22.387 64.832 1.00 16.38 236 GLU C O 1
ATOM 10853 N N . GLY C 1 213 ? 31.786 -20.824 65.897 1.00 15.98 237 GLY C N 1
ATOM 10854 C CA . GLY C 1 213 ? 30.807 -20.485 66.933 1.00 15.79 237 GLY C CA 1
ATOM 10855 C C . GLY C 1 213 ? 29.533 -19.905 66.337 1.00 17.35 237 GLY C C 1
ATOM 10856 O O . GLY C 1 213 ? 28.431 -20.344 66.667 1.00 15.82 237 GLY C O 1
ATOM 10857 N N . LEU C 1 214 ? 29.674 -18.887 65.481 1.00 14.40 238 LEU C N 1
ATOM 10858 C CA . LEU C 1 214 ? 28.528 -18.232 64.831 1.00 13.96 238 LEU C CA 1
ATOM 10859 C C . LEU C 1 214 ? 27.741 -19.206 63.974 1.00 17.70 238 LEU C C 1
ATOM 10860 O O . LEU C 1 214 ? 26.511 -19.185 64.017 1.00 17.20 238 LEU C O 1
ATOM 10865 N N . PHE C 1 215 ? 28.442 -20.074 63.216 1.00 14.89 239 PHE C N 1
ATOM 10866 C CA . PHE C 1 215 ? 27.767 -21.072 62.393 1.00 14.68 239 PHE C CA 1
ATOM 10867 C C . PHE C 1 215 ? 27.043 -22.123 63.233 1.00 18.30 239 PHE C C 1
ATOM 10868 O O . PHE C 1 215 ? 25.917 -22.502 62.882 1.00 18.28 239 PHE C O 1
ATOM 10876 N N . ALA C 1 216 ? 27.641 -22.528 64.391 1.00 14.21 240 ALA C N 1
ATOM 10877 C CA . ALA C 1 216 ? 27.026 -23.511 65.312 1.00 13.44 240 ALA C CA 1
ATOM 10878 C C . ALA C 1 216 ? 25.768 -22.888 65.934 1.00 17.12 240 ALA C C 1
ATOM 10879 O O . ALA C 1 216 ? 24.787 -23.584 66.181 1.00 17.62 240 ALA C O 1
ATOM 10881 N N . PHE C 1 217 ? 25.804 -21.569 66.177 1.00 13.35 241 PHE C N 1
ATOM 10882 C CA . PHE C 1 217 ? 24.677 -20.817 66.745 1.00 13.59 241 PHE C CA 1
ATOM 10883 C C . PHE C 1 217 ? 23.513 -20.783 65.740 1.00 16.72 241 PHE C C 1
ATOM 10884 O O . PHE C 1 217 ? 22.346 -20.971 66.118 1.00 16.37 241 PHE C O 1
ATOM 10892 N N . ILE C 1 218 ? 23.843 -20.572 64.465 1.00 14.41 242 ILE C N 1
ATOM 10893 C CA . ILE C 1 218 ? 22.867 -20.547 63.372 1.00 14.77 242 ILE C CA 1
ATOM 10894 C C . ILE C 1 218 ? 22.287 -21.962 63.197 1.00 18.15 242 ILE C C 1
ATOM 10895 O O . ILE C 1 218 ? 21.075 -22.096 63.042 1.00 19.63 242 ILE C O 1
ATOM 10900 N N . THR C 1 219 ? 23.130 -23.007 63.260 1.00 15.08 243 THR C N 1
ATOM 10901 C CA . THR C 1 219 ? 22.647 -24.414 63.151 1.00 13.85 243 THR C CA 1
ATOM 10902 C C . THR C 1 219 ? 21.596 -24.696 64.227 1.00 17.30 243 THR C C 1
ATOM 10903 O O . THR C 1 219 ? 20.515 -25.190 63.921 1.00 16.71 243 THR C O 1
ATOM 10907 N N . LEU C 1 220 ? 21.927 -24.386 65.487 1.00 14.03 244 LEU C N 1
ATOM 10908 C CA . LEU C 1 220 ? 21.061 -24.656 66.636 1.00 14.74 244 LEU C CA 1
ATOM 10909 C C . LEU C 1 220 ? 19.672 -23.997 66.509 1.00 17.99 244 LEU C C 1
ATOM 10910 O O . LEU C 1 220 ? 18.653 -24.673 66.628 1.00 18.58 244 LEU C O 1
ATOM 10915 N N . ASN C 1 221 ? 19.650 -22.700 66.224 1.00 14.44 245 ASN C N 1
ATOM 10916 C CA . ASN C 1 221 ? 18.434 -21.924 66.060 1.00 15.87 245 ASN C CA 1
ATOM 10917 C C . ASN C 1 221 ? 17.611 -22.259 64.814 1.00 17.64 245 ASN C C 1
ATOM 10918 O O . ASN C 1 221 ? 16.375 -22.204 64.864 1.00 16.58 245 ASN C O 1
ATOM 10923 N N . HIS C 1 222 ? 18.274 -22.670 63.721 1.00 15.86 246 HIS C N 1
ATOM 10924 C CA . HIS C 1 222 ? 17.540 -23.101 62.526 1.00 17.58 246 HIS C CA 1
ATOM 10925 C C . HIS C 1 222 ? 16.827 -24.444 62.816 1.00 22.08 246 HIS C C 1
ATOM 10926 O O . HIS C 1 222 ? 15.606 -24.547 62.686 1.00 20.96 246 HIS C O 1
ATOM 10933 N N . LEU C 1 223 ? 17.594 -25.449 63.251 1.00 20.71 247 LEU C N 1
ATOM 10934 C CA . LEU C 1 223 ? 17.061 -26.784 63.530 1.00 21.40 247 LEU C CA 1
ATOM 10935 C C . LEU C 1 223 ? 15.961 -26.808 64.603 1.00 26.40 247 LEU C C 1
ATOM 10936 O O . LEU C 1 223 ? 15.016 -27.579 64.475 1.00 27.63 247 LEU C O 1
ATOM 10941 N N . SER C 1 224 ? 16.076 -25.965 65.646 1.00 21.46 248 SER C N 1
ATOM 10942 C CA . SER C 1 224 ? 15.098 -25.902 66.731 1.00 21.42 248 SER C CA 1
ATOM 10943 C C . SER C 1 224 ? 13.901 -24.994 66.400 1.00 23.28 248 SER C C 1
ATOM 10944 O O . SER C 1 224 ? 13.019 -24.782 67.247 1.00 22.41 248 SER C O 1
ATOM 10947 N N . ARG C 1 225 ? 13.894 -24.438 65.168 1.00 19.17 249 ARG C N 1
ATOM 10948 C CA . ARG C 1 225 ? 12.849 -23.565 64.622 1.00 18.97 249 ARG C CA 1
ATOM 10949 C C . ARG C 1 225 ? 12.713 -22.207 65.337 1.00 22.18 249 ARG C C 1
ATOM 10950 O O . ARG C 1 225 ? 11.633 -21.625 65.342 1.00 21.91 249 ARG C O 1
ATOM 10958 N N . ARG C 1 226 ? 13.810 -21.709 65.969 1.00 17.87 250 ARG C N 1
ATOM 10959 C CA . ARG C 1 226 ? 13.768 -20.419 66.670 1.00 17.19 250 ARG C CA 1
ATOM 10960 C C . ARG C 1 226 ? 14.133 -19.293 65.716 1.00 21.58 250 ARG C C 1
ATOM 10961 O O . ARG C 1 226 ? 13.632 -18.182 65.857 1.00 20.87 250 ARG C O 1
ATOM 10969 N N . LEU C 1 227 ? 14.967 -19.596 64.722 1.00 20.51 251 LEU C N 1
ATOM 10970 C CA . LEU C 1 227 ? 15.396 -18.629 63.718 1.00 22.03 251 LEU C CA 1
ATOM 10971 C C . LEU C 1 227 ? 14.436 -18.731 62.550 1.00 29.70 251 LEU C C 1
ATOM 10972 O O . LEU C 1 227 ? 14.287 -19.803 61.961 1.00 31.47 251 LEU C O 1
ATOM 10977 N N . GLY C 1 228 ? 13.756 -17.630 62.277 1.00 27.48 252 GLY C N 1
ATOM 10978 C CA . GLY C 1 228 ? 12.779 -17.527 61.203 1.00 28.20 252 GLY C CA 1
ATOM 10979 C C . GLY C 1 228 ? 12.442 -16.084 60.910 1.00 32.10 252 GLY C C 1
ATOM 10980 O O . GLY C 1 228 ? 12.643 -15.217 61.764 1.00 30.90 252 GLY C O 1
ATOM 10981 N N . GLU C 1 229 ? 11.911 -15.828 59.702 1.00 28.90 253 GLU C N 1
ATOM 10982 C CA . GLU C 1 229 ? 11.529 -14.498 59.227 1.00 29.96 253 GLU C CA 1
ATOM 10983 C C . GLU C 1 229 ? 10.507 -13.846 60.128 1.00 35.95 253 GLU C C 1
ATOM 10984 O O . GLU C 1 229 ? 10.567 -12.639 60.338 1.00 36.59 253 GLU C O 1
ATOM 10990 N N . ASP C 1 230 ? 9.595 -14.650 60.687 1.00 33.98 254 ASP C N 1
ATOM 10991 C CA . ASP C 1 230 ? 8.542 -14.170 61.575 1.00 35.80 254 ASP C CA 1
ATOM 10992 C C . ASP C 1 230 ? 9.109 -13.977 62.976 1.00 37.93 254 ASP C C 1
ATOM 10993 O O . ASP C 1 230 ? 9.626 -14.931 63.572 1.00 36.99 254 ASP C O 1
ATOM 10998 N N . PRO C 1 231 ? 9.109 -12.725 63.477 1.00 33.44 255 PRO C N 1
ATOM 10999 C CA . PRO C 1 231 ? 9.713 -12.474 64.796 1.00 32.54 255 PRO C CA 1
ATOM 11000 C C . PRO C 1 231 ? 8.864 -12.956 65.958 1.00 36.41 255 PRO C C 1
ATOM 11001 O O . PRO C 1 231 ? 7.644 -13.060 65.835 1.00 35.58 255 PRO C O 1
ATOM 11005 N N . ALA C 1 232 ? 9.524 -13.259 67.082 1.00 33.08 256 ALA C N 1
ATOM 11006 C CA . ALA C 1 232 ? 8.854 -13.699 68.298 1.00 34.15 256 ALA C CA 1
ATOM 11007 C C . ALA C 1 232 ? 8.257 -12.500 69.044 1.00 40.16 256 ALA C C 1
ATOM 11008 O O . ALA C 1 232 ? 7.197 -12.624 69.648 1.00 40.72 256 ALA C O 1
ATOM 11010 N N . ARG C 1 233 ? 8.952 -11.346 69.021 1.00 32.90 257 ARG C N 1
ATOM 11011 C CA . ARG C 1 233 ? 8.523 -10.118 69.696 1.00 32.48 257 ARG C CA 1
ATOM 11012 C C . ARG C 1 233 ? 9.081 -8.878 69.041 1.00 37.39 257 ARG C C 1
ATOM 11013 O O . ARG C 1 233 ? 10.180 -8.916 68.487 1.00 35.65 257 ARG C O 1
ATOM 11021 N N . CYS C 1 234 ? 8.333 -7.766 69.134 1.00 36.59 258 CYS C N 1
ATOM 11022 C CA . CYS C 1 234 ? 8.724 -6.472 68.596 1.00 38.19 258 CYS C CA 1
ATOM 11023 C C . CYS C 1 234 ? 8.594 -5.424 69.678 1.00 43.92 258 CYS C C 1
ATOM 11024 O O . CYS C 1 234 ? 7.805 -5.568 70.608 1.00 42.63 258 CYS C O 1
ATOM 11027 N N . MET C 1 235 ? 9.392 -4.376 69.554 1.00 43.75 259 MET C N 1
ATOM 11028 C CA . MET C 1 235 ? 9.393 -3.198 70.407 1.00 44.89 259 MET C CA 1
ATOM 11029 C C . MET C 1 235 ? 9.147 -2.059 69.423 1.00 47.39 259 MET C C 1
ATOM 11030 O O . MET C 1 235 ? 9.624 -2.142 68.294 1.00 46.26 259 MET C O 1
ATOM 11035 N N . ILE C 1 236 ? 8.349 -1.051 69.804 1.00 43.65 260 ILE C N 1
ATOM 11036 C CA . ILE C 1 236 ? 8.075 0.110 68.950 1.00 43.54 260 ILE C CA 1
ATOM 11037 C C . ILE C 1 236 ? 9.024 1.221 69.419 1.00 47.41 260 ILE C C 1
ATOM 11038 O O . ILE C 1 236 ? 9.029 1.563 70.605 1.00 47.78 260 ILE C O 1
ATOM 11043 N N . ASP C 1 237 ? 9.857 1.750 68.507 1.00 42.67 261 ASP C N 1
ATOM 11044 C CA . ASP C 1 237 ? 10.794 2.807 68.877 1.00 41.79 261 ASP C CA 1
ATOM 11045 C C . ASP C 1 237 ? 10.090 4.174 69.018 1.00 43.85 261 ASP C C 1
ATOM 11046 O O . ASP C 1 237 ? 8.869 4.237 68.867 1.00 43.04 261 ASP C O 1
ATOM 11051 N N . GLU C 1 238 ? 10.846 5.254 69.295 1.00 39.34 262 GLU C N 1
ATOM 11052 C CA . GLU C 1 238 ? 10.317 6.622 69.470 1.00 38.92 262 GLU C CA 1
ATOM 11053 C C . GLU C 1 238 ? 9.710 7.240 68.202 1.00 42.03 262 GLU C C 1
ATOM 11054 O O . GLU C 1 238 ? 8.962 8.220 68.295 1.00 41.19 262 GLU C O 1
ATOM 11060 N N . TYR C 1 239 ? 10.054 6.678 67.028 1.00 37.78 263 TYR C N 1
ATOM 11061 C CA . TYR C 1 239 ? 9.597 7.115 65.709 1.00 36.74 263 TYR C CA 1
ATOM 11062 C C . TYR C 1 239 ? 8.482 6.203 65.152 1.00 42.36 263 TYR C C 1
ATOM 11063 O O . TYR C 1 239 ? 8.101 6.331 63.991 1.00 43.62 263 TYR C O 1
ATOM 11072 N N . GLY C 1 240 ? 7.972 5.305 65.985 1.00 38.65 264 GLY C N 1
ATOM 11073 C CA . GLY C 1 240 ? 6.919 4.368 65.605 1.00 39.19 264 GLY C CA 1
ATOM 11074 C C . GLY C 1 240 ? 7.364 3.196 64.745 1.00 42.99 264 GLY C C 1
ATOM 11075 O O . GLY C 1 240 ? 6.524 2.516 64.155 1.00 42.94 264 GLY C O 1
ATOM 11076 N N . VAL C 1 241 ? 8.683 2.950 64.655 1.00 39.44 265 VAL C N 1
ATOM 11077 C CA . VAL C 1 241 ? 9.238 1.850 63.862 1.00 39.59 265 VAL C CA 1
ATOM 11078 C C . VAL C 1 241 ? 9.402 0.586 64.720 1.00 42.13 265 VAL C C 1
ATOM 11079 O O . VAL C 1 241 ? 10.020 0.640 65.786 1.00 40.59 265 VAL C O 1
ATOM 11083 N N . LYS C 1 242 ? 8.853 -0.553 64.239 1.00 39.48 266 LYS C N 1
ATOM 11084 C CA . LYS C 1 242 ? 8.995 -1.862 64.885 1.00 39.30 266 LYS C CA 1
ATOM 11085 C C . LYS C 1 242 ? 10.459 -2.326 64.848 1.00 43.08 266 LYS C C 1
ATOM 11086 O O . LYS C 1 242 ? 11.093 -2.273 63.793 1.00 43.20 266 LYS C O 1
ATOM 11092 N N . GLN C 1 243 ? 10.987 -2.746 66.015 1.00 39.23 267 GLN C N 1
ATOM 11093 C CA . GLN C 1 243 ? 12.328 -3.297 66.216 1.00 38.84 267 GLN C CA 1
ATOM 11094 C C . GLN C 1 243 ? 12.062 -4.719 66.702 1.00 42.24 267 GLN C C 1
ATOM 11095 O O . GLN C 1 243 ? 11.704 -4.928 67.857 1.00 42.35 267 GLN C O 1
ATOM 11101 N N . CYS C 1 244 ? 12.167 -5.679 65.788 1.00 37.86 268 CYS C N 1
ATOM 11102 C CA . CYS C 1 244 ? 11.821 -7.071 66.014 1.00 37.70 268 CYS C CA 1
ATOM 11103 C C . CYS C 1 244 ? 12.985 -8.020 66.258 1.00 36.20 268 CYS C C 1
ATOM 11104 O O . CYS C 1 244 ? 14.108 -7.771 65.815 1.00 35.37 268 CYS C O 1
ATOM 11107 N N . ARG C 1 245 ? 12.711 -9.097 67.005 1.00 29.12 269 ARG C N 1
ATOM 11108 C CA . ARG C 1 245 ? 13.701 -10.112 67.319 1.00 28.54 269 ARG C CA 1
ATOM 11109 C C . ARG C 1 245 ? 13.071 -11.511 67.399 1.00 29.08 269 ARG C C 1
ATOM 11110 O O . ARG C 1 245 ? 11.853 -11.657 67.611 1.00 26.36 269 ARG C O 1
ATOM 11118 N N . ASN C 1 246 ? 13.915 -12.526 67.213 1.00 23.46 270 ASN C N 1
ATOM 11119 C CA . ASN C 1 246 ? 13.557 -13.918 67.426 1.00 23.28 270 ASN C CA 1
ATOM 11120 C C . ASN C 1 246 ? 13.899 -14.245 68.883 1.00 27.77 270 ASN C C 1
ATOM 11121 O O . ASN C 1 246 ? 14.614 -13.464 69.529 1.00 27.11 270 ASN C O 1
ATOM 11126 N N . ASP C 1 247 ? 13.383 -15.386 69.404 1.00 26.17 271 ASP C N 1
ATOM 11127 C CA . ASP C 1 247 ? 13.665 -15.899 70.758 1.00 25.51 271 ASP C CA 1
ATOM 11128 C C . ASP C 1 247 ? 14.698 -16.992 70.599 1.00 25.77 271 ASP C C 1
ATOM 11129 O O . ASP C 1 247 ? 14.368 -18.180 70.547 1.00 25.53 271 ASP C O 1
ATOM 11134 N N . LEU C 1 248 ? 15.957 -16.583 70.454 1.00 20.35 272 LEU C N 1
ATOM 11135 C CA . LEU C 1 248 ? 17.073 -17.491 70.172 1.00 17.86 272 LEU C CA 1
ATOM 11136 C C . LEU C 1 248 ? 17.717 -18.152 71.374 1.00 20.68 272 LEU C C 1
ATOM 11137 O O . LEU C 1 248 ? 17.747 -17.573 72.456 1.00 20.03 272 LEU C O 1
ATOM 11142 N N . ALA C 1 249 ? 18.235 -19.379 71.174 1.00 17.00 273 ALA C N 1
ATOM 11143 C CA . ALA C 1 249 ? 18.956 -20.136 72.190 1.00 16.44 273 ALA C CA 1
ATOM 11144 C C . ALA C 1 249 ? 20.454 -19.942 71.998 1.00 18.58 273 ALA C C 1
ATOM 11145 O O . ALA C 1 249 ? 20.933 -19.841 70.868 1.00 19.19 273 ALA C O 1
ATOM 11147 N N . GLY C 1 250 ? 21.184 -19.937 73.096 1.00 13.99 274 GLY C N 1
ATOM 11148 C CA . GLY C 1 250 ? 22.634 -19.881 73.052 1.00 13.77 274 GLY C CA 1
ATOM 11149 C C . GLY C 1 250 ? 23.291 -21.248 72.936 1.00 18.09 274 GLY C C 1
ATOM 11150 O O . GLY C 1 250 ? 22.654 -22.284 73.171 1.00 15.92 274 GLY C O 1
ATOM 11151 N N . VAL C 1 251 ? 24.579 -21.261 72.571 1.00 15.69 275 VAL C N 1
ATOM 11152 C CA . VAL C 1 251 ? 25.312 -22.519 72.410 1.00 15.59 275 VAL C CA 1
ATOM 11153 C C . VAL C 1 251 ? 26.657 -22.472 73.166 1.00 18.06 275 VAL C C 1
ATOM 11154 O O . VAL C 1 251 ? 27.352 -21.455 73.143 1.00 16.60 275 VAL C O 1
ATOM 11158 N N . VAL C 1 252 ? 27.003 -23.575 73.817 1.00 15.03 276 VAL C N 1
ATOM 11159 C CA . VAL C 1 252 ? 28.303 -23.803 74.460 1.00 15.62 276 VAL C CA 1
ATOM 11160 C C . VAL C 1 252 ? 28.821 -25.040 73.735 1.00 21.37 276 VAL C C 1
ATOM 11161 O O . VAL C 1 252 ? 28.188 -26.099 73.817 1.00 23.94 276 VAL C O 1
ATOM 11165 N N . GLU C 1 253 ? 29.894 -24.895 72.957 1.00 16.39 277 GLU C N 1
ATOM 11166 C CA . GLU C 1 253 ? 30.472 -26.029 72.255 1.00 15.97 277 GLU C CA 1
ATOM 11167 C C . GLU C 1 253 ? 31.923 -26.216 72.687 1.00 20.74 277 GLU C C 1
ATOM 11168 O O . GLU C 1 253 ? 32.759 -25.366 72.395 1.00 19.67 277 GLU C O 1
ATOM 11174 N N . VAL C 1 254 ? 32.221 -27.344 73.347 1.00 18.64 278 VAL C N 1
ATOM 11175 C CA . VAL C 1 254 ? 33.586 -27.685 73.762 1.00 17.38 278 VAL C CA 1
ATOM 11176 C C . VAL C 1 254 ? 34.086 -28.759 72.802 1.00 21.88 278 VAL C C 1
ATOM 11177 O O . VAL C 1 254 ? 33.717 -29.936 72.926 1.00 21.46 278 VAL C O 1
ATOM 11181 N N . GLY C 1 255 ? 34.848 -28.325 71.804 1.00 18.57 279 GLY C N 1
ATOM 11182 C CA . GLY C 1 255 ? 35.420 -29.202 70.789 1.00 18.94 279 GLY C CA 1
ATOM 11183 C C . GLY C 1 255 ? 36.804 -29.692 71.156 1.00 22.20 279 GLY C C 1
ATOM 11184 O O . GLY C 1 255 ? 37.299 -29.386 72.239 1.00 19.30 279 GLY C O 1
ATOM 11185 N N . GLY C 1 256 ? 37.420 -30.464 70.263 1.00 19.95 280 GLY C N 1
ATOM 11186 C CA . GLY C 1 256 ? 38.757 -31.004 70.493 1.00 20.94 280 GLY C CA 1
ATOM 11187 C C . GLY C 1 256 ? 39.853 -29.955 70.423 1.00 25.48 280 GLY C C 1
ATOM 11188 O O . GLY C 1 256 ? 40.851 -30.049 71.139 1.00 26.47 280 GLY C O 1
ATOM 11189 N N . ALA C 1 257 ? 39.663 -28.924 69.595 1.00 20.87 281 ALA C N 1
ATOM 11190 C CA . ALA C 1 257 ? 40.688 -27.885 69.417 1.00 20.91 281 ALA C CA 1
ATOM 11191 C C . ALA C 1 257 ? 40.359 -26.528 70.010 1.00 22.96 281 ALA C C 1
ATOM 11192 O O . ALA C 1 257 ? 41.274 -25.732 70.225 1.00 23.57 281 ALA C O 1
ATOM 11194 N N . SER C 1 258 ? 39.064 -26.222 70.247 1.00 17.28 282 SER C N 1
ATOM 11195 C CA . SER C 1 258 ? 38.670 -24.953 70.895 1.00 16.89 282 SER C CA 1
ATOM 11196 C C . SER C 1 258 ? 37.284 -25.093 71.486 1.00 19.61 282 SER C C 1
ATOM 11197 O O . SER C 1 258 ? 36.612 -26.084 71.204 1.00 19.14 282 SER C O 1
ATOM 11200 N N . ALA C 1 259 ? 36.864 -24.116 72.307 1.00 14.04 283 ALA C N 1
ATOM 11201 C CA . ALA C 1 259 ? 35.517 -24.031 72.888 1.00 13.78 283 ALA C CA 1
ATOM 11202 C C . ALA C 1 259 ? 34.892 -22.720 72.458 1.00 17.86 283 ALA C C 1
ATOM 11203 O O . ALA C 1 259 ? 35.557 -21.688 72.528 1.00 16.56 283 ALA C O 1
ATOM 11205 N N . GLN C 1 260 ? 33.623 -22.752 72.024 1.00 14.55 284 GLN C N 1
ATOM 11206 C CA . GLN C 1 260 ? 32.911 -21.545 71.612 1.00 14.37 284 GLN C CA 1
ATOM 11207 C C . GLN C 1 260 ? 31.706 -21.343 72.488 1.00 16.19 284 GLN C C 1
ATOM 11208 O O . GLN C 1 260 ? 31.051 -22.310 72.875 1.00 14.51 284 GLN C O 1
ATOM 11214 N N . ILE C 1 261 ? 31.401 -20.079 72.782 1.00 14.21 285 ILE C N 1
ATOM 11215 C CA . ILE C 1 261 ? 30.197 -19.697 73.521 1.00 15.62 285 ILE C CA 1
ATOM 11216 C C . ILE C 1 261 ? 29.559 -18.581 72.730 1.00 18.68 285 ILE C C 1
ATOM 11217 O O . ILE C 1 261 ? 30.178 -17.537 72.569 1.00 18.34 285 ILE C O 1
ATOM 11222 N N . VAL C 1 262 ? 28.330 -18.788 72.242 1.00 14.63 286 VAL C N 1
ATOM 11223 C CA . VAL C 1 262 ? 27.620 -17.767 71.471 1.00 13.98 286 VAL C CA 1
ATOM 11224 C C . VAL C 1 262 ? 26.182 -17.745 72.001 1.00 18.99 286 VAL C C 1
ATOM 11225 O O . VAL C 1 262 ? 25.514 -18.781 72.013 1.00 16.40 286 VAL C O 1
ATOM 11229 N N . PHE C 1 263 ? 25.710 -16.565 72.436 1.00 16.63 287 PHE C N 1
ATOM 11230 C CA . PHE C 1 263 ? 24.332 -16.412 72.906 1.00 17.00 287 PHE C CA 1
ATOM 11231 C C . PHE C 1 263 ? 23.795 -14.996 72.618 1.00 20.47 287 PHE C C 1
ATOM 11232 O O . PHE C 1 263 ? 24.598 -14.058 72.521 1.00 19.76 287 PHE C O 1
ATOM 11240 N N . PRO C 1 264 ? 22.455 -14.819 72.494 1.00 17.55 288 PRO C N 1
ATOM 11241 C CA . PRO C 1 264 ? 21.914 -13.479 72.195 1.00 17.62 288 PRO C CA 1
ATOM 11242 C C . PRO C 1 264 ? 22.240 -12.465 73.269 1.00 23.36 288 PRO C C 1
ATOM 11243 O O . PRO C 1 264 ? 22.202 -12.797 74.457 1.00 23.89 288 PRO C O 1
ATOM 11247 N N . LEU C 1 265 ? 22.549 -11.221 72.856 1.00 21.26 289 LEU C N 1
ATOM 11248 C CA . LEU C 1 265 ? 22.842 -10.142 73.788 1.00 21.38 289 LEU C CA 1
ATOM 11249 C C . LEU C 1 265 ? 21.565 -9.876 74.595 1.00 25.39 289 LEU C C 1
ATOM 11250 O O . LEU C 1 265 ? 20.486 -9.811 74.009 1.00 22.89 289 LEU C O 1
ATOM 11255 N N . GLN C 1 266 ? 21.672 -9.764 75.932 1.00 24.18 290 GLN C N 1
ATOM 11256 C CA . GLN C 1 266 ? 20.507 -9.460 76.775 1.00 25.01 290 GLN C CA 1
ATOM 11257 C C . GLN C 1 266 ? 19.749 -8.221 76.255 1.00 28.50 290 GLN C C 1
ATOM 11258 O O . GLN C 1 266 ? 20.356 -7.164 76.041 1.00 25.89 290 GLN C O 1
ATOM 11264 N N . GLU C 1 267 ? 18.438 -8.383 75.981 1.00 26.66 291 GLU C N 1
ATOM 11265 C CA . GLU C 1 267 ? 17.581 -7.324 75.457 1.00 28.10 291 GLU C CA 1
ATOM 11266 C C . GLU C 1 267 ? 17.680 -6.050 76.323 1.00 34.53 291 GLU C C 1
ATOM 11267 O O . GLU C 1 267 ? 17.657 -6.123 77.554 1.00 33.00 291 GLU C O 1
ATOM 11273 N N . GLY C 1 268 ? 17.851 -4.914 75.663 1.00 34.56 292 GLY C N 1
ATOM 11274 C CA . GLY C 1 268 ? 17.954 -3.635 76.349 1.00 36.91 292 GLY C CA 1
ATOM 11275 C C . GLY C 1 268 ? 19.314 -3.360 76.957 1.00 42.87 292 GLY C C 1
ATOM 11276 O O . GLY C 1 268 ? 19.417 -2.567 77.896 1.00 43.83 292 GLY C O 1
ATOM 11277 N N . THR C 1 269 ? 20.370 -4.017 76.441 1.00 37.93 293 THR C N 1
ATOM 11278 C CA . THR C 1 269 ? 21.736 -3.752 76.903 1.00 37.30 293 THR C CA 1
ATOM 11279 C C . THR C 1 269 ? 22.626 -3.334 75.728 1.00 41.42 293 THR C C 1
ATOM 11280 O O . THR C 1 269 ? 22.325 -3.617 74.563 1.00 39.34 293 THR C O 1
ATOM 11284 N N . VAL C 1 270 ? 23.700 -2.625 76.046 1.00 39.71 294 VAL C N 1
ATOM 11285 C CA . VAL C 1 270 ? 24.697 -2.120 75.098 1.00 39.83 294 VAL C CA 1
ATOM 11286 C C . VAL C 1 270 ? 26.070 -2.401 75.722 1.00 42.41 294 VAL C C 1
ATOM 11287 O O . VAL C 1 270 ? 26.241 -2.183 76.921 1.00 42.12 294 VAL C O 1
ATOM 11291 N N . LEU C 1 271 ? 27.022 -2.929 74.944 1.00 37.09 295 LEU C N 1
ATOM 11292 C CA . LEU C 1 271 ? 28.354 -3.217 75.498 1.00 35.57 295 LEU C CA 1
ATOM 11293 C C . LEU C 1 271 ? 29.269 -1.978 75.422 1.00 38.40 295 LEU C C 1
ATOM 11294 O O . LEU C 1 271 ? 29.122 -1.191 74.481 1.00 36.70 295 LEU C O 1
ATOM 11299 N N . PRO C 1 272 ? 30.220 -1.780 76.385 1.00 35.68 296 PRO C N 1
ATOM 11300 C CA . PRO C 1 272 ? 31.122 -0.604 76.306 1.00 35.89 296 PRO C CA 1
ATOM 11301 C C . PRO C 1 272 ? 32.106 -0.718 75.133 1.00 39.18 296 PRO C C 1
ATOM 11302 O O . PRO C 1 272 ? 32.234 -1.789 74.534 1.00 37.58 296 PRO C O 1
ATOM 11306 N N . SER C 1 273 ? 32.837 0.362 74.856 1.00 36.29 297 SER C N 1
ATOM 11307 C CA . SER C 1 273 ? 33.790 0.481 73.747 1.00 36.23 297 SER C CA 1
ATOM 11308 C C . SER C 1 273 ? 35.006 -0.462 73.772 1.00 38.12 297 SER C C 1
ATOM 11309 O O . SER C 1 273 ? 35.868 -0.322 72.900 1.00 38.70 297 SER C O 1
ATOM 11312 N N . SER C 1 274 ? 35.107 -1.379 74.765 1.00 31.79 298 SER C N 1
ATOM 11313 C CA . SER C 1 274 ? 36.240 -2.316 74.880 1.00 30.17 298 SER C CA 1
ATOM 11314 C C . SER C 1 274 ? 35.912 -3.694 74.301 1.00 31.02 298 SER C C 1
ATOM 11315 O O . SER C 1 274 ? 36.809 -4.414 73.864 1.00 29.25 298 SER C O 1
ATOM 11318 N N . VAL C 1 275 ? 34.623 -4.053 74.314 1.00 27.34 299 VAL C N 1
ATOM 11319 C CA . VAL C 1 275 ? 34.061 -5.293 73.762 1.00 26.33 299 VAL C CA 1
ATOM 11320 C C . VAL C 1 275 ? 32.918 -4.927 72.769 1.00 30.28 299 VAL C C 1
ATOM 11321 O O . VAL C 1 275 ? 32.475 -3.773 72.752 1.00 30.15 299 VAL C O 1
ATOM 11325 N N . ARG C 1 276 ? 32.474 -5.865 71.929 1.00 25.33 300 ARG C N 1
ATOM 11326 C CA . ARG C 1 276 ? 31.391 -5.549 70.988 1.00 25.19 300 ARG C CA 1
ATOM 11327 C C . ARG C 1 276 ? 30.458 -6.702 70.695 1.00 27.48 300 ARG C C 1
ATOM 11328 O O . ARG C 1 276 ? 30.877 -7.858 70.684 1.00 24.01 300 ARG C O 1
ATOM 11336 N N . ALA C 1 277 ? 29.182 -6.387 70.472 1.00 23.48 301 ALA C N 1
ATOM 11337 C CA . ALA C 1 277 ? 28.227 -7.416 70.106 1.00 23.01 301 ALA C CA 1
ATOM 11338 C C . ALA C 1 277 ? 28.438 -7.692 68.608 1.00 24.22 301 ALA C C 1
ATOM 11339 O O . ALA C 1 277 ? 28.859 -6.801 67.865 1.00 24.25 301 ALA C O 1
ATOM 11341 N N . VAL C 1 278 ? 28.267 -8.942 68.199 1.00 18.59 302 VAL C N 1
ATOM 11342 C CA . VAL C 1 278 ? 28.403 -9.330 66.801 1.00 17.44 302 VAL C CA 1
ATOM 11343 C C . VAL C 1 278 ? 26.994 -9.293 66.237 1.00 21.05 302 VAL C C 1
ATOM 11344 O O . VAL C 1 278 ? 26.090 -9.923 66.808 1.00 19.82 302 VAL C O 1
ATOM 11348 N N . ASN C 1 279 ? 26.800 -8.575 65.122 1.00 18.02 303 ASN C N 1
ATOM 11349 C CA . ASN C 1 279 ? 25.495 -8.519 64.488 1.00 17.34 303 ASN C CA 1
ATOM 11350 C C . ASN C 1 279 ? 25.562 -9.400 63.257 1.00 21.40 303 ASN C C 1
ATOM 11351 O O . ASN C 1 279 ? 26.376 -9.148 62.361 1.00 20.53 303 ASN C O 1
ATOM 11356 N N . LEU C 1 280 ? 24.725 -10.459 63.227 1.00 19.72 304 LEU C N 1
ATOM 11357 C CA . LEU C 1 280 ? 24.733 -11.469 62.160 1.00 18.26 304 LEU C CA 1
ATOM 11358 C C . LEU C 1 280 ? 24.464 -10.930 60.760 1.00 20.98 304 LEU C C 1
ATOM 11359 O O . LEU C 1 280 ? 25.078 -11.411 59.811 1.00 18.31 304 LEU C O 1
ATOM 11364 N N . GLN C 1 281 ? 23.578 -9.924 60.641 1.00 19.34 305 GLN C N 1
ATOM 11365 C CA . GLN C 1 281 ? 23.232 -9.268 59.369 1.00 21.07 305 GLN C CA 1
ATOM 11366 C C . GLN C 1 281 ? 24.427 -8.421 58.856 1.00 27.78 305 GLN C C 1
ATOM 11367 O O . GLN C 1 281 ? 24.784 -8.508 57.675 1.00 26.91 305 GLN C O 1
ATOM 11373 N N . ARG C 1 282 ? 25.043 -7.623 59.750 1.00 25.74 306 ARG C N 1
ATOM 11374 C CA . ARG C 1 282 ? 26.223 -6.792 59.458 1.00 26.36 306 ARG C CA 1
ATOM 11375 C C . ARG C 1 282 ? 27.370 -7.674 58.935 1.00 29.02 306 ARG C C 1
ATOM 11376 O O . ARG C 1 282 ? 28.036 -7.311 57.960 1.00 29.00 306 ARG C O 1
ATOM 11384 N N . GLU C 1 283 ? 27.534 -8.867 59.540 1.00 23.43 307 GLU C N 1
ATOM 11385 C CA . GLU C 1 283 ? 28.539 -9.863 59.165 1.00 22.76 307 GLU C CA 1
ATOM 11386 C C . GLU C 1 283 ? 28.189 -10.653 57.909 1.00 28.67 307 GLU C C 1
ATOM 11387 O O . GLU C 1 283 ? 29.019 -11.426 57.420 1.00 30.03 307 GLU C O 1
ATOM 11393 N N . ARG C 1 284 ? 26.978 -10.435 57.368 1.00 24.97 308 ARG C N 1
ATOM 11394 C CA . ARG C 1 284 ? 26.466 -11.070 56.158 1.00 25.23 308 ARG C CA 1
ATOM 11395 C C . ARG C 1 284 ? 26.357 -12.591 56.301 1.00 26.32 308 ARG C C 1
ATOM 11396 O O . ARG C 1 284 ? 26.624 -13.351 55.371 1.00 25.94 308 ARG C O 1
ATOM 11404 N N . LEU C 1 285 ? 25.951 -13.025 57.502 1.00 21.21 309 LEU C N 1
ATOM 11405 C CA . LEU C 1 285 ? 25.689 -14.423 57.800 1.00 20.14 309 LEU C CA 1
ATOM 11406 C C . LEU C 1 285 ? 24.205 -14.707 57.661 1.00 22.54 309 LEU C C 1
ATOM 11407 O O . LEU C 1 285 ? 23.833 -15.844 57.388 1.00 22.98 309 LEU C O 1
ATOM 11412 N N . LEU C 1 286 ? 23.365 -13.685 57.899 1.00 18.04 310 LEU C N 1
ATOM 11413 C CA . LEU C 1 286 ? 21.897 -13.745 57.779 1.00 19.02 310 LEU C CA 1
ATOM 11414 C C . LEU C 1 286 ? 21.410 -12.583 56.944 1.00 22.02 310 LEU C C 1
ATOM 11415 O O . LEU C 1 286 ? 21.912 -11.466 57.130 1.00 19.53 310 LEU C O 1
ATOM 11420 N N . PRO C 1 287 ? 20.453 -12.809 56.005 1.00 19.33 311 PRO C N 1
ATOM 11421 C CA . PRO C 1 287 ? 19.941 -11.680 55.224 1.00 20.17 311 PRO C CA 1
ATOM 11422 C C . PRO C 1 287 ? 19.060 -10.760 56.075 1.00 24.77 311 PRO C C 1
ATOM 11423 O O . PRO C 1 287 ? 18.536 -11.175 57.116 1.00 20.74 311 PRO C O 1
ATOM 11427 N N . GLU C 1 288 ? 18.888 -9.509 55.596 1.00 24.12 312 GLU C N 1
ATOM 11428 C CA . GLU C 1 288 ? 18.091 -8.453 56.222 1.00 25.55 312 GLU C CA 1
ATOM 11429 C C . GLU C 1 288 ? 16.618 -8.798 56.502 1.00 29.21 312 GLU C C 1
ATOM 11430 O O . GLU C 1 288 ? 16.057 -8.239 57.438 1.00 30.21 312 GLU C O 1
ATOM 11436 N N . ARG C 1 289 ? 16.025 -9.767 55.773 1.00 26.19 313 ARG C N 1
ATOM 11437 C CA . ARG C 1 289 ? 14.635 -10.204 55.985 1.00 26.57 313 ARG C CA 1
ATOM 11438 C C . ARG C 1 289 ? 14.430 -11.010 57.300 1.00 30.83 313 ARG C C 1
ATOM 11439 O O . ARG C 1 289 ? 13.292 -11.237 57.713 1.00 30.09 313 ARG C O 1
ATOM 11447 N N . TYR C 1 290 ? 15.532 -11.448 57.939 1.00 27.54 314 TYR C N 1
ATOM 11448 C CA . TYR C 1 290 ? 15.511 -12.133 59.228 1.00 26.00 314 TYR C CA 1
ATOM 11449 C C . TYR C 1 290 ? 15.612 -11.064 60.322 1.00 28.22 314 TYR C C 1
ATOM 11450 O O . TYR C 1 290 ? 16.361 -10.101 60.135 1.00 26.71 314 TYR C O 1
ATOM 11459 N N . PRO C 1 291 ? 14.910 -11.212 61.473 1.00 24.66 315 PRO C N 1
ATOM 11460 C CA . PRO C 1 291 ? 15.009 -10.193 62.527 1.00 24.10 315 PRO C CA 1
ATOM 11461 C C . PRO C 1 291 ? 16.459 -10.031 62.984 1.00 25.62 315 PRO C C 1
ATOM 11462 O O . PRO C 1 291 ? 17.222 -10.998 62.958 1.00 23.79 315 PRO C O 1
ATOM 11466 N N . SER C 1 292 ? 16.841 -8.804 63.352 1.00 21.69 316 SER C N 1
ATOM 11467 C CA . SER C 1 292 ? 18.203 -8.483 63.784 1.00 21.17 316 SER C CA 1
ATOM 11468 C C . SER C 1 292 ? 18.653 -9.382 64.919 1.00 24.05 316 SER C C 1
ATOM 11469 O O . SER C 1 292 ? 17.882 -9.626 65.854 1.00 23.24 316 SER C O 1
ATOM 11472 N N . ALA C 1 293 ? 19.876 -9.941 64.794 1.00 20.36 317 ALA C N 1
ATOM 11473 C CA . ALA C 1 293 ? 20.431 -10.828 65.810 1.00 19.26 317 ALA C CA 1
ATOM 11474 C C . ALA C 1 293 ? 21.802 -10.330 66.255 1.00 23.21 317 ALA C C 1
ATOM 11475 O O . ALA C 1 293 ? 22.758 -10.344 65.477 1.00 22.80 317 ALA C O 1
ATOM 11477 N N . ASP C 1 294 ? 21.869 -9.848 67.490 1.00 19.81 318 ASP C N 1
ATOM 11478 C CA . ASP C 1 294 ? 23.100 -9.388 68.141 1.00 19.52 318 ASP C CA 1
ATOM 11479 C C . ASP C 1 294 ? 23.484 -10.470 69.131 1.00 22.34 318 ASP C C 1
ATOM 11480 O O . ASP C 1 294 ? 22.626 -10.941 69.880 1.00 21.97 318 ASP C O 1
ATOM 11485 N N . VAL C 1 295 ? 24.757 -10.892 69.115 1.00 17.96 319 VAL C N 1
ATOM 11486 C CA . VAL C 1 295 ? 25.243 -11.957 69.986 1.00 15.63 319 VAL C CA 1
ATOM 11487 C C . VAL C 1 295 ? 26.559 -11.609 70.681 1.00 19.02 319 VAL C C 1
ATOM 11488 O O . VAL C 1 295 ? 27.351 -10.795 70.180 1.00 18.86 319 VAL C O 1
ATOM 11492 N N . VAL C 1 296 ? 26.783 -12.266 71.831 1.00 15.20 320 VAL C N 1
ATOM 11493 C CA . VAL C 1 296 ? 28.045 -12.287 72.551 1.00 16.03 320 VAL C CA 1
ATOM 11494 C C . VAL C 1 296 ? 28.686 -13.557 71.975 1.00 18.57 320 VAL C C 1
ATOM 11495 O O . VAL C 1 296 ? 28.054 -14.612 71.987 1.00 17.40 320 VAL C O 1
ATOM 11499 N N . SER C 1 297 ? 29.872 -13.414 71.370 1.00 15.21 321 SER C N 1
ATOM 11500 C CA . SER C 1 297 ? 30.606 -14.512 70.738 1.00 14.91 321 SER C CA 1
ATOM 11501 C C . SER C 1 297 ? 32.048 -14.583 71.219 1.00 17.17 321 SER C C 1
ATOM 11502 O O . SER C 1 297 ? 32.779 -13.603 71.099 1.00 17.65 321 SER C O 1
ATOM 11505 N N . VAL C 1 298 ? 32.454 -15.734 71.755 1.00 14.95 322 VAL C N 1
ATOM 11506 C CA . VAL C 1 298 ? 33.831 -16.000 72.208 1.00 15.68 322 VAL C CA 1
ATOM 11507 C C . VAL C 1 298 ? 34.275 -17.377 71.731 1.00 19.01 322 VAL C C 1
ATOM 11508 O O . VAL C 1 298 ? 33.449 -18.288 71.623 1.00 17.52 322 VAL C O 1
ATOM 11512 N N . SER C 1 299 ? 35.575 -17.516 71.416 1.00 16.02 323 SER C N 1
ATOM 11513 C CA . SER C 1 299 ? 36.185 -18.795 71.018 1.00 15.45 323 SER C CA 1
ATOM 11514 C C . SER C 1 299 ? 37.543 -18.837 71.700 1.00 20.06 323 SER C C 1
ATOM 11515 O O . SER C 1 299 ? 38.360 -17.936 71.489 1.00 19.82 323 SER C O 1
ATOM 11518 N N . PHE C 1 300 ? 37.758 -19.844 72.554 1.00 17.41 324 PHE C N 1
ATOM 11519 C CA . PHE C 1 300 ? 39.008 -20.000 73.300 1.00 17.46 324 PHE C CA 1
ATOM 11520 C C . PHE C 1 300 ? 39.685 -21.328 72.972 1.00 20.85 324 PHE C C 1
ATOM 11521 O O . PHE C 1 300 ? 39.149 -22.393 73.321 1.00 16.69 324 PHE C O 1
ATOM 11529 N N . MET C 1 301 ? 40.873 -21.262 72.329 1.00 20.24 325 MET C N 1
ATOM 11530 C CA . MET C 1 301 ? 41.700 -22.433 71.999 1.00 22.35 325 MET C CA 1
ATOM 11531 C C . MET C 1 301 ? 42.028 -23.213 73.300 1.00 25.31 325 MET C C 1
ATOM 11532 O O . MET C 1 301 ? 41.961 -24.448 73.320 1.00 23.68 325 MET C O 1
ATOM 11537 N N . GLN C 1 302 ? 42.324 -22.481 74.394 1.00 20.42 326 GLN C N 1
ATOM 11538 C CA . GLN C 1 302 ? 42.692 -23.099 75.682 1.00 19.63 326 GLN C CA 1
ATOM 11539 C C . GLN C 1 302 ? 41.591 -23.902 76.356 1.00 23.06 326 GLN C C 1
ATOM 11540 O O . GLN C 1 302 ? 41.880 -24.620 77.312 1.00 22.42 326 GLN C O 1
ATOM 11546 N N . LEU C 1 303 ? 40.332 -23.757 75.905 1.00 20.31 327 LEU C N 1
ATOM 11547 C CA . LEU C 1 303 ? 39.233 -24.522 76.481 1.00 20.48 327 LEU C CA 1
ATOM 11548 C C . LEU C 1 303 ? 38.851 -25.733 75.630 1.00 24.01 327 LEU C C 1
ATOM 11549 O O . LEU C 1 303 ? 37.981 -26.509 76.025 1.00 23.89 327 LEU C O 1
ATOM 11554 N N . GLY C 1 304 ? 39.565 -25.939 74.521 1.00 18.67 328 GLY C N 1
ATOM 11555 C CA . GLY C 1 304 ? 39.368 -27.144 73.724 1.00 19.06 328 GLY C CA 1
ATOM 11556 C C . GLY C 1 304 ? 39.902 -28.314 74.527 1.00 22.57 328 GLY C C 1
ATOM 11557 O O . GLY C 1 304 ? 40.773 -28.117 75.373 1.00 19.99 328 GLY C O 1
ATOM 11558 N N . MET C 1 305 ? 39.393 -29.524 74.279 1.00 21.31 329 MET C N 1
ATOM 11559 C CA . MET C 1 305 ? 39.779 -30.740 75.010 1.00 22.57 329 MET C CA 1
ATOM 11560 C C . MET C 1 305 ? 41.310 -30.972 75.012 1.00 25.46 329 MET C C 1
ATOM 11561 O O . MET C 1 305 ? 41.901 -31.192 76.077 1.00 24.76 329 MET C O 1
ATOM 11566 N N . ALA C 1 306 ? 41.953 -30.864 73.841 1.00 20.88 330 ALA C N 1
ATOM 11567 C CA . ALA C 1 306 ? 43.400 -31.099 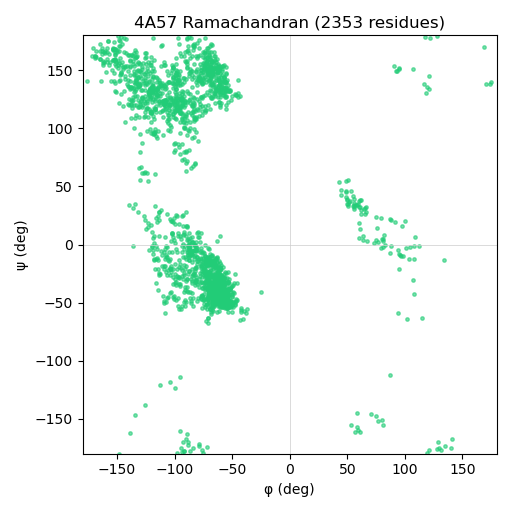73.750 1.00 20.81 330 ALA C CA 1
ATOM 11568 C C . ALA C 1 306 ? 44.273 -30.015 74.426 1.00 20.82 330 ALA C C 1
ATOM 11569 O O . ALA C 1 306 ? 45.123 -30.347 75.253 1.00 19.75 330 ALA C O 1
ATOM 11571 N N . SER C 1 307 ? 44.027 -28.732 74.140 1.00 15.99 331 SER C N 1
ATOM 11572 C CA . SER C 1 307 ? 44.794 -27.646 74.742 1.00 16.45 331 SER C CA 1
ATOM 11573 C C . SER C 1 307 ? 44.547 -27.484 76.234 1.00 20.22 331 SER C C 1
ATOM 11574 O O . SER C 1 307 ? 45.506 -27.206 76.964 1.00 21.01 331 SER C O 1
ATOM 11577 N N . SER C 1 308 ? 43.280 -27.660 76.699 1.00 14.84 332 SER C N 1
ATOM 11578 C CA . SER C 1 308 ? 42.973 -27.550 78.127 1.00 14.72 332 SER C CA 1
ATOM 11579 C C . SER C 1 308 ? 43.710 -28.634 78.913 1.00 19.43 332 SER C C 1
ATOM 11580 O O . SER C 1 308 ? 44.180 -28.340 79.994 1.00 17.11 332 SER C O 1
ATOM 11583 N N . ALA C 1 309 ? 43.851 -29.864 78.360 1.00 19.12 333 ALA C N 1
ATOM 11584 C CA . ALA C 1 309 ? 44.596 -30.926 79.048 1.00 19.64 333 ALA C CA 1
ATOM 11585 C C . ALA C 1 309 ? 46.082 -30.527 79.237 1.00 20.91 333 ALA C C 1
ATOM 11586 O O . ALA C 1 309 ? 46.638 -30.662 80.345 1.00 19.29 333 ALA C O 1
ATOM 11588 N N . GLY C 1 310 ? 46.706 -30.023 78.158 1.00 15.90 334 GLY C N 1
ATOM 11589 C CA . GLY C 1 310 ? 48.102 -29.589 78.200 1.00 15.97 334 GLY C CA 1
ATOM 11590 C C . GLY C 1 310 ? 48.339 -28.413 79.136 1.00 20.02 334 GLY C C 1
ATOM 11591 O O . GLY C 1 310 ? 49.311 -28.411 79.905 1.00 19.55 334 GLY C O 1
ATOM 11592 N N . LEU C 1 311 ? 47.466 -27.389 79.057 1.00 17.63 335 LEU C N 1
ATOM 11593 C CA . LEU C 1 311 ? 47.598 -26.170 79.871 1.00 17.22 335 LEU C CA 1
ATOM 11594 C C . LEU C 1 311 ? 47.330 -26.456 81.344 1.00 19.56 335 LEU C C 1
ATOM 11595 O O . LEU C 1 311 ? 48.018 -25.910 82.214 1.00 18.38 335 LEU C O 1
ATOM 11600 N N . PHE C 1 312 ? 46.356 -27.338 81.624 1.00 16.40 336 PHE C N 1
ATOM 11601 C CA . PHE C 1 312 ? 46.049 -27.713 83.003 1.00 16.93 336 PHE C CA 1
ATOM 11602 C C . PHE C 1 312 ? 47.303 -28.322 83.682 1.00 21.28 336 PHE C C 1
ATOM 11603 O O . PHE C 1 312 ? 47.680 -27.884 84.774 1.00 20.85 336 PHE C O 1
ATOM 11611 N N . LEU C 1 313 ? 47.960 -29.299 83.012 1.00 17.15 337 LEU C N 1
ATOM 11612 C CA . LEU C 1 313 ? 49.201 -29.909 83.494 1.00 17.18 337 LEU C CA 1
ATOM 11613 C C . LEU C 1 313 ? 50.321 -28.877 83.620 1.00 20.05 337 LEU C C 1
ATOM 11614 O O . LEU C 1 313 ? 51.006 -28.843 84.642 1.00 19.81 337 LEU C O 1
ATOM 11619 N N . LYS C 1 314 ? 50.508 -28.034 82.585 1.00 17.76 338 LYS C N 1
ATOM 11620 C CA . LYS C 1 314 ? 51.577 -27.021 82.593 1.00 18.06 338 LYS C CA 1
ATOM 11621 C C . LYS C 1 314 ? 51.492 -26.080 83.814 1.00 22.20 338 LYS C C 1
ATOM 11622 O O . LYS C 1 314 ? 52.509 -25.793 84.439 1.00 23.64 338 LYS C O 1
ATOM 11628 N N . GLU C 1 315 ? 50.275 -25.625 84.165 1.00 17.44 339 GLU C N 1
ATOM 11629 C CA . GLU C 1 315 ? 50.086 -24.713 85.308 1.00 16.24 339 GLU C CA 1
ATOM 11630 C C . GLU C 1 315 ? 49.963 -25.436 86.648 1.00 21.46 339 GLU C C 1
ATOM 11631 O O . GLU C 1 315 ? 50.542 -24.978 87.625 1.00 22.50 339 GLU C O 1
ATOM 11637 N N . LEU C 1 316 ? 49.228 -26.560 86.707 1.00 17.50 340 LEU C N 1
ATOM 11638 C CA . LEU C 1 316 ? 49.099 -27.333 87.939 1.00 18.74 340 LEU C CA 1
ATOM 11639 C C . LEU C 1 316 ? 50.458 -27.859 88.401 1.00 23.62 340 LEU C C 1
ATOM 11640 O O . LEU C 1 316 ? 50.762 -27.792 89.589 1.00 22.60 340 LEU C O 1
ATOM 11645 N N . CYS C 1 317 ? 51.237 -28.447 87.472 1.00 22.33 341 CYS C N 1
ATOM 11646 C CA . CYS C 1 317 ? 52.521 -29.067 87.816 1.00 22.64 341 CYS C CA 1
ATOM 11647 C C . CYS C 1 317 ? 53.707 -28.139 88.014 1.00 27.46 341 CYS C C 1
ATOM 11648 O O . CYS C 1 317 ? 54.818 -28.613 88.249 1.00 29.25 341 CYS C O 1
ATOM 11651 N N . SER C 1 318 ? 53.465 -26.816 87.988 1.00 24.26 342 SER C N 1
ATOM 11652 C CA . SER C 1 318 ? 54.448 -25.770 88.344 1.00 25.21 342 SER C CA 1
ATOM 11653 C C . SER C 1 318 ? 53.963 -25.057 89.641 1.00 29.37 342 SER C C 1
ATOM 11654 O O . SER C 1 318 ? 54.550 -24.069 90.070 1.00 30.03 342 SER C O 1
ATOM 11657 N N . ASN C 1 319 ? 52.896 -25.591 90.266 1.00 25.89 343 ASN C N 1
ATOM 11658 C CA . ASN C 1 319 ? 52.336 -25.064 91.511 1.00 26.12 343 ASN C CA 1
ATOM 11659 C C . ASN C 1 319 ? 52.842 -25.915 92.698 1.00 29.25 343 ASN C C 1
ATOM 11660 O O . ASN C 1 319 ? 52.626 -27.134 92.727 1.00 26.89 343 ASN C O 1
ATOM 11665 N N . ASP C 1 320 ? 53.495 -25.251 93.690 1.00 27.21 344 ASP C N 1
ATOM 11666 C CA . ASP C 1 320 ? 54.087 -25.860 94.903 1.00 28.66 344 ASP C CA 1
ATOM 11667 C C . ASP C 1 320 ? 53.132 -26.693 95.746 1.00 29.90 344 ASP C C 1
ATOM 11668 O O . ASP C 1 320 ? 53.583 -27.595 96.451 1.00 30.01 344 ASP C O 1
ATOM 11673 N N . GLU C 1 321 ? 51.813 -26.427 95.657 1.00 24.97 345 GLU C N 1
ATOM 11674 C CA . GLU C 1 321 ? 50.831 -27.240 96.370 1.00 24.18 345 GLU C CA 1
ATOM 11675 C C . GLU C 1 321 ? 50.783 -28.654 95.760 1.00 26.06 345 GLU C C 1
ATOM 11676 O O . GLU C 1 321 ? 50.649 -29.644 96.493 1.00 25.22 345 GLU C O 1
ATOM 11682 N N . PHE C 1 322 ? 50.918 -28.749 94.420 1.00 21.16 346 PHE C N 1
ATOM 11683 C CA . PHE C 1 322 ? 50.804 -30.024 93.699 1.00 19.64 346 PHE C CA 1
ATOM 11684 C C . PHE C 1 322 ? 52.105 -30.684 93.336 1.00 24.38 346 PHE C C 1
ATOM 11685 O O . PHE C 1 322 ? 52.143 -31.907 93.261 1.00 23.20 346 PHE C O 1
ATOM 11693 N N . LEU C 1 323 ? 53.172 -29.897 93.119 1.00 23.07 347 LEU C N 1
ATOM 11694 C CA . LEU C 1 323 ? 54.490 -30.433 92.779 1.00 23.45 347 LEU C CA 1
ATOM 11695 C C . LEU C 1 323 ? 55.371 -30.480 94.012 1.00 28.29 347 LEU C C 1
ATOM 11696 O O . LEU C 1 323 ? 55.630 -29.444 94.618 1.00 28.09 347 LEU C O 1
ATOM 11701 N N . GLN C 1 324 ? 55.804 -31.691 94.400 1.00 26.42 348 GLN C N 1
ATOM 11702 C CA . GLN C 1 324 ? 56.676 -31.917 95.557 1.00 27.95 348 GLN C CA 1
ATOM 11703 C C . GLN C 1 324 ? 57.580 -33.097 95.240 1.00 32.73 348 GLN C C 1
ATOM 11704 O O . GLN C 1 324 ? 57.086 -34.138 94.794 1.00 31.77 348 GLN C O 1
ATOM 11710 N N . GLY C 1 325 ? 58.887 -32.914 95.444 1.00 29.63 349 GLY C N 1
ATOM 11711 C CA . GLY C 1 325 ? 59.911 -33.936 95.211 1.00 29.37 349 GLY C CA 1
ATOM 11712 C C . GLY C 1 325 ? 59.774 -34.708 93.909 1.00 30.52 349 GLY C C 1
ATOM 11713 O O . GLY C 1 325 ? 59.830 -35.939 93.922 1.00 28.79 349 GLY C O 1
ATOM 11714 N N . GLY C 1 326 ? 59.558 -33.976 92.803 1.00 25.11 350 GLY C N 1
ATOM 11715 C CA . GLY C 1 326 ? 59.399 -34.527 91.459 1.00 23.61 350 GLY C CA 1
ATOM 11716 C C . GLY C 1 326 ? 58.075 -35.207 91.170 1.00 27.08 350 GLY C C 1
ATOM 11717 O O . GLY C 1 326 ? 57.902 -35.775 90.090 1.00 25.66 350 GLY C O 1
ATOM 11718 N N . ILE C 1 327 ? 57.137 -35.182 92.136 1.00 24.18 351 ILE C N 1
ATOM 11719 C CA . ILE C 1 327 ? 55.828 -35.814 91.994 1.00 23.53 351 ILE C CA 1
ATOM 11720 C C . ILE C 1 327 ? 54.741 -34.752 91.897 1.00 25.62 351 ILE C C 1
ATOM 11721 O O . ILE C 1 327 ? 54.610 -33.922 92.799 1.00 24.14 351 ILE C O 1
ATOM 11726 N N . CYS C 1 328 ? 53.959 -34.790 90.808 1.00 21.66 352 CYS C N 1
ATOM 11727 C CA . CYS C 1 328 ? 52.854 -33.862 90.644 1.00 22.13 352 CYS C CA 1
ATOM 11728 C C . CYS C 1 328 ? 51.566 -34.614 91.007 1.00 26.38 352 CYS C C 1
ATOM 11729 O O . CYS C 1 328 ? 51.205 -35.574 90.322 1.00 26.40 352 CYS C O 1
ATOM 11732 N N . SER C 1 329 ? 50.916 -34.219 92.120 1.00 22.68 353 SER C N 1
ATOM 11733 C CA . SER C 1 329 ? 49.652 -34.823 92.572 1.00 22.28 353 SER C CA 1
ATOM 11734 C C . SER C 1 329 ? 48.500 -34.171 91.813 1.00 24.40 353 SER C C 1
ATOM 11735 O O . SER C 1 329 ? 48.202 -32.992 92.038 1.00 24.72 353 SER C O 1
ATOM 11738 N N . ASN C 1 330 ? 47.889 -34.898 90.878 1.00 19.49 354 ASN C N 1
ATOM 11739 C CA . ASN C 1 330 ? 46.827 -34.313 90.041 1.00 18.53 354 ASN C CA 1
ATOM 11740 C C . ASN C 1 330 ? 45.438 -34.714 90.550 1.00 19.55 354 ASN C C 1
ATOM 11741 O O . ASN C 1 330 ? 45.099 -35.890 90.481 1.00 18.04 354 ASN C O 1
ATOM 11746 N N . PRO C 1 331 ? 44.623 -33.749 91.043 1.00 16.99 355 PRO C N 1
ATOM 11747 C CA . PRO C 1 331 ? 43.299 -34.108 91.600 1.00 17.73 355 PRO C CA 1
ATOM 11748 C C . PRO C 1 331 ? 42.236 -34.510 90.580 1.00 23.41 355 PRO C C 1
ATOM 11749 O O . PRO C 1 331 ? 41.219 -35.083 90.980 1.00 24.42 355 PRO C O 1
ATOM 11753 N N . CYS C 1 332 ? 42.449 -34.188 89.290 1.00 20.66 356 CYS C N 1
ATOM 11754 C CA . CYS C 1 332 ? 41.532 -34.546 88.192 1.00 21.03 356 CYS C CA 1
ATOM 11755 C C . CYS C 1 332 ? 41.779 -35.985 87.676 1.00 25.15 356 CYS C C 1
ATOM 11756 O O . CYS C 1 332 ? 40.998 -36.470 86.851 1.00 23.43 356 CYS C O 1
ATOM 11759 N N . LEU C 1 333 ? 42.879 -36.634 88.109 1.00 20.71 357 LEU C N 1
ATOM 11760 C CA . LEU C 1 333 ? 43.151 -38.018 87.686 1.00 19.33 357 LEU C CA 1
ATOM 11761 C C . LEU C 1 333 ? 42.791 -38.998 88.801 1.00 21.29 357 LEU C C 1
ATOM 11762 O O . LEU C 1 333 ? 42.893 -38.644 89.977 1.00 20.39 357 LEU C O 1
ATOM 11767 N N . PHE C 1 334 ? 42.384 -40.237 88.442 1.00 18.16 358 PHE C N 1
ATOM 11768 C CA . PHE C 1 334 ? 41.995 -41.244 89.430 1.00 18.60 358 PHE C CA 1
ATOM 11769 C C . PHE C 1 334 ? 43.147 -41.728 90.318 1.00 23.36 358 PHE C C 1
ATOM 11770 O O . PHE C 1 334 ? 44.304 -41.799 89.874 1.00 22.17 358 PHE C O 1
ATOM 11778 N N . LYS C 1 335 ? 42.808 -42.090 91.577 1.00 21.95 359 LYS C N 1
ATOM 11779 C CA . LYS C 1 335 ? 43.726 -42.723 92.530 1.00 22.81 359 LYS C CA 1
ATOM 11780 C C . LYS C 1 335 ? 44.107 -44.052 91.869 1.00 26.69 359 LYS C C 1
ATOM 11781 O O . LYS C 1 335 ? 43.230 -44.709 91.311 1.00 25.86 359 LYS C O 1
ATOM 11787 N N . GLY C 1 336 ? 45.400 -44.384 91.869 1.00 24.36 360 GLY C N 1
ATOM 11788 C CA . GLY C 1 336 ? 45.919 -45.586 91.220 1.00 24.54 360 GLY C CA 1
ATOM 11789 C C . GLY C 1 336 ? 46.417 -45.333 89.805 1.00 28.12 360 GLY C C 1
ATOM 11790 O O . GLY C 1 336 ? 47.003 -46.222 89.184 1.00 28.57 360 GLY C O 1
ATOM 11791 N N . PHE C 1 337 ? 46.187 -44.130 89.264 1.00 22.93 361 PHE C N 1
ATOM 11792 C CA . PHE C 1 337 ? 46.696 -43.807 87.935 1.00 22.64 361 PHE C CA 1
ATOM 11793 C C . PHE C 1 337 ? 47.989 -43.014 88.058 1.00 26.30 361 PHE C C 1
ATOM 11794 O O . PHE C 1 337 ? 48.070 -42.075 88.861 1.00 25.29 361 PHE C O 1
ATOM 11802 N N . GLN C 1 338 ? 48.968 -43.339 87.209 1.00 23.72 362 GLN C N 1
ATOM 11803 C CA . GLN C 1 338 ? 50.199 -42.561 87.098 1.00 23.35 362 GLN C CA 1
ATOM 11804 C C . GLN C 1 338 ? 50.780 -42.537 85.694 1.00 26.32 362 GLN C C 1
ATOM 11805 O O . GLN C 1 338 ? 50.529 -43.444 84.902 1.00 24.88 362 GLN C O 1
ATOM 11811 N N . GLN C 1 339 ? 51.542 -41.482 85.381 1.00 22.35 363 GLN C N 1
ATOM 11812 C CA . GLN C 1 339 ? 52.177 -41.313 84.066 1.00 21.70 363 GLN C CA 1
ATOM 11813 C C . GLN C 1 339 ? 53.444 -40.493 84.195 1.00 26.12 363 GLN C C 1
ATOM 11814 O O . GLN C 1 339 ? 53.618 -39.806 85.207 1.00 23.46 363 GLN C O 1
ATOM 11820 N N . SER C 1 340 ? 54.296 -40.497 83.139 1.00 25.18 364 SER C N 1
ATOM 11821 C CA . SER C 1 340 ? 55.487 -39.654 83.144 1.00 25.98 364 SER C CA 1
ATOM 11822 C C . SER C 1 340 ? 55.023 -38.196 82.977 1.00 26.99 364 SER C C 1
ATOM 11823 O O . SER C 1 340 ? 53.963 -37.941 82.395 1.00 23.42 364 SER C O 1
ATOM 11826 N N . CYS C 1 341 ? 55.780 -37.264 83.570 1.00 24.77 365 CYS C N 1
ATOM 11827 C CA . CYS C 1 341 ? 55.447 -35.846 83.619 1.00 24.71 365 CYS C CA 1
ATOM 11828 C C . CYS C 1 341 ? 55.840 -35.043 82.378 1.00 30.38 365 CYS C C 1
ATOM 11829 O O . CYS C 1 341 ? 56.987 -34.634 82.217 1.00 31.35 365 CYS C O 1
ATOM 11832 N N . SER C 1 342 ? 54.853 -34.812 81.510 1.00 26.52 366 SER C N 1
ATOM 11833 C CA . SER C 1 342 ? 54.946 -34.030 80.281 1.00 25.17 366 SER C CA 1
ATOM 11834 C C . SER C 1 342 ? 53.532 -33.865 79.734 1.00 24.72 366 SER C C 1
ATOM 11835 O O . SER C 1 342 ? 52.634 -34.599 80.140 1.00 23.30 366 SER C O 1
ATOM 11838 N N . ALA C 1 343 ? 53.325 -32.904 78.829 1.00 19.77 367 ALA C N 1
ATOM 11839 C CA . ALA C 1 343 ? 52.005 -32.692 78.234 1.00 18.53 367 ALA C CA 1
ATOM 11840 C C . ALA C 1 343 ? 51.826 -33.546 76.971 1.00 22.70 367 ALA C C 1
ATOM 11841 O O . ALA C 1 343 ? 50.889 -33.330 76.193 1.00 21.43 367 ALA C O 1
ATOM 11843 N N . GLY C 1 344 ? 52.697 -34.546 76.807 1.00 20.73 368 GLY C N 1
ATOM 11844 C CA . GLY C 1 344 ? 52.630 -35.486 75.688 1.00 21.40 368 GLY C CA 1
ATOM 11845 C C . GLY C 1 344 ? 51.346 -36.302 75.655 1.00 24.77 368 GLY C C 1
ATOM 11846 O O . GLY C 1 344 ? 50.727 -36.541 76.699 1.00 22.96 368 GLY C O 1
ATOM 11847 N N . GLU C 1 345 ? 50.938 -36.740 74.450 1.00 23.03 369 GLU C N 1
ATOM 11848 C CA . GLU C 1 345 ? 49.749 -37.572 74.260 1.00 23.73 369 GLU C CA 1
ATOM 11849 C C . GLU C 1 345 ? 49.894 -38.905 75.028 1.00 25.84 369 GLU C C 1
ATOM 11850 O O . GLU C 1 345 ? 50.909 -39.595 74.929 1.00 24.57 369 GLU C O 1
ATOM 11856 N N . VAL C 1 346 ? 48.894 -39.205 75.856 1.00 22.83 370 VAL C N 1
ATOM 11857 C CA . VAL C 1 346 ? 48.853 -40.387 76.717 1.00 22.90 370 VAL C CA 1
ATOM 11858 C C . VAL C 1 346 ? 48.124 -41.530 75.990 1.00 27.61 370 VAL C C 1
ATOM 11859 O O . VAL C 1 346 ? 47.027 -41.334 75.451 1.00 26.09 370 VAL C O 1
ATOM 11863 N N . GLU C 1 347 ? 48.741 -42.713 75.997 1.00 25.93 371 GLU C N 1
ATOM 11864 C CA . GLU C 1 347 ? 48.161 -43.940 75.487 1.00 26.40 371 GLU C CA 1
ATOM 11865 C C . GLU C 1 347 ? 48.063 -44.896 76.658 1.00 29.51 371 GLU C C 1
ATOM 11866 O O . GLU C 1 347 ? 49.083 -45.232 77.262 1.00 30.24 371 GLU C O 1
ATOM 11872 N N . VAL C 1 348 ? 46.839 -45.293 77.021 1.00 26.49 372 VAL C N 1
ATOM 11873 C CA . VAL C 1 348 ? 46.633 -46.257 78.109 1.00 26.80 372 VAL C CA 1
ATOM 11874 C C . VAL C 1 348 ? 46.905 -47.638 77.484 1.00 33.09 372 VAL C C 1
ATOM 11875 O O . VAL C 1 348 ? 46.217 -48.038 76.548 1.00 31.38 372 VAL C O 1
ATOM 11879 N N . ARG C 1 349 ? 47.948 -48.324 77.972 1.00 34.59 373 ARG C N 1
ATOM 11880 C CA . ARG C 1 349 ? 48.382 -49.620 77.426 1.00 37.33 373 ARG C CA 1
ATOM 11881 C C . ARG C 1 349 ? 47.614 -50.850 77.956 1.00 44.98 373 ARG C C 1
ATOM 11882 O O . ARG C 1 349 ? 47.115 -50.799 79.088 1.00 43.80 373 ARG C O 1
ATOM 11890 N N . PRO C 1 350 ? 47.577 -51.983 77.182 1.00 45.84 374 PRO C N 1
ATOM 11891 C CA . PRO C 1 350 ? 46.909 -53.216 77.669 1.00 46.73 374 PRO C CA 1
ATOM 11892 C C . PRO C 1 350 ? 47.280 -53.677 79.078 1.00 52.73 374 PRO C C 1
ATOM 11893 O O . PRO C 1 350 ? 46.419 -54.192 79.788 1.00 52.67 374 PRO C O 1
ATOM 11897 N N . ASP C 1 351 ? 48.549 -53.476 79.489 1.00 50.95 375 ASP C N 1
ATOM 11898 C CA . ASP C 1 351 ? 49.039 -53.858 80.817 1.00 51.41 375 ASP C CA 1
ATOM 11899 C C . ASP C 1 351 ? 48.513 -52.956 81.955 1.00 54.40 375 ASP C C 1
ATOM 11900 O O . ASP C 1 351 ? 48.638 -53.324 83.124 1.00 54.92 375 ASP C O 1
ATOM 11905 N N . GLY C 1 352 ? 47.966 -51.786 81.603 1.00 48.96 376 GLY C N 1
ATOM 11906 C CA . GLY C 1 352 ? 47.427 -50.825 82.560 1.00 47.18 376 GLY C CA 1
ATOM 11907 C C . GLY C 1 352 ? 48.249 -49.565 82.752 1.00 48.02 376 GLY C C 1
ATOM 11908 O O . GLY C 1 352 ? 47.780 -48.611 83.378 1.00 48.73 376 GLY C O 1
ATOM 11909 N N . SER C 1 353 ? 49.490 -49.555 82.243 1.00 40.91 377 SER C N 1
ATOM 11910 C CA . SER C 1 353 ? 50.386 -48.408 82.343 1.00 38.05 377 SER C CA 1
ATOM 11911 C C . SER C 1 353 ? 50.039 -47.360 81.273 1.00 38.30 377 SER C C 1
ATOM 11912 O O . SER C 1 353 ? 49.382 -47.670 80.274 1.00 37.09 377 SER C O 1
ATOM 11915 N N . ALA C 1 354 ? 50.493 -46.128 81.489 1.00 33.66 378 ALA C N 1
ATOM 11916 C CA . ALA C 1 354 ? 50.295 -45.035 80.549 1.00 32.77 378 ALA C CA 1
ATOM 11917 C C . ALA C 1 354 ? 51.595 -44.835 79.764 1.00 37.36 378 ALA C C 1
ATOM 11918 O O . ALA C 1 354 ? 52.685 -44.882 80.333 1.00 37.41 378 ALA C O 1
ATOM 11920 N N . SER C 1 355 ? 51.474 -44.685 78.446 1.00 34.13 379 SER C N 1
ATOM 11921 C CA . SER C 1 355 ? 52.604 -44.453 77.551 1.00 33.28 379 SER C CA 1
ATOM 11922 C C . SER C 1 355 ? 52.478 -43.012 77.075 1.00 31.99 379 SER C C 1
ATOM 11923 O O . SER C 1 355 ? 51.440 -42.648 76.527 1.00 30.65 379 SER C O 1
ATOM 11926 N N . VAL C 1 356 ? 53.502 -42.181 77.329 1.00 26.63 380 VAL C N 1
ATOM 11927 C CA . VAL C 1 356 ? 53.467 -40.759 76.949 1.00 24.34 380 VAL C CA 1
ATOM 11928 C C . VAL C 1 356 ? 54.341 -40.513 75.716 1.00 29.82 380 VAL C C 1
ATOM 11929 O O . VAL C 1 356 ? 55.548 -40.765 75.751 1.00 29.25 380 VAL C O 1
ATOM 11933 N N . ASN C 1 357 ? 53.728 -40.014 74.625 1.00 27.87 381 ASN C N 1
ATOM 11934 C CA . ASN C 1 357 ? 54.476 -39.711 73.404 1.00 28.67 381 ASN C CA 1
ATOM 11935 C C . ASN C 1 357 ? 55.216 -38.371 73.594 1.00 33.21 381 ASN C C 1
ATOM 11936 O O . ASN C 1 357 ? 54.576 -37.349 73.811 1.00 32.73 381 ASN C O 1
ATOM 11941 N N . GLU C 1 358 ? 56.554 -38.394 73.526 1.00 32.00 382 GLU C N 1
ATOM 11942 C CA . GLU C 1 358 ? 57.412 -37.212 73.727 1.00 32.21 382 GLU C CA 1
ATOM 11943 C C . GLU C 1 358 ? 57.667 -36.380 72.455 1.00 36.78 382 GLU C C 1
ATOM 11944 O O . GLU C 1 358 ? 58.300 -35.324 72.525 1.00 36.96 382 GLU C O 1
ATOM 11950 N N . ASP C 1 359 ? 57.136 -36.835 71.307 1.00 33.62 383 ASP C N 1
ATOM 11951 C CA . ASP C 1 359 ? 57.233 -36.127 70.024 1.00 33.37 383 ASP C CA 1
ATOM 11952 C C . ASP C 1 359 ? 56.616 -34.731 70.170 1.00 33.38 383 ASP C C 1
ATOM 11953 O O . ASP C 1 359 ? 55.527 -34.607 70.713 1.00 31.04 383 ASP C O 1
ATOM 11958 N N . VAL C 1 360 ? 57.335 -33.691 69.718 1.00 30.07 384 VAL C N 1
ATOM 11959 C CA . VAL C 1 360 ? 56.908 -32.292 69.739 1.00 29.20 384 VAL C CA 1
ATOM 11960 C C . VAL C 1 360 ? 55.524 -32.151 69.040 1.00 32.26 384 VAL C C 1
ATOM 11961 O O . VAL C 1 360 ? 54.650 -31.427 69.527 1.00 30.68 384 VAL C O 1
ATOM 11965 N N . ARG C 1 361 ? 55.328 -32.910 67.942 1.00 28.52 385 ARG C N 1
ATOM 11966 C CA . ARG C 1 361 ? 54.098 -32.915 67.141 1.00 28.48 385 ARG C CA 1
ATOM 11967 C C . ARG C 1 361 ? 52.876 -33.462 67.912 1.00 31.24 385 ARG C C 1
ATOM 11968 O O . ARG C 1 361 ? 51.752 -33.041 67.646 1.00 29.89 385 ARG C O 1
ATOM 11976 N N . LYS C 1 362 ? 53.103 -34.373 68.878 1.00 27.97 386 LYS C N 1
ATOM 11977 C CA . LYS C 1 362 ? 52.042 -34.998 69.675 1.00 26.80 386 LYS C CA 1
ATOM 11978 C C . LYS C 1 362 ? 51.893 -34.389 71.090 1.00 28.59 386 LYS C C 1
ATOM 11979 O O . LYS C 1 362 ? 51.110 -34.887 71.892 1.00 27.39 386 LYS C O 1
ATOM 11985 N N . ASN C 1 363 ? 52.616 -33.305 71.383 1.00 24.21 387 ASN C N 1
ATOM 11986 C CA . ASN C 1 363 ? 52.483 -32.625 72.671 1.00 22.62 387 ASN C CA 1
ATOM 11987 C C . ASN C 1 363 ? 51.144 -31.852 72.694 1.00 25.48 387 ASN C C 1
ATOM 11988 O O . ASN C 1 363 ? 50.857 -31.100 71.751 1.00 23.75 387 ASN C O 1
ATOM 11993 N N . ARG C 1 364 ? 50.307 -32.055 73.751 1.00 22.09 388 ARG C N 1
ATOM 11994 C CA . ARG C 1 364 ? 49.010 -31.349 73.870 1.00 22.02 388 ARG C CA 1
ATOM 11995 C C . ARG C 1 364 ? 49.174 -29.806 73.931 1.00 23.89 388 ARG C C 1
ATOM 11996 O O . ARG C 1 364 ? 48.232 -29.065 73.651 1.00 21.24 388 ARG C O 1
ATOM 12004 N N . LEU C 1 365 ? 50.384 -29.340 74.282 1.00 21.36 389 LEU C N 1
ATOM 12005 C CA . LEU C 1 365 ? 50.702 -27.922 74.360 1.00 21.02 389 LEU C CA 1
ATOM 12006 C C . LEU C 1 365 ? 51.164 -27.335 73.018 1.00 23.70 389 LEU C C 1
ATOM 12007 O O . LEU C 1 365 ? 51.358 -26.119 72.938 1.00 21.18 389 LEU C O 1
ATOM 12012 N N . LYS C 1 366 ? 51.398 -28.197 71.992 1.00 21.53 390 LYS C N 1
ATOM 12013 C CA . LYS C 1 366 ? 51.890 -27.752 70.682 1.00 21.96 390 LYS C CA 1
ATOM 12014 C C . LYS C 1 366 ? 51.081 -26.603 70.077 1.00 24.59 390 LYS C C 1
ATOM 12015 O O . LYS C 1 366 ? 51.702 -25.591 69.746 1.00 23.48 390 LYS C O 1
ATOM 12021 N N . PRO C 1 367 ? 49.721 -26.660 69.999 1.00 22.05 391 PRO C N 1
ATOM 12022 C CA . PRO C 1 367 ? 48.976 -25.507 69.445 1.00 20.97 391 PRO C CA 1
ATOM 12023 C C . PRO C 1 367 ? 49.159 -24.204 70.230 1.00 23.31 391 PRO C C 1
ATOM 12024 O O . PRO C 1 367 ? 49.398 -23.171 69.613 1.00 21.26 391 PRO C O 1
ATOM 12028 N N . LEU C 1 368 ? 49.100 -24.249 71.579 1.00 21.28 392 LEU C N 1
ATOM 12029 C CA . LEU C 1 368 ? 49.301 -23.058 72.428 1.00 21.50 392 LEU C CA 1
ATOM 12030 C C . LEU C 1 368 ? 50.745 -22.543 72.337 1.00 23.62 392 LEU C C 1
ATOM 12031 O O . LEU C 1 368 ? 50.951 -21.333 72.231 1.00 21.76 392 LEU C O 1
ATOM 12036 N N . ALA C 1 369 ? 51.739 -23.458 72.317 1.00 19.89 393 ALA C N 1
ATOM 12037 C CA . ALA C 1 369 ? 53.145 -23.063 72.181 1.00 20.06 393 ALA C CA 1
ATOM 12038 C C . ALA C 1 369 ? 53.438 -22.448 70.811 1.00 25.95 393 ALA C C 1
ATOM 12039 O O . ALA C 1 369 ? 54.180 -21.476 70.742 1.00 27.06 393 ALA C O 1
ATOM 12041 N N . THR C 1 370 ? 52.797 -22.941 69.737 1.00 23.77 394 THR C N 1
ATOM 12042 C CA . THR C 1 370 ? 52.979 -22.377 68.379 1.00 24.16 394 THR C CA 1
ATOM 12043 C C . THR C 1 370 ? 52.302 -20.991 68.293 1.00 27.69 394 THR C C 1
ATOM 12044 O O . THR C 1 370 ? 52.797 -20.078 67.618 1.00 26.78 394 THR C O 1
ATOM 12048 N N . TYR C 1 371 ? 51.177 -20.848 69.002 1.00 24.88 395 TYR C N 1
ATOM 12049 C CA . TYR C 1 371 ? 50.442 -19.596 69.094 1.00 25.12 395 TYR C CA 1
ATOM 12050 C C . TYR C 1 371 ? 51.232 -18.576 69.942 1.00 27.74 395 TYR C C 1
ATOM 12051 O O . TYR C 1 371 ? 51.383 -17.425 69.523 1.00 27.59 395 TYR C O 1
ATOM 12060 N N . CYS C 1 372 ? 51.749 -19.002 71.111 1.00 21.65 396 CYS C N 1
ATOM 12061 C CA . CYS C 1 372 ? 52.545 -18.153 72.027 1.00 20.64 396 CYS C CA 1
ATOM 12062 C C . CYS C 1 372 ? 54.020 -18.181 71.598 1.00 25.40 396 CYS C C 1
ATOM 12063 O O . CYS C 1 372 ? 54.867 -18.734 72.300 1.00 25.56 396 CYS C O 1
ATOM 12066 N N . SER C 1 373 ? 54.307 -17.630 70.428 1.00 23.88 397 SER C N 1
ATOM 12067 C CA . SER C 1 373 ? 55.649 -17.574 69.856 1.00 25.35 397 SER C CA 1
ATOM 12068 C C . SER C 1 373 ? 55.923 -16.226 69.205 1.00 32.76 397 SER C C 1
ATOM 12069 O O . SER C 1 373 ? 55.001 -15.575 68.705 1.00 31.15 397 SER C O 1
ATOM 12072 N N . VAL C 1 374 ? 57.219 -15.845 69.156 1.00 34.81 398 VAL C N 1
ATOM 12073 C CA . VAL C 1 374 ? 57.702 -14.625 68.491 1.00 37.15 398 VAL C CA 1
ATOM 12074 C C . VAL C 1 374 ? 57.546 -14.749 66.961 1.00 44.48 398 VAL C C 1
ATOM 12075 O O . VAL C 1 374 ? 57.421 -13.739 66.274 1.00 46.01 398 VAL C O 1
ATOM 12079 N N . ASN C 1 375 ? 57.469 -16.005 66.448 1.00 42.25 399 ASN C N 1
ATOM 12080 C CA . ASN C 1 375 ? 57.254 -16.340 65.033 1.00 43.20 399 ASN C CA 1
ATOM 12081 C C . ASN C 1 375 ? 55.817 -16.069 64.603 1.00 46.57 399 ASN C C 1
ATOM 12082 O O . ASN C 1 375 ? 55.563 -15.917 63.409 1.00 49.62 399 ASN C O 1
ATOM 12087 N N . ASN C 1 376 ? 54.873 -16.043 65.563 1.00 39.03 400 ASN C N 1
ATOM 12088 C CA . ASN C 1 376 ? 53.462 -15.792 65.297 1.00 36.92 400 ASN C CA 1
ATOM 12089 C C . ASN C 1 376 ? 53.211 -14.287 65.205 1.00 38.60 400 ASN C C 1
ATOM 12090 O O . ASN C 1 376 ? 53.327 -13.599 66.222 1.00 36.90 400 ASN C O 1
ATOM 12095 N N . PRO C 1 377 ? 52.782 -13.759 64.032 1.00 35.89 401 PRO C N 1
ATOM 12096 C CA . PRO C 1 377 ? 52.501 -12.308 63.942 1.00 35.80 401 PRO C CA 1
ATOM 12097 C C . PRO C 1 377 ? 51.383 -11.841 64.889 1.00 38.13 401 PRO C C 1
ATOM 12098 O O . PRO C 1 377 ? 51.413 -10.699 65.336 1.00 37.48 401 PRO C O 1
ATOM 12102 N N . GLU C 1 378 ? 50.438 -12.744 65.246 1.00 34.39 402 GLU C N 1
ATOM 12103 C CA . GLU C 1 378 ? 49.307 -12.473 66.162 1.00 33.59 402 GLU C CA 1
ATOM 12104 C C . GLU C 1 378 ? 49.727 -11.981 67.559 1.00 32.29 402 GLU C C 1
ATOM 12105 O O . GLU C 1 378 ? 48.972 -11.233 68.190 1.00 32.02 402 GLU C O 1
ATOM 12111 N N . ILE C 1 379 ? 50.912 -12.413 6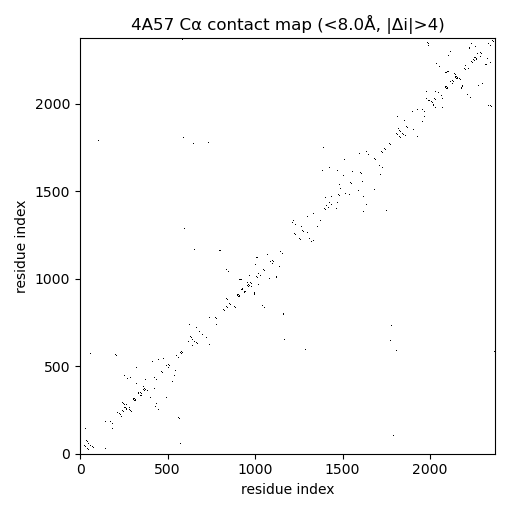8.048 1.00 26.18 403 ILE C N 1
ATOM 12112 C CA . ILE C 1 379 ? 51.449 -11.999 69.356 1.00 24.74 403 ILE C CA 1
ATOM 12113 C C . ILE C 1 379 ? 51.839 -10.518 69.341 1.00 27.93 403 ILE C C 1
ATOM 12114 O O . ILE C 1 379 ? 51.645 -9.834 70.334 1.00 26.94 403 ILE C O 1
ATOM 12119 N N . SER C 1 380 ? 52.338 -10.025 68.196 1.00 28.04 404 SER C N 1
ATOM 12120 C CA . SER C 1 380 ? 52.719 -8.625 67.960 1.00 30.04 404 SER C CA 1
ATOM 12121 C C . SER C 1 380 ? 51.501 -7.698 67.717 1.00 34.93 404 SER C C 1
ATOM 12122 O O . SER C 1 380 ? 51.672 -6.483 67.685 1.00 35.33 404 SER C O 1
ATOM 12125 N N . PHE C 1 381 ? 50.293 -8.266 67.497 1.00 31.77 405 PHE C N 1
ATOM 12126 C CA . PHE C 1 381 ? 49.080 -7.497 67.204 1.00 32.71 405 PHE C CA 1
ATOM 12127 C C . PHE C 1 381 ? 48.622 -6.597 68.369 1.00 35.98 405 PHE C C 1
ATOM 12128 O O . PHE C 1 381 ? 47.985 -5.566 68.123 1.00 37.38 405 PHE C O 1
ATOM 12136 N N . LYS C 1 382 ? 48.940 -6.996 69.624 1.00 27.48 406 LYS C N 1
ATOM 12137 C CA . LYS C 1 382 ? 48.526 -6.313 70.852 1.00 26.25 406 LYS C CA 1
ATOM 12138 C C . LYS C 1 382 ? 49.704 -6.432 71.841 1.00 26.75 406 LYS C C 1
ATOM 12139 O O . LYS C 1 382 ? 50.252 -7.526 72.011 1.00 25.34 406 LYS C O 1
ATOM 12145 N N . VAL C 1 383 ? 50.101 -5.322 72.469 1.00 22.90 407 VAL C N 1
ATOM 12146 C CA . VAL C 1 383 ? 51.267 -5.293 73.378 1.00 22.76 407 VAL C CA 1
ATOM 12147 C C . VAL C 1 383 ? 51.289 -6.338 74.498 1.00 25.32 407 VAL C C 1
ATOM 12148 O O . VAL C 1 383 ? 52.282 -7.064 74.616 1.00 25.65 407 VAL C O 1
ATOM 12152 N N . THR C 1 384 ? 50.202 -6.453 75.282 1.00 19.89 408 THR C N 1
ATOM 12153 C CA . THR C 1 384 ? 50.148 -7.398 76.422 1.00 18.64 408 THR C CA 1
ATOM 12154 C C . THR C 1 384 ? 50.156 -8.869 76.031 1.00 20.57 408 THR C C 1
ATOM 12155 O O . THR C 1 384 ? 50.304 -9.707 76.917 1.00 19.62 408 THR C O 1
ATOM 12159 N N . ASN C 1 385 ? 49.912 -9.205 74.733 1.00 17.40 409 ASN C N 1
ATOM 12160 C CA . ASN C 1 385 ? 49.864 -10.612 74.303 1.00 16.19 409 ASN C CA 1
ATOM 12161 C C . ASN C 1 385 ? 51.026 -11.491 74.803 1.00 20.17 409 ASN C C 1
ATOM 12162 O O . ASN C 1 385 ? 50.792 -12.544 75.419 1.00 18.45 409 ASN C O 1
ATOM 12167 N N . GLU C 1 386 ? 52.271 -11.044 74.576 1.00 19.55 410 GLU C N 1
ATOM 12168 C CA . GLU C 1 386 ? 53.462 -11.803 75.002 1.00 19.63 410 GLU C CA 1
ATOM 12169 C C . GLU C 1 386 ? 53.514 -12.049 76.527 1.00 21.19 410 GLU C C 1
ATOM 12170 O O . GLU C 1 386 ? 53.806 -13.172 76.955 1.00 17.54 410 GLU C O 1
ATOM 12176 N N . MET C 1 387 ? 53.110 -11.044 77.321 1.00 18.48 411 MET C N 1
ATOM 12177 C CA . MET C 1 387 ? 53.051 -11.155 78.786 1.00 20.81 411 MET C CA 1
ATOM 12178 C C . MET C 1 387 ? 51.965 -12.155 79.206 1.00 20.50 411 MET C C 1
ATOM 12179 O O . MET C 1 387 ? 52.169 -12.927 80.118 1.00 19.29 411 MET C O 1
ATOM 12184 N N . GLN C 1 388 ? 50.799 -12.111 78.562 1.00 16.59 412 GLN C N 1
ATOM 12185 C CA . GLN C 1 388 ? 49.696 -13.024 78.890 1.00 15.82 412 GLN C CA 1
ATOM 12186 C C . GLN C 1 388 ? 50.091 -14.460 78.594 1.00 19.28 412 GLN C C 1
ATOM 12187 O O . GLN C 1 388 ? 49.665 -15.373 79.301 1.00 19.54 412 GLN C O 1
ATOM 12193 N N . CYS C 1 389 ? 50.948 -14.664 77.580 1.00 17.76 413 CYS C N 1
ATOM 12194 C CA . CYS C 1 389 ? 51.489 -16.003 77.269 1.00 17.98 413 CYS C CA 1
ATOM 12195 C C . CYS C 1 389 ? 52.448 -16.454 78.402 1.00 20.71 413 CYS C C 1
ATOM 12196 O O . CYS C 1 389 ? 52.233 -17.502 79.016 1.00 17.63 413 CYS C O 1
ATOM 12199 N N . ARG C 1 390 ? 53.496 -15.645 78.663 1.00 18.45 414 ARG C N 1
ATOM 12200 C CA A ARG C 1 390 ? 54.524 -15.914 79.680 0.50 18.33 414 ARG C CA 1
ATOM 12201 C CA B ARG C 1 390 ? 54.509 -15.986 79.665 0.50 18.52 414 ARG C CA 1
ATOM 12202 C C . ARG C 1 390 ? 53.920 -16.205 81.058 1.00 23.35 414 ARG C C 1
ATOM 12203 O O . ARG C 1 390 ? 54.324 -17.158 81.736 1.00 23.36 414 ARG C O 1
ATOM 12218 N N . GLU C 1 391 ? 52.962 -15.368 81.477 1.00 20.59 415 GLU C N 1
ATOM 12219 C CA . GLU C 1 391 ? 52.336 -15.504 82.794 1.00 21.47 415 GLU C CA 1
ATOM 12220 C C . GLU C 1 391 ? 51.440 -16.724 82.946 1.00 23.69 415 GLU C C 1
ATOM 12221 O O . GLU C 1 391 ? 51.111 -17.099 84.069 1.00 24.88 415 GLU C O 1
ATOM 12227 N N . ASN C 1 392 ? 51.084 -17.360 81.818 1.00 17.20 416 ASN C N 1
ATOM 12228 C CA . ASN C 1 392 ? 50.341 -18.614 81.767 1.00 17.18 416 ASN C CA 1
ATOM 12229 C C . ASN C 1 392 ? 51.259 -19.799 81.486 1.00 21.08 416 ASN C C 1
ATOM 12230 O O . ASN C 1 392 ? 50.787 -20.872 81.115 1.00 22.99 416 ASN C O 1
ATOM 12235 N N . SER C 1 393 ? 52.574 -19.620 81.729 1.00 18.66 417 SER C N 1
ATOM 12236 C CA . SER C 1 393 ? 53.618 -20.650 81.598 1.00 19.23 417 SER C CA 1
ATOM 12237 C C . SER C 1 393 ? 53.853 -21.153 80.170 1.00 22.57 417 SER C C 1
ATOM 12238 O O . SER C 1 393 ? 54.239 -22.298 79.980 1.00 22.36 417 SER C O 1
ATOM 12241 N N . ILE C 1 394 ? 53.654 -20.279 79.176 1.00 19.21 418 ILE C N 1
ATOM 12242 C CA . ILE C 1 394 ? 53.920 -20.572 77.767 1.00 18.62 418 ILE C CA 1
ATOM 12243 C C . ILE C 1 394 ? 54.761 -19.391 77.306 1.00 22.78 418 ILE C C 1
ATOM 12244 O O . ILE C 1 394 ? 54.232 -18.440 76.751 1.00 23.44 418 ILE C O 1
ATOM 12249 N N . ASP C 1 395 ? 56.052 -19.425 77.623 1.00 20.01 419 ASP C N 1
ATOM 12250 C CA . ASP C 1 395 ? 56.994 -18.330 77.392 1.00 19.37 419 ASP C CA 1
ATOM 12251 C C . ASP C 1 395 ? 57.435 -18.191 75.928 1.00 21.06 419 ASP C C 1
ATOM 12252 O O . ASP C 1 395 ? 58.224 -19.018 75.471 1.00 19.47 419 ASP C O 1
ATOM 12257 N N . PRO C 1 396 ? 57.038 -17.103 75.212 1.00 20.86 420 PRO C N 1
ATOM 12258 C CA . PRO C 1 396 ? 57.434 -16.964 73.784 1.00 21.01 420 PRO C CA 1
ATOM 12259 C C . PRO C 1 396 ? 58.938 -16.828 73.552 1.00 26.11 420 PRO C C 1
ATOM 12260 O O . PRO C 1 396 ? 59.391 -17.080 72.445 1.00 27.65 420 PRO C O 1
ATOM 12264 N N . THR C 1 397 ? 59.711 -16.456 74.595 1.00 22.22 421 THR C N 1
ATOM 12265 C CA . THR C 1 397 ? 61.171 -16.254 74.523 1.00 22.94 421 THR C CA 1
ATOM 12266 C C . THR C 1 397 ? 61.936 -17.593 74.546 1.00 28.66 421 THR C C 1
ATOM 12267 O O . THR C 1 397 ? 63.053 -17.690 74.015 1.00 29.77 421 THR C O 1
ATOM 12271 N N . LYS C 1 398 ? 61.341 -18.621 75.161 1.00 23.38 422 LYS C N 1
ATOM 12272 C CA . LYS C 1 398 ? 61.984 -19.925 75.260 1.00 23.30 422 LYS C CA 1
ATOM 12273 C C . LYS C 1 398 ? 61.856 -20.682 73.942 1.00 27.80 422 LYS C C 1
ATOM 12274 O O . LYS C 1 398 ? 60.772 -20.660 73.346 1.00 26.96 422 LYS C O 1
ATOM 12280 N N . PRO C 1 399 ? 62.901 -21.426 73.498 1.00 25.35 423 PRO C N 1
ATOM 12281 C CA . PRO C 1 399 ? 62.722 -22.279 72.302 1.00 24.54 423 PRO C CA 1
ATOM 12282 C C . PRO C 1 399 ? 61.594 -23.287 72.547 1.00 27.82 423 PRO C C 1
ATOM 12283 O O . PRO C 1 399 ? 61.313 -23.635 73.699 1.00 26.43 423 PRO C O 1
ATOM 12287 N N . LEU C 1 400 ? 60.941 -23.738 71.467 1.00 25.16 424 LEU C N 1
ATOM 12288 C CA . LEU C 1 400 ? 59.806 -24.671 71.492 1.00 24.73 424 LEU C CA 1
ATOM 12289 C C . LEU C 1 400 ? 59.831 -25.802 72.534 1.00 28.86 424 LEU C C 1
ATOM 12290 O O . LEU C 1 400 ? 58.868 -25.907 73.306 1.00 26.43 424 LEU C O 1
ATOM 12295 N N . ALA C 1 401 ? 60.905 -26.647 72.567 1.00 26.50 425 ALA C N 1
ATOM 12296 C CA . ALA C 1 401 ? 60.953 -27.773 73.516 1.00 26.74 425 ALA C CA 1
ATOM 12297 C C . ALA C 1 401 ? 60.974 -27.320 74.980 1.00 28.63 425 ALA C C 1
ATOM 12298 O O . ALA C 1 401 ? 60.250 -27.882 75.797 1.00 27.56 425 ALA C O 1
ATOM 12300 N N . GLU C 1 402 ? 61.734 -26.252 75.283 1.00 25.21 426 GLU C N 1
ATOM 12301 C CA . GLU C 1 402 ? 61.811 -25.644 76.621 1.00 23.69 426 GLU C CA 1
ATOM 12302 C C . GLU C 1 402 ? 60.479 -24.973 76.998 1.00 24.57 426 GLU C C 1
ATOM 12303 O O . GLU C 1 402 ? 60.091 -24.979 78.174 1.00 22.44 426 GLU C O 1
ATOM 12309 N N . ARG C 1 403 ? 59.790 -24.388 75.994 1.00 20.22 427 ARG C N 1
ATOM 12310 C CA . ARG C 1 403 ? 58.508 -23.703 76.168 1.00 20.27 427 ARG C CA 1
ATOM 12311 C C . ARG C 1 403 ? 57.419 -24.642 76.686 1.00 23.18 427 ARG C C 1
ATOM 12312 O O . ARG C 1 403 ? 56.555 -24.192 77.432 1.00 23.11 427 ARG C O 1
ATOM 12320 N N . MET C 1 404 ? 57.443 -25.931 76.260 1.00 18.44 428 MET C N 1
ATOM 12321 C CA . MET C 1 404 ? 56.441 -26.933 76.631 1.00 17.10 428 MET C CA 1
ATOM 12322 C C . MET C 1 404 ? 56.820 -27.821 77.812 1.00 22.21 428 MET C C 1
ATOM 12323 O O . MET C 1 404 ? 55.976 -28.541 78.332 1.00 21.61 428 MET C O 1
ATOM 12328 N N . LYS C 1 405 ? 58.076 -27.802 78.209 1.00 20.60 429 LYS C N 1
ATOM 12329 C CA . LYS C 1 405 ? 58.609 -28.656 79.267 1.00 20.32 429 LYS C CA 1
ATOM 12330 C C . LYS C 1 405 ? 58.062 -28.324 80.666 1.00 23.10 429 LYS C C 1
ATOM 12331 O O . LYS C 1 405 ? 57.978 -27.154 81.046 1.00 19.36 429 LYS C O 1
ATOM 12337 N N . ILE C 1 406 ? 57.738 -29.376 81.439 1.00 20.77 430 ILE C N 1
ATOM 12338 C CA . ILE C 1 406 ? 57.304 -29.251 82.831 1.00 19.92 430 ILE C CA 1
ATOM 12339 C C . ILE C 1 406 ? 58.566 -29.563 83.637 1.00 25.49 430 ILE C C 1
ATOM 12340 O O . ILE C 1 406 ? 59.031 -30.706 83.653 1.00 26.49 430 ILE C O 1
ATOM 12345 N N . GLU C 1 407 ? 59.143 -28.535 84.262 1.00 23.09 431 GLU C N 1
ATOM 12346 C CA . GLU C 1 407 ? 60.401 -28.603 85.023 1.00 23.66 431 GLU C CA 1
ATOM 12347 C C . GLU C 1 407 ? 60.282 -29.341 86.361 1.00 27.05 431 GLU C C 1
ATOM 12348 O O . GLU C 1 407 ? 59.226 -29.291 86.994 1.00 26.16 431 GLU C O 1
ATOM 12354 N N . ASN C 1 408 ? 61.396 -29.970 86.818 1.00 24.39 432 ASN C N 1
ATOM 12355 C CA . ASN C 1 408 ? 61.539 -30.641 88.126 1.00 24.24 432 ASN C CA 1
ATOM 12356 C C . ASN C 1 408 ? 60.396 -31.614 88.449 1.00 28.01 432 ASN C C 1
ATOM 12357 O O . ASN C 1 408 ? 59.939 -31.714 89.590 1.00 27.84 432 ASN C O 1
ATOM 12362 N N . CYS C 1 409 ? 59.933 -32.330 87.430 1.00 24.61 433 CYS C N 1
ATOM 12363 C CA . CYS C 1 409 ? 58.789 -33.204 87.542 1.00 24.52 433 CYS C CA 1
ATOM 12364 C C . CYS C 1 409 ? 59.056 -34.514 86.804 1.00 25.49 433 CYS C C 1
ATOM 12365 O O . CYS C 1 409 ? 59.317 -34.510 85.600 1.00 23.92 433 CYS C O 1
ATOM 12368 N N . SER C 1 410 ? 59.006 -35.629 87.525 1.00 22.00 434 SER C N 1
ATOM 12369 C CA . SER C 1 410 ? 59.227 -36.923 86.892 1.00 24.06 434 SER C CA 1
ATOM 12370 C C . SER C 1 410 ? 57.922 -37.705 86.686 1.00 27.59 434 SER C C 1
ATOM 12371 O O . SER C 1 410 ? 57.728 -38.285 85.619 1.00 26.52 434 SER C O 1
ATOM 12374 N N . ILE C 1 411 ? 57.018 -37.687 87.686 1.00 25.09 435 ILE C N 1
ATOM 12375 C CA . ILE C 1 411 ? 55.761 -38.449 87.639 1.00 25.36 435 ILE C CA 1
ATOM 12376 C C . ILE C 1 411 ? 54.528 -37.613 88.022 1.00 26.12 435 ILE C C 1
ATOM 12377 O O . ILE C 1 411 ? 54.603 -36.728 88.883 1.00 24.67 435 ILE C O 1
ATOM 12382 N N . ILE C 1 412 ? 53.400 -37.897 87.336 1.00 20.05 436 ILE C N 1
ATOM 12383 C CA . ILE C 1 412 ? 52.091 -37.332 87.613 1.00 18.75 436 ILE C CA 1
ATOM 12384 C C . ILE C 1 412 ? 51.286 -38.510 88.197 1.00 23.54 436 ILE C C 1
ATOM 12385 O O . ILE C 1 412 ? 51.193 -39.562 87.567 1.00 24.28 436 ILE C O 1
ATOM 12390 N N . LYS C 1 413 ? 50.749 -38.336 89.403 1.00 20.39 437 LYS C N 1
ATOM 12391 C CA . LYS C 1 413 ? 49.958 -39.335 90.135 1.00 19.95 437 LYS C CA 1
ATOM 12392 C C . LYS C 1 413 ? 48.573 -38.760 90.378 1.00 23.39 437 LYS C C 1
ATOM 12393 O O . LYS C 1 413 ? 48.447 -37.589 90.775 1.00 21.47 437 LYS C O 1
ATOM 12399 N N . GLY C 1 414 ? 47.546 -39.569 90.151 1.00 20.12 438 GLY C N 1
ATOM 12400 C CA . GLY C 1 414 ? 46.172 -39.120 90.356 1.00 20.80 438 GLY C CA 1
ATOM 12401 C C . GLY C 1 414 ? 45.767 -39.158 91.817 1.00 24.79 438 GLY C C 1
ATOM 12402 O O . GLY C 1 414 ? 46.193 -40.058 92.537 1.00 23.82 438 GLY C O 1
ATOM 12403 N N . THR C 1 415 ? 44.971 -38.169 92.288 1.00 20.63 439 THR C N 1
ATOM 12404 C CA . THR C 1 415 ? 44.514 -38.175 93.691 1.00 20.75 439 THR C CA 1
ATOM 12405 C C . THR C 1 415 ? 42.999 -38.248 93.815 1.00 24.67 439 THR C C 1
ATOM 12406 O O . THR C 1 415 ? 42.502 -38.366 94.924 1.00 25.00 439 THR C O 1
ATOM 12410 N N . GLY C 1 416 ? 42.287 -38.202 92.689 1.00 20.55 440 GLY C N 1
ATOM 12411 C CA . GLY C 1 416 ? 40.827 -38.312 92.642 1.00 20.69 440 GLY C CA 1
ATOM 12412 C C . GLY C 1 416 ? 40.058 -37.421 93.608 1.00 26.11 440 GLY C C 1
ATOM 12413 O O . GLY C 1 416 ? 39.127 -37.879 94.272 1.00 26.40 440 GLY C O 1
ATOM 12414 N N . ASN C 1 417 ? 40.441 -36.143 93.702 1.00 23.11 441 ASN C N 1
ATOM 12415 C CA . ASN C 1 417 ? 39.777 -35.193 94.601 1.00 22.18 441 ASN C CA 1
ATOM 12416 C C . ASN C 1 417 ? 39.007 -34.199 93.740 1.00 24.19 441 ASN C C 1
ATOM 12417 O O . ASN C 1 417 ? 39.574 -33.206 93.266 1.00 22.54 441 ASN C O 1
ATOM 12422 N N . PHE C 1 418 ? 37.714 -34.480 93.525 1.00 20.92 442 PHE C N 1
ATOM 12423 C CA . PHE C 1 418 ? 36.881 -33.671 92.642 1.00 19.37 442 PHE C CA 1
ATOM 12424 C C . PHE C 1 418 ? 36.814 -32.194 92.962 1.00 21.61 442 PHE C C 1
ATOM 12425 O O . PHE C 1 418 ? 36.994 -31.391 92.047 1.00 21.85 442 PHE C O 1
ATOM 12433 N N . ASP C 1 419 ? 36.597 -31.821 94.231 1.00 20.25 443 ASP C N 1
ATOM 12434 C CA . ASP C 1 419 ? 36.543 -30.403 94.627 1.00 20.28 443 ASP C CA 1
ATOM 12435 C C . ASP C 1 419 ? 37.847 -29.666 94.363 1.00 23.84 443 ASP C C 1
ATOM 12436 O O . ASP C 1 419 ? 37.792 -28.512 93.950 1.00 24.87 443 ASP C O 1
ATOM 12441 N N . LYS C 1 420 ? 39.019 -30.321 94.574 1.00 20.96 444 LYS C N 1
ATOM 12442 C CA . LYS C 1 420 ? 40.325 -29.708 94.271 1.00 20.16 444 LYS C CA 1
ATOM 12443 C C . LYS C 1 420 ? 40.493 -29.584 92.745 1.00 23.04 444 LYS C C 1
ATOM 12444 O O . LYS C 1 420 ? 41.056 -28.596 92.278 1.00 23.05 444 LYS C O 1
ATOM 12450 N N . CYS C 1 421 ? 39.983 -30.568 91.984 1.00 18.55 445 CYS C N 1
ATOM 12451 C CA . CYS C 1 421 ? 40.014 -30.523 90.520 1.00 18.21 445 CYS C CA 1
ATOM 12452 C C . CYS C 1 421 ? 39.220 -29.296 90.046 1.00 19.79 445 CYS C C 1
ATOM 12453 O O . CYS C 1 421 ? 39.749 -28.509 89.276 1.00 19.40 445 CYS C O 1
ATOM 12456 N N . VAL C 1 422 ? 38.003 -29.079 90.594 1.00 16.41 446 VAL C N 1
ATOM 12457 C CA . VAL C 1 422 ? 37.171 -27.921 90.263 1.00 16.62 446 VAL C CA 1
ATOM 12458 C C . VAL C 1 422 ? 37.886 -26.602 90.584 1.00 20.43 446 VAL C C 1
ATOM 12459 O O . VAL C 1 422 ? 37.938 -25.719 89.722 1.00 19.95 446 VAL C O 1
ATOM 12463 N N . SER C 1 423 ? 38.439 -26.463 91.810 1.00 17.65 447 SER C N 1
ATOM 12464 C CA . SER C 1 423 ? 39.119 -25.215 92.178 1.00 17.64 447 SER C CA 1
ATOM 12465 C C . SER C 1 423 ? 40.320 -24.920 91.263 1.00 17.98 447 SER C C 1
ATOM 12466 O O . SER C 1 423 ? 40.615 -23.770 91.018 1.00 16.52 447 SER C O 1
ATOM 12469 N N . GLN C 1 424 ? 40.963 -25.944 90.715 1.00 15.45 448 GLN C N 1
ATOM 12470 C CA . GLN C 1 424 ? 42.092 -25.747 89.799 1.00 15.63 448 GLN C CA 1
ATOM 12471 C C . GLN C 1 424 ? 41.626 -25.424 88.372 1.00 19.80 448 GLN C C 1
ATOM 12472 O O . GLN C 1 424 ? 42.259 -24.621 87.691 1.00 19.40 448 GLN C O 1
ATOM 12478 N N . VAL C 1 425 ? 40.473 -25.964 87.964 1.00 15.90 449 VAL C N 1
ATOM 12479 C CA . VAL C 1 425 ? 39.858 -25.629 86.663 1.00 15.46 449 VAL C CA 1
ATOM 12480 C C . VAL C 1 425 ? 39.461 -24.126 86.719 1.00 20.41 449 VAL C C 1
ATOM 12481 O O . VAL C 1 425 ? 39.610 -23.399 85.725 1.00 19.24 449 VAL C O 1
ATOM 12485 N N . GLU C 1 426 ? 38.998 -23.668 87.889 1.00 18.01 450 GLU C N 1
ATOM 12486 C CA . GLU C 1 426 ? 38.628 -22.264 88.106 1.00 19.59 450 GLU C CA 1
ATOM 12487 C C . GLU C 1 426 ? 39.837 -21.356 87.924 1.00 23.84 450 GLU C C 1
ATOM 12488 O O . GLU C 1 426 ? 39.769 -20.389 87.180 1.00 24.41 450 GLU C O 1
ATOM 12494 N N . SER C 1 427 ? 40.942 -21.656 88.626 1.00 21.37 451 SER C N 1
ATOM 12495 C CA . SER C 1 427 ? 42.137 -20.800 88.579 1.00 20.47 451 SER C CA 1
ATOM 12496 C C . SER C 1 427 ? 42.993 -20.868 87.312 1.00 22.34 451 SER C C 1
ATOM 12497 O O . SER C 1 427 ? 43.716 -19.908 87.039 1.00 22.08 451 SER C O 1
ATOM 12500 N N . ILE C 1 428 ? 42.931 -21.977 86.542 1.00 17.54 452 ILE C N 1
ATOM 12501 C CA . ILE C 1 428 ? 43.740 -22.154 85.323 1.00 15.70 452 ILE C CA 1
ATOM 12502 C C . ILE C 1 428 ? 42.928 -21.869 84.055 1.00 20.59 452 ILE C C 1
ATOM 12503 O O . ILE C 1 428 ? 43.422 -21.195 83.138 1.00 20.83 452 ILE C O 1
ATOM 12508 N N . LEU C 1 429 ? 41.684 -22.389 83.994 1.00 16.67 453 LEU C N 1
ATOM 12509 C CA . LEU C 1 429 ? 40.878 -22.331 82.772 1.00 16.15 453 LEU C CA 1
ATOM 12510 C C . LEU C 1 429 ? 39.714 -21.375 82.707 1.00 20.77 453 LEU C C 1
ATOM 12511 O O . LEU C 1 429 ? 39.511 -20.760 81.664 1.00 22.22 453 LEU C O 1
ATOM 12516 N N . VAL C 1 430 ? 38.878 -21.328 83.746 1.00 17.18 454 VAL C N 1
ATOM 12517 C CA . VAL C 1 430 ? 37.629 -20.553 83.689 1.00 16.67 454 VAL C CA 1
ATOM 12518 C C . VAL C 1 430 ? 37.749 -19.110 84.186 1.00 19.36 454 VAL C C 1
ATOM 12519 O O . VAL C 1 430 ? 37.323 -18.197 83.476 1.00 19.71 454 VAL C O 1
ATOM 12523 N N . ALA C 1 431 ? 38.342 -18.903 85.393 1.00 16.28 455 ALA C N 1
ATOM 12524 C CA . ALA C 1 431 ? 38.507 -17.559 85.981 1.00 17.43 455 ALA C CA 1
ATOM 12525 C C . ALA C 1 431 ? 40.015 -17.288 86.276 1.00 21.86 455 ALA C C 1
ATOM 12526 O O . ALA C 1 431 ? 40.351 -16.985 87.418 1.00 20.25 455 ALA C O 1
ATOM 12528 N N . PRO C 1 432 ? 40.949 -17.412 85.287 1.00 18.11 456 PRO C N 1
ATOM 12529 C CA . PRO C 1 432 ? 42.364 -17.159 85.611 1.00 17.88 456 PRO C CA 1
ATOM 12530 C C . PRO C 1 432 ? 42.587 -15.693 85.951 1.00 24.77 456 PRO C C 1
ATOM 12531 O O . PRO C 1 432 ? 41.900 -14.835 85.403 1.00 24.41 456 PRO C O 1
ATOM 12535 N N . LYS C 1 433 ? 43.525 -15.417 86.865 1.00 23.29 457 LYS C N 1
ATOM 12536 C CA . LYS C 1 433 ? 43.861 -14.051 87.281 1.00 24.70 457 LYS C CA 1
ATOM 12537 C C . LYS C 1 433 ? 44.316 -13.224 86.077 1.00 27.21 457 LYS C C 1
ATOM 12538 O O . LYS C 1 433 ? 43.965 -12.059 85.983 1.00 26.17 457 LYS C O 1
ATOM 12544 N N . LEU C 1 434 ? 45.017 -13.858 85.112 1.00 23.63 458 LEU C N 1
ATOM 12545 C CA . LEU C 1 434 ? 45.436 -13.204 83.872 1.00 22.57 458 LEU C CA 1
ATOM 12546 C C . LEU C 1 434 ? 45.188 -14.212 82.752 1.00 23.40 458 LEU C C 1
ATOM 12547 O O . LEU C 1 434 ? 45.857 -15.246 82.704 1.00 22.84 458 LEU C O 1
ATOM 12552 N N . PRO C 1 435 ? 44.184 -13.992 81.879 1.00 19.34 459 PRO C N 1
ATOM 12553 C CA . PRO C 1 435 ? 43.921 -14.984 80.845 1.00 18.05 459 PRO C CA 1
ATOM 12554 C C . PRO C 1 435 ? 44.959 -14.939 79.738 1.00 19.03 459 PRO C C 1
ATOM 12555 O O . PRO C 1 435 ? 45.700 -13.961 79.600 1.00 18.60 459 PRO C O 1
ATOM 12559 N N . LEU C 1 436 ? 44.979 -15.994 78.937 1.00 18.97 460 LEU C N 1
ATOM 12560 C CA . LEU C 1 436 ? 45.790 -16.090 77.734 1.00 18.29 460 LEU C CA 1
ATOM 12561 C C . LEU C 1 436 ? 45.257 -15.033 76.743 1.00 23.04 460 LEU C C 1
ATOM 12562 O O . LEU C 1 436 ? 44.115 -14.584 76.910 1.00 20.61 460 LEU C O 1
ATOM 12567 N N . PRO C 1 437 ? 46.055 -14.579 75.753 1.00 21.11 461 PRO C N 1
ATOM 12568 C CA . PRO C 1 437 ? 45.525 -13.568 74.828 1.00 23.26 461 PRO C CA 1
ATOM 12569 C C . PRO C 1 437 ? 44.559 -14.135 73.773 1.00 29.57 461 PRO C C 1
ATOM 12570 O O . PRO C 1 437 ? 44.750 -15.241 73.241 1.00 28.10 461 PRO C O 1
ATOM 12574 N N . ALA C 1 438 ? 43.490 -13.384 73.516 1.00 27.20 462 ALA C N 1
ATOM 12575 C CA . ALA C 1 438 ? 42.518 -13.690 72.470 1.00 27.92 462 ALA C CA 1
ATOM 12576 C C . ALA C 1 438 ? 42.247 -12.368 71.752 1.00 28.78 462 ALA C C 1
ATOM 12577 O O . ALA C 1 438 ? 41.543 -11.520 72.294 1.00 27.61 462 ALA C O 1
ATOM 12579 N N . ASN C 1 439 ? 42.880 -12.170 70.579 1.00 24.03 463 ASN C N 1
ATOM 12580 C CA . ASN C 1 439 ? 42.700 -10.985 69.745 1.00 24.17 463 ASN C CA 1
ATOM 12581 C C . ASN C 1 439 ? 41.269 -11.020 69.219 1.00 26.19 463 ASN C C 1
ATOM 12582 O O . ASN C 1 439 ? 40.766 -12.083 68.863 1.00 24.39 463 ASN C O 1
ATOM 12587 N N . ILE C 1 440 ? 40.605 -9.871 69.221 1.00 22.17 464 ILE C N 1
ATOM 12588 C CA . ILE C 1 440 ? 39.260 -9.735 68.689 1.00 19.70 464 ILE C CA 1
ATOM 12589 C C . ILE C 1 440 ? 39.355 -9.945 67.160 1.00 20.66 464 ILE C C 1
ATOM 12590 O O . ILE C 1 440 ? 40.414 -9.769 66.550 1.00 18.73 464 ILE C O 1
ATOM 12595 N N . GLU C 1 441 ? 38.252 -10.299 66.562 1.00 16.62 465 GLU C N 1
ATOM 12596 C CA . GLU C 1 441 ? 38.120 -10.429 65.112 1.00 16.64 465 GLU C CA 1
ATOM 12597 C C . GLU C 1 441 ? 36.659 -10.060 64.796 1.00 19.02 465 GLU C C 1
ATOM 12598 O O . GLU C 1 441 ? 35.875 -9.948 65.739 1.00 17.67 465 GLU C O 1
ATOM 12604 N N . ALA C 1 442 ? 36.274 -9.896 63.506 1.00 17.20 466 ALA C N 1
ATOM 12605 C CA . ALA C 1 442 ? 34.882 -9.550 63.142 1.00 17.57 466 ALA C CA 1
ATOM 12606 C C . ALA C 1 442 ? 33.835 -10.483 63.776 1.00 19.88 466 ALA C C 1
ATOM 12607 O O . ALA C 1 442 ? 32.786 -9.999 64.209 1.00 19.47 466 ALA C O 1
ATOM 12609 N N . ALA C 1 443 ? 34.131 -11.814 63.862 1.00 15.44 467 ALA C N 1
ATOM 12610 C CA . ALA C 1 443 ? 33.215 -12.805 64.445 1.00 15.07 467 ALA C CA 1
ATOM 12611 C C . ALA C 1 443 ? 33.212 -12.927 66.008 1.00 17.68 467 ALA C C 1
ATOM 12612 O O . ALA C 1 443 ? 32.448 -13.728 66.542 1.00 16.24 467 ALA C O 1
ATOM 12614 N N . SER C 1 444 ? 34.054 -12.181 66.722 1.00 14.96 468 SER C N 1
ATOM 12615 C CA . SER C 1 444 ? 34.125 -12.314 68.191 1.00 15.19 468 SER C CA 1
ATOM 12616 C C . SER C 1 444 ? 33.812 -11.017 68.944 1.00 19.58 468 SER C C 1
ATOM 12617 O O . SER C 1 444 ? 33.921 -9.943 68.377 1.00 17.58 468 SER C O 1
ATOM 12620 N N . SER C 1 445 ? 33.475 -11.124 70.230 1.00 17.19 469 SER C N 1
ATOM 12621 C CA . SER C 1 445 ? 33.153 -9.968 71.080 1.00 17.04 469 SER C CA 1
ATOM 12622 C C . SER C 1 445 ? 34.356 -9.304 71.770 1.00 21.64 469 SER C C 1
ATOM 12623 O O . SER C 1 445 ? 34.276 -8.126 72.124 1.00 21.97 469 SER C O 1
ATOM 12626 N N . GLY C 1 446 ? 35.458 -10.038 71.938 1.00 16.13 470 GLY C N 1
ATOM 12627 C CA . GLY C 1 446 ? 36.655 -9.470 72.544 1.00 15.81 470 GLY C CA 1
ATOM 12628 C C . GLY C 1 446 ? 36.936 -9.864 73.978 1.00 22.19 470 GLY C C 1
ATOM 12629 O O . GLY C 1 446 ? 37.989 -9.501 74.505 1.00 22.93 470 GLY C O 1
ATOM 12630 N N . PHE C 1 447 ? 36.054 -10.663 74.611 1.00 20.98 471 PHE C N 1
ATOM 12631 C CA . PHE C 1 447 ? 36.343 -11.131 75.980 1.00 20.78 471 PHE C CA 1
ATOM 12632 C C . PHE C 1 447 ? 37.481 -12.149 75.908 1.00 25.07 471 PHE C C 1
ATOM 12633 O O . PHE C 1 447 ? 37.543 -12.908 74.942 1.00 24.61 471 PHE C O 1
ATOM 12641 N N . GLU C 1 448 ? 38.360 -12.185 76.925 1.00 21.68 472 GLU C N 1
ATOM 12642 C CA . GLU C 1 448 ? 39.467 -13.154 76.953 1.00 21.92 472 GLU C CA 1
ATOM 12643 C C . GLU C 1 448 ? 39.258 -14.268 78.016 1.00 24.34 472 GLU C C 1
ATOM 12644 O O . GLU C 1 448 ? 40.037 -15.230 78.073 1.00 22.39 472 GLU C O 1
ATOM 12650 N N . SER C 1 449 ? 38.169 -14.163 78.803 1.00 20.40 473 SER C N 1
ATOM 12651 C CA . SER C 1 449 ? 37.860 -15.117 79.862 1.00 20.87 473 SER C CA 1
ATOM 12652 C C . SER C 1 449 ? 36.359 -15.393 79.998 1.00 24.76 473 SER C C 1
ATOM 12653 O O . SER C 1 449 ? 35.553 -14.489 79.845 1.00 23.41 473 SER C O 1
ATOM 12656 N N . VAL C 1 450 ? 36.007 -16.654 80.278 1.00 20.01 474 VAL C N 1
ATOM 12657 C CA . VAL C 1 450 ? 34.631 -17.136 80.502 1.00 21.11 474 VAL C CA 1
ATOM 12658 C C . VAL C 1 450 ? 34.035 -16.395 81.714 1.00 23.39 474 VAL C C 1
ATOM 12659 O O . VAL C 1 450 ? 32.858 -16.042 81.702 1.00 23.38 474 VAL C O 1
ATOM 12663 N N . ASP C 1 451 ? 34.861 -16.179 82.761 1.00 18.63 475 ASP C N 1
ATOM 12664 C CA . ASP C 1 451 ? 34.459 -15.466 83.968 1.00 18.61 475 ASP C CA 1
ATOM 12665 C C . ASP C 1 451 ? 33.903 -14.075 83.628 1.00 21.61 475 ASP C C 1
ATOM 12666 O O . ASP C 1 451 ? 32.863 -13.701 84.163 1.00 20.41 475 ASP C O 1
ATOM 12671 N N . GLN C 1 452 ? 34.585 -13.325 82.726 1.00 18.48 476 GLN C N 1
ATOM 12672 C CA . GLN C 1 452 ? 34.192 -11.967 82.310 1.00 18.54 476 GLN C CA 1
ATOM 12673 C C . GLN C 1 452 ? 32.858 -12.009 81.559 1.00 22.87 476 GLN C C 1
ATOM 12674 O O . GLN C 1 452 ? 32.003 -11.164 81.787 1.00 23.26 476 GLN C O 1
ATOM 12680 N N . VAL C 1 453 ? 32.672 -13.017 80.701 1.00 20.26 477 VAL C N 1
ATOM 12681 C CA . VAL C 1 453 ? 31.447 -13.203 79.884 1.00 20.40 477 VAL C CA 1
ATOM 12682 C C . VAL C 1 453 ? 30.179 -13.201 80.755 1.00 24.96 477 VAL C C 1
ATOM 12683 O O . VAL C 1 453 ? 29.300 -12.367 80.558 1.00 25.32 477 VAL C O 1
ATOM 12687 N N . PHE C 1 454 ? 30.116 -14.113 81.731 1.00 21.07 478 PHE C N 1
ATOM 12688 C CA . PHE C 1 454 ? 28.963 -14.260 82.604 1.00 21.00 478 PHE C CA 1
ATOM 12689 C C . PHE C 1 454 ? 28.820 -13.199 83.698 1.00 24.03 478 PHE C C 1
ATOM 12690 O O . PHE C 1 454 ? 27.710 -12.971 84.177 1.00 22.12 478 PHE C O 1
ATOM 12698 N N . ARG C 1 455 ? 29.935 -12.558 84.102 1.00 22.43 479 ARG C N 1
ATOM 12699 C CA . ARG C 1 455 ? 29.882 -11.493 85.107 1.00 22.99 479 ARG C CA 1
ATOM 12700 C C . ARG C 1 455 ? 29.351 -10.185 84.506 1.00 26.33 479 ARG C C 1
ATOM 12701 O O . ARG C 1 455 ? 28.743 -9.378 85.220 1.00 25.29 479 ARG C O 1
ATOM 12709 N N . PHE C 1 456 ? 29.641 -9.941 83.210 1.00 22.24 480 PHE C N 1
ATOM 12710 C CA . PHE C 1 456 ? 29.332 -8.646 82.597 1.00 22.26 480 PHE C CA 1
ATOM 12711 C C . PHE C 1 456 ? 28.335 -8.641 81.449 1.00 26.09 480 PHE C C 1
ATOM 12712 O O . PHE C 1 456 ? 27.796 -7.585 81.143 1.00 25.28 480 PHE C O 1
ATOM 12720 N N . ALA C 1 457 ? 28.130 -9.793 80.788 1.00 22.04 481 ALA C N 1
ATOM 12721 C CA . ALA C 1 457 ? 27.227 -9.889 79.646 1.00 22.58 481 ALA C CA 1
ATOM 12722 C C . ALA C 1 457 ? 26.291 -11.115 79.710 1.00 26.18 481 ALA C C 1
ATOM 12723 O O . ALA C 1 457 ? 25.889 -11.632 78.667 1.00 25.37 481 ALA C O 1
ATOM 12725 N N . SER C 1 458 ? 25.852 -11.515 80.939 1.00 22.26 482 SER C N 1
ATOM 12726 C CA . SER C 1 458 ? 24.923 -12.645 81.113 1.00 21.65 482 SER C CA 1
ATOM 12727 C C . SER C 1 458 ? 23.575 -12.388 80.409 1.00 25.31 482 SER C C 1
ATOM 12728 O O . SER C 1 458 ? 23.164 -11.240 80.282 1.00 25.38 482 SER C O 1
ATOM 12731 N N . SER C 1 459 ? 22.865 -13.454 80.020 1.00 22.25 483 SER C N 1
ATOM 12732 C CA . SER C 1 459 ? 21.583 -13.340 79.316 1.00 22.25 483 SER C CA 1
ATOM 12733 C C . SER C 1 459 ? 20.569 -14.374 79.847 1.00 26.36 483 SER C C 1
ATOM 12734 O O . SER C 1 459 ? 20.965 -15.388 80.423 1.00 25.40 483 SER C O 1
ATOM 12737 N N . THR C 1 460 ? 19.258 -14.106 79.653 1.00 23.42 484 THR C N 1
ATOM 12738 C CA . THR C 1 460 ? 18.175 -15.018 80.040 1.00 22.37 484 THR C CA 1
ATOM 12739 C C . THR C 1 460 ? 17.941 -16.079 78.937 1.00 26.06 484 THR C C 1
ATOM 12740 O O . THR C 1 460 ? 17.119 -16.981 79.124 1.00 24.50 484 THR C O 1
ATOM 12744 N N . ALA C 1 461 ? 18.638 -15.959 77.781 1.00 22.02 485 ALA C N 1
ATOM 12745 C CA . ALA C 1 461 ? 18.448 -16.909 76.692 1.00 21.54 485 ALA C CA 1
ATOM 12746 C C . ALA C 1 461 ? 18.788 -18.359 77.121 1.00 23.52 485 ALA C C 1
ATOM 12747 O O . ALA C 1 461 ? 19.778 -18.565 77.843 1.00 21.13 485 ALA C O 1
ATOM 12749 N N . PRO C 1 462 ? 17.961 -19.365 76.729 1.00 20.43 486 PRO C N 1
ATOM 12750 C CA . PRO C 1 462 ? 18.303 -20.757 77.076 1.00 20.27 486 PRO C CA 1
ATOM 12751 C C . PRO C 1 462 ? 19.674 -21.144 76.500 1.00 25.56 486 PRO C C 1
ATOM 12752 O O . PRO C 1 462 ? 20.096 -20.567 75.489 1.00 25.00 486 PRO C O 1
ATOM 12756 N N . MET C 1 463 ? 20.388 -22.071 77.162 1.00 22.30 487 MET C N 1
ATOM 12757 C CA . MET C 1 463 ? 21.715 -22.505 76.716 1.00 20.77 487 MET C CA 1
ATOM 12758 C C . MET C 1 463 ? 21.771 -23.993 76.400 1.00 22.48 487 MET C C 1
ATOM 12759 O O . MET C 1 463 ? 21.340 -24.825 77.203 1.00 20.77 487 MET C O 1
ATOM 12764 N N . ILE C 1 464 ? 22.342 -24.330 75.244 1.00 17.94 488 ILE C N 1
ATOM 12765 C CA . ILE C 1 464 ? 22.501 -25.724 74.841 1.00 17.80 488 ILE C CA 1
ATOM 12766 C C . ILE C 1 464 ? 23.989 -26.084 74.893 1.00 20.12 488 ILE C C 1
ATOM 12767 O O . ILE C 1 464 ? 24.802 -25.423 74.266 1.00 17.81 488 ILE C O 1
ATOM 12772 N N . VAL C 1 465 ? 24.327 -27.112 75.660 1.00 17.36 489 VAL C N 1
ATOM 12773 C CA . VAL C 1 465 ? 25.708 -27.574 75.828 1.00 16.72 489 VAL C CA 1
ATOM 12774 C C . VAL C 1 465 ? 25.918 -28.710 74.832 1.00 20.11 489 VAL C C 1
ATOM 12775 O O . VAL C 1 465 ? 25.120 -29.651 74.770 1.00 17.43 489 VAL C O 1
ATOM 12779 N N . THR C 1 466 ? 26.967 -28.569 74.012 1.00 16.32 490 THR C N 1
ATOM 12780 C CA . THR C 1 466 ? 27.307 -29.507 72.968 1.00 18.17 490 THR C CA 1
ATOM 12781 C C . THR C 1 466 ? 28.815 -29.810 72.997 1.00 21.63 490 THR C C 1
ATOM 12782 O O . THR C 1 466 ? 29.589 -29.086 73.631 1.00 19.84 490 THR C O 1
ATOM 12786 N N . GLY C 1 467 ? 29.196 -30.851 72.261 1.00 19.44 491 GLY C N 1
ATOM 12787 C CA . GLY C 1 467 ? 30.576 -31.303 72.154 1.00 19.56 491 GLY C CA 1
ATOM 12788 C C . GLY C 1 467 ? 30.683 -32.719 72.671 1.00 23.78 491 GLY C C 1
ATOM 12789 O O . GLY C 1 467 ? 30.124 -33.038 73.729 1.00 22.69 491 GLY C O 1
ATOM 12790 N N . GLY C 1 468 ? 31.405 -33.553 71.929 1.00 20.93 492 GLY C N 1
ATOM 12791 C CA . GLY C 1 468 ? 31.599 -34.972 72.248 1.00 21.07 492 GLY C CA 1
ATOM 12792 C C . GLY C 1 468 ? 31.981 -35.278 73.689 1.00 24.51 492 GLY C C 1
ATOM 12793 O O . GLY C 1 468 ? 31.347 -36.115 74.328 1.00 23.93 492 GLY C O 1
ATOM 12794 N N . GLY C 1 469 ? 33.002 -34.599 74.201 1.00 20.45 493 GLY C N 1
ATOM 12795 C CA . GLY C 1 469 ? 33.480 -34.785 75.570 1.00 19.54 493 GLY C CA 1
ATOM 12796 C C . GLY C 1 469 ? 32.505 -34.319 76.641 1.00 21.55 493 GLY C C 1
ATOM 12797 O O . GLY C 1 469 ? 32.411 -34.950 77.699 1.00 18.95 493 GLY C O 1
ATOM 12798 N N . MET C 1 470 ? 31.765 -33.205 76.385 1.00 17.65 494 MET C N 1
ATOM 12799 C CA . MET C 1 470 ? 30.763 -32.660 77.340 1.00 16.39 494 MET C CA 1
ATOM 12800 C C . MET C 1 470 ? 29.634 -33.669 77.539 1.00 20.15 494 MET C C 1
ATOM 12801 O O . MET C 1 470 ? 29.216 -33.935 78.676 1.00 16.15 494 MET C O 1
ATOM 12806 N N . LEU C 1 471 ? 29.170 -34.242 76.417 1.00 18.69 495 LEU C N 1
ATOM 12807 C CA . LEU C 1 471 ? 28.112 -35.239 76.398 1.00 19.77 495 LEU C CA 1
ATOM 12808 C C . LEU C 1 471 ? 28.564 -36.556 76.992 1.00 23.28 495 LEU C C 1
ATOM 12809 O O . LEU C 1 471 ? 27.782 -37.190 77.707 1.00 22.23 495 LEU C O 1
ATOM 12814 N N . ALA C 1 472 ? 29.828 -36.945 76.750 1.00 20.81 496 ALA C N 1
ATOM 12815 C CA . ALA C 1 472 ? 30.401 -38.188 77.309 1.00 22.45 496 ALA C CA 1
ATOM 12816 C C . ALA C 1 472 ? 30.490 -38.098 78.832 1.00 24.07 496 ALA C C 1
ATOM 12817 O O . ALA C 1 472 ? 30.177 -39.079 79.487 1.00 24.04 496 ALA C O 1
ATOM 12819 N N . ALA C 1 473 ? 30.814 -36.907 79.398 1.00 19.45 497 ALA C N 1
ATOM 12820 C CA . ALA C 1 473 ? 30.890 -36.685 80.856 1.00 19.67 497 ALA C CA 1
ATOM 12821 C C . ALA C 1 473 ? 29.515 -36.896 81.512 1.00 24.40 497 ALA C C 1
ATOM 12822 O O . ALA C 1 473 ? 29.419 -37.622 82.502 1.00 25.15 497 ALA C O 1
ATOM 12824 N N . ILE C 1 474 ? 28.452 -36.295 80.941 1.00 18.68 498 ILE C N 1
ATOM 12825 C CA . ILE C 1 474 ? 27.071 -36.455 81.449 1.00 18.59 498 ILE C CA 1
ATOM 12826 C C . ILE C 1 474 ? 26.569 -37.918 81.285 1.00 20.18 498 ILE C C 1
ATOM 12827 O O . ILE C 1 474 ? 26.040 -38.482 82.236 1.00 18.46 498 ILE C O 1
ATOM 12832 N N . ASN C 1 475 ? 26.706 -38.494 80.079 1.00 17.08 499 ASN C N 1
ATOM 12833 C CA . ASN C 1 475 ? 26.282 -39.862 79.765 1.00 17.94 499 ASN C CA 1
ATOM 12834 C C . ASN C 1 475 ? 26.985 -40.914 80.617 1.00 22.26 499 ASN C C 1
ATOM 12835 O O . ASN C 1 475 ? 26.350 -41.900 80.977 1.00 20.97 499 ASN C O 1
ATOM 12840 N N . THR C 1 476 ? 28.271 -40.690 80.963 1.00 17.71 500 THR C N 1
ATOM 12841 C CA . THR C 1 476 ? 29.032 -41.597 81.841 1.00 17.86 500 THR C CA 1
ATOM 12842 C C . THR C 1 476 ? 28.355 -41.669 83.225 1.00 20.34 500 THR C C 1
ATOM 12843 O O . THR C 1 476 ? 28.117 -42.749 83.739 1.00 20.77 500 THR C O 1
ATOM 12847 N N . LEU C 1 477 ? 28.019 -40.520 83.797 1.00 17.45 501 LEU C N 1
ATOM 12848 C CA . LEU C 1 477 ? 27.346 -40.431 85.104 1.00 17.77 501 LEU C CA 1
ATOM 12849 C C . LEU C 1 477 ? 25.926 -41.002 85.047 1.00 21.59 501 LEU C C 1
ATOM 12850 O O . LEU C 1 477 ? 25.492 -41.650 86.003 1.00 22.26 501 LEU C O 1
ATOM 12855 N N . LYS C 1 478 ? 25.231 -40.835 83.906 1.00 17.57 502 LYS C N 1
ATOM 12856 C CA . LYS C 1 478 ? 23.881 -41.404 83.753 1.00 17.74 502 LYS C CA 1
ATOM 12857 C C . LYS C 1 478 ? 23.952 -42.926 83.575 1.00 22.29 502 LYS C C 1
ATOM 12858 O O . LYS C 1 478 ? 23.142 -43.629 84.163 1.00 23.05 502 LYS C O 1
ATOM 12864 N N . ASP C 1 479 ? 24.940 -43.436 82.814 1.00 20.29 503 ASP C N 1
ATOM 12865 C CA . ASP C 1 479 ? 25.129 -44.888 82.599 1.00 21.03 503 ASP C CA 1
ATOM 12866 C C . ASP C 1 479 ? 25.426 -45.630 83.906 1.00 24.12 503 ASP C C 1
ATOM 12867 O O . ASP C 1 479 ? 24.949 -46.744 84.094 1.00 24.13 503 ASP C O 1
ATOM 12872 N N . HIS C 1 480 ? 26.175 -44.987 84.824 1.00 21.37 504 HIS C N 1
ATOM 12873 C CA . HIS C 1 480 ? 26.491 -45.545 86.139 1.00 20.75 504 HIS C CA 1
ATOM 12874 C C . HIS C 1 480 ? 25.388 -45.273 87.170 1.00 24.45 504 HIS C C 1
ATOM 12875 O O . HIS C 1 480 ? 25.583 -45.555 88.353 1.00 23.41 504 HIS C O 1
ATOM 12882 N N . ARG C 1 481 ? 24.245 -44.698 86.729 1.00 21.77 505 ARG C N 1
ATOM 12883 C CA . ARG C 1 481 ? 23.087 -44.370 87.572 1.00 22.17 505 ARG C CA 1
ATOM 12884 C C . ARG C 1 481 ? 23.451 -43.450 88.784 1.00 26.52 505 ARG C C 1
ATOM 12885 O O . ARG C 1 481 ? 22.818 -43.500 89.844 1.00 25.40 505 ARG C O 1
ATOM 12893 N N . LEU C 1 482 ? 24.434 -42.549 88.573 1.00 22.94 506 LEU C N 1
ATOM 12894 C CA . LEU C 1 482 ? 24.862 -41.556 89.574 1.00 23.31 506 LEU C CA 1
ATOM 12895 C C . LEU C 1 482 ? 24.122 -40.232 89.376 1.00 27.21 506 LEU C C 1
ATOM 12896 O O . LEU C 1 482 ? 24.061 -39.418 90.296 1.00 27.26 506 LEU C O 1
ATOM 12901 N N . LEU C 1 483 ? 23.603 -40.007 88.155 1.00 23.92 507 LEU C N 1
ATOM 12902 C CA . LEU C 1 483 ? 22.835 -38.837 87.757 1.00 24.40 507 LEU C CA 1
ATOM 12903 C C . LEU C 1 483 ? 21.522 -39.368 87.211 1.00 31.18 507 LEU C C 1
ATOM 12904 O O . LEU C 1 483 ? 21.527 -40.357 86.458 1.00 29.41 507 LEU C O 1
ATOM 12909 N N . ARG C 1 484 ? 20.404 -38.700 87.539 1.00 29.43 508 ARG C N 1
ATOM 12910 C CA . ARG C 1 484 ? 19.088 -39.076 87.008 1.00 30.13 508 ARG C CA 1
ATOM 12911 C C . ARG C 1 484 ? 19.044 -38.832 85.499 1.00 33.51 508 ARG C C 1
ATOM 12912 O O . ARG C 1 484 ? 19.709 -37.918 85.005 1.00 32.56 508 ARG C O 1
ATOM 12920 N N . SER C 1 485 ? 18.245 -39.633 84.770 1.00 30.59 509 SER C N 1
ATOM 12921 C CA . SER C 1 485 ? 18.061 -39.485 83.320 1.00 30.32 509 SER C CA 1
ATOM 12922 C C . SER C 1 485 ? 17.472 -38.102 82.964 1.00 35.27 509 SER C C 1
ATOM 12923 O O . SER C 1 485 ? 17.760 -37.574 81.888 1.00 35.04 509 SER C O 1
ATOM 12926 N N . ASP C 1 486 ? 16.631 -37.542 83.859 1.00 32.21 510 ASP C N 1
ATOM 12927 C CA . ASP C 1 486 ? 15.966 -36.247 83.669 1.00 32.42 510 ASP C CA 1
ATOM 12928 C C . ASP C 1 486 ? 16.748 -35.081 84.285 1.00 35.07 510 ASP C C 1
ATOM 12929 O O . ASP C 1 486 ? 16.165 -34.041 84.615 1.00 34.32 510 ASP C O 1
ATOM 12934 N N . PHE C 1 487 ? 18.078 -35.259 84.443 1.00 29.95 511 PHE C N 1
ATOM 12935 C CA . PHE C 1 487 ? 18.970 -34.225 84.966 1.00 28.07 511 PHE C CA 1
ATOM 12936 C C . PHE C 1 487 ? 18.808 -32.987 84.072 1.00 29.43 511 PHE C C 1
ATOM 12937 O O . PHE C 1 487 ? 18.807 -33.108 82.839 1.00 27.20 511 PHE C O 1
ATOM 12945 N N . SER C 1 488 ? 18.638 -31.818 84.692 1.00 26.27 512 SER C N 1
ATOM 12946 C CA . SER C 1 488 ? 18.421 -30.595 83.929 1.00 25.90 512 SER C CA 1
ATOM 12947 C C . SER C 1 488 ? 19.358 -29.441 84.243 1.00 29.35 512 SER C C 1
ATOM 12948 O O . SER C 1 488 ? 19.014 -28.290 83.977 1.00 30.54 512 SER C O 1
ATOM 12951 N N . GLY C 1 489 ? 20.545 -29.740 84.753 1.00 24.91 513 GLY C N 1
ATOM 12952 C CA . GLY C 1 489 ? 21.533 -28.697 85.005 1.00 24.18 513 GLY C CA 1
ATOM 12953 C C . GLY C 1 489 ? 21.811 -28.310 86.439 1.00 29.05 513 GLY C C 1
ATOM 12954 O O . GLY C 1 489 ? 22.660 -27.439 86.663 1.00 28.84 513 GLY C O 1
ATOM 12955 N N . ASP C 1 490 ? 21.122 -28.925 87.429 1.00 25.65 514 ASP C N 1
ATOM 12956 C CA . ASP C 1 490 ? 21.396 -28.565 88.832 1.00 25.88 514 ASP C CA 1
ATOM 12957 C C . ASP C 1 490 ? 22.868 -28.870 89.191 1.00 27.70 514 ASP C C 1
ATOM 12958 O O . ASP C 1 490 ? 23.307 -30.015 89.102 1.00 24.65 514 ASP C O 1
ATOM 12963 N N . VAL C 1 491 ? 23.614 -27.817 89.550 1.00 27.00 515 VAL C N 1
ATOM 12964 C CA . VAL C 1 491 ? 25.046 -27.806 89.898 1.00 27.79 515 VAL C CA 1
ATOM 12965 C C . VAL C 1 491 ? 25.388 -28.826 90.978 1.00 30.49 515 VAL C C 1
ATOM 12966 O O . VAL C 1 491 ? 26.303 -29.634 90.788 1.00 28.28 515 VAL C O 1
ATOM 12970 N N . GLU C 1 492 ? 24.679 -28.762 92.119 1.00 28.97 516 GLU C N 1
ATOM 12971 C CA . GLU C 1 492 ? 24.955 -29.639 93.250 1.00 28.91 516 GLU C CA 1
ATOM 12972 C C . GLU C 1 492 ? 24.677 -31.115 92.993 1.00 29.84 516 GLU C C 1
ATOM 12973 O O . GLU C 1 492 ? 25.425 -31.959 93.472 1.00 28.94 516 GLU C O 1
ATOM 12984 N N . GLU C 1 493 ? 23.665 -31.416 92.177 1.00 26.89 517 GLU C N 1
ATOM 12985 C CA . GLU C 1 493 ? 23.328 -32.783 91.750 1.00 26.34 517 GLU C CA 1
ATOM 12986 C C . GLU C 1 493 ? 24.482 -33.319 90.911 1.00 26.29 517 GLU C C 1
ATOM 12987 O O . GLU C 1 493 ? 24.878 -34.461 91.097 1.00 25.18 517 GLU C O 1
ATOM 12993 N N . LEU C 1 494 ? 25.010 -32.490 89.977 1.00 22.48 518 LEU C N 1
ATOM 12994 C CA . LEU C 1 494 ? 26.134 -32.863 89.116 1.00 21.32 518 LEU C CA 1
ATOM 12995 C C . LEU C 1 494 ? 27.417 -33.047 89.919 1.00 26.01 518 LEU C C 1
ATOM 12996 O O . LEU C 1 494 ? 28.085 -34.068 89.752 1.00 25.76 518 LEU C O 1
ATOM 13001 N N . ALA C 1 495 ? 27.760 -32.064 90.784 1.00 24.23 519 ALA C N 1
ATOM 13002 C CA . ALA C 1 495 ? 28.962 -32.091 91.641 1.00 23.56 519 ALA C CA 1
ATOM 13003 C C . ALA C 1 495 ? 28.987 -33.352 92.511 1.00 26.23 519 ALA C C 1
ATOM 13004 O O . ALA C 1 495 ? 30.033 -33.979 92.637 1.00 24.94 519 ALA C O 1
ATOM 13006 N N . GLU C 1 496 ? 27.818 -33.746 93.047 1.00 22.92 520 GLU C N 1
ATOM 13007 C CA . GLU C 1 496 ? 27.593 -34.946 93.862 1.00 23.95 520 GLU C CA 1
ATOM 13008 C C . GLU C 1 496 ? 27.887 -36.233 93.073 1.00 26.53 520 GLU C C 1
ATOM 13009 O O . GLU C 1 496 ? 28.581 -37.112 93.582 1.00 27.60 520 GLU C O 1
ATOM 13015 N N . ALA C 1 497 ? 27.364 -36.340 91.840 1.00 21.97 521 ALA C N 1
ATOM 13016 C CA . ALA C 1 497 ? 27.567 -37.501 90.955 1.00 21.31 521 ALA C CA 1
ATOM 13017 C C . ALA C 1 497 ? 29.049 -37.629 90.567 1.00 22.68 521 ALA C C 1
ATOM 13018 O O . ALA C 1 497 ? 29.638 -38.711 90.679 1.00 20.39 521 ALA C O 1
ATOM 13020 N N . ALA C 1 498 ? 29.641 -36.505 90.145 1.00 17.46 522 ALA C N 1
ATOM 13021 C CA . ALA C 1 498 ? 31.029 -36.426 89.693 1.00 16.80 522 ALA C CA 1
ATOM 13022 C C . ALA C 1 498 ? 32.022 -36.673 90.810 1.00 21.76 522 ALA C C 1
ATOM 13023 O O . ALA C 1 498 ? 33.036 -37.320 90.574 1.00 21.46 522 ALA C O 1
ATOM 13025 N N . ARG C 1 499 ? 31.717 -36.210 92.030 1.00 20.29 523 ARG C N 1
ATOM 13026 C CA . ARG C 1 499 ? 32.573 -36.437 93.199 1.00 21.06 523 ARG C CA 1
ATOM 13027 C C . ARG C 1 499 ? 32.708 -37.951 93.511 1.00 25.56 523 ARG C C 1
ATOM 13028 O O . ARG C 1 499 ? 33.823 -38.445 93.748 1.00 24.16 523 ARG C O 1
ATOM 13036 N N . GLU C 1 500 ? 31.582 -38.676 93.466 1.00 22.27 524 GLU C N 1
ATOM 13037 C CA . GLU C 1 500 ? 31.541 -40.133 93.684 1.00 22.16 524 GLU C CA 1
ATOM 13038 C C . GLU C 1 500 ? 32.285 -40.871 92.544 1.00 23.68 524 GLU C C 1
ATOM 13039 O O . GLU C 1 500 ? 33.104 -41.738 92.834 1.00 24.08 524 GLU C O 1
ATOM 13045 N N . PHE C 1 501 ? 32.003 -40.534 91.266 1.00 18.17 525 PHE C N 1
ATOM 13046 C CA . PHE C 1 501 ? 32.679 -41.187 90.125 1.00 17.96 525 PHE C CA 1
ATOM 13047 C C . PHE C 1 501 ? 34.203 -40.935 90.142 1.00 22.62 525 PHE C C 1
ATOM 13048 O O . PHE C 1 501 ? 35.007 -41.848 89.917 1.00 21.12 525 PHE C O 1
ATOM 13056 N N . CYS C 1 502 ? 34.590 -39.686 90.373 1.00 19.84 526 CYS C N 1
ATOM 13057 C CA . CYS C 1 502 ? 35.991 -39.294 90.382 1.00 20.17 526 CYS C CA 1
ATOM 13058 C C . CYS C 1 502 ? 36.793 -39.799 91.589 1.00 22.31 526 CYS C C 1
ATOM 13059 O O . CYS C 1 502 ? 38.024 -39.820 91.523 1.00 20.99 526 CYS C O 1
ATOM 13062 N N . SER C 1 503 ? 36.099 -40.344 92.620 1.00 19.54 527 SER C N 1
ATOM 13063 C CA . SER C 1 503 ? 36.735 -41.000 93.780 1.00 20.75 527 SER C CA 1
ATOM 13064 C C . SER C 1 503 ? 37.037 -42.484 93.463 1.00 24.70 527 SER C C 1
ATOM 13065 O O . SER C 1 503 ? 37.553 -43.198 94.330 1.00 22.70 527 SER C O 1
ATOM 13070 N N . SER C 1 504 ? 36.736 -42.934 92.214 1.00 20.17 528 SER C N 1
ATOM 13071 C CA . SER C 1 504 ? 36.995 -44.316 91.779 1.00 20.71 528 SER C CA 1
ATOM 13072 C C . SER C 1 504 ? 38.495 -44.620 91.802 1.00 26.60 528 SER C C 1
ATOM 13073 O O . SER C 1 504 ? 39.305 -43.719 91.598 1.00 26.05 528 SER C O 1
ATOM 13076 N N . GLU C 1 505 ? 38.849 -45.892 92.000 1.00 25.43 529 GLU C N 1
ATOM 13077 C CA . GLU C 1 505 ? 40.231 -46.367 92.005 1.00 26.65 529 GLU C CA 1
ATOM 13078 C C . GLU C 1 505 ? 40.502 -47.111 90.693 1.00 30.91 529 GLU C C 1
ATOM 13079 O O . GLU C 1 505 ? 39.655 -47.888 90.237 1.00 30.80 529 GLU C O 1
ATOM 13085 N N . VAL C 1 506 ? 41.694 -46.909 90.114 1.00 26.86 530 VAL C N 1
ATOM 13086 C CA . VAL C 1 506 ? 42.113 -47.638 88.921 1.00 26.75 530 VAL C CA 1
ATOM 13087 C C . VAL C 1 506 ? 42.713 -48.957 89.428 1.00 33.75 530 VAL C C 1
ATOM 13088 O O . VAL C 1 506 ? 43.672 -48.928 90.213 1.00 33.02 530 VAL C O 1
ATOM 13092 N N . ILE C 1 507 ? 42.123 -50.096 89.002 1.00 31.59 531 ILE C N 1
ATOM 13093 C CA . ILE C 1 507 ? 42.533 -51.470 89.348 1.00 33.07 531 ILE C CA 1
ATOM 13094 C C . ILE C 1 507 ? 43.029 -52.167 88.065 1.00 38.69 531 ILE C C 1
ATOM 13095 O O . ILE C 1 507 ? 42.318 -52.172 87.057 1.00 36.95 531 ILE C O 1
ATOM 13100 N N . ILE C 1 508 ? 44.238 -52.744 88.097 1.00 38.17 532 ILE C N 1
ATOM 13101 C CA . ILE C 1 508 ? 44.769 -53.458 86.938 1.00 39.49 532 ILE C CA 1
ATOM 13102 C C . ILE C 1 508 ? 44.365 -54.919 87.060 1.00 46.35 532 ILE C C 1
ATOM 13103 O O . ILE C 1 508 ? 44.676 -55.560 88.064 1.00 46.88 532 ILE C O 1
ATOM 13108 N N . ARG C 1 509 ? 43.652 -55.427 86.042 1.00 44.01 533 ARG C N 1
ATOM 13109 C CA . ARG C 1 509 ? 43.185 -56.816 85.967 1.00 45.08 533 ARG C CA 1
ATOM 13110 C C . ARG C 1 509 ? 43.769 -57.548 84.755 1.00 49.12 533 ARG C C 1
ATOM 13111 O O . ARG C 1 509 ? 44.518 -56.938 83.985 1.00 48.18 533 ARG C O 1
ATOM 13119 N N . THR C 1 510 ? 43.444 -58.859 84.596 1.00 46.58 534 THR C N 1
ATOM 13120 C CA . THR C 1 510 ? 43.946 -59.699 83.499 1.00 46.93 534 THR C CA 1
ATOM 13121 C C . THR C 1 510 ? 43.477 -59.210 82.132 1.00 50.78 534 THR C C 1
ATOM 13122 O O . THR C 1 510 ? 44.249 -59.240 81.175 1.00 51.34 534 THR C O 1
ATOM 13126 N N . ASP C 1 511 ? 42.226 -58.734 82.057 1.00 46.57 535 ASP C N 1
ATOM 13127 C CA . ASP C 1 511 ? 41.602 -58.183 80.849 1.00 46.19 535 ASP C CA 1
ATOM 13128 C C . ASP C 1 511 ? 41.949 -56.673 80.619 1.00 47.04 535 ASP C C 1
ATOM 13129 O O . ASP C 1 511 ? 41.480 -56.074 79.648 1.00 46.66 535 ASP C O 1
ATOM 13134 N N . GLY C 1 512 ? 42.775 -56.091 81.493 1.00 40.60 536 GLY C N 1
ATOM 13135 C CA . GLY C 1 512 ? 43.187 -54.694 81.367 1.00 37.87 536 GLY C CA 1
ATOM 13136 C C . GLY C 1 512 ? 42.808 -53.785 82.526 1.00 38.04 536 GLY C C 1
ATOM 13137 O O . GLY C 1 512 ? 42.235 -54.249 83.519 1.00 37.04 536 GLY C O 1
ATOM 13138 N N . PRO C 1 513 ? 43.147 -52.469 82.455 1.00 31.67 537 PRO C N 1
ATOM 13139 C CA . PRO C 1 513 ? 42.839 -51.576 83.593 1.00 29.36 537 PRO C CA 1
ATOM 13140 C C . PRO C 1 513 ? 41.364 -51.183 83.661 1.00 28.79 537 PRO C C 1
ATOM 13141 O O . PRO C 1 513 ? 40.736 -50.961 82.621 1.00 26.32 537 PRO C O 1
ATOM 13145 N N . VAL C 1 514 ? 40.808 -51.103 84.884 1.00 24.65 538 VAL C N 1
ATOM 13146 C CA . VAL C 1 514 ? 39.408 -50.697 85.073 1.00 24.32 538 VAL C CA 1
ATOM 13147 C C . VAL C 1 514 ? 39.326 -49.527 86.031 1.00 27.87 538 VAL C C 1
ATOM 13148 O O . VAL C 1 514 ? 40.221 -49.350 86.856 1.00 28.87 538 VAL C O 1
ATOM 13152 N N . ILE C 1 515 ? 38.253 -48.739 85.914 1.00 22.37 539 ILE C N 1
ATOM 13153 C CA . ILE C 1 515 ? 37.888 -47.641 86.807 1.00 21.89 539 ILE C CA 1
ATOM 13154 C C . ILE C 1 515 ? 36.845 -48.339 87.704 1.00 25.23 539 ILE C C 1
ATOM 13155 O O . ILE C 1 515 ? 35.759 -48.638 87.227 1.00 24.57 539 ILE C O 1
ATOM 13160 N N . GLN C 1 516 ? 37.182 -48.623 88.968 1.00 21.58 540 GLN C N 1
ATOM 13161 C CA . GLN C 1 516 ? 36.286 -49.297 89.917 1.00 21.98 540 GLN C CA 1
ATOM 13162 C C . GLN C 1 516 ? 35.562 -48.260 90.772 1.00 27.20 540 GLN C C 1
ATOM 13163 O O . GLN C 1 516 ? 36.198 -47.595 91.597 1.00 25.90 540 GLN C O 1
ATOM 13169 N N . LEU C 1 517 ? 34.233 -48.139 90.603 1.00 24.51 541 LEU C N 1
ATOM 13170 C CA . LEU C 1 517 ? 33.439 -47.176 91.377 1.00 24.43 541 LEU C CA 1
ATOM 13171 C C . LEU C 1 517 ? 33.394 -47.568 92.857 1.00 27.99 541 LEU C C 1
ATOM 13172 O O . LEU C 1 517 ? 33.478 -48.760 93.162 1.00 25.51 541 LEU C O 1
ATOM 13177 N N . PRO C 1 518 ? 33.254 -46.593 93.790 1.00 25.25 542 PRO C N 1
ATOM 13178 C CA . PRO C 1 518 ? 33.177 -46.951 95.216 1.00 26.24 542 PRO C CA 1
ATOM 13179 C C . PRO C 1 518 ? 31.927 -47.778 95.549 1.00 32.35 542 PRO C C 1
ATOM 13180 O O . PRO C 1 518 ? 30.956 -47.773 94.783 1.00 30.03 542 PRO C O 1
ATOM 13184 N N . ASN C 1 519 ? 31.969 -48.517 96.683 1.00 31.16 543 ASN C N 1
ATOM 13185 C CA . ASN C 1 519 ? 30.867 -49.347 97.190 1.00 32.87 543 ASN C CA 1
ATOM 13186 C C . ASN C 1 519 ? 30.381 -50.438 96.200 1.00 37.29 543 ASN C C 1
ATOM 13187 O O . ASN C 1 519 ? 29.188 -50.765 96.172 1.00 35.27 543 ASN C O 1
ATOM 13192 N N . ALA C 1 520 ? 31.323 -51.002 95.393 1.00 34.03 544 ALA C N 1
ATOM 13193 C CA . ALA C 1 520 ? 31.060 -52.049 94.391 1.00 33.58 544 ALA C CA 1
ATOM 13194 C C . ALA C 1 520 ? 29.868 -51.684 93.462 1.00 35.85 544 ALA C C 1
ATOM 13195 O O . ALA C 1 520 ? 29.107 -52.555 93.035 1.00 36.44 544 ALA C O 1
ATOM 13197 N N . ARG C 1 521 ? 29.730 -50.371 93.159 1.00 30.41 545 ARG C N 1
ATOM 13198 C CA . ARG C 1 521 ? 28.651 -49.820 92.346 1.00 30.28 545 ARG C CA 1
ATOM 13199 C C . ARG C 1 521 ? 28.943 -49.757 90.845 1.00 29.09 545 ARG C C 1
ATOM 13200 O O . ARG C 1 521 ? 28.373 -48.947 90.122 1.00 26.24 545 ARG C O 1
ATOM 13208 N N . GLY C 1 522 ? 29.779 -50.658 90.376 1.00 26.10 546 GLY C N 1
ATOM 13209 C CA . GLY C 1 522 ? 30.087 -50.709 88.956 1.00 25.23 546 GLY C CA 1
ATOM 13210 C C . GLY C 1 522 ? 31.531 -50.444 88.631 1.00 26.73 546 GLY C C 1
ATOM 13211 O O . GLY C 1 522 ? 32.345 -50.173 89.515 1.00 25.64 546 GLY C O 1
ATOM 13212 N N . GLU C 1 523 ? 31.834 -50.514 87.337 1.00 22.73 547 GLU C N 1
ATOM 13213 C CA . GLU C 1 523 ? 33.165 -50.325 86.787 1.00 21.81 547 GLU C CA 1
ATOM 13214 C C . GLU C 1 523 ? 33.029 -50.064 85.297 1.00 24.13 547 GLU C C 1
ATOM 13215 O O . GLU C 1 523 ? 31.951 -50.234 84.718 1.00 21.87 547 GLU C O 1
ATOM 13221 N N . GLN C 1 524 ? 34.130 -49.642 84.686 1.00 20.88 548 GLN C N 1
ATOM 13222 C CA . GLN C 1 524 ? 34.257 -49.448 83.250 1.00 19.28 548 GLN C CA 1
ATOM 13223 C C . GLN C 1 524 ? 35.739 -49.551 82.931 1.00 23.58 548 GLN C C 1
ATOM 13224 O O . GLN C 1 524 ? 36.583 -49.324 83.812 1.00 21.97 548 GLN C O 1
ATOM 13230 N N . LYS C 1 525 ? 36.055 -49.866 81.684 1.00 22.25 549 LYS C N 1
ATOM 13231 C CA . LYS C 1 525 ? 37.437 -49.946 81.218 1.00 23.36 549 LYS C CA 1
ATOM 13232 C C . LYS C 1 525 ? 38.076 -48.547 81.213 1.00 25.95 549 LYS C C 1
ATOM 13233 O O . LYS C 1 525 ? 37.427 -47.568 80.836 1.00 26.27 549 LYS C O 1
ATOM 13239 N N . LEU C 1 526 ? 39.345 -48.474 81.626 1.00 20.71 550 LEU C N 1
ATOM 13240 C CA . LEU C 1 526 ? 40.137 -47.257 81.572 1.00 20.94 550 LEU C CA 1
ATOM 13241 C C . LEU C 1 526 ? 40.798 -47.256 80.201 1.00 24.05 550 LEU C C 1
ATOM 13242 O O . LEU C 1 526 ? 41.359 -48.276 79.789 1.00 23.67 550 LEU C O 1
ATOM 13247 N N . ASN C 1 527 ? 40.723 -46.129 79.487 1.00 19.62 551 ASN C N 1
ATOM 13248 C CA . ASN C 1 527 ? 41.335 -46.031 78.168 1.00 20.17 551 ASN C CA 1
ATOM 13249 C C . ASN C 1 527 ? 41.910 -44.628 77.930 1.00 24.94 551 ASN C C 1
ATOM 13250 O O . ASN C 1 527 ? 41.795 -43.761 78.798 1.00 23.55 551 ASN C O 1
ATOM 13255 N N . SER C 1 528 ? 42.547 -44.413 76.775 1.00 24.01 552 SER C N 1
ATOM 13256 C CA . SER C 1 528 ? 43.203 -43.147 76.417 1.00 24.41 552 SER C CA 1
ATOM 13257 C C . SER C 1 528 ? 42.245 -41.975 76.315 1.00 28.48 552 SER C C 1
ATOM 13258 O O . SER C 1 528 ? 42.644 -40.822 76.520 1.00 26.88 552 SER C O 1
ATOM 13261 N N . LEU C 1 529 ? 40.971 -42.278 76.056 1.00 26.53 553 LEU C N 1
ATOM 13262 C CA . LEU C 1 529 ? 39.913 -41.295 75.857 1.00 26.89 553 LEU C CA 1
ATOM 13263 C C . LEU C 1 529 ? 39.139 -40.894 77.122 1.00 27.41 553 LEU C C 1
ATOM 13264 O O . LEU C 1 529 ? 38.511 -39.841 77.123 1.00 26.14 553 LEU C O 1
ATOM 13269 N N . ASN C 1 530 ? 39.209 -41.686 78.199 1.00 23.14 554 ASN C N 1
ATOM 13270 C CA . ASN C 1 530 ? 38.457 -41.382 79.431 1.00 21.59 554 ASN C CA 1
ATOM 13271 C C . ASN C 1 530 ? 39.292 -41.217 80.719 1.00 21.38 554 ASN C C 1
ATOM 13272 O O . ASN C 1 530 ? 38.716 -40.927 81.769 1.00 20.82 554 ASN C O 1
ATOM 13277 N N . PHE C 1 531 ? 40.621 -41.447 80.671 1.00 17.63 555 PHE C N 1
ATOM 13278 C CA . PHE C 1 531 ? 41.473 -41.397 81.874 1.00 16.69 555 PHE C CA 1
ATOM 13279 C C . PHE C 1 531 ? 41.418 -40.052 82.621 1.00 22.10 555 PHE C C 1
ATOM 13280 O O . PHE C 1 531 ? 41.604 -40.008 83.838 1.00 20.65 555 PHE C O 1
ATOM 13288 N N . ASP C 1 532 ? 41.206 -38.963 81.867 1.00 20.08 556 ASP C N 1
ATOM 13289 C CA . ASP C 1 532 ? 41.170 -37.603 82.369 1.00 19.68 556 ASP C CA 1
ATOM 13290 C C . ASP C 1 532 ? 39.790 -36.932 82.238 1.00 24.43 556 ASP C C 1
ATOM 13291 O O . ASP C 1 532 ? 39.707 -35.706 82.260 1.00 23.54 556 ASP C O 1
ATOM 13296 N N . LEU C 1 533 ? 38.711 -37.736 82.187 1.00 22.90 557 LEU C N 1
ATOM 13297 C CA . LEU C 1 533 ? 37.318 -37.278 82.041 1.00 21.53 557 LEU C CA 1
ATOM 13298 C C . LEU C 1 533 ? 36.822 -36.401 83.203 1.00 21.94 557 LEU C C 1
ATOM 13299 O O . LEU C 1 533 ? 35.948 -35.552 83.015 1.00 19.86 557 LEU C O 1
ATOM 13304 N N . CYS C 1 534 ? 37.402 -36.583 84.397 1.00 18.87 558 CYS C N 1
ATOM 13305 C CA . CYS C 1 534 ? 37.028 -35.791 85.554 1.00 19.34 558 CYS C CA 1
ATOM 13306 C C . CYS C 1 534 ? 37.296 -34.293 85.399 1.00 20.17 558 CYS C C 1
ATOM 13307 O O . CYS C 1 534 ? 36.578 -33.485 85.995 1.00 18.65 558 CYS C O 1
ATOM 13310 N N . LYS C 1 535 ? 38.301 -33.928 84.576 1.00 15.76 559 LYS C N 1
ATOM 13311 C CA . LYS C 1 535 ? 38.578 -32.527 84.294 1.00 16.86 559 LYS C CA 1
ATOM 13312 C C . LYS C 1 535 ? 37.386 -31.917 83.511 1.00 18.76 559 LYS C C 1
ATOM 13313 O O . LYS C 1 535 ? 37.026 -30.779 83.773 1.00 16.06 559 LYS C O 1
ATOM 13319 N N . THR C 1 536 ? 36.765 -32.693 82.576 1.00 17.38 560 THR C N 1
ATOM 13320 C CA . THR C 1 536 ? 35.592 -32.244 81.805 1.00 17.32 560 THR C CA 1
ATOM 13321 C C . THR C 1 536 ? 34.361 -32.085 82.718 1.00 19.44 560 THR C C 1
ATOM 13322 O O . THR C 1 536 ? 33.584 -31.141 82.565 1.00 17.65 560 THR C O 1
ATOM 13326 N N . MET C 1 537 ? 34.192 -33.012 83.669 1.00 15.14 561 MET C N 1
ATOM 13327 C CA . MET C 1 537 ? 33.113 -32.937 84.653 1.00 14.19 561 MET C CA 1
ATOM 13328 C C . MET C 1 537 ? 33.331 -31.684 85.495 1.00 16.68 561 MET C C 1
ATOM 13329 O O . MET C 1 537 ? 32.374 -30.957 85.755 1.00 15.59 561 MET C O 1
ATOM 13334 N N . ALA C 1 538 ? 34.595 -31.402 85.882 1.00 14.47 562 ALA C N 1
ATOM 13335 C CA . ALA C 1 538 ? 34.926 -30.189 86.636 1.00 14.60 562 ALA C CA 1
ATOM 13336 C C . ALA C 1 538 ? 34.674 -28.915 85.815 1.00 18.32 562 ALA C C 1
ATOM 13337 O O . ALA C 1 538 ? 34.161 -27.941 86.371 1.00 17.78 562 ALA C O 1
ATOM 13339 N N . LEU C 1 539 ? 35.037 -28.915 84.507 1.00 14.79 563 LEU C N 1
ATOM 13340 C CA . LEU C 1 539 ? 34.782 -27.773 83.626 1.00 15.51 563 LEU C CA 1
ATOM 13341 C C . LEU C 1 539 ? 33.267 -27.531 83.536 1.00 18.56 563 LEU C C 1
ATOM 13342 O O . LEU C 1 539 ? 32.845 -26.391 83.605 1.00 17.04 563 LEU C O 1
ATOM 13347 N N . THR C 1 540 ? 32.454 -28.605 83.452 1.00 14.66 564 THR C N 1
ATOM 13348 C CA . THR C 1 540 ? 30.983 -28.497 83.390 1.00 14.77 564 THR C CA 1
ATOM 13349 C C . THR C 1 540 ? 30.426 -27.872 84.689 1.00 18.44 564 THR C C 1
ATOM 13350 O O . THR C 1 540 ? 29.623 -26.964 84.612 1.00 19.70 564 THR C O 1
ATOM 13354 N N . VAL C 1 541 ? 30.851 -28.365 85.863 1.00 14.91 565 VAL C N 1
ATOM 13355 C CA . VAL C 1 541 ? 30.438 -27.815 87.164 1.00 15.03 565 VAL C CA 1
ATOM 13356 C C . VAL C 1 541 ? 30.803 -26.315 87.217 1.00 17.96 565 VAL C C 1
ATOM 13357 O O . VAL C 1 541 ? 29.941 -25.501 87.524 1.00 17.22 565 VAL C O 1
ATOM 13361 N N . SER C 1 542 ? 32.058 -25.963 86.858 1.00 15.81 566 SER C N 1
ATOM 13362 C CA . SER C 1 542 ? 32.534 -24.575 86.881 1.00 16.59 566 SER C CA 1
ATOM 13363 C C . SER C 1 542 ? 31.711 -23.668 85.960 1.00 21.32 566 SER C C 1
ATOM 13364 O O . SER C 1 542 ? 31.271 -22.626 86.408 1.00 20.66 566 SER C O 1
ATOM 13367 N N . LEU C 1 543 ? 31.452 -24.093 84.714 1.00 18.33 567 LEU C N 1
ATOM 13368 C CA . LEU C 1 543 ? 30.634 -23.330 83.766 1.00 18.95 567 LEU C CA 1
ATOM 13369 C C . LEU C 1 543 ? 29.206 -23.087 84.281 1.00 21.48 567 LEU C C 1
ATOM 13370 O O . LEU C 1 543 ? 28.726 -21.958 84.242 1.00 20.61 567 LEU C O 1
ATOM 13375 N N . LEU C 1 544 ? 28.565 -24.124 84.829 1.00 18.11 568 LEU C N 1
ATOM 13376 C CA . LEU C 1 544 ? 27.207 -24.027 85.387 1.00 17.66 568 LEU C CA 1
ATOM 13377 C C . LEU C 1 544 ? 27.151 -23.054 86.566 1.00 20.72 568 LEU C C 1
ATOM 13378 O O . LEU C 1 544 ? 26.185 -22.300 86.691 1.00 20.33 568 LEU C O 1
ATOM 13383 N N . ARG C 1 545 ? 28.205 -23.052 87.406 1.00 17.92 569 ARG C N 1
ATOM 13384 C CA . ARG C 1 545 ? 28.347 -22.148 88.539 1.00 18.30 569 ARG C CA 1
ATOM 13385 C C . ARG C 1 545 ? 28.441 -20.718 88.074 1.00 23.26 569 ARG C C 1
ATOM 13386 O O . ARG C 1 545 ? 27.749 -19.864 88.631 1.00 23.57 569 ARG C O 1
ATOM 13394 N N . HIS C 1 546 ? 29.279 -20.445 87.057 1.00 18.25 570 HIS C N 1
ATOM 13395 C CA . HIS C 1 546 ? 29.407 -19.083 86.528 1.00 19.57 570 HIS C CA 1
ATOM 13396 C C . HIS C 1 546 ? 28.084 -18.599 85.887 1.00 21.92 570 HIS C C 1
ATOM 13397 O O . HIS C 1 546 ? 27.658 -17.459 86.114 1.00 20.35 570 HIS C O 1
ATOM 13404 N N . MET C 1 547 ? 27.413 -19.488 85.152 1.00 19.05 571 MET C N 1
ATOM 13405 C CA . MET C 1 547 ? 26.113 -19.160 84.544 1.00 20.25 571 MET C CA 1
ATOM 13406 C C . MET C 1 547 ? 25.025 -18.895 85.587 1.00 25.10 571 MET C C 1
ATOM 13407 O O . MET C 1 547 ? 24.251 -17.953 85.414 1.00 25.90 571 MET C O 1
ATOM 13412 N N . ALA C 1 548 ? 25.010 -19.671 86.701 1.00 21.93 572 ALA C N 1
ATOM 13413 C CA . ALA C 1 548 ? 24.040 -19.493 87.795 1.00 22.08 572 ALA C CA 1
ATOM 13414 C C . ALA C 1 548 ? 24.266 -18.223 88.597 1.00 25.35 572 ALA C C 1
ATOM 13415 O O . ALA C 1 548 ? 23.315 -17.732 89.185 1.00 26.82 572 ALA C O 1
ATOM 13417 N N . ALA C 1 549 ? 25.518 -17.717 88.671 1.00 20.46 573 ALA C N 1
ATOM 13418 C CA . ALA C 1 549 ? 25.877 -16.511 89.427 1.00 19.50 573 ALA C CA 1
ATOM 13419 C C . ALA C 1 549 ? 25.700 -15.222 88.593 1.00 25.55 573 ALA C C 1
ATOM 13420 O O . ALA C 1 549 ? 25.923 -14.124 89.106 1.00 26.14 573 ALA C O 1
ATOM 13422 N N . GLY C 1 550 ? 25.293 -15.364 87.326 1.00 21.97 574 GLY C N 1
ATOM 13423 C CA . GLY C 1 550 ? 25.074 -14.217 86.459 1.00 21.73 574 GLY C CA 1
ATOM 13424 C C . GLY C 1 550 ? 23.861 -13.421 86.880 1.00 26.38 574 GLY C C 1
ATOM 13425 O O . GLY C 1 550 ? 22.938 -13.982 87.469 1.00 25.70 574 GLY C O 1
ATOM 13426 N N . GLU C 1 551 ? 23.846 -12.102 86.600 1.00 24.40 575 GLU C N 1
ATOM 13427 C CA . GLU C 1 551 ? 22.689 -11.253 86.915 1.00 24.72 575 GLU C CA 1
ATOM 13428 C C . GLU C 1 551 ? 21.440 -11.841 86.220 1.00 28.03 575 GLU C C 1
ATOM 13429 O O . GLU C 1 551 ? 20.352 -11.867 86.799 1.00 27.40 575 GLU C O 1
ATOM 13435 N N . ASN C 1 552 ? 21.626 -12.339 84.988 1.00 23.55 576 ASN C N 1
ATOM 13436 C CA . ASN C 1 552 ? 20.577 -13.002 84.217 1.00 24.47 576 ASN C CA 1
ATOM 13437 C C . ASN C 1 552 ? 20.977 -14.463 84.081 1.00 27.34 576 ASN C C 1
ATOM 13438 O O . ASN C 1 552 ? 22.123 -14.753 83.741 1.00 26.78 576 ASN C O 1
ATOM 13443 N N . GLN C 1 553 ? 20.068 -15.380 84.391 1.00 24.29 577 GLN C N 1
ATOM 13444 C CA . GLN C 1 553 ? 20.362 -16.820 84.271 1.00 23.41 577 GLN C CA 1
ATOM 13445 C C . GLN C 1 553 ? 19.642 -17.400 83.044 1.00 26.13 577 GLN C C 1
ATOM 13446 O O . GLN C 1 553 ? 18.543 -16.939 82.731 1.00 25.73 577 GLN C O 1
ATOM 13452 N N . PRO C 1 554 ? 20.221 -18.402 82.330 1.00 23.82 578 PRO C N 1
ATOM 13453 C CA . PRO C 1 554 ? 19.507 -18.998 81.175 1.00 23.09 578 PRO C CA 1
ATOM 13454 C C . PRO C 1 554 ? 18.163 -19.566 81.610 1.00 26.82 578 PRO C C 1
ATOM 13455 O O . PRO C 1 554 ? 18.076 -20.116 82.713 1.00 27.19 578 PRO C O 1
ATOM 13459 N N . SER C 1 555 ? 17.106 -19.411 80.781 1.00 23.25 579 SER C N 1
ATOM 13460 C CA . SER C 1 555 ? 15.763 -19.898 81.150 1.00 23.08 579 SER C CA 1
ATOM 13461 C C . SER C 1 555 ? 15.784 -21.407 81.431 1.00 26.16 579 SER C C 1
ATOM 13462 O O . SER C 1 555 ? 15.024 -21.896 82.267 1.00 26.17 579 SER C O 1
ATOM 13465 N N . PHE C 1 556 ? 16.682 -22.130 80.745 1.00 22.16 580 PHE C N 1
ATOM 13466 C CA . PHE C 1 556 ? 16.952 -23.563 80.932 1.00 22.19 580 PHE C CA 1
ATOM 13467 C C . PHE C 1 556 ? 18.297 -23.890 80.285 1.00 25.60 580 PHE C C 1
ATOM 13468 O O . PHE C 1 556 ? 18.823 -23.094 79.489 1.00 23.06 580 PHE C O 1
ATOM 13476 N N . ILE C 1 557 ? 18.831 -25.083 80.609 1.00 22.84 581 ILE C N 1
ATOM 13477 C CA . ILE C 1 557 ? 20.092 -25.622 80.097 1.00 21.27 581 ILE C CA 1
ATOM 13478 C C . ILE C 1 557 ? 19.851 -27.072 79.727 1.00 23.29 581 ILE C C 1
ATOM 13479 O O . ILE C 1 557 ? 19.311 -27.833 80.538 1.00 23.21 581 ILE C O 1
ATOM 13484 N N . LYS C 1 558 ? 20.278 -27.460 78.512 1.00 18.76 582 LYS C N 1
ATOM 13485 C CA . LYS C 1 558 ? 20.157 -28.824 78.002 1.00 18.21 582 LYS C CA 1
ATOM 13486 C C . LYS C 1 558 ? 21.474 -29.256 77.344 1.00 21.21 582 LYS C C 1
ATOM 13487 O O . LYS C 1 558 ? 22.205 -28.419 76.820 1.00 19.30 582 LYS C O 1
ATOM 13493 N N . TRP C 1 559 ? 21.730 -30.569 77.327 1.00 19.16 583 TRP C N 1
ATOM 13494 C CA . TRP C 1 559 ? 22.884 -31.220 76.691 1.00 18.58 583 TRP C CA 1
ATOM 13495 C C . TRP C 1 559 ? 22.320 -31.954 75.474 1.00 23.61 583 TRP C C 1
ATOM 13496 O O . TRP C 1 559 ? 21.438 -32.805 75.622 1.00 21.51 583 TRP C O 1
ATOM 13507 N N . GLU C 1 560 ? 22.795 -31.592 74.273 1.00 21.27 584 GLU C N 1
ATOM 13508 C CA . GLU C 1 560 ? 22.267 -32.138 73.015 1.00 21.09 584 GLU C CA 1
ATOM 13509 C C . GLU C 1 560 ? 23.346 -32.390 71.968 1.00 21.97 584 GLU C C 1
ATOM 13510 O O . GLU C 1 560 ? 24.356 -31.710 71.969 1.00 19.44 584 GLU C O 1
ATOM 13516 N N . LYS C 1 561 ? 23.098 -33.350 71.055 1.00 19.20 585 LYS C N 1
ATOM 13517 C CA . LYS C 1 561 ? 23.968 -33.751 69.947 1.00 18.88 585 LYS C CA 1
ATOM 13518 C C . LYS C 1 561 ? 23.274 -33.442 68.606 1.00 23.21 585 LYS C C 1
ATOM 13519 O O . LYS C 1 561 ? 23.935 -33.185 67.599 1.00 23.69 585 LYS C O 1
ATOM 13525 N N . SER C 1 562 ? 21.951 -33.550 68.581 1.00 23.45 586 SER C N 1
ATOM 13526 C CA . SER C 1 562 ? 21.154 -33.339 67.375 1.00 24.71 586 SER C CA 1
ATOM 13527 C C . SER C 1 562 ? 19.774 -32.848 67.748 1.00 31.75 586 SER C C 1
ATOM 13528 O O . SER C 1 562 ? 19.399 -32.880 68.916 1.00 32.07 586 SER C O 1
ATOM 13531 N N . ILE C 1 563 ? 19.027 -32.386 66.748 1.00 31.04 587 ILE C N 1
ATOM 13532 C CA . ILE C 1 563 ? 17.680 -31.864 66.919 1.00 32.48 587 ILE C CA 1
ATOM 13533 C C . ILE C 1 563 ? 16.731 -32.726 66.104 1.00 38.55 587 ILE C C 1
ATOM 13534 O O . ILE C 1 563 ? 17.055 -33.092 64.969 1.00 37.33 587 ILE C O 1
ATOM 13539 N N . ALA C 1 564 ? 15.575 -33.065 66.695 1.00 38.49 588 ALA C N 1
ATOM 13540 C CA . ALA C 1 564 ? 14.530 -33.846 66.032 1.00 40.88 588 ALA C CA 1
ATOM 13541 C C . ALA C 1 564 ? 13.735 -32.929 65.093 1.00 47.29 588 ALA C C 1
ATOM 13542 O O . ALA C 1 564 ? 13.528 -31.747 65.403 1.00 45.83 588 ALA C O 1
ATOM 13544 N N . GLY C 1 565 ? 13.313 -33.476 63.956 1.00 46.97 589 GLY C N 1
ATOM 13545 C CA . GLY C 1 565 ? 12.537 -32.736 62.968 1.00 48.23 589 GLY C CA 1
ATOM 13546 C C . GLY C 1 565 ? 11.069 -32.603 63.339 1.00 57.45 589 GLY C C 1
ATOM 13547 O O . GLY C 1 565 ? 10.668 -33.021 64.434 1.00 57.32 589 GLY C O 1
ATOM 13548 N N . PRO C 1 566 ? 10.215 -32.053 62.435 1.00 57.98 590 PRO C N 1
ATOM 13549 C CA . PRO C 1 566 ? 8.774 -31.955 62.757 1.00 59.73 590 PRO C CA 1
ATOM 13550 C C . PRO C 1 566 ? 8.081 -33.314 62.921 1.00 66.22 590 PRO C C 1
ATOM 13551 O O . PRO C 1 566 ? 7.023 -33.372 63.550 1.00 67.66 590 PRO C O 1
ATOM 13555 N N . ASP C 1 567 ? 8.693 -34.404 62.392 1.00 62.87 591 ASP C N 1
ATOM 13556 C CA . ASP C 1 567 ? 8.171 -35.774 62.481 1.00 63.93 591 ASP C CA 1
ATOM 13557 C C . ASP C 1 567 ? 8.608 -36.548 63.750 1.00 67.29 591 ASP C C 1
ATOM 13558 O O . ASP C 1 567 ? 7.795 -37.275 64.318 1.00 68.38 591 ASP C O 1
ATOM 13563 N N . GLY C 1 568 ? 9.873 -36.397 64.157 1.00 61.91 592 GLY C N 1
ATOM 13564 C CA . GLY C 1 568 ? 10.451 -37.079 65.315 1.00 61.35 592 GLY C CA 1
ATOM 13565 C C . GLY C 1 568 ? 11.820 -37.693 65.062 1.00 62.87 592 GLY C C 1
ATOM 13566 O O . GLY C 1 568 ? 12.512 -38.085 66.008 1.00 62.51 592 GLY C O 1
ATOM 13567 N N . LYS C 1 569 ? 12.216 -37.790 63.778 1.00 57.30 593 LYS C N 1
ATOM 13568 C CA . LYS C 1 569 ? 13.507 -38.328 63.327 1.00 55.63 593 LYS C CA 1
ATOM 13569 C C . LYS C 1 569 ? 14.556 -37.186 63.325 1.00 55.05 593 LYS C C 1
ATOM 13570 O O . LYS C 1 569 ? 14.158 -36.030 63.140 1.00 52.70 593 LYS C O 1
ATOM 13576 N N . PRO C 1 570 ? 15.878 -37.447 63.535 1.00 49.86 594 PRO C N 1
ATOM 13577 C CA . PRO C 1 570 ? 16.841 -36.333 63.522 1.00 47.70 594 PRO C CA 1
ATOM 13578 C C . PRO C 1 570 ? 17.006 -35.734 62.129 1.00 44.64 594 PRO C C 1
ATOM 13579 O O . PRO C 1 570 ? 17.243 -36.441 61.152 1.00 45.02 594 PRO C O 1
ATOM 13583 N N . LEU C 1 571 ? 16.814 -34.425 62.052 1.00 34.22 595 LEU C N 1
ATOM 13584 C CA . LEU C 1 571 ? 16.944 -33.635 60.849 1.00 30.92 595 LEU C CA 1
ATOM 13585 C C . LEU C 1 571 ? 18.437 -33.525 60.479 1.00 27.88 595 LEU C C 1
ATOM 13586 O O . LEU C 1 571 ? 18.815 -33.825 59.351 1.00 25.94 595 LEU C O 1
ATOM 13591 N N . ALA C 1 572 ? 19.278 -33.118 61.445 1.00 21.08 596 ALA C N 1
ATOM 13592 C CA . ALA C 1 572 ? 20.721 -32.952 61.264 1.00 19.62 596 ALA C CA 1
ATOM 13593 C C . ALA C 1 572 ? 21.381 -32.852 62.639 1.00 23.50 596 ALA C C 1
ATOM 13594 O O . ALA C 1 572 ? 20.687 -32.839 63.668 1.00 23.26 596 ALA C O 1
ATOM 13596 N N . ASP C 1 573 ? 22.725 -32.847 62.652 1.00 18.88 597 ASP C N 1
ATOM 13597 C CA . ASP C 1 573 ? 23.514 -32.764 63.870 1.00 18.75 597 ASP C CA 1
ATOM 13598 C C . ASP C 1 573 ? 23.778 -31.330 64.219 1.00 21.80 597 ASP C C 1
ATOM 13599 O O . ASP C 1 573 ? 23.816 -30.460 63.346 1.00 20.25 597 ASP C O 1
ATOM 13604 N N . LEU C 1 574 ? 24.024 -31.084 65.495 1.00 19.53 598 LEU C N 1
ATOM 13605 C CA . LEU C 1 574 ? 24.470 -29.771 65.938 1.00 18.80 598 LEU C CA 1
ATOM 13606 C C . LEU C 1 574 ? 25.941 -29.649 65.493 1.00 22.91 598 LEU C C 1
ATOM 13607 O O . LEU C 1 574 ? 26.604 -30.665 65.269 1.00 22.53 598 LEU C O 1
ATOM 13612 N N . GLY C 1 575 ? 26.399 -28.425 65.290 1.00 19.75 599 GLY C N 1
ATOM 13613 C CA . GLY C 1 575 ? 27.749 -28.137 64.804 1.00 17.77 599 GLY C CA 1
ATOM 13614 C C . GLY C 1 575 ? 27.705 -26.997 63.803 1.00 18.73 599 GLY C C 1
ATOM 13615 O O . GLY C 1 575 ? 26.638 -26.429 63.582 1.00 15.18 599 GLY C O 1
ATOM 13616 N N . TRP C 1 576 ? 28.840 -26.661 63.168 1.00 14.88 600 TRP C N 1
ATOM 13617 C CA . TRP C 1 576 ? 28.904 -25.522 62.247 1.00 14.51 600 TRP C CA 1
ATOM 13618 C C . TRP C 1 576 ? 28.376 -25.795 60.840 1.00 15.27 600 TRP C C 1
ATOM 13619 O O . TRP C 1 576 ? 28.202 -24.863 60.081 1.00 13.65 600 TRP C O 1
ATOM 13630 N N . GLN C 1 577 ? 28.184 -27.057 60.472 1.00 12.53 601 GLN C N 1
ATOM 13631 C CA . GLN C 1 577 ? 27.841 -27.463 59.103 1.00 11.95 601 GLN C CA 1
ATOM 13632 C C . GLN C 1 577 ? 26.550 -26.942 58.528 1.00 17.49 601 GLN C C 1
ATOM 13633 O O . GLN C 1 577 ? 26.557 -26.439 57.401 1.00 19.12 601 GLN C O 1
ATOM 13639 N N . VAL C 1 578 ? 25.436 -27.050 59.265 1.00 14.11 602 VAL C N 1
ATOM 13640 C CA . VAL C 1 578 ? 24.143 -26.546 58.742 1.00 13.68 602 VAL C CA 1
ATOM 13641 C C . VAL C 1 578 ? 24.202 -25.014 58.572 1.00 16.53 602 VAL C C 1
ATOM 13642 O O . VAL C 1 578 ? 23.821 -24.487 57.524 1.00 12.83 602 VAL C O 1
ATOM 13646 N N . GLY C 1 579 ? 24.794 -24.346 59.553 1.00 14.22 603 GLY C N 1
ATOM 13647 C CA . GLY C 1 579 ? 25.011 -22.899 59.537 1.00 12.62 603 GLY C CA 1
ATOM 13648 C C . GLY C 1 579 ? 25.836 -22.438 58.348 1.00 16.09 603 GLY C C 1
ATOM 13649 O O . GLY C 1 579 ? 25.547 -21.381 57.791 1.00 17.62 603 GLY C O 1
ATOM 13650 N N . VAL C 1 580 ? 26.866 -23.226 57.931 1.00 13.87 604 VAL C N 1
ATOM 13651 C CA . VAL C 1 580 ? 27.672 -22.864 56.742 1.00 13.69 604 VAL C CA 1
ATOM 13652 C C . VAL C 1 580 ? 26.800 -22.880 55.484 1.00 15.85 604 VAL C C 1
ATOM 13653 O O . VAL C 1 580 ? 26.802 -21.903 54.725 1.00 15.43 604 VAL C O 1
ATOM 13657 N N . ILE C 1 581 ? 26.003 -23.935 55.312 1.00 12.66 605 ILE C N 1
ATOM 13658 C CA . ILE C 1 581 ? 25.080 -24.035 54.166 1.00 12.63 605 ILE C CA 1
ATOM 13659 C C . ILE C 1 581 ? 24.114 -22.827 54.163 1.00 17.57 605 ILE C C 1
ATOM 13660 O O . ILE C 1 581 ? 23.933 -22.193 53.124 1.00 17.91 605 ILE C O 1
ATOM 13665 N N . LEU C 1 582 ? 23.455 -22.563 55.305 1.00 15.33 606 LEU C N 1
ATOM 13666 C CA . LEU C 1 582 ? 22.464 -21.472 55.430 1.00 15.76 606 LEU C CA 1
ATOM 13667 C C . LEU C 1 582 ? 22.998 -20.128 55.065 1.00 18.29 606 LEU C C 1
ATOM 13668 O O . LEU C 1 582 ? 22.346 -19.424 54.309 1.00 19.75 606 LEU C O 1
ATOM 13673 N N . HIS C 1 583 ? 24.212 -19.776 55.523 1.00 16.29 607 HIS C N 1
ATOM 13674 C CA . HIS C 1 583 ? 24.788 -18.473 55.190 1.00 15.86 607 HIS C CA 1
ATOM 13675 C C . HIS C 1 583 ? 25.003 -18.265 53.692 1.00 20.44 607 HIS C C 1
ATOM 13676 O O . HIS C 1 583 ? 25.075 -17.121 53.245 1.00 21.25 607 HIS C O 1
ATOM 13683 N N . HIS C 1 584 ? 25.037 -19.358 52.920 1.00 15.98 608 HIS C N 1
ATOM 13684 C CA . HIS C 1 584 ? 25.102 -19.268 51.469 1.00 16.55 608 HIS C CA 1
ATOM 13685 C C . HIS C 1 584 ? 23.697 -19.330 50.849 1.00 18.75 608 HIS C C 1
ATOM 13686 O O . HIS C 1 584 ? 23.358 -18.455 50.063 1.00 18.76 608 HIS C O 1
ATOM 13693 N N . VAL C 1 585 ? 22.889 -20.361 51.197 1.00 15.10 609 VAL C N 1
ATOM 13694 C CA . VAL C 1 585 ? 21.568 -20.595 50.580 1.00 15.45 609 VAL C CA 1
ATOM 13695 C C . VAL C 1 585 ? 20.489 -19.530 50.823 1.00 19.35 609 VAL C C 1
ATOM 13696 O O . VAL C 1 585 ? 19.584 -19.357 49.979 1.00 17.00 609 VAL C O 1
ATOM 13700 N N . LEU C 1 586 ? 20.585 -18.841 51.978 1.00 16.38 610 LEU C N 1
ATOM 13701 C CA . LEU C 1 586 ? 19.636 -17.796 52.395 1.00 16.71 610 LEU C CA 1
ATOM 13702 C C . LEU C 1 586 ? 19.723 -16.510 51.555 1.00 20.29 610 LEU C C 1
ATOM 13703 O O . LEU C 1 586 ? 18.756 -15.733 51.535 1.00 19.79 610 LEU C O 1
ATOM 13708 N N . PHE C 1 587 ? 20.894 -16.252 50.911 1.00 16.23 611 PHE C N 1
ATOM 13709 C CA . PHE C 1 587 ? 21.111 -15.064 50.048 1.00 15.20 611 PHE C CA 1
ATOM 13710 C C . PHE C 1 587 ? 20.743 -15.549 48.655 1.00 19.95 611 PHE C C 1
ATOM 13711 O O . PHE C 1 587 ? 21.584 -16.020 47.880 1.00 18.43 611 PHE C O 1
ATOM 13719 N N . THR C 1 588 ? 19.424 -15.574 48.435 1.00 18.68 612 THR C N 1
ATOM 13720 C CA . THR C 1 588 ? 18.706 -16.111 47.280 1.00 19.59 612 THR C CA 1
ATOM 13721 C C . THR C 1 588 ? 19.318 -15.809 45.918 1.00 21.88 612 THR C C 1
ATOM 13722 O O . THR C 1 588 ? 19.518 -16.728 45.129 1.00 20.50 612 THR C O 1
ATOM 13726 N N . GLU C 1 589 ? 19.514 -14.517 45.610 1.00 17.92 613 GLU C N 1
ATOM 13727 C CA . GLU C 1 589 ? 20.012 -14.067 44.312 1.00 17.69 613 GLU C CA 1
ATOM 13728 C C . GLU C 1 589 ? 21.437 -14.528 44.081 1.00 19.37 613 GLU C C 1
ATOM 13729 O O . GLU C 1 589 ? 21.765 -15.009 42.999 1.00 18.85 613 GLU C O 1
ATOM 13735 N N . GLU C 1 590 ? 22.279 -14.415 45.111 1.00 15.54 614 GLU C N 1
ATOM 13736 C CA . GLU C 1 590 ? 23.674 -14.817 45.033 1.00 14.65 614 GLU C CA 1
ATOM 13737 C C . GLU C 1 590 ? 23.770 -16.341 44.880 1.00 19.36 614 GLU C C 1
ATOM 13738 O O . GLU C 1 590 ? 24.560 -16.824 44.065 1.00 19.23 614 GLU C O 1
ATOM 13744 N N . TRP C 1 591 ? 22.964 -17.091 45.639 1.00 16.75 615 TRP C N 1
ATOM 13745 C CA . TRP C 1 591 ? 22.971 -18.561 45.564 1.00 15.68 615 TRP C CA 1
ATOM 13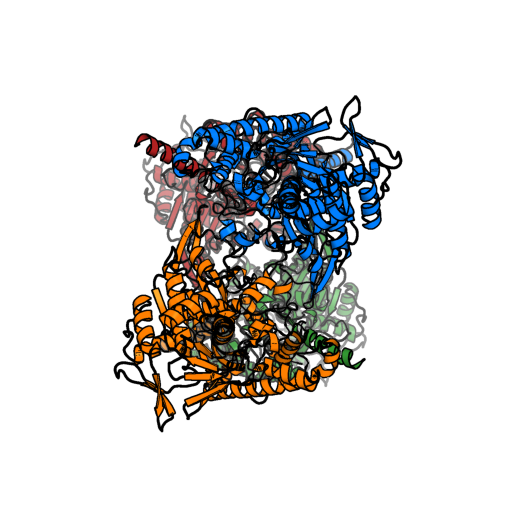746 C C . TRP C 1 591 ? 22.541 -19.019 44.165 1.00 18.08 615 TRP C C 1
ATOM 13747 O O . TRP C 1 591 ? 23.188 -19.881 43.589 1.00 17.41 615 TRP C O 1
ATOM 13758 N N . GLY C 1 592 ? 21.452 -18.453 43.644 1.00 16.21 616 GLY C N 1
ATOM 13759 C CA . GLY C 1 592 ? 20.961 -18.791 42.311 1.00 17.10 616 GLY C CA 1
ATOM 13760 C C . GLY C 1 592 ? 22.012 -18.622 41.222 1.00 22.43 616 GLY C C 1
ATOM 13761 O O . GLY C 1 592 ? 22.145 -19.482 40.357 1.00 22.32 616 GLY C O 1
ATOM 13762 N N . ARG C 1 593 ? 22.782 -17.520 41.272 1.00 19.13 617 ARG C N 1
ATOM 13763 C CA . ARG C 1 593 ? 23.850 -17.247 40.314 1.00 19.44 617 ARG C CA 1
ATOM 13764 C C . ARG C 1 593 ? 25.006 -18.254 40.426 1.00 22.52 617 ARG C C 1
ATOM 13765 O O . ARG C 1 593 ? 25.453 -18.800 39.415 1.00 21.64 617 ARG C O 1
ATOM 13773 N N . ASN C 1 594 ? 25.483 -18.509 41.655 1.00 17.95 618 ASN C N 1
ATOM 13774 C CA . ASN C 1 594 ? 26.607 -19.396 41.854 1.00 17.43 618 ASN C CA 1
ATOM 13775 C C . ASN C 1 594 ? 26.272 -20.845 41.741 1.00 19.53 618 ASN C C 1
ATOM 13776 O O . ASN C 1 594 ? 27.072 -21.581 41.174 1.00 18.24 618 ASN C O 1
ATOM 13781 N N . ALA C 1 595 ? 25.154 -21.288 42.342 1.00 17.14 619 ALA C N 1
ATOM 13782 C CA . ALA C 1 595 ? 24.840 -22.732 42.322 1.00 17.08 619 ALA C CA 1
ATOM 13783 C C . ALA C 1 595 ? 24.189 -23.190 41.032 1.00 21.93 619 ALA C C 1
ATOM 13784 O O . ALA C 1 595 ? 24.350 -24.351 40.655 1.00 21.88 619 ALA C O 1
ATOM 13786 N N . TYR C 1 596 ? 23.426 -22.309 40.373 1.00 19.22 620 TYR C N 1
ATOM 13787 C CA . TYR C 1 596 ? 22.699 -22.737 39.183 1.00 20.78 620 TYR C CA 1
ATOM 13788 C C . TYR C 1 596 ? 23.125 -22.100 37.868 1.00 27.80 620 TYR C C 1
ATOM 13789 O O . TYR C 1 596 ? 23.180 -22.808 36.860 1.00 32.00 620 TYR C O 1
ATOM 13798 N N . GLU C 1 597 ? 23.449 -20.804 37.855 1.00 20.11 621 GLU C N 1
ATOM 13799 C CA . GLU C 1 597 ? 23.833 -20.164 36.593 1.00 19.21 621 GLU C CA 1
ATOM 13800 C C . GLU C 1 597 ? 25.255 -20.547 36.180 1.00 22.15 621 GLU C C 1
ATOM 13801 O O . GLU C 1 597 ? 25.455 -21.068 35.078 1.00 20.82 621 GLU C O 1
ATOM 13807 N N . ALA C 1 598 ? 26.225 -20.327 37.080 1.00 18.58 622 ALA C N 1
ATOM 13808 C CA . ALA C 1 598 ? 27.607 -20.730 36.868 1.00 18.77 622 ALA C CA 1
ATOM 13809 C C . ALA C 1 598 ? 27.613 -22.282 36.961 1.00 22.45 622 ALA C C 1
ATOM 13810 O O . ALA C 1 598 ? 27.834 -22.950 35.948 1.00 22.05 622 ALA C O 1
ATOM 13812 N N . GLY C 1 599 ? 27.270 -22.805 38.143 1.00 19.20 623 GLY C N 1
ATOM 13813 C CA . GLY C 1 599 ? 27.145 -24.229 38.443 1.00 19.47 623 GLY C CA 1
ATOM 13814 C C . GLY C 1 599 ? 28.352 -25.089 38.111 1.00 23.07 623 GLY C C 1
ATOM 13815 O O . GLY C 1 599 ? 29.478 -24.584 37.992 1.00 22.12 623 GLY C O 1
ATOM 13816 N N . TYR C 1 600 ? 28.118 -26.398 37.890 1.00 20.31 624 TYR C N 1
ATOM 13817 C CA . TYR C 1 600 ? 29.216 -27.285 37.506 1.00 20.57 624 TYR C CA 1
ATOM 13818 C C . TYR C 1 600 ? 29.645 -26.989 36.071 1.00 24.60 624 TYR C C 1
ATOM 13819 O O . TYR C 1 600 ? 30.790 -27.255 35.704 1.00 23.20 624 TYR C O 1
ATOM 13828 N N . SER C 1 601 ? 28.729 -26.412 35.258 1.00 22.09 625 SER C N 1
ATOM 13829 C CA . SER C 1 601 ? 29.042 -26.079 33.873 1.00 22.59 625 SER C CA 1
ATOM 13830 C C . SER C 1 601 ? 30.170 -25.044 33.750 1.00 24.57 625 SER C C 1
ATOM 13831 O O . SER C 1 601 ? 30.817 -24.993 32.718 1.00 24.81 625 SER C O 1
ATOM 13834 N N . HIS C 1 602 ? 30.457 -24.286 34.822 1.00 20.67 626 HIS C N 1
ATOM 13835 C CA . HIS C 1 602 ? 31.588 -23.336 34.880 1.00 20.64 626 HIS C CA 1
ATOM 13836 C C . HIS C 1 602 ? 32.930 -24.102 34.661 1.00 26.43 626 HIS C C 1
ATOM 13837 O O . HIS C 1 602 ? 33.882 -23.521 34.169 1.00 26.34 626 HIS C O 1
ATOM 13844 N N . ASN C 1 603 ? 32.974 -25.408 34.995 1.00 25.29 627 ASN C N 1
ATOM 13845 C CA . ASN C 1 603 ? 34.172 -26.243 34.875 1.00 26.93 627 ASN C CA 1
ATOM 13846 C C . ASN C 1 603 ? 34.427 -26.800 33.473 1.00 36.04 627 ASN C C 1
ATOM 13847 O O . ASN C 1 603 ? 35.495 -27.363 33.245 1.00 36.77 627 ASN C O 1
ATOM 13852 N N . LEU C 1 604 ? 33.465 -26.652 32.540 1.00 36.09 628 LEU C N 1
ATOM 13853 C CA . LEU C 1 604 ? 33.610 -27.107 31.149 1.00 38.79 628 LEU C CA 1
ATOM 13854 C C . LEU C 1 604 ? 34.866 -26.489 30.527 1.00 46.39 628 LEU C C 1
ATOM 13855 O O . LEU C 1 604 ? 35.046 -25.270 30.594 1.00 46.92 628 LEU C O 1
ATOM 13860 N N . GLU C 1 605 ? 35.741 -27.336 29.953 1.00 44.65 629 GLU C N 1
ATOM 13861 C CA . GLU C 1 605 ? 37.006 -26.925 29.332 1.00 79.43 629 GLU C CA 1
ATOM 13862 C C . GLU C 1 605 ? 36.784 -26.437 27.901 1.00 101.86 629 GLU C C 1
ATOM 13863 O O . GLU C 1 605 ? 35.872 -25.649 27.645 1.00 61.69 629 GLU C O 1
ATOM 13869 N N . ASP D 1 11 ? 9.530 49.300 8.114 1.00 42.54 35 ASP D N 1
ATOM 13870 C CA . ASP D 1 11 ? 9.598 47.838 8.190 1.00 41.72 35 ASP D CA 1
ATOM 13871 C C . ASP D 1 11 ? 10.680 47.323 9.155 1.00 41.66 35 ASP D C 1
ATOM 13872 O O . ASP D 1 11 ? 10.508 46.245 9.729 1.00 40.11 35 ASP D O 1
ATOM 13877 N N . ALA D 1 12 ? 11.793 48.080 9.325 1.00 36.07 36 ALA D N 1
ATOM 13878 C CA . ALA D 1 12 ? 12.887 47.690 10.227 1.00 34.71 36 ALA D CA 1
ATOM 13879 C C . ALA D 1 12 ? 12.416 47.691 11.672 1.00 36.15 36 ALA D C 1
ATOM 13880 O O . ALA D 1 12 ? 12.746 46.768 12.410 1.00 35.28 36 ALA D O 1
ATOM 13882 N N . ASP D 1 13 ? 11.623 48.703 12.062 1.00 32.88 37 ASP D N 1
ATOM 13883 C CA . ASP D 1 13 ? 11.046 48.851 13.402 1.00 33.62 37 ASP D CA 1
ATOM 13884 C C . ASP D 1 13 ? 10.069 47.728 13.734 1.00 36.83 37 ASP D C 1
ATOM 13885 O O . ASP D 1 13 ? 10.061 47.251 14.866 1.00 36.30 37 ASP D O 1
ATOM 13890 N N . THR D 1 14 ? 9.240 47.317 12.757 1.00 32.54 38 THR D N 1
ATOM 13891 C CA . THR D 1 14 ? 8.300 46.223 12.945 1.00 32.30 38 THR D CA 1
ATOM 13892 C C . THR D 1 14 ? 9.063 44.931 13.264 1.00 35.33 38 THR D C 1
ATOM 13893 O O . THR D 1 14 ? 8.746 44.289 14.264 1.00 34.61 38 THR D O 1
ATOM 13897 N N . GLU D 1 15 ? 10.095 44.590 12.460 1.00 31.65 39 GLU D N 1
ATOM 13898 C CA . GLU D 1 15 ? 10.905 43.380 12.662 1.00 31.90 39 GLU D CA 1
ATOM 13899 C C . GLU D 1 15 ? 11.592 43.398 14.036 1.00 34.58 39 GLU D C 1
ATOM 13900 O O . GLU D 1 15 ? 11.593 42.371 14.724 1.00 32.42 39 GLU D O 1
ATOM 13906 N N . LYS D 1 16 ? 12.111 44.582 14.454 1.00 29.28 40 LYS D N 1
ATOM 13907 C CA . LYS D 1 16 ? 12.736 44.739 15.766 1.00 29.15 40 LYS D CA 1
ATOM 13908 C C . LYS D 1 16 ? 11.729 44.465 16.889 1.00 32.73 40 LYS D C 1
ATOM 13909 O O . LYS D 1 16 ? 12.087 43.772 17.837 1.00 30.06 40 LYS D O 1
ATOM 13915 N N . ARG D 1 17 ? 10.448 44.917 16.740 1.00 29.76 41 ARG D N 1
ATOM 13916 C CA . ARG D 1 17 ? 9.408 44.664 17.750 1.00 29.76 41 ARG D CA 1
ATOM 13917 C C . ARG D 1 17 ? 8.989 43.184 17.802 1.00 34.75 41 ARG D C 1
ATOM 13918 O O . ARG D 1 17 ? 8.715 42.674 18.895 1.00 33.82 41 ARG D O 1
ATOM 13926 N N . ILE D 1 18 ? 8.903 42.512 16.622 1.00 31.63 42 ILE D N 1
ATOM 13927 C CA . ILE D 1 18 ? 8.571 41.079 16.508 1.00 31.05 42 ILE D CA 1
ATOM 13928 C C . ILE D 1 18 ? 9.637 40.276 17.280 1.00 36.43 42 ILE D C 1
ATOM 13929 O O . ILE D 1 18 ? 9.290 39.357 18.032 1.00 36.11 42 ILE D O 1
ATOM 13934 N N . ASN D 1 19 ? 10.920 40.664 17.123 1.00 33.09 43 ASN D N 1
ATOM 13935 C CA . ASN D 1 19 ? 12.061 40.028 17.789 1.00 32.74 43 ASN D CA 1
ATOM 13936 C C . ASN D 1 19 ? 12.021 40.220 19.291 1.00 36.02 43 ASN D C 1
ATOM 13937 O O . ASN D 1 19 ? 12.268 39.262 20.014 1.00 36.01 43 ASN D O 1
ATOM 13942 N N . VAL D 1 20 ? 11.654 41.430 19.763 1.00 32.41 44 VAL D N 1
ATOM 13943 C CA . VAL D 1 20 ? 11.487 41.726 21.196 1.00 31.62 44 VAL D CA 1
ATOM 13944 C C . VAL D 1 20 ? 10.379 40.804 21.767 1.00 33.34 44 VAL D C 1
ATOM 13945 O O . VAL D 1 20 ? 10.556 40.242 22.846 1.00 30.97 44 VAL D O 1
ATOM 13949 N N . GLY D 1 21 ? 9.293 40.623 21.006 1.00 30.00 45 GLY D N 1
ATOM 13950 C CA . GLY D 1 21 ? 8.173 39.754 21.374 1.00 30.54 45 GLY D CA 1
ATOM 13951 C C . GLY D 1 21 ? 8.538 38.281 21.508 1.00 35.41 45 GLY D C 1
ATOM 13952 O O . GLY D 1 21 ? 8.243 37.656 22.539 1.00 34.49 45 GLY D O 1
ATOM 13953 N N . LYS D 1 22 ? 9.219 37.727 20.477 1.00 31.91 46 LYS D N 1
ATOM 13954 C CA . LYS D 1 22 ? 9.690 36.331 20.448 1.00 31.83 46 LYS D CA 1
ATOM 13955 C C . LYS D 1 22 ? 10.710 36.051 21.558 1.00 35.81 46 LYS D C 1
ATOM 13956 O O . LYS D 1 22 ? 10.656 34.978 22.179 1.00 35.77 46 LYS D O 1
ATOM 13962 N N . LYS D 1 23 ? 11.611 37.022 21.819 1.00 31.20 47 LYS D N 1
ATOM 13963 C CA . LYS D 1 23 ? 12.651 36.924 22.839 1.00 31.42 47 LYS D CA 1
ATOM 13964 C C . LYS D 1 23 ? 12.084 36.993 24.255 1.00 34.99 47 LYS D C 1
ATOM 13965 O O . LYS D 1 23 ? 12.609 36.317 25.145 1.00 34.46 47 LYS D O 1
ATOM 13971 N N . HIS D 1 24 ? 11.055 37.838 24.477 1.00 31.86 48 HIS D N 1
ATOM 13972 C CA . HIS D 1 24 ? 10.387 37.960 25.775 1.00 32.42 48 HIS D CA 1
ATOM 13973 C C . HIS D 1 24 ? 9.771 36.609 26.176 1.00 32.93 48 HIS D C 1
ATOM 13974 O O . HIS D 1 24 ? 9.991 36.145 27.299 1.00 30.65 48 HIS D O 1
ATOM 13981 N N . LEU D 1 25 ? 9.049 35.965 25.234 1.00 27.35 49 LEU D N 1
ATOM 13982 C CA . LEU D 1 25 ? 8.448 34.650 25.444 1.00 25.81 49 LEU D CA 1
ATOM 13983 C C . LEU D 1 25 ? 9.504 33.576 25.682 1.00 29.49 49 LEU D C 1
ATOM 13984 O O . LEU D 1 25 ? 9.336 32.785 26.600 1.00 29.18 49 LEU D O 1
ATOM 13989 N N . GLN D 1 26 ? 10.623 33.594 24.926 1.00 27.33 50 GLN D N 1
ATOM 13990 C CA . GLN D 1 26 ? 11.726 32.631 25.103 1.00 26.77 50 GLN D CA 1
ATOM 13991 C C . GLN D 1 26 ? 12.442 32.774 26.467 1.00 28.84 50 GLN D C 1
ATOM 13992 O O . GLN D 1 26 ? 12.813 31.761 27.066 1.00 26.02 50 GLN D O 1
ATOM 13998 N N . THR D 1 27 ? 12.605 34.016 26.953 1.00 25.56 51 THR D N 1
ATOM 13999 C CA . THR D 1 27 ? 13.228 34.336 28.247 1.00 25.43 51 THR D CA 1
ATOM 14000 C C . THR D 1 27 ? 12.342 33.793 29.369 1.00 28.64 51 THR D C 1
ATOM 14001 O O . THR D 1 27 ? 12.856 33.209 30.316 1.00 28.31 51 THR D O 1
ATOM 14005 N N . LEU D 1 28 ? 11.003 33.984 29.256 1.00 24.04 52 LEU D N 1
ATOM 14006 C CA . LEU D 1 28 ? 10.066 33.491 30.262 1.00 23.55 52 LEU D CA 1
ATOM 14007 C C . LEU D 1 28 ? 10.029 31.969 30.253 1.00 25.26 52 LEU D C 1
ATOM 14008 O O . LEU D 1 28 ? 10.018 31.379 31.327 1.00 24.13 52 LEU D O 1
ATOM 14013 N N . ARG D 1 29 ? 10.054 31.344 29.047 1.00 23.50 53 ARG D N 1
ATOM 14014 C CA A ARG D 1 29 ? 10.077 29.884 28.904 0.50 24.07 53 ARG D CA 1
ATOM 14015 C CA B ARG D 1 29 ? 10.088 29.882 28.904 0.50 23.67 53 ARG D CA 1
ATOM 14016 C C . ARG D 1 29 ? 11.349 29.297 29.530 1.00 27.54 53 ARG D C 1
ATOM 14017 O O . ARG D 1 29 ? 11.269 28.315 30.269 1.00 27.51 53 ARG D O 1
ATOM 14032 N N . ASN D 1 30 ? 12.514 29.920 29.265 1.00 25.64 54 ASN D N 1
ATOM 14033 C CA . ASN D 1 30 ? 13.802 29.498 29.818 1.00 25.29 54 ASN D CA 1
ATOM 14034 C C . ASN D 1 30 ? 13.773 29.607 31.345 1.00 29.70 54 ASN D C 1
ATOM 14035 O O . ASN D 1 30 ? 14.199 28.676 32.031 1.00 28.30 54 ASN D O 1
ATOM 14040 N N . LEU D 1 31 ? 13.183 30.696 31.875 1.00 27.12 55 LEU D N 1
ATOM 14041 C CA . LEU D 1 31 ? 13.065 30.920 33.317 1.00 27.21 55 LEU D CA 1
ATOM 14042 C C . LEU D 1 31 ? 12.280 29.807 34.049 1.00 27.74 55 LEU D C 1
ATOM 14043 O O . LEU D 1 31 ? 12.699 29.379 35.124 1.00 27.20 55 LEU D O 1
ATOM 14048 N N . GLU D 1 32 ? 11.193 29.309 33.451 1.00 21.44 56 GLU D N 1
ATOM 14049 C CA . GLU D 1 32 ? 10.342 28.274 34.073 1.00 20.35 56 GLU D CA 1
ATOM 14050 C C . GLU D 1 32 ? 10.750 26.816 33.817 1.00 25.02 56 GLU D C 1
ATOM 14051 O O . GLU D 1 32 ? 10.095 25.904 34.338 1.00 25.48 56 GLU D O 1
ATOM 14057 N N . THR D 1 33 ? 11.835 26.595 33.042 1.00 22.90 57 THR D N 1
ATOM 14058 C CA . THR D 1 33 ? 12.358 25.246 32.742 1.00 23.48 57 THR D CA 1
ATOM 14059 C C . THR D 1 33 ? 13.738 24.992 33.349 1.00 26.50 57 THR D C 1
ATOM 14060 O O . THR D 1 33 ? 14.112 23.831 33.556 1.00 25.08 57 THR D O 1
ATOM 14064 N N . ARG D 1 34 ? 14.501 26.067 33.602 1.00 23.16 58 ARG D N 1
ATOM 14065 C CA . ARG D 1 34 ? 15.866 25.970 34.128 1.00 23.50 58 ARG D CA 1
ATOM 14066 C C . ARG D 1 34 ? 15.960 25.903 35.661 1.00 25.93 58 ARG D C 1
ATOM 14067 O O . ARG D 1 34 ? 15.010 26.254 36.365 1.00 23.79 58 ARG D O 1
ATOM 14075 N N . CYS D 1 35 ? 17.096 25.421 36.171 1.00 26.47 59 CYS D N 1
ATOM 14076 C CA . CYS D 1 35 ? 17.381 25.389 37.598 1.00 27.29 59 CYS D CA 1
ATOM 14077 C C . CYS D 1 35 ? 17.548 26.847 38.090 1.00 28.13 59 CYS D C 1
ATOM 14078 O O . CYS D 1 35 ? 18.023 27.687 37.334 1.00 28.98 59 CYS D O 1
ATOM 14081 N N . HIS D 1 36 ? 17.136 27.154 39.333 1.00 22.39 60 HIS D N 1
ATOM 14082 C CA . HIS D 1 36 ? 17.308 28.495 39.892 1.00 21.80 60 HIS D CA 1
ATOM 14083 C C . HIS D 1 36 ? 18.179 28.379 41.127 1.00 25.96 60 HIS D C 1
ATOM 14084 O O . HIS D 1 36 ? 17.967 27.481 41.947 1.00 25.77 60 HIS D O 1
ATOM 14091 N N . ASP D 1 37 ? 19.152 29.280 41.272 1.00 22.57 61 ASP D N 1
ATOM 14092 C CA . ASP D 1 37 ? 20.052 29.236 42.428 1.00 22.46 61 ASP D CA 1
ATOM 14093 C C . ASP D 1 37 ? 19.605 30.212 43.493 1.00 27.63 61 ASP D C 1
ATOM 14094 O O . ASP D 1 37 ? 19.044 31.272 43.175 1.00 28.73 61 ASP D O 1
ATOM 14099 N N . SER D 1 38 ? 19.882 29.869 44.755 1.00 23.17 62 SER D N 1
ATOM 14100 C CA . SER D 1 38 ? 19.527 30.694 45.905 1.00 23.57 62 SER D CA 1
ATOM 14101 C C . SER D 1 38 ? 20.506 30.418 47.045 1.00 24.98 62 SER D C 1
ATOM 14102 O O . SER D 1 38 ? 20.873 29.271 47.288 1.00 23.90 62 SER D O 1
ATOM 14105 N N . LEU D 1 39 ? 20.881 31.463 47.757 1.00 20.94 63 LEU D N 1
ATOM 14106 C CA . LEU D 1 39 ? 21.808 31.405 48.885 1.00 20.72 63 LEU D CA 1
ATOM 14107 C C . LEU D 1 39 ? 21.094 30.932 50.165 1.00 23.21 63 LEU D C 1
ATOM 14108 O O . LEU D 1 39 ? 19.986 31.377 50.464 1.00 22.08 63 LEU D O 1
ATOM 14113 N N . GLN D 1 40 ? 21.760 30.052 50.919 1.00 18.51 64 GLN D N 1
ATOM 14114 C CA . GLN D 1 40 ? 21.316 29.569 52.214 1.00 17.33 64 GLN D CA 1
ATOM 14115 C C . GLN D 1 40 ? 22.452 29.724 53.227 1.00 19.04 64 GLN D C 1
ATOM 14116 O O . GLN D 1 40 ? 23.614 29.474 52.905 1.00 18.84 64 GLN D O 1
ATOM 14122 N N . ALA D 1 41 ? 22.102 30.073 54.462 1.00 15.85 65 ALA D N 1
ATOM 14123 C CA . ALA D 1 41 ? 23.071 30.086 55.558 1.00 16.06 65 ALA D CA 1
ATOM 14124 C C . ALA D 1 41 ? 22.922 28.781 56.361 1.00 18.75 65 ALA D C 1
ATOM 14125 O O . ALA D 1 41 ? 21.817 28.227 56.483 1.00 16.71 65 ALA D O 1
ATOM 14127 N N . LEU D 1 42 ? 24.047 28.300 56.906 1.00 15.94 66 LEU D N 1
ATOM 14128 C CA . LEU D 1 42 ? 24.117 27.098 57.731 1.00 15.41 66 LEU D CA 1
ATOM 14129 C C . LEU D 1 42 ? 24.958 27.480 58.929 1.00 19.59 66 LEU D C 1
ATOM 14130 O O . LEU D 1 42 ? 25.921 28.254 58.792 1.00 20.19 66 LEU D O 1
ATOM 14135 N N . VAL D 1 43 ? 24.573 26.982 60.108 1.00 14.41 67 VAL D N 1
ATOM 14136 C CA . VAL D 1 43 ? 25.277 27.306 61.350 1.00 14.28 67 VAL D CA 1
ATOM 14137 C C . VAL D 1 43 ? 25.777 26.035 62.024 1.00 18.87 67 VAL D C 1
ATOM 14138 O O . VAL D 1 43 ? 25.005 25.095 62.217 1.00 18.17 67 VAL D O 1
ATOM 14142 N N . VAL D 1 44 ? 27.070 26.013 62.383 1.00 16.06 68 VAL D N 1
ATOM 14143 C CA . VAL D 1 44 ? 27.632 24.902 63.133 1.00 15.90 68 VAL D CA 1
ATOM 14144 C C . VAL D 1 44 ? 28.063 25.489 64.478 1.00 19.75 68 VAL D C 1
ATOM 14145 O O . VAL D 1 44 ? 28.849 26.431 64.500 1.00 19.79 68 VAL D O 1
ATOM 14149 N N . ILE D 1 45 ? 27.491 25.000 65.574 1.00 16.38 69 ILE D N 1
ATOM 14150 C CA . ILE D 1 45 ? 27.916 25.484 66.886 1.00 17.61 69 ILE D CA 1
ATOM 14151 C C . ILE D 1 45 ? 28.921 24.477 67.441 1.00 21.19 69 ILE D C 1
ATOM 14152 O O . ILE D 1 45 ? 28.615 23.293 67.592 1.00 18.45 69 ILE D O 1
ATOM 14157 N N . ASP D 1 46 ? 30.141 24.943 67.641 1.00 20.69 70 ASP D N 1
ATOM 14158 C CA . ASP D 1 46 ? 31.233 24.117 68.136 1.00 20.05 70 ASP D CA 1
ATOM 14159 C C . ASP D 1 46 ? 31.265 24.196 69.663 1.00 22.37 70 ASP D C 1
ATOM 14160 O O . ASP D 1 46 ? 31.780 25.174 70.209 1.00 21.08 70 ASP D O 1
ATOM 14165 N N . ALA D 1 47 ? 30.716 23.163 70.350 1.00 17.95 71 ALA D N 1
ATOM 14166 C CA . ALA D 1 47 ? 30.693 23.100 71.813 1.00 18.33 71 ALA D CA 1
ATOM 14167 C C . ALA D 1 47 ? 31.837 22.195 72.303 1.00 23.41 71 ALA D C 1
ATOM 14168 O O . ALA D 1 47 ? 31.677 20.972 72.414 1.00 23.11 71 ALA D O 1
ATOM 14170 N N . GLY D 1 48 ? 33.006 22.807 72.486 1.00 20.93 72 GLY D N 1
ATOM 14171 C CA . GLY D 1 48 ? 34.240 22.164 72.932 1.00 20.96 72 GLY D CA 1
ATOM 14172 C C . GLY D 1 48 ? 34.348 22.112 74.438 1.00 27.71 72 GLY D C 1
ATOM 14173 O O . GLY D 1 48 ? 33.467 22.620 75.138 1.00 27.76 72 GLY D O 1
ATOM 14174 N N . SER D 1 49 ? 35.435 21.515 74.961 1.00 28.23 73 SER D N 1
ATOM 14175 C CA . SER D 1 49 ? 35.628 21.388 76.418 1.00 29.87 73 SER D CA 1
ATOM 14176 C C . SER D 1 49 ? 35.779 22.714 77.132 1.00 34.59 73 SER D C 1
ATOM 14177 O O . SER D 1 49 ? 35.213 22.882 78.211 1.00 36.27 73 SER D O 1
ATOM 14180 N N . SER D 1 50 ? 36.501 23.662 76.536 1.00 30.36 74 SER D N 1
ATOM 14181 C CA . SER D 1 50 ? 36.745 24.946 77.198 1.00 31.66 74 SER D CA 1
ATOM 14182 C C . SER D 1 50 ? 35.955 26.127 76.678 1.00 33.30 74 SER D C 1
ATOM 14183 O O . SER D 1 50 ? 36.029 27.202 77.274 1.00 32.59 74 SER D O 1
ATOM 14186 N N . SER D 1 51 ? 35.194 25.947 75.574 1.00 28.83 75 SER D N 1
ATOM 14187 C CA . SER D 1 51 ? 34.400 27.033 74.994 1.00 28.18 75 SER D CA 1
ATOM 14188 C C . SER D 1 51 ? 33.341 26.545 74.000 1.00 28.09 75 SER D C 1
ATOM 14189 O O . SER D 1 51 ? 33.417 25.421 73.475 1.00 25.47 75 SER D O 1
ATOM 14192 N N . THR D 1 52 ? 32.335 27.399 73.771 1.00 25.08 76 THR D N 1
ATOM 14193 C CA . THR D 1 52 ? 31.276 27.189 72.789 1.00 23.22 76 THR D CA 1
ATOM 14194 C C . THR D 1 52 ? 31.325 28.363 71.815 1.00 26.72 76 THR D C 1
ATOM 14195 O O . THR D 1 52 ? 31.254 29.520 72.242 1.00 24.69 76 THR D O 1
ATOM 14199 N N . ARG D 1 53 ? 31.412 28.074 70.502 1.00 21.45 77 ARG D N 1
ATOM 14200 C CA . ARG D 1 53 ? 31.405 29.173 69.552 1.00 21.31 77 ARG D CA 1
ATOM 14201 C C . ARG D 1 53 ? 30.611 28.914 68.294 1.00 21.54 77 ARG D C 1
ATOM 14202 O O . ARG D 1 53 ? 30.465 27.763 67.868 1.00 19.25 77 ARG D O 1
ATOM 14210 N N . THR D 1 54 ? 30.058 29.973 67.733 1.00 20.10 78 THR D N 1
ATOM 14211 C CA . THR D 1 54 ? 29.260 29.849 66.518 1.00 19.43 78 THR D CA 1
ATOM 14212 C C . THR D 1 54 ? 30.131 29.935 65.267 1.00 22.94 78 THR D C 1
ATOM 14213 O O . THR D 1 54 ? 31.155 30.613 65.289 1.00 22.04 78 THR D O 1
ATOM 14217 N N . ASN D 1 55 ? 29.735 29.213 64.202 1.00 18.95 79 ASN D N 1
ATOM 14218 C CA . ASN D 1 55 ? 30.409 29.210 62.899 1.00 18.43 79 ASN D CA 1
ATOM 14219 C C . ASN D 1 55 ? 29.310 29.353 61.838 1.00 20.87 79 ASN D C 1
ATOM 14220 O O . ASN D 1 55 ? 28.485 28.467 61.693 1.00 19.88 79 ASN D O 1
ATOM 14225 N N . VAL D 1 56 ? 29.276 30.501 61.150 1.00 18.42 80 VAL D N 1
ATOM 14226 C CA . VAL D 1 56 ? 28.279 30.831 60.127 1.00 17.53 80 VAL D CA 1
ATOM 14227 C C . VAL D 1 56 ? 28.840 30.570 58.741 1.00 19.98 80 VAL D C 1
ATOM 14228 O O . VAL D 1 56 ? 29.913 31.081 58.370 1.00 18.47 80 VAL D O 1
ATOM 14232 N N . PHE D 1 57 ? 28.105 29.772 57.979 1.00 16.46 81 PHE D N 1
ATOM 14233 C CA . PHE D 1 57 ? 28.473 29.395 56.632 1.00 15.88 81 PHE D CA 1
ATOM 14234 C C . PHE D 1 57 ? 27.405 29.826 55.646 1.00 20.43 81 PHE D C 1
ATOM 14235 O O . PHE D 1 57 ? 26.241 29.953 56.008 1.00 19.24 81 PHE D O 1
ATOM 14243 N N . LEU D 1 58 ? 27.799 29.978 54.384 1.00 17.90 82 LEU D N 1
ATOM 14244 C CA . LEU D 1 58 ? 26.898 30.200 53.272 1.00 17.76 82 LEU D CA 1
ATOM 14245 C C . LEU D 1 58 ? 27.095 29.049 52.302 1.00 22.47 82 LEU D C 1
ATOM 14246 O O . LEU D 1 58 ? 28.190 28.495 52.203 1.00 21.30 82 LEU D O 1
ATOM 14251 N N . ALA D 1 59 ? 26.024 28.689 51.577 1.00 18.19 83 ALA D N 1
ATOM 14252 C CA . ALA D 1 59 ? 26.082 27.677 50.539 1.00 17.58 83 ALA D CA 1
ATOM 14253 C C . ALA D 1 59 ? 25.103 28.074 49.441 1.00 20.48 83 ALA D C 1
ATOM 14254 O O . ALA D 1 59 ? 24.083 28.704 49.719 1.00 19.56 83 ALA D O 1
ATOM 14256 N N . LYS D 1 60 ? 25.423 27.726 48.199 1.00 18.09 84 LYS D N 1
ATOM 14257 C CA . LYS D 1 60 ? 24.517 27.941 47.074 1.00 17.87 84 LYS D CA 1
ATOM 14258 C C . LYS D 1 60 ? 23.588 26.709 46.967 1.00 20.44 84 LYS D C 1
ATOM 14259 O O . LYS D 1 60 ? 24.061 25.562 46.912 1.00 18.94 84 LYS D O 1
ATOM 14265 N N . THR D 1 61 ? 22.262 26.948 46.994 1.00 17.52 85 THR D N 1
ATOM 14266 C CA . THR D 1 61 ? 21.269 25.898 46.769 1.00 16.80 85 THR D CA 1
ATOM 14267 C C . THR D 1 61 ? 20.846 26.035 45.313 1.00 20.12 85 THR D C 1
ATOM 14268 O O . THR D 1 61 ? 20.946 27.131 44.728 1.00 18.40 85 THR D O 1
ATOM 14272 N N . ARG D 1 62 ? 20.362 24.936 44.745 1.00 17.10 86 ARG D N 1
ATOM 14273 C CA . ARG D 1 62 ? 19.863 24.876 43.378 1.00 18.78 86 ARG D CA 1
ATOM 14274 C C . ARG D 1 62 ? 18.519 24.164 43.410 1.00 21.70 86 ARG D C 1
ATOM 14275 O O . ARG D 1 62 ? 18.419 23.039 43.908 1.00 19.18 86 ARG D O 1
ATOM 14283 N N . SER D 1 63 ? 17.491 24.827 42.885 1.00 19.12 87 SER D N 1
ATOM 14284 C CA . SER D 1 63 ? 16.133 24.287 42.801 1.00 18.71 87 SER D CA 1
ATOM 14285 C C . SER D 1 63 ? 15.872 23.970 41.317 1.00 21.71 87 SER D C 1
ATOM 14286 O O . SER D 1 63 ? 16.030 24.862 40.473 1.00 20.01 87 SER D O 1
ATOM 14289 N N . CYS D 1 64 ? 15.548 22.695 41.003 1.00 21.93 88 CYS D N 1
ATOM 14290 C CA . CYS D 1 64 ? 15.333 22.196 39.638 1.00 25.87 88 CYS D CA 1
ATOM 14291 C C . CYS D 1 64 ? 13.939 21.599 39.421 1.00 28.00 88 CYS D C 1
ATOM 14292 O O . CYS D 1 64 ? 13.522 20.766 40.230 1.00 25.94 88 CYS D O 1
ATOM 14295 N N . PRO D 1 65 ? 13.224 21.939 38.315 1.00 25.47 89 PRO D N 1
ATOM 14296 C CA . PRO D 1 65 ? 11.897 21.315 38.076 1.00 24.94 89 PRO D CA 1
ATOM 14297 C C . PRO D 1 65 ? 11.887 19.797 38.302 1.00 25.67 89 PRO D C 1
ATOM 14298 O O . PRO D 1 65 ? 12.779 19.090 37.812 1.00 23.57 89 PRO D O 1
ATOM 14302 N N . ASN D 1 66 ? 10.911 19.312 39.091 1.00 21.73 90 ASN D N 1
ATOM 14303 C CA . ASN D 1 66 ? 10.739 17.896 39.462 1.00 22.34 90 ASN D CA 1
ATOM 14304 C C . ASN D 1 66 ? 11.908 17.224 40.224 1.00 25.70 90 ASN D C 1
ATOM 14305 O O . ASN D 1 66 ? 11.846 16.021 40.478 1.00 25.89 90 ASN D O 1
ATOM 14310 N N . LYS D 1 67 ? 12.945 17.980 40.603 1.00 22.42 91 LYS D N 1
ATOM 14311 C CA . LYS D 1 67 ? 14.119 17.421 41.295 1.00 21.91 91 LYS D CA 1
ATOM 14312 C C . LYS D 1 67 ? 14.285 17.947 42.733 1.00 23.73 91 LYS D C 1
ATOM 14313 O O . LYS D 1 67 ? 15.058 17.379 43.512 1.00 22.54 91 LYS D O 1
ATOM 14319 N N . GLY D 1 68 ? 13.524 18.980 43.089 1.00 18.98 92 GLY D N 1
ATOM 14320 C CA . GLY D 1 68 ? 13.600 19.558 44.429 1.00 17.98 92 GLY D CA 1
ATOM 14321 C C . GLY D 1 68 ? 14.780 20.501 44.577 1.00 21.12 92 GLY D C 1
ATOM 14322 O O . GLY D 1 68 ? 15.236 21.090 43.595 1.00 22.79 92 GLY D O 1
ATOM 14323 N N . ARG D 1 69 ? 15.307 20.619 45.800 1.00 15.19 93 ARG D N 1
ATOM 14324 C CA . ARG D 1 69 ? 16.378 21.545 46.093 1.00 15.44 93 ARG D CA 1
ATOM 14325 C C . ARG D 1 69 ? 17.559 20.805 46.736 1.00 19.22 93 ARG D C 1
ATOM 14326 O O . ARG D 1 69 ? 17.357 19.948 47.608 1.00 18.72 93 ARG D O 1
ATOM 14334 N N . SER D 1 70 ? 18.781 21.147 46.298 1.00 14.91 94 SER D N 1
ATOM 14335 C CA . SER D 1 70 ? 20.024 20.563 46.819 1.00 14.59 94 SER D CA 1
ATOM 14336 C C . SER D 1 70 ? 21.094 21.638 47.039 1.00 16.71 94 SER D C 1
ATOM 14337 O O . SER D 1 70 ? 21.005 22.729 46.490 1.00 16.79 94 SER D O 1
ATOM 14340 N N . ILE D 1 71 ? 22.119 21.326 47.818 1.00 16.52 95 ILE D N 1
ATOM 14341 C CA . ILE D 1 71 ? 23.257 22.237 48.012 1.00 16.20 95 ILE D CA 1
ATOM 14342 C C . ILE D 1 71 ? 24.412 21.846 47.065 1.00 20.34 95 ILE D C 1
ATOM 14343 O O . ILE D 1 71 ? 24.654 20.662 46.877 1.00 18.70 95 ILE D O 1
ATOM 14348 N N . ASP D 1 72 ? 25.120 22.837 46.487 1.00 18.53 96 ASP D N 1
ATOM 14349 C CA . ASP D 1 72 ? 26.346 22.605 45.712 1.00 19.34 96 ASP D CA 1
ATOM 14350 C C . ASP D 1 72 ? 27.459 22.503 46.794 1.00 20.50 96 ASP D C 1
ATOM 14351 O O . ASP D 1 72 ? 27.767 23.516 47.412 1.00 19.60 96 ASP D O 1
ATOM 14356 N N . PRO D 1 73 ? 28.032 21.312 47.089 1.00 18.56 97 PRO D N 1
ATOM 14357 C CA . PRO D 1 73 ? 29.015 21.228 48.203 1.00 18.48 97 PRO D CA 1
ATOM 14358 C C . PRO D 1 73 ? 30.285 22.072 48.061 1.00 21.57 97 PRO D C 1
ATOM 14359 O O . PRO D 1 73 ? 30.825 22.524 49.066 1.00 20.51 97 PRO D O 1
ATOM 14363 N N . ASP D 1 74 ? 30.728 22.330 46.819 1.00 19.00 98 ASP D N 1
ATOM 14364 C CA . ASP D 1 74 ? 31.907 23.147 46.540 1.00 20.11 98 ASP D CA 1
ATOM 14365 C C . ASP D 1 74 ? 31.711 24.635 46.871 1.00 23.50 98 ASP D C 1
ATOM 14366 O O . ASP D 1 74 ? 32.694 25.345 47.040 1.00 25.61 98 ASP D O 1
ATOM 14371 N N . SER D 1 75 ? 30.460 25.084 47.038 1.00 17.54 99 SER D N 1
ATOM 14372 C CA . SER D 1 75 ? 30.121 26.475 47.383 1.00 16.63 99 SER D CA 1
ATOM 14373 C C . SER D 1 75 ? 30.163 26.742 48.906 1.00 20.11 99 SER D C 1
ATOM 14374 O O . SER D 1 75 ? 30.033 27.894 49.308 1.00 20.20 99 SER D O 1
ATOM 14377 N N . ILE D 1 76 ? 30.311 25.715 49.746 1.00 17.35 100 ILE D N 1
ATOM 14378 C CA . ILE D 1 76 ? 30.339 25.918 51.214 1.00 18.11 100 ILE D CA 1
ATOM 14379 C C . ILE D 1 76 ? 31.492 26.840 51.640 1.00 23.78 100 ILE D C 1
ATOM 14380 O O . ILE D 1 76 ? 32.656 26.568 51.339 1.00 23.00 100 ILE D O 1
ATOM 14385 N N . GLN D 1 77 ? 31.143 27.945 52.315 1.00 21.05 101 GLN D N 1
ATOM 14386 C CA . GLN D 1 77 ? 32.122 28.925 52.747 1.00 21.28 101 GLN D CA 1
ATOM 14387 C C . GLN D 1 77 ? 31.839 29.489 54.120 1.00 22.18 101 GLN D C 1
ATOM 14388 O O . GLN D 1 77 ? 30.700 29.828 54.444 1.00 21.11 101 GLN D O 1
ATOM 14394 N N . LEU D 1 78 ? 32.895 29.591 54.926 1.00 17.41 102 LEU D N 1
ATOM 14395 C CA . LEU D 1 78 ? 32.816 30.172 56.246 1.00 15.90 102 LEU D CA 1
ATOM 14396 C C . LEU D 1 78 ? 32.760 31.678 56.076 1.00 21.63 102 LEU D C 1
ATOM 14397 O O . LEU D 1 78 ? 33.620 32.247 55.396 1.00 22.07 102 LEU D O 1
ATOM 14402 N N . ILE D 1 79 ? 31.757 32.320 56.676 1.00 18.99 103 ILE D N 1
ATOM 14403 C CA . ILE D 1 79 ? 31.635 33.791 56.604 1.00 20.70 103 ILE D CA 1
ATOM 14404 C C . ILE D 1 79 ? 31.949 34.445 57.921 1.00 24.87 103 ILE D C 1
ATOM 14405 O O . ILE D 1 79 ? 32.168 35.648 57.990 1.00 26.05 103 ILE D O 1
ATOM 14410 N N . GLY D 1 80 ? 32.023 33.638 58.958 1.00 24.38 104 GLY D N 1
ATOM 14411 C CA . GLY D 1 80 ? 32.421 34.146 60.263 1.00 25.99 104 GLY D CA 1
ATOM 14412 C C . GLY D 1 80 ? 32.328 33.133 61.375 1.00 29.44 104 GLY D C 1
ATOM 14413 O O . GLY D 1 80 ? 31.368 32.371 61.460 1.00 25.81 104 GLY D O 1
ATOM 14414 N N . ALA D 1 81 ? 33.344 33.140 62.229 1.00 29.52 105 ALA D N 1
ATOM 14415 C CA . ALA D 1 81 ? 33.441 32.346 63.448 1.00 29.96 105 ALA D CA 1
ATOM 14416 C C . ALA D 1 81 ? 33.251 33.378 64.573 1.00 34.19 105 ALA D C 1
ATOM 14417 O O . ALA D 1 81 ? 33.776 34.492 64.495 1.00 36.06 105 ALA D O 1
ATOM 14419 N N . GLY D 1 82 ? 32.430 33.045 65.552 1.00 28.65 106 GLY D N 1
ATOM 14420 C CA . GLY D 1 82 ? 32.089 33.987 66.602 1.00 28.75 106 GLY D CA 1
ATOM 14421 C C . GLY D 1 82 ? 32.997 34.024 67.808 1.00 31.54 106 GLY D C 1
ATOM 14422 O O . GLY D 1 82 ? 34.050 33.387 67.830 1.00 28.87 106 GLY D O 1
ATOM 14423 N N . LYS D 1 83 ? 32.561 34.787 68.822 1.00 30.18 107 LYS D N 1
ATOM 14424 C CA . LYS D 1 83 ? 33.222 34.964 70.117 1.00 31.32 107 LYS D CA 1
ATOM 14425 C C . LYS D 1 83 ? 33.164 33.641 70.867 1.00 34.28 107 LYS D C 1
ATOM 14426 O O . LYS D 1 83 ? 32.227 32.852 70.667 1.00 32.01 107 LYS D O 1
ATOM 14432 N N . ARG D 1 84 ? 34.143 33.404 71.749 1.00 31.85 108 ARG D N 1
ATOM 14433 C CA . ARG D 1 84 ? 34.162 32.177 72.529 1.00 30.89 108 ARG D CA 1
ATOM 14434 C C . ARG D 1 84 ? 33.374 32.381 73.802 1.00 34.11 108 ARG D C 1
ATOM 14435 O O . ARG D 1 84 ? 33.718 33.232 74.624 1.00 34.97 108 ARG D O 1
ATOM 14443 N N . PHE D 1 85 ? 32.253 31.669 73.918 1.00 28.83 109 PHE D N 1
ATOM 14444 C CA . PHE D 1 85 ? 31.404 31.729 75.105 1.00 28.31 109 PHE D CA 1
ATOM 14445 C C . PHE D 1 85 ? 31.729 30.536 76.010 1.00 33.94 109 PHE D C 1
ATOM 14446 O O . PHE D 1 85 ? 32.607 29.739 75.674 1.00 31.61 109 PHE D O 1
ATOM 14454 N N . ALA D 1 86 ? 31.035 30.417 77.151 1.00 33.35 110 ALA D N 1
ATOM 14455 C CA . ALA D 1 86 ? 31.237 29.332 78.105 1.00 33.87 110 ALA D CA 1
ATOM 14456 C C . ALA D 1 86 ? 30.956 27.948 77.500 1.00 35.18 110 ALA D C 1
ATOM 14457 O O . ALA D 1 86 ? 29.972 27.756 76.769 1.00 33.31 110 ALA D O 1
ATOM 14459 N N . GLY D 1 87 ? 31.822 26.994 77.834 1.00 31.15 111 GLY D N 1
ATOM 14460 C CA . GLY D 1 87 ? 31.667 25.606 77.418 1.00 29.34 111 GLY D CA 1
ATOM 14461 C C . GLY D 1 87 ? 30.462 25.010 78.123 1.00 30.46 111 GLY D C 1
ATOM 14462 O O . GLY D 1 87 ? 30.118 25.446 79.227 1.00 28.28 111 GLY D O 1
ATOM 14463 N N . LEU D 1 88 ? 29.816 24.021 77.496 1.00 25.86 112 LEU D N 1
ATOM 14464 C CA . LEU D 1 88 ? 28.655 23.312 78.049 1.00 26.18 112 LEU D CA 1
ATOM 14465 C C . LEU D 1 88 ? 28.929 22.669 79.404 1.00 31.05 112 LEU D C 1
ATOM 14466 O O . LEU D 1 88 ? 28.000 22.563 80.209 1.00 31.89 112 LEU D O 1
ATOM 14471 N N . ARG D 1 89 ? 30.176 22.207 79.651 1.00 27.08 113 ARG D N 1
ATOM 14472 C CA . ARG D 1 89 ? 30.537 21.607 80.939 1.00 28.73 113 ARG D CA 1
ATOM 14473 C C . ARG D 1 89 ? 30.329 22.607 82.099 1.00 33.77 113 ARG D C 1
ATOM 14474 O O . ARG D 1 89 ? 29.900 22.198 83.166 1.00 33.93 113 ARG D O 1
ATOM 14482 N N . VAL D 1 90 ? 30.555 23.918 81.847 1.00 31.65 114 VAL D N 1
ATOM 14483 C CA . VAL D 1 90 ? 30.393 25.025 82.803 1.00 32.46 114 VAL D CA 1
ATOM 14484 C C . VAL D 1 90 ? 28.908 25.167 83.184 1.00 34.20 114 VAL D C 1
ATOM 14485 O O . VAL D 1 90 ? 28.595 25.286 84.370 1.00 33.89 114 VAL D O 1
ATOM 14489 N N . VAL D 1 91 ? 28.004 25.091 82.188 1.00 28.41 115 VAL D N 1
ATOM 14490 C CA . VAL D 1 91 ? 26.556 25.129 82.394 1.00 27.84 115 VAL D CA 1
ATOM 14491 C C . VAL D 1 91 ? 26.141 23.998 83.374 1.00 30.86 115 VAL D C 1
ATOM 14492 O O . VAL D 1 91 ? 25.457 24.273 84.356 1.00 31.03 115 VAL D O 1
ATOM 14496 N N . LEU D 1 92 ? 26.573 22.748 83.116 1.00 25.72 116 LEU D N 1
ATOM 14497 C CA . LEU D 1 92 ? 26.246 21.614 83.983 1.00 25.39 116 LEU D CA 1
ATOM 14498 C C . LEU D 1 92 ? 26.872 21.695 85.362 1.00 28.37 116 LEU D C 1
ATOM 14499 O O . LEU D 1 92 ? 26.201 21.417 86.364 1.00 28.12 116 LEU D O 1
ATOM 14504 N N . GLU D 1 93 ? 28.146 22.089 85.420 1.00 25.56 117 GLU D N 1
ATOM 14505 C CA . GLU D 1 93 ? 28.892 22.228 86.675 1.00 26.96 117 GLU D CA 1
ATOM 14506 C C . GLU D 1 93 ? 28.289 23.298 87.582 1.00 32.71 117 GLU D C 1
ATOM 14507 O O . GLU D 1 93 ? 28.206 23.087 88.796 1.00 33.73 117 GLU D O 1
ATOM 14513 N N . GLU D 1 94 ? 27.842 24.424 87.000 1.00 30.30 118 GLU D N 1
ATOM 14514 C CA . GLU D 1 94 ? 27.219 25.512 87.769 1.00 33.96 118 GLU D CA 1
ATOM 14515 C C . GLU D 1 94 ? 25.831 25.096 88.286 1.00 36.83 118 GLU D C 1
ATOM 14516 O O . GLU D 1 94 ? 25.443 25.502 89.372 1.00 37.72 118 GLU D O 1
ATOM 14522 N N . TRP D 1 95 ? 25.106 24.269 87.511 1.00 31.30 119 TRP D N 1
ATOM 14523 C CA . TRP D 1 95 ? 23.795 23.738 87.871 1.00 31.02 119 TRP D CA 1
ATOM 14524 C C . TRP D 1 95 ? 23.955 22.727 89.022 1.00 34.94 119 TRP D C 1
ATOM 14525 O O . TRP D 1 95 ? 23.229 22.809 90.017 1.00 35.64 119 TRP D O 1
ATOM 14536 N N . LEU D 1 96 ? 24.957 21.836 88.925 1.00 30.94 120 LEU D N 1
ATOM 14537 C CA . LEU D 1 96 ? 25.272 20.854 89.970 1.00 31.70 120 LEU D CA 1
ATOM 14538 C C . LEU D 1 96 ? 25.802 21.522 91.241 1.00 38.42 120 LEU D C 1
ATOM 14539 O O . LEU D 1 96 ? 25.487 21.054 92.339 1.00 39.12 120 LEU D O 1
ATOM 14544 N N . ASP D 1 97 ? 26.598 22.614 91.106 1.00 34.37 121 ASP D N 1
ATOM 14545 C CA . ASP D 1 97 ? 27.130 23.324 92.273 1.00 34.75 121 ASP D CA 1
ATOM 14546 C C . ASP D 1 97 ? 25.979 23.880 93.105 1.00 41.34 121 ASP D C 1
ATOM 14547 O O . ASP D 1 97 ? 26.005 23.771 94.329 1.00 43.46 121 ASP D O 1
ATOM 14552 N N . THR D 1 98 ? 24.958 24.429 92.438 1.00 37.39 122 THR D N 1
ATOM 14553 C CA . THR D 1 98 ? 23.799 25.032 93.093 1.00 38.97 122 THR D CA 1
ATOM 14554 C C . THR D 1 98 ? 22.804 24.011 93.651 1.00 44.61 122 THR D C 1
ATOM 14555 O O . THR D 1 98 ? 22.310 24.203 94.760 1.00 46.53 122 THR D O 1
ATOM 14559 N N . TYR D 1 99 ? 22.483 22.963 92.878 1.00 39.38 123 TYR D N 1
ATOM 14560 C CA . TYR D 1 99 ? 21.432 21.995 93.200 1.00 39.75 123 TYR D CA 1
ATOM 14561 C C . TYR D 1 99 ? 21.824 20.640 93.768 1.00 44.87 123 TYR D C 1
ATOM 14562 O O . TYR D 1 99 ? 21.023 20.032 94.476 1.00 45.71 123 TYR D O 1
ATOM 14571 N N . ALA D 1 100 ? 23.017 20.149 93.455 1.00 42.29 124 ALA D N 1
ATOM 14572 C CA . ALA D 1 100 ? 23.471 18.880 94.018 1.00 44.19 124 ALA D CA 1
ATOM 14573 C C . ALA D 1 100 ? 24.368 19.140 95.247 1.00 52.96 124 ALA D C 1
ATOM 14574 O O . ALA D 1 100 ? 24.416 18.313 96.159 1.00 54.20 124 ALA D O 1
ATOM 14576 N N . GLY D 1 101 ? 25.042 20.294 95.252 1.00 51.78 125 GLY D N 1
ATOM 14577 C CA . GLY D 1 101 ? 25.993 20.715 96.285 1.00 53.87 125 GLY D CA 1
ATOM 14578 C C . GLY D 1 101 ? 27.360 20.966 95.672 1.00 58.87 125 GLY D C 1
ATOM 14579 O O . GLY D 1 101 ? 27.748 20.266 94.729 1.00 56.21 125 GLY D O 1
ATOM 14580 N N . LYS D 1 102 ? 28.110 21.964 96.195 1.00 57.88 126 LYS D N 1
ATOM 14581 C CA . LYS D 1 102 ? 29.444 22.335 95.674 1.00 57.52 126 LYS D CA 1
ATOM 14582 C C . LYS D 1 102 ? 30.516 21.218 95.729 1.00 61.91 126 LYS D C 1
ATOM 14583 O O . LYS D 1 102 ? 31.549 21.322 95.055 1.00 60.56 126 LYS D O 1
ATOM 14589 N N . ASP D 1 103 ? 30.251 20.154 96.520 1.00 59.09 127 ASP D N 1
ATOM 14590 C CA . ASP D 1 103 ? 31.121 18.992 96.721 1.00 58.65 127 ASP D CA 1
ATOM 14591 C C . ASP D 1 103 ? 30.797 17.785 95.802 1.00 60.26 127 ASP D C 1
ATOM 14592 O O . ASP D 1 103 ? 31.378 16.711 95.996 1.00 61.00 127 ASP D O 1
ATOM 14597 N N . TRP D 1 104 ? 29.880 17.958 94.817 1.00 53.39 128 TRP D N 1
ATOM 14598 C CA . TRP D 1 104 ? 29.422 16.904 93.895 1.00 50.70 128 TRP D CA 1
ATOM 14599 C C . TRP D 1 104 ? 30.527 16.056 93.216 1.00 55.36 128 TRP D C 1
ATOM 14600 O O . TRP D 1 104 ? 30.314 14.866 92.970 1.00 54.36 128 TRP D O 1
ATOM 14611 N N . GLU D 1 105 ? 31.694 16.665 92.921 1.00 53.17 129 GLU D N 1
ATOM 14612 C CA . GLU D 1 105 ? 32.835 15.981 92.292 1.00 52.98 129 GLU D CA 1
ATOM 14613 C C . GLU D 1 105 ? 33.548 15.035 93.268 1.00 59.22 129 GLU D C 1
ATOM 14614 O O . GLU D 1 105 ? 34.194 14.080 92.835 1.00 58.17 129 GLU D O 1
ATOM 14620 N N . SER D 1 106 ? 33.442 15.323 94.574 1.00 58.04 130 SER D N 1
ATOM 14621 C CA . SER D 1 106 ? 34.139 14.603 95.641 1.00 59.61 130 SER D CA 1
ATOM 14622 C C . SER D 1 106 ? 33.237 13.751 96.549 1.00 64.86 130 SER D C 1
ATOM 14623 O O . SER D 1 106 ? 33.753 12.994 97.379 1.00 65.66 130 SER D O 1
ATOM 14626 N N . ARG D 1 107 ? 31.902 13.879 96.410 1.00 60.73 131 ARG D N 1
ATOM 14627 C CA . ARG D 1 107 ? 30.945 13.123 97.228 1.00 61.49 131 ARG D CA 1
ATOM 14628 C C . ARG D 1 107 ? 29.837 12.491 96.359 1.00 63.73 131 ARG D C 1
ATOM 14629 O O . ARG D 1 107 ? 29.488 13.078 95.324 1.00 61.31 131 ARG D O 1
ATOM 14637 N N . PRO D 1 108 ? 29.273 11.308 96.753 1.00 60.12 132 PRO D N 1
ATOM 14638 C CA . PRO D 1 108 ? 28.206 10.689 95.939 1.00 58.49 132 PRO D CA 1
ATOM 14639 C C . PRO D 1 108 ? 26.959 11.566 95.818 1.00 60.57 132 PRO D C 1
ATOM 14640 O O . PRO D 1 108 ? 26.589 12.272 96.769 1.00 61.27 132 PRO D O 1
ATOM 14644 N N . VAL D 1 109 ? 26.333 11.539 94.631 1.00 53.53 133 VAL D N 1
ATOM 14645 C CA . VAL D 1 109 ? 25.158 12.349 94.308 1.00 52.14 133 VAL D CA 1
ATOM 14646 C C . VAL D 1 109 ? 23.948 11.480 93.938 1.00 51.98 133 VAL D C 1
ATOM 14647 O O . VAL D 1 109 ? 24.075 10.528 93.164 1.00 51.01 133 VAL D O 1
ATOM 14651 N N . ASP D 1 110 ? 22.778 11.822 94.484 1.00 46.70 134 ASP D N 1
ATOM 14652 C CA . ASP D 1 110 ? 21.541 11.143 94.128 1.00 45.77 134 ASP D CA 1
ATOM 14653 C C . ASP D 1 110 ? 20.991 11.916 92.913 1.00 45.22 134 ASP D C 1
ATOM 14654 O O . ASP D 1 110 ? 20.409 12.993 93.069 1.00 43.79 134 ASP D O 1
ATOM 14659 N N . ALA D 1 111 ? 21.253 11.382 91.700 1.00 39.47 135 ALA D N 1
ATOM 14660 C CA . ALA D 1 111 ? 20.859 11.959 90.409 1.00 36.79 135 ALA D CA 1
ATOM 14661 C C . ALA D 1 111 ? 19.338 12.082 90.235 1.00 42.01 135 ALA D C 1
ATOM 14662 O O . ALA D 1 111 ? 18.875 12.984 89.533 1.00 41.37 135 ALA D O 1
ATOM 14664 N N . ARG D 1 112 ? 18.574 11.181 90.877 1.00 38.99 136 ARG D N 1
ATOM 14665 C CA . ARG D 1 112 ? 17.117 11.141 90.829 1.00 39.37 136 ARG D CA 1
ATOM 14666 C C . ARG D 1 112 ? 16.502 12.423 91.400 1.00 41.51 136 ARG D C 1
ATOM 14667 O O . ARG D 1 112 ? 15.495 12.900 90.878 1.00 40.73 136 ARG D O 1
ATOM 14675 N N . LEU D 1 113 ? 17.140 13.001 92.431 1.00 37.45 137 LEU D N 1
ATOM 14676 C CA . LEU D 1 113 ? 16.709 14.235 93.094 1.00 37.67 137 LEU D CA 1
ATOM 14677 C C . LEU D 1 113 ? 16.821 15.462 92.198 1.00 40.95 137 LEU D C 1
ATOM 14678 O O . LEU D 1 113 ? 16.032 16.391 92.346 1.00 41.27 137 LEU D O 1
ATOM 14683 N N . LEU D 1 114 ? 17.809 15.476 91.288 1.00 36.89 138 LEU D N 1
ATOM 14684 C CA . LEU D 1 114 ? 18.042 16.593 90.378 1.00 35.90 138 LEU D CA 1
ATOM 14685 C C . LEU D 1 114 ? 16.933 16.842 89.356 1.00 38.15 138 LEU D C 1
ATOM 14686 O O . LEU D 1 114 ? 16.900 17.929 88.766 1.00 37.41 138 LEU D O 1
ATOM 14691 N N . PHE D 1 115 ? 16.016 15.866 89.153 1.00 34.00 139 PHE D N 1
ATOM 14692 C CA . PHE D 1 115 ? 14.878 16.029 88.228 1.00 32.78 139 PHE D CA 1
ATOM 14693 C C . PHE D 1 115 ? 13.918 17.149 88.663 1.00 38.16 139 PHE D C 1
ATOM 14694 O O . PHE D 1 115 ? 13.111 17.607 87.865 1.00 38.03 139 PHE D O 1
ATOM 14702 N N . GLN D 1 116 ? 14.021 17.602 89.924 1.00 35.36 140 GLN D N 1
ATOM 14703 C CA . GLN D 1 116 ? 13.210 18.702 90.463 1.00 35.96 140 GLN D CA 1
ATOM 14704 C C . GLN D 1 116 ? 13.725 20.028 89.894 1.00 39.48 140 GLN D C 1
ATOM 14705 O O . GLN D 1 116 ? 13.000 21.025 89.910 1.00 39.59 140 GLN D O 1
ATOM 14711 N N . TYR D 1 117 ? 14.995 20.036 89.423 1.00 35.65 141 TYR D N 1
ATOM 14712 C CA . TYR D 1 117 ? 15.715 21.218 88.933 1.00 35.12 141 TYR D CA 1
ATOM 14713 C C . TYR D 1 117 ? 15.885 21.372 87.404 1.00 36.35 141 TYR D C 1
ATOM 14714 O O . TYR D 1 117 ? 16.739 22.128 86.947 1.00 34.33 141 TYR D O 1
ATOM 14723 N N . VAL D 1 118 ? 15.019 20.718 86.630 1.00 33.76 142 VAL D N 1
ATOM 14724 C CA . VAL D 1 118 ? 14.988 20.811 85.163 1.00 31.95 142 VAL D CA 1
ATOM 14725 C C . VAL D 1 118 ? 14.757 22.288 84.684 1.00 36.23 142 VAL D C 1
ATOM 14726 O O . VAL D 1 118 ? 15.523 22.735 83.818 1.00 33.78 142 VAL D O 1
ATOM 14730 N N . PRO D 1 119 ? 13.787 23.083 85.246 1.00 35.21 143 PRO D N 1
ATOM 14731 C CA . PRO D 1 119 ? 13.634 24.485 84.798 1.00 34.97 143 PRO D CA 1
ATOM 14732 C C . PRO D 1 119 ? 14.899 25.320 85.009 1.00 37.40 143 PRO D C 1
ATOM 14733 O O . PRO D 1 119 ? 15.206 26.176 84.185 1.00 36.65 143 PRO D O 1
ATOM 14737 N N . GLN D 1 120 ? 15.659 25.030 86.077 1.00 33.13 144 GLN D N 1
ATOM 14738 C CA . GLN D 1 120 ? 16.911 25.721 86.381 1.00 32.42 144 GLN D CA 1
ATOM 14739 C C . GLN D 1 120 ? 18.025 25.339 85.395 1.00 34.22 144 GLN D C 1
ATOM 14740 O O . GLN D 1 120 ? 18.833 26.196 85.039 1.00 33.07 144 GLN D O 1
ATOM 14746 N N . MET D 1 121 ? 18.030 24.075 84.899 1.00 30.07 145 MET D N 1
ATOM 14747 C CA . MET D 1 121 ? 18.999 23.638 83.890 1.00 28.76 145 MET D CA 1
ATOM 14748 C C . MET D 1 121 ? 18.650 24.339 82.560 1.00 32.42 145 MET D C 1
ATOM 14749 O O . MET D 1 121 ? 19.547 24.787 81.841 1.00 31.74 145 MET D O 1
ATOM 14754 N N . HIS D 1 122 ? 17.342 24.474 82.273 1.00 29.71 146 HIS D N 1
ATOM 14755 C CA . HIS D 1 122 ? 16.837 25.158 81.084 1.00 29.86 146 HIS D CA 1
ATOM 14756 C C . HIS D 1 122 ? 17.255 26.631 81.144 1.00 31.70 146 HIS D C 1
ATOM 14757 O O . HIS D 1 122 ? 17.648 27.182 80.121 1.00 29.38 146 HIS D O 1
ATOM 14764 N N . GLU D 1 123 ? 17.208 27.248 82.345 1.00 29.27 147 GLU D N 1
ATOM 14765 C CA . GLU D 1 123 ? 17.594 28.645 82.528 1.00 30.25 147 GLU D CA 1
ATOM 14766 C C . GLU D 1 123 ? 19.091 28.894 82.247 1.00 34.41 147 GLU D C 1
ATOM 14767 O O . GLU D 1 123 ? 19.433 29.883 81.589 1.00 32.96 147 GLU D O 1
ATOM 14773 N N . GLY D 1 124 ? 19.947 27.977 82.713 1.00 31.56 148 GLY D N 1
ATOM 14774 C CA . GLY D 1 124 ? 21.388 28.030 82.470 1.00 30.62 148 GLY D CA 1
ATOM 14775 C C . GLY D 1 124 ? 21.711 27.891 80.991 1.00 31.83 148 GLY D C 1
ATOM 14776 O O . GLY D 1 124 ? 22.532 28.641 80.470 1.00 32.22 148 GLY D O 1
ATOM 14777 N N . ALA D 1 125 ? 21.053 26.949 80.299 1.00 26.97 149 ALA D N 1
ATOM 14778 C CA . ALA D 1 125 ? 21.257 26.711 78.861 1.00 25.39 149 ALA D CA 1
ATOM 14779 C C . ALA D 1 125 ? 20.735 27.903 78.048 1.00 29.50 149 ALA D C 1
ATOM 14780 O O . ALA D 1 125 ? 21.395 28.319 77.089 1.00 28.37 149 ALA D O 1
ATOM 14782 N N . LYS D 1 126 ? 19.573 28.476 78.460 1.00 26.21 150 LYS D N 1
ATOM 14783 C CA . LYS D 1 126 ? 18.969 29.644 77.810 1.00 26.23 150 LYS D CA 1
ATOM 14784 C C . LYS D 1 126 ? 19.944 30.833 77.785 1.00 29.55 150 LYS D C 1
ATOM 14785 O O . LYS D 1 126 ? 20.077 31.464 76.750 1.00 29.28 150 LYS D O 1
ATOM 14791 N N . LYS D 1 127 ? 20.669 31.083 78.877 1.00 27.69 151 LYS D N 1
ATOM 14792 C CA . LYS D 1 127 ? 21.652 32.171 78.962 1.00 28.76 151 LYS D CA 1
ATOM 14793 C C . LYS D 1 127 ? 22.758 32.021 77.904 1.00 32.82 151 LYS D C 1
ATOM 14794 O O . LYS D 1 127 ? 23.061 32.977 77.183 1.00 31.37 151 LYS D O 1
ATOM 14800 N N . LEU D 1 128 ? 23.316 30.810 77.771 1.00 29.77 152 LEU D N 1
ATOM 14801 C CA . LEU D 1 128 ? 24.353 30.538 76.781 1.00 29.19 152 LEU D CA 1
ATOM 14802 C C . LEU D 1 128 ? 23.791 30.653 75.348 1.00 30.17 152 LEU D C 1
ATOM 14803 O O . LEU D 1 128 ? 24.421 31.287 74.510 1.00 28.96 152 LEU D O 1
ATOM 14808 N N . MET D 1 129 ? 22.614 30.063 75.086 1.00 26.97 153 MET D N 1
ATOM 14809 C CA . MET D 1 129 ? 21.985 30.072 73.757 1.00 25.55 153 MET D CA 1
ATOM 14810 C C . MET D 1 129 ? 21.617 31.470 73.275 1.00 29.67 153 MET D C 1
ATOM 14811 O O . MET D 1 129 ? 21.851 31.773 72.112 1.00 28.43 153 MET D O 1
ATOM 14816 N N . GLN D 1 130 ? 21.120 32.341 74.176 1.00 28.02 154 GLN D N 1
ATOM 14817 C CA . GLN D 1 130 ? 20.772 33.734 73.848 1.00 28.77 154 GLN D CA 1
ATOM 14818 C C . GLN D 1 130 ? 22.017 34.488 73.345 1.00 31.61 154 GLN D C 1
ATOM 14819 O O . GLN D 1 130 ? 21.926 35.215 72.357 1.00 31.66 154 GLN D O 1
ATOM 14825 N N . LEU D 1 131 ? 23.184 34.263 73.986 1.00 27.13 155 LEU D N 1
ATOM 14826 C CA . LEU D 1 131 ? 24.464 34.862 73.590 1.00 26.62 155 LEU D CA 1
ATOM 14827 C C . LEU D 1 131 ? 24.933 34.370 72.218 1.00 28.27 155 LEU D C 1
ATOM 14828 O O . LEU D 1 131 ? 25.375 35.190 71.405 1.00 27.38 155 LEU D O 1
ATOM 14833 N N . LEU D 1 132 ? 24.829 33.036 71.957 1.00 22.87 156 LEU D N 1
ATOM 14834 C CA . LEU D 1 132 ? 25.221 32.434 70.692 1.00 21.58 156 LEU D CA 1
ATOM 14835 C C . LEU D 1 132 ? 24.301 32.876 69.578 1.00 25.67 156 LEU D C 1
ATOM 14836 O O . LEU D 1 132 ? 24.779 33.061 68.460 1.00 25.64 156 LEU D O 1
ATOM 14841 N N . GLU D 1 133 ? 22.987 33.028 69.866 1.00 22.16 157 GLU D N 1
ATOM 14842 C CA . GLU D 1 133 ? 22.006 33.490 68.880 1.00 22.48 157 GLU D CA 1
ATOM 14843 C C . GLU D 1 133 ? 22.325 34.935 68.470 1.00 27.04 157 GLU D C 1
ATOM 14844 O O . GLU D 1 133 ? 22.368 35.236 67.276 1.00 26.61 157 GLU D O 1
ATOM 14850 N N . GLU D 1 134 ? 22.562 35.809 69.453 1.00 24.94 158 GLU D N 1
ATOM 14851 C CA . GLU D 1 134 ? 22.873 37.224 69.225 1.00 25.88 158 GLU D CA 1
ATOM 14852 C C . GLU D 1 134 ? 24.161 37.368 68.378 1.00 29.45 158 GLU D C 1
ATOM 14853 O O . GLU D 1 134 ? 24.190 38.163 67.432 1.00 28.44 158 GLU D O 1
ATOM 14859 N N . ASP D 1 135 ? 25.190 36.562 68.692 1.00 25.49 159 ASP D N 1
ATOM 14860 C CA . ASP D 1 135 ? 26.463 36.566 67.974 1.00 26.10 159 ASP D CA 1
ATOM 14861 C C . ASP D 1 135 ? 26.286 36.100 66.515 1.00 28.97 159 ASP D C 1
ATOM 14862 O O . ASP D 1 135 ? 26.878 36.692 65.607 1.00 27.51 159 ASP D O 1
ATOM 14867 N N . THR D 1 136 ? 25.469 35.039 66.306 1.00 24.80 160 THR D N 1
ATOM 14868 C CA . THR D 1 136 ? 25.172 34.477 64.984 1.00 23.31 160 THR D CA 1
ATOM 14869 C C . THR D 1 136 ? 24.474 35.522 64.113 1.00 25.07 160 THR D C 1
ATOM 14870 O O . THR D 1 136 ? 24.871 35.713 62.958 1.00 23.55 160 THR D O 1
ATOM 14874 N N . VAL D 1 137 ? 23.434 36.183 64.673 1.00 22.35 161 VAL D N 1
ATOM 14875 C CA . VAL D 1 137 ? 22.644 37.235 64.023 1.00 23.83 161 VAL D CA 1
ATOM 14876 C C . VAL D 1 137 ? 23.571 38.421 63.659 1.00 29.26 161 VAL D C 1
ATOM 14877 O O . VAL D 1 137 ? 23.425 38.975 62.573 1.00 30.37 161 VAL D O 1
ATOM 14881 N N . ALA D 1 138 ? 24.529 38.786 64.544 1.00 25.73 162 ALA D N 1
ATOM 14882 C CA . ALA D 1 138 ? 25.461 39.900 64.284 1.00 26.55 162 ALA D CA 1
ATOM 14883 C C . ALA D 1 138 ? 26.386 39.604 63.081 1.00 29.82 162 ALA D C 1
ATOM 14884 O O . ALA D 1 138 ? 26.630 40.503 62.278 1.00 29.56 162 ALA D O 1
ATOM 14886 N N . ILE D 1 139 ? 26.836 38.331 62.922 1.00 24.47 163 ILE D N 1
ATOM 14887 C CA . ILE D 1 139 ? 27.692 37.900 61.808 1.00 23.38 163 ILE D CA 1
ATOM 14888 C C . ILE D 1 139 ? 26.855 37.932 60.513 1.00 26.99 163 ILE D C 1
ATOM 14889 O O . ILE D 1 139 ? 27.334 38.422 59.497 1.00 26.58 163 ILE D O 1
ATOM 14894 N N . LEU D 1 140 ? 25.606 37.416 60.553 1.00 23.41 164 LEU D N 1
ATOM 14895 C CA . LEU D 1 140 ? 24.724 37.424 59.377 1.00 22.28 164 LEU D CA 1
ATOM 14896 C C . LEU D 1 140 ? 24.412 38.877 58.955 1.00 28.64 164 LEU D C 1
ATOM 14897 O O . LEU D 1 140 ? 24.522 39.209 57.777 1.00 28.96 164 LEU D O 1
ATOM 14902 N N . ASP D 1 141 ? 24.089 39.742 59.917 1.00 27.86 165 ASP D N 1
ATOM 14903 C CA . ASP D 1 141 ? 23.779 41.151 59.642 1.00 29.74 165 ASP D CA 1
ATOM 14904 C C . ASP D 1 141 ? 24.962 41.951 59.054 1.00 35.27 165 ASP D C 1
ATOM 14905 O O . ASP D 1 141 ? 24.739 42.823 58.210 1.00 35.47 165 ASP D O 1
ATOM 14910 N N . SER D 1 142 ? 26.209 41.639 59.474 1.00 31.69 166 SER D N 1
ATOM 14911 C CA . SER D 1 142 ? 27.399 42.343 58.990 1.00 32.38 166 SER D CA 1
ATOM 14912 C C . SER D 1 142 ? 27.936 41.824 57.656 1.00 34.41 166 SER D C 1
ATOM 14913 O O . SER D 1 142 ? 28.605 42.573 56.949 1.00 35.12 166 SER D O 1
ATOM 14916 N N . GLN D 1 143 ? 27.649 40.562 57.306 1.00 28.31 167 GLN D N 1
ATOM 14917 C CA . GLN D 1 143 ? 28.177 39.946 56.087 1.00 27.65 167 GLN D CA 1
ATOM 14918 C C . GLN D 1 143 ? 27.267 39.968 54.884 1.00 32.05 167 GLN D C 1
ATOM 14919 O O . GLN D 1 143 ? 27.744 39.929 53.751 1.00 32.95 167 GLN D O 1
ATOM 14925 N N . LEU D 1 144 ? 25.961 39.979 55.120 1.00 28.04 168 LEU D N 1
ATOM 14926 C CA . LEU D 1 144 ? 24.969 39.888 54.071 1.00 27.14 168 LEU D CA 1
ATOM 14927 C C . LEU D 1 144 ? 24.431 41.206 53.618 1.00 34.42 168 LEU D C 1
ATOM 14928 O O . LEU D 1 144 ? 24.172 42.076 54.446 1.00 36.06 168 LEU D O 1
ATOM 14933 N N . ASN D 1 145 ? 24.206 41.345 52.299 1.00 32.24 169 ASN D N 1
ATOM 14934 C CA . ASN D 1 145 ? 23.563 42.539 51.743 1.00 33.21 169 ASN D CA 1
ATOM 14935 C C . ASN D 1 145 ? 22.039 42.295 51.833 1.00 36.17 169 ASN D C 1
ATOM 14936 O O . ASN D 1 145 ? 21.615 41.212 52.266 1.00 34.73 169 ASN D O 1
ATOM 14941 N N . GLU D 1 146 ? 21.223 43.270 51.432 1.00 34.20 170 GLU D N 1
ATOM 14942 C CA . GLU D 1 146 ? 19.769 43.143 51.513 1.00 33.84 170 GLU D CA 1
ATOM 14943 C C . GLU D 1 146 ? 19.179 42.021 50.672 1.00 36.56 170 GLU D C 1
ATOM 14944 O O . GLU D 1 146 ? 18.261 41.347 51.140 1.00 34.30 170 GLU D O 1
ATOM 14950 N N . LYS D 1 147 ? 19.717 41.796 49.456 1.00 34.06 171 LYS D N 1
ATOM 14951 C CA . LYS D 1 147 ? 19.211 40.734 48.574 1.00 32.94 171 LYS D CA 1
ATOM 14952 C C . LYS D 1 147 ? 19.535 39.354 49.123 1.00 31.33 171 LYS D C 1
ATOM 14953 O O . LYS D 1 147 ? 18.699 38.456 49.039 1.00 27.66 171 LYS D O 1
ATOM 14959 N N . GLN D 1 148 ? 20.733 39.199 49.706 1.00 27.83 172 GLN D N 1
ATOM 14960 C CA . GLN D 1 148 ? 21.176 37.952 50.301 1.00 26.51 172 GLN D CA 1
ATOM 14961 C C . GLN D 1 148 ? 20.366 37.627 51.556 1.00 29.11 172 GLN D C 1
ATOM 14962 O O . GLN D 1 148 ? 20.054 36.455 51.791 1.00 26.54 172 GLN D O 1
ATOM 14968 N N . LYS D 1 149 ? 20.010 38.668 52.346 1.00 25.68 173 LYS D N 1
ATOM 14969 C CA . LYS D 1 149 ? 19.220 38.526 53.575 1.00 25.45 173 LYS D CA 1
ATOM 14970 C C . LYS D 1 149 ? 17.816 38.005 53.261 1.00 26.87 173 LYS D C 1
ATOM 14971 O O . LYS D 1 149 ? 17.279 37.212 54.033 1.00 24.43 173 LYS D O 1
ATOM 14977 N N . VAL D 1 150 ? 17.231 38.455 52.137 1.00 23.17 174 VAL D N 1
ATOM 14978 C CA . VAL D 1 150 ? 15.906 38.007 51.691 1.00 22.80 174 VAL D CA 1
ATOM 14979 C C . VAL D 1 150 ? 15.960 36.494 51.397 1.00 23.80 174 VAL D C 1
ATOM 14980 O O . VAL D 1 150 ? 15.090 35.759 51.873 1.00 23.21 174 VAL D O 1
ATOM 14984 N N . GLN D 1 151 ? 16.983 36.026 50.633 1.00 19.32 175 GLN D N 1
ATOM 14985 C CA . GLN D 1 151 ? 17.132 34.575 50.346 1.00 18.22 175 GLN D CA 1
ATOM 14986 C C . GLN D 1 151 ? 17.355 33.760 51.620 1.00 22.59 175 GLN D C 1
ATOM 14987 O O . GLN D 1 151 ? 16.718 32.714 51.820 1.00 20.73 175 GLN D O 1
ATOM 14993 N N . VAL D 1 152 ? 18.293 34.223 52.472 1.00 20.89 176 VAL D N 1
ATOM 14994 C CA . VAL D 1 152 ? 18.692 33.515 53.713 1.00 19.14 176 VAL D CA 1
ATOM 14995 C C . VAL D 1 152 ? 17.515 33.370 54.708 1.00 22.59 176 VAL D C 1
ATOM 14996 O O . VAL D 1 152 ? 17.288 32.275 55.251 1.00 20.92 176 VAL D O 1
ATOM 15000 N N . LYS D 1 153 ? 16.747 34.456 54.890 1.00 19.90 177 LYS D N 1
ATOM 15001 C CA . LYS D 1 153 ? 15.593 34.457 55.789 1.00 19.71 177 LYS D CA 1
ATOM 15002 C C . LYS D 1 153 ? 14.449 33.571 55.292 1.00 23.73 177 LYS D C 1
ATOM 15003 O O . LYS D 1 153 ? 13.842 32.867 56.100 1.00 23.03 177 LYS D O 1
ATOM 15009 N N . ALA D 1 154 ? 14.192 33.556 53.975 1.00 21.24 178 ALA D N 1
ATOM 15010 C CA . ALA D 1 154 ? 13.128 32.721 53.408 1.00 21.84 178 ALA D CA 1
ATOM 15011 C C . ALA D 1 154 ? 13.422 31.216 53.508 1.00 24.19 178 ALA D C 1
ATOM 15012 O O . ALA D 1 154 ? 12.507 30.446 53.826 1.00 23.53 178 ALA D O 1
ATOM 15014 N N . LEU D 1 155 ? 14.676 30.793 53.209 1.00 19.24 179 LEU D N 1
ATOM 15015 C CA . LEU D 1 155 ? 15.044 29.371 53.142 1.00 19.08 179 LEU D CA 1
ATOM 15016 C C . LEU D 1 155 ? 15.107 28.592 54.441 1.00 22.40 179 LEU D C 1
ATOM 15017 O O . LEU D 1 155 ? 15.024 27.361 54.419 1.00 21.37 179 LEU D O 1
ATOM 15022 N N . GLY D 1 156 ? 15.330 29.285 55.545 1.00 19.92 180 GLY D N 1
ATOM 15023 C CA . GLY D 1 156 ? 15.539 28.620 56.824 1.00 19.53 180 GLY D CA 1
ATOM 15024 C C . GLY D 1 156 ? 17.017 28.380 57.063 1.00 20.21 180 GLY D C 1
ATOM 15025 O O . GLY D 1 156 ? 17.802 28.211 56.115 1.00 18.04 180 GLY D O 1
ATOM 15026 N N . ILE D 1 157 ? 17.405 28.383 58.335 1.00 16.18 181 ILE D N 1
ATOM 15027 C CA . ILE D 1 157 ? 18.803 28.191 58.716 1.00 15.55 181 ILE D CA 1
ATOM 15028 C C . ILE D 1 157 ? 19.016 26.969 59.582 1.00 16.56 181 ILE D C 1
ATOM 15029 O O . ILE D 1 157 ? 18.902 27.067 60.816 1.00 14.69 181 ILE D O 1
ATOM 15034 N N . PRO D 1 158 ? 19.423 25.832 58.961 1.00 14.19 182 PRO D N 1
ATOM 15035 C CA . PRO D 1 158 ? 19.761 24.644 59.761 1.00 13.35 182 PRO D CA 1
ATOM 15036 C C . PRO D 1 158 ? 20.904 24.945 60.739 1.00 17.84 182 PRO D C 1
ATOM 15037 O O . PRO D 1 158 ? 21.889 25.608 60.382 1.00 17.28 182 PRO D O 1
ATOM 15041 N N . VAL D 1 159 ? 20.745 24.486 61.982 1.00 13.34 183 VAL D N 1
ATOM 15042 C CA . VAL D 1 159 ? 21.762 24.637 63.037 1.00 12.01 183 VAL D CA 1
ATOM 15043 C C . VAL D 1 159 ? 22.240 23.241 63.418 1.00 16.78 183 VAL D C 1
ATOM 15044 O O . VAL D 1 159 ? 21.408 22.379 63.690 1.00 16.31 183 VAL D O 1
ATOM 15048 N N . MET D 1 160 ? 23.580 23.014 63.417 1.00 13.91 184 MET D N 1
ATOM 15049 C CA . MET D 1 160 ? 24.180 21.745 63.830 1.00 13.00 184 MET D CA 1
ATOM 15050 C C . MET D 1 160 ? 25.051 22.052 65.033 1.00 16.82 184 MET D C 1
ATOM 15051 O O . MET D 1 160 ? 26.149 22.557 64.864 1.00 17.60 184 MET D O 1
ATOM 15056 N N . LEU D 1 161 ? 24.526 21.855 66.234 1.00 12.98 185 LEU D N 1
ATOM 15057 C CA . LEU D 1 161 ? 25.304 22.082 67.461 1.00 14.40 185 LEU D CA 1
ATOM 15058 C C . LEU D 1 161 ? 25.870 20.719 67.862 1.00 19.82 185 LEU D C 1
ATOM 15059 O O . LEU D 1 161 ? 25.099 19.799 68.133 1.00 19.38 185 LEU D O 1
ATOM 15064 N N . CYS D 1 162 ? 27.202 20.572 67.851 1.00 18.38 186 CYS D N 1
ATOM 15065 C CA . CYS D 1 162 ? 27.848 19.327 68.240 1.00 18.92 186 CYS D CA 1
ATOM 15066 C C . CYS D 1 162 ? 28.794 19.599 69.372 1.00 21.27 186 CYS D C 1
ATOM 15067 O O . CYS D 1 162 ? 29.638 20.496 69.255 1.00 20.30 186 CYS D O 1
ATOM 15070 N N . SER D 1 163 ? 28.720 18.764 70.422 1.00 16.87 187 SER D N 1
ATOM 15071 C CA . SER D 1 163 ? 29.653 18.834 71.539 1.00 17.66 187 SER D CA 1
ATOM 15072 C C . SER D 1 163 ? 30.753 17.772 71.388 1.00 22.24 187 SER D C 1
ATOM 15073 O O . SER D 1 163 ? 30.481 16.605 71.054 1.00 19.64 187 SER D O 1
ATOM 15076 N N . THR D 1 164 ? 31.995 18.195 71.609 1.00 23.14 188 THR D N 1
ATOM 15077 C CA . THR D 1 164 ? 33.137 17.291 71.566 1.00 25.15 188 THR D CA 1
ATOM 15078 C C . THR D 1 164 ? 33.486 16.934 73.023 1.00 36.00 188 THR D C 1
ATOM 15079 O O . THR D 1 164 ? 32.590 16.483 73.741 1.00 38.00 188 THR D O 1
ATOM 15083 N N . ALA D 1 165 ? 34.721 17.169 73.487 1.00 36.95 189 ALA D N 1
ATOM 15084 C CA . ALA D 1 165 ? 35.119 16.841 74.866 1.00 39.48 189 ALA D CA 1
ATOM 15085 C C . ALA D 1 165 ? 34.422 17.691 75.961 1.00 49.03 189 ALA D C 1
ATOM 15086 O O . ALA D 1 165 ? 33.706 18.649 75.649 1.00 49.39 189 ALA D O 1
ATOM 15088 N N . GLY D 1 166 ? 34.629 17.312 77.220 1.00 48.85 190 GLY D N 1
ATOM 15089 C CA . GLY D 1 166 ? 34.067 18.018 78.367 1.00 51.30 190 GLY D CA 1
ATOM 15090 C C . GLY D 1 166 ? 32.843 17.372 78.991 1.00 58.48 190 GLY D C 1
ATOM 15091 O O . GLY D 1 166 ? 32.891 16.954 80.154 1.00 60.29 190 GLY D O 1
ATOM 15092 N N . VAL D 1 167 ? 31.738 17.295 78.226 1.00 54.84 191 VAL D N 1
ATOM 15093 C CA . VAL D 1 167 ? 30.441 16.750 78.678 1.00 55.34 191 VAL D CA 1
ATOM 15094 C C . VAL D 1 167 ? 30.376 15.201 78.732 1.00 58.92 191 VAL D C 1
ATOM 15095 O O . VAL D 1 167 ? 29.437 14.645 79.313 1.00 59.11 191 VAL D O 1
ATOM 15099 N N . ARG D 1 168 ? 31.379 14.517 78.160 1.00 54.98 192 ARG D N 1
ATOM 15100 C CA . ARG D 1 168 ? 31.459 13.050 78.093 1.00 55.04 192 ARG D CA 1
ATOM 15101 C C . ARG D 1 168 ? 31.527 12.308 79.452 1.00 60.33 192 ARG D C 1
ATOM 15102 O O . ARG D 1 168 ? 31.112 11.147 79.521 1.00 59.92 192 ARG D O 1
ATOM 15110 N N . ASP D 1 169 ? 32.026 12.975 80.522 1.00 57.62 193 ASP D N 1
ATOM 15111 C CA . ASP D 1 169 ? 32.251 12.383 81.849 1.00 58.01 193 ASP D CA 1
ATOM 15112 C C . ASP D 1 169 ? 31.151 12.477 82.928 1.00 61.40 193 ASP D C 1
ATOM 15113 O O . ASP D 1 169 ? 31.424 12.096 84.073 1.00 63.01 193 ASP D O 1
ATOM 15118 N N . PHE D 1 170 ? 29.929 12.951 82.603 1.00 55.55 194 PHE D N 1
ATOM 15119 C CA . PHE D 1 170 ? 28.889 13.104 83.636 1.00 55.36 194 PHE D CA 1
ATOM 15120 C C . PHE D 1 170 ? 28.226 11.833 84.215 1.00 59.21 194 PHE D C 1
ATOM 15121 O O . PHE D 1 170 ? 27.827 11.839 85.387 1.00 59.29 194 PHE D O 1
ATOM 15129 N N . HIS D 1 171 ? 28.150 10.746 83.414 1.00 54.55 195 HIS D N 1
ATOM 15130 C CA . HIS D 1 171 ? 27.646 9.406 83.789 1.00 54.37 195 HIS D CA 1
ATOM 15131 C C . HIS D 1 171 ? 26.180 9.244 84.264 1.00 52.28 195 HIS D C 1
ATOM 15132 O O . HIS D 1 171 ? 25.829 8.180 84.806 1.00 52.90 195 HIS D O 1
ATOM 15139 N N . GLU D 1 172 ? 25.328 10.270 84.073 1.00 41.54 196 GLU D N 1
ATOM 15140 C CA . GLU D 1 172 ? 23.921 10.172 84.504 1.00 38.93 196 GLU D CA 1
ATOM 15141 C C . GLU D 1 172 ? 22.982 10.474 83.329 1.00 38.35 196 GLU D C 1
ATOM 15142 O O . GLU D 1 172 ? 23.250 10.036 82.214 1.00 37.66 196 GLU D O 1
ATOM 15148 N N . TRP D 1 173 ? 21.913 11.230 83.569 1.00 31.99 197 TRP D N 1
ATOM 15149 C CA . TRP D 1 173 ? 20.928 11.610 82.561 1.00 29.78 197 TRP D CA 1
ATOM 15150 C C . TRP D 1 173 ? 21.149 13.055 82.101 1.00 30.34 197 TRP D C 1
ATOM 15151 O O . TRP D 1 173 ? 20.477 13.497 81.180 1.00 29.80 197 TRP D O 1
ATOM 15162 N N . TYR D 1 174 ? 22.085 13.783 82.744 1.00 26.12 198 TYR D N 1
ATOM 15163 C CA . TYR D 1 174 ? 22.367 15.212 82.519 1.00 25.83 198 TYR D CA 1
ATOM 15164 C C . TYR D 1 174 ? 22.588 15.679 81.092 1.00 28.14 198 TYR D C 1
ATOM 15165 O O . TYR D 1 174 ? 21.896 16.603 80.654 1.00 26.30 198 TYR D O 1
ATOM 15174 N N . ARG D 1 175 ? 23.582 15.091 80.392 1.00 25.52 199 ARG D N 1
ATOM 15175 C CA . ARG D 1 175 ? 23.947 15.472 79.017 1.00 25.21 199 ARG D CA 1
ATOM 15176 C C . ARG D 1 175 ? 22.783 15.325 78.047 1.00 27.42 199 ARG D C 1
ATOM 15177 O O . ARG D 1 175 ? 22.532 16.244 77.263 1.00 25.07 199 ARG D O 1
ATOM 15185 N N . ASP D 1 176 ? 22.094 14.163 78.091 1.00 25.48 200 ASP D N 1
ATOM 15186 C CA . ASP D 1 176 ? 20.961 13.870 77.223 1.00 25.66 200 ASP D CA 1
ATOM 15187 C C . ASP D 1 176 ? 19.785 14.828 77.466 1.00 28.70 200 ASP D C 1
ATOM 15188 O O . ASP D 1 176 ? 19.133 15.245 76.511 1.00 27.68 200 ASP D O 1
ATOM 15193 N N . ALA D 1 177 ? 19.543 15.203 78.730 1.00 24.53 201 ALA D N 1
ATOM 15194 C CA . ALA D 1 177 ? 18.501 16.172 79.064 1.00 24.04 201 ALA D CA 1
ATOM 15195 C C . ALA D 1 177 ? 18.943 17.543 78.559 1.00 25.54 201 ALA D C 1
ATOM 15196 O O . ALA D 1 177 ? 18.143 18.243 77.957 1.00 24.47 201 ALA D O 1
ATOM 15198 N N . LEU D 1 178 ? 20.233 17.894 78.748 1.00 22.41 202 LEU D N 1
ATOM 15199 C CA . LEU D 1 178 ? 20.774 19.168 78.285 1.00 21.16 202 LEU D CA 1
ATOM 15200 C C . LEU D 1 178 ? 20.570 19.314 76.779 1.00 21.68 202 LEU D C 1
ATOM 15201 O O . LEU D 1 178 ? 20.126 20.377 76.362 1.00 20.92 202 LEU D O 1
ATOM 15206 N N . PHE D 1 179 ? 20.844 18.243 75.974 1.00 16.82 203 PHE D N 1
ATOM 15207 C CA . PHE D 1 179 ? 20.657 18.305 74.519 1.00 15.98 203 PHE D CA 1
ATOM 15208 C C . PHE D 1 179 ? 19.199 18.463 74.110 1.00 19.88 203 PHE D C 1
ATOM 15209 O O . PHE D 1 179 ? 18.926 19.184 73.161 1.00 19.90 203 PHE D O 1
ATOM 15217 N N . VAL D 1 180 ? 18.257 17.879 74.874 1.00 16.95 204 VAL D N 1
ATOM 15218 C CA . VAL D 1 180 ? 16.801 18.039 74.602 1.00 16.01 204 VAL D CA 1
ATOM 15219 C C . VAL D 1 180 ? 16.434 19.542 74.807 1.00 19.99 204 VAL D C 1
ATOM 15220 O O . VAL D 1 180 ? 15.746 20.138 73.976 1.00 18.98 204 VAL D O 1
ATOM 15224 N N . LEU D 1 181 ? 16.969 20.162 75.873 1.00 17.31 205 LEU D N 1
ATOM 15225 C CA . LEU D 1 181 ? 16.721 21.582 76.182 1.00 16.86 205 LEU D CA 1
ATOM 15226 C C . LEU D 1 181 ? 17.400 22.521 75.169 1.00 20.44 205 LEU D C 1
ATOM 15227 O O . LEU D 1 181 ? 16.821 23.538 74.817 1.00 21.71 205 LEU D O 1
ATOM 15232 N N . LEU D 1 182 ? 18.621 22.188 74.720 1.00 16.56 206 LEU D N 1
ATOM 15233 C CA . LEU D 1 182 ? 19.382 22.991 73.749 1.00 17.16 206 LEU D CA 1
ATOM 15234 C C . LEU D 1 182 ? 18.632 22.985 72.413 1.00 20.03 206 LEU D C 1
ATOM 15235 O O . LEU D 1 182 ? 18.463 24.040 71.833 1.00 19.08 206 LEU D O 1
ATOM 15240 N N . ARG D 1 183 ? 18.179 21.807 71.931 1.00 15.96 207 ARG D N 1
ATOM 15241 C CA . ARG D 1 183 ? 17.384 21.732 70.691 1.00 15.95 207 ARG D CA 1
ATOM 15242 C C . ARG D 1 183 ? 16.054 22.536 70.809 1.00 22.12 207 ARG D C 1
ATOM 15243 O O . ARG D 1 183 ? 15.666 23.224 69.867 1.00 22.31 207 ARG D O 1
ATOM 15251 N N . HIS D 1 184 ? 15.379 22.470 71.967 1.00 20.96 208 HIS D N 1
ATOM 15252 C CA . HIS D 1 184 ? 14.135 23.229 72.169 1.00 21.55 208 HIS D CA 1
ATOM 15253 C C . HIS D 1 184 ? 14.404 24.744 72.098 1.00 22.17 208 HIS D C 1
ATOM 15254 O O . HIS D 1 184 ? 13.615 25.462 71.499 1.00 21.58 208 HIS D O 1
ATOM 15261 N N . LEU D 1 185 ? 15.553 25.203 72.630 1.00 18.60 209 LEU D N 1
ATOM 15262 C CA . LEU D 1 185 ? 15.969 26.615 72.595 1.00 18.71 209 LEU D CA 1
ATOM 15263 C C . LEU D 1 185 ? 16.294 27.074 71.162 1.00 24.26 209 LEU D C 1
ATOM 15264 O O . LEU D 1 185 ? 15.822 28.136 70.743 1.00 24.75 209 LEU D O 1
ATOM 15269 N N . ILE D 1 186 ? 17.055 26.253 70.399 1.00 19.41 210 ILE D N 1
ATOM 15270 C CA . ILE D 1 186 ? 17.395 26.541 68.989 1.00 18.78 210 ILE D CA 1
ATOM 15271 C C . ILE D 1 186 ? 16.110 26.615 68.153 1.00 20.53 210 ILE D C 1
ATOM 15272 O O . ILE D 1 186 ? 15.989 27.508 67.317 1.00 19.93 210 ILE D O 1
ATOM 15277 N N . ASN D 1 187 ? 15.157 25.686 68.394 1.00 16.04 211 ASN D N 1
ATOM 15278 C CA . ASN D 1 187 ? 13.859 25.651 67.714 1.00 16.86 211 ASN D CA 1
ATOM 15279 C C . ASN D 1 187 ? 12.895 26.775 68.087 1.00 25.03 211 ASN D C 1
ATOM 15280 O O . ASN D 1 187 ? 11.821 26.880 67.489 1.00 24.66 211 ASN D O 1
ATOM 15285 N N . ASN D 1 188 ? 13.281 27.633 69.040 1.00 24.32 212 ASN D N 1
ATOM 15286 C CA . ASN D 1 188 ? 12.466 28.785 69.426 1.00 25.29 212 ASN D CA 1
ATOM 15287 C C . ASN D 1 188 ? 13.288 30.090 69.295 1.00 29.56 212 ASN D C 1
ATOM 15288 O O . ASN D 1 188 ? 13.508 30.758 70.305 1.00 29.74 212 ASN D O 1
ATOM 15293 N N . PRO D 1 189 ? 13.781 30.473 68.080 1.00 26.23 213 PRO D N 1
ATOM 15294 C CA . PRO D 1 189 ? 14.560 31.723 67.979 1.00 27.30 213 PRO D CA 1
ATOM 15295 C C . PRO D 1 189 ? 13.689 32.960 68.186 1.00 32.65 213 PRO D C 1
ATOM 15296 O O . PRO D 1 189 ? 12.463 32.885 68.035 1.00 31.81 213 PRO D O 1
ATOM 15300 N N . SER D 1 190 ? 14.323 34.105 68.498 1.00 30.88 214 SER D N 1
ATOM 15301 C CA . SER D 1 190 ? 13.627 35.382 68.649 1.00 31.06 214 SER D CA 1
ATOM 15302 C C . SER D 1 190 ? 12.982 35.711 67.292 1.00 33.07 214 SER D C 1
ATOM 15303 O O . SER D 1 190 ? 13.699 35.754 66.293 1.00 29.24 214 SER D O 1
ATOM 15306 N N . PRO D 1 191 ? 11.638 35.910 67.214 1.00 33.58 215 PRO D N 1
ATOM 15307 C CA . PRO D 1 191 ? 11.016 36.202 65.904 1.00 33.84 215 PRO D CA 1
ATOM 15308 C C . PRO D 1 191 ? 11.392 37.570 65.315 1.00 38.83 215 PRO D C 1
ATOM 15309 O O . PRO D 1 191 ? 11.266 37.759 64.107 1.00 39.13 215 PRO D O 1
ATOM 15313 N N . ALA D 1 192 ? 11.919 38.479 66.154 1.00 36.07 216 ALA D N 1
ATOM 15314 C CA . ALA D 1 192 ? 12.297 39.859 65.822 1.00 37.67 216 ALA D CA 1
ATOM 15315 C C . ALA D 1 192 ? 13.321 40.023 64.704 1.00 39.87 216 ALA D C 1
ATOM 15316 O O . ALA D 1 192 ? 13.166 40.934 63.888 1.00 40.22 216 ALA D O 1
ATOM 15318 N N . HIS D 1 193 ? 14.377 39.180 64.680 1.00 32.73 217 HIS D N 1
ATOM 15319 C CA . HIS D 1 193 ? 15.442 39.293 63.682 1.00 30.58 217 HIS D CA 1
ATOM 15320 C C . HIS D 1 193 ? 15.109 38.679 62.317 1.00 33.56 217 HIS D C 1
ATOM 15321 O O . HIS D 1 193 ? 15.811 38.947 61.338 1.00 34.65 217 HIS D O 1
ATOM 15328 N N . GLY D 1 194 ? 14.083 37.836 62.265 1.00 28.22 218 GLY D N 1
ATOM 15329 C CA . GLY D 1 194 ? 13.656 37.200 61.023 1.00 26.50 218 GLY D CA 1
ATOM 15330 C C . GLY D 1 194 ? 14.453 36.003 60.538 1.00 27.71 218 GLY D C 1
ATOM 15331 O O . GLY D 1 194 ? 14.111 35.431 59.499 1.00 26.22 218 GLY D O 1
ATOM 15332 N N . TYR D 1 195 ? 15.547 35.632 61.234 1.00 22.98 219 TYR D N 1
ATOM 15333 C CA . TYR D 1 195 ? 16.329 34.466 60.827 1.00 20.92 219 TYR D CA 1
ATOM 15334 C C . TYR D 1 195 ? 15.664 33.221 61.384 1.00 23.06 219 TYR D C 1
ATOM 15335 O O . TYR D 1 195 ? 15.469 33.097 62.596 1.00 22.55 219 TYR D O 1
ATOM 15344 N N . LYS D 1 196 ? 15.298 32.311 60.498 1.00 19.15 220 LYS D N 1
ATOM 15345 C CA . LYS D 1 196 ? 14.596 31.081 60.890 1.00 16.79 220 LYS D CA 1
ATOM 15346 C C . LYS D 1 196 ? 15.530 29.928 61.238 1.00 18.58 220 LYS D C 1
ATOM 15347 O O . LYS D 1 196 ? 15.617 28.947 60.504 1.00 17.74 220 LYS D O 1
ATOM 15353 N N . PHE D 1 197 ? 16.199 30.030 62.392 1.00 16.52 221 PHE D N 1
ATOM 15354 C CA . PHE D 1 197 ? 17.069 28.965 62.908 1.00 15.79 221 PHE D CA 1
ATOM 15355 C C . PHE D 1 197 ? 16.212 27.767 63.317 1.00 19.83 221 PHE D C 1
ATOM 15356 O O . PHE D 1 197 ? 15.124 27.936 63.865 1.00 19.33 221 PHE D O 1
ATOM 15364 N N . PHE D 1 198 ? 16.714 26.556 63.083 1.00 16.51 222 PHE D N 1
ATOM 15365 C CA . PHE D 1 198 ? 16.002 25.340 63.447 1.00 15.30 222 PHE D CA 1
ATOM 15366 C C . PHE D 1 198 ? 16.945 24.159 63.488 1.00 17.38 222 PHE D C 1
ATOM 15367 O O . PHE D 1 198 ? 17.997 24.171 62.850 1.00 16.50 222 PHE D O 1
ATOM 15375 N N . THR D 1 199 ? 16.586 23.155 64.269 1.00 14.07 223 THR D N 1
ATOM 15376 C CA . THR D 1 199 ? 17.416 21.962 64.368 1.00 13.80 223 THR D CA 1
ATOM 15377 C C . THR D 1 199 ? 16.561 20.727 64.584 1.00 16.43 223 THR D C 1
ATOM 15378 O O . THR D 1 199 ? 15.347 20.824 64.725 1.00 16.67 223 THR D O 1
ATOM 15382 N N . ASN D 1 200 ? 17.211 19.576 64.658 1.00 14.73 224 ASN D N 1
ATOM 15383 C CA . ASN D 1 200 ? 16.560 18.310 64.939 1.00 16.00 224 ASN D CA 1
ATOM 15384 C C . ASN D 1 200 ? 17.572 17.418 65.674 1.00 19.60 224 ASN D C 1
ATOM 15385 O O . ASN D 1 200 ? 18.755 17.757 65.674 1.00 19.34 224 ASN D O 1
ATOM 15390 N N . PRO D 1 201 ? 17.145 16.277 66.282 1.00 16.84 225 PRO D N 1
ATOM 15391 C CA . PRO D 1 201 ? 18.105 15.403 66.975 1.00 16.29 225 PRO D CA 1
ATOM 15392 C C . PRO D 1 201 ? 19.179 14.746 66.096 1.00 20.66 225 PRO D C 1
ATOM 15393 O O . PRO D 1 201 ? 20.150 14.243 66.650 1.00 20.27 225 PRO D O 1
ATOM 15397 N N . PHE D 1 202 ? 19.044 14.778 64.753 1.00 16.98 226 PHE D N 1
ATOM 15398 C CA . PHE D 1 202 ? 20.074 14.206 63.862 1.00 17.09 226 PHE D CA 1
ATOM 15399 C C . PHE D 1 202 ? 21.205 15.218 63.603 1.00 18.07 226 PHE D C 1
ATOM 15400 O O . PHE D 1 202 ? 22.319 14.811 63.294 1.00 18.50 226 PHE D O 1
ATOM 15408 N N . TRP D 1 203 ? 20.909 16.525 63.704 1.00 14.31 227 TRP D N 1
ATOM 15409 C CA . TRP D 1 203 ? 21.869 17.614 63.460 1.00 14.30 227 TRP D CA 1
ATOM 15410 C C . TRP D 1 203 ? 22.581 18.060 64.735 1.00 16.88 227 TRP D C 1
ATOM 15411 O O . TRP D 1 203 ? 23.755 18.372 64.684 1.00 16.43 227 TRP D O 1
ATOM 15422 N N . THR D 1 204 ? 21.846 18.154 65.848 1.00 13.99 228 THR D N 1
ATOM 15423 C CA . THR D 1 204 ? 22.346 18.574 67.154 1.00 14.53 228 THR D CA 1
ATOM 15424 C C . THR D 1 204 ? 22.493 17.365 68.064 1.00 18.77 228 THR D C 1
ATOM 15425 O O . THR D 1 204 ? 21.496 16.790 68.520 1.00 18.37 228 THR D O 1
ATOM 15429 N N . ARG D 1 205 ? 23.746 17.027 68.373 1.00 15.32 229 ARG D N 1
ATOM 15430 C CA . ARG D 1 205 ? 24.076 15.858 69.184 1.00 16.11 229 ARG D CA 1
ATOM 15431 C C . ARG D 1 205 ? 25.534 15.853 69.606 1.00 19.93 229 ARG D C 1
ATOM 15432 O O . ARG D 1 205 ? 26.352 16.517 68.968 1.00 17.82 229 ARG D O 1
ATOM 15440 N N . PRO D 1 206 ? 25.905 15.053 70.631 1.00 19.22 230 PRO D N 1
ATOM 15441 C CA . PRO D 1 206 ? 27.334 14.920 70.960 1.00 18.68 230 PRO D CA 1
ATOM 15442 C C . PRO D 1 206 ? 28.036 14.036 69.926 1.00 22.52 230 PRO D C 1
ATOM 15443 O O . PRO D 1 206 ? 27.400 13.176 69.313 1.00 21.25 230 PRO D O 1
ATOM 15447 N N . ILE D 1 207 ? 29.338 14.269 69.710 1.00 19.93 231 ILE D N 1
ATOM 15448 C CA . ILE D 1 207 ? 30.163 13.452 68.798 1.00 19.92 231 ILE D CA 1
ATOM 15449 C C . ILE D 1 207 ? 31.403 12.965 69.572 1.00 22.01 231 ILE D C 1
ATOM 15450 O O . ILE D 1 207 ? 31.866 13.668 70.462 1.00 20.61 231 ILE D O 1
ATOM 15455 N N . THR D 1 208 ? 31.904 11.757 69.266 1.00 18.12 232 THR D N 1
ATOM 15456 C CA . THR D 1 208 ? 33.078 11.206 69.954 1.00 17.42 232 THR D CA 1
ATOM 15457 C C . THR D 1 208 ? 34.371 11.730 69.297 1.00 19.18 232 THR D C 1
ATOM 15458 O O . THR D 1 208 ? 34.333 12.358 68.229 1.00 18.14 232 THR D O 1
ATOM 15462 N N . GLY D 1 209 ? 35.496 11.458 69.936 1.00 16.42 233 GLY D N 1
ATOM 15463 C CA . GLY D 1 209 ? 36.806 11.784 69.387 1.00 16.66 233 GLY D CA 1
ATOM 15464 C C . GLY D 1 209 ? 37.029 11.123 68.029 1.00 18.53 233 GLY D C 1
ATOM 15465 O O . GLY D 1 209 ? 37.481 11.784 67.102 1.00 16.06 233 GLY D O 1
ATOM 15466 N N . ALA D 1 210 ? 36.697 9.810 67.887 1.00 15.67 234 ALA D N 1
ATOM 15467 C CA . ALA D 1 210 ? 36.870 9.074 66.619 1.00 15.15 234 ALA D CA 1
ATOM 15468 C C . ALA D 1 210 ? 35.972 9.643 65.513 1.00 18.13 234 ALA D C 1
ATOM 15469 O O . ALA D 1 210 ? 36.410 9.774 64.372 1.00 16.87 234 ALA D O 1
ATOM 15471 N N . GLU D 1 211 ? 34.748 10.070 65.863 1.00 15.58 235 GLU D N 1
ATOM 15472 C CA . GLU D 1 211 ? 33.845 10.698 64.904 1.00 14.88 235 GLU D CA 1
ATOM 15473 C C . GLU D 1 211 ? 34.384 12.077 64.538 1.00 17.48 235 GLU D C 1
ATOM 15474 O O . GLU D 1 211 ? 34.329 12.469 63.372 1.00 14.41 235 GLU D O 1
ATOM 15480 N N . GLU D 1 212 ? 34.976 12.797 65.516 1.00 13.61 236 GLU D N 1
ATOM 15481 C CA . GLU D 1 212 ? 35.559 14.120 65.210 1.00 14.21 236 GLU D CA 1
ATOM 15482 C C . GLU D 1 212 ? 36.725 13.936 64.173 1.00 18.47 236 GLU D C 1
ATOM 15483 O O . GLU D 1 212 ? 36.874 14.767 63.287 1.00 18.37 236 GLU D O 1
ATOM 15489 N N . GLY D 1 213 ? 37.483 12.833 64.281 1.00 15.21 237 GLY D N 1
ATOM 15490 C CA . GLY D 1 213 ? 38.569 12.501 63.351 1.00 14.64 237 GLY D CA 1
ATOM 15491 C C . GLY D 1 213 ? 38.077 12.289 61.932 1.00 15.80 237 GLY D C 1
ATOM 15492 O O . GLY D 1 213 ? 38.633 12.843 60.979 1.00 14.27 237 GLY D O 1
ATOM 15493 N N . LEU D 1 214 ? 37.022 11.498 61.788 1.00 12.56 238 LEU D N 1
ATOM 15494 C CA . LEU D 1 214 ? 36.412 11.234 60.461 1.00 12.37 238 LEU D CA 1
ATOM 15495 C C . LEU D 1 214 ? 35.873 12.517 59.843 1.00 15.43 238 LEU D C 1
ATOM 15496 O O . LEU D 1 214 ? 36.089 12.740 58.652 1.00 16.55 238 LEU D O 1
ATOM 15501 N N . PHE D 1 215 ? 35.173 13.363 60.632 1.00 10.94 239 PHE D N 1
ATOM 15502 C CA . PHE D 1 215 ? 34.668 14.648 60.101 1.00 11.07 239 PHE D CA 1
ATOM 15503 C C . PHE D 1 215 ? 35.807 15.587 59.676 1.00 13.04 239 PHE D C 1
ATOM 15504 O O . PHE D 1 215 ? 35.690 16.223 58.637 1.00 14.21 239 PHE D O 1
ATOM 15512 N N . ALA D 1 216 ? 36.904 15.666 60.462 1.00 10.48 240 ALA D N 1
ATOM 15513 C CA . ALA D 1 216 ? 38.073 16.512 60.114 1.00 11.16 240 ALA D CA 1
ATOM 15514 C C . ALA D 1 216 ? 38.734 15.995 58.830 1.00 15.31 240 ALA D C 1
ATOM 15515 O O . ALA D 1 216 ? 39.244 16.787 58.053 1.00 16.32 240 ALA D O 1
ATOM 15517 N N . PHE D 1 217 ? 38.772 14.661 58.645 1.00 12.93 241 PHE D N 1
ATOM 15518 C CA . PHE D 1 217 ? 39.311 13.971 57.451 1.00 12.29 241 PHE D CA 1
ATOM 15519 C C . PHE D 1 217 ? 38.475 14.371 56.221 1.00 14.41 241 PHE D C 1
ATOM 15520 O O . PHE D 1 217 ? 39.031 14.674 55.162 1.00 13.55 241 PHE D O 1
ATOM 15528 N N . ILE D 1 218 ? 37.137 14.409 56.379 1.00 10.68 242 ILE D N 1
ATOM 15529 C CA . ILE D 1 218 ? 36.233 14.848 55.302 1.00 12.06 242 ILE D CA 1
ATOM 15530 C C . ILE D 1 218 ? 36.458 16.352 54.959 1.00 15.30 242 ILE D C 1
ATOM 15531 O O . ILE D 1 218 ? 36.517 16.719 53.780 1.00 14.83 242 ILE D O 1
ATOM 15536 N N . THR D 1 219 ? 36.607 17.201 55.980 1.00 11.80 243 THR D N 1
ATOM 15537 C CA . THR D 1 219 ? 36.847 18.637 55.772 1.00 12.61 243 THR D CA 1
ATOM 15538 C C . THR D 1 219 ? 38.106 18.846 54.923 1.00 16.21 243 THR D C 1
ATOM 15539 O O . THR D 1 219 ? 38.053 19.557 53.930 1.00 15.08 243 THR D O 1
ATOM 15543 N N . LEU D 1 220 ? 39.237 18.240 55.338 1.00 14.95 244 LEU D N 1
ATOM 15544 C CA . LEU D 1 220 ? 40.520 18.368 54.661 1.00 15.24 244 LEU D CA 1
ATOM 15545 C C . LEU D 1 220 ? 40.384 18.007 53.199 1.00 17.79 244 LEU D C 1
ATOM 15546 O O . LEU D 1 220 ? 40.802 18.771 52.349 1.00 18.01 244 LEU D O 1
ATOM 15551 N N . ASN D 1 221 ? 39.808 16.837 52.928 1.00 13.64 245 ASN D N 1
ATOM 15552 C CA . ASN D 1 221 ? 39.672 16.278 51.605 1.00 13.70 245 ASN D CA 1
ATOM 15553 C C . ASN D 1 221 ? 38.738 17.046 50.698 1.00 17.10 245 ASN D C 1
ATOM 15554 O O . ASN D 1 221 ? 39.037 17.206 49.506 1.00 16.57 245 ASN D O 1
ATOM 15559 N N . HIS D 1 222 ? 37.671 17.623 51.272 1.00 14.72 246 HIS D N 1
ATOM 15560 C CA . HIS D 1 222 ? 36.747 18.482 50.516 1.00 15.32 246 HIS D CA 1
ATOM 15561 C C . HIS D 1 222 ? 37.477 19.760 50.089 1.00 19.27 246 HIS D C 1
ATOM 15562 O O . HIS D 1 222 ? 37.496 20.076 48.900 1.00 18.21 246 HIS D O 1
ATOM 15569 N N . LEU D 1 223 ? 38.090 20.479 51.053 1.00 16.06 247 LEU D N 1
ATOM 15570 C CA . LEU D 1 223 ? 38.767 21.748 50.752 1.00 18.07 247 LEU D CA 1
ATOM 15571 C C . LEU D 1 223 ? 39.967 21.596 49.821 1.00 21.76 247 LEU D C 1
ATOM 15572 O O . LEU D 1 223 ? 40.220 22.511 49.043 1.00 22.75 247 LEU D O 1
ATOM 15577 N N . SER D 1 224 ? 40.694 20.441 49.899 1.00 16.81 248 SER D N 1
ATOM 15578 C CA A SER D 1 224 ? 41.882 20.158 49.079 0.50 16.79 248 SER D CA 1
ATOM 15579 C CA B SER D 1 224 ? 41.876 20.209 49.058 0.50 15.57 248 SER D CA 1
ATOM 15580 C C . SER D 1 224 ? 41.509 19.684 47.674 1.00 19.18 248 SER D C 1
ATOM 15581 O O . SER D 1 224 ? 42.393 19.418 46.874 1.00 19.94 248 SER D O 1
ATOM 15586 N N . ARG D 1 225 ? 40.204 19.524 47.400 1.00 15.47 249 ARG D N 1
ATOM 15587 C CA . ARG D 1 225 ? 39.639 19.052 46.121 1.00 16.40 249 ARG D CA 1
ATOM 15588 C C . ARG D 1 225 ? 40.056 17.604 45.831 1.00 21.19 249 ARG D C 1
ATOM 15589 O O . ARG D 1 225 ? 40.208 17.205 44.664 1.00 21.81 249 ARG D O 1
ATOM 15597 N N . ARG D 1 226 ? 40.247 16.818 46.892 1.00 16.64 250 ARG D N 1
ATOM 15598 C CA . ARG D 1 226 ? 40.609 15.402 46.771 1.00 16.33 250 ARG D CA 1
ATOM 15599 C C . ARG D 1 226 ? 39.350 14.558 46.845 1.00 22.99 250 ARG D C 1
ATOM 15600 O O . ARG D 1 226 ? 39.279 13.506 46.227 1.00 23.71 250 ARG D O 1
ATOM 15608 N N . LEU D 1 227 ? 38.376 14.999 47.637 1.00 22.59 251 LEU D N 1
ATOM 15609 C CA . LEU D 1 227 ? 37.096 14.312 47.807 1.00 23.02 251 LEU D CA 1
ATOM 15610 C C . LEU D 1 227 ? 36.126 14.815 46.742 1.00 27.95 251 LEU D C 1
ATOM 15611 O O . LEU D 1 227 ? 35.957 16.027 46.568 1.00 28.51 251 LEU D O 1
ATOM 15616 N N . GLY D 1 228 ? 35.488 13.882 46.055 1.00 25.66 252 GLY D N 1
ATOM 15617 C CA . GLY D 1 228 ? 34.530 14.211 45.007 1.00 26.46 252 GLY D CA 1
ATOM 15618 C C . GLY D 1 228 ? 34.134 13.016 44.177 1.00 29.54 252 GLY D C 1
ATOM 15619 O O . GLY D 1 228 ? 34.760 11.957 44.266 1.00 28.39 252 GLY D O 1
ATOM 15620 N N . GLU D 1 229 ? 33.107 13.195 43.341 1.00 27.02 253 GLU D N 1
ATOM 15621 C CA . GLU D 1 229 ? 32.577 12.136 42.487 1.00 28.87 253 GLU D CA 1
ATOM 15622 C C . GLU D 1 229 ? 33.576 11.615 41.453 1.00 36.67 253 GLU D C 1
ATOM 15623 O O . GLU D 1 229 ? 33.451 10.463 41.034 1.00 38.73 253 GLU D O 1
ATOM 15629 N N . ASP D 1 230 ? 34.596 12.424 41.084 1.00 34.83 254 ASP D N 1
ATOM 15630 C CA . ASP D 1 230 ? 35.650 12.000 40.146 1.00 36.50 254 ASP D CA 1
ATOM 15631 C C . ASP D 1 230 ? 36.797 11.262 40.865 1.00 39.89 254 ASP D C 1
ATOM 15632 O O . ASP D 1 230 ? 37.544 11.898 41.623 1.00 38.44 254 ASP D O 1
ATOM 15637 N N . PRO D 1 231 ? 36.999 9.944 40.619 1.00 37.48 255 PRO D N 1
ATOM 15638 C CA . PRO D 1 231 ? 38.142 9.257 41.260 1.00 37.58 255 PRO D CA 1
ATOM 15639 C C . PRO D 1 231 ? 39.471 9.639 40.599 1.00 42.12 255 PRO D C 1
ATOM 15640 O O . PRO D 1 231 ? 39.498 9.984 39.410 1.00 42.68 255 PRO D O 1
ATOM 15644 N N . ALA D 1 232 ? 40.568 9.577 41.366 1.00 37.09 256 ALA D N 1
ATOM 15645 C CA . ALA D 1 232 ? 41.908 9.880 40.860 1.00 37.28 256 ALA D CA 1
ATOM 15646 C C . ALA D 1 232 ? 42.538 8.692 40.132 1.00 43.35 256 ALA D C 1
ATOM 15647 O O . ALA D 1 232 ? 43.473 8.892 39.347 1.00 43.73 256 ALA D O 1
ATOM 15649 N N . ARG D 1 233 ? 42.035 7.459 40.395 1.00 37.14 257 ARG D N 1
ATOM 15650 C CA . ARG D 1 233 ? 42.511 6.204 39.791 1.00 37.82 257 ARG D CA 1
ATOM 15651 C C . ARG D 1 233 ? 41.502 5.070 39.977 1.00 45.89 257 ARG D C 1
ATOM 15652 O O . ARG D 1 233 ? 40.897 4.941 41.044 1.00 44.69 257 ARG D O 1
ATOM 15660 N N . CYS D 1 234 ? 41.349 4.240 38.934 1.00 46.86 258 CYS D N 1
ATOM 15661 C CA . CYS D 1 234 ? 40.515 3.044 38.933 1.00 49.18 258 CYS D CA 1
ATOM 15662 C C . CYS D 1 234 ? 41.425 1.842 38.708 1.00 56.12 258 CYS D C 1
ATOM 15663 O O . CYS D 1 234 ? 42.326 1.900 37.867 1.00 56.43 258 CYS D O 1
ATOM 15666 N N . MET D 1 235 ? 41.230 0.781 39.491 1.00 54.36 259 MET D N 1
ATOM 15667 C CA . MET D 1 235 ? 42.029 -0.441 39.383 1.00 55.28 259 MET D CA 1
ATOM 15668 C C . MET D 1 235 ? 41.150 -1.628 39.041 1.00 58.56 259 MET D C 1
ATOM 15669 O O . MET D 1 235 ? 40.023 -1.727 39.531 1.00 57.99 259 MET D O 1
ATOM 15674 N N . ILE D 1 236 ? 41.673 -2.531 38.199 1.00 54.77 260 ILE D N 1
ATOM 15675 C CA . ILE D 1 236 ? 40.978 -3.746 37.773 1.00 54.02 260 ILE D CA 1
ATOM 15676 C C . ILE D 1 236 ? 41.392 -4.842 38.765 1.00 56.10 260 ILE D C 1
ATOM 15677 O O . ILE D 1 236 ? 42.553 -5.258 38.760 1.00 55.88 260 ILE D O 1
ATOM 15682 N N . ASP D 1 237 ? 40.464 -5.272 39.641 1.00 51.39 261 ASP D N 1
ATOM 15683 C CA . ASP D 1 237 ? 40.751 -6.306 40.646 1.00 51.17 261 ASP D CA 1
ATOM 15684 C C . ASP D 1 237 ? 40.811 -7.736 40.042 1.00 53.39 261 ASP D C 1
ATOM 15685 O O . ASP D 1 237 ? 40.619 -7.895 38.830 1.00 51.50 261 ASP D O 1
ATOM 15690 N N . GLU D 1 238 ? 41.067 -8.762 40.894 1.00 50.39 262 GLU D N 1
ATOM 15691 C CA . GLU D 1 238 ? 41.162 -10.193 40.535 1.00 50.54 262 GLU D CA 1
ATOM 15692 C C . GLU D 1 238 ? 40.047 -10.697 39.621 1.00 54.85 262 GLU D C 1
ATOM 15693 O O . GLU D 1 238 ? 40.283 -11.595 38.809 1.00 54.30 262 GLU D O 1
ATOM 15699 N N . TYR D 1 239 ? 38.834 -10.134 39.781 1.00 52.49 263 TYR D N 1
ATOM 15700 C CA . TYR D 1 239 ? 37.610 -10.501 39.065 1.00 53.41 263 TYR D CA 1
ATOM 15701 C C . TYR D 1 239 ? 37.351 -9.720 37.776 1.00 58.78 263 TYR D C 1
ATOM 15702 O O . TYR D 1 239 ? 36.470 -10.097 36.995 1.00 58.73 263 TYR D O 1
ATOM 15711 N N . GLY D 1 240 ? 38.124 -8.662 37.556 1.00 56.05 264 GLY D N 1
ATOM 15712 C CA . GLY D 1 240 ? 37.969 -7.804 36.391 1.00 56.16 264 GLY D CA 1
ATOM 15713 C C . GLY D 1 240 ? 36.951 -6.708 36.641 1.00 60.82 264 GLY D C 1
ATOM 15714 O O . GLY D 1 240 ? 36.376 -6.159 35.694 1.00 60.42 264 GLY D O 1
ATOM 15715 N N . VAL D 1 241 ? 36.712 -6.400 37.934 1.00 57.14 265 VAL D N 1
ATOM 15716 C CA . VAL D 1 241 ? 35.777 -5.366 38.378 1.00 56.87 265 VAL D CA 1
ATOM 15717 C C . VAL D 1 241 ? 36.575 -4.089 38.663 1.00 58.27 265 VAL D C 1
ATOM 15718 O O . VAL D 1 241 ? 37.522 -4.111 39.460 1.00 56.49 265 VAL D O 1
ATOM 15722 N N . LYS D 1 242 ? 36.187 -2.981 38.011 1.00 54.62 266 LYS D N 1
ATOM 15723 C CA . LYS D 1 242 ? 36.825 -1.678 38.199 1.00 54.14 266 LYS D CA 1
ATOM 15724 C C . LYS D 1 242 ? 36.529 -1.125 39.590 1.00 57.04 266 LYS D C 1
ATOM 15725 O O . LYS D 1 242 ? 35.364 -0.904 39.931 1.00 56.86 266 LYS D O 1
ATOM 15731 N N . GLN D 1 243 ? 37.589 -0.956 40.407 1.00 52.67 267 GLN D N 1
ATOM 15732 C CA . GLN D 1 243 ? 37.521 -0.409 41.765 1.00 52.10 267 GLN D CA 1
ATOM 15733 C C . GLN D 1 243 ? 38.116 0.994 41.705 1.00 54.72 267 GLN D C 1
ATOM 15734 O O . GLN D 1 243 ? 39.278 1.153 41.326 1.00 54.72 267 GLN D O 1
ATOM 15740 N N . CYS D 1 244 ? 37.303 2.008 42.017 1.00 49.03 268 CYS D N 1
ATOM 15741 C CA . CYS D 1 244 ? 37.704 3.408 41.927 1.00 48.18 268 CYS D CA 1
ATOM 15742 C C . CYS D 1 244 ? 37.790 4.097 43.283 1.00 44.80 268 CYS D C 1
ATOM 15743 O O . CYS D 1 244 ? 36.969 3.846 44.166 1.00 42.56 268 CYS D O 1
ATOM 15746 N N . ARG D 1 245 ? 38.831 4.925 43.463 1.00 29.89 269 ARG D N 1
ATOM 15747 C CA . ARG D 1 245 ? 39.067 5.655 44.704 1.00 27.80 269 ARG D CA 1
ATOM 15748 C C . ARG D 1 245 ? 39.516 7.090 44.430 1.00 27.53 269 ARG D C 1
ATOM 15749 O O . ARG D 1 245 ? 40.106 7.374 43.392 1.00 25.86 269 ARG D O 1
ATOM 15757 N N . ASN D 1 246 ? 39.250 7.990 45.376 1.00 22.86 270 ASN D N 1
ATOM 15758 C CA . ASN D 1 246 ? 39.770 9.348 45.329 1.00 22.39 270 ASN D CA 1
ATOM 15759 C C . ASN D 1 246 ? 41.205 9.267 45.873 1.00 25.17 270 ASN D C 1
ATOM 15760 O O . ASN D 1 246 ? 41.547 8.281 46.532 1.00 25.24 270 ASN D O 1
ATOM 15765 N N . ASP D 1 247 ? 42.043 10.285 45.619 1.00 21.93 271 ASP D N 1
ATOM 15766 C CA . ASP D 1 247 ? 43.407 10.299 46.154 1.00 19.86 271 ASP D CA 1
ATOM 15767 C C . ASP D 1 247 ? 43.331 11.108 47.431 1.00 21.42 271 ASP D C 1
ATOM 15768 O O . ASP D 1 247 ? 43.678 12.305 47.469 1.00 20.18 271 ASP D O 1
ATOM 15773 N N . LEU D 1 248 ? 42.825 10.456 48.479 1.00 17.17 272 LEU D N 1
ATOM 15774 C CA . LEU D 1 248 ? 42.589 11.115 49.756 1.00 16.22 272 LEU D CA 1
ATOM 15775 C C . LEU D 1 248 ? 43.838 11.347 50.578 1.00 18.03 272 LEU D C 1
ATOM 15776 O O . LEU D 1 248 ? 44.682 10.469 50.676 1.00 17.45 272 LEU D O 1
ATOM 15781 N N . ALA D 1 249 ? 43.942 12.534 51.193 1.00 13.28 273 ALA D N 1
ATOM 15782 C CA . ALA D 1 249 ? 45.082 12.830 52.052 1.00 13.09 273 ALA D CA 1
ATOM 15783 C C . ALA D 1 249 ? 44.723 12.466 53.497 1.00 17.52 273 ALA D C 1
ATOM 15784 O O . ALA D 1 249 ? 43.583 12.644 53.921 1.00 17.92 273 ALA D O 1
ATOM 15786 N N . GLY D 1 250 ? 45.691 11.960 54.241 1.00 16.20 274 GLY D N 1
ATOM 15787 C CA . GLY D 1 250 ? 45.476 11.664 55.649 1.00 15.58 274 GLY D CA 1
ATOM 15788 C C . GLY D 1 250 ? 45.568 12.928 56.484 1.00 19.81 274 GLY D C 1
ATOM 15789 O O . GLY D 1 250 ? 46.116 13.947 56.037 1.00 18.93 274 GLY D O 1
ATOM 15790 N N . VAL D 1 251 ? 45.033 12.864 57.711 1.00 16.85 275 VAL D N 1
ATOM 15791 C CA . VAL D 1 251 ? 45.062 13.978 58.661 1.00 16.79 275 VAL D CA 1
ATOM 15792 C C . VAL D 1 251 ? 45.575 13.531 60.036 1.00 18.85 275 VAL D C 1
ATOM 15793 O O . VAL D 1 251 ? 45.225 12.454 60.512 1.00 17.88 275 VAL D O 1
ATOM 15797 N N . VAL D 1 252 ? 46.411 14.364 60.637 1.00 17.12 276 VAL D N 1
ATOM 15798 C CA . VAL D 1 252 ? 46.930 14.246 62.001 1.00 17.48 276 VAL D CA 1
ATOM 15799 C C . VAL D 1 252 ? 46.414 15.510 62.682 1.00 22.21 276 VAL D C 1
ATOM 15800 O O . VAL D 1 252 ? 46.837 16.615 62.327 1.00 23.53 276 VAL D O 1
ATOM 15804 N N . GLU D 1 253 ? 45.469 15.358 63.611 1.00 17.15 277 GLU D N 1
ATOM 15805 C CA . GLU D 1 253 ? 44.940 16.505 64.338 1.00 17.34 277 GLU D CA 1
ATOM 15806 C C . GLU D 1 253 ? 45.140 16.322 65.803 1.00 21.83 277 GLU D C 1
ATOM 15807 O O . GLU D 1 253 ? 44.584 15.387 66.389 1.00 21.15 277 GLU D O 1
ATOM 15813 N N . VAL D 1 254 ? 45.936 17.210 66.395 1.00 19.60 278 VAL D N 1
ATOM 15814 C CA . VAL D 1 254 ? 46.193 17.203 67.826 1.00 19.13 278 VAL D CA 1
ATOM 15815 C C . VAL D 1 254 ? 45.365 18.333 68.427 1.00 23.51 278 VAL D C 1
ATOM 15816 O O . VAL D 1 254 ? 45.686 19.506 68.216 1.00 22.59 278 VAL D O 1
ATOM 15820 N N . GLY D 1 255 ? 44.226 17.970 69.036 1.00 20.49 279 GLY D N 1
ATOM 15821 C CA . GLY D 1 255 ? 43.329 18.940 69.664 1.00 21.20 279 GLY D CA 1
ATOM 15822 C C . GLY D 1 255 ? 43.646 19.108 71.142 1.00 26.07 279 GLY D C 1
ATOM 15823 O O . GLY D 1 255 ? 44.659 18.596 71.626 1.00 23.46 279 GLY D O 1
ATOM 15824 N N . GLY D 1 256 ? 42.769 19.799 71.865 1.00 25.90 280 GLY D N 1
ATOM 15825 C CA . GLY D 1 256 ? 42.952 20.033 73.300 1.00 26.50 280 GLY D CA 1
ATOM 15826 C C . GLY D 1 256 ? 42.672 18.817 74.156 1.00 30.87 280 GLY D C 1
ATOM 15827 O O . GLY D 1 256 ? 43.346 18.585 75.171 1.00 31.22 280 GLY D O 1
ATOM 15828 N N . ALA D 1 257 ? 41.678 18.015 73.747 1.00 26.74 281 ALA D N 1
ATOM 15829 C CA . ALA D 1 257 ? 41.264 16.836 74.497 1.00 26.38 281 ALA D CA 1
ATOM 15830 C C . ALA D 1 257 ? 41.722 15.512 73.920 1.00 28.20 281 ALA D C 1
ATOM 15831 O O . ALA D 1 257 ? 41.837 14.533 74.656 1.00 27.21 281 ALA D O 1
ATOM 15833 N N . SER D 1 258 ? 41.963 15.451 72.608 1.00 23.60 282 SER D N 1
ATOM 15834 C CA . SER D 1 258 ? 42.402 14.202 71.989 1.00 21.19 282 SER D CA 1
ATOM 15835 C C . SER D 1 258 ? 43.137 14.486 70.674 1.00 23.00 282 SER D C 1
ATOM 15836 O O . SER D 1 258 ? 43.089 15.610 70.153 1.00 22.51 282 SER D O 1
ATOM 15839 N N . ALA D 1 259 ? 43.860 13.482 70.189 1.00 18.22 283 ALA D N 1
ATOM 15840 C CA . ALA D 1 259 ? 44.569 13.490 68.921 1.00 17.52 283 ALA D CA 1
ATOM 15841 C C . ALA D 1 259 ? 43.934 12.452 68.007 1.00 21.14 283 ALA D C 1
ATOM 15842 O O . ALA D 1 259 ? 43.741 11.287 68.398 1.00 20.24 283 ALA D O 1
ATOM 15844 N N . GLN D 1 260 ? 43.662 12.860 66.793 1.00 16.64 284 GLN D N 1
ATOM 15845 C CA . GLN D 1 260 ? 43.089 11.968 65.787 1.00 17.14 284 GLN D CA 1
ATOM 15846 C C . GLN D 1 260 ? 44.068 11.760 64.643 1.00 18.66 284 GLN D C 1
ATOM 15847 O O . GLN D 1 260 ? 44.756 12.698 64.221 1.00 17.08 284 GLN D O 1
ATOM 15853 N N . ILE D 1 261 ? 44.083 10.544 64.110 1.00 13.27 285 ILE D N 1
ATOM 15854 C CA . ILE D 1 261 ? 44.876 10.201 62.932 1.00 12.82 285 ILE D CA 1
ATOM 15855 C C . ILE D 1 261 ? 43.926 9.421 62.036 1.00 16.10 285 ILE D C 1
ATOM 15856 O O . ILE D 1 261 ? 43.426 8.361 62.438 1.00 14.01 285 ILE D O 1
ATOM 15861 N N . VAL D 1 262 ? 43.687 9.933 60.825 1.00 12.94 286 VAL D N 1
ATOM 15862 C CA . VAL D 1 262 ? 42.777 9.288 59.876 1.00 11.56 286 VAL D CA 1
ATOM 15863 C C . VAL D 1 262 ? 43.419 9.327 58.489 1.00 16.94 286 VAL D C 1
ATOM 15864 O O . VAL D 1 262 ? 43.748 10.403 57.999 1.00 15.32 286 VAL D O 1
ATOM 15868 N N . PHE D 1 263 ? 43.595 8.163 57.859 1.00 14.52 287 PHE D N 1
ATOM 15869 C CA . PHE D 1 263 ? 44.184 8.103 56.519 1.00 14.71 287 PHE D CA 1
ATOM 15870 C C . PHE D 1 263 ? 43.665 6.911 55.738 1.00 18.88 287 PHE D C 1
ATOM 15871 O O . PHE D 1 263 ? 43.288 5.911 56.353 1.00 17.50 287 PHE D O 1
ATOM 15879 N N . PRO D 1 264 ? 43.656 6.974 54.390 1.00 16.66 288 PRO D N 1
ATOM 15880 C CA . PRO D 1 264 ? 43.120 5.840 53.625 1.00 17.14 288 PRO D CA 1
ATOM 15881 C C . PRO D 1 264 ? 43.980 4.603 53.765 1.00 20.72 288 PRO D C 1
ATOM 15882 O O . PRO D 1 264 ? 45.201 4.696 53.947 1.00 19.84 288 PRO D O 1
ATOM 15886 N N . LEU D 1 265 ? 43.326 3.450 53.768 1.00 17.81 289 LEU D N 1
ATOM 15887 C CA . LEU D 1 265 ? 44.024 2.175 53.891 1.00 20.80 289 LEU D CA 1
ATOM 15888 C C . LEU D 1 265 ? 44.909 1.969 52.644 1.00 25.50 289 LEU D C 1
ATOM 15889 O O . LEU D 1 265 ? 44.461 2.249 51.525 1.00 23.46 289 LEU D O 1
ATOM 15894 N N . GLN D 1 266 ? 46.164 1.520 52.844 1.00 23.23 290 GLN D N 1
ATOM 15895 C CA . GLN D 1 266 ? 47.086 1.247 51.738 1.00 23.47 290 GLN D CA 1
ATOM 15896 C C . GLN D 1 266 ? 46.461 0.200 50.781 1.00 27.60 290 GLN D C 1
ATOM 15897 O O . GLN D 1 266 ? 45.974 -0.833 51.231 1.00 26.13 290 GLN D O 1
ATOM 15903 N N . GLU D 1 267 ? 46.419 0.498 49.490 1.00 26.27 291 GLU D N 1
ATOM 15904 C CA . GLU D 1 267 ? 45.848 -0.410 48.488 1.00 27.86 291 GLU D CA 1
ATOM 15905 C C . GLU D 1 267 ? 46.529 -1.797 48.528 1.00 32.14 291 GLU D C 1
ATOM 15906 O O . GLU D 1 267 ? 47.757 -1.886 48.547 1.00 30.53 291 GLU D O 1
ATOM 15912 N N . GLY D 1 268 ? 45.708 -2.838 48.639 1.00 31.63 292 GLY D N 1
ATOM 15913 C CA . GLY D 1 268 ? 46.141 -4.230 48.699 1.00 33.36 292 GLY D CA 1
ATOM 15914 C C . GLY D 1 268 ? 46.740 -4.651 50.023 1.00 41.05 292 GLY D C 1
ATOM 15915 O O . GLY D 1 268 ? 47.529 -5.595 50.064 1.00 42.94 292 GLY D O 1
ATOM 15916 N N . THR D 1 269 ? 46.386 -3.947 51.115 1.00 37.51 293 THR D N 1
ATOM 15917 C CA . THR D 1 269 ? 46.877 -4.231 52.463 1.00 38.16 293 THR D CA 1
ATOM 15918 C C . THR D 1 269 ? 45.891 -5.131 53.230 1.00 42.96 293 THR D C 1
ATOM 15919 O O . THR D 1 269 ? 44.668 -4.951 53.142 1.00 41.01 293 THR D O 1
ATOM 15923 N N . VAL D 1 270 ? 46.443 -6.127 53.941 1.00 40.94 294 VAL D N 1
ATOM 15924 C CA . VAL D 1 270 ? 45.687 -7.059 54.773 1.00 40.99 294 VAL D CA 1
ATOM 15925 C C . VAL D 1 270 ? 45.965 -6.653 56.221 1.00 39.48 294 VAL D C 1
ATOM 15926 O O . VAL D 1 270 ? 47.076 -6.860 56.728 1.00 38.88 294 VAL D O 1
ATOM 15930 N N . LEU D 1 271 ? 44.969 -6.032 56.866 1.00 32.22 295 LEU D N 1
ATOM 15931 C CA . LEU D 1 271 ? 45.100 -5.580 58.258 1.00 30.23 295 LEU D CA 1
ATOM 15932 C C . LEU D 1 271 ? 45.092 -6.753 59.235 1.00 34.01 295 LEU D C 1
ATOM 15933 O O . LEU D 1 271 ? 44.454 -7.768 58.944 1.00 34.96 295 LEU D O 1
ATOM 15938 N N . PRO D 1 272 ? 45.714 -6.640 60.434 1.00 29.05 296 PRO D N 1
ATOM 15939 C CA . PRO D 1 272 ? 45.526 -7.694 61.436 1.00 28.89 296 PRO D CA 1
ATOM 15940 C C . PRO D 1 272 ? 44.011 -7.850 61.678 1.00 30.44 296 PRO D C 1
ATOM 15941 O O . PRO D 1 272 ? 43.266 -6.861 61.578 1.00 25.55 296 PRO D O 1
ATOM 15945 N N . SER D 1 273 ? 43.549 -9.085 61.988 1.00 29.48 297 SER D N 1
ATOM 15946 C CA . SER D 1 273 ? 42.122 -9.392 62.233 1.00 29.48 297 SER D CA 1
ATOM 15947 C C . SER D 1 273 ? 41.503 -8.541 63.351 1.00 29.05 297 SER D C 1
ATOM 15948 O O . SER D 1 273 ? 40.305 -8.274 63.331 1.00 27.96 297 SER D O 1
ATOM 15951 N N . SER D 1 274 ? 42.333 -8.121 64.312 1.00 24.63 298 SER D N 1
ATOM 15952 C CA . SER D 1 274 ? 41.976 -7.335 65.485 1.00 24.04 298 SER D CA 1
ATOM 15953 C C . SER D 1 274 ? 41.692 -5.858 65.256 1.00 25.17 298 SER D C 1
ATOM 15954 O O . SER D 1 274 ? 41.189 -5.195 66.159 1.00 24.32 298 SER D O 1
ATOM 15957 N N . VAL D 1 275 ? 42.014 -5.328 64.069 1.00 21.90 299 VAL D N 1
ATOM 15958 C CA . VAL D 1 275 ? 41.729 -3.923 63.727 1.00 21.03 299 VAL D CA 1
ATOM 15959 C C . VAL D 1 275 ? 40.900 -3.926 62.429 1.00 25.97 299 VAL D C 1
ATOM 15960 O O . VAL D 1 275 ? 40.814 -4.969 61.773 1.00 25.45 299 VAL D O 1
ATOM 15964 N N . ARG D 1 276 ? 40.260 -2.800 62.080 1.00 22.17 300 ARG D N 1
ATOM 15965 C CA . ARG D 1 276 ? 39.428 -2.777 60.858 1.00 23.35 300 ARG D CA 1
ATOM 15966 C C . ARG D 1 276 ? 39.419 -1.436 60.184 1.00 25.33 300 ARG D C 1
ATOM 15967 O O . ARG D 1 276 ? 39.410 -0.416 60.864 1.00 23.45 300 ARG D O 1
ATOM 15975 N N . ALA D 1 277 ? 39.348 -1.428 58.858 1.00 22.31 301 ALA D N 1
ATOM 15976 C CA . ALA D 1 277 ? 39.185 -0.182 58.107 1.00 21.20 301 ALA D CA 1
ATOM 15977 C C . ALA D 1 277 ? 37.750 0.298 58.382 1.00 20.15 301 ALA D C 1
ATOM 15978 O O . ALA D 1 277 ? 36.839 -0.522 58.487 1.00 19.48 301 ALA D O 1
ATOM 15980 N N . VAL D 1 278 ? 37.562 1.601 58.542 1.00 14.66 302 VAL D N 1
ATOM 15981 C CA . VAL D 1 278 ? 36.235 2.188 58.707 1.00 15.17 302 VAL D CA 1
ATOM 15982 C C . VAL D 1 278 ? 35.791 2.551 57.269 1.00 19.70 302 VAL D C 1
ATOM 15983 O O . VAL D 1 278 ? 36.511 3.255 56.546 1.00 20.44 302 VAL D O 1
ATOM 15987 N N . ASN D 1 279 ? 34.649 2.041 56.849 1.00 16.98 303 ASN D N 1
ATOM 15988 C CA . ASN D 1 279 ? 34.151 2.367 55.513 1.00 16.88 303 ASN D CA 1
ATOM 15989 C C . ASN D 1 279 ? 33.179 3.533 55.646 1.00 18.99 303 ASN D C 1
ATOM 15990 O O . ASN D 1 279 ? 32.146 3.394 56.297 1.00 18.05 303 ASN D O 1
ATOM 15995 N N . LEU D 1 280 ? 33.504 4.678 55.021 1.00 15.15 304 LEU D N 1
ATOM 15996 C CA . LEU D 1 280 ? 32.687 5.898 55.141 1.00 14.70 304 LEU D CA 1
ATOM 15997 C C . LEU D 1 280 ? 31.267 5.795 54.585 1.00 17.71 304 LEU D C 1
ATOM 15998 O O . LEU D 1 280 ? 30.352 6.380 55.155 1.00 16.39 304 LEU D O 1
ATOM 16003 N N . GLN D 1 281 ? 31.072 5.008 53.511 1.00 14.88 305 GLN D N 1
ATOM 16004 C CA . GLN D 1 281 ? 29.743 4.764 52.925 1.00 16.58 305 GLN D CA 1
ATOM 16005 C C . GLN D 1 281 ? 28.920 3.883 53.882 1.00 23.29 305 GLN D C 1
ATOM 16006 O O . GLN D 1 281 ? 27.733 4.154 54.086 1.00 21.20 305 GLN D O 1
ATOM 16012 N N . ARG D 1 282 ? 29.572 2.865 54.511 1.00 22.79 306 ARG D N 1
ATOM 16013 C CA . ARG D 1 282 ? 28.918 1.955 55.467 1.00 24.02 306 ARG D CA 1
ATOM 16014 C C . ARG D 1 282 ? 28.472 2.724 56.713 1.00 27.86 306 ARG D C 1
ATOM 16015 O O . ARG D 1 282 ? 27.362 2.507 57.201 1.00 28.13 306 ARG D O 1
ATOM 16023 N N . GLU D 1 283 ? 29.306 3.665 57.185 1.00 23.21 307 GLU D N 1
ATOM 16024 C CA . GLU D 1 283 ? 28.984 4.510 58.343 1.00 22.38 307 GLU D CA 1
ATOM 16025 C C . GLU D 1 283 ? 28.048 5.684 58.007 1.00 25.69 307 GLU D C 1
ATOM 16026 O O . GLU D 1 283 ? 27.797 6.534 58.869 1.00 24.69 307 GLU D O 1
ATOM 16032 N N . ARG D 1 284 ? 27.532 5.730 56.756 1.00 21.27 308 ARG D N 1
ATOM 16033 C CA . ARG D 1 284 ? 26.634 6.785 56.283 1.00 22.23 308 ARG D CA 1
ATOM 16034 C C . ARG D 1 284 ? 27.248 8.199 56.454 1.00 23.23 308 ARG D C 1
ATOM 16035 O O . ARG D 1 284 ? 26.568 9.152 56.836 1.00 21.37 308 ARG D O 1
ATOM 16043 N N . LEU D 1 285 ? 28.555 8.312 56.190 1.00 20.06 309 LEU D N 1
ATOM 16044 C CA . LEU D 1 285 ? 29.259 9.605 56.253 1.00 19.05 309 LEU D CA 1
ATOM 16045 C C . LEU D 1 285 ? 29.393 10.162 54.849 1.00 20.98 309 LEU D C 1
ATOM 16046 O O . LEU D 1 285 ? 29.302 11.375 54.661 1.00 18.83 309 LEU D O 1
ATOM 16051 N N . LEU D 1 286 ? 29.580 9.260 53.855 1.00 17.68 310 LEU D N 1
ATOM 16052 C CA . LEU D 1 286 ? 29.620 9.621 52.428 1.00 17.97 310 LEU D CA 1
ATOM 16053 C C . LEU D 1 286 ? 28.573 8.883 51.625 1.00 21.19 310 LEU D C 1
ATOM 16054 O O . LEU D 1 286 ? 28.384 7.678 51.831 1.00 20.76 310 LEU D O 1
ATOM 16059 N N . PRO D 1 287 ? 27.900 9.550 50.654 1.00 19.40 311 PRO D N 1
ATOM 16060 C CA . PRO D 1 287 ? 26.912 8.819 49.830 1.00 19.66 311 PRO D CA 1
ATOM 16061 C C . PRO D 1 287 ? 27.572 7.809 48.865 1.00 24.50 311 PRO D C 1
ATOM 16062 O O . PRO D 1 287 ? 28.778 7.888 48.609 1.00 20.63 311 PRO D O 1
ATOM 16066 N N . GLU D 1 288 ? 26.779 6.851 48.360 1.00 25.19 312 GLU D N 1
ATOM 16067 C CA . GLU D 1 288 ? 27.194 5.770 47.452 1.00 26.89 312 GLU D CA 1
ATOM 16068 C C . GLU D 1 288 ? 27.815 6.251 46.129 1.00 30.87 312 GLU D C 1
ATOM 16069 O O . GLU D 1 288 ? 28.648 5.537 45.579 1.00 30.34 312 GLU D O 1
ATOM 16075 N N . ARG D 1 289 ? 27.411 7.448 45.617 1.00 26.77 313 ARG D N 1
ATOM 16076 C CA . ARG D 1 289 ? 27.944 8.016 44.364 1.00 26.07 313 ARG D CA 1
ATOM 16077 C C . ARG D 1 289 ? 29.404 8.477 44.497 1.00 28.40 313 ARG D C 1
ATOM 16078 O O . ARG D 1 289 ? 30.045 8.780 43.488 1.00 28.09 313 ARG D O 1
ATOM 16086 N N . TYR D 1 290 ? 29.904 8.583 45.740 1.00 23.49 314 TYR D N 1
ATOM 16087 C CA . TYR D 1 290 ? 31.294 8.959 46.006 1.00 22.53 314 TYR D CA 1
ATOM 16088 C C . TYR D 1 290 ? 32.124 7.710 45.939 1.00 25.56 314 TYR D C 1
ATOM 16089 O O . TYR D 1 290 ? 31.653 6.667 46.409 1.00 25.55 314 TYR D O 1
ATOM 16098 N N . PRO D 1 291 ? 33.366 7.773 45.393 1.00 21.62 315 PRO D N 1
ATOM 16099 C CA . PRO D 1 291 ? 34.219 6.575 45.379 1.00 21.12 315 PRO D CA 1
ATOM 16100 C C . PRO D 1 291 ? 34.381 6.028 46.801 1.00 23.76 315 PRO D C 1
ATOM 16101 O O . PRO D 1 291 ? 34.358 6.802 47.764 1.00 24.12 315 PRO D O 1
ATOM 16105 N N . SER D 1 292 ? 34.491 4.708 46.931 1.00 20.41 316 SER D N 1
ATOM 16106 C CA . SER D 1 292 ? 34.615 4.006 48.208 1.00 20.54 316 SER D CA 1
ATOM 16107 C C . SER D 1 292 ? 35.802 4.489 49.000 1.00 21.94 316 SER D C 1
ATOM 16108 O O . SER D 1 292 ? 36.887 4.645 48.447 1.00 22.41 316 SER D O 1
ATOM 16111 N N . ALA D 1 293 ? 35.580 4.808 50.278 1.00 18.46 317 ALA D N 1
ATOM 16112 C CA . ALA D 1 293 ? 36.643 5.323 51.149 1.00 16.83 317 ALA D CA 1
ATOM 16113 C C . ALA D 1 293 ? 36.791 4.440 52.385 1.00 21.46 317 ALA D C 1
ATOM 16114 O O . ALA D 1 293 ? 35.897 4.415 53.230 1.00 22.15 317 ALA D O 1
ATOM 16116 N N . ASP D 1 294 ? 37.903 3.681 52.463 1.00 18.43 318 ASP D N 1
ATOM 16117 C CA . ASP D 1 294 ? 38.250 2.815 53.585 1.00 17.61 318 ASP D CA 1
ATOM 16118 C C . ASP D 1 294 ? 39.405 3.472 54.252 1.00 20.59 318 ASP D C 1
ATOM 16119 O O . ASP D 1 294 ? 40.404 3.793 53.583 1.00 18.37 318 ASP D O 1
ATOM 16124 N N . VAL D 1 295 ? 39.254 3.738 55.561 1.00 15.99 319 VAL D N 1
ATOM 16125 C CA . VAL D 1 295 ? 40.264 4.465 56.316 1.00 14.86 319 VAL D CA 1
ATOM 16126 C C . VAL D 1 295 ? 40.730 3.781 57.581 1.00 18.50 319 VAL D C 1
ATOM 16127 O O . VAL D 1 295 ? 39.980 3.041 58.210 1.00 18.41 319 VAL D O 1
ATOM 16131 N N . VAL D 1 296 ? 41.943 4.131 58.008 1.00 15.41 320 VAL D N 1
ATOM 16132 C CA . VAL D 1 296 ? 42.453 3.772 59.318 1.00 15.56 320 VAL D CA 1
ATOM 16133 C C . VAL D 1 296 ? 42.021 4.992 60.153 1.00 18.15 320 VAL D C 1
ATOM 16134 O O . VAL D 1 296 ? 42.338 6.122 59.781 1.00 16.97 320 VAL D O 1
ATOM 16138 N N . SER D 1 297 ? 41.262 4.774 61.231 1.00 14.01 321 SER D N 1
ATOM 16139 C CA . SER D 1 297 ? 40.783 5.862 62.062 1.00 13.47 321 SER D CA 1
ATOM 16140 C C . SER D 1 297 ? 41.197 5.616 63.506 1.00 17.01 321 SER D C 1
ATOM 16141 O O . SER D 1 297 ? 40.904 4.561 64.063 1.00 17.20 321 SER D O 1
ATOM 16144 N N . VAL D 1 298 ? 41.870 6.582 64.103 1.00 15.20 322 VAL D N 1
ATOM 16145 C CA . VAL D 1 298 ? 42.322 6.438 65.489 1.00 17.66 322 VAL D CA 1
ATOM 16146 C C . VAL D 1 298 ? 42.163 7.727 66.299 1.00 21.32 322 VAL D C 1
ATOM 16147 O O . VAL D 1 298 ? 42.435 8.805 65.761 1.00 20.09 322 VAL D O 1
ATOM 16151 N N . SER D 1 299 ? 41.643 7.629 67.562 1.00 18.46 323 SER D N 1
ATOM 16152 C CA . SER D 1 299 ? 41.490 8.779 68.474 1.00 18.46 323 SER D CA 1
ATOM 16153 C C . SER D 1 299 ? 42.088 8.444 69.844 1.00 26.21 323 SER D C 1
ATOM 16154 O O . SER D 1 299 ? 41.687 7.454 70.460 1.00 25.39 323 SER D O 1
ATOM 16157 N N . PHE D 1 300 ? 43.107 9.202 70.274 1.00 24.46 324 PHE D N 1
ATOM 16158 C CA . PHE D 1 300 ? 43.785 8.962 71.558 1.00 25.49 324 PHE D CA 1
ATOM 16159 C C . PHE D 1 300 ? 43.636 10.149 72.477 1.00 29.42 324 PHE D C 1
ATOM 16160 O O . PHE D 1 300 ? 44.236 11.204 72.220 1.00 24.14 324 PHE D O 1
ATOM 16168 N N . MET D 1 301 ? 42.799 9.993 73.528 1.00 30.90 325 MET D N 1
ATOM 16169 C CA . MET D 1 301 ? 42.561 11.047 74.509 1.00 34.03 325 MET D CA 1
ATOM 16170 C C . MET D 1 301 ? 43.859 11.429 75.246 1.00 33.81 325 MET D C 1
ATOM 16171 O O . MET D 1 301 ? 44.022 12.605 75.563 1.00 35.18 325 MET D O 1
ATOM 16176 N N . GLN D 1 302 ? 44.831 10.499 75.339 1.00 26.62 326 GLN D N 1
ATOM 16177 C CA . GLN D 1 302 ? 46.135 10.732 75.967 1.00 26.91 326 GLN D CA 1
ATOM 16178 C C . GLN D 1 302 ? 47.095 11.592 75.151 1.00 28.42 326 GLN D C 1
ATOM 16179 O O . GLN D 1 302 ? 48.110 12.046 75.703 1.00 27.85 326 GLN D O 1
ATOM 16185 N N . LEU D 1 303 ? 46.814 11.794 73.833 1.00 22.00 327 LEU D N 1
ATOM 16186 C CA . LEU D 1 303 ? 47.684 12.629 73.004 1.00 22.07 327 LEU D CA 1
ATOM 16187 C C . LEU D 1 303 ? 47.155 14.033 72.777 1.00 23.98 327 LEU D C 1
ATOM 16188 O O . LEU D 1 303 ? 47.765 14.788 72.034 1.00 23.73 327 LEU D O 1
ATOM 16193 N N . GLY D 1 304 ? 46.039 14.372 73.409 1.00 20.33 328 GLY D N 1
ATOM 16194 C CA . GLY D 1 304 ? 45.495 15.726 73.367 1.00 21.00 328 GLY D CA 1
ATOM 16195 C C . GLY D 1 304 ? 46.385 16.667 74.160 1.00 25.57 328 GLY D C 1
ATOM 16196 O O . GLY D 1 304 ? 47.112 16.222 75.046 1.00 24.52 328 GLY D O 1
ATOM 16197 N N . MET D 1 305 ? 46.337 17.966 73.863 1.00 24.16 329 MET D N 1
ATOM 16198 C CA . MET D 1 305 ? 47.165 18.983 74.535 1.00 25.53 329 MET D CA 1
ATOM 16199 C C . MET D 1 305 ? 47.043 18.955 76.062 1.00 26.46 329 MET D C 1
ATOM 16200 O O . MET D 1 305 ? 48.064 18.894 76.736 1.00 24.14 329 MET D O 1
ATOM 16205 N N . ALA D 1 306 ? 45.803 18.912 76.597 1.00 23.08 330 ALA D N 1
ATOM 16206 C CA . ALA D 1 306 ? 45.534 18.885 78.036 1.00 22.98 330 ALA D CA 1
ATOM 16207 C C . ALA D 1 306 ? 45.850 17.530 78.672 1.00 25.52 330 ALA D C 1
ATOM 16208 O O . ALA D 1 306 ? 46.630 17.485 79.630 1.00 24.86 330 ALA D O 1
ATOM 16210 N N . SER D 1 307 ? 45.280 16.427 78.144 1.00 19.50 331 SER D N 1
ATOM 16211 C CA . SER D 1 307 ? 45.563 15.097 78.703 1.00 19.88 331 SER D CA 1
ATOM 16212 C C . SER D 1 307 ? 47.031 14.676 78.602 1.00 24.58 331 SER D C 1
ATOM 16213 O O . SER D 1 307 ? 47.534 14.108 79.570 1.00 24.84 331 SER D O 1
ATOM 16216 N N . SER D 1 308 ? 47.739 14.997 77.483 1.00 20.94 332 SER D N 1
ATOM 16217 C CA . SER D 1 308 ? 49.170 14.630 77.394 1.00 20.69 332 SER D CA 1
ATOM 16218 C C . SER D 1 308 ? 50.013 15.371 78.444 1.00 23.76 332 SER D C 1
ATOM 16219 O O . SER D 1 308 ? 50.915 14.766 79.019 1.00 23.88 332 SER D O 1
ATOM 16222 N N . ALA D 1 309 ? 49.677 16.649 78.732 1.00 20.24 333 ALA D N 1
ATOM 16223 C CA . ALA D 1 309 ? 50.397 17.472 79.723 1.00 20.96 333 ALA D CA 1
ATOM 16224 C C . ALA D 1 309 ? 50.318 16.857 81.114 1.00 23.80 333 ALA D C 1
ATOM 16225 O O . ALA D 1 309 ? 51.347 16.725 81.778 1.00 23.37 333 ALA D O 1
ATOM 16227 N N . GLY D 1 310 ? 49.111 16.448 81.513 1.00 19.79 334 GLY D N 1
ATOM 16228 C CA . GLY D 1 310 ? 48.849 15.836 82.818 1.00 19.34 334 GLY D CA 1
ATOM 16229 C C . GLY D 1 310 ? 49.508 14.486 82.979 1.00 22.72 334 GLY D C 1
ATOM 16230 O O . GLY D 1 310 ? 50.173 14.239 83.987 1.00 21.60 334 GLY D O 1
ATOM 16231 N N . LEU D 1 311 ? 49.363 13.612 81.953 1.00 19.52 335 LEU D N 1
ATOM 16232 C CA . LEU D 1 311 ? 49.956 12.271 81.969 1.00 19.30 335 LEU D CA 1
ATOM 16233 C C . LEU D 1 311 ? 51.502 12.337 81.940 1.00 20.83 335 LEU D C 1
ATOM 16234 O O . LEU D 1 311 ? 52.150 11.575 82.644 1.00 20.95 335 LEU D O 1
ATOM 16239 N N . PHE D 1 312 ? 52.070 13.257 81.140 1.00 18.33 336 PHE D N 1
ATOM 16240 C CA . PHE D 1 312 ? 53.512 13.439 81.028 1.00 18.98 336 PHE D CA 1
ATOM 16241 C C . PHE D 1 312 ? 54.120 13.732 82.403 1.00 24.18 336 PHE D C 1
ATOM 16242 O O . PHE D 1 312 ? 55.089 13.070 82.775 1.00 24.44 336 PHE D O 1
ATOM 16250 N N . LEU D 1 313 ? 53.521 14.679 83.169 1.00 20.72 337 LEU D N 1
ATOM 16251 C CA . LEU D 1 313 ? 53.992 15.066 84.509 1.00 20.81 337 LEU D CA 1
ATOM 16252 C C . LEU D 1 313 ? 53.853 13.932 85.502 1.00 24.56 337 LEU D C 1
ATOM 16253 O O . LEU D 1 313 ? 54.776 13.682 86.286 1.00 24.38 337 LEU D O 1
ATOM 16258 N N . LYS D 1 314 ? 52.695 13.249 85.475 1.00 20.87 338 LYS D N 1
ATOM 16259 C CA . LYS D 1 314 ? 52.381 12.122 86.356 1.00 19.98 338 LYS D CA 1
ATOM 16260 C C . LYS D 1 314 ? 53.423 11.018 86.203 1.00 25.31 338 LYS D C 1
ATOM 16261 O O . LYS D 1 314 ? 53.944 10.540 87.197 1.00 26.53 338 LYS D O 1
ATOM 16267 N N . GLU D 1 315 ? 53.752 10.648 84.960 1.00 21.35 339 GLU D N 1
ATOM 16268 C CA . GLU D 1 315 ? 54.735 9.613 84.656 1.00 21.31 339 GLU D CA 1
ATOM 16269 C C . GLU D 1 315 ? 56.184 10.097 84.825 1.00 24.93 339 GLU D C 1
ATOM 16270 O O . GLU D 1 315 ? 56.986 9.359 85.379 1.00 24.34 339 GLU D O 1
ATOM 16276 N N . LEU D 1 316 ? 56.544 11.292 84.296 1.00 22.09 340 LEU D N 1
ATOM 16277 C CA . LEU D 1 316 ? 57.924 11.797 84.421 1.00 22.89 340 LEU D CA 1
ATOM 16278 C C . LEU D 1 316 ? 58.296 11.983 85.892 1.00 25.84 340 LEU D C 1
ATOM 16279 O O . LEU D 1 316 ? 59.357 11.533 86.321 1.00 25.08 340 LEU D O 1
ATOM 16284 N N . CYS D 1 317 ? 57.408 12.643 86.659 1.00 22.69 341 CYS D N 1
ATOM 16285 C CA . CYS D 1 317 ? 57.676 12.951 88.060 1.00 24.04 341 CYS D CA 1
ATOM 16286 C C . CYS D 1 317 ? 57.517 11.813 89.052 1.00 28.89 341 CYS D C 1
ATOM 16287 O O . CYS D 1 317 ? 57.602 12.050 90.258 1.00 29.53 341 CYS D O 1
ATOM 16290 N N . SER D 1 318 ? 57.349 10.565 88.537 1.00 25.14 342 SER D N 1
ATOM 16291 C CA . SER D 1 318 ? 57.317 9.320 89.316 1.00 26.02 342 SER D CA 1
ATOM 16292 C C . SER D 1 318 ? 58.461 8.362 88.862 1.00 32.30 342 SER D C 1
ATOM 16293 O O . SER D 1 318 ? 58.523 7.204 89.286 1.00 32.88 342 SER D O 1
ATOM 16296 N N . ASN D 1 319 ? 59.394 8.886 88.039 1.00 28.81 343 ASN D N 1
ATOM 16297 C CA . ASN D 1 319 ? 60.591 8.215 87.525 1.00 28.70 343 ASN D CA 1
ATOM 16298 C C . ASN D 1 319 ? 61.788 8.719 88.363 1.00 34.11 343 ASN D C 1
ATOM 16299 O O . ASN D 1 319 ? 62.010 9.930 88.429 1.00 33.76 343 ASN D O 1
ATOM 16304 N N . ASP D 1 320 ? 62.566 7.793 88.986 1.00 32.51 344 ASP D N 1
ATOM 16305 C CA . ASP D 1 320 ? 63.733 8.128 89.833 1.00 33.86 344 ASP D CA 1
ATOM 16306 C C . ASP D 1 320 ? 64.825 8.952 89.156 1.00 36.71 344 ASP D C 1
ATOM 16307 O O . ASP D 1 320 ? 65.518 9.699 89.845 1.00 35.68 344 ASP D O 1
ATOM 16312 N N . GLU D 1 321 ? 64.970 8.835 87.812 1.00 33.81 345 GLU D N 1
ATOM 16313 C CA . GLU D 1 321 ? 65.948 9.600 87.017 1.00 34.06 345 GLU D CA 1
ATOM 16314 C C . GLU D 1 321 ? 65.617 11.106 87.076 1.00 34.63 345 GLU D C 1
ATOM 16315 O O . GLU D 1 321 ? 66.519 11.931 86.973 1.00 34.27 345 GLU D O 1
ATOM 16321 N N . PHE D 1 322 ? 64.312 11.453 87.206 1.00 29.29 346 PHE D N 1
ATOM 16322 C CA . PHE D 1 322 ? 63.849 12.840 87.147 1.00 27.64 346 PHE D CA 1
ATOM 16323 C C . PHE D 1 322 ? 63.419 13.461 88.463 1.00 30.74 346 PHE D C 1
ATOM 16324 O O . PHE D 1 322 ? 63.447 14.684 88.585 1.00 30.40 346 PHE D O 1
ATOM 16332 N N . LEU D 1 323 ? 62.982 12.637 89.414 1.00 26.47 347 LEU D N 1
ATOM 16333 C CA . LEU D 1 323 ? 62.552 13.116 90.717 1.00 26.38 347 LEU D CA 1
ATOM 16334 C C . LEU D 1 323 ? 63.607 12.784 91.753 1.00 32.05 347 LEU D C 1
ATOM 16335 O O . LEU D 1 323 ? 63.955 11.616 91.922 1.00 31.84 347 LEU D O 1
ATOM 16340 N N . GLN D 1 324 ? 64.108 13.821 92.442 1.00 30.60 348 GLN D N 1
ATOM 16341 C CA . GLN D 1 324 ? 65.128 13.718 93.478 1.00 32.69 348 GLN D CA 1
ATOM 16342 C C . GLN D 1 324 ? 64.891 14.799 94.509 1.00 36.16 348 GLN D C 1
ATOM 16343 O O . GLN D 1 324 ? 64.869 15.980 94.158 1.00 35.87 348 GLN D O 1
ATOM 16349 N N . GLY D 1 325 ? 64.701 14.386 95.762 1.00 33.21 349 GLY D N 1
ATOM 16350 C CA . GLY D 1 325 ? 64.450 15.286 96.884 1.00 32.67 349 GLY D CA 1
ATOM 16351 C C . GLY D 1 325 ? 63.299 16.255 96.678 1.00 34.23 349 GLY D C 1
ATOM 16352 O O . GLY D 1 325 ? 63.461 17.456 96.902 1.00 34.44 349 GLY D O 1
ATOM 16353 N N . GLY D 1 326 ? 62.164 15.749 96.182 1.00 29.56 350 GLY D N 1
ATOM 16354 C CA . GLY D 1 326 ? 60.977 16.566 95.936 1.00 27.98 350 GLY D CA 1
ATOM 16355 C C . GLY D 1 326 ? 61.048 17.494 94.738 1.00 29.91 350 GLY D C 1
ATOM 16356 O O . GLY D 1 326 ? 60.092 18.224 94.473 1.00 28.98 350 GLY D O 1
ATOM 16357 N N . ILE D 1 327 ? 62.158 17.475 93.990 1.00 26.72 351 ILE D N 1
ATOM 16358 C CA . ILE D 1 327 ? 62.283 18.316 92.795 1.00 27.00 351 ILE D CA 1
ATOM 16359 C C . ILE D 1 327 ? 62.212 17.435 91.539 1.00 29.15 351 ILE D C 1
ATOM 16360 O O . ILE D 1 327 ? 62.998 16.505 91.392 1.00 28.69 351 ILE D O 1
ATOM 16365 N N . CYS D 1 328 ? 61.279 17.744 90.645 1.00 25.39 352 CYS D N 1
ATOM 16366 C CA . CYS D 1 328 ? 61.149 17.031 89.378 1.00 25.93 352 CYS D CA 1
ATOM 16367 C C . CYS D 1 328 ? 61.851 17.848 88.281 1.00 30.02 352 CYS D C 1
ATOM 16368 O O . CYS D 1 328 ? 61.471 18.995 88.023 1.00 30.22 352 CYS D O 1
ATOM 16371 N N . SER D 1 329 ? 62.913 17.285 87.696 1.00 26.99 353 SER D N 1
ATOM 16372 C CA . SER D 1 329 ? 63.659 17.942 86.622 1.00 28.35 353 SER D CA 1
ATOM 16373 C C . SER D 1 329 ? 62.990 17.626 85.277 1.00 32.85 353 SER D C 1
ATOM 16374 O O . SER D 1 329 ? 63.116 16.509 84.768 1.00 32.43 353 SER D O 1
ATOM 16377 N N . ASN D 1 330 ? 62.190 18.582 84.764 1.00 29.18 354 ASN D N 1
ATOM 16378 C CA . ASN D 1 330 ? 61.452 18.411 83.521 1.00 27.47 354 ASN D CA 1
ATOM 16379 C C . ASN D 1 330 ? 62.261 18.888 82.303 1.00 30.70 354 ASN D C 1
ATOM 16380 O O . ASN D 1 330 ? 62.485 20.087 82.143 1.00 31.22 354 ASN D O 1
ATOM 16385 N N . PRO D 1 331 ? 62.714 17.957 81.435 1.00 26.56 355 PRO D N 1
ATOM 16386 C CA . PRO D 1 331 ? 63.526 18.368 80.273 1.00 26.52 355 PRO D CA 1
ATOM 16387 C C . PRO D 1 331 ? 62.754 19.059 79.133 1.00 30.68 355 PRO D C 1
ATOM 16388 O O . PRO D 1 331 ? 63.387 19.627 78.233 1.00 29.20 355 PRO D O 1
ATOM 16392 N N . CYS D 1 332 ? 61.402 19.045 79.193 1.00 27.49 356 CYS D N 1
ATOM 16393 C CA . CYS D 1 332 ? 60.540 19.694 78.201 1.00 27.76 356 CYS D CA 1
ATOM 16394 C C . CYS D 1 332 ? 60.278 21.162 78.570 1.00 31.62 356 CYS D C 1
ATOM 16395 O O . CYS D 1 332 ? 59.737 21.913 77.750 1.00 31.81 356 CYS D O 1
ATOM 16398 N N . LEU D 1 333 ? 60.649 21.575 79.797 1.00 26.82 357 LEU D N 1
ATOM 16399 C CA . LEU D 1 333 ? 60.429 22.953 80.237 1.00 26.22 357 LEU D CA 1
ATOM 16400 C C . LEU D 1 333 ? 61.718 23.743 80.188 1.00 31.15 357 LEU D C 1
ATOM 16401 O O . LEU D 1 333 ? 62.796 23.173 80.389 1.00 30.51 357 LEU D O 1
ATOM 16406 N N . PHE D 1 334 ? 61.619 25.056 79.899 1.00 29.32 358 PHE D N 1
ATOM 16407 C CA . PHE D 1 334 ? 62.788 25.934 79.792 1.00 30.37 358 PHE D CA 1
ATOM 16408 C C . PHE D 1 334 ? 63.552 26.058 81.093 1.00 35.03 358 PHE D C 1
ATOM 16409 O O . PHE D 1 334 ? 62.957 25.985 82.169 1.00 33.00 358 PHE D O 1
ATOM 16417 N N . LYS D 1 335 ? 64.871 26.299 80.987 1.00 35.34 359 LYS D N 1
ATOM 16418 C CA . LYS D 1 335 ? 65.734 26.571 82.130 1.00 37.04 359 LYS D CA 1
ATOM 16419 C C . LYS D 1 335 ? 65.263 27.917 82.696 1.00 42.01 359 LYS D C 1
ATOM 16420 O O . LYS D 1 335 ? 64.962 28.828 81.917 1.00 41.60 359 LYS D O 1
ATOM 16426 N N . GLY D 1 336 ? 65.137 28.000 84.021 1.00 38.03 360 GLY D N 1
ATOM 16427 C CA . GLY D 1 336 ? 64.654 29.200 84.692 1.00 38.37 360 GLY D CA 1
ATOM 16428 C C . GLY D 1 336 ? 63.159 29.186 84.958 1.00 40.68 360 GLY D C 1
ATOM 16429 O O . GLY D 1 336 ? 62.631 30.109 85.594 1.00 41.55 360 GLY D O 1
ATOM 16430 N N . PHE D 1 337 ? 62.463 28.145 84.473 1.00 34.23 361 PHE D N 1
ATOM 16431 C CA . PHE D 1 337 ? 61.023 27.985 84.679 1.00 31.66 361 PHE D CA 1
ATOM 16432 C C . PHE D 1 337 ? 60.779 27.058 85.847 1.00 33.89 361 PHE D C 1
ATOM 16433 O O . PHE D 1 337 ? 61.390 25.990 85.939 1.00 31.77 361 PHE D O 1
ATOM 16441 N N . GLN D 1 338 ? 59.816 27.440 86.693 1.00 30.11 362 GLN D N 1
ATOM 16442 C CA . GLN D 1 338 ? 59.437 26.678 87.854 1.00 29.36 362 GLN D CA 1
ATOM 16443 C C . GLN D 1 338 ? 57.946 26.747 88.091 1.00 32.16 362 GLN D C 1
ATOM 16444 O O . GLN D 1 338 ? 57.323 27.781 87.862 1.00 32.98 362 GLN D O 1
ATOM 16450 N N . GLN D 1 339 ? 57.384 25.643 88.586 1.00 26.33 363 GLN D N 1
ATOM 16451 C CA . GLN D 1 339 ? 55.974 25.544 88.932 1.00 25.11 363 GLN D CA 1
ATOM 16452 C C . GLN D 1 339 ? 55.799 24.522 90.048 1.00 31.78 363 GLN D C 1
ATOM 16453 O O . GLN D 1 339 ? 56.669 23.661 90.246 1.00 31.50 363 GLN D O 1
ATOM 16459 N N . SER D 1 340 ? 54.659 24.613 90.761 1.00 29.24 364 SER D N 1
ATOM 16460 C CA . SER D 1 340 ? 54.251 23.673 91.802 1.00 29.27 364 SER D CA 1
ATOM 16461 C C . SER D 1 340 ? 54.063 22.301 91.146 1.00 31.85 364 SER D C 1
ATOM 16462 O O . SER D 1 340 ? 53.703 22.209 89.960 1.00 30.62 364 SER D O 1
ATOM 16465 N N . CYS D 1 341 ? 54.353 21.242 91.894 1.00 28.24 365 CYS D N 1
ATOM 16466 C CA . CYS D 1 341 ? 54.254 19.894 91.355 1.00 27.50 365 CYS D CA 1
ATOM 16467 C C . CYS D 1 341 ? 52.860 19.276 91.415 1.00 31.77 365 CYS D C 1
ATOM 16468 O O . CYS D 1 341 ? 52.487 18.631 92.397 1.00 33.25 365 CYS D O 1
ATOM 16471 N N . SER D 1 342 ? 52.100 19.467 90.342 1.00 26.10 366 SER D N 1
ATOM 16472 C CA . SER D 1 342 ? 50.767 18.889 90.153 1.00 24.88 366 SER D CA 1
ATOM 16473 C C . SER D 1 342 ? 50.409 19.033 88.693 1.00 23.92 366 SER D C 1
ATOM 16474 O O . SER D 1 342 ? 51.058 19.796 87.961 1.00 22.87 366 SER D O 1
ATOM 16477 N N . ALA D 1 343 ? 49.359 18.331 88.271 1.00 19.68 367 ALA D N 1
ATOM 16478 C CA . ALA D 1 343 ? 48.887 18.424 86.892 1.00 17.82 367 ALA D CA 1
ATOM 16479 C C . ALA D 1 343 ? 47.829 19.525 86.731 1.00 20.56 367 ALA D C 1
ATOM 16480 O O . ALA D 1 343 ? 47.113 19.539 85.742 1.00 18.76 367 ALA D O 1
ATOM 16482 N N . GLY D 1 344 ? 47.724 20.426 87.704 1.00 19.91 368 GLY D N 1
ATOM 16483 C CA . GLY D 1 344 ? 46.767 21.523 87.623 1.00 21.06 368 GLY D CA 1
ATOM 16484 C C . GLY D 1 344 ? 47.032 22.468 86.458 1.00 26.94 368 GLY D C 1
ATOM 16485 O O . GLY D 1 344 ? 48.174 22.590 86.000 1.00 26.22 368 GLY D O 1
ATOM 16486 N N . GLU D 1 345 ? 45.974 23.122 85.949 1.00 26.07 369 GLU D N 1
ATOM 16487 C CA . GLU D 1 345 ? 46.086 24.119 84.871 1.00 26.77 369 GLU D CA 1
ATOM 16488 C C . GLU D 1 345 ? 47.088 25.200 85.302 1.00 29.10 369 GLU D C 1
ATOM 16489 O O . GLU D 1 345 ? 47.038 25.660 86.443 1.00 27.46 369 GLU D O 1
ATOM 16495 N N . VAL D 1 346 ? 48.034 25.535 84.405 1.00 26.21 370 VAL D N 1
ATOM 16496 C CA . VAL D 1 346 ? 49.094 26.507 84.650 1.00 27.03 370 VAL D CA 1
ATOM 16497 C C . VAL D 1 346 ? 48.747 27.857 84.023 1.00 32.38 370 VAL D C 1
ATOM 16498 O O . VAL D 1 346 ? 48.314 27.922 82.869 1.00 30.12 370 VAL D O 1
ATOM 16502 N N . GLU D 1 347 ? 48.974 28.929 84.780 1.00 32.28 371 GLU D N 1
ATOM 16503 C CA . GLU D 1 347 ? 48.771 30.295 84.304 1.00 34.52 371 GLU D CA 1
ATOM 16504 C C . GLU D 1 347 ? 50.081 31.049 84.519 1.00 38.58 371 GLU D C 1
ATOM 16505 O O . GLU D 1 347 ? 50.526 31.203 85.668 1.00 36.55 371 GLU D O 1
ATOM 16511 N N . VAL D 1 348 ? 50.707 31.501 83.418 1.00 37.11 372 VAL D N 1
ATOM 16512 C CA . VAL D 1 348 ? 51.942 32.281 83.513 1.00 39.44 372 VAL D CA 1
ATOM 16513 C C . VAL D 1 348 ? 51.514 33.733 83.830 1.00 46.19 372 VAL D C 1
ATOM 16514 O O . VAL D 1 348 ? 50.883 34.397 82.999 1.00 46.50 372 VAL D O 1
ATOM 16518 N N . ARG D 1 349 ? 51.768 34.164 85.071 1.00 44.26 373 ARG D N 1
ATOM 16519 C CA . ARG D 1 349 ? 51.370 35.476 85.591 1.00 46.55 373 ARG D CA 1
ATOM 16520 C C . ARG D 1 349 ? 52.279 36.622 85.096 1.00 55.17 373 ARG D C 1
ATOM 16521 O O . ARG D 1 349 ? 53.486 36.399 84.907 1.00 54.46 373 ARG D O 1
ATOM 16529 N N . PRO D 1 350 ? 51.735 37.870 84.965 1.00 55.08 374 PRO D N 1
ATOM 16530 C CA . PRO D 1 350 ? 52.571 39.003 84.515 1.00 56.84 374 PRO D CA 1
ATOM 16531 C C . PRO D 1 350 ? 53.788 39.296 85.391 1.00 60.90 374 PRO D C 1
ATOM 16532 O O . PRO D 1 350 ? 54.794 39.778 84.866 1.00 62.18 374 PRO D O 1
ATOM 16536 N N . ASP D 1 351 ? 53.723 38.966 86.699 1.00 55.32 375 ASP D N 1
ATOM 16537 C CA . ASP D 1 351 ? 54.846 39.154 87.628 1.00 55.91 375 ASP D CA 1
ATOM 16538 C C . ASP D 1 351 ? 56.022 38.163 87.392 1.00 59.48 375 ASP D C 1
ATOM 16539 O O . ASP D 1 351 ? 57.053 38.252 88.068 1.00 60.10 375 ASP D O 1
ATOM 16544 N N . GLY D 1 352 ? 55.841 37.243 86.440 1.00 54.81 376 GLY D N 1
ATOM 16545 C CA . GLY D 1 352 ? 56.826 36.234 86.071 1.00 53.42 376 GLY D CA 1
ATOM 16546 C C . GLY D 1 352 ? 56.506 34.823 86.523 1.00 53.15 376 GLY D C 1
ATOM 16547 O O . GLY D 1 352 ? 56.918 33.866 85.865 1.00 51.73 376 GLY D O 1
ATOM 16548 N N . SER D 1 353 ? 55.791 34.682 87.661 1.00 47.85 377 SER D N 1
ATOM 16549 C CA . SER D 1 353 ? 55.442 33.394 88.279 1.00 45.21 377 SER D CA 1
ATOM 16550 C C . SER D 1 353 ? 54.458 32.504 87.493 1.00 46.08 377 SER D C 1
ATOM 16551 O O . SER D 1 353 ? 53.677 32.987 86.674 1.00 45.15 377 SER D O 1
ATOM 16554 N N . ALA D 1 354 ? 54.496 31.198 87.765 1.00 41.59 378 ALA D N 1
ATOM 16555 C CA . ALA D 1 354 ? 53.599 30.220 87.151 1.00 39.63 378 ALA D CA 1
ATOM 16556 C C . ALA D 1 354 ? 52.623 29.782 88.246 1.00 42.71 378 ALA D C 1
ATOM 16557 O O . ALA D 1 354 ? 53.045 29.306 89.302 1.00 42.92 378 ALA D O 1
ATOM 16559 N N . SER D 1 355 ? 51.333 30.072 88.046 1.00 37.27 379 SER D N 1
ATOM 16560 C CA . SER D 1 355 ? 50.276 29.775 89.011 1.00 34.93 379 SER D CA 1
ATOM 16561 C C . SER D 1 355 ? 49.622 28.471 88.611 1.00 33.84 379 SER D C 1
ATOM 16562 O O . SER D 1 355 ? 49.130 28.348 87.490 1.00 32.14 379 SER D O 1
ATOM 16565 N N . VAL D 1 356 ? 49.634 27.492 89.521 1.00 28.66 380 VAL D N 1
ATOM 16566 C CA . VAL D 1 356 ? 49.052 26.188 89.246 1.00 27.12 380 VAL D CA 1
ATOM 16567 C C . VAL D 1 356 ? 47.712 26.071 89.987 1.00 30.17 380 VAL D C 1
ATOM 16568 O O . VAL D 1 356 ? 47.676 26.093 91.214 1.00 28.66 380 VAL D O 1
ATOM 16572 N N . ASN D 1 357 ? 46.612 25.958 89.234 1.00 27.14 381 ASN D N 1
ATOM 16573 C CA . ASN D 1 357 ? 45.284 25.829 89.828 1.00 27.54 381 ASN D CA 1
ATOM 16574 C C . ASN D 1 357 ? 45.112 24.412 90.424 1.00 32.18 381 ASN D C 1
ATOM 16575 O O . ASN D 1 357 ? 45.141 23.426 89.682 1.00 30.13 381 ASN D O 1
ATOM 16580 N N . GLU D 1 358 ? 44.951 24.329 91.769 1.00 30.13 382 GLU D N 1
ATOM 16581 C CA . GLU D 1 358 ? 44.830 23.065 92.508 1.00 30.69 382 GLU D CA 1
ATOM 16582 C C . GLU D 1 358 ? 43.422 22.478 92.588 1.00 35.60 382 GLU D C 1
ATOM 16583 O O . GLU D 1 358 ? 43.255 21.352 93.065 1.00 35.37 382 GLU D O 1
ATOM 16589 N N . ASP D 1 359 ? 42.416 23.223 92.114 1.00 33.30 383 ASP D N 1
ATOM 16590 C CA . ASP D 1 359 ? 41.020 22.777 92.068 1.00 33.62 383 ASP D CA 1
ATOM 16591 C C . ASP D 1 359 ? 40.915 21.459 91.257 1.00 35.14 383 ASP D C 1
ATOM 16592 O O . ASP D 1 359 ? 41.535 21.350 90.196 1.00 31.87 383 ASP D O 1
ATOM 16597 N N . VAL D 1 360 ? 40.159 20.459 91.780 1.00 32.73 384 VAL D N 1
ATOM 16598 C CA . VAL D 1 360 ? 39.951 19.149 91.150 1.00 32.32 384 VAL D CA 1
ATOM 16599 C C . VAL D 1 360 ? 39.432 19.324 89.712 1.00 32.02 384 VAL D C 1
ATOM 16600 O O . VAL D 1 360 ? 39.861 18.603 88.807 1.00 29.99 384 VAL D O 1
ATOM 16604 N N . ARG D 1 361 ? 38.568 20.335 89.506 1.00 28.32 385 ARG D N 1
ATOM 16605 C CA . ARG D 1 361 ? 37.941 20.683 88.226 1.00 28.72 385 ARG D CA 1
ATOM 16606 C C . ARG D 1 361 ? 38.962 21.135 87.168 1.00 30.61 385 ARG D C 1
ATOM 16607 O O . ARG D 1 361 ? 38.716 20.995 85.970 1.00 28.46 385 ARG D O 1
ATOM 16615 N N . LYS D 1 362 ? 40.090 21.705 87.618 1.00 26.68 386 LYS D N 1
ATOM 16616 C CA . LYS D 1 362 ? 41.134 22.250 86.743 1.00 25.63 386 LYS D CA 1
ATOM 16617 C C . LYS D 1 362 ? 42.343 21.313 86.611 1.00 28.13 386 LYS D C 1
ATOM 16618 O O . LYS D 1 362 ? 43.385 21.730 86.106 1.00 28.31 386 LYS D O 1
ATOM 16624 N N . ASN D 1 363 ? 42.233 20.069 87.103 1.00 22.44 387 ASN D N 1
ATOM 16625 C CA . ASN D 1 363 ? 43.360 19.162 86.999 1.00 21.41 387 ASN D CA 1
ATOM 16626 C C . ASN D 1 363 ? 43.381 18.560 85.588 1.00 22.52 387 ASN D C 1
ATOM 16627 O O . ASN D 1 363 ? 42.379 18.013 85.146 1.00 21.67 387 ASN D O 1
ATOM 16632 N N . ARG D 1 364 ? 44.503 18.690 84.866 1.00 20.17 388 ARG D N 1
ATOM 16633 C CA . ARG D 1 364 ? 44.607 18.145 83.490 1.00 20.84 388 ARG D CA 1
ATOM 16634 C C . ARG D 1 364 ? 44.476 16.620 83.432 1.00 26.13 388 ARG D C 1
ATOM 16635 O O . ARG D 1 364 ? 44.166 16.062 82.376 1.00 26.68 388 ARG D O 1
ATOM 16643 N N . LEU D 1 365 ? 44.607 15.969 84.597 1.00 22.37 389 LEU D N 1
ATOM 16644 C CA . LEU D 1 365 ? 44.464 14.526 84.713 1.00 23.09 389 LEU D CA 1
ATOM 16645 C C . LEU D 1 365 ? 43.024 14.072 84.933 1.00 26.91 389 LEU D C 1
ATOM 16646 O O . LEU D 1 365 ? 42.781 12.865 84.867 1.00 25.33 389 LEU D O 1
ATOM 16651 N N . LYS D 1 366 ? 42.090 14.996 85.278 1.00 23.80 390 LYS D N 1
ATOM 16652 C CA . LYS D 1 366 ? 40.693 14.619 85.551 1.00 24.74 390 LYS D CA 1
ATOM 16653 C C . LYS D 1 366 ? 40.065 13.716 84.459 1.00 28.89 390 LYS D C 1
ATOM 16654 O O . LYS D 1 366 ? 39.628 12.633 84.830 1.00 28.80 390 LYS D O 1
ATOM 16660 N N . PRO D 1 367 ? 40.063 14.055 83.143 1.00 26.25 391 PRO D N 1
ATOM 16661 C CA . PRO D 1 367 ? 39.461 13.131 82.159 1.00 27.29 391 PRO D CA 1
ATOM 16662 C C . PRO D 1 367 ? 40.067 11.718 82.123 1.00 34.58 391 PRO D C 1
ATOM 16663 O O . PRO D 1 367 ? 39.302 10.746 82.093 1.00 33.49 391 PRO D O 1
ATOM 16667 N N . LEU D 1 368 ? 41.418 11.586 82.166 1.00 33.62 392 LEU D N 1
ATOM 16668 C CA . LEU D 1 368 ? 42.059 10.256 82.160 1.00 34.30 392 LEU D CA 1
ATOM 16669 C C . LEU D 1 368 ? 41.777 9.484 83.432 1.00 37.36 392 LEU D C 1
ATOM 16670 O O . LEU D 1 368 ? 41.525 8.274 83.368 1.00 37.38 392 LEU D O 1
ATOM 16675 N N . ALA D 1 369 ? 41.792 10.172 84.580 1.00 33.42 393 ALA D N 1
ATOM 16676 C CA . ALA D 1 369 ? 41.504 9.551 85.870 1.00 34.00 393 ALA D CA 1
ATOM 16677 C C . ALA D 1 369 ? 40.052 9.068 85.928 1.00 40.19 393 ALA D C 1
ATOM 16678 O O . ALA D 1 369 ? 39.807 7.974 86.442 1.00 42.25 393 ALA D O 1
ATOM 16680 N N . THR D 1 370 ? 39.107 9.842 85.333 1.00 34.91 394 THR D N 1
ATOM 16681 C CA . THR D 1 370 ? 37.683 9.477 85.279 1.00 34.67 394 THR D CA 1
ATOM 16682 C C . THR D 1 370 ? 37.537 8.186 84.455 1.00 36.57 394 THR D C 1
ATOM 16683 O O . THR D 1 370 ? 36.835 7.269 84.872 1.00 36.84 394 THR D O 1
ATOM 16687 N N . TYR D 1 371 ? 38.235 8.127 83.312 1.00 36.61 395 TYR D N 1
ATOM 16688 C CA . TYR D 1 371 ? 38.271 6.993 82.391 1.00 36.54 395 TYR D CA 1
ATOM 16689 C C . TYR D 1 371 ? 38.875 5.767 83.098 1.00 38.84 395 TYR D C 1
ATOM 16690 O O . TYR D 1 371 ? 38.292 4.680 83.043 1.00 39.10 395 TYR D O 1
ATOM 16699 N N . CYS D 1 372 ? 40.036 5.956 83.764 1.00 33.76 396 CYS D N 1
ATOM 16700 C CA . CYS D 1 372 ? 40.738 4.909 84.505 1.00 33.52 396 CYS D CA 1
ATOM 16701 C C . CYS D 1 372 ? 40.144 4.720 85.915 1.00 35.82 396 CYS D C 1
ATOM 16702 O O . CYS D 1 372 ? 40.763 5.039 86.944 1.00 31.76 396 CYS D O 1
ATOM 16705 N N . SER D 1 373 ? 38.916 4.192 85.927 1.00 33.75 397 SER D N 1
ATOM 16706 C CA . SER D 1 373 ? 38.141 3.878 87.120 1.00 35.45 397 SER D CA 1
ATOM 16707 C C . SER D 1 373 ? 37.601 2.444 86.995 1.00 41.69 397 SER D C 1
ATOM 16708 O O . SER D 1 373 ? 37.092 2.084 85.922 1.00 40.24 397 SER D O 1
ATOM 16711 N N . VAL D 1 374 ? 37.669 1.638 88.094 1.00 40.38 398 VAL D N 1
ATOM 16712 C CA . VAL D 1 374 ? 37.135 0.250 88.094 1.00 41.26 398 VAL D CA 1
ATOM 16713 C C . VAL D 1 374 ? 35.598 0.213 87.914 1.00 44.57 398 VAL D C 1
ATOM 16714 O O . VAL D 1 374 ? 35.023 -0.844 87.655 1.00 43.79 398 VAL D O 1
ATOM 16718 N N . ASN D 1 375 ? 34.956 1.386 88.034 1.00 41.36 399 ASN D N 1
ATOM 16719 C CA . ASN D 1 375 ? 33.519 1.572 87.880 1.00 42.22 399 ASN D CA 1
ATOM 16720 C C . ASN D 1 375 ? 33.170 1.845 86.427 1.00 45.41 399 ASN D C 1
ATOM 16721 O O . ASN D 1 375 ? 31.988 1.854 86.070 1.00 47.42 399 ASN D O 1
ATOM 16726 N N . ASN D 1 376 ? 34.200 2.056 85.584 1.00 37.99 400 ASN D N 1
ATOM 16727 C CA . ASN D 1 376 ? 34.001 2.275 84.159 1.00 36.88 400 ASN D CA 1
ATOM 16728 C C . ASN D 1 376 ? 33.858 0.899 83.453 1.00 39.27 400 ASN D C 1
ATOM 16729 O O . ASN D 1 376 ? 34.800 0.091 83.496 1.00 37.00 400 ASN D O 1
ATOM 16734 N N . PRO D 1 377 ? 32.699 0.626 82.780 1.00 36.21 401 PRO D N 1
ATOM 16735 C CA . PRO D 1 377 ? 32.555 -0.656 82.058 1.00 34.59 401 PRO D CA 1
ATOM 16736 C C . PRO D 1 377 ? 33.670 -0.897 81.025 1.00 36.38 401 PRO D C 1
ATOM 16737 O O . PRO D 1 377 ? 34.115 -2.044 80.870 1.00 34.86 401 PRO D O 1
ATOM 16741 N N . GLU D 1 378 ? 34.189 0.185 80.384 1.00 31.37 402 GLU D N 1
ATOM 16742 C CA . GLU D 1 378 ? 35.301 0.097 79.411 1.00 31.29 402 GLU D CA 1
ATOM 16743 C C . GLU D 1 378 ? 36.553 -0.570 80.035 1.00 33.97 402 GLU D C 1
ATOM 16744 O O . GLU D 1 378 ? 37.232 -1.376 79.376 1.00 34.54 402 GLU D O 1
ATOM 16750 N N . ILE D 1 379 ? 36.790 -0.302 81.328 1.00 27.74 403 ILE D N 1
ATOM 16751 C CA . ILE D 1 379 ? 37.891 -0.891 82.093 1.00 27.90 403 ILE D CA 1
ATOM 16752 C C . ILE D 1 379 ? 37.535 -2.266 82.702 1.00 31.78 403 ILE D C 1
ATOM 16753 O O . ILE D 1 379 ? 38.329 -3.207 82.579 1.00 31.38 403 ILE D O 1
ATOM 16758 N N . SER D 1 380 ? 36.383 -2.356 83.399 1.00 28.56 404 SER D N 1
ATOM 16759 C CA . SER D 1 380 ? 35.936 -3.575 84.093 1.00 29.44 404 SER D CA 1
ATOM 16760 C C . SER D 1 380 ? 35.663 -4.801 83.191 1.00 32.62 404 SER D C 1
ATOM 16761 O O . SER D 1 380 ? 35.970 -5.923 83.592 1.00 32.27 404 SER D O 1
ATOM 16764 N N . PHE D 1 381 ? 35.107 -4.581 81.982 1.00 30.06 405 PHE D N 1
ATOM 16765 C CA . PHE D 1 381 ? 34.757 -5.654 81.031 1.00 29.88 405 PHE D CA 1
ATOM 16766 C C . PHE D 1 381 ? 35.932 -6.525 80.522 1.00 34.16 405 PHE D C 1
ATOM 16767 O O . PHE D 1 381 ? 35.688 -7.666 80.135 1.00 34.12 405 PHE D O 1
ATOM 16775 N N . LYS D 1 382 ? 37.193 -6.004 80.529 1.00 30.97 406 LYS D N 1
ATOM 16776 C CA . LYS D 1 382 ? 38.400 -6.750 80.089 1.00 31.39 406 LYS D CA 1
ATOM 16777 C C . LYS D 1 382 ? 39.415 -6.851 81.245 1.00 35.65 406 LYS D C 1
ATOM 16778 O O . LYS D 1 382 ? 39.747 -5.824 81.828 1.00 34.27 406 LYS D O 1
ATOM 16784 N N . VAL D 1 383 ? 39.880 -8.082 81.592 1.00 32.34 407 VAL D N 1
ATOM 16785 C CA . VAL D 1 383 ? 40.827 -8.317 82.715 1.00 32.21 407 VAL D CA 1
ATOM 16786 C C . VAL D 1 383 ? 42.056 -7.380 82.687 1.00 34.98 407 VAL D C 1
ATOM 16787 O O . VAL D 1 383 ? 42.383 -6.775 83.715 1.00 33.43 407 VAL D O 1
ATOM 16791 N N . THR D 1 384 ? 42.733 -7.285 81.508 1.00 31.37 408 THR D N 1
ATOM 16792 C CA . THR D 1 384 ? 43.979 -6.504 81.299 1.00 30.92 408 THR D CA 1
ATOM 16793 C C . THR D 1 384 ? 43.852 -4.993 81.474 1.00 33.97 408 THR D C 1
ATOM 16794 O O . THR D 1 384 ? 44.820 -4.342 81.893 1.00 33.68 408 THR D O 1
ATOM 16798 N N . ASN D 1 385 ? 42.673 -4.430 81.123 1.00 29.32 409 ASN D N 1
ATOM 16799 C CA . ASN D 1 385 ? 42.404 -2.980 81.146 1.00 27.53 409 ASN D CA 1
ATOM 16800 C C . ASN D 1 385 ? 42.795 -2.234 82.420 1.00 31.43 409 ASN D C 1
ATOM 16801 O O . ASN D 1 385 ? 43.397 -1.161 82.310 1.00 31.63 409 ASN D O 1
ATOM 16806 N N . GLU D 1 386 ? 42.534 -2.816 83.607 1.00 28.50 410 GLU D N 1
ATOM 16807 C CA . GLU D 1 386 ? 42.899 -2.198 84.910 1.00 29.59 410 GLU D CA 1
ATOM 16808 C C . GLU D 1 386 ? 44.410 -1.988 85.022 1.00 34.92 410 GLU D C 1
ATOM 16809 O O . GLU D 1 386 ? 44.846 -0.868 85.274 1.00 34.47 410 GLU D O 1
ATOM 16815 N N . MET D 1 387 ? 45.200 -3.057 84.757 1.00 32.79 411 MET D N 1
ATOM 16816 C CA . MET D 1 387 ? 46.669 -3.085 84.761 1.00 33.67 411 MET D CA 1
ATOM 16817 C C . MET D 1 387 ? 47.207 -2.042 83.779 1.00 35.22 411 MET D C 1
ATOM 16818 O O . MET D 1 387 ? 48.134 -1.316 84.129 1.00 32.73 411 MET D O 1
ATOM 16823 N N . GLN D 1 388 ? 46.608 -1.959 82.554 1.00 31.91 412 GLN D N 1
ATOM 16824 C CA . GLN D 1 388 ? 47.008 -0.988 81.515 1.00 31.10 412 GLN D CA 1
ATOM 16825 C C . GLN D 1 388 ? 46.964 0.454 82.027 1.00 36.43 412 GLN D C 1
ATOM 16826 O O . GLN D 1 388 ? 47.919 1.215 81.827 1.00 36.74 412 GLN D O 1
ATOM 16832 N N . CYS D 1 389 ? 45.892 0.801 82.752 1.00 34.39 413 CYS D N 1
ATOM 16833 C CA . CYS D 1 389 ? 45.737 2.103 83.428 1.00 34.01 413 CYS D CA 1
ATOM 16834 C C . CYS D 1 389 ? 46.879 2.237 84.468 1.00 35.59 413 CYS D C 1
ATOM 16835 O O . CYS D 1 389 ? 47.663 3.178 84.400 1.00 33.97 413 CYS D O 1
ATOM 16838 N N . ARG D 1 390 ? 46.979 1.276 85.396 1.00 30.75 414 ARG D N 1
ATOM 16839 C CA . ARG D 1 390 ? 47.985 1.250 86.478 1.00 31.79 414 ARG D CA 1
ATOM 16840 C C . ARG D 1 390 ? 49.447 1.430 85.998 1.00 36.24 414 ARG D C 1
ATOM 16841 O O . ARG D 1 390 ? 50.234 2.122 86.657 1.00 34.23 414 ARG D O 1
ATOM 16849 N N . GLU D 1 391 ? 49.798 0.825 84.837 1.00 33.61 415 GLU D N 1
ATOM 16850 C CA . GLU D 1 391 ? 51.131 0.950 84.239 1.00 34.01 415 GLU D CA 1
ATOM 16851 C C . GLU D 1 391 ? 51.359 2.336 83.613 1.00 37.69 415 GLU D C 1
ATOM 16852 O O . GLU D 1 391 ? 52.504 2.730 83.398 1.00 37.68 415 GLU D O 1
ATOM 16858 N N . ASN D 1 392 ? 50.262 3.089 83.377 1.00 32.82 416 ASN D N 1
ATOM 16859 C CA . ASN D 1 392 ? 50.272 4.480 82.913 1.00 31.53 416 ASN D CA 1
ATOM 16860 C C . ASN D 1 392 ? 50.095 5.431 84.123 1.00 36.60 416 ASN D C 1
ATOM 16861 O O . ASN D 1 392 ? 49.643 6.563 83.955 1.00 36.03 416 ASN D O 1
ATOM 16866 N N . SER D 1 393 ? 50.475 4.964 85.351 1.00 33.95 417 SER D N 1
ATOM 16867 C CA . SER D 1 393 ? 50.451 5.756 86.602 1.00 34.25 417 SER D CA 1
ATOM 16868 C C . SER D 1 393 ? 49.075 6.296 87.036 1.00 40.20 417 SER D C 1
ATOM 16869 O O . SER D 1 393 ? 49.011 7.231 87.827 1.00 40.25 417 SER D O 1
ATOM 16872 N N . ILE D 1 394 ? 47.981 5.727 86.513 1.00 37.56 418 ILE D N 1
ATOM 16873 C CA . ILE D 1 394 ? 46.620 6.104 86.906 1.00 37.31 418 ILE D CA 1
ATOM 16874 C C . ILE D 1 394 ? 45.989 4.821 87.454 1.00 41.39 418 ILE D C 1
ATOM 16875 O O . ILE D 1 394 ? 45.567 3.948 86.687 1.00 40.65 418 ILE D O 1
ATOM 16880 N N . ASP D 1 395 ? 46.032 4.678 88.783 1.00 37.13 419 ASP D N 1
ATOM 16881 C CA . ASP D 1 395 ? 45.548 3.507 89.513 1.00 36.94 419 ASP D CA 1
ATOM 16882 C C . ASP D 1 395 ? 44.024 3.576 89.730 1.00 41.67 419 ASP D C 1
ATOM 16883 O O . ASP D 1 395 ? 43.573 4.357 90.563 1.00 39.40 419 ASP D O 1
ATOM 16888 N N . PRO D 1 396 ? 43.231 2.717 89.034 1.00 40.70 420 PRO D N 1
ATOM 16889 C CA . PRO D 1 396 ? 41.759 2.781 89.163 1.00 41.36 420 PRO D CA 1
ATOM 16890 C C . PRO D 1 396 ? 41.112 2.469 90.515 1.00 47.05 420 PRO D C 1
ATOM 16891 O O . PRO D 1 396 ? 39.953 2.845 90.716 1.00 47.66 420 PRO D O 1
ATOM 16895 N N . THR D 1 397 ? 41.830 1.799 91.432 1.00 44.16 421 THR D N 1
ATOM 16896 C CA . THR D 1 397 ? 41.274 1.462 92.750 1.00 45.07 421 THR D CA 1
ATOM 16897 C C . THR D 1 397 ? 41.368 2.638 93.753 1.00 51.42 421 THR D C 1
ATOM 16898 O O . THR D 1 397 ? 40.589 2.693 94.706 1.00 52.48 421 THR D O 1
ATOM 16902 N N . LYS D 1 398 ? 42.302 3.580 93.526 1.00 47.55 422 LYS D N 1
ATOM 16903 C CA . LYS D 1 398 ? 42.514 4.742 94.403 1.00 46.83 422 LYS D CA 1
ATOM 16904 C C . LYS D 1 398 ? 41.408 5.814 94.225 1.00 50.26 422 LYS D C 1
ATOM 16905 O O . LYS D 1 398 ? 40.896 5.938 93.109 1.00 50.33 422 LYS D O 1
ATOM 16911 N N . PRO D 1 399 ? 41.032 6.619 95.266 1.00 45.79 423 PRO D N 1
ATOM 16912 C CA . PRO D 1 399 ? 40.015 7.674 95.043 1.00 45.38 423 PRO D CA 1
ATOM 16913 C C . PRO D 1 399 ? 40.514 8.753 94.063 1.00 48.22 423 PRO D C 1
ATOM 16914 O O . PRO D 1 399 ? 41.724 8.836 93.831 1.00 46.58 423 PRO D O 1
ATOM 16918 N N . LEU D 1 400 ? 39.590 9.567 93.487 1.00 43.82 424 LEU D N 1
ATOM 16919 C CA . LEU D 1 400 ? 39.895 10.607 92.486 1.00 42.51 424 LEU D CA 1
ATOM 16920 C C . LEU D 1 400 ? 41.128 11.488 92.745 1.00 43.81 424 LEU D C 1
ATOM 16921 O O . LEU D 1 400 ? 42.068 11.442 91.955 1.00 41.96 424 LEU D O 1
ATOM 16926 N N . ALA D 1 401 ? 41.110 12.287 93.819 1.00 38.24 425 ALA D N 1
ATOM 16927 C CA . ALA D 1 401 ? 42.205 13.165 94.229 1.00 37.90 425 ALA D CA 1
ATOM 16928 C C . ALA D 1 401 ? 43.549 12.401 94.364 1.00 42.85 425 ALA D C 1
ATOM 16929 O O . ALA D 1 401 ? 44.567 12.876 93.868 1.00 43.21 425 ALA D O 1
ATOM 16931 N N . GLU D 1 402 ? 43.532 11.212 94.998 1.00 39.20 426 GLU D N 1
ATOM 16932 C CA . GLU D 1 402 ? 44.693 10.341 95.202 1.00 38.93 426 GLU D CA 1
ATOM 16933 C C . GLU D 1 402 ? 45.191 9.791 93.865 1.00 39.61 426 GLU D C 1
ATOM 16934 O O . GLU D 1 402 ? 46.402 9.651 93.671 1.00 38.21 426 GLU D O 1
ATOM 16940 N N . ARG D 1 403 ? 44.251 9.475 92.948 1.00 33.82 427 ARG D N 1
ATOM 16941 C CA . ARG D 1 403 ? 44.552 8.957 91.614 1.00 32.83 427 ARG D CA 1
ATOM 16942 C C . ARG D 1 403 ? 45.378 9.973 90.827 1.00 34.12 427 ARG D C 1
ATOM 16943 O O . ARG D 1 403 ? 46.183 9.583 89.978 1.00 32.46 427 ARG D O 1
ATOM 16951 N N . MET D 1 404 ? 45.129 11.275 91.084 1.00 30.11 428 MET D N 1
ATOM 16952 C CA . MET D 1 404 ? 45.736 12.401 90.357 1.00 28.65 428 MET D CA 1
ATOM 16953 C C . MET D 1 404 ? 47.014 12.962 90.968 1.00 30.88 428 MET D C 1
ATOM 16954 O O . MET D 1 404 ? 47.849 13.460 90.224 1.00 29.91 428 MET D O 1
ATOM 16959 N N . LYS D 1 405 ? 47.165 12.884 92.307 1.00 26.96 429 LYS D N 1
ATOM 16960 C CA . LYS D 1 405 ? 48.317 13.416 93.041 1.00 25.87 429 LYS D CA 1
ATOM 16961 C C . LYS D 1 405 ? 49.671 12.882 92.553 1.00 26.40 429 LYS D C 1
ATOM 16962 O O . LYS D 1 405 ? 49.848 11.675 92.346 1.00 24.16 429 LYS D O 1
ATOM 16968 N N . ILE D 1 406 ? 50.635 13.792 92.393 1.00 23.43 430 ILE D N 1
ATOM 16969 C CA . ILE D 1 406 ? 52.007 13.409 92.054 1.00 22.29 430 ILE D CA 1
ATOM 16970 C C . ILE D 1 406 ? 52.685 13.288 93.421 1.00 27.25 430 ILE D C 1
ATOM 16971 O O . ILE D 1 406 ? 52.907 14.300 94.078 1.00 26.46 430 ILE D O 1
ATOM 16976 N N . GLU D 1 407 ? 52.938 12.052 93.876 1.00 24.02 431 GLU D N 1
ATOM 16977 C CA . GLU D 1 407 ? 53.533 11.771 95.183 1.00 25.11 431 GLU D CA 1
ATOM 16978 C C . GLU D 1 407 ? 54.985 12.220 95.303 1.00 28.75 431 GLU D C 1
ATOM 16979 O O . GLU D 1 407 ? 55.728 12.218 94.312 1.00 27.25 431 GLU D O 1
ATOM 16985 N N . ASN D 1 408 ? 55.390 12.579 96.540 1.00 27.86 432 ASN D N 1
ATOM 16986 C CA . ASN D 1 408 ? 56.762 12.935 96.932 1.00 28.14 432 ASN D CA 1
ATOM 16987 C C . ASN D 1 408 ? 57.420 14.013 96.056 1.00 30.84 432 ASN D C 1
ATOM 16988 O O . ASN D 1 408 ? 58.634 13.967 95.799 1.00 30.82 432 ASN D O 1
ATOM 16993 N N . CYS D 1 409 ? 56.615 14.998 95.630 1.00 26.03 433 CYS D N 1
ATOM 16994 C CA . CYS D 1 409 ? 57.043 16.029 94.701 1.00 26.66 433 CYS D CA 1
ATOM 16995 C C . CYS D 1 409 ? 56.527 17.430 95.100 1.00 30.07 433 CYS D C 1
ATOM 16996 O O . CYS D 1 409 ? 55.317 17.653 95.234 1.00 27.88 433 CYS D O 1
ATOM 16999 N N . SER D 1 410 ? 57.467 18.369 95.250 1.00 26.00 434 SER D N 1
ATOM 17000 C CA . SER D 1 410 ? 57.216 19.745 95.656 1.00 25.62 434 SER D CA 1
ATOM 17001 C C . SER D 1 410 ? 57.104 20.689 94.467 1.00 28.83 434 SER D C 1
ATOM 17002 O O . SER D 1 410 ? 56.113 21.409 94.329 1.00 27.93 434 SER D O 1
ATOM 17005 N N . ILE D 1 411 ? 58.133 20.702 93.620 1.00 27.27 435 ILE D N 1
ATOM 17006 C CA . ILE D 1 411 ? 58.223 21.599 92.469 1.00 28.58 435 ILE D CA 1
ATOM 17007 C C . ILE D 1 411 ? 58.765 20.887 91.232 1.00 31.19 435 ILE D C 1
ATOM 17008 O O . ILE D 1 411 ? 59.442 19.861 91.334 1.00 29.95 435 ILE D O 1
ATOM 17013 N N . ILE D 1 412 ? 58.469 21.471 90.076 1.00 28.04 436 ILE D N 1
ATOM 17014 C CA . ILE D 1 412 ? 58.939 21.051 88.759 1.00 27.68 436 ILE D CA 1
ATOM 17015 C C . ILE D 1 412 ? 59.856 22.159 88.231 1.00 30.84 436 ILE D C 1
ATOM 17016 O O . ILE D 1 412 ? 59.447 23.327 88.168 1.00 29.87 436 ILE D O 1
ATOM 17021 N N . LYS D 1 413 ? 61.107 21.794 87.892 1.00 27.46 437 LYS D N 1
ATOM 17022 C CA . LYS D 1 413 ? 62.098 22.729 87.353 1.00 27.90 437 LYS D CA 1
ATOM 17023 C C . LYS D 1 413 ? 62.456 22.328 85.929 1.00 33.17 437 LYS D C 1
ATOM 17024 O O . LYS D 1 413 ? 62.729 21.154 85.664 1.00 32.58 437 LYS D O 1
ATOM 17030 N N . GLY D 1 414 ? 62.470 23.307 85.034 1.00 30.98 438 GLY D N 1
ATOM 17031 C CA . GLY D 1 414 ? 62.836 23.077 83.646 1.00 31.50 438 GLY D CA 1
ATOM 17032 C C . GLY D 1 414 ? 64.330 22.888 83.468 1.00 37.75 438 GLY D C 1
ATOM 17033 O O . GLY D 1 414 ? 65.128 23.590 84.099 1.00 38.55 438 GLY D O 1
ATOM 17034 N N . THR D 1 415 ? 64.722 21.927 82.614 1.00 34.36 439 THR D N 1
ATOM 17035 C CA . THR D 1 415 ? 66.135 21.676 82.315 1.00 35.34 439 THR D CA 1
ATOM 17036 C C . THR D 1 415 ? 66.480 21.985 80.846 1.00 40.09 439 THR D C 1
ATOM 17037 O O . THR D 1 415 ? 67.660 22.094 80.507 1.00 42.34 439 THR D O 1
ATOM 17041 N N . GLY D 1 416 ? 65.453 22.155 80.011 1.00 34.04 440 GLY D N 1
ATOM 17042 C CA . GLY D 1 416 ? 65.593 22.490 78.595 1.00 34.54 440 GLY D CA 1
ATOM 17043 C C . GLY D 1 416 ? 66.556 21.606 77.828 1.00 39.00 440 GLY D C 1
ATOM 17044 O O . GLY D 1 416 ? 67.531 22.096 77.258 1.00 39.69 440 GLY D O 1
ATOM 17045 N N . ASN D 1 417 ? 66.318 20.290 77.875 1.00 35.30 441 ASN D N 1
ATOM 17046 C CA . ASN D 1 417 ? 67.137 19.280 77.204 1.00 35.32 441 ASN D CA 1
ATOM 17047 C C . ASN D 1 417 ? 66.203 18.584 76.201 1.00 35.29 441 ASN D C 1
ATOM 17048 O O . ASN D 1 417 ? 65.455 17.672 76.563 1.00 32.03 441 ASN D O 1
ATOM 17053 N N . PHE D 1 418 ? 66.214 19.056 74.942 1.00 31.84 442 PHE D N 1
ATOM 17054 C CA . PHE D 1 418 ? 65.301 18.518 73.927 1.00 30.56 442 PHE D CA 1
ATOM 17055 C C . PHE D 1 418 ? 65.387 17.002 73.701 1.00 34.95 442 PHE D C 1
ATOM 17056 O O . PHE D 1 418 ? 64.349 16.350 73.591 1.00 33.79 442 PHE D O 1
ATOM 17064 N N . ASP D 1 419 ? 66.609 16.444 73.681 1.00 34.05 443 ASP D N 1
ATOM 17065 C CA . ASP D 1 419 ? 66.850 15.011 73.467 1.00 34.35 443 ASP D CA 1
ATOM 17066 C C . ASP D 1 419 ? 66.201 14.149 74.550 1.00 37.63 443 ASP D C 1
ATOM 17067 O O . ASP D 1 419 ? 65.514 13.173 74.220 1.00 37.19 443 ASP D O 1
ATOM 17072 N N . LYS D 1 420 ? 66.340 14.551 75.836 1.00 32.77 444 LYS D N 1
ATOM 17073 C CA . LYS D 1 420 ? 65.683 13.834 76.937 1.00 31.18 444 LYS D CA 1
ATOM 17074 C C . LYS D 1 420 ? 64.165 14.031 76.863 1.00 32.07 444 LYS D C 1
ATOM 17075 O O . LYS D 1 420 ? 63.406 13.087 77.117 1.00 28.47 444 LYS D O 1
ATOM 17081 N N . CYS D 1 421 ? 63.725 15.243 76.467 1.00 29.71 445 CYS D N 1
ATOM 17082 C CA . CYS D 1 421 ? 62.299 15.516 76.302 1.00 29.37 445 CYS D CA 1
ATOM 17083 C C . CYS D 1 421 ? 61.688 14.532 75.273 1.00 32.65 445 CYS D C 1
ATOM 17084 O O . CYS D 1 421 ? 60.639 13.952 75.552 1.00 30.33 445 CYS D O 1
ATOM 17087 N N . VAL D 1 422 ? 62.391 14.294 74.124 1.00 31.03 446 VAL D N 1
ATOM 17088 C CA . VAL D 1 422 ? 61.969 13.360 73.060 1.00 29.37 446 VAL D CA 1
ATOM 17089 C C . VAL D 1 422 ? 61.857 11.917 73.568 1.00 30.71 446 VAL D C 1
ATOM 17090 O O . VAL D 1 422 ? 60.806 11.306 73.380 1.00 28.36 446 VAL D O 1
ATOM 17094 N N . SER D 1 423 ? 62.917 11.380 74.232 1.00 28.71 447 SER D N 1
ATOM 17095 C CA . SER D 1 423 ? 62.922 9.996 74.753 1.00 28.25 447 SER D CA 1
ATOM 17096 C C . SER D 1 423 ? 61.804 9.711 75.783 1.00 30.00 447 SER D C 1
ATOM 17097 O O . SER D 1 423 ? 61.267 8.611 75.792 1.00 29.22 447 SER D O 1
ATOM 17100 N N . GLN D 1 424 ? 61.420 10.710 76.594 1.00 25.70 448 GLN D N 1
ATOM 17101 C CA . GLN D 1 424 ? 60.331 10.593 77.583 1.00 24.24 448 GLN D CA 1
ATOM 17102 C C . GLN D 1 424 ? 58.942 10.664 76.911 1.00 27.47 448 GLN D C 1
ATOM 17103 O O . GLN D 1 424 ? 58.092 9.804 77.155 1.00 25.75 448 GLN D O 1
ATOM 17109 N N . VAL D 1 425 ? 58.746 11.628 75.995 1.00 23.96 449 VAL D N 1
ATOM 17110 C CA . VAL D 1 425 ? 57.488 11.711 75.217 1.00 22.84 449 VAL D CA 1
ATOM 17111 C C . VAL D 1 425 ? 57.270 10.343 74.529 1.00 27.11 449 VAL D C 1
ATOM 17112 O O . VAL D 1 425 ? 56.173 9.785 74.596 1.00 25.75 449 VAL D O 1
ATOM 17116 N N . GLU D 1 426 ? 58.356 9.784 73.952 1.00 26.36 450 GLU D N 1
ATOM 17117 C CA . GLU D 1 426 ? 58.396 8.484 73.275 1.00 27.34 450 GLU D CA 1
ATOM 17118 C C . GLU D 1 426 ? 57.965 7.345 74.231 1.00 30.01 450 GLU D C 1
ATOM 17119 O O . GLU D 1 426 ? 57.019 6.633 73.921 1.00 28.84 450 GLU D O 1
ATOM 17125 N N . SER D 1 427 ? 58.601 7.216 75.415 1.00 27.30 451 SER D N 1
ATOM 17126 C CA . SER D 1 427 ? 58.236 6.159 76.371 1.00 27.11 451 SER D CA 1
ATOM 17127 C C . SER D 1 427 ? 56.907 6.386 77.121 1.00 28.57 451 SER D C 1
ATOM 17128 O O . SER D 1 427 ? 56.235 5.418 77.476 1.00 27.52 451 SER D O 1
ATOM 17131 N N . ILE D 1 428 ? 56.541 7.643 77.399 1.00 24.01 452 ILE D N 1
ATOM 17132 C CA . ILE D 1 428 ? 55.317 7.909 78.162 1.00 23.31 452 ILE D CA 1
ATOM 17133 C C . ILE D 1 428 ? 54.064 7.926 77.289 1.00 27.97 452 ILE D C 1
ATOM 17134 O O . ILE D 1 428 ? 53.064 7.274 77.622 1.00 27.54 452 ILE D O 1
ATOM 17139 N N . LEU D 1 429 ? 54.101 8.732 76.217 1.00 24.13 453 LEU D N 1
ATOM 17140 C CA . LEU D 1 429 ? 52.932 9.004 75.385 1.00 22.96 453 LEU D CA 1
ATOM 17141 C C . LEU D 1 429 ? 52.832 8.264 74.064 1.00 26.82 453 LEU D C 1
ATOM 17142 O O . LEU D 1 429 ? 51.739 7.818 73.717 1.00 26.32 453 LEU D O 1
ATOM 17147 N N . VAL D 1 430 ? 53.931 8.189 73.282 1.00 23.75 454 VAL D N 1
ATOM 17148 C CA . VAL D 1 430 ? 53.851 7.624 71.920 1.00 22.79 454 VAL D CA 1
ATOM 17149 C C . VAL D 1 430 ? 53.957 6.094 71.859 1.00 27.83 454 VAL D C 1
ATOM 17150 O O . VAL D 1 430 ? 53.149 5.448 71.181 1.00 24.98 454 VAL D O 1
ATOM 17154 N N . ALA D 1 431 ? 54.936 5.521 72.594 1.00 26.49 455 ALA D N 1
ATOM 17155 C CA . ALA D 1 431 ? 55.117 4.069 72.660 1.00 26.90 455 ALA D CA 1
ATOM 17156 C C . ALA D 1 431 ? 55.196 3.620 74.137 1.00 31.73 455 ALA D C 1
ATOM 17157 O O . ALA D 1 431 ? 56.253 3.157 74.562 1.00 30.60 455 ALA D O 1
ATOM 17159 N N . PRO D 1 432 ? 54.093 3.741 74.934 1.00 30.00 456 PRO D N 1
ATOM 17160 C CA . PRO D 1 432 ? 54.161 3.336 76.346 1.00 30.93 456 PRO D CA 1
ATOM 17161 C C . PRO D 1 432 ? 54.363 1.834 76.508 1.00 37.48 456 PRO D C 1
ATOM 17162 O O . PRO D 1 432 ? 53.938 1.083 75.625 1.00 38.12 456 PRO D O 1
ATOM 17166 N N . LYS D 1 433 ? 55.024 1.403 77.614 1.00 33.45 457 LYS D N 1
ATOM 17167 C CA . LYS D 1 433 ? 55.278 -0.019 77.896 1.00 34.67 457 LYS D CA 1
ATOM 17168 C C . LYS D 1 433 ? 53.978 -0.810 77.759 1.00 36.28 457 LYS D C 1
ATOM 17169 O O . LYS D 1 433 ? 53.978 -1.887 77.176 1.00 36.33 457 LYS D O 1
ATOM 17175 N N . LEU D 1 434 ? 52.884 -0.249 78.282 1.00 31.44 458 LEU D N 1
ATOM 17176 C CA . LEU D 1 434 ? 51.534 -0.783 78.211 1.00 31.01 458 LEU D CA 1
ATOM 17177 C C . LEU D 1 434 ? 50.659 0.360 77.748 1.00 34.73 458 LEU D C 1
ATOM 17178 O O . LEU D 1 434 ? 50.425 1.297 78.524 1.00 33.72 458 LEU D O 1
ATOM 17183 N N . PRO D 1 435 ? 50.138 0.323 76.500 1.00 30.19 459 PRO D N 1
ATOM 17184 C CA . PRO D 1 435 ? 49.216 1.390 76.085 1.00 27.87 459 PRO D CA 1
ATOM 17185 C C . PRO D 1 435 ? 47.908 1.244 76.844 1.00 29.45 459 PRO D C 1
ATOM 17186 O O . PRO D 1 435 ? 47.663 0.222 77.481 1.00 29.80 459 PRO D O 1
ATOM 17190 N N . LEU D 1 436 ? 47.092 2.283 76.798 1.00 25.24 460 LEU D N 1
ATOM 17191 C CA . LEU D 1 436 ? 45.767 2.334 77.393 1.00 24.66 460 LEU D CA 1
ATOM 17192 C C . LEU D 1 436 ? 44.796 1.470 76.547 1.00 27.67 460 LEU D C 1
ATOM 17193 O O . LEU D 1 436 ? 45.139 1.133 75.403 1.00 26.73 460 LEU D O 1
ATOM 17198 N N . PRO D 1 437 ? 43.621 1.053 77.081 1.00 24.13 461 PRO D N 1
ATOM 17199 C CA . PRO D 1 437 ? 42.718 0.173 76.300 1.00 24.67 461 PRO D CA 1
ATOM 17200 C C . PRO D 1 437 ? 42.264 0.718 74.949 1.00 28.94 461 PRO D C 1
ATOM 17201 O O . PRO D 1 437 ? 41.948 1.901 74.847 1.00 27.01 461 PRO D O 1
ATOM 17205 N N . ALA D 1 438 ? 42.209 -0.151 73.922 1.00 26.76 462 ALA D N 1
ATOM 17206 C CA . ALA D 1 438 ? 41.777 0.247 72.580 1.00 27.33 462 ALA D CA 1
ATOM 17207 C C . ALA D 1 438 ? 40.272 0.519 72.575 1.00 31.56 462 ALA D C 1
ATOM 17208 O O . ALA D 1 438 ? 39.527 -0.071 73.363 1.00 32.21 462 ALA D O 1
ATOM 17210 N N . ASN D 1 439 ? 39.845 1.441 71.709 1.00 27.39 463 ASN D N 1
ATOM 17211 C CA . ASN D 1 439 ? 38.455 1.844 71.533 1.00 26.49 463 ASN D CA 1
ATOM 17212 C C . ASN D 1 439 ? 37.960 1.169 70.252 1.00 28.72 463 ASN D C 1
ATOM 17213 O O . ASN D 1 439 ? 38.555 1.353 69.189 1.00 26.15 463 ASN D O 1
ATOM 17218 N N . ILE D 1 440 ? 36.889 0.368 70.362 1.00 26.57 464 ILE D N 1
ATOM 17219 C CA . ILE D 1 440 ? 36.338 -0.370 69.227 1.00 27.23 464 ILE D CA 1
ATOM 17220 C C . ILE D 1 440 ? 34.919 0.070 68.785 1.00 29.20 464 ILE D C 1
ATOM 17221 O O . ILE D 1 440 ? 34.185 -0.730 68.188 1.00 30.34 464 ILE D O 1
ATOM 17226 N N . GLU D 1 441 ? 34.563 1.351 69.029 1.00 20.94 465 GLU D N 1
ATOM 17227 C CA . GLU D 1 441 ? 33.314 1.966 68.552 1.00 20.60 465 GLU D CA 1
ATOM 17228 C C . GLU D 1 441 ? 33.364 1.959 67.008 1.00 24.71 465 GLU D C 1
ATOM 17229 O O . GLU D 1 441 ? 34.460 1.873 66.430 1.00 24.85 465 GLU D O 1
ATOM 17235 N N . ALA D 1 442 ? 32.202 2.072 66.343 1.00 21.72 466 ALA D N 1
ATOM 17236 C CA . ALA D 1 442 ? 32.117 2.030 64.882 1.00 21.31 466 ALA D CA 1
ATOM 17237 C C . ALA D 1 442 ? 33.056 2.983 64.121 1.00 22.98 466 ALA D C 1
ATOM 17238 O O . ALA D 1 442 ? 33.586 2.609 63.076 1.00 22.69 466 ALA D O 1
ATOM 17240 N N . ALA D 1 443 ? 33.277 4.199 64.641 1.00 18.19 467 ALA D N 1
ATOM 17241 C CA . ALA D 1 443 ? 34.123 5.212 63.983 1.00 16.44 467 ALA D CA 1
ATOM 17242 C C . ALA D 1 443 ? 35.620 4.988 64.209 1.00 18.33 467 ALA D C 1
ATOM 17243 O O . ALA D 1 443 ? 36.437 5.694 63.624 1.00 16.48 467 ALA D O 1
ATOM 17245 N N . SER D 1 444 ? 35.974 3.986 65.039 1.00 15.36 468 SER D N 1
ATOM 17246 C CA . SER D 1 444 ? 37.343 3.652 65.421 1.00 15.10 468 SER D CA 1
ATOM 17247 C C . SER D 1 444 ? 37.857 2.359 64.797 1.00 19.89 468 SER D C 1
ATOM 17248 O O . SER D 1 444 ? 37.160 1.339 64.820 1.00 20.17 468 SER D O 1
ATOM 17251 N N . SER D 1 445 ? 39.114 2.372 64.302 1.00 18.38 469 SER D N 1
ATOM 17252 C CA . SER D 1 445 ? 39.731 1.153 63.734 1.00 18.29 469 SER D CA 1
ATOM 17253 C C . SER D 1 445 ? 40.131 0.126 64.828 1.00 21.61 469 SER D C 1
ATOM 17254 O O . SER D 1 445 ? 40.285 -1.061 64.535 1.00 22.07 469 SER D O 1
ATOM 17257 N N . GLY D 1 446 ? 40.248 0.567 66.074 1.00 16.13 470 GLY D N 1
ATOM 17258 C CA . GLY D 1 446 ? 40.591 -0.351 67.160 1.00 17.92 470 GLY D CA 1
ATOM 17259 C C . GLY D 1 446 ? 42.073 -0.491 67.464 1.00 22.44 470 GLY D C 1
ATOM 17260 O O . GLY D 1 446 ? 42.489 -1.453 68.127 1.00 20.45 470 GLY D O 1
ATOM 17261 N N . PHE D 1 447 ? 42.881 0.495 67.025 1.00 18.46 471 PHE D N 1
ATOM 17262 C CA . PHE D 1 447 ? 44.310 0.529 67.336 1.00 17.85 471 PHE D CA 1
ATOM 17263 C C . PHE D 1 447 ? 44.515 1.015 68.779 1.00 22.68 471 PHE D C 1
ATOM 17264 O O . PHE D 1 447 ? 43.702 1.787 69.285 1.00 22.82 471 PHE D O 1
ATOM 17272 N N . GLU D 1 448 ? 45.620 0.592 69.422 1.00 20.36 472 GLU D N 1
ATOM 17273 C CA . GLU D 1 448 ? 45.961 0.971 70.800 1.00 20.64 472 GLU D CA 1
ATOM 17274 C C . GLU D 1 448 ? 47.101 2.001 70.943 1.00 25.78 472 GLU D C 1
ATOM 17275 O O . GLU D 1 448 ? 47.180 2.668 71.972 1.00 25.24 472 GLU D O 1
ATOM 17281 N N . SER D 1 449 ? 47.974 2.128 69.931 1.00 24.27 473 SER D N 1
ATOM 17282 C CA . SER D 1 449 ? 49.101 3.070 69.979 1.00 24.21 473 SER D CA 1
ATOM 17283 C C . SER D 1 449 ? 49.511 3.527 68.578 1.00 27.52 473 SER D C 1
ATOM 17284 O O . SER D 1 449 ? 49.249 2.815 67.616 1.00 25.43 473 SER D O 1
ATOM 17287 N N . VAL D 1 450 ? 50.213 4.688 68.481 1.00 26.24 474 VAL D N 1
ATOM 17288 C CA . VAL D 1 450 ? 50.784 5.243 67.238 1.00 26.38 474 VAL D CA 1
ATOM 17289 C C . VAL D 1 450 ? 51.781 4.222 66.644 1.00 30.82 474 VAL D C 1
ATOM 17290 O O . VAL D 1 450 ? 51.819 3.995 65.432 1.00 28.96 474 VAL D O 1
ATOM 17294 N N . ASP D 1 451 ? 52.599 3.624 67.518 1.00 30.61 475 ASP D N 1
ATOM 17295 C CA . ASP D 1 451 ? 53.582 2.607 67.186 1.00 32.56 475 ASP D CA 1
ATOM 17296 C C . ASP D 1 451 ? 52.969 1.478 66.320 1.00 34.34 475 ASP D C 1
ATOM 17297 O O . ASP D 1 451 ? 53.490 1.157 65.246 1.00 34.04 475 ASP D O 1
ATOM 17302 N N . GLN D 1 452 ? 51.825 0.940 66.766 1.00 28.44 476 GLN D N 1
ATOM 17303 C CA . GLN D 1 452 ? 51.090 -0.161 66.117 1.00 27.69 476 GLN D CA 1
ATOM 17304 C C . GLN D 1 452 ? 50.487 0.275 64.770 1.00 26.43 476 GLN D C 1
ATOM 17305 O O . GLN D 1 452 ? 50.487 -0.500 63.811 1.00 25.14 476 GLN D O 1
ATOM 17311 N N . VAL D 1 453 ? 49.999 1.525 64.697 1.00 21.24 477 VAL D N 1
ATOM 17312 C CA . VAL D 1 453 ? 49.388 2.089 63.488 1.00 20.51 477 VAL D CA 1
ATOM 17313 C C . VAL D 1 453 ? 50.387 1.991 62.311 1.00 25.88 477 VAL D C 1
ATOM 17314 O O . VAL D 1 453 ? 50.053 1.430 61.267 1.00 26.15 477 VAL D O 1
ATOM 17318 N N . PHE D 1 454 ? 51.606 2.522 62.487 1.00 22.86 478 PHE D N 1
ATOM 17319 C CA . PHE D 1 454 ? 52.598 2.520 61.403 1.00 23.28 478 PHE D CA 1
ATOM 17320 C C . PHE D 1 454 ? 53.311 1.187 61.136 1.00 28.74 478 PHE D C 1
ATOM 17321 O O . PHE D 1 454 ? 53.803 0.974 60.037 1.00 27.58 478 PHE D O 1
ATOM 17329 N N . ARG D 1 455 ? 53.286 0.255 62.105 1.00 29.51 479 ARG D N 1
ATOM 17330 C CA . ARG D 1 455 ? 53.871 -1.079 61.914 1.00 31.54 479 ARG D CA 1
ATOM 17331 C C . ARG D 1 455 ? 52.965 -1.934 61.017 1.00 37.81 479 ARG D C 1
ATOM 17332 O O . ARG D 1 455 ? 53.474 -2.613 60.119 1.00 40.90 479 ARG D O 1
ATOM 17340 N N . PHE D 1 456 ? 51.632 -1.885 61.237 1.00 32.06 480 PHE D N 1
ATOM 17341 C CA . PHE D 1 456 ? 50.669 -2.714 60.492 1.00 31.77 480 PHE D CA 1
ATOM 17342 C C . PHE D 1 456 ? 49.864 -2.048 59.438 1.00 33.03 480 PHE D C 1
ATOM 17343 O O . PHE D 1 456 ? 49.294 -2.738 58.581 1.00 33.70 480 PHE D O 1
ATOM 17351 N N . ALA D 1 457 ? 49.742 -0.716 59.505 1.00 26.82 481 ALA D N 1
ATOM 17352 C CA . ALA D 1 457 ? 48.876 -0.049 58.553 1.00 25.61 481 ALA D CA 1
ATOM 17353 C C . ALA D 1 457 ? 49.481 1.172 57.861 1.00 28.18 481 ALA D C 1
ATOM 17354 O O . ALA D 1 457 ? 48.733 2.042 57.437 1.00 26.61 481 ALA D O 1
ATOM 17356 N N . SER D 1 458 ? 50.815 1.221 57.695 1.00 24.68 482 SER D N 1
ATOM 17357 C CA . SER D 1 458 ? 51.476 2.343 57.012 1.00 23.75 482 SER D CA 1
ATOM 17358 C C . SER D 1 458 ? 50.928 2.532 55.585 1.00 27.68 482 SER D C 1
ATOM 17359 O O . SER D 1 458 ? 50.610 1.554 54.897 1.00 27.46 482 SER D O 1
ATOM 17362 N N . SER D 1 459 ? 50.822 3.794 55.154 1.00 22.48 483 SER D N 1
ATOM 17363 C CA . SER D 1 459 ? 50.279 4.156 53.847 1.00 21.38 483 SER D CA 1
ATOM 17364 C C . SER D 1 459 ? 51.185 5.145 53.111 1.00 23.27 483 SER D C 1
ATOM 17365 O O . SER D 1 459 ? 51.948 5.877 53.746 1.00 22.01 483 SER D O 1
ATOM 17368 N N . THR D 1 460 ? 51.066 5.193 51.773 1.00 21.28 484 THR D N 1
ATOM 17369 C CA . THR D 1 460 ? 51.799 6.140 50.924 1.00 21.07 484 THR D CA 1
ATOM 17370 C C . THR D 1 460 ? 50.962 7.429 50.736 1.00 25.51 484 THR D C 1
ATOM 17371 O O . THR D 1 460 ? 51.386 8.336 50.010 1.00 26.05 484 THR D O 1
ATOM 17375 N N . ALA D 1 461 ? 49.747 7.485 51.327 1.00 21.11 485 ALA D N 1
ATOM 17376 C CA . ALA D 1 461 ? 48.901 8.680 51.220 1.00 19.86 485 ALA D CA 1
ATOM 17377 C C . ALA D 1 461 ? 49.603 9.911 51.827 1.00 22.27 485 ALA D C 1
ATOM 17378 O O . ALA D 1 461 ? 50.242 9.803 52.889 1.00 21.11 485 ALA D O 1
ATOM 17380 N N . PRO D 1 462 ? 49.487 11.096 51.195 1.00 19.82 486 PRO D N 1
ATOM 17381 C CA . PRO D 1 462 ? 50.056 12.300 51.831 1.00 19.80 486 PRO D CA 1
ATOM 17382 C C . PRO D 1 462 ? 49.440 12.536 53.215 1.00 23.58 486 PRO D C 1
ATOM 17383 O O . PRO D 1 462 ? 48.296 12.126 53.455 1.00 22.50 486 PRO D O 1
ATOM 17387 N N . MET D 1 463 ? 50.212 13.126 54.139 1.00 21.62 487 MET D N 1
ATOM 17388 C CA . MET D 1 463 ? 49.738 13.404 55.510 1.00 21.84 487 MET D CA 1
ATOM 17389 C C . MET D 1 463 ? 49.768 14.892 55.822 1.00 23.21 487 MET D C 1
ATOM 17390 O O . MET D 1 463 ? 50.794 15.540 55.641 1.00 24.42 487 MET D O 1
ATOM 17395 N N . ILE D 1 464 ? 48.645 15.425 56.307 1.00 17.52 488 ILE D N 1
ATOM 17396 C CA . ILE D 1 464 ? 48.523 16.831 56.697 1.00 16.88 488 ILE D CA 1
ATOM 17397 C C . ILE D 1 464 ? 48.466 16.913 58.249 1.00 18.71 488 ILE D C 1
ATOM 17398 O O . ILE D 1 464 ? 47.620 16.277 58.869 1.00 17.59 488 ILE D O 1
ATOM 17403 N N . VAL D 1 465 ? 49.392 17.663 58.850 1.00 16.94 489 VAL D N 1
ATOM 17404 C CA . VAL D 1 465 ? 49.463 17.879 60.301 1.00 16.77 489 VAL D CA 1
ATOM 17405 C C . VAL D 1 465 ? 48.710 19.171 60.628 1.00 21.62 489 VAL D C 1
ATOM 17406 O O . VAL D 1 465 ? 48.986 20.209 60.032 1.00 21.57 489 VAL D O 1
ATOM 17410 N N . THR D 1 466 ? 47.730 19.091 61.545 1.00 19.72 490 THR D N 1
ATOM 17411 C CA . THR D 1 466 ? 46.857 20.215 61.913 1.00 21.00 490 THR D CA 1
ATOM 17412 C C . THR D 1 466 ? 46.746 20.330 63.444 1.00 24.56 490 THR D C 1
ATOM 17413 O O . THR D 1 466 ? 47.087 19.398 64.158 1.00 21.97 490 THR D O 1
ATOM 17417 N N . GLY D 1 467 ? 46.243 21.467 63.907 1.00 24.74 491 GLY D N 1
ATOM 17418 C CA . GLY D 1 467 ? 46.101 21.780 65.324 1.00 25.60 491 GLY D CA 1
ATOM 17419 C C . GLY D 1 467 ? 46.961 22.977 65.669 1.00 30.83 491 GLY D C 1
ATOM 17420 O O . GLY D 1 467 ? 48.093 23.078 65.183 1.00 29.46 491 GLY D O 1
ATOM 17421 N N . GLY D 1 468 ? 46.410 23.883 66.485 1.00 28.73 492 GLY D N 1
ATOM 17422 C CA . GLY D 1 468 ? 47.062 25.126 66.905 1.00 28.93 492 GLY D CA 1
ATOM 17423 C C . GLY D 1 468 ? 48.448 24.938 67.489 1.00 28.44 492 GLY D C 1
ATOM 17424 O O . GLY D 1 468 ? 49.404 25.580 67.049 1.00 26.43 492 GLY D O 1
ATOM 17425 N N . GLY D 1 469 ? 48.554 23.996 68.419 1.00 24.44 493 GLY D N 1
ATOM 17426 C CA . GLY D 1 469 ? 49.806 23.640 69.070 1.00 24.58 493 GLY D CA 1
ATOM 17427 C C . GLY D 1 469 ? 50.855 23.097 68.124 1.00 27.67 493 GLY D C 1
ATOM 17428 O O . GLY D 1 469 ? 52.006 23.525 68.189 1.00 28.02 493 GLY D O 1
ATOM 17429 N N . MET D 1 470 ? 50.468 22.144 67.248 1.00 24.07 494 MET D N 1
ATOM 17430 C CA . MET D 1 470 ? 51.344 21.538 66.229 1.00 23.27 494 MET D CA 1
ATOM 17431 C C . MET D 1 470 ? 51.888 22.619 65.279 1.00 28.05 494 MET D C 1
ATOM 17432 O O . MET D 1 470 ? 53.084 22.633 64.971 1.00 27.65 494 MET D O 1
ATOM 17437 N N . LEU D 1 471 ? 51.008 23.530 64.837 1.00 26.00 495 LEU D N 1
ATOM 17438 C CA . LEU D 1 471 ? 51.379 24.650 63.955 1.00 27.87 495 LEU D CA 1
ATOM 17439 C C . LEU D 1 471 ? 52.231 25.710 64.677 1.00 32.51 495 LEU D C 1
ATOM 17440 O O . LEU D 1 471 ? 53.166 26.226 64.072 1.00 34.14 495 LEU D O 1
ATOM 17445 N N . ALA D 1 472 ? 51.960 25.976 65.978 1.00 28.47 496 ALA D N 1
ATOM 17446 C CA . ALA D 1 472 ? 52.763 26.919 66.786 1.00 29.35 496 ALA D CA 1
ATOM 17447 C C . ALA D 1 472 ? 54.187 26.409 66.936 1.00 32.81 496 ALA D C 1
ATOM 17448 O O . ALA D 1 472 ? 55.123 27.202 66.905 1.00 34.44 496 ALA D O 1
ATOM 17450 N N . ALA D 1 473 ? 54.350 25.086 67.077 1.00 28.10 497 ALA D N 1
ATOM 17451 C CA . ALA D 1 473 ? 55.650 24.430 67.245 1.00 28.33 497 ALA D CA 1
ATOM 17452 C C . ALA D 1 473 ? 56.540 24.628 66.017 1.00 33.25 497 ALA D C 1
ATOM 17453 O O . ALA D 1 473 ? 57.709 24.951 66.166 1.00 35.51 497 ALA D O 1
ATOM 17455 N N . ILE D 1 474 ? 55.983 24.480 64.808 1.00 28.54 498 ILE D N 1
ATOM 17456 C CA . ILE D 1 474 ? 56.748 24.670 63.571 1.00 28.65 498 ILE D CA 1
ATOM 17457 C C . ILE D 1 474 ? 56.987 26.156 63.327 1.00 34.55 498 ILE D C 1
ATOM 17458 O O . ILE D 1 474 ? 58.130 26.547 63.046 1.00 34.99 498 ILE D O 1
ATOM 17463 N N . ASN D 1 475 ? 55.919 26.983 63.448 1.00 31.23 499 ASN D N 1
ATOM 17464 C CA . ASN D 1 475 ? 56.007 28.423 63.179 1.00 33.08 499 ASN D CA 1
ATOM 17465 C C . ASN D 1 475 ? 56.968 29.178 64.068 1.00 37.44 499 ASN D C 1
ATOM 17466 O O . ASN D 1 475 ? 57.708 30.021 63.569 1.00 37.98 499 ASN D O 1
ATOM 17471 N N . THR D 1 476 ? 57.040 28.803 65.351 1.00 33.64 500 THR D N 1
ATOM 17472 C CA . THR D 1 476 ? 57.972 29.391 66.316 1.00 34.02 500 THR D CA 1
ATOM 17473 C C . THR D 1 476 ? 59.410 29.218 65.805 1.00 38.13 500 THR D C 1
ATOM 17474 O O . THR D 1 476 ? 60.165 30.187 65.786 1.00 40.46 500 THR D O 1
ATOM 17478 N N . LEU D 1 477 ? 59.757 28.007 65.348 1.00 32.51 501 LEU D N 1
ATOM 17479 C CA . LEU D 1 477 ? 61.090 27.671 64.842 1.00 34.16 501 LEU D CA 1
ATOM 17480 C C . LEU D 1 477 ? 61.419 28.412 63.541 1.00 42.56 501 LEU D C 1
ATOM 17481 O O . LEU D 1 477 ? 62.577 28.775 63.313 1.00 45.04 501 LEU D O 1
ATOM 17486 N N . LYS D 1 478 ? 60.387 28.675 62.724 1.00 38.27 502 LYS D N 1
ATOM 17487 C CA . LYS D 1 478 ? 60.502 29.413 61.470 1.00 40.52 502 LYS D CA 1
ATOM 17488 C C . LYS D 1 478 ? 60.654 30.912 61.758 1.00 47.44 502 LYS D C 1
ATOM 17489 O O . LYS D 1 478 ? 61.491 31.556 61.136 1.00 49.83 502 LYS D O 1
ATOM 17495 N N . ASP D 1 479 ? 59.861 31.457 62.714 1.00 44.10 503 ASP D N 1
ATOM 17496 C CA . ASP D 1 479 ? 59.862 32.872 63.107 1.00 46.05 503 ASP D CA 1
ATOM 17497 C C . ASP D 1 479 ? 61.215 33.326 63.666 1.00 51.67 503 ASP D C 1
ATOM 17498 O O . ASP D 1 479 ? 61.629 34.461 63.423 1.00 52.68 503 ASP D O 1
ATOM 17503 N N . HIS D 1 480 ? 61.906 32.426 64.394 1.00 47.44 504 HIS D N 1
ATOM 17504 C CA . HIS D 1 480 ? 63.234 32.681 64.952 1.00 48.28 504 HIS D CA 1
ATOM 17505 C C . HIS D 1 480 ? 64.357 32.265 63.984 1.00 53.02 504 HIS D C 1
ATOM 17506 O O . HIS D 1 480 ? 65.524 32.313 64.361 1.00 54.68 504 HIS D O 1
ATOM 17513 N N . ARG D 1 481 ? 64.001 31.875 62.740 1.00 49.80 505 ARG D N 1
ATOM 17514 C CA . ARG D 1 481 ? 64.918 31.486 61.649 1.00 51.40 505 ARG D CA 1
ATOM 17515 C C . ARG D 1 481 ? 65.824 30.274 61.968 1.00 53.76 505 ARG D C 1
ATOM 17516 O O . ARG D 1 481 ? 66.956 30.184 61.479 1.00 54.22 505 ARG D O 1
ATOM 17524 N N . LEU D 1 482 ? 65.306 29.335 62.772 1.00 47.98 506 LEU D N 1
ATOM 17525 C CA . LEU D 1 482 ? 65.993 28.099 63.177 1.00 46.84 506 LEU D CA 1
ATOM 17526 C C . LEU D 1 482 ? 65.600 26.949 62.240 1.00 48.28 506 LEU D C 1
ATOM 17527 O O . LEU D 1 482 ? 66.295 25.933 62.147 1.00 47.59 506 LEU D O 1
ATOM 17532 N N . LEU D 1 483 ? 64.476 27.114 61.554 1.00 43.05 507 LEU D N 1
ATOM 17533 C CA . LEU D 1 483 ? 63.978 26.123 60.624 1.00 42.84 507 LEU D CA 1
ATOM 17534 C C . LEU D 1 483 ? 63.755 26.794 59.286 1.00 51.07 507 LEU D C 1
ATOM 17535 O O . LEU D 1 483 ? 63.311 27.948 59.258 1.00 51.84 507 LEU D O 1
ATOM 17540 N N . ARG D 1 484 ? 64.067 26.088 58.176 1.00 50.22 508 ARG D N 1
ATOM 17541 C CA . ARG D 1 484 ? 63.866 26.611 56.813 1.00 51.90 508 ARG D CA 1
ATOM 17542 C C . ARG D 1 484 ? 62.379 26.866 56.571 1.00 55.16 508 ARG D C 1
ATOM 17543 O O . ARG D 1 484 ? 61.549 26.076 57.023 1.00 52.63 508 ARG D O 1
ATOM 17551 N N . SER D 1 485 ? 62.044 27.965 55.868 1.00 53.40 509 SER D N 1
ATOM 17552 C CA . SER D 1 485 ? 60.659 28.313 55.513 1.00 52.97 509 SER D CA 1
ATOM 17553 C C . SER D 1 485 ? 60.006 27.185 54.670 1.00 54.19 509 SER D C 1
ATOM 17554 O O . SER D 1 485 ? 58.806 26.922 54.801 1.00 51.51 509 SER D O 1
ATOM 17557 N N . ASP D 1 486 ? 60.826 26.512 53.832 1.00 50.64 510 ASP D N 1
ATOM 17558 C CA . ASP D 1 486 ? 60.433 25.402 52.961 1.00 48.54 510 ASP D CA 1
ATOM 17559 C C . ASP D 1 486 ? 60.646 24.024 53.614 1.00 47.99 510 ASP D C 1
ATOM 17560 O O . ASP D 1 486 ? 60.791 23.025 52.902 1.00 46.96 510 ASP D O 1
ATOM 17565 N N . PHE D 1 487 ? 60.640 23.964 54.967 1.00 42.00 511 PHE D N 1
ATOM 17566 C CA . PHE D 1 487 ? 60.756 22.710 55.736 1.00 39.88 511 PHE D CA 1
ATOM 17567 C C . PHE D 1 487 ? 59.634 21.762 55.303 1.00 43.10 511 PHE D C 1
ATOM 17568 O O . PHE D 1 487 ? 58.495 22.201 55.132 1.00 41.06 511 PHE D O 1
ATOM 17576 N N . SER D 1 488 ? 59.965 20.483 55.077 1.00 41.58 512 SER D N 1
ATOM 17577 C CA . SER D 1 488 ? 58.985 19.507 54.594 1.00 40.44 512 SER D CA 1
ATOM 17578 C C . SER D 1 488 ? 58.847 18.234 55.433 1.00 44.32 512 SER D C 1
ATOM 17579 O O . SER D 1 488 ? 58.362 17.223 54.924 1.00 43.64 512 SER D O 1
ATOM 17582 N N . GLY D 1 489 ? 59.252 18.287 56.699 1.00 41.39 513 GLY D N 1
ATOM 17583 C CA . GLY D 1 489 ? 59.112 17.147 57.596 1.00 40.86 513 GLY D CA 1
ATOM 17584 C C . GLY D 1 489 ? 60.344 16.308 57.816 1.00 48.45 513 GLY D C 1
ATOM 17585 O O . GLY D 1 489 ? 60.232 15.152 58.239 1.00 48.60 513 GLY D O 1
ATOM 17586 N N . ASP D 1 490 ? 61.523 16.881 57.539 1.00 47.49 514 ASP D N 1
ATOM 17587 C CA . ASP D 1 490 ? 62.802 16.203 57.734 1.00 49.04 514 ASP D CA 1
ATOM 17588 C C . ASP D 1 490 ? 63.045 16.146 59.246 1.00 50.98 514 ASP D C 1
ATOM 17589 O O . ASP D 1 490 ? 63.092 17.187 59.900 1.00 50.08 514 ASP D O 1
ATOM 17594 N N . VAL D 1 491 ? 63.081 14.921 59.800 1.00 47.02 515 VAL D N 1
ATOM 17595 C CA . VAL D 1 491 ? 63.225 14.628 61.227 1.00 47.08 515 VAL D CA 1
ATOM 17596 C C . VAL D 1 491 ? 64.389 15.327 61.930 1.00 51.81 515 VAL D C 1
ATOM 17597 O O . VAL D 1 491 ? 64.165 16.002 62.938 1.00 51.59 515 VAL D O 1
ATOM 17601 N N . GLU D 1 492 ? 65.622 15.183 61.401 1.00 49.01 516 GLU D N 1
ATOM 17602 C CA . GLU D 1 492 ? 66.804 15.777 62.030 1.00 49.64 516 GLU D CA 1
ATOM 17603 C C . GLU D 1 492 ? 66.877 17.291 61.878 1.00 51.11 516 GLU D C 1
ATOM 17604 O O . GLU D 1 492 ? 67.432 17.966 62.743 1.00 50.94 516 GLU D O 1
ATOM 17610 N N . GLU D 1 493 ? 66.275 17.825 60.804 1.00 45.87 517 GLU D N 1
ATOM 17611 C CA . GLU D 1 493 ? 66.188 19.262 60.565 1.00 45.58 517 GLU D CA 1
ATOM 17612 C C . GLU D 1 493 ? 65.372 19.888 61.704 1.00 43.90 517 GLU D C 1
ATOM 17613 O O . GLU D 1 493 ? 65.819 20.857 62.315 1.00 42.79 517 GLU D O 1
ATOM 17619 N N . LEU D 1 494 ? 64.195 19.290 62.007 1.00 37.93 518 LEU D N 1
ATOM 17620 C CA . LEU D 1 494 ? 63.301 19.711 63.086 1.00 35.95 518 LEU D CA 1
ATOM 17621 C C . LEU D 1 494 ? 63.959 19.586 64.460 1.00 38.67 518 LEU D C 1
ATOM 17622 O O . LEU D 1 494 ? 63.929 20.549 65.225 1.00 37.76 518 LEU D O 1
ATOM 17627 N N . ALA D 1 495 ? 64.542 18.414 64.768 1.00 37.78 519 ALA D N 1
ATOM 17628 C CA . ALA D 1 495 ? 65.247 18.159 66.040 1.00 39.45 519 ALA D CA 1
ATOM 17629 C C . ALA D 1 495 ? 66.390 19.155 66.292 1.00 46.63 519 ALA D C 1
ATOM 17630 O O . ALA D 1 495 ? 66.617 19.542 67.441 1.00 46.62 519 ALA D O 1
ATOM 17632 N N . GLU D 1 496 ? 67.097 19.578 65.216 1.00 46.24 520 GLU D N 1
ATOM 17633 C CA . GLU D 1 496 ? 68.215 20.528 65.290 1.00 48.54 520 GLU D CA 1
ATOM 17634 C C . GLU D 1 496 ? 67.726 21.910 65.733 1.00 50.96 520 GLU D C 1
ATOM 17635 O O . GLU D 1 496 ? 68.324 22.502 66.623 1.00 51.38 520 GLU D O 1
ATOM 17641 N N . ALA D 1 497 ? 66.624 22.401 65.128 1.00 46.06 521 ALA D N 1
ATOM 17642 C CA . ALA D 1 497 ? 66.003 23.694 65.430 1.00 45.56 521 ALA D CA 1
ATOM 17643 C C . ALA D 1 497 ? 65.431 23.720 66.851 1.00 48.94 521 ALA D C 1
ATOM 17644 O O . ALA D 1 497 ? 65.635 24.698 67.578 1.00 49.61 521 ALA D O 1
ATOM 17646 N N . ALA D 1 498 ? 64.709 22.641 67.235 1.00 43.66 522 ALA D N 1
ATOM 17647 C CA . ALA D 1 498 ? 64.095 22.478 68.551 1.00 42.25 522 ALA D CA 1
ATOM 17648 C C . ALA D 1 498 ? 65.132 22.413 69.653 1.00 46.76 522 ALA D C 1
ATOM 17649 O O . ALA D 1 498 ? 64.938 23.063 70.671 1.00 47.13 522 ALA D O 1
ATOM 17651 N N . ARG D 1 499 ? 66.253 21.684 69.448 1.00 43.76 523 ARG D N 1
ATOM 17652 C CA . ARG D 1 499 ? 67.331 21.610 70.444 1.00 44.66 523 ARG D CA 1
ATOM 17653 C C . ARG D 1 499 ? 67.844 23.008 70.812 1.00 49.42 523 ARG D C 1
ATOM 17654 O O . ARG D 1 499 ? 68.096 23.272 71.989 1.00 49.06 523 ARG D O 1
ATOM 17662 N N . GLU D 1 500 ? 67.957 23.907 69.811 1.00 46.24 524 GLU D N 1
ATOM 17663 C CA . GLU D 1 500 ? 68.412 25.285 70.010 1.00 47.73 524 GLU D CA 1
ATOM 17664 C C . GLU D 1 500 ? 67.386 26.125 70.798 1.00 48.93 524 GLU D C 1
ATOM 17665 O O . GLU D 1 500 ? 67.750 26.694 71.828 1.00 49.34 524 GLU D O 1
ATOM 17671 N N . PHE D 1 501 ? 66.117 26.197 70.308 1.00 41.43 525 PHE D N 1
ATOM 17672 C CA . PHE D 1 501 ? 65.018 26.942 70.937 1.00 38.94 525 PHE D CA 1
ATOM 17673 C C . PHE D 1 501 ? 64.726 26.450 72.352 1.00 41.43 525 PHE D C 1
ATOM 17674 O O . PHE D 1 501 ? 64.476 27.266 73.242 1.00 41.32 525 PHE D O 1
ATOM 17682 N N . CYS D 1 502 ? 64.722 25.124 72.553 1.00 36.36 526 CYS D N 1
ATOM 17683 C CA . CYS D 1 502 ? 64.402 24.558 73.857 1.00 36.01 526 CYS D CA 1
ATOM 17684 C C . CYS D 1 502 ? 65.465 24.757 74.929 1.00 40.09 526 CYS D C 1
ATOM 17685 O O . CYS D 1 502 ? 65.138 24.672 76.117 1.00 37.68 526 CYS D O 1
ATOM 17688 N N . SER D 1 503 ? 66.688 25.168 74.502 1.00 39.01 527 SER D N 1
ATOM 17689 C CA . SER D 1 503 ? 67.840 25.500 75.344 1.00 41.53 527 SER D CA 1
ATOM 17690 C C . SER D 1 503 ? 67.722 26.933 75.890 1.00 46.10 527 SER D C 1
ATOM 17691 O O . SER D 1 503 ? 68.562 27.345 76.697 1.00 46.40 527 SER D O 1
ATOM 17694 N N . SER D 1 504 ? 66.675 27.680 75.462 1.00 41.56 528 SER D N 1
ATOM 17695 C CA . SER D 1 504 ? 66.383 29.049 75.896 1.00 42.19 528 SER D CA 1
ATOM 17696 C C . SER D 1 504 ? 66.204 29.186 77.417 1.00 47.13 528 SER D C 1
ATOM 17697 O O . SER D 1 504 ? 65.812 28.230 78.107 1.00 45.79 528 SER D O 1
ATOM 17700 N N . GLU D 1 505 ? 66.459 30.399 77.920 1.00 45.41 529 GLU D N 1
ATOM 17701 C CA . GLU D 1 505 ? 66.339 30.721 79.335 1.00 45.97 529 GLU D CA 1
ATOM 17702 C C . GLU D 1 505 ? 65.167 31.672 79.586 1.00 50.33 529 GLU D C 1
ATOM 17703 O O . GLU D 1 505 ? 64.992 32.652 78.851 1.00 51.05 529 GLU D O 1
ATOM 17709 N N . VAL D 1 506 ? 64.383 31.390 80.637 1.00 45.89 530 VAL D N 1
ATOM 17710 C CA . VAL D 1 506 ? 63.274 32.237 81.081 1.00 45.51 530 VAL D CA 1
ATOM 17711 C C . VAL D 1 506 ? 63.883 33.348 81.956 1.00 53.04 530 VAL D C 1
ATOM 17712 O O . VAL D 1 506 ? 64.619 33.048 82.895 1.00 52.74 530 VAL D O 1
ATOM 17716 N N . ILE D 1 507 ? 63.597 34.619 81.620 1.00 52.63 531 ILE D N 1
ATOM 17717 C CA . ILE D 1 507 ? 64.069 35.812 82.336 1.00 55.45 531 ILE D CA 1
ATOM 17718 C C . ILE D 1 507 ? 62.845 36.678 82.690 1.00 60.46 531 ILE D C 1
ATOM 17719 O O . ILE D 1 507 ? 61.925 36.791 81.876 1.00 59.70 531 ILE D O 1
ATOM 17724 N N . ILE D 1 508 ? 62.814 37.245 83.910 1.00 58.45 532 ILE D N 1
ATOM 17725 C CA . ILE D 1 508 ? 61.703 38.086 84.364 1.00 58.81 532 ILE D CA 1
ATOM 17726 C C . ILE D 1 508 ? 61.988 39.573 84.082 1.00 65.68 532 ILE D C 1
ATOM 17727 O O . ILE D 1 508 ? 62.976 40.113 84.577 1.00 67.75 532 ILE D O 1
ATOM 17732 N N . ARG D 1 509 ? 61.127 40.212 83.265 1.00 62.51 533 ARG D N 1
ATOM 17733 C CA . ARG D 1 509 ? 61.215 41.641 82.909 1.00 64.73 533 ARG D CA 1
ATOM 17734 C C . ARG D 1 509 ? 60.030 42.401 83.537 1.00 68.42 533 ARG D C 1
ATOM 17735 O O . ARG D 1 509 ? 59.096 41.771 84.054 1.00 66.25 533 ARG D O 1
ATOM 17743 N N . THR D 1 510 ? 60.059 43.752 83.475 1.00 65.59 534 THR D N 1
ATOM 17744 C CA . THR D 1 510 ? 58.967 44.594 83.982 1.00 64.97 534 THR D CA 1
ATOM 17745 C C . THR D 1 510 ? 57.695 44.461 83.100 1.00 66.25 534 THR D C 1
ATOM 17746 O O . THR D 1 510 ? 56.589 44.680 83.596 1.00 65.69 534 THR D O 1
ATOM 17750 N N . ASP D 1 511 ? 57.853 44.078 81.813 1.00 61.17 535 ASP D N 1
ATOM 17751 C CA . ASP D 1 511 ? 56.728 43.851 80.903 1.00 60.34 535 ASP D CA 1
ATOM 17752 C C . ASP D 1 511 ? 56.161 42.406 81.028 1.00 61.01 535 ASP D C 1
ATOM 17753 O O . ASP D 1 511 ? 55.130 42.097 80.421 1.00 58.97 535 ASP D O 1
ATOM 17758 N N . GLY D 1 512 ? 56.856 41.553 81.787 1.00 56.66 536 GLY D N 1
ATOM 17759 C CA . GLY D 1 512 ? 56.498 40.149 81.982 1.00 54.43 536 GLY D CA 1
ATOM 17760 C C . GLY D 1 512 ? 57.646 39.184 81.704 1.00 57.66 536 GLY D C 1
ATOM 17761 O O . GLY D 1 512 ? 58.743 39.632 81.352 1.00 60.01 536 GLY D O 1
ATOM 17762 N N . PRO D 1 513 ? 57.460 37.844 81.851 1.00 49.74 537 PRO D N 1
ATOM 17763 C CA . PRO D 1 513 ? 58.579 36.925 81.569 1.00 47.97 537 PRO D CA 1
ATOM 17764 C C . PRO D 1 513 ? 58.842 36.750 80.076 1.00 50.00 537 PRO D C 1
ATOM 17765 O O . PRO D 1 513 ? 57.919 36.844 79.258 1.00 47.41 537 PRO D O 1
ATOM 17769 N N . VAL D 1 514 ? 60.114 36.520 79.721 1.00 47.79 538 VAL D N 1
ATOM 17770 C CA . VAL D 1 514 ? 60.541 36.342 78.327 1.00 47.47 538 VAL D CA 1
ATOM 17771 C C . VAL D 1 514 ? 61.397 35.087 78.144 1.00 50.19 538 VAL D C 1
ATOM 17772 O O . VAL D 1 514 ? 62.125 34.693 79.057 1.00 50.01 538 VAL D O 1
ATOM 17776 N N . ILE D 1 515 ? 61.319 34.485 76.955 1.00 46.15 539 ILE D N 1
ATOM 17777 C CA . ILE D 1 515 ? 62.109 33.325 76.537 1.00 46.08 539 ILE D CA 1
ATOM 17778 C C . ILE D 1 515 ? 63.325 33.932 75.813 1.00 52.17 539 ILE D C 1
ATOM 17779 O O . ILE D 1 515 ? 63.155 34.553 74.761 1.00 53.54 539 ILE D O 1
ATOM 17784 N N . GLN D 1 516 ? 64.527 33.794 76.386 1.00 47.70 540 GLN D N 1
ATOM 17785 C CA . GLN D 1 516 ? 65.745 34.339 75.783 1.00 48.77 540 GLN D CA 1
ATOM 17786 C C . GLN D 1 516 ? 66.518 33.226 75.089 1.00 52.48 540 GLN D C 1
ATOM 17787 O O . GLN D 1 516 ? 67.021 32.316 75.751 1.00 50.70 540 GLN D O 1
ATOM 17793 N N . LEU D 1 517 ? 66.584 33.292 73.745 1.00 50.91 541 LEU D N 1
ATOM 17794 C CA . LEU D 1 517 ? 67.237 32.285 72.912 1.00 51.05 541 LEU D CA 1
ATOM 17795 C C . LEU D 1 517 ? 68.759 32.260 73.093 1.00 60.21 541 LEU D C 1
ATOM 17796 O O . LEU D 1 517 ? 69.336 33.299 73.436 1.00 62.27 541 LEU D O 1
ATOM 17801 N N . PRO D 1 518 ? 69.439 31.097 72.904 1.00 58.09 542 PRO D N 1
ATOM 17802 C CA . PRO D 1 518 ? 70.906 31.076 73.064 1.00 60.34 542 PRO D CA 1
ATOM 17803 C C . PRO D 1 518 ? 71.612 31.729 71.877 1.00 66.44 542 PRO D C 1
ATOM 17804 O O . PRO D 1 518 ? 70.978 31.944 70.847 1.00 64.49 542 PRO D O 1
ATOM 17808 N N . ASN D 1 519 ? 72.922 32.050 72.030 1.00 66.65 543 ASN D N 1
ATOM 17809 C CA . ASN D 1 519 ? 73.779 32.667 71.001 1.00 69.12 543 ASN D CA 1
ATOM 17810 C C . ASN D 1 519 ? 73.207 33.991 70.432 1.00 74.24 543 ASN D C 1
ATOM 17811 O O . ASN D 1 519 ? 73.254 34.209 69.216 1.00 75.14 543 ASN D O 1
ATOM 17816 N N . ALA D 1 520 ? 72.656 34.860 71.321 1.00 70.37 544 ALA D N 1
ATOM 17817 C CA . ALA D 1 520 ? 72.041 36.165 71.009 1.00 71.13 544 ALA D CA 1
ATOM 17818 C C . ALA D 1 520 ? 71.094 36.138 69.784 1.00 73.93 544 ALA D C 1
ATOM 17819 O O . ALA D 1 520 ? 71.128 37.046 68.945 1.00 75.57 544 ALA D O 1
ATOM 17821 N N . ARG D 1 521 ? 70.255 35.085 69.698 1.00 67.48 545 ARG D N 1
ATOM 17822 C CA . ARG D 1 521 ? 69.324 34.820 68.593 1.00 66.18 545 ARG D CA 1
ATOM 17823 C C . ARG D 1 521 ? 67.950 35.506 68.655 1.00 69.68 545 ARG D C 1
ATOM 17824 O O . ARG D 1 521 ? 67.173 35.386 67.704 1.00 69.11 545 ARG D O 1
ATOM 17832 N N . GLY D 1 522 ? 67.654 36.198 69.750 1.00 66.12 546 GLY D N 1
ATOM 17833 C CA . GLY D 1 522 ? 66.373 36.877 69.921 1.00 65.01 546 GLY D CA 1
ATOM 17834 C C . GLY D 1 522 ? 65.580 36.450 71.143 1.00 66.30 546 GLY D C 1
ATOM 17835 O O . GLY D 1 522 ? 66.002 35.574 71.903 1.00 64.34 546 GLY D O 1
ATOM 17836 N N . GLU D 1 523 ? 64.425 37.100 71.349 1.00 62.27 547 GLU D N 1
ATOM 17837 C CA . GLU D 1 523 ? 63.525 36.852 72.476 1.00 60.03 547 GLU D CA 1
ATOM 17838 C C . GLU D 1 523 ? 62.052 36.896 72.062 1.00 61.09 547 GLU D C 1
ATOM 17839 O O . GLU D 1 523 ? 61.715 37.419 70.997 1.00 62.11 547 GLU D O 1
ATOM 17845 N N . GLN D 1 524 ? 61.179 36.352 72.925 1.00 53.02 548 GLN D N 1
ATOM 17846 C CA . GLN D 1 524 ? 59.725 36.362 72.779 1.00 50.37 548 GLN D CA 1
ATOM 17847 C C . GLN D 1 524 ? 59.102 36.306 74.176 1.00 51.59 548 GLN D C 1
ATOM 17848 O O . GLN D 1 524 ? 59.769 35.882 75.127 1.00 50.56 548 GLN D O 1
ATOM 17854 N N . LYS D 1 525 ? 57.835 36.733 74.303 1.00 45.81 549 LYS D N 1
ATOM 17855 C CA . LYS D 1 525 ? 57.122 36.716 75.577 1.00 43.62 549 LYS D CA 1
ATOM 17856 C C . LYS D 1 525 ? 56.827 35.288 75.987 1.00 42.07 549 LYS D C 1
ATOM 17857 O O . LYS D 1 525 ? 56.533 34.453 75.131 1.00 39.20 549 LYS D O 1
ATOM 17863 N N . LEU D 1 526 ? 56.930 35.004 77.293 1.00 37.69 550 LEU D N 1
ATOM 17864 C CA . LEU D 1 526 ? 56.580 33.703 77.863 1.00 34.82 550 LEU D CA 1
ATOM 17865 C C . LEU D 1 526 ? 55.135 33.820 78.324 1.00 39.09 550 LEU D C 1
ATOM 17866 O O . LEU D 1 526 ? 54.780 34.793 79.010 1.00 39.28 550 LEU D O 1
ATOM 17871 N N . ASN D 1 527 ? 54.302 32.830 77.957 1.00 34.77 551 ASN D N 1
ATOM 17872 C CA . ASN D 1 527 ? 52.893 32.837 78.338 1.00 34.19 551 ASN D CA 1
ATOM 17873 C C . ASN D 1 527 ? 52.358 31.422 78.596 1.00 35.84 551 ASN D C 1
ATOM 17874 O O . ASN D 1 527 ? 53.027 30.440 78.270 1.00 33.97 551 ASN D O 1
ATOM 17879 N N . SER D 1 528 ? 51.117 31.337 79.106 1.00 33.15 552 SER D N 1
ATOM 17880 C CA . SER D 1 528 ? 50.385 30.103 79.416 1.00 32.38 552 SER D CA 1
ATOM 17881 C C . SER D 1 528 ? 50.269 29.126 78.236 1.00 36.70 552 SER D C 1
ATOM 17882 O O . SER D 1 528 ? 50.193 27.916 78.439 1.00 34.65 552 SER D O 1
ATOM 17885 N N . LEU D 1 529 ? 50.270 29.646 77.012 1.00 36.41 553 LEU D N 1
ATOM 17886 C CA . LEU D 1 529 ? 50.131 28.854 75.796 1.00 36.06 553 LEU D CA 1
ATOM 17887 C C . LEU D 1 529 ? 51.411 28.234 75.218 1.00 38.14 553 LEU D C 1
ATOM 17888 O O . LEU D 1 529 ? 51.314 27.210 74.535 1.00 37.88 553 LEU D O 1
ATOM 17893 N N . ASN D 1 530 ? 52.594 28.838 75.467 1.00 32.63 554 ASN D N 1
ATOM 17894 C CA . ASN D 1 530 ? 53.862 28.376 74.887 1.00 31.52 554 ASN D CA 1
ATOM 17895 C C . ASN D 1 530 ? 54.939 27.908 75.893 1.00 33.74 554 ASN D C 1
ATOM 17896 O O . ASN D 1 530 ? 56.051 27.566 75.470 1.00 33.72 554 ASN D O 1
ATOM 17901 N N . PHE D 1 531 ? 54.644 27.934 77.207 1.00 29.61 555 PHE D N 1
ATOM 17902 C CA . PHE D 1 531 ? 55.644 27.568 78.224 1.00 29.78 555 PHE D CA 1
ATOM 17903 C C . PHE D 1 531 ? 56.126 26.114 78.115 1.00 34.08 555 PHE D C 1
ATOM 17904 O O . PHE D 1 531 ? 57.270 25.826 78.463 1.00 34.24 555 PHE D O 1
ATOM 17912 N N . ASP D 1 532 ? 55.240 25.211 77.652 1.00 29.06 556 ASP D N 1
ATOM 17913 C CA . ASP D 1 532 ? 55.507 23.777 77.509 1.00 28.76 556 ASP D CA 1
ATOM 17914 C C . ASP D 1 532 ? 55.509 23.347 76.030 1.00 33.06 556 ASP D C 1
ATOM 17915 O O . ASP D 1 532 ? 55.358 22.152 75.733 1.00 32.63 556 ASP D O 1
ATOM 17920 N N . LEU D 1 533 ? 55.710 24.318 75.105 1.00 29.40 557 LEU D N 1
ATOM 17921 C CA . LEU D 1 533 ? 55.737 24.097 73.646 1.00 28.23 557 LEU D CA 1
ATOM 17922 C C . LEU D 1 533 ? 56.789 23.071 73.178 1.00 29.97 557 LEU D C 1
ATOM 17923 O O . LEU D 1 533 ? 56.600 22.438 72.144 1.00 28.71 557 LEU D O 1
ATOM 17928 N N . CYS D 1 534 ? 57.871 22.885 73.947 1.00 27.53 558 CYS D N 1
ATOM 17929 C CA . CYS D 1 534 ? 58.896 21.893 73.621 1.00 28.24 558 CYS D CA 1
ATOM 17930 C C . CYS D 1 534 ? 58.432 20.447 73.676 1.00 29.06 558 CYS D C 1
ATOM 17931 O O . CYS D 1 534 ? 58.940 19.619 72.916 1.00 28.85 558 CYS D O 1
ATOM 17934 N N . LYS D 1 535 ? 57.431 20.147 74.523 1.00 22.91 559 LYS D N 1
ATOM 17935 C CA . LYS D 1 535 ? 56.838 18.814 74.568 1.00 20.89 559 LYS D CA 1
ATOM 17936 C C . LYS D 1 535 ? 56.107 18.575 73.220 1.00 23.35 559 LYS D C 1
ATOM 17937 O O . LYS D 1 535 ? 56.144 17.454 72.716 1.00 23.05 559 LYS D O 1
ATOM 17943 N N . THR D 1 536 ? 55.459 19.620 72.653 1.00 19.28 560 THR D N 1
ATOM 17944 C CA . THR D 1 536 ? 54.766 19.514 71.347 1.00 19.61 560 THR D CA 1
ATOM 17945 C C . THR D 1 536 ? 55.777 19.279 70.215 1.00 24.92 560 THR D C 1
ATOM 17946 O O . THR D 1 536 ? 55.521 18.451 69.340 1.00 23.67 560 THR D O 1
ATOM 17950 N N . MET D 1 537 ? 56.951 19.956 70.273 1.00 23.35 561 MET D N 1
ATOM 17951 C CA . MET D 1 537 ? 58.022 19.764 69.285 1.00 23.55 561 MET D CA 1
ATOM 17952 C C . MET D 1 537 ? 58.543 18.323 69.392 1.00 27.26 561 MET D C 1
ATOM 17953 O O . MET D 1 537 ? 58.799 17.686 68.377 1.00 27.53 561 MET D O 1
ATOM 17958 N N . ALA D 1 538 ? 58.676 17.808 70.622 1.00 24.02 562 ALA D N 1
ATOM 17959 C CA . ALA D 1 538 ? 59.114 16.433 70.902 1.00 23.08 562 ALA D CA 1
ATOM 17960 C C . ALA D 1 538 ? 58.083 15.425 70.397 1.00 25.51 562 ALA D C 1
ATOM 17961 O O . ALA D 1 538 ? 58.467 14.399 69.846 1.00 25.88 562 ALA D O 1
ATOM 17963 N N . LEU D 1 539 ? 56.777 15.726 70.559 1.00 21.87 563 LEU D N 1
ATOM 17964 C CA . LEU D 1 539 ? 55.694 14.876 70.053 1.00 21.67 563 LEU D CA 1
ATOM 17965 C C . LEU D 1 539 ? 55.767 14.798 68.520 1.00 22.94 563 LEU D C 1
ATOM 17966 O O . LEU D 1 539 ? 55.643 13.713 67.949 1.00 19.75 563 LEU D O 1
ATOM 17971 N N . THR D 1 540 ? 56.017 15.946 67.870 1.00 21.54 564 THR D N 1
ATOM 17972 C CA . THR D 1 540 ? 56.145 16.034 66.406 1.00 21.61 564 THR D CA 1
ATOM 17973 C C . THR D 1 540 ? 57.286 15.138 65.878 1.00 26.06 564 THR D C 1
ATOM 17974 O O . THR D 1 540 ? 57.056 14.346 64.958 1.00 24.48 564 THR D O 1
ATOM 17978 N N . VAL D 1 541 ? 58.496 15.257 66.475 1.00 24.46 565 VAL D N 1
ATOM 17979 C CA . VAL D 1 541 ? 59.703 14.481 66.125 1.00 24.58 565 VAL D CA 1
ATOM 17980 C C . VAL D 1 541 ? 59.399 12.968 66.233 1.00 26.81 565 VAL D C 1
ATOM 17981 O O . VAL D 1 541 ? 59.709 12.211 65.309 1.00 25.76 565 VAL D O 1
ATOM 17985 N N . SER D 1 542 ? 58.765 12.552 67.343 1.00 23.18 566 SER D N 1
ATOM 17986 C CA . SER D 1 542 ? 58.374 11.160 67.599 1.00 22.90 566 SER D CA 1
ATOM 17987 C C . SER D 1 542 ? 57.391 10.645 66.533 1.00 27.00 566 SER D C 1
ATOM 17988 O O . SER D 1 542 ? 57.603 9.557 66.007 1.00 26.80 566 SER D O 1
ATOM 17991 N N . LEU D 1 543 ? 56.347 11.428 66.190 1.00 24.65 567 LEU D N 1
ATOM 17992 C CA . LEU D 1 543 ? 55.367 11.029 65.172 1.00 24.62 567 LEU D CA 1
ATOM 17993 C C . LEU D 1 543 ? 56.045 10.850 63.802 1.00 27.58 567 LEU D C 1
ATOM 17994 O O . LEU D 1 543 ? 55.849 9.826 63.148 1.00 27.08 567 LEU D O 1
ATOM 17999 N N . LEU D 1 544 ? 56.880 11.825 63.410 1.00 24.70 568 LEU D N 1
ATOM 18000 C CA . LEU D 1 544 ? 57.630 11.809 62.156 1.00 25.08 568 LEU D CA 1
ATOM 18001 C C . LEU D 1 544 ? 58.559 10.598 62.034 1.00 27.03 568 LEU D C 1
ATOM 18002 O O . LEU D 1 544 ? 58.658 10.033 60.951 1.00 27.07 568 LEU D O 1
ATOM 18007 N N . ARG D 1 545 ? 59.198 10.173 63.133 1.00 23.62 569 ARG D N 1
ATOM 18008 C CA . ARG D 1 545 ? 60.078 8.989 63.169 1.00 24.48 569 ARG D CA 1
ATOM 18009 C C . ARG D 1 545 ? 59.275 7.691 63.019 1.00 27.54 569 ARG D C 1
ATOM 18010 O O . ARG D 1 545 ? 59.665 6.811 62.251 1.00 27.44 569 ARG D O 1
ATOM 18018 N N . HIS D 1 546 ? 58.151 7.571 63.752 1.00 23.54 570 HIS D N 1
ATOM 18019 C CA . HIS D 1 546 ? 57.237 6.426 63.628 1.00 23.04 570 HIS D CA 1
ATOM 18020 C C . HIS D 1 546 ? 56.699 6.304 62.185 1.00 27.28 570 HIS D C 1
ATOM 18021 O O . HIS D 1 546 ? 56.654 5.193 61.655 1.00 26.33 570 HIS D O 1
ATOM 18028 N N . MET D 1 547 ? 56.346 7.446 61.553 1.00 24.85 571 MET D N 1
ATOM 18029 C CA . MET D 1 547 ? 55.875 7.483 60.155 1.00 26.31 571 MET D CA 1
ATOM 18030 C C . MET D 1 547 ? 56.960 7.044 59.156 1.00 30.91 571 MET D C 1
ATOM 18031 O O . MET D 1 547 ? 56.678 6.235 58.274 1.00 31.68 571 MET D O 1
ATOM 18036 N N . ALA D 1 548 ? 58.192 7.552 59.310 1.00 28.36 572 ALA D N 1
ATOM 18037 C CA . ALA D 1 548 ? 59.349 7.217 58.459 1.00 29.46 572 ALA D CA 1
ATOM 18038 C C . ALA D 1 548 ? 59.771 5.739 58.573 1.00 35.95 572 ALA D C 1
ATOM 18039 O O . ALA D 1 548 ? 60.392 5.217 57.644 1.00 38.62 572 ALA D O 1
ATOM 18041 N N . ALA D 1 549 ? 59.454 5.077 59.707 1.00 30.71 573 ALA D N 1
ATOM 18042 C CA . ALA D 1 549 ? 59.807 3.679 59.974 1.00 30.75 573 ALA D CA 1
ATOM 18043 C C . ALA D 1 549 ? 58.825 2.663 59.364 1.00 32.99 573 ALA D C 1
ATOM 18044 O O . ALA D 1 549 ? 59.121 1.474 59.303 1.00 33.47 573 ALA D O 1
ATOM 18046 N N . GLY D 1 550 ? 57.676 3.133 58.911 1.00 28.85 574 GLY D N 1
ATOM 18047 C CA . GLY D 1 550 ? 56.676 2.277 58.285 1.00 29.13 574 GLY D CA 1
ATOM 18048 C C . GLY D 1 550 ? 57.153 1.715 56.957 1.00 34.37 574 GLY D C 1
ATOM 18049 O O . GLY D 1 550 ? 57.988 2.333 56.290 1.00 32.87 574 GLY D O 1
ATOM 18050 N N . GLU D 1 551 ? 56.636 0.529 56.571 1.00 32.95 575 GLU D N 1
ATOM 18051 C CA . GLU D 1 551 ? 56.953 -0.145 55.298 1.00 34.49 575 GLU D CA 1
ATOM 18052 C C . GLU D 1 551 ? 56.696 0.830 54.127 1.00 35.03 575 GLU D C 1
ATOM 18053 O O . GLU D 1 551 ? 57.474 0.879 53.176 1.00 35.14 575 GLU D O 1
ATOM 18059 N N . ASN D 1 552 ? 55.599 1.620 54.230 1.00 28.30 576 ASN D N 1
ATOM 18060 C CA . ASN D 1 552 ? 55.189 2.637 53.273 1.00 26.22 576 ASN D CA 1
ATOM 18061 C C . ASN D 1 552 ? 55.308 3.986 53.954 1.00 28.92 576 ASN D C 1
ATOM 18062 O O . ASN D 1 552 ? 54.990 4.107 55.134 1.00 29.10 576 ASN D O 1
ATOM 18067 N N . GLN D 1 553 ? 55.778 4.995 53.234 1.00 25.90 577 GLN D N 1
ATOM 18068 C CA . GLN D 1 553 ? 55.937 6.327 53.811 1.00 25.44 577 GLN D CA 1
ATOM 18069 C C . GLN D 1 553 ? 55.025 7.319 53.125 1.00 26.35 577 GLN D C 1
ATOM 18070 O O . GLN D 1 553 ? 54.812 7.196 51.926 1.00 24.16 577 GLN D O 1
ATOM 18076 N N . PRO D 1 554 ? 54.456 8.306 53.855 1.00 22.67 578 PRO D N 1
ATOM 18077 C CA . PRO D 1 554 ? 53.597 9.296 53.180 1.00 21.96 578 PRO D CA 1
ATOM 18078 C C . PRO D 1 554 ? 54.304 9.958 51.993 1.00 22.71 578 PRO D C 1
ATOM 18079 O O . PRO D 1 554 ? 55.487 10.302 52.104 1.00 21.43 578 PRO D O 1
ATOM 18083 N N . SER D 1 555 ? 53.594 10.135 50.850 1.00 19.52 579 SER D N 1
ATOM 18084 C CA . SER D 1 555 ? 54.205 10.755 49.663 1.00 20.55 579 SER D CA 1
ATOM 18085 C C . SER D 1 555 ? 54.717 12.153 49.956 1.00 24.87 579 SER D C 1
ATOM 18086 O O . SER D 1 555 ? 55.713 12.573 49.383 1.00 25.27 579 SER D O 1
ATOM 18089 N N . PHE D 1 556 ? 54.072 12.846 50.909 1.00 21.98 580 PHE D N 1
ATOM 18090 C CA . PHE D 1 556 ? 54.521 14.134 51.416 1.00 22.13 580 PHE D CA 1
ATOM 18091 C C . PHE D 1 556 ? 53.841 14.401 52.745 1.00 25.53 580 PHE D C 1
ATOM 18092 O O . PHE D 1 556 ? 52.794 13.814 53.047 1.00 23.03 580 PHE D O 1
ATOM 18100 N N . ILE D 1 557 ? 54.456 15.277 53.546 1.00 24.16 581 ILE D N 1
ATOM 18101 C CA . ILE D 1 557 ? 53.935 15.729 54.841 1.00 22.43 581 ILE D CA 1
ATOM 18102 C C . ILE D 1 557 ? 53.881 17.256 54.822 1.00 24.93 581 ILE D C 1
ATOM 18103 O O . ILE D 1 557 ? 54.873 17.908 54.502 1.00 26.71 581 ILE D O 1
ATOM 18108 N N . LYS D 1 558 ? 52.724 17.820 55.148 1.00 19.97 582 LYS D N 1
ATOM 18109 C CA . LYS D 1 558 ? 52.559 19.272 55.203 1.00 21.51 582 LYS D CA 1
ATOM 18110 C C . LYS D 1 558 ? 51.888 19.675 56.505 1.00 25.50 582 LYS D C 1
ATOM 18111 O O . LYS D 1 558 ? 51.083 18.919 57.033 1.00 23.73 582 LYS D O 1
ATOM 18117 N N . TRP D 1 559 ? 52.217 20.869 57.010 1.00 24.21 583 TRP D N 1
ATOM 18118 C CA . TRP D 1 559 ? 51.614 21.453 58.210 1.00 24.55 583 TRP D CA 1
ATOM 18119 C C . TRP D 1 559 ? 50.697 22.535 57.692 1.00 28.82 583 TRP D C 1
ATOM 18120 O O . TRP D 1 559 ? 51.150 23.427 56.975 1.00 28.14 583 TRP D O 1
ATOM 18131 N N . GLU D 1 560 ? 49.400 22.436 57.992 1.00 26.02 584 GLU D N 1
ATOM 18132 C CA . GLU D 1 560 ? 48.456 23.415 57.463 1.00 26.60 584 GLU D CA 1
ATOM 18133 C C . GLU D 1 560 ? 47.489 23.964 58.490 1.00 32.67 584 GLU D C 1
ATOM 18134 O O . GLU D 1 560 ? 46.901 23.208 59.258 1.00 29.45 584 GLU D O 1
ATOM 18140 N N . LYS D 1 561 ? 47.322 25.292 58.480 1.00 34.00 585 LYS D N 1
ATOM 18141 C CA . LYS D 1 561 ? 46.363 26.043 59.299 1.00 35.33 585 LYS D CA 1
ATOM 18142 C C . LYS D 1 561 ? 45.101 26.137 58.460 1.00 40.55 585 LYS D C 1
ATOM 18143 O O . LYS D 1 561 ? 43.992 26.040 58.988 1.00 42.58 585 LYS D O 1
ATOM 18149 N N . SER D 1 562 ? 45.279 26.297 57.124 1.00 36.70 586 SER D N 1
ATOM 18150 C CA . SER D 1 562 ? 44.184 26.436 56.161 1.00 34.68 586 SER D CA 1
ATOM 18151 C C . SER D 1 562 ? 44.507 25.859 54.777 1.00 33.64 586 SER D C 1
ATOM 18152 O O . SER D 1 562 ? 45.663 25.598 54.469 1.00 33.44 586 SER D O 1
ATOM 18155 N N . ILE D 1 563 ? 43.481 25.703 53.943 1.00 28.84 587 ILE D N 1
ATOM 18156 C CA . ILE D 1 563 ? 43.597 25.261 52.546 1.00 28.56 587 ILE D CA 1
ATOM 18157 C C . ILE D 1 563 ? 43.092 26.405 51.641 1.00 32.93 587 ILE D C 1
ATOM 18158 O O . ILE D 1 563 ? 41.956 26.847 51.804 1.00 31.36 587 ILE D O 1
ATOM 18163 N N . ALA D 1 564 ? 43.920 26.855 50.686 1.00 31.35 588 ALA D N 1
ATOM 18164 C CA . ALA D 1 564 ? 43.555 27.909 49.740 1.00 32.26 588 ALA D CA 1
ATOM 18165 C C . ALA D 1 564 ? 42.356 27.501 48.887 1.00 36.49 588 ALA D C 1
ATOM 18166 O O . ALA D 1 564 ? 42.276 26.356 48.431 1.00 33.66 588 ALA D O 1
ATOM 18168 N N . GLY D 1 565 ? 41.432 28.448 48.698 1.00 35.18 589 GLY D N 1
ATOM 18169 C CA . GLY D 1 565 ? 40.242 28.262 47.885 1.00 34.95 589 GLY D CA 1
ATOM 18170 C C . GLY D 1 565 ? 40.555 28.508 46.419 1.00 42.22 589 GLY D C 1
ATOM 18171 O O . GLY D 1 565 ? 41.717 28.766 46.075 1.00 41.69 589 GLY D O 1
ATOM 18172 N N . PRO D 1 566 ? 39.531 28.484 45.528 1.00 41.11 590 PRO D N 1
ATOM 18173 C CA . PRO D 1 566 ? 39.799 28.714 44.091 1.00 42.51 590 PRO D CA 1
ATOM 18174 C C . PRO D 1 566 ? 40.274 30.118 43.730 1.00 48.71 590 PRO D C 1
ATOM 18175 O O . PRO D 1 566 ? 40.965 30.268 42.723 1.00 50.68 590 PRO D O 1
ATOM 18179 N N . ASP D 1 567 ? 39.922 31.134 44.547 1.00 45.12 591 ASP D N 1
ATOM 18180 C CA . ASP D 1 567 ? 40.313 32.532 44.324 1.00 46.11 591 ASP D CA 1
ATOM 18181 C C . ASP D 1 567 ? 41.397 33.024 45.307 1.00 49.77 591 ASP D C 1
ATOM 18182 O O . ASP D 1 567 ? 41.512 34.227 45.572 1.00 49.67 591 ASP D O 1
ATOM 18187 N N . GLY D 1 568 ? 42.196 32.077 45.807 1.00 45.04 592 GLY D N 1
ATOM 18188 C CA . GLY D 1 568 ? 43.289 32.332 46.739 1.00 44.40 592 GLY D CA 1
ATOM 18189 C C . GLY D 1 568 ? 42.883 32.174 48.188 1.00 45.20 592 GLY D C 1
ATOM 18190 O O . GLY D 1 568 ? 43.457 31.353 48.908 1.00 44.90 592 GLY D O 1
ATOM 18191 N N . LYS D 1 569 ? 41.884 32.964 48.621 1.00 39.60 593 LYS D N 1
ATOM 18192 C CA . LYS D 1 569 ? 41.363 32.987 49.993 1.00 37.53 593 LYS D CA 1
ATOM 18193 C C . LYS D 1 569 ? 40.753 31.633 50.397 1.00 35.56 593 LYS D C 1
ATOM 18194 O O . LYS D 1 569 ? 39.929 31.105 49.646 1.00 33.90 593 LYS D O 1
ATOM 18200 N N . PRO D 1 570 ? 41.090 31.093 51.592 1.00 30.54 594 PRO D N 1
ATOM 18201 C CA . PRO D 1 570 ? 40.465 29.822 52.022 1.00 28.55 594 PRO D CA 1
ATOM 18202 C C . PRO D 1 570 ? 38.938 29.930 52.104 1.00 30.82 594 PRO D C 1
ATOM 18203 O O . PRO D 1 570 ? 38.419 30.986 52.481 1.00 30.45 594 PRO D O 1
ATOM 18207 N N . LEU D 1 571 ? 38.225 28.882 51.695 1.00 25.82 595 LEU D N 1
ATOM 18208 C CA . LEU D 1 571 ? 36.765 28.875 51.769 1.00 25.87 595 LEU D CA 1
ATOM 18209 C C . LEU D 1 571 ? 36.268 28.627 53.188 1.00 27.06 595 LEU D C 1
ATOM 18210 O O . LEU D 1 571 ? 35.241 29.173 53.571 1.00 25.90 595 LEU D O 1
ATOM 18215 N N . ALA D 1 572 ? 37.012 27.829 53.982 1.00 21.86 596 ALA D N 1
ATOM 18216 C CA . ALA D 1 572 ? 36.631 27.501 55.356 1.00 19.36 596 ALA D CA 1
ATOM 18217 C C . ALA D 1 572 ? 37.867 27.077 56.129 1.00 23.55 596 ALA D C 1
ATOM 18218 O O . ALA D 1 572 ? 38.949 27.007 55.548 1.00 20.69 596 ALA D O 1
ATOM 18220 N N . ASP D 1 573 ? 37.713 26.830 57.449 1.00 20.79 597 ASP D N 1
ATOM 18221 C CA . ASP D 1 573 ? 38.809 26.410 58.304 1.00 20.87 597 ASP D CA 1
ATOM 18222 C C . ASP D 1 573 ? 38.918 24.895 58.323 1.00 22.59 597 ASP D C 1
ATOM 18223 O O . ASP D 1 573 ? 37.926 24.193 58.116 1.00 18.40 597 ASP D O 1
ATOM 18228 N N . LEU D 1 574 ? 40.113 24.387 58.656 1.00 20.64 598 LEU D N 1
ATOM 18229 C CA . LEU D 1 574 ? 40.303 22.964 58.889 1.00 20.42 598 LEU D CA 1
ATOM 18230 C C . LEU D 1 574 ? 39.612 22.618 60.238 1.00 24.01 598 LEU D C 1
ATOM 18231 O O . LEU D 1 574 ? 39.398 23.495 61.078 1.00 24.17 598 LEU D O 1
ATOM 18236 N N . GLY D 1 575 ? 39.247 21.363 60.416 1.00 19.46 599 GLY D N 1
ATOM 18237 C CA . GLY D 1 575 ? 38.531 20.951 61.621 1.00 18.14 599 GLY D CA 1
ATOM 18238 C C . GLY D 1 575 ? 37.325 20.130 61.246 1.00 19.53 599 GLY D C 1
ATOM 18239 O O . GLY D 1 575 ? 37.116 19.853 60.064 1.00 17.66 599 GLY D O 1
ATOM 18240 N N . TRP D 1 576 ? 36.527 19.729 62.228 1.00 15.56 600 TRP D N 1
ATOM 18241 C CA . TRP D 1 576 ? 35.360 18.869 61.980 1.00 14.97 600 TRP D CA 1
ATOM 18242 C C . TRP D 1 576 ? 34.102 19.536 61.391 1.00 16.76 600 TRP D C 1
ATOM 18243 O O . TRP D 1 576 ? 33.221 18.833 60.916 1.00 14.74 600 TRP D O 1
ATOM 18254 N N . GLN D 1 577 ? 33.988 20.879 61.455 1.00 14.22 601 GLN D N 1
ATOM 18255 C CA . GLN D 1 577 ? 32.769 21.594 61.062 1.00 13.10 601 GLN D CA 1
ATOM 18256 C C . GLN D 1 577 ? 32.266 21.366 59.663 1.00 17.03 601 GLN D C 1
ATOM 18257 O O . GLN D 1 577 ? 31.093 21.063 59.506 1.00 17.22 601 GLN D O 1
ATOM 18263 N N . VAL D 1 578 ? 33.134 21.511 58.647 1.00 14.72 602 VAL D N 1
ATOM 18264 C CA . VAL D 1 578 ? 32.764 21.334 57.238 1.00 14.22 602 VAL D CA 1
ATOM 18265 C C . VAL D 1 578 ? 32.303 19.876 57.000 1.00 16.46 602 VAL D C 1
ATOM 18266 O O . VAL D 1 578 ? 31.281 19.667 56.331 1.00 13.72 602 VAL D O 1
ATOM 18270 N N . GLY D 1 579 ? 33.026 18.908 57.594 1.00 11.48 603 GLY D N 1
ATOM 18271 C CA . GLY D 1 579 ? 32.693 17.483 57.489 1.00 10.35 603 GLY D CA 1
ATOM 18272 C C . GLY D 1 579 ? 31.297 17.160 58.013 1.00 15.33 603 GLY D C 1
ATOM 18273 O O . GLY D 1 579 ? 30.581 16.347 57.425 1.00 16.32 603 GLY D O 1
ATOM 18274 N N . VAL D 1 580 ? 30.916 17.750 59.147 1.00 13.30 604 VAL D N 1
ATOM 18275 C CA . VAL D 1 580 ? 29.568 17.565 59.746 1.00 13.41 604 VAL D CA 1
ATOM 18276 C C . VAL D 1 580 ? 28.511 18.074 58.757 1.00 15.82 604 VAL D C 1
ATOM 18277 O O . VAL D 1 580 ? 27.529 17.372 58.489 1.00 15.58 604 VAL D O 1
ATOM 18281 N N . ILE D 1 581 ? 28.732 19.273 58.186 1.00 12.12 605 ILE D N 1
ATOM 18282 C CA . ILE D 1 581 ? 27.813 19.821 57.185 1.00 11.70 605 ILE D CA 1
ATOM 18283 C C . ILE D 1 581 ? 27.640 18.856 56.042 1.00 15.23 605 ILE D C 1
ATOM 18284 O O . ILE D 1 581 ? 26.508 18.541 55.678 1.00 14.83 605 ILE D O 1
ATOM 18289 N N . LEU D 1 582 ? 28.768 18.393 55.482 1.00 12.48 606 LEU D N 1
ATOM 18290 C CA . LEU D 1 582 ? 28.814 17.513 54.317 1.00 13.44 606 LEU D CA 1
ATOM 18291 C C . LEU D 1 582 ? 28.125 16.193 54.542 1.00 18.93 606 LEU D C 1
ATOM 18292 O O . LEU D 1 582 ? 27.420 15.731 53.649 1.00 18.57 606 LEU D O 1
ATOM 18297 N N . HIS D 1 583 ? 28.260 15.603 55.744 1.00 14.87 607 HIS D N 1
ATOM 18298 C CA . HIS D 1 583 ? 27.606 14.314 55.956 1.00 15.59 607 HIS D CA 1
ATOM 18299 C C . HIS D 1 583 ? 26.080 14.374 55.973 1.00 19.06 607 HIS D C 1
ATOM 18300 O O . HIS D 1 583 ? 25.445 13.345 55.823 1.00 18.72 607 HIS D O 1
ATOM 18307 N N . HIS D 1 584 ? 25.503 15.588 56.086 1.00 14.22 608 HIS D N 1
ATOM 18308 C CA . HIS D 1 584 ? 24.055 15.772 55.975 1.00 13.63 608 HIS D CA 1
ATOM 18309 C C . HIS D 1 584 ? 23.688 16.218 54.535 1.00 16.71 608 HIS D C 1
ATOM 18310 O O . HIS D 1 584 ? 22.823 15.608 53.912 1.00 15.06 608 HIS D O 1
ATOM 18317 N N . VAL D 1 585 ? 24.337 17.292 54.018 1.00 13.17 609 VAL D N 1
ATOM 18318 C CA . VAL D 1 585 ? 24.015 17.870 52.691 1.00 12.15 609 VAL D CA 1
ATOM 18319 C C . VAL D 1 585 ? 24.280 16.983 51.469 1.00 18.18 609 VAL D C 1
ATOM 18320 O O . VAL D 1 585 ? 23.600 17.161 50.448 1.00 19.32 609 VAL D O 1
ATOM 18324 N N . LEU D 1 586 ? 25.243 16.022 51.565 1.00 13.90 610 LEU D N 1
ATOM 18325 C CA . LEU D 1 586 ? 25.555 15.122 50.438 1.00 13.60 610 LEU D CA 1
ATOM 18326 C C . LEU D 1 586 ? 24.515 14.047 50.193 1.00 17.83 610 LEU D C 1
ATOM 18327 O O . LEU D 1 586 ? 24.459 13.480 49.086 1.00 16.76 610 LEU D O 1
ATOM 18332 N N . PHE D 1 587 ? 23.688 13.762 51.214 1.00 14.69 611 PHE D N 1
ATOM 18333 C CA . PHE D 1 587 ? 22.597 12.782 51.117 1.00 14.88 611 PHE D CA 1
ATOM 18334 C C . PHE D 1 587 ? 21.373 13.594 50.649 1.00 18.15 611 PHE D C 1
ATOM 18335 O O . PHE D 1 587 ? 20.557 14.050 51.442 1.00 15.18 611 PHE D O 1
ATOM 18343 N N . THR D 1 588 ? 21.342 13.851 49.349 1.00 16.25 612 THR D N 1
ATOM 18344 C CA . THR D 1 588 ? 20.363 14.672 48.620 1.00 16.60 612 THR D CA 1
ATOM 18345 C C . THR D 1 588 ? 18.892 14.533 49.070 1.00 20.00 612 THR D C 1
ATOM 18346 O O . THR D 1 588 ? 18.247 15.551 49.360 1.00 19.63 612 THR D O 1
ATOM 18350 N N . GLU D 1 589 ? 18.348 13.300 49.047 1.00 15.21 613 GLU D N 1
ATOM 18351 C CA . GLU D 1 589 ? 16.932 13.079 49.364 1.00 15.66 613 GLU D CA 1
ATOM 18352 C C . GLU D 1 589 ? 16.608 13.337 50.830 1.00 17.48 613 GLU D C 1
ATOM 18353 O O . GLU D 1 589 ? 15.634 14.027 51.132 1.00 17.16 613 GLU D O 1
ATOM 18359 N N . GLU D 1 590 ? 17.458 12.820 51.725 1.00 13.77 614 GLU D N 1
ATOM 18360 C CA . GLU D 1 590 ? 17.346 12.992 53.163 1.00 12.51 614 GLU D CA 1
ATOM 18361 C C . GLU D 1 590 ? 17.445 14.489 53.517 1.00 15.60 614 GLU D C 1
ATOM 18362 O O . GLU D 1 590 ? 16.635 14.983 54.303 1.00 13.19 614 GLU D O 1
ATOM 18368 N N . TRP D 1 591 ? 18.457 15.194 52.959 1.00 13.72 615 TRP D N 1
ATOM 18369 C CA . TRP D 1 591 ? 18.631 16.632 53.212 1.00 12.11 615 TRP D CA 1
ATOM 18370 C C . TRP D 1 591 ? 17.402 17.437 52.717 1.00 15.52 615 TRP D C 1
ATOM 18371 O O . TRP D 1 591 ? 16.902 18.298 53.440 1.00 15.29 615 TRP D O 1
ATOM 18382 N N . GLY D 1 592 ? 16.928 17.149 51.508 1.00 13.83 616 GLY D N 1
ATOM 18383 C CA . GLY D 1 592 ? 15.765 17.842 50.963 1.00 13.92 616 GLY D CA 1
ATOM 18384 C C . GLY D 1 592 ? 14.538 17.707 51.860 1.00 16.48 616 GLY D C 1
ATOM 18385 O O . GLY D 1 592 ? 13.849 18.687 52.119 1.00 16.09 616 GLY D O 1
ATOM 18386 N N . ARG D 1 593 ? 14.299 16.504 52.394 1.00 12.89 617 ARG D N 1
ATOM 18387 C CA . ARG D 1 593 ? 13.183 16.235 53.300 1.00 12.60 617 ARG D CA 1
ATOM 18388 C C . ARG D 1 593 ? 13.335 16.984 54.634 1.00 15.02 617 ARG D C 1
ATOM 18389 O O . ARG D 1 593 ? 12.403 17.672 55.055 1.00 14.67 617 ARG D O 1
ATOM 18397 N N . ASN D 1 594 ? 14.508 16.866 55.298 1.00 10.96 618 ASN D N 1
ATOM 18398 C CA . ASN D 1 594 ? 14.732 17.522 56.592 1.00 10.93 618 ASN D CA 1
ATOM 18399 C C . ASN D 1 594 ? 14.895 19.029 56.540 1.00 15.43 618 ASN D C 1
ATOM 18400 O O . ASN D 1 594 ? 14.336 19.728 57.395 1.00 14.51 618 ASN D O 1
ATOM 18405 N N . ALA D 1 595 ? 15.722 19.536 55.608 1.00 13.55 619 ALA D N 1
ATOM 18406 C CA . ALA D 1 595 ? 15.985 20.980 55.587 1.00 13.75 619 ALA D CA 1
ATOM 18407 C C . ALA D 1 595 ? 14.918 21.806 54.907 1.00 19.89 619 ALA D C 1
ATOM 18408 O O . ALA D 1 595 ? 14.699 22.968 55.282 1.00 20.19 619 ALA D O 1
ATOM 18410 N N . TYR D 1 596 ? 14.266 21.238 53.892 1.00 16.70 620 TYR D N 1
ATOM 18411 C CA . TYR D 1 596 ? 13.269 22.006 53.158 1.00 17.86 620 TYR D CA 1
ATOM 18412 C C . TYR D 1 596 ? 11.822 21.579 53.345 1.00 22.95 620 TYR D C 1
ATOM 18413 O O . TYR D 1 596 ? 10.988 22.451 53.548 1.00 26.12 620 TYR D O 1
ATOM 18422 N N . GLU D 1 597 ? 11.509 20.274 53.320 1.00 16.80 621 GLU D N 1
ATOM 18423 C CA . GLU D 1 597 ? 10.098 19.839 53.447 1.00 17.44 621 GLU D CA 1
ATOM 18424 C C . GLU D 1 597 ? 9.572 20.019 54.874 1.00 20.44 621 GLU D C 1
ATOM 18425 O O . GLU D 1 597 ? 8.528 20.659 55.070 1.00 18.79 621 GLU D O 1
ATOM 18431 N N . ALA D 1 598 ? 10.319 19.488 55.860 1.00 16.55 622 ALA D N 1
ATOM 18432 C CA . ALA D 1 598 ? 9.980 19.653 57.267 1.00 17.06 622 ALA D CA 1
ATOM 18433 C C . ALA D 1 598 ? 10.322 21.122 57.585 1.00 18.67 622 ALA D C 1
ATOM 18434 O O . ALA D 1 598 ? 9.418 21.932 57.786 1.00 17.50 622 ALA D O 1
ATOM 18436 N N . GLY D 1 599 ? 11.609 21.449 57.516 1.00 16.71 623 GLY D N 1
ATOM 18437 C CA . GLY D 1 599 ? 12.157 22.791 57.696 1.00 16.61 623 GLY D CA 1
ATOM 18438 C C . GLY D 1 599 ? 11.853 23.458 59.019 1.00 20.48 623 GLY D C 1
ATOM 18439 O O . GLY D 1 599 ? 11.538 22.789 60.009 1.00 20.05 623 GLY D O 1
ATOM 18440 N N . TYR D 1 600 ? 11.905 24.805 59.032 1.00 17.77 624 TYR D N 1
ATOM 18441 C CA . TYR D 1 600 ? 11.549 25.555 60.230 1.00 16.95 624 TYR D CA 1
ATOM 18442 C C . TYR D 1 600 ? 10.028 25.474 60.474 1.00 18.80 624 TYR D C 1
ATOM 18443 O O . TYR D 1 600 ? 9.605 25.555 61.608 1.00 17.93 624 TYR D O 1
ATOM 18452 N N . SER D 1 601 ? 9.222 25.252 59.419 1.00 16.75 625 SER D N 1
ATOM 18453 C CA . SER D 1 601 ? 7.752 25.157 59.525 1.00 18.10 625 SER D CA 1
ATOM 18454 C C . SER D 1 601 ? 7.260 23.980 60.366 1.00 22.42 625 SER D C 1
ATOM 18455 O O . SER D 1 601 ? 6.140 24.022 60.855 1.00 24.58 625 SER D O 1
ATOM 18458 N N . HIS D 1 602 ? 8.096 22.940 60.552 1.00 18.34 626 HIS D N 1
ATOM 18459 C CA . HIS D 1 602 ? 7.840 21.800 61.436 1.00 17.55 626 HIS D CA 1
ATOM 18460 C C . HIS D 1 602 ? 7.598 22.360 62.864 1.00 23.50 626 HIS D C 1
ATOM 18461 O O . HIS D 1 602 ? 6.829 21.775 63.618 1.00 24.31 626 HIS D O 1
ATOM 18468 N N . ASN D 1 603 ? 8.218 23.514 63.198 1.00 21.35 627 ASN D N 1
ATOM 18469 C CA . ASN D 1 603 ? 8.102 24.170 64.500 1.00 23.75 627 ASN D CA 1
ATOM 18470 C C . ASN D 1 603 ? 6.831 25.017 64.712 1.00 33.89 627 ASN D C 1
ATOM 18471 O O . ASN D 1 603 ? 6.667 25.560 65.810 1.00 34.84 627 ASN D O 1
ATOM 18476 N N . LEU D 1 604 ? 5.947 25.147 63.681 1.00 32.56 628 LEU D N 1
ATOM 18477 C CA . LEU D 1 604 ? 4.676 25.884 63.787 1.00 34.51 628 LEU D CA 1
ATOM 18478 C C . LEU D 1 604 ? 3.813 25.234 64.871 1.00 40.29 628 LEU D C 1
ATOM 18479 O O . LEU D 1 604 ? 3.655 24.011 64.869 1.00 39.26 628 LEU D O 1
ATOM 18484 N N . GLU D 1 605 ? 3.295 26.038 65.814 1.00 39.26 629 GLU D N 1
ATOM 18485 C CA . GLU D 1 605 ? 2.462 25.532 66.910 1.00 71.40 629 GLU D CA 1
ATOM 18486 C C . GLU D 1 605 ? 0.987 25.492 66.528 1.00 95.27 629 GLU D C 1
ATOM 18487 O O . GLU D 1 605 ? 0.559 24.568 65.839 1.00 55.89 629 GLU D O 1
#

Secondary structure (DSSP, 8-state):
--HHHHHHHHHHHHHHHHHHHHS-EEEEEEEEEEEE-SS-EEEEEEEEEEEEETTTEEEE-GGG-EEEEE---B--HHHHHHHHHHHHT-TTTTTSPP-GGGGGGGHHHHHHHHHHHHHHHHHHHHHHHHHH--HHHHHHHHHH-EEEEEEE-TTSTT--TTHHHHHHHHHHHHHTS--GGG---EE--TTTSEE--HHHHHHHHHHHHHHHTT--SSS-SEEEE-TTS-EEEE--PPEEEEE-SS-EEEEEEPPTT----TTS-PEETTTTTSS-TTSPP-EEEEEEEGGGSHHHHHHHHHHHHTTSTTTEETTEEEETTS-BT-EEESSSBPEEE-TTS-EEE---GGGBTTHHHHHHSSTT-HHHHTSTTHHHHHHTTT--TTS-HHHHH--TT--EEEE---HHHHHHHHIIIIIS-SSPPP----TT------HHHHHHHS---S-EEEE-HHHHHHHHHHHHTTSS-TT----HHHHHHHHHHHHTPEEEEETTEEEEE-STT--EEE--TTTTTHHHHHHHHHHHHHHHHHSSS--S-EEE-S---BTTBS-SS-SSSHHHHHHHHHTSHHHHIIIIIIITGGGG--/--HHHHHHHHHHHHHHHHHHHHS-EEEEEEEEEEEE-SS-EEEEEEEEEEEEETTTEEEEEEEEEEEEEE---B--HHHHHHHHHHHHS-S-TTTSPP-GGGGGGGHHHHHHHHHHHHHHHHHHHHHHHHHH--HHHHHHHHHH-EEEEEEE-SSSTT--SSHHHHHHHHHHHHHTS--GGG---EE--TTTSEE--HHHHHHHHHHHHHHHTT---SS-SEEEE-TTS-EEEE--PPEEEEE-SS-EEEEEEPPTT----TT---EETTTTTSS-TTSPP-EEEEEEEGGGSHHHHHHHHHHHHTTSTTTEETEEEEEEEEEET-EEESSSBPEEE-TTS-EEE---GGGBTTHHHHHHSSTT-HHHHTSHHHHHHHHHTT--TTS-HHHHH--TTEEEEEE---HHHHHHHIIIIIIS-SSPPPPP-STT------HHHHHHHH---S-EEEE-HHHHHHHHHHHHTTSS-TT----HHHHHHHHHHHHT-EEEEETTEEEEE-GGG--EEE--TTTTTHHHHHHHHHHHHHHHHTSSS--S-EEE-S----TTSS-SS-SSHHHHHHHHHHTSHHHHIIIIIIISGGGG--/-HHHHHHHHHHHHHHHHHHS-EEEEEEEEEEEE-SS-EEEEEEEEEEEEETTTEEEE-GGG-EEEEE---B--HHHHHHHHHHHHH-TTTTTS---GGGGGGGHHHHHHHHHHHHHHHHHHHHHHHHHH--HHHHHHHHHH-EEEEEEEBTBSSS--SSHHHHHHHHHHHHHTS--GGG---EE--TTTS----HHHHHHHHHHHHHHHTT---SS-SEEEE-TTS-EEEE--PPEEEEE-SS-EEEEEEPPTT----TTS--EETTTTTSS-TTSPP-EEEEEEEGGGSHHHHHHHHHHHHTTSTTTEETEEEEETTSPBT-EEESSSBPEEE-TTS-EEE---GGGBTTHHHHHHSSTT-GGGGGSTTHHHHHHTTT--TTS-HHHHH--TTEEEEEE---HHHHHHHHIIIIIS-SSPPP----TT------HHHHHHHS--SS-EEEE-HHHHHHHHHHHHTTSS-TT----HHHHHHHHHHHHT-EEEEETTEEEEE-GGG--EEE--TTTTTHHHHHHHHHHHHHHHHTSSS--S-EEE-SEEE-SSSSEEEESSSHHHHHHHHHTSHHHHIIIIIIITGGGG--/-HHHHHHHHHHHHHHHHHHHHHHS-EEEEEEEEEEEE-SS-EEEEEEEEEEEEETTTEEEE-GGG-EEEEE---B--HHHHHHHHHHHHT-TTTTTS---GGGGGGGHHHHHHHHHHHHHHHHHHHHHHHHHH--HHHHHHHHHH-EEEEEEE-SSGGG--SSHHHHHHHHHHHHHTS--GGG---EE--TTTSEE--HHHHHHHHHHHHHHHTT-SSSS-SEEEE-TTS-EEEE--PPEEEEE-SS-EEEEEEPPTT----TTS-PEETTTTTSS-TTSPP-EEEEEEEGGGSHHHHHHHHHHHHTTSTTTEETEEEEETTSPBT-EEESSSBPEEE-TTS-EEE---GGGBTTHHHHHHS-TT-HHHHTSTTHHHHHHHTT--TTS-HHHHH--TTEEEEEE---HHHHHHHHIIIIIS-SSPPPPP-STT------HHHHHHHH---S-EEEESHHHHHHHHHHHHTTSS-TT----HHHHHHHHHHHHT-EEEEETTEEEEE-STT--EEE--TTTTTHHHHHHHHHHHHHHHHTSSS--S-EEE-SB---TTSS-SSBSSSHHHHHHHHHTSHHHHIIIIIIITGGGG--

Organism: Toxoplasma gondii (NCBI:txid5811)

Radius of gyration: 46.55 Å; Cα contacts (8 Å, |Δi|>4): 5097; chains: 4; bounding box: 129×108×130 Å

Solvent-accessible surface area: 97193 Å² total; per-residue (Å²): 131,83,49,101,145,100,0,66,99,3,83,140,69,20,94,82,15,57,38,89,26,5,140,50,38,58,5,33,0,0,0,2,0,6,32,1,16,46,103,20,0,68,0,13,0,4,11,1,58,0,100,0,24,26,60,143,2,3,41,11,51,34,63,27,2,52,38,29,18,35,11,141,165,33,47,0,2,52,73,18,0,15,106,13,1,23,90,72,12,32,164,78,33,48,95,103,125,42,82,15,99,72,3,28,16,51,0,71,67,2,38,91,25,0,78,136,6,15,105,82,1,38,125,15,4,18,57,22,0,68,87,97,11,88,116,167,62,29,87,29,0,60,22,15,0,0,0,4,0,0,2,0,12,17,11,3,89,29,23,56,115,38,7,72,95,7,0,4,13,0,0,14,60,28,11,26,91,34,47,129,102,38,26,3,70,11,7,8,30,18,56,4,0,114,38,10,54,10,3,62,22,0,1,9,3,2,1,0,2,0,15,16,40,142,69,18,23,91,125,52,55,127,59,109,110,38,86,80,56,84,122,87,45,69,10,55,13,1,0,3,6,24,3,20,49,32,10,3,1,4,0,2,10,18,39,92,84,65,145,24,20,27,9,3,57,26,5,11,0,14,177,66,140,18,1,9,147,108,16,11,64,6,57,0,0,0,3,26,5,57,21,5,0,60,28,3,2,21,0,1,2,20,14,29,0,0,72,53,115,112,13,28,119,87,21,66,0,39,3,2,3,6,1,78,59,4,93,6,59,13,29,2,2,65,17,103,18,99,125,89,13,47,18,32,31,60,162,63,57,78,96,20,79,1,24,59,2,0,30,25,0,8,122,116,8,69,60,13,60,27,32,59,1,0,79,30,0,0,96,104,5,31,1,26,9,123,77,84,28,62,87,20,8,112,7,76,127,19,75,46,0,106,6,56,5,57,4,80,95,0,8,55,17,0,39,60,8,7,0,34,16,195,25,1,5,6,26,17,19,35,64,7,12,0,6,5,9,5,1,18,8,0,9,147,53,9,10,10,68,13,14,4,10,7,10,20,63,15,2,25,41,0,2,65,18,0,47,102,28,184,31,13,167,100,94,19,86,10,72,24,104,91,0,1,122,4,0,88,43,1,1,33,0,71,13,56,122,104,146,141,8,11,14,0,63,2,38,131,106,113,33,88,46,157,8,67,42,167,18,15,42,12,3,14,4,1,0,5,2,0,0,12,6,89,30,7,45,90,10,170,36,101,19,83,73,25,102,29,46,156,45,29,73,14,74,139,50,152,60,38,3,67,28,15,10,25,1,0,2,0,2,32,16,7,3,20,48,105,48,3,0,64,11,1,21,12,12,6,44,10,31,47,35,207,134,87,43,83,155,111,0,90,101,5,85,152,68,18,92,77,19,55,39,91,27,1,135,41,38,58,5,31,0,0,0,1,0,7,32,1,16,61,103,23,0,66,0,11,0,3,9,1,69,0,94,0,19,22,58,120,2,4,37,12,45,32,96,31,2,69,39,35,14,40,10,137,166,30,47,0,4,43,63,15,0,13,113,9,0,36,90,80,21,35,147,84,25,54,88,182,128,50,83,12,108,81,6,24,37,61,0,76,65,0,47,77,26,0,79,137,8,13,86,81,1,34,115,16,5,20,56,21,0,68,82,102,12,88,124,177,56,35,89,32,0,64,26,14,0,0,0,5,0,0,3,0,11,14,16,3,102,42,29,100,90,45,5,74,87,6,0,4,14,0,0,15,65,26,11,23,74,30,49,126,101,36,22,3,89,9,6,9,25,19,55,5,0,63,38,3,48,12,3,42,25,0,1,1,3,2,1,0,1,0,16,12,31,130,71,19,25,89,120,59,58,132,61,86,129,41,108,78,55,55,138,82,32,69,13,55,12,1,0,3,6,21,3,22,45,40,17,2,2,3,0,3,14,28,42,82,82,40,141,36,15,65,17,12,69,21,0,15,1,15,163,50,141,16,2,10,149,105,16,14,60,6,56,0,1,0,3,32,8,49,16,3,0,63,43,7,2,5,0,0,2,10,25,36,0,0,68,53,129,110,11,34,130,81,17,62,0,41,2,0,3,7,2,71,56,5,92,8,48,12,16,0,1,73,18,96,19,104,110,96,14,42,18,35,21,63,114,75,53,77,91,23,37,0,14,75,5,0,25,41,0,13,74,122,5,48,50,2,28,28,33,44,2,3,45,33,9,0,95,76,4,28,0,35,5,99,83,89,27,74,100,23,6,122,6,94,131,22,75,51,0,78,9,54,4,58,3,79,92,0,22,63,21,0,47,60,8,1,2,41,20,139,9,2,10,10,36,48,16,39,60,8,5,1,7,9,17,10,1,47,11,0,12,124,45,2,8,9,64,14,16,4,12,7,6,20,64,15,2,17,41,0,2,65,15,0,60,116,29,215,32,7,162,102,92,18,86,11,79,19,87,57,0,2,116,4,0,88,42,1,1,40,0,70,12,59,97,113,157,122,4,10,13,0,62,2,37,131,103,124,28,72,48,133,7,68,45,165,18,8,29,8,3,15,4,0,0,7,2,0,0,14,7,102,22,7,60,90,9,168,37,79,21,82,70,30,95,29,51,177,46,21,57,10,103,144,44,167,73,58,4,78,30,13,9,26,1,0,2,0,1,19,17,5,4,18,54,116,51,4,0,76,10,2,21,11,12,6,40,13,31,33,44,173,132,151,156,0,64,104,3,93,148,71,20,95,65,14,56,39,77,26,4,138,49,38,64,6,34,0,0,0,2,0,7,34,1,15,28,96,30,0,62,0,13,0,4,14,1,68,0,92,0,20,26,58,161,2,3,37,12,47,32,80,34,0,67,34,30,18,34,12,141,156,33,52,0,3,66,61,18,0,19,111,11,2,26,94,71,32,28,171,82,32,37,77,142,117,53,81,12,101,76,2,26,28,59,1,79,56,0,50,103,29,0,112,151,11,14,92,85,0,40,97,16,5,19,58,22,0,66,82,99,11,85,124,168,54,30,91,33,0,68,27,15,0,0,0,5,0,0,2,0,10,16,12,4,71,42,31,64,103,45,8,67,99,7,0,4,14,0,0,13,64,30,13,27,82,35,49,129,99,37,19,3,83,10,6,8,27,22,55,4,0,61,32,3,51,10,3,45,17,0,1,1,4,2,0,0,2,0,8,4,39,104,73,15,24,89,126,57,56,117,52,131,106,50,90,80,52,74,132,93,34,69,11,57,13,2,0,3,4,27,3,21,49,29,10,5,2,5,0,2,10,21,42,83,83,66,141,36,19,28,9,3,53,25,3,12,0,16,161,61,136,16,1,10,148,109,18,15,64,5,57,0,0,0,3,28,6,62,18,6,0,45,28,2,2,17,0,1,3,20,22,31,0,0,72,57,116,104,11,27,117,84,19,68,0,41,4,3,3,6,1,66,62,8,89,7,46,16,18,1,3,60,13,83,20,105,99,95,8,53,22,48,19,65,112,83,35,70,103,19,83,0,31,37,2,0,28,33,0,8,114,126,1,64,52,11,58,26,33,60,3,0,70,38,0,0,79,94,6,36,0,24,2,101,89,94,16,62,79,18,7,102,12,92,131,21,71,50,0,74,9,56,7,67,4,77,84,0,7,54,19,0,39,58,9,8,0,33,17,168,14,1,5,5,23,25,19,34,60,7,11,0,5,4,10,5,1,21,10,0,11,149,61,9,11,10,71,13,13,4,10,5,7,19,65,22,1,27,44,0,2,68,19,0,49,103,33,202,50,9,132,101,95,16,82,9,77,24,100,56,0,0,119,4,0,91,71,0,2,32,0,79,15,76,110,89,153,106,7,11,2,0,44,2,41,119,96,163,32,81,44,149,7,66,33,162,17,18,37,15,2,14,9,1,0,6,3,0,0,9,4,89,29,5,58,90,5,164,34,91,20,81,79,27,104,27,56,154,30,29,63,13,133,119,54,144,82,22,3,56,24,13,12,24,1,0,1,0,0,19,17,6,4,21,53,110,42,4,0,79,10,1,20,11,13,6,40,12,31,38,40,180,155,68,95,36,68,136,116,2,86,99,3,84,153,70,20,98,76,14,64,40,92,26,3,133,43,34,65,6,30,0,0,0,1,0,7,31,1,15,35,105,28,0,55,0,10,0,4,10,1,71,0,108,0,16,26,56,114,3,4,40,10,48,30,100,28,1,66,40,27,17,38,8,142,168,36,50,1,1,58,55,14,0,15,108,11,2,30,96,76,34,25,177,78,35,34,70,150,139,53,82,14,98,71,3,27,30,60,0,84,73,0,44,75,27,0,79,135,9,14,98,83,1,35,120,14,4,18,56,22,0,67,90,97,11,86,127,167,54,35,91,34,0,68,26,13,0,0,0,4,1,0,2,1,12,12,24,4,75,51,29,134,106,46,8,74,97,6,0,5,14,0,0,16,58,27,11,27,87,33,48,119,99,37,24,2,83,12,6,8,27,19,58,3,0,63,32,3,52,9,2,43,22,0,1,2,4,2,2,0,0,0,16,16,21,204,62,17,19,99,127,54,73,146,46,81,132,51,87,76,52,50,138,76,35,87,16,73,8,0,0,3,3,22,4,18,43,25,9,4,2,5,0,1,25,44,36,89,75,42,145,28,12,68,14,10,61,20,0,17,0,19,142,53,120,17,1,9,150,108,18,17,49,5,30,0,0,0,3,23,16,60,17,2,0,52,44,3,3,4,0,0,2,9,15,37,0,0,72,51,127,96,14,33,121,82,18,63,0,41,3,3,4,6,2,75,62,10,92,7,52,13,16,1,1,79,17,84,18,107,116,107,10,55,22,31,20,62,110,79,42,46,69,22,32,0,40,46,2,0,23,49,0,15,63,132,18,62,47,2,32,24,34,46,3,2,44,49,10,0,93,72,5,32,1,35,3,95,58,86,38,66,79,24,6,122,7,81,128,24,74,41,0,82,10,57,7,68,4,75,89,0,7,57,20,0,42,58,8,2,1,35,20,141,15,2,19,17,34,50,19,43,61,8,5,2,7,3,13,6,1,39,13,0,12,132,46,0,8,11,67,12,6,4,10,4,8,21,64,21,1,9,42,0,1,41,16,0,60,111,24,198,30,8,130,100,103,17,68,10,66,49,99,40,0,2,120,3,0,78,45,0,1,39,0,84,18,54,118,97,158,93,4,7,10,0,67,6,35,123,112,102,33,81,46,116,8,64,42,162,18,6,31,10,2,16,9,1,0,8,2,0,0,10,4,103,28,4,51,88,10,166,33,97,22,82,76,27,100,29,47,132,44,27,70,17,112,142,49,166,57,50,3,67,27,14,8,23,2,0,2,0,1,21,17,6,3,28,60,108,42,4,0,64,11,1,22,11,12,7,42,12,28,51,40,204

Foldseek 3Di:
DPPVVVVVVVVVVVVVVVCVVQAKDKFKAKEWEWEQEQAFIKIWIWIWIWIQGVPQFIFTPLQRIFTQDIFDTHGHVLRLVLVLCCVPQNVCPQFDDTPLVSCVVCLVVSLVSLLVRLVVRLVRNLVSCVVRDDPVNCVRHLVQAYEYAYEYEPNQPQPDDCPQVSSQVSNQVSQLDHDPVSSHLGHYDPLRYYYDYQLSQQVLLQLVQCVLQVQWDLDAPDWDQDPVRDIAGHGQGFWEWEAAQQKTKTKGFFAPPDADDPQWHWAWCCVVLLFPPSTHITTMAIDMGRCRHNLNVLLLLLLQQLQDVVQHDQQEGEAQLFEAAAKAFRFQAQWWQDQQRHIDGDPPLVRRSCNVVLSCQAPSHVVQVVDPCQQVLCVVSQQHRVDRSSRSRDSPSHTMYGYPLALVVLLVSCCCRPAPPPRAHDDPDDSSHTRDRHNLCCQAPGAYQRAYEYEYDLLVCLVVVLVVLVQAPPPDFQDLVSLSSSLSQQSNFHWDRDPRGIWGQGPPRSDIDHDTSSCRSSSSSSSNSSNSSVSQVPGPHHHNTYYYDQARARPVGRRRYGRTSRSSSVCSQSNVGVNNSCPSRVCNSCVSPD/DCVVVVVVVVVVVVVVVVCVVQAKDKFKAKEWEWEQEAFFTKIWIWIWIKIQGVVQFIFTPLQRIFTQDIFDTHGHPLVLVVVLCCPPQPPCCLPDPGDLVSSVVCLVVSLVSLLVRLVVRLVGNLVSCVVRDDPVNVVRHLVQAYEYAYEYEDHPPQPPHCSQVSSQVSNQVSQLDDDPVSSHHGHYDPVRYYYDYQLRQQLLLQLLVCSLQVQWDLDFPDWDADPVRDIATHTQGFWEWEAAQFKTKTKDFFAPPADFPPQFAWQWCCVVLLFPPSTHITTMAIDIGRCRHNLNVLLLLLLVQLLDPVQDDQQEGAAQLFEAAAKDFRFQFQWWQDQQRHIDGDPPLSRRSNNVVLSCLACPHCLQVVDPCQQVLCVLSQQHHVDRRSVSRDSPSHTMYGYPLALVVLLVSCCCNPAPDPRFHAFDDDSSHRRDRHLLSCQARGAHQRAYEYEYDLLVCLVVVLVVLVLAPPPDFQDLVSLSSSLSQQSNFHWDRDPRGIWGQTPPRSDIDHDTSSCRSSSSSSSVSSSSSVSQVPHPHHHNTYYYDQARAHPVGHRRYGRTSVSSSVCSQSNVSVNNSCVSRVCNSCVSPD/DVVVVVVVVVVVVVVCVVQAKDKFKAKEWEWEQEQFFTKIWIWIWIWIQHVVQFIFTDLLRIFTQDIWDTHGHLLVLVLVLCCVQQHVCPLQDDGDVVSSVVCLVVSLVSLLVVLVVNLVGNLVSCVVRDDPVNVVRHLVQAYEYAYEYEPNPPQPPDCPQVSSQVSNQVNQLDHDPVSSHLGHYDDVRYYYDYQLLQQVLLQVLQCSLVVQWDLDFPDWDQDPVRDTQGHTQGFWEWEAAQQKIKTKGFFAPPDADDPQWHWAWCCVVLLFPPSTHITTMAIDMGRCRHNLNVLLLLLLVQLLDPVQDDQQEGEAQLFEAAAKDFRFQFQWWQDQQRHIDGDLDLVRRSCNVVLSCQAPSHVVCVPDPCQQVLCVVSQQHRVDRSSNSRDRPSHTMYGYDLALVVLLVSCCCNPAPPPRAHDDDDDSSHTRDRHNLCCQAPRAYQHEYEYEYDLLVCLVVVLVVLVQAPPPDWLDLVSLSRSLSQQSNFHWDADPRGIWGQGPPNSDIDHDGSSCRSSSSSSSNSSNSSVSQVPGPHHHNTYYYAFFHARPVGHTRDTRTSVSSSVCSQSNVPVNNSCVCHVCNSCVSPD/DVVVVVVVVVVVVVVVVVVCVVQDKDKFKAKEWEWEQEQAWIKIWIWIWIWIQHVVQFIFTPLLRIFTQDIFDTHGHVLCLVLVLCCVQQHVCPVPDPGDVVRCVVVLVVSLVSLLVRLVVNLVRNLVSCVVRDDPVNCVRHLVQAYEYQYEYEPNVPQPPDCPQVSSQVSNQVSQLDDDPVSSHLGHYDDVRYYYDYQLRQQVLLQLQVCSLQVQWDLDFPDWDQDPVRDTAGHGLGFWEWEAAQQKIKTKDFFAPPADFDPQFFWQWCCVVLLFPPSTHTGTMAIDIGRCRHNLNVLLLLLLVQLQDPVQHDQQEGEQQLFEAAAKDFRFQFQWWQDQQRHIDGDPDLSRRSCQVVLSCQACPHCLQVVDPCQQVLSVLSQQHRVDDSSVSGDRPSHTMYGYDLALVVLLVSCCCNPAPDPRFHAFDDPSSHRGDRHLLSCQARGAHQREYEYEYPLLVCLVVVLVVLPQADPPDWLDLVSLSRSLSQQSNWHWDADNRGIWTQTPPRSDIDHDTSSCRSSSNSSSVSSSSSVSQVPHPHHHNTYYYDQARARPVRHGRYGRTSRSSSVCSQSNVPVNNSCPCHVCNSCVSPD

B-factor: mean 32.27, std 15.81, range [6.71, 171.85]

Sequence (2374 aa):
ADTEKRINVGKKHLQTLRNLETRCHDSLQALVVIDAGSSSTRTNVFLAKTRSCPNKGRSIDPDSIQLIGAGKRFAGLRVVLEEWLDTYAGKDWESRPVDARLLFQYVPQMHEGAKKLMQLLEEDTVAILDSQLNEKQKVQVKALGIPVMLCSTAGVRDFHEWYRDALFVLLRHLINNPSPAHGYKFFTNPFWTRPITGAEEGLFAFITLNHLSRRLGEDPARCMIDEYGVKQCRNDLAGVVEVGGASAQIVFPLQEGTVLPSSSVRRAVNLQRERLLPERYPSADVVSVSFMQLGMASSAGLFLKELCSNDEFLQGGICSNPCLFKGFQQSCSAGEVEVRPDGSASVNEDVRKNRRLKPLATYCSVNNPEISFKVTNEMQCRRENSIDPTKPLAERMKIENCSIIKGTGNFDKCVSQVESILVAPKLPLPANIEAASSGFESVDQVFRFASSTAPMIVTGGGMLAAINTLKDHRLLRSDFSGDVEELAEAAREFCSSEVIIRTDGPVIQLPNARGEQKLNSLNFDLCKTMALTVSLLRHMAAGENQQPSFIKWEKSIAGPDGKPLADLGWQVGVILHHVLFTEEWGRNAYEAGYSHNLEADTEKRINVGKKHLQTLRNLETRCHDSLQALVVIDAGSSSTRTNVFLAKTRSCPNKGRSIDPDSIQLIGAGKRFAGLRVVLEEWLDTYAGKDWESRPVDARLLFQYVPQMHEGAKKLMQLLEEDTVAILDSQLNEKQKVQVKALLGIPVMLCSTAGVRDFHEWYRDALFVLLRHLINNPSPAHGYKFFTNPFWTRPITGAEEGLFAFITLNHLSRRLGEDPARCMIDEYGVKQCRNDLAGVVEVGGASAQIVFPLQEGTVLPSSVRAVNLQRERLLPERYPSADVVSVSFMQLGMASSSAGLFLKELCSNDEFLQGGICSNPCLFKGFQQSCSAGEVEVRPDGSASVNEDVRKNRLKPLATYCSVNNPEISFKVTNEMQCRENSIDPTKPLAERMKIENCSIIKGTGNFDKCVSQVESILVAPKLPLPANIEAASSGFESVDQVFRFASSTAPMIVTGGGMLAAINTLKDHRLLRSDFSGDVEELAEAAREFCSSEVIIRTDGPVIQLPNARGEQKLNSLNFDLCKTMALTVSLLRHMAAGENQPSFIKWEKSIAGPDGKPLADLGWQVGVILHHVLFTEEWGRNAYEAGYSHNLEEKRINVGKKHLQTLRNLETRCHDSLQALVVIDAGSSSTRTNVFLAKTRSCPNKGRSIDPDSIQLIGAGKRFAGLRVVLEEWLDTYAGKDWESRPVDARLLFQYVPQMHEGAKKLMQLLEEDTVAILDSQLNEKQKVQVKALGIPVMLCSTAGVRDFHEWYRDALFVLLRHLINNPSPAHGYKFFTNPFWTRRPITGAEEGLFAFITLNHLSRRLGEDPARCMIDEYGVKQCRNDLAGVVEVGGASAQIVFPLQEGTVLPSSVRAVNLQRERLLPERYPSADVVSVSFMQLGMASSAGLFLKELCSNDEFLQGGICSNPCLFKGFQQSCSAGEVEVRPDGSASVNEDVRKNRLKPLATYCSVNNPEISFKVTNEMQCRRENSIDPTKPLAERMKIENCSIIKGTGNFDKCVSQVESILVAPKLPLPANIEAASSGFESVDQVFRFASSTAPMIVTGGGMLAAINTLKDHRLLRSDFSGDVEELAEAAREFCSSEVIIRTDGPVIQLPNARGEQKLNSLNFDLCKTMALTVSLLRHMAAGENQPSFIKWEKSIAGPDGKPLADLGWQVGVILHHVLFTEEWGRNAYEAGYSHNLEDADTEKRINVGKKHLQTLRRNLETRCHDSLQALVVIDAGSSSTRTNVFLAKTRSCPNKGRSIDPDSIQLIGAGKRFAGLRVVLEEWLDTYAGKDWESRPVDARLLFQYVPQMHEGAKKLMQLLEEDTVAILDSQLNEKQKVQVKALGIPVMLCSTAGVRDFHEWYRDALFVLLRHLINNPSPAHGYKFFTNPFWTRPITGAEEGLFAFITLNHLSSRRLGEDPARCMIDEYGVKQCRNDLAGVVEVGGASAQIVFPLQEGTVLPSSVRAVNLQRERLLPERYPSADVVSVSFMQLGMASSAGLFLKELCSNDEFLQGGICSNPCLFKGFQQSCSAGEVEVRPDGSASVNEDVRKNRLKPLATYCSVNNPEISFKVTNEMQCRENSIDPTKPLAERMKIENCSIIKGTGNFDKCVSQVESILVAPKLPLPANIEAASSGFESVDQVFRFASSTAPMIVTGGGMLAAINTLKDHRLLRSDFSGDVEELAEAAREFCSSEVIIRTDGPVIQLPNARGEQKLNSLNFDLCKTMALTVSLLRHMAAGENQPSFIKWEKSIAGPDGKPLADLGWQVGVILHHVLFTEEWGRNAYEAGYSHNLE

Nearest PDB structures (foldseek):
  4a59-assembly1_C  TM=9.919E-01  e=0.000E+00  Toxoplasma gondii
  4a5a-assembly2_D  TM=9.495E-01  e=0.000E+00  Toxoplasma gondii
  4kh6-assembly1_B  TM=9.457E-01  e=0.000E+00  Toxoplasma gondii
  4kh6-assembly1_A-2  TM=9.497E-01  e=0.000E+00  Toxoplasma gondii
  4kh4-assembly1_B-2  TM=9.468E-01  e=3.483E-104  Toxoplasma gondii